Protein 2G7H (pdb70)

Structure (mmCIF, N/CA/C/O backbone):
data_2G7H
#
_entry.id   2G7H
#
loop_
_atom_site.group_PDB
_atom_site.id
_atom_site.type_symbol
_atom_site.label_atom_id
_atom_site.label_alt_id
_atom_site.label_comp_id
_atom_site.label_asym_id
_atom_site.label_entity_id
_atom_site.label_seq_id
_atom_site.pdbx_PDB_ins_code
_atom_site.Cartn_x
_atom_site.Cartn_y
_atom_site.Cartn_z
_atom_site.occupancy
_atom_site.B_iso_or_equiv
_atom_site.auth_seq_id
_atom_site.auth_comp_id
_atom_site.auth_asym_id
_atom_site.auth_atom_id
_atom_site.pdbx_PDB_model_num
ATOM 1 N N . MET A 1 1 ? 4.499 16.871 6.848 1.00 0.00 1 MET A N 1
ATOM 2 C CA . MET A 1 1 ? 4.263 15.403 6.976 1.00 0.00 1 MET A CA 1
ATOM 3 C C . MET A 1 1 ? 2.788 15.087 7.215 1.00 0.00 1 MET A C 1
ATOM 4 O O . MET A 1 1 ? 2.253 14.130 6.653 1.00 0.00 1 MET A O 1
ATOM 20 N N . ILE A 1 2 ? 2.137 15.888 8.053 1.00 0.00 2 ILE A N 1
ATOM 21 C CA . ILE A 1 2 ? 0.728 15.684 8.363 1.00 0.00 2 ILE A CA 1
ATOM 22 C C . ILE A 1 2 ? -0.167 16.402 7.344 1.00 0.00 2 ILE A C 1
ATOM 23 O O . ILE A 1 2 ? 0.089 17.557 7.004 1.00 0.00 2 ILE A O 1
ATOM 39 N N . ILE A 1 3 ? -1.217 15.728 6.858 1.00 0.00 3 ILE A N 1
ATOM 40 C CA . ILE A 1 3 ? -2.120 16.339 5.889 1.00 0.00 3 ILE A CA 1
ATOM 41 C C . ILE A 1 3 ? -3.490 15.661 5.898 1.00 0.00 3 ILE A C 1
ATOM 42 O O . ILE A 1 3 ? -3.589 14.436 5.865 1.00 0.00 3 ILE A O 1
ATOM 58 N N . GLN A 1 4 ? -4.543 16.472 5.935 1.00 0.00 4 GLN A N 1
ATOM 59 C CA . GLN A 1 4 ? -5.908 15.953 5.937 1.00 0.00 4 GLN A CA 1
ATOM 60 C C . GLN A 1 4 ? -6.507 16.017 4.536 1.00 0.00 4 GLN A C 1
ATOM 61 O O . GLN A 1 4 ? -6.392 17.032 3.848 1.00 0.00 4 GLN A O 1
ATOM 75 N N . ILE A 1 5 ? -7.147 14.929 4.111 1.00 0.00 5 ILE A N 1
ATOM 76 C CA . ILE A 1 5 ? -7.756 14.874 2.786 1.00 0.00 5 ILE A CA 1
ATOM 77 C C . ILE A 1 5 ? -8.930 13.900 2.752 1.00 0.00 5 ILE A C 1
ATOM 78 O O . ILE A 1 5 ? -8.824 12.766 3.218 1.00 0.00 5 ILE A O 1
ATOM 94 N N . GLU A 1 6 ? -10.047 14.354 2.189 1.00 0.00 6 GLU A N 1
ATOM 95 C CA . GLU A 1 6 ? -11.249 13.531 2.082 1.00 0.00 6 GLU A CA 1
ATOM 96 C C . GLU A 1 6 ? -11.711 13.043 3.454 1.00 0.00 6 GLU A C 1
ATOM 97 O O . GLU A 1 6 ? -12.552 13.675 4.094 1.00 0.00 6 GLU A O 1
ATOM 109 N N . GLU A 1 7 ? -11.159 11.920 3.904 1.00 0.00 7 GLU A N 1
ATOM 110 C CA . GLU A 1 7 ? -11.520 11.355 5.197 1.00 0.00 7 GLU A CA 1
ATOM 111 C C . GLU A 1 7 ? -10.337 10.611 5.811 1.00 0.00 7 GLU A C 1
ATOM 112 O O . GLU A 1 7 ? -10.506 9.622 6.527 1.00 0.00 7 GLU A O 1
ATOM 124 N N . TYR A 1 8 ? -9.134 11.071 5.510 1.00 0.00 8 TYR A N 1
ATOM 125 C CA . TYR A 1 8 ? -7.943 10.424 6.028 1.00 0.00 8 TYR A CA 1
ATOM 126 C C . TYR A 1 8 ? -6.802 11.412 6.206 1.00 0.00 8 TYR A C 1
ATOM 127 O O . TYR A 1 8 ? -6.589 12.296 5.375 1.00 0.00 8 TYR A O 1
ATOM 145 N N . PHE A 1 9 ? -6.039 11.219 7.272 1.00 0.00 9 PHE A N 1
ATOM 146 C CA . PHE A 1 9 ? -4.880 12.052 7.542 1.00 0.00 9 PHE A CA 1
ATOM 147 C C . PHE A 1 9 ? -3.637 11.269 7.153 1.00 0.00 9 PHE A C 1
ATOM 148 O O . PHE A 1 9 ? -3.230 10.347 7.860 1.00 0.00 9 PHE A O 1
ATOM 165 N N . ILE A 1 10 ? -3.051 11.619 6.019 1.00 0.00 10 ILE A N 1
ATOM 166 C CA . ILE A 1 10 ? -1.877 10.911 5.535 1.00 0.00 10 ILE A CA 1
ATOM 167 C C . ILE A 1 10 ? -0.601 11.433 6.181 1.00 0.00 10 ILE A C 1
ATOM 168 O O . ILE A 1 10 ? -0.324 12.634 6.176 1.00 0.00 10 ILE A O 1
ATOM 184 N N . GLY A 1 11 ? 0.174 10.504 6.728 1.00 0.00 11 GLY A N 1
ATOM 185 C CA . GLY A 1 11 ? 1.422 10.844 7.371 1.00 0.00 11 GLY A CA 1
ATOM 186 C C . GLY A 1 11 ? 2.603 10.562 6.473 1.00 0.00 11 GLY A C 1
ATOM 187 O O . GLY A 1 11 ? 3.355 9.616 6.711 1.00 0.00 11 GLY A O 1
ATOM 191 N N . MET A 1 12 ? 2.752 11.375 5.431 1.00 0.00 12 MET A N 1
ATOM 192 C CA . MET A 1 12 ? 3.842 11.215 4.477 1.00 0.00 12 MET A CA 1
ATOM 193 C C . MET A 1 12 ? 5.135 11.819 5.011 1.00 0.00 12 MET A C 1
ATOM 194 O O . MET A 1 12 ? 5.228 13.028 5.216 1.00 0.00 12 MET A O 1
ATOM 208 N N . ILE A 1 13 ? 6.131 10.971 5.224 1.00 0.00 13 ILE A N 1
ATOM 209 C CA . ILE A 1 13 ? 7.422 11.420 5.725 1.00 0.00 13 ILE A CA 1
ATOM 210 C C . ILE A 1 13 ? 8.554 10.687 5.015 1.00 0.00 13 ILE A C 1
ATOM 211 O O . ILE A 1 13 ? 8.563 9.458 4.944 1.00 0.00 13 ILE A O 1
ATOM 227 N N . PHE A 1 14 ? 9.503 11.448 4.484 1.00 0.00 14 PHE A N 1
ATOM 228 C CA . PHE A 1 14 ? 10.632 10.865 3.772 1.00 0.00 14 PHE A CA 1
ATOM 229 C C . PHE A 1 14 ? 11.936 11.561 4.143 1.00 0.00 14 PHE A C 1
ATOM 230 O O . PHE A 1 14 ? 11.931 12.603 4.800 1.00 0.00 14 PHE A O 1
ATOM 247 N N . LYS A 1 15 ? 13.051 10.982 3.711 1.00 0.00 15 LYS A N 1
ATOM 248 C CA . LYS A 1 15 ? 14.365 11.552 3.988 1.00 0.00 15 LYS A CA 1
ATOM 249 C C . LYS A 1 15 ? 14.907 12.276 2.760 1.00 0.00 15 LYS A C 1
ATOM 250 O O . LYS A 1 15 ? 16.119 12.404 2.586 1.00 0.00 15 LYS A O 1
ATOM 269 N N . GLY A 1 16 ? 14.000 12.744 1.908 1.00 0.00 16 GLY A N 1
ATOM 270 C CA . GLY A 1 16 ? 14.400 13.446 0.703 1.00 0.00 16 GLY A CA 1
ATOM 271 C C . GLY A 1 16 ? 13.747 12.872 -0.538 1.00 0.00 16 GLY A C 1
ATOM 272 O O . GLY A 1 16 ? 12.530 12.957 -0.703 1.00 0.00 16 GLY A O 1
ATOM 276 N N . ASN A 1 17 ? 14.556 12.284 -1.415 1.00 0.00 17 ASN A N 1
ATOM 277 C CA . ASN A 1 17 ? 14.047 11.693 -2.648 1.00 0.00 17 ASN A CA 1
ATOM 278 C C . ASN A 1 17 ? 13.717 10.212 -2.461 1.00 0.00 17 ASN A C 1
ATOM 279 O O . ASN A 1 17 ? 13.667 9.455 -3.432 1.00 0.00 17 ASN A O 1
ATOM 290 N N . GLN A 1 18 ? 13.492 9.799 -1.215 1.00 0.00 18 GLN A N 1
ATOM 291 C CA . GLN A 1 18 ? 13.170 8.407 -0.922 1.00 0.00 18 GLN A CA 1
ATOM 292 C C . GLN A 1 18 ? 12.236 8.299 0.280 1.00 0.00 18 GLN A C 1
ATOM 293 O O . GLN A 1 18 ? 12.560 8.754 1.377 1.00 0.00 18 GLN A O 1
ATOM 307 N N . LEU A 1 19 ? 11.074 7.693 0.059 1.00 0.00 19 LEU A N 1
ATOM 308 C CA . LEU A 1 19 ? 10.082 7.520 1.114 1.00 0.00 19 LEU A CA 1
ATOM 309 C C . LEU A 1 19 ? 10.593 6.603 2.218 1.00 0.00 19 LEU A C 1
ATOM 310 O O . LEU A 1 19 ? 11.614 5.933 2.066 1.00 0.00 19 LEU A O 1
ATOM 326 N N . VAL A 1 20 ? 9.858 6.570 3.324 1.00 0.00 20 VAL A N 1
ATOM 327 C CA . VAL A 1 20 ? 10.209 5.722 4.460 1.00 0.00 20 VAL A CA 1
ATOM 328 C C . VAL A 1 20 ? 8.958 5.305 5.207 1.00 0.00 20 VAL A C 1
ATOM 329 O O . VAL A 1 20 ? 8.842 4.175 5.677 1.00 0.00 20 VAL A O 1
ATOM 342 N N . ARG A 1 21 ? 8.024 6.232 5.301 1.00 0.00 21 ARG A N 1
ATOM 343 C CA . ARG A 1 21 ? 6.768 5.987 5.978 1.00 0.00 21 ARG A CA 1
ATOM 344 C C . ARG A 1 21 ? 5.742 7.038 5.564 1.00 0.00 21 ARG A C 1
ATOM 345 O O . ARG A 1 21 ? 5.981 8.236 5.695 1.00 0.00 21 ARG A O 1
ATOM 366 N N . ASN A 1 22 ? 4.607 6.579 5.053 1.00 0.00 22 ASN A N 1
ATOM 367 C CA . ASN A 1 22 ? 3.549 7.480 4.603 1.00 0.00 22 ASN A CA 1
ATOM 368 C C . ASN A 1 22 ? 2.198 6.776 4.638 1.00 0.00 22 ASN A C 1
ATOM 369 O O . ASN A 1 22 ? 1.791 6.145 3.662 1.00 0.00 22 ASN A O 1
ATOM 380 N N . THR A 1 23 ? 1.514 6.869 5.778 1.00 0.00 23 THR A N 1
ATOM 381 C CA . THR A 1 23 ? 0.214 6.212 5.935 1.00 0.00 23 THR A CA 1
ATOM 382 C C . THR A 1 23 ? -0.618 6.851 7.049 1.00 0.00 23 THR A C 1
ATOM 383 O O . THR A 1 23 ? -0.270 7.912 7.560 1.00 0.00 23 THR A O 1
ATOM 394 N N . ILE A 1 24 ? -1.713 6.171 7.414 1.00 0.00 24 ILE A N 1
ATOM 395 C CA . ILE A 1 24 ? -2.632 6.614 8.475 1.00 0.00 24 ILE A CA 1
ATOM 396 C C . ILE A 1 24 ? -3.870 7.307 7.899 1.00 0.00 24 ILE A C 1
ATOM 397 O O . ILE A 1 24 ? -3.762 8.194 7.055 1.00 0.00 24 ILE A O 1
ATOM 413 N N . PRO A 1 25 ? -5.075 6.900 8.352 1.00 0.00 25 PRO A N 1
ATOM 414 C CA . PRO A 1 25 ? -6.343 7.464 7.903 1.00 0.00 25 PRO A CA 1
ATOM 415 C C . PRO A 1 25 ? -6.860 8.537 8.866 1.00 0.00 25 PRO A C 1
ATOM 416 O O . PRO A 1 25 ? -6.071 9.186 9.552 1.00 0.00 25 PRO A O 1
ATOM 427 N N . LEU A 1 26 ? -8.180 8.725 8.920 1.00 0.00 26 LEU A N 1
ATOM 428 C CA . LEU A 1 26 ? -8.763 9.725 9.810 1.00 0.00 26 LEU A CA 1
ATOM 429 C C . LEU A 1 26 ? -8.920 9.173 11.223 1.00 0.00 26 LEU A C 1
ATOM 430 O O . LEU A 1 26 ? -9.034 7.965 11.420 1.00 0.00 26 LEU A O 1
ATOM 446 N N . ARG A 1 27 ? -8.933 10.074 12.198 1.00 0.00 27 ARG A N 1
ATOM 447 C CA . ARG A 1 27 ? -9.086 9.697 13.598 1.00 0.00 27 ARG A CA 1
ATOM 448 C C . ARG A 1 27 ? -9.416 10.917 14.446 1.00 0.00 27 ARG A C 1
ATOM 449 O O . ARG A 1 27 ? -10.575 11.171 14.772 1.00 0.00 27 ARG A O 1
ATOM 470 N N . ARG A 1 28 ? -8.379 11.658 14.802 1.00 0.00 28 ARG A N 1
ATOM 471 C CA . ARG A 1 28 ? -8.527 12.852 15.619 1.00 0.00 28 ARG A CA 1
ATOM 472 C C . ARG A 1 28 ? -8.361 14.116 14.780 1.00 0.00 28 ARG A C 1
ATOM 473 O O . ARG A 1 28 ? -7.261 14.433 14.331 1.00 0.00 28 ARG A O 1
ATOM 494 N N . GLU A 1 29 ? -9.463 14.832 14.575 1.00 0.00 29 GLU A N 1
ATOM 495 C CA . GLU A 1 29 ? -9.440 16.061 13.790 1.00 0.00 29 GLU A CA 1
ATOM 496 C C . GLU A 1 29 ? -8.470 17.074 14.390 1.00 0.00 29 GLU A C 1
ATOM 497 O O . GLU A 1 29 ? -7.913 17.911 13.680 1.00 0.00 29 GLU A O 1
ATOM 509 N N . GLU A 1 30 ? -8.268 16.991 15.703 1.00 0.00 30 GLU A N 1
ATOM 510 C CA . GLU A 1 30 ? -7.363 17.902 16.392 1.00 0.00 30 GLU A CA 1
ATOM 511 C C . GLU A 1 30 ? -6.012 17.239 16.644 1.00 0.00 30 GLU A C 1
ATOM 512 O O . GLU A 1 30 ? -5.307 17.581 17.592 1.00 0.00 30 GLU A O 1
ATOM 524 N N . ILE A 1 31 ? -5.659 16.289 15.781 1.00 0.00 31 ILE A N 1
ATOM 525 C CA . ILE A 1 31 ? -4.394 15.575 15.902 1.00 0.00 31 ILE A CA 1
ATOM 526 C C . ILE A 1 31 ? -3.204 16.505 15.661 1.00 0.00 31 ILE A C 1
ATOM 527 O O . ILE A 1 31 ? -2.059 16.145 15.937 1.00 0.00 31 ILE A O 1
ATOM 543 N N . PHE A 1 32 ? -3.478 17.702 15.146 1.00 0.00 32 PHE A N 1
ATOM 544 C CA . PHE A 1 32 ? -2.427 18.678 14.872 1.00 0.00 32 PHE A CA 1
ATOM 545 C C . PHE A 1 32 ? -1.635 19.017 16.132 1.00 0.00 32 PHE A C 1
ATOM 546 O O . PHE A 1 32 ? -0.534 19.563 16.050 1.00 0.00 32 PHE A O 1
ATOM 563 N N . ASN A 1 33 ? -2.192 18.695 17.295 1.00 0.00 33 ASN A N 1
ATOM 564 C CA . ASN A 1 33 ? -1.520 18.971 18.560 1.00 0.00 33 ASN A CA 1
ATOM 565 C C . ASN A 1 33 ? -0.456 17.914 18.855 1.00 0.00 33 ASN A C 1
ATOM 566 O O . ASN A 1 33 ? 0.367 18.088 19.753 1.00 0.00 33 ASN A O 1
ATOM 577 N N . PHE A 1 34 ? -0.470 16.825 18.086 1.00 0.00 34 PHE A N 1
ATOM 578 C CA . PHE A 1 34 ? 0.502 15.752 18.259 1.00 0.00 34 PHE A CA 1
ATOM 579 C C . PHE A 1 34 ? 1.800 16.052 17.506 1.00 0.00 34 PHE A C 1
ATOM 580 O O . PHE A 1 34 ? 2.586 15.149 17.226 1.00 0.00 34 PHE A O 1
ATOM 597 N N . MET A 1 35 ? 2.018 17.325 17.180 1.00 0.00 35 MET A N 1
ATOM 598 C CA . MET A 1 35 ? 3.215 17.740 16.459 1.00 0.00 35 MET A CA 1
ATOM 599 C C . MET A 1 35 ? 3.315 19.262 16.423 1.00 0.00 35 MET A C 1
ATOM 600 O O . MET A 1 35 ? 2.709 19.914 15.574 1.00 0.00 35 MET A O 1
ATOM 614 N N . ASP A 1 36 ? 4.080 19.820 17.357 1.00 0.00 36 ASP A N 1
ATOM 615 C CA . ASP A 1 36 ? 4.257 21.266 17.439 1.00 0.00 36 ASP A CA 1
ATOM 616 C C . ASP A 1 36 ? 5.432 21.722 16.583 1.00 0.00 36 ASP A C 1
ATOM 617 O O . ASP A 1 36 ? 6.497 22.062 17.099 1.00 0.00 36 ASP A O 1
ATOM 626 N N . GLY A 1 37 ? 5.228 21.722 15.270 1.00 0.00 37 GLY A N 1
ATOM 627 C CA . GLY A 1 37 ? 6.273 22.138 14.356 1.00 0.00 37 GLY A CA 1
ATOM 628 C C . GLY A 1 37 ? 5.890 21.905 12.910 1.00 0.00 37 GLY A C 1
ATOM 629 O O . GLY A 1 37 ? 6.109 22.764 12.054 1.00 0.00 37 GLY A O 1
ATOM 633 N N . GLU A 1 38 ? 5.313 20.740 12.638 1.00 0.00 38 GLU A N 1
ATOM 634 C CA . GLU A 1 38 ? 4.892 20.390 11.288 1.00 0.00 38 GLU A CA 1
ATOM 635 C C . GLU A 1 38 ? 3.498 20.956 10.992 1.00 0.00 38 GLU A C 1
ATOM 636 O O . GLU A 1 38 ? 3.230 22.122 11.281 1.00 0.00 38 GLU A O 1
ATOM 648 N N . VAL A 1 39 ? 2.613 20.138 10.408 1.00 0.00 39 VAL A N 1
ATOM 649 C CA . VAL A 1 39 ? 1.260 20.575 10.074 1.00 0.00 39 VAL A CA 1
ATOM 650 C C . VAL A 1 39 ? 1.261 21.364 8.770 1.00 0.00 39 VAL A C 1
ATOM 651 O O . VAL A 1 39 ? 0.666 22.439 8.679 1.00 0.00 39 VAL A O 1
ATOM 664 N N . VAL A 1 40 ? 1.939 20.823 7.762 1.00 0.00 40 VAL A N 1
ATOM 665 C CA . VAL A 1 40 ? 2.023 21.479 6.464 1.00 0.00 40 VAL A CA 1
ATOM 666 C C . VAL A 1 40 ? 2.376 20.490 5.357 1.00 0.00 40 VAL A C 1
ATOM 667 O O . VAL A 1 40 ? 1.496 19.979 4.665 1.00 0.00 40 VAL A O 1
ATOM 680 N N . SER A 1 41 ? 3.667 20.228 5.197 1.00 0.00 41 SER A N 1
ATOM 681 C CA . SER A 1 41 ? 4.150 19.299 4.175 1.00 0.00 41 SER A CA 1
ATOM 682 C C . SER A 1 41 ? 4.104 19.924 2.780 1.00 0.00 41 SER A C 1
ATOM 683 O O . SER A 1 41 ? 4.381 19.255 1.786 1.00 0.00 41 SER A O 1
ATOM 691 N N . ASN A 1 42 ? 3.745 21.204 2.710 1.00 0.00 42 ASN A N 1
ATOM 692 C CA . ASN A 1 42 ? 3.661 21.908 1.434 1.00 0.00 42 ASN A CA 1
ATOM 693 C C . ASN A 1 42 ? 2.526 21.344 0.580 1.00 0.00 42 ASN A C 1
ATOM 694 O O . ASN A 1 42 ? 2.766 20.702 -0.443 1.00 0.00 42 ASN A O 1
ATOM 705 N N . PRO A 1 43 ? 1.271 21.578 0.997 1.00 0.00 43 PRO A N 1
ATOM 706 C CA . PRO A 1 43 ? 0.089 21.092 0.272 1.00 0.00 43 PRO A CA 1
ATOM 707 C C . PRO A 1 43 ? 0.125 21.437 -1.212 1.00 0.00 43 PRO A C 1
ATOM 708 O O . PRO A 1 43 ? -0.498 20.767 -2.036 1.00 0.00 43 PRO A O 1
ATOM 719 N N . GLU A 1 44 ? 0.844 22.500 -1.535 1.00 0.00 44 GLU A N 1
ATOM 720 C CA . GLU A 1 44 ? 0.961 22.971 -2.912 1.00 0.00 44 GLU A CA 1
ATOM 721 C C . GLU A 1 44 ? 1.591 21.927 -3.837 1.00 0.00 44 GLU A C 1
ATOM 722 O O . GLU A 1 44 ? 2.739 21.529 -3.653 1.00 0.00 44 GLU A O 1
ATOM 734 N N . ASP A 1 45 ? 0.828 21.530 -4.856 1.00 0.00 45 ASP A N 1
ATOM 735 C CA . ASP A 1 45 ? 1.283 20.569 -5.865 1.00 0.00 45 ASP A CA 1
ATOM 736 C C . ASP A 1 45 ? 1.828 19.270 -5.265 1.00 0.00 45 ASP A C 1
ATOM 737 O O . ASP A 1 45 ? 1.172 18.229 -5.314 1.00 0.00 45 ASP A O 1
ATOM 746 N N . GLU A 1 46 ? 3.047 19.331 -4.741 1.00 0.00 46 GLU A N 1
ATOM 747 C CA . GLU A 1 46 ? 3.718 18.161 -4.170 1.00 0.00 46 GLU A CA 1
ATOM 748 C C . GLU A 1 46 ? 2.787 17.294 -3.320 1.00 0.00 46 GLU A C 1
ATOM 749 O O . GLU A 1 46 ? 3.027 16.097 -3.163 1.00 0.00 46 GLU A O 1
ATOM 761 N N . HIS A 1 47 ? 1.737 17.888 -2.763 1.00 0.00 47 HIS A N 1
ATOM 762 C CA . HIS A 1 47 ? 0.808 17.132 -1.926 1.00 0.00 47 HIS A CA 1
ATOM 763 C C . HIS A 1 47 ? -0.453 16.732 -2.689 1.00 0.00 47 HIS A C 1
ATOM 764 O O . HIS A 1 47 ? -0.896 15.589 -2.606 1.00 0.00 47 HIS A O 1
ATOM 779 N N . LEU A 1 48 ? -1.031 17.672 -3.428 1.00 0.00 48 LEU A N 1
ATOM 780 C CA . LEU A 1 48 ? -2.241 17.386 -4.194 1.00 0.00 48 LEU A CA 1
ATOM 781 C C . LEU A 1 48 ? -1.973 16.323 -5.256 1.00 0.00 48 LEU A C 1
ATOM 782 O O . LEU A 1 48 ? -2.730 15.361 -5.393 1.00 0.00 48 LEU A O 1
ATOM 798 N N . LYS A 1 49 ? -0.892 16.507 -6.008 1.00 0.00 49 LYS A N 1
ATOM 799 C CA . LYS A 1 49 ? -0.515 15.570 -7.063 1.00 0.00 49 LYS A CA 1
ATOM 800 C C . LYS A 1 49 ? -0.369 14.149 -6.526 1.00 0.00 49 LYS A C 1
ATOM 801 O O . LYS A 1 49 ? -0.842 13.191 -7.138 1.00 0.00 49 LYS A O 1
ATOM 820 N N . VAL A 1 50 ? 0.301 14.017 -5.385 1.00 0.00 50 VAL A N 1
ATOM 821 C CA . VAL A 1 50 ? 0.521 12.709 -4.774 1.00 0.00 50 VAL A CA 1
ATOM 822 C C . VAL A 1 50 ? -0.760 12.159 -4.161 1.00 0.00 50 VAL A C 1
ATOM 823 O O . VAL A 1 50 ? -1.057 10.971 -4.279 1.00 0.00 50 VAL A O 1
ATOM 836 N N . ALA A 1 51 ? -1.515 13.030 -3.507 1.00 0.00 51 ALA A N 1
ATOM 837 C CA . ALA A 1 51 ? -2.769 12.633 -2.870 1.00 0.00 51 ALA A CA 1
ATOM 838 C C . ALA A 1 51 ? -3.669 11.890 -3.851 1.00 0.00 51 ALA A C 1
ATOM 839 O O . ALA A 1 51 ? -4.098 10.766 -3.589 1.00 0.00 51 ALA A O 1
ATOM 846 N N . GLU A 1 52 ? -3.946 12.525 -4.984 1.00 0.00 52 GLU A N 1
ATOM 847 C CA . GLU A 1 52 ? -4.789 11.925 -6.013 1.00 0.00 52 GLU A CA 1
ATOM 848 C C . GLU A 1 52 ? -4.200 10.601 -6.485 1.00 0.00 52 GLU A C 1
ATOM 849 O O . GLU A 1 52 ? -4.930 9.668 -6.817 1.00 0.00 52 GLU A O 1
ATOM 861 N N . ILE A 1 53 ? -2.872 10.524 -6.505 1.00 0.00 53 ILE A N 1
ATOM 862 C CA . ILE A 1 53 ? -2.187 9.310 -6.925 1.00 0.00 53 ILE A CA 1
ATOM 863 C C . ILE A 1 53 ? -2.447 8.181 -5.934 1.00 0.00 53 ILE A C 1
ATOM 864 O O . ILE A 1 53 ? -2.827 7.077 -6.322 1.00 0.00 53 ILE A O 1
ATOM 880 N N . ILE A 1 54 ? -2.246 8.471 -4.650 1.00 0.00 54 ILE A N 1
ATOM 881 C CA . ILE A 1 54 ? -2.467 7.482 -3.602 1.00 0.00 54 ILE A CA 1
ATOM 882 C C . ILE A 1 54 ? -3.885 6.928 -3.679 1.00 0.00 54 ILE A C 1
ATOM 883 O O . ILE A 1 54 ? -4.085 5.723 -3.818 1.00 0.00 54 ILE A O 1
ATOM 899 N N . LEU A 1 55 ? -4.867 7.819 -3.598 1.00 0.00 55 LEU A N 1
ATOM 900 C CA . LEU A 1 55 ? -6.268 7.419 -3.671 1.00 0.00 55 LEU A CA 1
ATOM 901 C C . LEU A 1 55 ? -6.549 6.637 -4.955 1.00 0.00 55 LEU A C 1
ATOM 902 O O . LEU A 1 55 ? -7.443 5.791 -4.998 1.00 0.00 55 LEU A O 1
ATOM 918 N N . LYS A 1 56 ? -5.781 6.935 -6.002 1.00 0.00 56 LYS A N 1
ATOM 919 C CA . LYS A 1 56 ? -5.945 6.275 -7.294 1.00 0.00 56 LYS A CA 1
ATOM 920 C C . LYS A 1 56 ? -5.797 4.758 -7.179 1.00 0.00 56 LYS A C 1
ATOM 921 O O . LYS A 1 56 ? -6.754 4.015 -7.403 1.00 0.00 56 LYS A O 1
ATOM 940 N N . LEU A 1 57 ? -4.595 4.304 -6.839 1.00 0.00 57 LEU A N 1
ATOM 941 C CA . LEU A 1 57 ? -4.330 2.874 -6.705 1.00 0.00 57 LEU A CA 1
ATOM 942 C C . LEU A 1 57 ? -5.235 2.243 -5.650 1.00 0.00 57 LEU A C 1
ATOM 943 O O . LEU A 1 57 ? -5.498 1.040 -5.684 1.00 0.00 57 LEU A O 1
ATOM 959 N N . TYR A 1 58 ? -5.705 3.057 -4.710 1.00 0.00 58 TYR A N 1
ATOM 960 C CA . TYR A 1 58 ? -6.577 2.575 -3.645 1.00 0.00 58 TYR A CA 1
ATOM 961 C C . TYR A 1 58 ? -7.900 2.063 -4.205 1.00 0.00 58 TYR A C 1
ATOM 962 O O . TYR A 1 58 ? -8.313 0.940 -3.919 1.00 0.00 58 TYR A O 1
ATOM 980 N N . PHE A 1 59 ? -8.565 2.896 -5.000 1.00 0.00 59 PHE A N 1
ATOM 981 C CA . PHE A 1 59 ? -9.847 2.529 -5.596 1.00 0.00 59 PHE A CA 1
ATOM 982 C C . PHE A 1 59 ? -9.662 1.792 -6.921 1.00 0.00 59 PHE A C 1
ATOM 983 O O . PHE A 1 59 ? -10.449 1.976 -7.851 1.00 0.00 59 PHE A O 1
ATOM 1000 N N . ALA A 1 60 ? -8.627 0.955 -7.002 1.00 0.00 60 ALA A N 1
ATOM 1001 C CA . ALA A 1 60 ? -8.340 0.186 -8.216 1.00 0.00 60 ALA A CA 1
ATOM 1002 C C . ALA A 1 60 ? -8.623 0.994 -9.481 1.00 0.00 60 ALA A C 1
ATOM 1003 O O . ALA A 1 60 ? -9.600 0.741 -10.185 1.00 0.00 60 ALA A O 1
ATOM 1010 N N . GLU A 1 61 ? -7.759 1.964 -9.763 1.00 0.00 61 GLU A N 1
ATOM 1011 C CA . GLU A 1 61 ? -7.914 2.809 -10.945 1.00 0.00 61 GLU A CA 1
ATOM 1012 C C . GLU A 1 61 ? -6.608 3.522 -11.275 1.00 0.00 61 GLU A C 1
ATOM 1013 O O . GLU A 1 61 ? -6.614 4.624 -11.822 1.00 0.00 61 GLU A O 1
ATOM 1025 N N . ILE A 1 62 ? -5.493 2.889 -10.934 1.00 0.00 62 ILE A N 1
ATOM 1026 C CA . ILE A 1 62 ? -4.186 3.466 -11.186 1.00 0.00 62 ILE A CA 1
ATOM 1027 C C . ILE A 1 62 ? -3.604 2.972 -12.505 1.00 0.00 62 ILE A C 1
ATOM 1028 O O . ILE A 1 62 ? -2.911 3.711 -13.206 1.00 0.00 62 ILE A O 1
ATOM 1044 N N . ASP A 1 63 ? -3.882 1.716 -12.837 1.00 0.00 63 ASP A N 1
ATOM 1045 C CA . ASP A 1 63 ? -3.379 1.124 -14.070 1.00 0.00 63 ASP A CA 1
ATOM 1046 C C . ASP A 1 63 ? -1.853 1.119 -14.074 1.00 0.00 63 ASP A C 1
ATOM 1047 O O . ASP A 1 63 ? -1.221 1.780 -13.250 1.00 0.00 63 ASP A O 1
ATOM 1056 N N . ASP A 1 64 ? -1.268 0.367 -15.000 1.00 0.00 64 ASP A N 1
ATOM 1057 C CA . ASP A 1 64 ? 0.184 0.277 -15.100 1.00 0.00 64 ASP A CA 1
ATOM 1058 C C . ASP A 1 64 ? 0.773 -0.324 -13.827 1.00 0.00 64 ASP A C 1
ATOM 1059 O O . ASP A 1 64 ? 0.044 -0.814 -12.967 1.00 0.00 64 ASP A O 1
ATOM 1068 N N . LYS A 1 65 ? 2.098 -0.290 -13.715 1.00 0.00 65 LYS A N 1
ATOM 1069 C CA . LYS A 1 65 ? 2.781 -0.839 -12.550 1.00 0.00 65 LYS A CA 1
ATOM 1070 C C . LYS A 1 65 ? 2.516 -0.000 -11.302 1.00 0.00 65 LYS A C 1
ATOM 1071 O O . LYS A 1 65 ? 2.295 -0.542 -10.219 1.00 0.00 65 LYS A O 1
ATOM 1090 N N . LYS A 1 66 ? 2.549 1.325 -11.461 1.00 0.00 66 LYS A N 1
ATOM 1091 C CA . LYS A 1 66 ? 2.320 2.262 -10.353 1.00 0.00 66 LYS A CA 1
ATOM 1092 C C . LYS A 1 66 ? 3.567 2.412 -9.476 1.00 0.00 66 LYS A C 1
ATOM 1093 O O . LYS A 1 66 ? 3.745 3.433 -8.811 1.00 0.00 66 LYS A O 1
ATOM 1112 N N . VAL A 1 67 ? 4.426 1.401 -9.481 1.00 0.00 67 VAL A N 1
ATOM 1113 C CA . VAL A 1 67 ? 5.652 1.435 -8.691 1.00 0.00 67 VAL A CA 1
ATOM 1114 C C . VAL A 1 67 ? 6.569 2.572 -9.139 1.00 0.00 67 VAL A C 1
ATOM 1115 O O . VAL A 1 67 ? 7.512 2.357 -9.898 1.00 0.00 67 VAL A O 1
ATOM 1128 N N . ARG A 1 68 ? 6.286 3.780 -8.663 1.00 0.00 68 ARG A N 1
ATOM 1129 C CA . ARG A 1 68 ? 7.089 4.947 -9.016 1.00 0.00 68 ARG A CA 1
ATOM 1130 C C . ARG A 1 68 ? 6.584 6.192 -8.293 1.00 0.00 68 ARG A C 1
ATOM 1131 O O . ARG A 1 68 ? 7.267 6.739 -7.427 1.00 0.00 68 ARG A O 1
ATOM 1152 N N . GLU A 1 69 ? 5.386 6.639 -8.660 1.00 0.00 69 GLU A N 1
ATOM 1153 C CA . GLU A 1 69 ? 4.788 7.823 -8.050 1.00 0.00 69 GLU A CA 1
ATOM 1154 C C . GLU A 1 69 ? 4.693 7.686 -6.532 1.00 0.00 69 GLU A C 1
ATOM 1155 O O . GLU A 1 69 ? 4.570 8.680 -5.817 1.00 0.00 69 GLU A O 1
ATOM 1167 N N . LEU A 1 70 ? 4.747 6.451 -6.046 1.00 0.00 70 LEU A N 1
ATOM 1168 C CA . LEU A 1 70 ? 4.664 6.188 -4.613 1.00 0.00 70 LEU A CA 1
ATOM 1169 C C . LEU A 1 70 ? 5.979 6.515 -3.901 1.00 0.00 70 LEU A C 1
ATOM 1170 O O . LEU A 1 70 ? 6.082 6.376 -2.683 1.00 0.00 70 LEU A O 1
ATOM 1186 N N . ILE A 1 71 ? 6.988 6.934 -4.663 1.00 0.00 71 ILE A N 1
ATOM 1187 C CA . ILE A 1 71 ? 8.283 7.256 -4.104 1.00 0.00 71 ILE A CA 1
ATOM 1188 C C . ILE A 1 71 ? 8.939 5.996 -3.570 1.00 0.00 71 ILE A C 1
ATOM 1189 O O . ILE A 1 71 ? 8.278 5.153 -2.965 1.00 0.00 71 ILE A O 1
ATOM 1205 N N . SER A 1 72 ? 10.231 5.857 -3.816 1.00 0.00 72 SER A N 1
ATOM 1206 C CA . SER A 1 72 ? 10.950 4.676 -3.378 1.00 0.00 72 SER A CA 1
ATOM 1207 C C . SER A 1 72 ? 11.135 4.671 -1.863 1.00 0.00 72 SER A C 1
ATOM 1208 O O . SER A 1 72 ? 11.686 5.610 -1.291 1.00 0.00 72 SER A O 1
ATOM 1216 N N . TYR A 1 73 ? 10.670 3.602 -1.225 1.00 0.00 73 TYR A N 1
ATOM 1217 C CA . TYR A 1 73 ? 10.783 3.464 0.225 1.00 0.00 73 TYR A CA 1
ATOM 1218 C C . TYR A 1 73 ? 12.138 2.880 0.612 1.00 0.00 73 TYR A C 1
ATOM 1219 O O . TYR A 1 73 ? 12.723 2.097 -0.136 1.00 0.00 73 TYR A O 1
ATOM 1237 N N . LYS A 1 74 ? 12.630 3.264 1.786 1.00 0.00 74 LYS A N 1
ATOM 1238 C CA . LYS A 1 74 ? 13.915 2.777 2.275 1.00 0.00 74 LYS A CA 1
ATOM 1239 C C . LYS A 1 74 ? 13.840 2.440 3.764 1.00 0.00 74 LYS A C 1
ATOM 1240 O O . LYS A 1 74 ? 13.293 3.211 4.554 1.00 0.00 74 LYS A O 1
ATOM 1259 N N . LEU A 1 75 ? 14.395 1.295 4.141 1.00 0.00 75 LEU A N 1
ATOM 1260 C CA . LEU A 1 75 ? 14.393 0.868 5.536 1.00 0.00 75 LEU A CA 1
ATOM 1261 C C . LEU A 1 75 ? 12.966 0.751 6.069 1.00 0.00 75 LEU A C 1
ATOM 1262 O O . LEU A 1 75 ? 12.010 0.680 5.296 1.00 0.00 75 LEU A O 1
ATOM 1278 N N . GLU A 1 76 ? 12.828 0.732 7.393 1.00 0.00 76 GLU A N 1
ATOM 1279 C CA . GLU A 1 76 ? 11.518 0.626 8.030 1.00 0.00 76 GLU A CA 1
ATOM 1280 C C . GLU A 1 76 ? 10.925 -0.766 7.831 1.00 0.00 76 GLU A C 1
ATOM 1281 O O . GLU A 1 76 ? 10.358 -1.065 6.779 1.00 0.00 76 GLU A O 1
ATOM 1293 N N . VAL A 1 77 ? 11.043 -1.605 8.855 1.00 0.00 77 VAL A N 1
ATOM 1294 C CA . VAL A 1 77 ? 10.499 -2.962 8.804 1.00 0.00 77 VAL A CA 1
ATOM 1295 C C . VAL A 1 77 ? 10.221 -3.495 10.211 1.00 0.00 77 VAL A C 1
ATOM 1296 O O . VAL A 1 77 ? 11.093 -3.458 11.081 1.00 0.00 77 VAL A O 1
ATOM 1309 N N . PRO A 1 78 ? 8.997 -3.997 10.461 1.00 0.00 78 PRO A N 1
ATOM 1310 C CA . PRO A 1 78 ? 8.619 -4.532 11.766 1.00 0.00 78 PRO A CA 1
ATOM 1311 C C . PRO A 1 78 ? 9.042 -5.988 11.936 1.00 0.00 78 PRO A C 1
ATOM 1312 O O . PRO A 1 78 ? 8.207 -6.893 11.927 1.00 0.00 78 PRO A O 1
ATOM 1323 N N . GLU A 1 79 ? 10.351 -6.204 12.079 1.00 0.00 79 GLU A N 1
ATOM 1324 C CA . GLU A 1 79 ? 10.915 -7.546 12.244 1.00 0.00 79 GLU A CA 1
ATOM 1325 C C . GLU A 1 79 ? 11.097 -8.244 10.894 1.00 0.00 79 GLU A C 1
ATOM 1326 O O . GLU A 1 79 ? 11.798 -9.252 10.801 1.00 0.00 79 GLU A O 1
ATOM 1338 N N . PHE A 1 80 ? 10.470 -7.706 9.850 1.00 0.00 80 PHE A N 1
ATOM 1339 C CA . PHE A 1 80 ? 10.570 -8.279 8.511 1.00 0.00 80 PHE A CA 1
ATOM 1340 C C . PHE A 1 80 ? 9.668 -7.526 7.538 1.00 0.00 80 PHE A C 1
ATOM 1341 O O . PHE A 1 80 ? 8.654 -6.955 7.936 1.00 0.00 80 PHE A O 1
ATOM 1358 N N . THR A 1 81 ? 10.045 -7.527 6.263 1.00 0.00 81 THR A N 1
ATOM 1359 C CA . THR A 1 81 ? 9.265 -6.839 5.235 1.00 0.00 81 THR A CA 1
ATOM 1360 C C . THR A 1 81 ? 9.873 -7.037 3.840 1.00 0.00 81 THR A C 1
ATOM 1361 O O . THR A 1 81 ? 9.189 -6.877 2.831 1.00 0.00 81 THR A O 1
ATOM 1372 N N . LYS A 1 82 ? 11.157 -7.369 3.787 1.00 0.00 82 LYS A N 1
ATOM 1373 C CA . LYS A 1 82 ? 11.835 -7.571 2.511 1.00 0.00 82 LYS A CA 1
ATOM 1374 C C . LYS A 1 82 ? 11.188 -8.695 1.705 1.00 0.00 82 LYS A C 1
ATOM 1375 O O . LYS A 1 82 ? 10.914 -8.540 0.516 1.00 0.00 82 LYS A O 1
ATOM 1394 N N . LYS A 1 83 ? 10.955 -9.831 2.357 1.00 0.00 83 LYS A N 1
ATOM 1395 C CA . LYS A 1 83 ? 10.350 -10.982 1.697 1.00 0.00 83 LYS A CA 1
ATOM 1396 C C . LYS A 1 83 ? 8.982 -10.630 1.123 1.00 0.00 83 LYS A C 1
ATOM 1397 O O . LYS A 1 83 ? 8.721 -10.819 -0.069 1.00 0.00 83 LYS A O 1
ATOM 1416 N N . VAL A 1 84 ? 8.111 -10.113 1.977 1.00 0.00 84 VAL A N 1
ATOM 1417 C CA . VAL A 1 84 ? 6.777 -9.733 1.560 1.00 0.00 84 VAL A CA 1
ATOM 1418 C C . VAL A 1 84 ? 6.833 -8.776 0.380 1.00 0.00 84 VAL A C 1
ATOM 1419 O O . VAL A 1 84 ? 6.068 -8.903 -0.576 1.00 0.00 84 VAL A O 1
ATOM 1432 N N . LEU A 1 85 ? 7.763 -7.832 0.436 1.00 0.00 85 LEU A N 1
ATOM 1433 C CA . LEU A 1 85 ? 7.933 -6.871 -0.647 1.00 0.00 85 LEU A CA 1
ATOM 1434 C C . LEU A 1 85 ? 8.138 -7.616 -1.960 1.00 0.00 85 LEU A C 1
ATOM 1435 O O . LEU A 1 85 ? 7.594 -7.238 -2.998 1.00 0.00 85 LEU A O 1
ATOM 1451 N N . ASP A 1 86 ? 8.907 -8.699 -1.899 1.00 0.00 86 ASP A N 1
ATOM 1452 C CA . ASP A 1 86 ? 9.156 -9.519 -3.074 1.00 0.00 86 ASP A CA 1
ATOM 1453 C C . ASP A 1 86 ? 7.837 -10.059 -3.620 1.00 0.00 86 ASP A C 1
ATOM 1454 O O . ASP A 1 86 ? 7.737 -10.420 -4.792 1.00 0.00 86 ASP A O 1
ATOM 1463 N N . ILE A 1 87 ? 6.824 -10.111 -2.752 1.00 0.00 87 ILE A N 1
ATOM 1464 C CA . ILE A 1 87 ? 5.510 -10.603 -3.140 1.00 0.00 87 ILE A CA 1
ATOM 1465 C C . ILE A 1 87 ? 4.820 -9.622 -4.090 1.00 0.00 87 ILE A C 1
ATOM 1466 O O . ILE A 1 87 ? 4.275 -10.023 -5.118 1.00 0.00 87 ILE A O 1
ATOM 1482 N N . VAL A 1 88 ? 4.843 -8.336 -3.741 1.00 0.00 88 VAL A N 1
ATOM 1483 C CA . VAL A 1 88 ? 4.214 -7.315 -4.572 1.00 0.00 88 VAL A CA 1
ATOM 1484 C C . VAL A 1 88 ? 4.801 -7.317 -5.980 1.00 0.00 88 VAL A C 1
ATOM 1485 O O . VAL A 1 88 ? 4.088 -7.116 -6.964 1.00 0.00 88 VAL A O 1
ATOM 1498 N N . LYS A 1 89 ? 6.106 -7.545 -6.065 1.00 0.00 89 LYS A N 1
ATOM 1499 C CA . LYS A 1 89 ? 6.800 -7.576 -7.348 1.00 0.00 89 LYS A CA 1
ATOM 1500 C C . LYS A 1 89 ? 6.156 -8.570 -8.315 1.00 0.00 89 LYS A C 1
ATOM 1501 O O . LYS A 1 89 ? 6.326 -8.461 -9.528 1.00 0.00 89 LYS A O 1
ATOM 1520 N N . ASP A 1 90 ? 5.439 -9.554 -7.773 1.00 0.00 90 ASP A N 1
ATOM 1521 C CA . ASP A 1 90 ? 4.805 -10.571 -8.596 1.00 0.00 90 ASP A CA 1
ATOM 1522 C C . ASP A 1 90 ? 3.283 -10.435 -8.635 1.00 0.00 90 ASP A C 1
ATOM 1523 O O . ASP A 1 90 ? 2.696 -10.275 -9.705 1.00 0.00 90 ASP A O 1
ATOM 1532 N N . ILE A 1 91 ? 2.645 -10.532 -7.471 1.00 0.00 91 ILE A N 1
ATOM 1533 C CA . ILE A 1 91 ? 1.194 -10.452 -7.395 1.00 0.00 91 ILE A CA 1
ATOM 1534 C C . ILE A 1 91 ? 0.686 -9.032 -7.608 1.00 0.00 91 ILE A C 1
ATOM 1535 O O . ILE A 1 91 ? 1.295 -8.062 -7.155 1.00 0.00 91 ILE A O 1
ATOM 1551 N N . GLU A 1 92 ? -0.443 -8.928 -8.300 1.00 0.00 92 GLU A N 1
ATOM 1552 C CA . GLU A 1 92 ? -1.064 -7.640 -8.584 1.00 0.00 92 GLU A CA 1
ATOM 1553 C C . GLU A 1 92 ? -2.558 -7.694 -8.262 1.00 0.00 92 GLU A C 1
ATOM 1554 O O . GLU A 1 92 ? -2.998 -8.527 -7.468 1.00 0.00 92 GLU A O 1
ATOM 1566 N N . PHE A 1 93 ? -3.339 -6.816 -8.885 1.00 0.00 93 PHE A N 1
ATOM 1567 C CA . PHE A 1 93 ? -4.780 -6.784 -8.659 1.00 0.00 93 PHE A CA 1
ATOM 1568 C C . PHE A 1 93 ? -5.452 -7.989 -9.311 1.00 0.00 93 PHE A C 1
ATOM 1569 O O . PHE A 1 93 ? -5.823 -7.943 -10.484 1.00 0.00 93 PHE A O 1
ATOM 1586 N N . GLY A 1 94 ? -5.606 -9.065 -8.546 1.00 0.00 94 GLY A N 1
ATOM 1587 C CA . GLY A 1 94 ? -6.232 -10.262 -9.077 1.00 0.00 94 GLY A CA 1
ATOM 1588 C C . GLY A 1 94 ? -5.851 -11.521 -8.316 1.00 0.00 94 GLY A C 1
ATOM 1589 O O . GLY A 1 94 ? -6.544 -12.533 -8.401 1.00 0.00 94 GLY A O 1
ATOM 1593 N N . LYS A 1 95 ? -4.746 -11.465 -7.577 1.00 0.00 95 LYS A N 1
ATOM 1594 C CA . LYS A 1 95 ? -4.286 -12.612 -6.813 1.00 0.00 95 LYS A CA 1
ATOM 1595 C C . LYS A 1 95 ? -4.655 -12.472 -5.339 1.00 0.00 95 LYS A C 1
ATOM 1596 O O . LYS A 1 95 ? -4.779 -11.362 -4.824 1.00 0.00 95 LYS A O 1
ATOM 1615 N N . THR A 1 96 ? -4.834 -13.605 -4.665 1.00 0.00 96 THR A N 1
ATOM 1616 C CA . THR A 1 96 ? -5.192 -13.605 -3.251 1.00 0.00 96 THR A CA 1
ATOM 1617 C C . THR A 1 96 ? -4.783 -14.918 -2.587 1.00 0.00 96 THR A C 1
ATOM 1618 O O . THR A 1 96 ? -5.249 -15.989 -2.973 1.00 0.00 96 THR A O 1
ATOM 1629 N N . LEU A 1 97 ? -3.917 -14.824 -1.583 1.00 0.00 97 LEU A N 1
ATOM 1630 C CA . LEU A 1 97 ? -3.453 -16.000 -0.859 1.00 0.00 97 LEU A CA 1
ATOM 1631 C C . LEU A 1 97 ? -3.124 -15.623 0.581 1.00 0.00 97 LEU A C 1
ATOM 1632 O O . LEU A 1 97 ? -3.240 -14.461 0.958 1.00 0.00 97 LEU A O 1
ATOM 1648 N N . THR A 1 98 ? -2.738 -16.604 1.388 1.00 0.00 98 THR A N 1
ATOM 1649 C CA . THR A 1 98 ? -2.419 -16.350 2.790 1.00 0.00 98 THR A CA 1
ATOM 1650 C C . THR A 1 98 ? -0.918 -16.141 2.998 1.00 0.00 98 THR A C 1
ATOM 1651 O O . THR A 1 98 ? -0.167 -15.966 2.040 1.00 0.00 98 THR A O 1
ATOM 1662 N N . TYR A 1 99 ? -0.495 -16.152 4.262 1.00 0.00 99 TYR A N 1
ATOM 1663 C CA . TYR A 1 99 ? 0.908 -15.952 4.614 1.00 0.00 99 TYR A CA 1
ATOM 1664 C C . TYR A 1 99 ? 1.729 -17.227 4.417 1.00 0.00 99 TYR A C 1
ATOM 1665 O O . TYR A 1 99 ? 2.888 -17.172 4.009 1.00 0.00 99 TYR A O 1
ATOM 1683 N N . GLY A 1 100 ? 1.127 -18.370 4.728 1.00 0.00 100 GLY A N 1
ATOM 1684 C CA . GLY A 1 100 ? 1.819 -19.644 4.600 1.00 0.00 100 GLY A CA 1
ATOM 1685 C C . GLY A 1 100 ? 2.538 -19.818 3.274 1.00 0.00 100 GLY A C 1
ATOM 1686 O O . GLY A 1 100 ? 3.755 -20.001 3.240 1.00 0.00 100 GLY A O 1
ATOM 1690 N N . ASP A 1 101 ? 1.784 -19.783 2.183 1.00 0.00 101 ASP A N 1
ATOM 1691 C CA . ASP A 1 101 ? 2.352 -19.962 0.851 1.00 0.00 101 ASP A CA 1
ATOM 1692 C C . ASP A 1 101 ? 3.428 -18.920 0.549 1.00 0.00 101 ASP A C 1
ATOM 1693 O O . ASP A 1 101 ? 4.376 -19.194 -0.184 1.00 0.00 101 ASP A O 1
ATOM 1702 N N . ILE A 1 102 ? 3.272 -17.725 1.108 1.00 0.00 102 ILE A N 1
ATOM 1703 C CA . ILE A 1 102 ? 4.231 -16.645 0.883 1.00 0.00 102 ILE A CA 1
ATOM 1704 C C . ILE A 1 102 ? 5.555 -16.905 1.589 1.00 0.00 102 ILE A C 1
ATOM 1705 O O . ILE A 1 102 ? 6.600 -17.034 0.951 1.00 0.00 102 ILE A O 1
ATOM 1721 N N . ALA A 1 103 ? 5.501 -16.964 2.912 1.00 0.00 103 ALA A N 1
ATOM 1722 C CA . ALA A 1 103 ? 6.691 -17.190 3.719 1.00 0.00 103 ALA A CA 1
ATOM 1723 C C . ALA A 1 103 ? 7.441 -18.429 3.255 1.00 0.00 103 ALA A C 1
ATOM 1724 O O . ALA A 1 103 ? 8.648 -18.391 3.024 1.00 0.00 103 ALA A O 1
ATOM 1731 N N . LYS A 1 104 ? 6.709 -19.527 3.116 1.00 0.00 104 LYS A N 1
ATOM 1732 C CA . LYS A 1 104 ? 7.294 -20.786 2.672 1.00 0.00 104 LYS A CA 1
ATOM 1733 C C . LYS A 1 104 ? 7.964 -20.628 1.309 1.00 0.00 104 LYS A C 1
ATOM 1734 O O . LYS A 1 104 ? 8.875 -21.379 0.962 1.00 0.00 104 LYS A O 1
ATOM 1753 N N . LYS A 1 105 ? 7.497 -19.652 0.539 1.00 0.00 105 LYS A N 1
ATOM 1754 C CA . LYS A 1 105 ? 8.041 -19.400 -0.791 1.00 0.00 105 LYS A CA 1
ATOM 1755 C C . LYS A 1 105 ? 9.467 -18.865 -0.718 1.00 0.00 105 LYS A C 1
ATOM 1756 O O . LYS A 1 105 ? 10.292 -19.164 -1.582 1.00 0.00 105 LYS A O 1
ATOM 1775 N N . LEU A 1 106 ? 9.757 -18.070 0.308 1.00 0.00 106 LEU A N 1
ATOM 1776 C CA . LEU A 1 106 ? 11.078 -17.502 0.469 1.00 0.00 106 LEU A CA 1
ATOM 1777 C C . LEU A 1 106 ? 11.952 -18.389 1.351 1.00 0.00 106 LEU A C 1
ATOM 1778 O O . LEU A 1 106 ? 12.750 -19.182 0.853 1.00 0.00 106 LEU A O 1
ATOM 1794 N N . ASN A 1 107 ? 11.793 -18.250 2.663 1.00 0.00 107 ASN A N 1
ATOM 1795 C CA . ASN A 1 107 ? 12.566 -19.041 3.616 1.00 0.00 107 ASN A CA 1
ATOM 1796 C C . ASN A 1 107 ? 12.167 -18.716 5.052 1.00 0.00 107 ASN A C 1
ATOM 1797 O O . ASN A 1 107 ? 13.019 -18.630 5.938 1.00 0.00 107 ASN A O 1
ATOM 1808 N N . THR A 1 108 ? 10.874 -18.526 5.279 1.00 0.00 108 THR A N 1
ATOM 1809 C CA . THR A 1 108 ? 10.380 -18.197 6.613 1.00 0.00 108 THR A CA 1
ATOM 1810 C C . THR A 1 108 ? 9.033 -18.874 6.889 1.00 0.00 108 THR A C 1
ATOM 1811 O O . THR A 1 108 ? 8.795 -19.997 6.445 1.00 0.00 108 THR A O 1
ATOM 1822 N N . SER A 1 109 ? 8.157 -18.190 7.626 1.00 0.00 109 SER A N 1
ATOM 1823 C CA . SER A 1 109 ? 6.845 -18.732 7.956 1.00 0.00 109 SER A CA 1
ATOM 1824 C C . SER A 1 109 ? 5.811 -17.612 8.048 1.00 0.00 109 SER A C 1
ATOM 1825 O O . SER A 1 109 ? 6.167 -16.438 8.151 1.00 0.00 109 SER A O 1
ATOM 1833 N N . PRO A 1 110 ? 4.514 -17.959 8.002 1.00 0.00 110 PRO A N 1
ATOM 1834 C CA . PRO A 1 110 ? 3.432 -16.970 8.070 1.00 0.00 110 PRO A CA 1
ATOM 1835 C C . PRO A 1 110 ? 3.379 -16.234 9.406 1.00 0.00 110 PRO A C 1
ATOM 1836 O O . PRO A 1 110 ? 2.651 -15.251 9.551 1.00 0.00 110 PRO A O 1
ATOM 1847 N N . ARG A 1 111 ? 4.151 -16.705 10.380 1.00 0.00 111 ARG A N 1
ATOM 1848 C CA . ARG A 1 111 ? 4.184 -16.077 11.694 1.00 0.00 111 ARG A CA 1
ATOM 1849 C C . ARG A 1 111 ? 4.951 -14.760 11.641 1.00 0.00 111 ARG A C 1
ATOM 1850 O O . ARG A 1 111 ? 4.424 -13.709 12.008 1.00 0.00 111 ARG A O 1
ATOM 1871 N N . ALA A 1 112 ? 6.195 -14.823 11.180 1.00 0.00 112 ALA A N 1
ATOM 1872 C CA . ALA A 1 112 ? 7.034 -13.636 11.073 1.00 0.00 112 ALA A CA 1
ATOM 1873 C C . ALA A 1 112 ? 6.511 -12.689 9.999 1.00 0.00 112 ALA A C 1
ATOM 1874 O O . ALA A 1 112 ? 6.519 -11.469 10.171 1.00 0.00 112 ALA A O 1
ATOM 1881 N N . VAL A 1 113 ? 6.052 -13.258 8.887 1.00 0.00 113 VAL A N 1
ATOM 1882 C CA . VAL A 1 113 ? 5.526 -12.461 7.787 1.00 0.00 113 VAL A CA 1
ATOM 1883 C C . VAL A 1 113 ? 4.264 -11.713 8.205 1.00 0.00 113 VAL A C 1
ATOM 1884 O O . VAL A 1 113 ? 3.908 -10.699 7.606 1.00 0.00 113 VAL A O 1
ATOM 1897 N N . GLY A 1 114 ? 3.596 -12.209 9.242 1.00 0.00 114 GLY A N 1
ATOM 1898 C CA . GLY A 1 114 ? 2.393 -11.555 9.718 1.00 0.00 114 GLY A CA 1
ATOM 1899 C C . GLY A 1 114 ? 2.669 -10.135 10.161 1.00 0.00 114 GLY A C 1
ATOM 1900 O O . GLY A 1 114 ? 2.140 -9.182 9.588 1.00 0.00 114 GLY A O 1
ATOM 1904 N N . MET A 1 115 ? 3.513 -9.993 11.179 1.00 0.00 115 MET A N 1
ATOM 1905 C CA . MET A 1 115 ? 3.877 -8.680 11.697 1.00 0.00 115 MET A CA 1
ATOM 1906 C C . MET A 1 115 ? 4.486 -7.812 10.598 1.00 0.00 115 MET A C 1
ATOM 1907 O O . MET A 1 115 ? 4.474 -6.584 10.686 1.00 0.00 115 MET A O 1
ATOM 1921 N N . ALA A 1 116 ? 5.021 -8.457 9.562 1.00 0.00 116 ALA A N 1
ATOM 1922 C CA . ALA A 1 116 ? 5.633 -7.740 8.450 1.00 0.00 116 ALA A CA 1
ATOM 1923 C C . ALA A 1 116 ? 4.614 -6.836 7.754 1.00 0.00 116 ALA A C 1
ATOM 1924 O O . ALA A 1 116 ? 4.506 -5.651 8.073 1.00 0.00 116 ALA A O 1
ATOM 1931 N N . LEU A 1 117 ? 3.871 -7.398 6.803 1.00 0.00 117 LEU A N 1
ATOM 1932 C CA . LEU A 1 117 ? 2.865 -6.640 6.064 1.00 0.00 117 LEU A CA 1
ATOM 1933 C C . LEU A 1 117 ? 1.827 -6.013 6.995 1.00 0.00 117 LEU A C 1
ATOM 1934 O O . LEU A 1 117 ? 1.089 -5.114 6.592 1.00 0.00 117 LEU A O 1
ATOM 1950 N N . LYS A 1 118 ? 1.765 -6.489 8.237 1.00 0.00 118 LYS A N 1
ATOM 1951 C CA . LYS A 1 118 ? 0.807 -5.963 9.204 1.00 0.00 118 LYS A CA 1
ATOM 1952 C C . LYS A 1 118 ? 1.064 -4.485 9.474 1.00 0.00 118 LYS A C 1
ATOM 1953 O O . LYS A 1 118 ? 0.218 -3.637 9.191 1.00 0.00 118 LYS A O 1
ATOM 1972 N N . ARG A 1 119 ? 2.239 -4.180 10.016 1.00 0.00 119 ARG A N 1
ATOM 1973 C CA . ARG A 1 119 ? 2.602 -2.801 10.312 1.00 0.00 119 ARG A CA 1
ATOM 1974 C C . ARG A 1 119 ? 3.492 -2.233 9.213 1.00 0.00 119 ARG A C 1
ATOM 1975 O O . ARG A 1 119 ? 4.409 -1.454 9.475 1.00 0.00 119 ARG A O 1
ATOM 1996 N N . ASN A 1 120 ? 3.210 -2.632 7.979 1.00 0.00 120 ASN A N 1
ATOM 1997 C CA . ASN A 1 120 ? 3.973 -2.172 6.825 1.00 0.00 120 ASN A CA 1
ATOM 1998 C C . ASN A 1 120 ? 4.004 -0.645 6.762 1.00 0.00 120 ASN A C 1
ATOM 1999 O O . ASN A 1 120 ? 2.974 0.010 6.916 1.00 0.00 120 ASN A O 1
ATOM 2010 N N . PRO A 1 121 ? 5.192 -0.052 6.537 1.00 0.00 121 PRO A N 1
ATOM 2011 C CA . PRO A 1 121 ? 5.340 1.405 6.459 1.00 0.00 121 PRO A CA 1
ATOM 2012 C C . PRO A 1 121 ? 4.535 2.015 5.313 1.00 0.00 121 PRO A C 1
ATOM 2013 O O . PRO A 1 121 ? 4.190 3.195 5.349 1.00 0.00 121 PRO A O 1
ATOM 2024 N N . LEU A 1 122 ? 4.232 1.202 4.301 1.00 0.00 122 LEU A N 1
ATOM 2025 C CA . LEU A 1 122 ? 3.460 1.662 3.148 1.00 0.00 122 LEU A CA 1
ATOM 2026 C C . LEU A 1 122 ? 2.368 0.648 2.794 1.00 0.00 122 LEU A C 1
ATOM 2027 O O . LEU A 1 122 ? 2.564 -0.218 1.939 1.00 0.00 122 LEU A O 1
ATOM 2043 N N . PRO A 1 123 ? 1.204 0.736 3.463 1.00 0.00 123 PRO A N 1
ATOM 2044 C CA . PRO A 1 123 ? 0.078 -0.182 3.239 1.00 0.00 123 PRO A CA 1
ATOM 2045 C C . PRO A 1 123 ? -0.614 0.022 1.892 1.00 0.00 123 PRO A C 1
ATOM 2046 O O . PRO A 1 123 ? -1.174 -0.919 1.330 1.00 0.00 123 PRO A O 1
ATOM 2057 N N . LEU A 1 124 ? -0.589 1.249 1.381 1.00 0.00 124 LEU A N 1
ATOM 2058 C CA . LEU A 1 124 ? -1.234 1.555 0.104 1.00 0.00 124 LEU A CA 1
ATOM 2059 C C . LEU A 1 124 ? -0.316 1.238 -1.079 1.00 0.00 124 LEU A C 1
ATOM 2060 O O . LEU A 1 124 ? -0.126 2.061 -1.971 1.00 0.00 124 LEU A O 1
ATOM 2076 N N . ILE A 1 125 ? 0.232 0.027 -1.078 1.00 0.00 125 ILE A N 1
ATOM 2077 C CA . ILE A 1 125 ? 1.127 -0.436 -2.140 1.00 0.00 125 ILE A CA 1
ATOM 2078 C C . ILE A 1 125 ? 1.502 -1.893 -1.906 1.00 0.00 125 ILE A C 1
ATOM 2079 O O . ILE A 1 125 ? 1.659 -2.664 -2.852 1.00 0.00 125 ILE A O 1
ATOM 2095 N N . ILE A 1 126 ? 1.629 -2.268 -0.637 1.00 0.00 126 ILE A N 1
ATOM 2096 C CA . ILE A 1 126 ? 1.966 -3.636 -0.277 1.00 0.00 126 ILE A CA 1
ATOM 2097 C C . ILE A 1 126 ? 0.726 -4.523 -0.387 1.00 0.00 126 ILE A C 1
ATOM 2098 O O . ILE A 1 126 ? -0.355 -4.139 0.059 1.00 0.00 126 ILE A O 1
ATOM 2114 N N . PRO A 1 127 ? 0.853 -5.714 -1.005 1.00 0.00 127 PRO A N 1
ATOM 2115 C CA . PRO A 1 127 ? -0.271 -6.640 -1.191 1.00 0.00 127 PRO A CA 1
ATOM 2116 C C . PRO A 1 127 ? -0.699 -7.348 0.093 1.00 0.00 127 PRO A C 1
ATOM 2117 O O . PRO A 1 127 ? -1.085 -8.516 0.059 1.00 0.00 127 PRO A O 1
ATOM 2128 N N . CYS A 1 128 ? -0.654 -6.643 1.219 1.00 0.00 128 CYS A N 1
ATOM 2129 C CA . CYS A 1 128 ? -1.063 -7.221 2.493 1.00 0.00 128 CYS A CA 1
ATOM 2130 C C . CYS A 1 128 ? -2.497 -7.733 2.399 1.00 0.00 128 CYS A C 1
ATOM 2131 O O . CYS A 1 128 ? -2.876 -8.687 3.080 1.00 0.00 128 CYS A O 1
ATOM 2139 N N . HIS A 1 129 ? -3.288 -7.095 1.538 1.00 0.00 129 HIS A N 1
ATOM 2140 C CA . HIS A 1 129 ? -4.678 -7.482 1.338 1.00 0.00 129 HIS A CA 1
ATOM 2141 C C . HIS A 1 129 ? -4.757 -8.901 0.789 1.00 0.00 129 HIS A C 1
ATOM 2142 O O . HIS A 1 129 ? -5.612 -9.689 1.193 1.00 0.00 129 HIS A O 1
ATOM 2157 N N . ARG A 1 130 ? -3.852 -9.222 -0.134 1.00 0.00 130 ARG A N 1
ATOM 2158 C CA . ARG A 1 130 ? -3.805 -10.548 -0.741 1.00 0.00 130 ARG A CA 1
ATOM 2159 C C . ARG A 1 130 ? -3.062 -11.539 0.157 1.00 0.00 130 ARG A C 1
ATOM 2160 O O . ARG A 1 130 ? -2.422 -12.468 -0.331 1.00 0.00 130 ARG A O 1
ATOM 2181 N N . VAL A 1 131 ? -3.155 -11.332 1.467 1.00 0.00 131 VAL A N 1
ATOM 2182 C CA . VAL A 1 131 ? -2.501 -12.195 2.437 1.00 0.00 131 VAL A CA 1
ATOM 2183 C C . VAL A 1 131 ? -3.380 -12.366 3.668 1.00 0.00 131 VAL A C 1
ATOM 2184 O O . VAL A 1 131 ? -3.157 -11.731 4.698 1.00 0.00 131 VAL A O 1
ATOM 2197 N N . VAL A 1 132 ? -4.392 -13.218 3.548 1.00 0.00 132 VAL A N 1
ATOM 2198 C CA . VAL A 1 132 ? -5.316 -13.463 4.646 1.00 0.00 132 VAL A CA 1
ATOM 2199 C C . VAL A 1 132 ? -4.911 -14.698 5.446 1.00 0.00 132 VAL A C 1
ATOM 2200 O O . VAL A 1 132 ? -3.979 -15.411 5.076 1.00 0.00 132 VAL A O 1
ATOM 2213 N N . ALA A 1 133 ? -5.618 -14.942 6.543 1.00 0.00 133 ALA A N 1
ATOM 2214 C CA . ALA A 1 133 ? -5.333 -16.092 7.393 1.00 0.00 133 ALA A CA 1
ATOM 2215 C C . ALA A 1 133 ? -6.003 -17.350 6.852 1.00 0.00 133 ALA A C 1
ATOM 2216 O O . ALA A 1 133 ? -6.623 -17.327 5.788 1.00 0.00 133 ALA A O 1
ATOM 2223 N N . LYS A 1 134 ? -5.876 -18.447 7.593 1.00 0.00 134 LYS A N 1
ATOM 2224 C CA . LYS A 1 134 ? -6.469 -19.720 7.191 1.00 0.00 134 LYS A CA 1
ATOM 2225 C C . LYS A 1 134 ? -7.933 -19.546 6.794 1.00 0.00 134 LYS A C 1
ATOM 2226 O O . LYS A 1 134 ? -8.335 -19.910 5.689 1.00 0.00 134 LYS A O 1
ATOM 2245 N N . ASN A 1 135 ? -8.724 -18.992 7.706 1.00 0.00 135 ASN A N 1
ATOM 2246 C CA . ASN A 1 135 ? -10.143 -18.773 7.454 1.00 0.00 135 ASN A CA 1
ATOM 2247 C C . ASN A 1 135 ? -10.351 -17.688 6.401 1.00 0.00 135 ASN A C 1
ATOM 2248 O O . ASN A 1 135 ? -10.461 -17.977 5.210 1.00 0.00 135 ASN A O 1
ATOM 2259 N N . SER A 1 136 ? -10.403 -16.442 6.850 1.00 0.00 136 SER A N 1
ATOM 2260 C CA . SER A 1 136 ? -10.598 -15.310 5.951 1.00 0.00 136 SER A CA 1
ATOM 2261 C C . SER A 1 136 ? -10.429 -13.988 6.694 1.00 0.00 136 SER A C 1
ATOM 2262 O O . SER A 1 136 ? -10.916 -13.828 7.813 1.00 0.00 136 SER A O 1
ATOM 2270 N N . LEU A 1 137 ? -9.735 -13.045 6.062 1.00 0.00 137 LEU A N 1
ATOM 2271 C CA . LEU A 1 137 ? -9.500 -11.734 6.657 1.00 0.00 137 LEU A CA 1
ATOM 2272 C C . LEU A 1 137 ? -8.695 -11.851 7.947 1.00 0.00 137 LEU A C 1
ATOM 2273 O O . LEU A 1 137 ? -9.043 -12.623 8.841 1.00 0.00 137 LEU A O 1
ATOM 2289 N N . GLY A 1 138 ? -7.618 -11.079 8.038 1.00 0.00 138 GLY A N 1
ATOM 2290 C CA . GLY A 1 138 ? -6.781 -11.111 9.225 1.00 0.00 138 GLY A CA 1
ATOM 2291 C C . GLY A 1 138 ? -5.980 -9.836 9.403 1.00 0.00 138 GLY A C 1
ATOM 2292 O O . GLY A 1 138 ? -4.827 -9.755 8.981 1.00 0.00 138 GLY A O 1
ATOM 2296 N N . GLY A 1 139 ? -6.592 -8.837 10.031 1.00 0.00 139 GLY A N 1
ATOM 2297 C CA . GLY A 1 139 ? -5.912 -7.574 10.255 1.00 0.00 139 GLY A CA 1
ATOM 2298 C C . GLY A 1 139 ? -6.242 -6.967 11.605 1.00 0.00 139 GLY A C 1
ATOM 2299 O O . GLY A 1 139 ? -7.290 -7.255 12.183 1.00 0.00 139 GLY A O 1
ATOM 2303 N N . TYR A 1 140 ? -5.345 -6.125 12.108 1.00 0.00 140 TYR A N 1
ATOM 2304 C CA . TYR A 1 140 ? -5.544 -5.475 13.397 1.00 0.00 140 TYR A CA 1
ATOM 2305 C C . TYR A 1 140 ? -5.447 -3.958 13.260 1.00 0.00 140 TYR A C 1
ATOM 2306 O O . TYR A 1 140 ? -6.337 -3.226 13.698 1.00 0.00 140 TYR A O 1
ATOM 2324 N N . SER A 1 141 ? -4.362 -3.493 12.652 1.00 0.00 141 SER A N 1
ATOM 2325 C CA . SER A 1 141 ? -4.146 -2.064 12.455 1.00 0.00 141 SER A CA 1
ATOM 2326 C C . SER A 1 141 ? -4.708 -1.610 11.111 1.00 0.00 141 SER A C 1
ATOM 2327 O O . SER A 1 141 ? -4.055 -1.755 10.077 1.00 0.00 141 SER A O 1
ATOM 2335 N N . TYR A 1 142 ? -5.921 -1.067 11.132 1.00 0.00 142 TYR A N 1
ATOM 2336 C CA . TYR A 1 142 ? -6.571 -0.599 9.915 1.00 0.00 142 TYR A CA 1
ATOM 2337 C C . TYR A 1 142 ? -6.812 -1.759 8.956 1.00 0.00 142 TYR A C 1
ATOM 2338 O O . TYR A 1 142 ? -5.895 -2.512 8.633 1.00 0.00 142 TYR A O 1
ATOM 2356 N N . GLY A 1 143 ? -8.053 -1.897 8.505 1.00 0.00 143 GLY A N 1
ATOM 2357 C CA . GLY A 1 143 ? -8.391 -2.968 7.589 1.00 0.00 143 GLY A CA 1
ATOM 2358 C C . GLY A 1 143 ? -9.783 -3.513 7.828 1.00 0.00 143 GLY A C 1
ATOM 2359 O O . GLY A 1 143 ? -10.621 -2.843 8.429 1.00 0.00 143 GLY A O 1
ATOM 2363 N N . LEU A 1 144 ? -10.032 -4.727 7.343 1.00 0.00 144 LEU A N 1
ATOM 2364 C CA . LEU A 1 144 ? -11.336 -5.368 7.489 1.00 0.00 144 LEU A CA 1
ATOM 2365 C C . LEU A 1 144 ? -12.351 -4.731 6.544 1.00 0.00 144 LEU A C 1
ATOM 2366 O O . LEU A 1 144 ? -12.671 -5.294 5.498 1.00 0.00 144 LEU A O 1
ATOM 2382 N N . ASP A 1 145 ? -12.845 -3.553 6.909 1.00 0.00 145 ASP A N 1
ATOM 2383 C CA . ASP A 1 145 ? -13.811 -2.847 6.076 1.00 0.00 145 ASP A CA 1
ATOM 2384 C C . ASP A 1 145 ? -13.171 -2.436 4.754 1.00 0.00 145 ASP A C 1
ATOM 2385 O O . ASP A 1 145 ? -13.705 -2.711 3.681 1.00 0.00 145 ASP A O 1
ATOM 2394 N N . LYS A 1 146 ? -12.015 -1.786 4.845 1.00 0.00 146 LYS A N 1
ATOM 2395 C CA . LYS A 1 146 ? -11.288 -1.344 3.661 1.00 0.00 146 LYS A CA 1
ATOM 2396 C C . LYS A 1 146 ? -10.731 -2.544 2.903 1.00 0.00 146 LYS A C 1
ATOM 2397 O O . LYS A 1 146 ? -10.938 -2.679 1.697 1.00 0.00 146 LYS A O 1
ATOM 2416 N N . LYS A 1 147 ? -10.028 -3.416 3.621 1.00 0.00 147 LYS A N 1
ATOM 2417 C CA . LYS A 1 147 ? -9.447 -4.610 3.017 1.00 0.00 147 LYS A CA 1
ATOM 2418 C C . LYS A 1 147 ? -10.525 -5.434 2.323 1.00 0.00 147 LYS A C 1
ATOM 2419 O O . LYS A 1 147 ? -10.260 -6.118 1.336 1.00 0.00 147 LYS A O 1
ATOM 2438 N N . LYS A 1 148 ? -11.750 -5.334 2.830 1.00 0.00 148 LYS A N 1
ATOM 2439 C CA . LYS A 1 148 ? -12.880 -6.039 2.242 1.00 0.00 148 LYS A CA 1
ATOM 2440 C C . LYS A 1 148 ? -13.244 -5.405 0.906 1.00 0.00 148 LYS A C 1
ATOM 2441 O O . LYS A 1 148 ? -13.317 -6.078 -0.123 1.00 0.00 148 LYS A O 1
ATOM 2460 N N . PHE A 1 149 ? -13.466 -4.094 0.941 1.00 0.00 149 PHE A N 1
ATOM 2461 C CA . PHE A 1 149 ? -13.820 -3.332 -0.249 1.00 0.00 149 PHE A CA 1
ATOM 2462 C C . PHE A 1 149 ? -12.778 -3.508 -1.351 1.00 0.00 149 PHE A C 1
ATOM 2463 O O . PHE A 1 149 ? -13.115 -3.822 -2.492 1.00 0.00 149 PHE A O 1
ATOM 2480 N N . ILE A 1 150 ? -11.514 -3.293 -1.005 1.00 0.00 150 ILE A N 1
ATOM 2481 C CA . ILE A 1 150 ? -10.421 -3.415 -1.965 1.00 0.00 150 ILE A CA 1
ATOM 2482 C C . ILE A 1 150 ? -10.293 -4.846 -2.486 1.00 0.00 150 ILE A C 1
ATOM 2483 O O . ILE A 1 150 ? -9.809 -5.069 -3.596 1.00 0.00 150 ILE A O 1
ATOM 2499 N N . LEU A 1 151 ? -10.723 -5.812 -1.681 1.00 0.00 151 LEU A N 1
ATOM 2500 C CA . LEU A 1 151 ? -10.647 -7.218 -2.070 1.00 0.00 151 LEU A CA 1
ATOM 2501 C C . LEU A 1 151 ? -11.644 -7.530 -3.183 1.00 0.00 151 LEU A C 1
ATOM 2502 O O . LEU A 1 151 ? -11.339 -8.285 -4.108 1.00 0.00 151 LEU A O 1
ATOM 2518 N N . GLU A 1 152 ? -12.835 -6.950 -3.087 1.00 0.00 152 GLU A N 1
ATOM 2519 C CA . GLU A 1 152 ? -13.877 -7.172 -4.084 1.00 0.00 152 GLU A CA 1
ATOM 2520 C C . GLU A 1 152 ? -13.699 -6.237 -5.277 1.00 0.00 152 GLU A C 1
ATOM 2521 O O . GLU A 1 152 ? -13.951 -6.619 -6.420 1.00 0.00 152 GLU A O 1
ATOM 2533 N N . ARG A 1 153 ? -13.265 -5.012 -5.005 1.00 0.00 153 ARG A N 1
ATOM 2534 C CA . ARG A 1 153 ? -13.057 -4.021 -6.055 1.00 0.00 153 ARG A CA 1
ATOM 2535 C C . ARG A 1 153 ? -12.050 -4.521 -7.087 1.00 0.00 153 ARG A C 1
ATOM 2536 O O . ARG A 1 153 ? -12.293 -4.447 -8.291 1.00 0.00 153 ARG A O 1
ATOM 2557 N N . GLU A 1 154 ? -10.918 -5.028 -6.608 1.00 0.00 154 GLU A N 1
ATOM 2558 C CA . GLU A 1 154 ? -9.874 -5.538 -7.492 1.00 0.00 154 GLU A CA 1
ATOM 2559 C C . GLU A 1 154 ? -10.429 -6.601 -8.435 1.00 0.00 154 GLU A C 1
ATOM 2560 O O . GLU A 1 154 ? -10.257 -6.516 -9.651 1.00 0.00 154 GLU A O 1
ATOM 2572 N N . ARG A 1 155 ? -11.100 -7.601 -7.868 1.00 0.00 155 ARG A N 1
ATOM 2573 C CA . ARG A 1 155 ? -11.685 -8.677 -8.662 1.00 0.00 155 ARG A CA 1
ATOM 2574 C C . ARG A 1 155 ? -12.651 -8.118 -9.703 1.00 0.00 155 ARG A C 1
ATOM 2575 O O . ARG A 1 155 ? -12.738 -8.625 -10.821 1.00 0.00 155 ARG A O 1
ATOM 2596 N N . LEU A 1 156 ? -13.376 -7.069 -9.323 1.00 0.00 156 LEU A N 1
ATOM 2597 C CA . LEU A 1 156 ? -14.338 -6.437 -10.219 1.00 0.00 156 LEU A CA 1
ATOM 2598 C C . LEU A 1 156 ? -13.661 -5.378 -11.084 1.00 0.00 156 LEU A C 1
ATOM 2599 O O . LEU A 1 156 ? -12.611 -4.848 -10.725 1.00 0.00 156 LEU A O 1
ATOM 2615 N N . ASN A 1 157 ? -14.270 -5.075 -12.226 1.00 0.00 157 ASN A N 1
ATOM 2616 C CA . ASN A 1 157 ? -13.726 -4.080 -13.144 1.00 0.00 157 ASN A CA 1
ATOM 2617 C C . ASN A 1 157 ? -12.360 -4.512 -13.667 1.00 0.00 157 ASN A C 1
ATOM 2618 O O . ASN A 1 157 ? -11.324 -4.117 -13.130 1.00 0.00 157 ASN A O 1
ATOM 2629 N N . MET A 1 158 ? -12.365 -5.325 -14.718 1.00 0.00 158 MET A N 1
ATOM 2630 C CA . MET A 1 158 ? -11.126 -5.811 -15.315 1.00 0.00 158 MET A CA 1
ATOM 2631 C C . MET A 1 158 ? -10.658 -4.881 -16.430 1.00 0.00 158 MET A C 1
ATOM 2632 O O . MET A 1 158 ? -11.317 -4.752 -17.462 1.00 0.00 158 MET A O 1
ATOM 2646 N N . VAL A 1 159 ? -9.517 -4.233 -16.214 1.00 0.00 159 VAL A N 1
ATOM 2647 C CA . VAL A 1 159 ? -8.961 -3.315 -17.200 1.00 0.00 159 VAL A CA 1
ATOM 2648 C C . VAL A 1 159 ? -8.007 -4.035 -18.147 1.00 0.00 159 VAL A C 1
ATOM 2649 O O . VAL A 1 159 ? -7.025 -4.638 -17.713 1.00 0.00 159 VAL A O 1
ATOM 2662 N N . SER A 1 160 ? -8.302 -3.968 -19.441 1.00 0.00 160 SER A N 1
ATOM 2663 C CA . SER A 1 160 ? -7.470 -4.614 -20.450 1.00 0.00 160 SER A CA 1
ATOM 2664 C C . SER A 1 160 ? -6.905 -3.587 -21.426 1.00 0.00 160 SER A C 1
ATOM 2665 O O . SER A 1 160 ? -7.456 -2.499 -21.586 1.00 0.00 160 SER A O 1
ATOM 2673 N N . PHE A 1 161 ? -5.801 -3.942 -22.077 1.00 0.00 161 PHE A N 1
ATOM 2674 C CA . PHE A 1 161 ? -5.160 -3.051 -23.037 1.00 0.00 161 PHE A CA 1
ATOM 2675 C C . PHE A 1 161 ? -5.977 -2.959 -24.322 1.00 0.00 161 PHE A C 1
ATOM 2676 O O . PHE A 1 161 ? -6.922 -3.721 -24.525 1.00 0.00 161 PHE A O 1
ATOM 2693 N N . LYS A 1 162 ? -5.606 -2.021 -25.188 1.00 0.00 162 LYS A N 1
ATOM 2694 C CA . LYS A 1 162 ? -6.304 -1.828 -26.453 1.00 0.00 162 LYS A CA 1
ATOM 2695 C C . LYS A 1 162 ? -5.840 -2.844 -27.491 1.00 0.00 162 LYS A C 1
ATOM 2696 O O . LYS A 1 162 ? -4.655 -3.168 -27.571 1.00 0.00 162 LYS A O 1
ATOM 2715 N N . PHE A 1 163 ? -6.782 -3.344 -28.285 1.00 0.00 163 PHE A N 1
ATOM 2716 C CA . PHE A 1 163 ? -6.468 -4.323 -29.319 1.00 0.00 163 PHE A CA 1
ATOM 2717 C C . PHE A 1 163 ? -5.796 -3.655 -30.516 1.00 0.00 163 PHE A C 1
ATOM 2718 O O . PHE A 1 163 ? -6.461 -3.259 -31.472 1.00 0.00 163 PHE A O 1
ATOM 2735 N N . ASN A 1 164 ? -4.474 -3.536 -30.454 1.00 0.00 164 ASN A N 1
ATOM 2736 C CA . ASN A 1 164 ? -3.711 -2.917 -31.532 1.00 0.00 164 ASN A CA 1
ATOM 2737 C C . ASN A 1 164 ? -2.788 -3.933 -32.198 1.00 0.00 164 ASN A C 1
ATOM 2738 O O . ASN A 1 164 ? -1.659 -4.140 -31.760 1.00 0.00 164 ASN A O 1
ATOM 2749 N N . LYS A 1 165 ? -3.281 -4.562 -33.261 1.00 0.00 165 LYS A N 1
ATOM 2750 C CA . LYS A 1 165 ? -2.501 -5.555 -33.988 1.00 0.00 165 LYS A CA 1
ATOM 2751 C C . LYS A 1 165 ? -1.983 -4.985 -35.305 1.00 0.00 165 LYS A C 1
ATOM 2752 O O . LYS A 1 165 ? -2.764 -4.644 -36.195 1.00 0.00 165 LYS A O 1
ATOM 2771 N N . VAL A 1 166 ? -0.663 -4.882 -35.423 1.00 0.00 166 VAL A N 1
ATOM 2772 C CA . VAL A 1 166 ? -0.043 -4.351 -36.631 1.00 0.00 166 VAL A CA 1
ATOM 2773 C C . VAL A 1 166 ? 0.866 -5.389 -37.283 1.00 0.00 166 VAL A C 1
ATOM 2774 O O . VAL A 1 166 ? 2.050 -5.482 -36.961 1.00 0.00 166 VAL A O 1
ATOM 2787 N N . TYR A 1 167 ? 0.301 -6.168 -38.201 1.00 0.00 167 TYR A N 1
ATOM 2788 C CA . TYR A 1 167 ? 1.061 -7.200 -38.898 1.00 0.00 167 TYR A CA 1
ATOM 2789 C C . TYR A 1 167 ? 1.590 -6.678 -40.230 1.00 0.00 167 TYR A C 1
ATOM 2790 O O . TYR A 1 167 ? 2.763 -6.858 -40.557 1.00 0.00 167 TYR A O 1
ATOM 2808 N N . MET A 1 1 ? 4.682 17.018 5.889 1.00 0.00 1 MET A N 2
ATOM 2809 C CA . MET A 1 1 ? 4.685 15.623 6.404 1.00 0.00 1 MET A CA 2
ATOM 2810 C C . MET A 1 1 ? 3.271 15.159 6.741 1.00 0.00 1 MET A C 2
ATOM 2811 O O . MET A 1 1 ? 2.873 14.041 6.402 1.00 0.00 1 MET A O 2
ATOM 2827 N N . ILE A 1 2 ? 2.518 16.027 7.409 1.00 0.00 2 ILE A N 2
ATOM 2828 C CA . ILE A 1 2 ? 1.148 15.713 7.792 1.00 0.00 2 ILE A CA 2
ATOM 2829 C C . ILE A 1 2 ? 0.174 16.118 6.681 1.00 0.00 2 ILE A C 2
ATOM 2830 O O . ILE A 1 2 ? 0.322 17.187 6.088 1.00 0.00 2 ILE A O 2
ATOM 2846 N N . ILE A 1 3 ? -0.820 15.272 6.390 1.00 0.00 3 ILE A N 2
ATOM 2847 C CA . ILE A 1 3 ? -1.792 15.573 5.345 1.00 0.00 3 ILE A CA 2
ATOM 2848 C C . ILE A 1 3 ? -3.147 14.950 5.662 1.00 0.00 3 ILE A C 2
ATOM 2849 O O . ILE A 1 3 ? -3.344 13.747 5.494 1.00 0.00 3 ILE A O 2
ATOM 2865 N N . GLN A 1 4 ? -4.081 15.779 6.113 1.00 0.00 4 GLN A N 2
ATOM 2866 C CA . GLN A 1 4 ? -5.422 15.312 6.445 1.00 0.00 4 GLN A CA 2
ATOM 2867 C C . GLN A 1 4 ? -6.363 15.503 5.259 1.00 0.00 4 GLN A C 2
ATOM 2868 O O . GLN A 1 4 ? -6.299 16.516 4.563 1.00 0.00 4 GLN A O 2
ATOM 2882 N N . ILE A 1 5 ? -7.237 14.527 5.034 1.00 0.00 5 ILE A N 2
ATOM 2883 C CA . ILE A 1 5 ? -8.187 14.598 3.930 1.00 0.00 5 ILE A CA 2
ATOM 2884 C C . ILE A 1 5 ? -9.441 13.788 4.229 1.00 0.00 5 ILE A C 2
ATOM 2885 O O . ILE A 1 5 ? -9.369 12.594 4.517 1.00 0.00 5 ILE A O 2
ATOM 2901 N N . GLU A 1 6 ? -10.593 14.451 4.159 1.00 0.00 6 GLU A N 2
ATOM 2902 C CA . GLU A 1 6 ? -11.875 13.803 4.420 1.00 0.00 6 GLU A CA 2
ATOM 2903 C C . GLU A 1 6 ? -11.863 13.080 5.768 1.00 0.00 6 GLU A C 2
ATOM 2904 O O . GLU A 1 6 ? -12.217 13.662 6.794 1.00 0.00 6 GLU A O 2
ATOM 2916 N N . GLU A 1 7 ? -11.457 11.813 5.761 1.00 0.00 7 GLU A N 2
ATOM 2917 C CA . GLU A 1 7 ? -11.406 11.024 6.989 1.00 0.00 7 GLU A CA 2
ATOM 2918 C C . GLU A 1 7 ? -10.119 10.201 7.083 1.00 0.00 7 GLU A C 2
ATOM 2919 O O . GLU A 1 7 ? -9.805 9.650 8.139 1.00 0.00 7 GLU A O 2
ATOM 2931 N N . TYR A 1 8 ? -9.375 10.108 5.986 1.00 0.00 8 TYR A N 2
ATOM 2932 C CA . TYR A 1 8 ? -8.137 9.340 5.983 1.00 0.00 8 TYR A CA 2
ATOM 2933 C C . TYR A 1 8 ? -6.929 10.229 6.259 1.00 0.00 8 TYR A C 2
ATOM 2934 O O . TYR A 1 8 ? -6.683 11.199 5.539 1.00 0.00 8 TYR A O 2
ATOM 2952 N N . PHE A 1 9 ? -6.165 9.885 7.294 1.00 0.00 9 PHE A N 2
ATOM 2953 C CA . PHE A 1 9 ? -4.972 10.646 7.639 1.00 0.00 9 PHE A CA 2
ATOM 2954 C C . PHE A 1 9 ? -3.776 10.121 6.853 1.00 0.00 9 PHE A C 2
ATOM 2955 O O . PHE A 1 9 ? -3.547 8.914 6.793 1.00 0.00 9 PHE A O 2
ATOM 2972 N N . ILE A 1 10 ? -3.015 11.021 6.244 1.00 0.00 10 ILE A N 2
ATOM 2973 C CA . ILE A 1 10 ? -1.852 10.611 5.469 1.00 0.00 10 ILE A CA 2
ATOM 2974 C C . ILE A 1 10 ? -0.572 10.821 6.272 1.00 0.00 10 ILE A C 2
ATOM 2975 O O . ILE A 1 10 ? -0.152 11.955 6.513 1.00 0.00 10 ILE A O 2
ATOM 2991 N N . GLY A 1 11 ? 0.040 9.715 6.681 1.00 0.00 11 GLY A N 2
ATOM 2992 C CA . GLY A 1 11 ? 1.265 9.778 7.451 1.00 0.00 11 GLY A CA 2
ATOM 2993 C C . GLY A 1 11 ? 2.486 9.906 6.569 1.00 0.00 11 GLY A C 2
ATOM 2994 O O . GLY A 1 11 ? 3.336 9.017 6.560 1.00 0.00 11 GLY A O 2
ATOM 2998 N N . MET A 1 12 ? 2.562 11.002 5.811 1.00 0.00 12 MET A N 2
ATOM 2999 C CA . MET A 1 12 ? 3.678 11.229 4.900 1.00 0.00 12 MET A CA 2
ATOM 3000 C C . MET A 1 12 ? 4.930 11.695 5.631 1.00 0.00 12 MET A C 2
ATOM 3001 O O . MET A 1 12 ? 5.026 12.844 6.059 1.00 0.00 12 MET A O 2
ATOM 3015 N N . ILE A 1 13 ? 5.895 10.795 5.756 1.00 0.00 13 ILE A N 2
ATOM 3016 C CA . ILE A 1 13 ? 7.157 11.099 6.414 1.00 0.00 13 ILE A CA 2
ATOM 3017 C C . ILE A 1 13 ? 8.314 10.449 5.662 1.00 0.00 13 ILE A C 2
ATOM 3018 O O . ILE A 1 13 ? 8.428 9.224 5.616 1.00 0.00 13 ILE A O 2
ATOM 3034 N N . PHE A 1 14 ? 9.163 11.276 5.063 1.00 0.00 14 PHE A N 2
ATOM 3035 C CA . PHE A 1 14 ? 10.303 10.781 4.301 1.00 0.00 14 PHE A CA 2
ATOM 3036 C C . PHE A 1 14 ? 11.595 11.456 4.754 1.00 0.00 14 PHE A C 2
ATOM 3037 O O . PHE A 1 14 ? 11.566 12.412 5.529 1.00 0.00 14 PHE A O 2
ATOM 3054 N N . LYS A 1 15 ? 12.725 10.954 4.267 1.00 0.00 15 LYS A N 2
ATOM 3055 C CA . LYS A 1 15 ? 14.024 11.514 4.627 1.00 0.00 15 LYS A CA 2
ATOM 3056 C C . LYS A 1 15 ? 14.489 12.547 3.599 1.00 0.00 15 LYS A C 2
ATOM 3057 O O . LYS A 1 15 ? 15.356 13.372 3.887 1.00 0.00 15 LYS A O 2
ATOM 3076 N N . GLY A 1 16 ? 13.911 12.497 2.402 1.00 0.00 16 GLY A N 2
ATOM 3077 C CA . GLY A 1 16 ? 14.288 13.438 1.362 1.00 0.00 16 GLY A CA 2
ATOM 3078 C C . GLY A 1 16 ? 13.740 13.054 0.000 1.00 0.00 16 GLY A C 2
ATOM 3079 O O . GLY A 1 16 ? 12.538 13.159 -0.245 1.00 0.00 16 GLY A O 2
ATOM 3083 N N . ASN A 1 17 ? 14.624 12.609 -0.888 1.00 0.00 17 ASN A N 2
ATOM 3084 C CA . ASN A 1 17 ? 14.225 12.207 -2.233 1.00 0.00 17 ASN A CA 2
ATOM 3085 C C . ASN A 1 17 ? 13.834 10.729 -2.280 1.00 0.00 17 ASN A C 2
ATOM 3086 O O . ASN A 1 17 ? 13.755 10.135 -3.356 1.00 0.00 17 ASN A O 2
ATOM 3097 N N . GLN A 1 18 ? 13.587 10.143 -1.112 1.00 0.00 18 GLN A N 2
ATOM 3098 C CA . GLN A 1 18 ? 13.203 8.741 -1.025 1.00 0.00 18 GLN A CA 2
ATOM 3099 C C . GLN A 1 18 ? 12.240 8.529 0.135 1.00 0.00 18 GLN A C 2
ATOM 3100 O O . GLN A 1 18 ? 12.585 8.757 1.295 1.00 0.00 18 GLN A O 2
ATOM 3114 N N . LEU A 1 19 ? 11.027 8.102 -0.189 1.00 0.00 19 LEU A N 2
ATOM 3115 C CA . LEU A 1 19 ? 10.004 7.867 0.820 1.00 0.00 19 LEU A CA 2
ATOM 3116 C C . LEU A 1 19 ? 10.438 6.793 1.800 1.00 0.00 19 LEU A C 2
ATOM 3117 O O . LEU A 1 19 ? 11.448 6.119 1.596 1.00 0.00 19 LEU A O 2
ATOM 3133 N N . VAL A 1 20 ? 9.671 6.647 2.870 1.00 0.00 20 VAL A N 2
ATOM 3134 C CA . VAL A 1 20 ? 9.977 5.661 3.891 1.00 0.00 20 VAL A CA 2
ATOM 3135 C C . VAL A 1 20 ? 8.700 5.182 4.557 1.00 0.00 20 VAL A C 2
ATOM 3136 O O . VAL A 1 20 ? 8.571 4.015 4.918 1.00 0.00 20 VAL A O 2
ATOM 3149 N N . ARG A 1 21 ? 7.759 6.097 4.698 1.00 0.00 21 ARG A N 2
ATOM 3150 C CA . ARG A 1 21 ? 6.472 5.803 5.300 1.00 0.00 21 ARG A CA 2
ATOM 3151 C C . ARG A 1 21 ? 5.509 6.946 5.020 1.00 0.00 21 ARG A C 2
ATOM 3152 O O . ARG A 1 21 ? 5.815 8.099 5.303 1.00 0.00 21 ARG A O 2
ATOM 3173 N N . ASN A 1 22 ? 4.355 6.633 4.447 1.00 0.00 22 ASN A N 2
ATOM 3174 C CA . ASN A 1 22 ? 3.372 7.670 4.121 1.00 0.00 22 ASN A CA 2
ATOM 3175 C C . ASN A 1 22 ? 1.953 7.108 4.048 1.00 0.00 22 ASN A C 2
ATOM 3176 O O . ASN A 1 22 ? 1.360 7.029 2.972 1.00 0.00 22 ASN A O 2
ATOM 3187 N N . THR A 1 23 ? 1.408 6.722 5.202 1.00 0.00 23 THR A N 2
ATOM 3188 C CA . THR A 1 23 ? 0.054 6.166 5.258 1.00 0.00 23 THR A CA 2
ATOM 3189 C C . THR A 1 23 ? -0.569 6.314 6.647 1.00 0.00 23 THR A C 2
ATOM 3190 O O . THR A 1 23 ? -0.035 7.019 7.502 1.00 0.00 23 THR A O 2
ATOM 3201 N N . ILE A 1 24 ? -1.702 5.624 6.846 1.00 0.00 24 ILE A N 2
ATOM 3202 C CA . ILE A 1 24 ? -2.449 5.622 8.115 1.00 0.00 24 ILE A CA 2
ATOM 3203 C C . ILE A 1 24 ? -3.703 6.496 8.035 1.00 0.00 24 ILE A C 2
ATOM 3204 O O . ILE A 1 24 ? -3.775 7.547 8.668 1.00 0.00 24 ILE A O 2
ATOM 3220 N N . PRO A 1 25 ? -4.722 6.052 7.267 1.00 0.00 25 PRO A N 2
ATOM 3221 C CA . PRO A 1 25 ? -5.991 6.785 7.121 1.00 0.00 25 PRO A CA 2
ATOM 3222 C C . PRO A 1 25 ? -6.653 7.037 8.477 1.00 0.00 25 PRO A C 2
ATOM 3223 O O . PRO A 1 25 ? -5.965 7.094 9.486 1.00 0.00 25 PRO A O 2
ATOM 3234 N N . LEU A 1 26 ? -7.983 7.195 8.501 1.00 0.00 26 LEU A N 2
ATOM 3235 C CA . LEU A 1 26 ? -8.727 7.426 9.747 1.00 0.00 26 LEU A CA 2
ATOM 3236 C C . LEU A 1 26 ? -7.955 8.308 10.735 1.00 0.00 26 LEU A C 2
ATOM 3237 O O . LEU A 1 26 ? -7.025 9.020 10.356 1.00 0.00 26 LEU A O 2
ATOM 3253 N N . ARG A 1 27 ? -8.350 8.244 12.008 1.00 0.00 27 ARG A N 2
ATOM 3254 C CA . ARG A 1 27 ? -7.706 9.016 13.071 1.00 0.00 27 ARG A CA 2
ATOM 3255 C C . ARG A 1 27 ? -8.187 10.462 13.095 1.00 0.00 27 ARG A C 2
ATOM 3256 O O . ARG A 1 27 ? -8.473 11.057 12.056 1.00 0.00 27 ARG A O 2
ATOM 3277 N N . ARG A 1 28 ? -8.262 11.018 14.301 1.00 0.00 28 ARG A N 2
ATOM 3278 C CA . ARG A 1 28 ? -8.694 12.395 14.499 1.00 0.00 28 ARG A CA 2
ATOM 3279 C C . ARG A 1 28 ? -8.427 12.835 15.936 1.00 0.00 28 ARG A C 2
ATOM 3280 O O . ARG A 1 28 ? -9.155 13.656 16.494 1.00 0.00 28 ARG A O 2
ATOM 3301 N N . GLU A 1 29 ? -7.372 12.280 16.523 1.00 0.00 29 GLU A N 2
ATOM 3302 C CA . GLU A 1 29 ? -6.984 12.600 17.894 1.00 0.00 29 GLU A CA 2
ATOM 3303 C C . GLU A 1 29 ? -6.493 14.042 18.032 1.00 0.00 29 GLU A C 2
ATOM 3304 O O . GLU A 1 29 ? -6.141 14.478 19.129 1.00 0.00 29 GLU A O 2
ATOM 3316 N N . GLU A 1 30 ? -6.451 14.780 16.923 1.00 0.00 30 GLU A N 2
ATOM 3317 C CA . GLU A 1 30 ? -5.982 16.159 16.945 1.00 0.00 30 GLU A CA 2
ATOM 3318 C C . GLU A 1 30 ? -4.492 16.206 17.271 1.00 0.00 30 GLU A C 2
ATOM 3319 O O . GLU A 1 30 ? -4.040 17.025 18.072 1.00 0.00 30 GLU A O 2
ATOM 3331 N N . ILE A 1 31 ? -3.738 15.315 16.635 1.00 0.00 31 ILE A N 2
ATOM 3332 C CA . ILE A 1 31 ? -2.297 15.234 16.838 1.00 0.00 31 ILE A CA 2
ATOM 3333 C C . ILE A 1 31 ? -1.603 16.536 16.440 1.00 0.00 31 ILE A C 2
ATOM 3334 O O . ILE A 1 31 ? -0.469 16.792 16.841 1.00 0.00 31 ILE A O 2
ATOM 3350 N N . PHE A 1 32 ? -2.289 17.353 15.643 1.00 0.00 32 PHE A N 2
ATOM 3351 C CA . PHE A 1 32 ? -1.734 18.624 15.184 1.00 0.00 32 PHE A CA 2
ATOM 3352 C C . PHE A 1 32 ? -1.095 19.403 16.328 1.00 0.00 32 PHE A C 2
ATOM 3353 O O . PHE A 1 32 ? -0.057 20.041 16.155 1.00 0.00 32 PHE A O 2
ATOM 3370 N N . ASN A 1 33 ? -1.721 19.343 17.490 1.00 0.00 33 ASN A N 2
ATOM 3371 C CA . ASN A 1 33 ? -1.216 20.041 18.667 1.00 0.00 33 ASN A CA 2
ATOM 3372 C C . ASN A 1 33 ? -0.158 19.206 19.383 1.00 0.00 33 ASN A C 2
ATOM 3373 O O . ASN A 1 33 ? 0.709 19.745 20.070 1.00 0.00 33 ASN A O 2
ATOM 3384 N N . PHE A 1 34 ? -0.235 17.889 19.216 1.00 0.00 34 PHE A N 2
ATOM 3385 C CA . PHE A 1 34 ? 0.719 16.984 19.849 1.00 0.00 34 PHE A CA 2
ATOM 3386 C C . PHE A 1 34 ? 2.008 16.883 19.034 1.00 0.00 34 PHE A C 2
ATOM 3387 O O . PHE A 1 34 ? 3.037 16.441 19.542 1.00 0.00 34 PHE A O 2
ATOM 3404 N N . MET A 1 35 ? 1.945 17.294 17.772 1.00 0.00 35 MET A N 2
ATOM 3405 C CA . MET A 1 35 ? 3.108 17.249 16.894 1.00 0.00 35 MET A CA 2
ATOM 3406 C C . MET A 1 35 ? 4.204 18.183 17.399 1.00 0.00 35 MET A C 2
ATOM 3407 O O . MET A 1 35 ? 3.920 19.267 17.908 1.00 0.00 35 MET A O 2
ATOM 3421 N N . ASP A 1 36 ? 5.453 17.757 17.251 1.00 0.00 36 ASP A N 2
ATOM 3422 C CA . ASP A 1 36 ? 6.591 18.558 17.689 1.00 0.00 36 ASP A CA 2
ATOM 3423 C C . ASP A 1 36 ? 7.096 19.443 16.553 1.00 0.00 36 ASP A C 2
ATOM 3424 O O . ASP A 1 36 ? 8.301 19.614 16.372 1.00 0.00 36 ASP A O 2
ATOM 3433 N N . GLY A 1 37 ? 6.161 19.996 15.787 1.00 0.00 37 GLY A N 2
ATOM 3434 C CA . GLY A 1 37 ? 6.520 20.851 14.674 1.00 0.00 37 GLY A CA 2
ATOM 3435 C C . GLY A 1 37 ? 5.614 20.635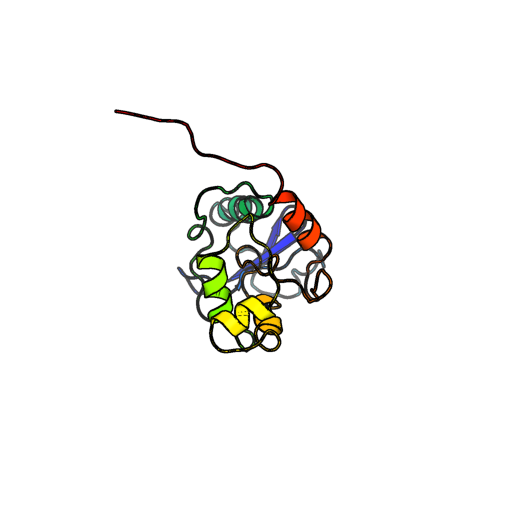 13.481 1.00 0.00 37 GLY A C 2
ATOM 3436 O O . GLY A 1 37 ? 4.395 20.776 13.588 1.00 0.00 37 GLY A O 2
ATOM 3440 N N . GLU A 1 38 ? 6.208 20.287 12.345 1.00 0.00 38 GLU A N 2
ATOM 3441 C CA . GLU A 1 38 ? 5.449 20.042 11.123 1.00 0.00 38 GLU A CA 2
ATOM 3442 C C . GLU A 1 38 ? 4.544 21.226 10.783 1.00 0.00 38 GLU A C 2
ATOM 3443 O O . GLU A 1 38 ? 4.936 22.106 10.015 1.00 0.00 38 GLU A O 2
ATOM 3455 N N . VAL A 1 39 ? 3.332 21.245 11.355 1.00 0.00 39 VAL A N 2
ATOM 3456 C CA . VAL A 1 39 ? 2.369 22.321 11.107 1.00 0.00 39 VAL A CA 2
ATOM 3457 C C . VAL A 1 39 ? 2.496 22.858 9.683 1.00 0.00 39 VAL A C 2
ATOM 3458 O O . VAL A 1 39 ? 2.658 24.059 9.468 1.00 0.00 39 VAL A O 2
ATOM 3471 N N . VAL A 1 40 ? 2.442 21.944 8.716 1.00 0.00 40 VAL A N 2
ATOM 3472 C CA . VAL A 1 40 ? 2.570 22.301 7.303 1.00 0.00 40 VAL A CA 2
ATOM 3473 C C . VAL A 1 40 ? 1.794 23.568 6.969 1.00 0.00 40 VAL A C 2
ATOM 3474 O O . VAL A 1 40 ? 2.326 24.494 6.355 1.00 0.00 40 VAL A O 2
ATOM 3487 N N . SER A 1 41 ? 0.537 23.598 7.383 1.00 0.00 41 SER A N 2
ATOM 3488 C CA . SER A 1 41 ? -0.345 24.742 7.145 1.00 0.00 41 SER A CA 2
ATOM 3489 C C . SER A 1 41 ? -0.905 24.735 5.724 1.00 0.00 41 SER A C 2
ATOM 3490 O O . SER A 1 41 ? -2.064 25.088 5.500 1.00 0.00 41 SER A O 2
ATOM 3498 N N . ASN A 1 42 ? -0.079 24.329 4.770 1.00 0.00 42 ASN A N 2
ATOM 3499 C CA . ASN A 1 42 ? -0.484 24.272 3.371 1.00 0.00 42 ASN A CA 2
ATOM 3500 C C . ASN A 1 42 ? 0.430 23.327 2.593 1.00 0.00 42 ASN A C 2
ATOM 3501 O O . ASN A 1 42 ? 1.499 23.726 2.131 1.00 0.00 42 ASN A O 2
ATOM 3512 N N . PRO A 1 43 ? 0.023 22.053 2.446 1.00 0.00 43 PRO A N 2
ATOM 3513 C CA . PRO A 1 43 ? 0.812 21.047 1.729 1.00 0.00 43 PRO A CA 2
ATOM 3514 C C . PRO A 1 43 ? 1.391 21.574 0.424 1.00 0.00 43 PRO A C 2
ATOM 3515 O O . PRO A 1 43 ? 2.586 21.431 0.162 1.00 0.00 43 PRO A O 2
ATOM 3526 N N . GLU A 1 44 ? 0.527 22.178 -0.379 1.00 0.00 44 GLU A N 2
ATOM 3527 C CA . GLU A 1 44 ? 0.907 22.750 -1.676 1.00 0.00 44 GLU A CA 2
ATOM 3528 C C . GLU A 1 44 ? 0.661 21.752 -2.803 1.00 0.00 44 GLU A C 2
ATOM 3529 O O . GLU A 1 44 ? 0.250 20.618 -2.563 1.00 0.00 44 GLU A O 2
ATOM 3541 N N . ASP A 1 45 ? 0.914 22.184 -4.035 1.00 0.00 45 ASP A N 2
ATOM 3542 C CA . ASP A 1 45 ? 0.720 21.330 -5.201 1.00 0.00 45 ASP A CA 2
ATOM 3543 C C . ASP A 1 45 ? 1.574 20.070 -5.107 1.00 0.00 45 ASP A C 2
ATOM 3544 O O . ASP A 1 45 ? 1.096 18.964 -5.357 1.00 0.00 45 ASP A O 2
ATOM 3553 N N . GLU A 1 46 ? 2.841 20.245 -4.747 1.00 0.00 46 GLU A N 2
ATOM 3554 C CA . GLU A 1 46 ? 3.767 19.125 -4.621 1.00 0.00 46 GLU A CA 2
ATOM 3555 C C . GLU A 1 46 ? 3.227 18.050 -3.680 1.00 0.00 46 GLU A C 2
ATOM 3556 O O . GLU A 1 46 ? 3.628 16.889 -3.759 1.00 0.00 46 GLU A O 2
ATOM 3568 N N . HIS A 1 47 ? 2.326 18.441 -2.784 1.00 0.00 47 HIS A N 2
ATOM 3569 C CA . HIS A 1 47 ? 1.752 17.502 -1.825 1.00 0.00 47 HIS A CA 2
ATOM 3570 C C . HIS A 1 47 ? 0.392 16.984 -2.288 1.00 0.00 47 HIS A C 2
ATOM 3571 O O . HIS A 1 47 ? 0.111 15.789 -2.191 1.00 0.00 47 HIS A O 2
ATOM 3586 N N . LEU A 1 48 ? -0.451 17.883 -2.790 1.00 0.00 48 LEU A N 2
ATOM 3587 C CA . LEU A 1 48 ? -1.776 17.490 -3.261 1.00 0.00 48 LEU A CA 2
ATOM 3588 C C . LEU A 1 48 ? -1.662 16.463 -4.382 1.00 0.00 48 LEU A C 2
ATOM 3589 O O . LEU A 1 48 ? -2.528 15.600 -4.540 1.00 0.00 48 LEU A O 2
ATOM 3605 N N . LYS A 1 49 ? -0.581 16.556 -5.154 1.00 0.00 49 LYS A N 2
ATOM 3606 C CA . LYS A 1 49 ? -0.342 15.633 -6.255 1.00 0.00 49 LYS A CA 2
ATOM 3607 C C . LYS A 1 49 ? -0.392 14.191 -5.767 1.00 0.00 49 LYS A C 2
ATOM 3608 O O . LYS A 1 49 ? -1.065 13.344 -6.358 1.00 0.00 49 LYS A O 2
ATOM 3627 N N . VAL A 1 50 ? 0.320 13.918 -4.678 1.00 0.00 50 VAL A N 2
ATOM 3628 C CA . VAL A 1 50 ? 0.350 12.576 -4.111 1.00 0.00 50 VAL A CA 2
ATOM 3629 C C . VAL A 1 50 ? -0.980 12.241 -3.436 1.00 0.00 50 VAL A C 2
ATOM 3630 O O . VAL A 1 50 ? -1.272 11.073 -3.178 1.00 0.00 50 VAL A O 2
ATOM 3643 N N . ALA A 1 51 ? -1.794 13.265 -3.173 1.00 0.00 51 ALA A N 2
ATOM 3644 C CA . ALA A 1 51 ? -3.095 13.055 -2.556 1.00 0.00 51 ALA A CA 2
ATOM 3645 C C . ALA A 1 51 ? -3.956 12.163 -3.441 1.00 0.00 51 ALA A C 2
ATOM 3646 O O . ALA A 1 51 ? -4.305 11.043 -3.067 1.00 0.00 51 ALA A O 2
ATOM 3653 N N . GLU A 1 52 ? -4.282 12.672 -4.624 1.00 0.00 52 GLU A N 2
ATOM 3654 C CA . GLU A 1 52 ? -5.092 11.931 -5.583 1.00 0.00 52 GLU A CA 2
ATOM 3655 C C . GLU A 1 52 ? -4.411 10.624 -5.975 1.00 0.00 52 GLU A C 2
ATOM 3656 O O . GLU A 1 52 ? -5.075 9.651 -6.331 1.00 0.00 52 GLU A O 2
ATOM 3668 N N . ILE A 1 53 ? -3.081 10.604 -5.900 1.00 0.00 53 ILE A N 2
ATOM 3669 C CA . ILE A 1 53 ? -2.320 9.408 -6.245 1.00 0.00 53 ILE A CA 2
ATOM 3670 C C . ILE A 1 53 ? -2.607 8.283 -5.254 1.00 0.00 53 ILE A C 2
ATOM 3671 O O . ILE A 1 53 ? -2.981 7.178 -5.649 1.00 0.00 53 ILE A O 2
ATOM 3687 N N . ILE A 1 54 ? -2.434 8.571 -3.968 1.00 0.00 54 ILE A N 2
ATOM 3688 C CA . ILE A 1 54 ? -2.679 7.581 -2.926 1.00 0.00 54 ILE A CA 2
ATOM 3689 C C . ILE A 1 54 ? -4.103 7.040 -3.019 1.00 0.00 54 ILE A C 2
ATOM 3690 O O . ILE A 1 54 ? -4.328 5.836 -2.907 1.00 0.00 54 ILE A O 2
ATOM 3706 N N . LEU A 1 55 ? -5.059 7.939 -3.231 1.00 0.00 55 LEU A N 2
ATOM 3707 C CA . LEU A 1 55 ? -6.462 7.552 -3.347 1.00 0.00 55 LEU A CA 2
ATOM 3708 C C . LEU A 1 55 ? -6.641 6.468 -4.410 1.00 0.00 55 LEU A C 2
ATOM 3709 O O . LEU A 1 55 ? -7.332 5.474 -4.187 1.00 0.00 55 LEU A O 2
ATOM 3725 N N . LYS A 1 56 ? -6.009 6.666 -5.563 1.00 0.00 56 LYS A N 2
ATOM 3726 C CA . LYS A 1 56 ? -6.092 5.704 -6.658 1.00 0.00 56 LYS A CA 2
ATOM 3727 C C . LYS A 1 56 ? -5.623 4.327 -6.203 1.00 0.00 56 LYS A C 2
ATOM 3728 O O . LYS A 1 56 ? -6.214 3.306 -6.562 1.00 0.00 56 LYS A O 2
ATOM 3747 N N . LEU A 1 57 ? -4.561 4.308 -5.402 1.00 0.00 57 LEU A N 2
ATOM 3748 C CA . LEU A 1 57 ? -4.013 3.059 -4.885 1.00 0.00 57 LEU A CA 2
ATOM 3749 C C . LEU A 1 57 ? -5.056 2.335 -4.040 1.00 0.00 57 LEU A C 2
ATOM 3750 O O . LEU A 1 57 ? -5.308 1.143 -4.225 1.00 0.00 57 LEU A O 2
ATOM 3766 N N . TYR A 1 58 ? -5.658 3.071 -3.112 1.00 0.00 58 TYR A N 2
ATOM 3767 C CA . TYR A 1 58 ? -6.678 2.521 -2.226 1.00 0.00 58 TYR A CA 2
ATOM 3768 C C . TYR A 1 58 ? -7.928 2.112 -3.005 1.00 0.00 58 TYR A C 2
ATOM 3769 O O . TYR A 1 58 ? -8.706 1.275 -2.547 1.00 0.00 58 TYR A O 2
ATOM 3787 N N . PHE A 1 59 ? -8.122 2.713 -4.174 1.00 0.00 59 PHE A N 2
ATOM 3788 C CA . PHE A 1 59 ? -9.284 2.412 -5.003 1.00 0.00 59 PHE A CA 2
ATOM 3789 C C . PHE A 1 59 ? -9.052 1.161 -5.844 1.00 0.00 59 PHE A C 2
ATOM 3790 O O . PHE A 1 59 ? -9.989 0.415 -6.132 1.00 0.00 59 PHE A O 2
ATOM 3807 N N . ALA A 1 60 ? -7.798 0.938 -6.235 1.00 0.00 60 ALA A N 2
ATOM 3808 C CA . ALA A 1 60 ? -7.431 -0.223 -7.045 1.00 0.00 60 ALA A CA 2
ATOM 3809 C C . ALA A 1 60 ? -7.723 0.025 -8.521 1.00 0.00 60 ALA A C 2
ATOM 3810 O O . ALA A 1 60 ? -8.065 -0.899 -9.259 1.00 0.00 60 ALA A O 2
ATOM 3817 N N . GLU A 1 61 ? -7.583 1.276 -8.946 1.00 0.00 61 GLU A N 2
ATOM 3818 C CA . GLU A 1 61 ? -7.829 1.645 -10.338 1.00 0.00 61 GLU A CA 2
ATOM 3819 C C . GLU A 1 61 ? -6.772 2.627 -10.832 1.00 0.00 61 GLU A C 2
ATOM 3820 O O . GLU A 1 61 ? -7.080 3.580 -11.549 1.00 0.00 61 GLU A O 2
ATOM 3832 N N . ILE A 1 62 ? -5.528 2.389 -10.437 1.00 0.00 62 ILE A N 2
ATOM 3833 C CA . ILE A 1 62 ? -4.420 3.248 -10.829 1.00 0.00 62 ILE A CA 2
ATOM 3834 C C . ILE A 1 62 ? -3.839 2.832 -12.179 1.00 0.00 62 ILE A C 2
ATOM 3835 O O . ILE A 1 62 ? -3.096 3.590 -12.802 1.00 0.00 62 ILE A O 2
ATOM 3851 N N . ASP A 1 63 ? -4.172 1.622 -12.621 1.00 0.00 63 ASP A N 2
ATOM 3852 C CA . ASP A 1 63 ? -3.671 1.110 -13.891 1.00 0.00 63 ASP A CA 2
ATOM 3853 C C . ASP A 1 63 ? -2.160 0.916 -13.828 1.00 0.00 63 ASP A C 2
ATOM 3854 O O . ASP A 1 63 ? -1.473 1.576 -13.049 1.00 0.00 63 ASP A O 2
ATOM 3863 N N . ASP A 1 64 ? -1.648 0.004 -14.649 1.00 0.00 64 ASP A N 2
ATOM 3864 C CA . ASP A 1 64 ? -0.217 -0.276 -14.678 1.00 0.00 64 ASP A CA 2
ATOM 3865 C C . ASP A 1 64 ? 0.247 -0.855 -13.345 1.00 0.00 64 ASP A C 2
ATOM 3866 O O . ASP A 1 64 ? -0.564 -1.129 -12.462 1.00 0.00 64 ASP A O 2
ATOM 3875 N N . LYS A 1 65 ? 1.555 -1.041 -13.209 1.00 0.00 65 LYS A N 2
ATOM 3876 C CA . LYS A 1 65 ? 2.124 -1.590 -11.983 1.00 0.00 65 LYS A CA 2
ATOM 3877 C C . LYS A 1 65 ? 2.014 -0.597 -10.829 1.00 0.00 65 LYS A C 2
ATOM 3878 O O . LYS A 1 65 ? 1.906 -0.994 -9.670 1.00 0.00 65 LYS A O 2
ATOM 3897 N N . LYS A 1 66 ? 2.051 0.695 -11.158 1.00 0.00 66 LYS A N 2
ATOM 3898 C CA . LYS A 1 66 ? 1.963 1.765 -10.158 1.00 0.00 66 LYS A CA 2
ATOM 3899 C C . LYS A 1 66 ? 3.291 1.963 -9.421 1.00 0.00 66 LYS A C 2
ATOM 3900 O O . LYS A 1 66 ? 3.454 2.935 -8.683 1.00 0.00 66 LYS A O 2
ATOM 3919 N N . VAL A 1 67 ? 4.240 1.051 -9.630 1.00 0.00 67 VAL A N 2
ATOM 3920 C CA . VAL A 1 67 ? 5.548 1.146 -8.989 1.00 0.00 67 VAL A CA 2
ATOM 3921 C C . VAL A 1 67 ? 6.310 2.386 -9.456 1.00 0.00 67 VAL A C 2
ATOM 3922 O O . VAL A 1 67 ? 7.192 2.295 -10.308 1.00 0.00 67 VAL A O 2
ATOM 3935 N N . ARG A 1 68 ? 5.970 3.542 -8.893 1.00 0.00 68 ARG A N 2
ATOM 3936 C CA . ARG A 1 68 ? 6.635 4.789 -9.261 1.00 0.00 68 ARG A CA 2
ATOM 3937 C C . ARG A 1 68 ? 6.134 5.956 -8.416 1.00 0.00 68 ARG A C 2
ATOM 3938 O O . ARG A 1 68 ? 6.864 6.486 -7.579 1.00 0.00 68 ARG A O 2
ATOM 3959 N N . GLU A 1 69 ? 4.889 6.361 -8.648 1.00 0.00 69 GLU A N 2
ATOM 3960 C CA . GLU A 1 69 ? 4.292 7.475 -7.917 1.00 0.00 69 GLU A CA 2
ATOM 3961 C C . GLU A 1 69 ? 4.346 7.253 -6.405 1.00 0.00 69 GLU A C 2
ATOM 3962 O O . GLU A 1 69 ? 4.222 8.200 -5.629 1.00 0.00 69 GLU A O 2
ATOM 3974 N N . LEU A 1 70 ? 4.528 6.004 -5.992 1.00 0.00 70 LEU A N 2
ATOM 3975 C CA . LEU A 1 70 ? 4.590 5.672 -4.573 1.00 0.00 70 LEU A CA 2
ATOM 3976 C C . LEU A 1 70 ? 5.929 6.078 -3.956 1.00 0.00 70 LEU A C 2
ATOM 3977 O O . LEU A 1 70 ? 6.107 5.995 -2.741 1.00 0.00 70 LEU A O 2
ATOM 3993 N N . ILE A 1 71 ? 6.872 6.507 -4.792 1.00 0.00 71 ILE A N 2
ATOM 3994 C CA . ILE A 1 71 ? 8.177 6.906 -4.323 1.00 0.00 71 ILE A CA 2
ATOM 3995 C C . ILE A 1 71 ? 8.929 5.707 -3.785 1.00 0.00 71 ILE A C 2
ATOM 3996 O O . ILE A 1 71 ? 8.354 4.852 -3.112 1.00 0.00 71 ILE A O 2
ATOM 4012 N N . SER A 1 72 ? 10.212 5.633 -4.099 1.00 0.00 72 SER A N 2
ATOM 4013 C CA . SER A 1 72 ? 11.022 4.515 -3.656 1.00 0.00 72 SER A CA 2
ATOM 4014 C C . SER A 1 72 ? 11.291 4.589 -2.156 1.00 0.00 72 SER A C 2
ATOM 4015 O O . SER A 1 72 ? 11.535 5.665 -1.609 1.00 0.00 72 SER A O 2
ATOM 4023 N N . TYR A 1 73 ? 11.249 3.435 -1.502 1.00 0.00 73 TYR A N 2
ATOM 4024 C CA . TYR A 1 73 ? 11.497 3.360 -0.063 1.00 0.00 73 TYR A CA 2
ATOM 4025 C C . TYR A 1 73 ? 12.986 3.196 0.220 1.00 0.00 73 TYR A C 2
ATOM 4026 O O . TYR A 1 73 ? 13.694 2.505 -0.513 1.00 0.00 73 TYR A O 2
ATOM 4044 N N . LYS A 1 74 ? 13.457 3.836 1.286 1.00 0.00 74 LYS A N 2
ATOM 4045 C CA . LYS A 1 74 ? 14.865 3.759 1.663 1.00 0.00 74 LYS A CA 2
ATOM 4046 C C . LYS A 1 74 ? 15.020 3.594 3.172 1.00 0.00 74 LYS A C 2
ATOM 4047 O O . LYS A 1 74 ? 14.507 4.399 3.950 1.00 0.00 74 LYS A O 2
ATOM 4066 N N . LEU A 1 75 ? 15.734 2.550 3.578 1.00 0.00 75 LEU A N 2
ATOM 4067 C CA . LEU A 1 75 ? 15.962 2.281 4.995 1.00 0.00 75 LEU A CA 2
ATOM 4068 C C . LEU A 1 75 ? 14.640 2.106 5.737 1.00 0.00 75 LEU A C 2
ATOM 4069 O O . LEU A 1 75 ? 14.130 3.046 6.350 1.00 0.00 75 LEU A O 2
ATOM 4085 N N . GLU A 1 76 ? 14.089 0.898 5.676 1.00 0.00 76 GLU A N 2
ATOM 4086 C CA . GLU A 1 76 ? 12.825 0.593 6.339 1.00 0.00 76 GLU A CA 2
ATOM 4087 C C . GLU A 1 76 ? 12.385 -0.832 6.025 1.00 0.00 76 GLU A C 2
ATOM 4088 O O . GLU A 1 76 ? 11.889 -1.109 4.933 1.00 0.00 76 GLU A O 2
ATOM 4100 N N . VAL A 1 77 ? 12.554 -1.728 6.993 1.00 0.00 77 VAL A N 2
ATOM 4101 C CA . VAL A 1 77 ? 12.156 -3.125 6.815 1.00 0.00 77 VAL A CA 2
ATOM 4102 C C . VAL A 1 77 ? 11.894 -3.812 8.157 1.00 0.00 77 VAL A C 2
ATOM 4103 O O . VAL A 1 77 ? 12.816 -4.307 8.804 1.00 0.00 77 VAL A O 2
ATOM 4116 N N . PRO A 1 78 ? 10.624 -3.860 8.597 1.00 0.00 78 PRO A N 2
ATOM 4117 C CA . PRO A 1 78 ? 10.260 -4.502 9.864 1.00 0.00 78 PRO A CA 2
ATOM 4118 C C . PRO A 1 78 ? 10.475 -6.010 9.818 1.00 0.00 78 PRO A C 2
ATOM 4119 O O . PRO A 1 78 ? 9.807 -6.717 9.064 1.00 0.00 78 PRO A O 2
ATOM 4130 N N . GLU A 1 79 ? 11.419 -6.495 10.622 1.00 0.00 79 GLU A N 2
ATOM 4131 C CA . GLU A 1 79 ? 11.735 -7.921 10.670 1.00 0.00 79 GLU A CA 2
ATOM 4132 C C . GLU A 1 79 ? 12.417 -8.366 9.378 1.00 0.00 79 GLU A C 2
ATOM 4133 O O . GLU A 1 79 ? 13.571 -8.798 9.391 1.00 0.00 79 GLU A O 2
ATOM 4145 N N . PHE A 1 80 ? 11.701 -8.256 8.262 1.00 0.00 80 PHE A N 2
ATOM 4146 C CA . PHE A 1 80 ? 12.239 -8.642 6.960 1.00 0.00 80 PHE A CA 2
ATOM 4147 C C . PHE A 1 80 ? 11.190 -8.460 5.866 1.00 0.00 80 PHE A C 2
ATOM 4148 O O . PHE A 1 80 ? 10.797 -9.417 5.198 1.00 0.00 80 PHE A O 2
ATOM 4165 N N . THR A 1 81 ? 10.745 -7.219 5.687 1.00 0.00 81 THR A N 2
ATOM 4166 C CA . THR A 1 81 ? 9.743 -6.895 4.673 1.00 0.00 81 THR A CA 2
ATOM 4167 C C . THR A 1 81 ? 10.289 -7.072 3.252 1.00 0.00 81 THR A C 2
ATOM 4168 O O . THR A 1 81 ? 9.562 -6.898 2.276 1.00 0.00 81 THR A O 2
ATOM 4179 N N . LYS A 1 82 ? 11.569 -7.404 3.135 1.00 0.00 82 LYS A N 2
ATOM 4180 C CA . LYS A 1 82 ? 12.187 -7.586 1.828 1.00 0.00 82 LYS A CA 2
ATOM 4181 C C . LYS A 1 82 ? 11.485 -8.684 1.036 1.00 0.00 82 LYS A C 2
ATOM 4182 O O . LYS A 1 82 ? 11.194 -8.519 -0.149 1.00 0.00 82 LYS A O 2
ATOM 4201 N N . LYS A 1 83 ? 11.221 -9.807 1.693 1.00 0.00 83 LYS A N 2
ATOM 4202 C CA . LYS A 1 83 ? 10.559 -10.932 1.046 1.00 0.00 83 LYS A CA 2
ATOM 4203 C C . LYS A 1 83 ? 9.162 -10.557 0.565 1.00 0.00 83 LYS A C 2
ATOM 4204 O O . LYS A 1 83 ? 8.828 -10.747 -0.605 1.00 0.00 83 LYS A O 2
ATOM 4223 N N . VAL A 1 84 ? 8.344 -10.019 1.468 1.00 0.00 84 VAL A N 2
ATOM 4224 C CA . VAL A 1 84 ? 6.993 -9.624 1.114 1.00 0.00 84 VAL A CA 2
ATOM 4225 C C . VAL A 1 84 ? 7.025 -8.622 -0.033 1.00 0.00 84 VAL A C 2
ATOM 4226 O O . VAL A 1 84 ? 6.207 -8.680 -0.958 1.00 0.00 84 VAL A O 2
ATOM 4239 N N . LEU A 1 85 ? 8.004 -7.729 0.006 1.00 0.00 85 LEU A N 2
ATOM 4240 C CA . LEU A 1 85 ? 8.170 -6.749 -1.055 1.00 0.00 85 LEU A CA 2
ATOM 4241 C C . LEU A 1 85 ? 8.358 -7.485 -2.374 1.00 0.00 85 LEU A C 2
ATOM 4242 O O . LEU A 1 85 ? 7.825 -7.087 -3.411 1.00 0.00 85 LEU A O 2
ATOM 4258 N N . ASP A 1 86 ? 9.095 -8.592 -2.309 1.00 0.00 86 ASP A N 2
ATOM 4259 C CA . ASP A 1 86 ? 9.328 -9.426 -3.480 1.00 0.00 86 ASP A CA 2
ATOM 4260 C C . ASP A 1 86 ? 8.001 -9.959 -4.013 1.00 0.00 86 ASP A C 2
ATOM 4261 O O . ASP A 1 86 ? 7.902 -10.363 -5.171 1.00 0.00 86 ASP A O 2
ATOM 4270 N N . ILE A 1 87 ? 6.980 -9.945 -3.157 1.00 0.00 87 ILE A N 2
ATOM 4271 C CA . ILE A 1 87 ? 5.658 -10.412 -3.534 1.00 0.00 87 ILE A CA 2
ATOM 4272 C C . ILE A 1 87 ? 5.026 -9.437 -4.520 1.00 0.00 87 ILE A C 2
ATOM 4273 O O . ILE A 1 87 ? 4.476 -9.843 -5.539 1.00 0.00 87 ILE A O 2
ATOM 4289 N N . VAL A 1 88 ? 5.112 -8.149 -4.208 1.00 0.00 88 VAL A N 2
ATOM 4290 C CA . VAL A 1 88 ? 4.546 -7.118 -5.074 1.00 0.00 88 VAL A CA 2
ATOM 4291 C C . VAL A 1 88 ? 5.216 -7.105 -6.450 1.00 0.00 88 VAL A C 2
ATOM 4292 O O . VAL A 1 88 ? 4.622 -6.673 -7.437 1.00 0.00 88 VAL A O 2
ATOM 4305 N N . LYS A 1 89 ? 6.461 -7.567 -6.500 1.00 0.00 89 LYS A N 2
ATOM 4306 C CA . LYS A 1 89 ? 7.228 -7.596 -7.742 1.00 0.00 89 LYS A CA 2
ATOM 4307 C C . LYS A 1 89 ? 6.506 -8.363 -8.846 1.00 0.00 89 LYS A C 2
ATOM 4308 O O . LYS A 1 89 ? 6.445 -7.911 -9.989 1.00 0.00 89 LYS A O 2
ATOM 4327 N N . ASP A 1 90 ? 5.987 -9.539 -8.510 1.00 0.00 90 ASP A N 2
ATOM 4328 C CA . ASP A 1 90 ? 5.304 -10.377 -9.488 1.00 0.00 90 ASP A CA 2
ATOM 4329 C C . ASP A 1 90 ? 3.797 -10.435 -9.254 1.00 0.00 90 ASP A C 2
ATOM 4330 O O . ASP A 1 90 ? 3.018 -10.551 -10.200 1.00 0.00 90 ASP A O 2
ATOM 4339 N N . ILE A 1 91 ? 3.393 -10.368 -7.994 1.00 0.00 91 ILE A N 2
ATOM 4340 C CA . ILE A 1 91 ? 1.981 -10.429 -7.641 1.00 0.00 91 ILE A CA 2
ATOM 4341 C C . ILE A 1 91 ? 1.264 -9.133 -8.012 1.00 0.00 91 ILE A C 2
ATOM 4342 O O . ILE A 1 91 ? 1.576 -8.064 -7.488 1.00 0.00 91 ILE A O 2
ATOM 4358 N N . GLU A 1 92 ? 0.306 -9.243 -8.927 1.00 0.00 92 GLU A N 2
ATOM 4359 C CA . GLU A 1 92 ? -0.458 -8.089 -9.386 1.00 0.00 92 GLU A CA 2
ATOM 4360 C C . GLU A 1 92 ? -1.947 -8.260 -9.081 1.00 0.00 92 GLU A C 2
ATOM 4361 O O . GLU A 1 92 ? -2.335 -9.125 -8.294 1.00 0.00 92 GLU A O 2
ATOM 4373 N N . PHE A 1 93 ? -2.776 -7.437 -9.718 1.00 0.00 93 PHE A N 2
ATOM 4374 C CA . PHE A 1 93 ? -4.221 -7.503 -9.521 1.00 0.00 93 PHE A CA 2
ATOM 4375 C C . PHE A 1 93 ? -4.786 -8.792 -10.106 1.00 0.00 93 PHE A C 2
ATOM 4376 O O . PHE A 1 93 ? -4.923 -8.926 -11.322 1.00 0.00 93 PHE A O 2
ATOM 4393 N N . GLY A 1 94 ? -5.113 -9.739 -9.233 1.00 0.00 94 GLY A N 2
ATOM 4394 C CA . GLY A 1 94 ? -5.659 -11.006 -9.684 1.00 0.00 94 GLY A CA 2
ATOM 4395 C C . GLY A 1 94 ? -5.256 -12.167 -8.795 1.00 0.00 94 GLY A C 2
ATOM 4396 O O . GLY A 1 94 ? -5.873 -13.231 -8.839 1.00 0.00 94 GLY A O 2
ATOM 4400 N N . LYS A 1 95 ? -4.219 -11.967 -7.986 1.00 0.00 95 LYS A N 2
ATOM 4401 C CA . LYS A 1 95 ? -3.740 -13.005 -7.092 1.00 0.00 95 LYS A CA 2
ATOM 4402 C C . LYS A 1 95 ? -4.199 -12.748 -5.660 1.00 0.00 95 LYS A C 2
ATOM 4403 O O . LYS A 1 95 ? -4.450 -11.606 -5.275 1.00 0.00 95 LYS A O 2
ATOM 4422 N N . THR A 1 96 ? -4.306 -13.816 -4.875 1.00 0.00 96 THR A N 2
ATOM 4423 C CA . THR A 1 96 ? -4.735 -13.709 -3.486 1.00 0.00 96 THR A CA 2
ATOM 4424 C C . THR A 1 96 ? -4.198 -14.878 -2.668 1.00 0.00 96 THR A C 2
ATOM 4425 O O . THR A 1 96 ? -4.909 -15.849 -2.412 1.00 0.00 96 THR A O 2
ATOM 4436 N N . LEU A 1 97 ? -2.938 -14.774 -2.254 1.00 0.00 97 LEU A N 2
ATOM 4437 C CA . LEU A 1 97 ? -2.308 -15.817 -1.456 1.00 0.00 97 LEU A CA 2
ATOM 4438 C C . LEU A 1 97 ? -2.509 -15.537 0.025 1.00 0.00 97 LEU A C 2
ATOM 4439 O O . LEU A 1 97 ? -3.081 -14.516 0.396 1.00 0.00 97 LEU A O 2
ATOM 4455 N N . THR A 1 98 ? -2.032 -16.443 0.869 1.00 0.00 98 THR A N 2
ATOM 4456 C CA . THR A 1 98 ? -2.153 -16.275 2.310 1.00 0.00 98 THR A CA 2
ATOM 4457 C C . THR A 1 98 ? -0.801 -15.912 2.917 1.00 0.00 98 THR A C 2
ATOM 4458 O O . THR A 1 98 ? 0.174 -15.698 2.197 1.00 0.00 98 THR A O 2
ATOM 4469 N N . TYR A 1 99 ? -0.747 -15.841 4.244 1.00 0.00 99 TYR A N 2
ATOM 4470 C CA . TYR A 1 99 ? 0.489 -15.497 4.939 1.00 0.00 99 TYR A CA 2
ATOM 4471 C C . TYR A 1 99 ? 1.459 -16.680 4.964 1.00 0.00 99 TYR A C 2
ATOM 4472 O O . TYR A 1 99 ? 2.647 -16.525 4.678 1.00 0.00 99 TYR A O 2
ATOM 4490 N N . GLY A 1 100 ? 0.946 -17.854 5.318 1.00 0.00 100 GLY A N 2
ATOM 4491 C CA . GLY A 1 100 ? 1.780 -19.041 5.387 1.00 0.00 100 GLY A CA 2
ATOM 4492 C C . GLY A 1 100 ? 2.479 -19.358 4.079 1.00 0.00 100 GLY A C 2
ATOM 4493 O O . GLY A 1 100 ? 3.632 -19.786 4.073 1.00 0.00 100 GLY A O 2
ATOM 4497 N N . ASP A 1 101 ? 1.776 -19.165 2.970 1.00 0.00 101 ASP A N 2
ATOM 4498 C CA . ASP A 1 101 ? 2.335 -19.449 1.652 1.00 0.00 101 ASP A CA 2
ATOM 4499 C C . ASP A 1 101 ? 3.597 -18.630 1.393 1.00 0.00 101 ASP A C 2
ATOM 4500 O O . ASP A 1 101 ? 4.607 -19.160 0.927 1.00 0.00 101 ASP A O 2
ATOM 4509 N N . ILE A 1 102 ? 3.535 -17.338 1.689 1.00 0.00 102 ILE A N 2
ATOM 4510 C CA . ILE A 1 102 ? 4.674 -16.449 1.480 1.00 0.00 102 ILE A CA 2
ATOM 4511 C C . ILE A 1 102 ? 5.789 -16.731 2.474 1.00 0.00 102 ILE A C 2
ATOM 4512 O O . ILE A 1 102 ? 6.939 -16.946 2.092 1.00 0.00 102 ILE A O 2
ATOM 4528 N N . ALA A 1 103 ? 5.441 -16.728 3.755 1.00 0.00 103 ALA A N 2
ATOM 4529 C CA . ALA A 1 103 ? 6.409 -16.978 4.808 1.00 0.00 103 ALA A CA 2
ATOM 4530 C C . ALA A 1 103 ? 7.143 -18.290 4.562 1.00 0.00 103 ALA A C 2
ATOM 4531 O O . ALA A 1 103 ? 8.371 -18.339 4.544 1.00 0.00 103 ALA A O 2
ATOM 4538 N N . LYS A 1 104 ? 6.372 -19.350 4.354 1.00 0.00 104 LYS A N 2
ATOM 4539 C CA . LYS A 1 104 ? 6.936 -20.668 4.085 1.00 0.00 104 LYS A CA 2
ATOM 4540 C C . LYS A 1 104 ? 7.801 -20.634 2.825 1.00 0.00 104 LYS A C 2
ATOM 4541 O O . LYS A 1 104 ? 8.646 -21.503 2.615 1.00 0.00 104 LYS A O 2
ATOM 4560 N N . LYS A 1 105 ? 7.573 -19.625 1.989 1.00 0.00 105 LYS A N 2
ATOM 4561 C CA . LYS A 1 105 ? 8.317 -19.474 0.744 1.00 0.00 105 LYS A CA 2
ATOM 4562 C C . LYS A 1 105 ? 9.786 -19.160 1.013 1.00 0.00 105 LYS A C 2
ATOM 4563 O O . LYS A 1 105 ? 10.670 -19.667 0.322 1.00 0.00 105 LYS A O 2
ATOM 4582 N N . LEU A 1 106 ? 10.050 -18.325 2.015 1.00 0.00 106 LEU A N 2
ATOM 4583 C CA . LEU A 1 106 ? 11.415 -17.964 2.353 1.00 0.00 106 LEU A CA 2
ATOM 4584 C C . LEU A 1 106 ? 11.974 -18.896 3.422 1.00 0.00 106 LEU A C 2
ATOM 4585 O O . LEU A 1 106 ? 12.688 -19.852 3.117 1.00 0.00 106 LEU A O 2
ATOM 4601 N N . ASN A 1 107 ? 11.646 -18.609 4.674 1.00 0.00 107 ASN A N 2
ATOM 4602 C CA . ASN A 1 107 ? 12.116 -19.420 5.793 1.00 0.00 107 ASN A CA 2
ATOM 4603 C C . ASN A 1 107 ? 11.539 -18.924 7.117 1.00 0.00 107 ASN A C 2
ATOM 4604 O O . ASN A 1 107 ? 12.241 -18.874 8.128 1.00 0.00 107 ASN A O 2
ATOM 4615 N N . THR A 1 108 ? 10.264 -18.549 7.108 1.00 0.00 108 THR A N 2
ATOM 4616 C CA . THR A 1 108 ? 9.614 -18.049 8.315 1.00 0.00 108 THR A CA 2
ATOM 4617 C C . THR A 1 108 ? 8.184 -18.586 8.438 1.00 0.00 108 THR A C 2
ATOM 4618 O O . THR A 1 108 ? 7.907 -19.719 8.047 1.00 0.00 108 THR A O 2
ATOM 4629 N N . SER A 1 109 ? 7.280 -17.773 8.986 1.00 0.00 109 SER A N 2
ATOM 4630 C CA . SER A 1 109 ? 5.890 -18.180 9.159 1.00 0.00 109 SER A CA 2
ATOM 4631 C C . SER A 1 109 ? 4.952 -16.984 9.007 1.00 0.00 109 SER A C 2
ATOM 4632 O O . SER A 1 109 ? 5.399 -15.837 8.968 1.00 0.00 109 SER A O 2
ATOM 4640 N N . PRO A 1 110 ? 3.634 -17.235 8.911 1.00 0.00 110 PRO A N 2
ATOM 4641 C CA . PRO A 1 110 ? 2.636 -16.171 8.753 1.00 0.00 110 PRO A CA 2
ATOM 4642 C C . PRO A 1 110 ? 2.520 -15.284 9.991 1.00 0.00 110 PRO A C 2
ATOM 4643 O O . PRO A 1 110 ? 1.873 -14.235 9.952 1.00 0.00 110 PRO A O 2
ATOM 4654 N N . ARG A 1 111 ? 3.147 -15.700 11.086 1.00 0.00 111 ARG A N 2
ATOM 4655 C CA . ARG A 1 111 ? 3.109 -14.932 12.324 1.00 0.00 111 ARG A CA 2
ATOM 4656 C C . ARG A 1 111 ? 4.004 -13.702 12.219 1.00 0.00 111 ARG A C 2
ATOM 4657 O O . ARG A 1 111 ? 3.568 -12.579 12.480 1.00 0.00 111 ARG A O 2
ATOM 4678 N N . ALA A 1 112 ? 5.256 -13.919 11.833 1.00 0.00 112 ALA A N 2
ATOM 4679 C CA . ALA A 1 112 ? 6.211 -12.826 11.687 1.00 0.00 112 ALA A CA 2
ATOM 4680 C C . ALA A 1 112 ? 5.836 -11.919 10.519 1.00 0.00 112 ALA A C 2
ATOM 4681 O O . ALA A 1 112 ? 5.765 -10.699 10.665 1.00 0.00 112 ALA A O 2
ATOM 4688 N N . VAL A 1 113 ? 5.601 -12.526 9.360 1.00 0.00 113 VAL A N 2
ATOM 4689 C CA . VAL A 1 113 ? 5.236 -11.769 8.167 1.00 0.00 113 VAL A CA 2
ATOM 4690 C C . VAL A 1 113 ? 3.883 -11.087 8.340 1.00 0.00 113 VAL A C 2
ATOM 4691 O O . VAL A 1 113 ? 3.600 -10.076 7.694 1.00 0.00 113 VAL A O 2
ATOM 4704 N N . GLY A 1 114 ? 3.051 -11.638 9.217 1.00 0.00 114 GLY A N 2
ATOM 4705 C CA . GLY A 1 114 ? 1.745 -11.055 9.455 1.00 0.00 114 GLY A CA 2
ATOM 4706 C C . GLY A 1 114 ? 1.848 -9.610 9.896 1.00 0.00 114 GLY A C 2
ATOM 4707 O O . GLY A 1 114 ? 1.443 -8.702 9.174 1.00 0.00 114 GLY A O 2
ATOM 4711 N N . MET A 1 115 ? 2.407 -9.401 11.083 1.00 0.00 115 MET A N 2
ATOM 4712 C CA . MET A 1 115 ? 2.579 -8.059 11.626 1.00 0.00 115 MET A CA 2
ATOM 4713 C C . MET A 1 115 ? 3.404 -7.183 10.682 1.00 0.00 115 MET A C 2
ATOM 4714 O O . MET A 1 115 ? 3.341 -5.956 10.751 1.00 0.00 115 MET A O 2
ATOM 4728 N N . ALA A 1 116 ? 4.178 -7.818 9.803 1.00 0.00 116 ALA A N 2
ATOM 4729 C CA . ALA A 1 116 ? 5.012 -7.083 8.859 1.00 0.00 116 ALA A CA 2
ATOM 4730 C C . ALA A 1 116 ? 4.165 -6.195 7.948 1.00 0.00 116 ALA A C 2
ATOM 4731 O O . ALA A 1 116 ? 3.965 -5.016 8.234 1.00 0.00 116 ALA A O 2
ATOM 4738 N N . LEU A 1 117 ? 3.671 -6.760 6.846 1.00 0.00 117 LEU A N 2
ATOM 4739 C CA . LEU A 1 117 ? 2.854 -6.004 5.901 1.00 0.00 117 LEU A CA 2
ATOM 4740 C C . LEU A 1 117 ? 1.633 -5.381 6.581 1.00 0.00 117 LEU A C 2
ATOM 4741 O O . LEU A 1 117 ? 1.038 -4.440 6.057 1.00 0.00 117 LEU A O 2
ATOM 4757 N N . LYS A 1 118 ? 1.258 -5.912 7.744 1.00 0.00 118 LYS A N 2
ATOM 4758 C CA . LYS A 1 118 ? 0.101 -5.403 8.476 1.00 0.00 118 LYS A CA 2
ATOM 4759 C C . LYS A 1 118 ? 0.332 -3.975 8.966 1.00 0.00 118 LYS A C 2
ATOM 4760 O O . LYS A 1 118 ? -0.611 -3.194 9.082 1.00 0.00 118 LYS A O 2
ATOM 4779 N N . ARG A 1 119 ? 1.585 -3.641 9.256 1.00 0.00 119 ARG A N 2
ATOM 4780 C CA . ARG A 1 119 ? 1.922 -2.305 9.738 1.00 0.00 119 ARG A CA 2
ATOM 4781 C C . ARG A 1 119 ? 3.197 -1.785 9.078 1.00 0.00 119 ARG A C 2
ATOM 4782 O O . ARG A 1 119 ? 3.895 -0.940 9.639 1.00 0.00 119 ARG A O 2
ATOM 4803 N N . ASN A 1 120 ? 3.492 -2.290 7.885 1.00 0.00 120 ASN A N 2
ATOM 4804 C CA . ASN A 1 120 ? 4.681 -1.868 7.150 1.00 0.00 120 ASN A CA 2
ATOM 4805 C C . ASN A 1 120 ? 4.687 -0.355 6.940 1.00 0.00 120 ASN A C 2
ATOM 4806 O O . ASN A 1 120 ? 3.665 0.308 7.106 1.00 0.00 120 ASN A O 2
ATOM 4817 N N . PRO A 1 121 ? 5.846 0.212 6.563 1.00 0.00 121 PRO A N 2
ATOM 4818 C CA . PRO A 1 121 ? 5.979 1.652 6.317 1.00 0.00 121 PRO A CA 2
ATOM 4819 C C . PRO A 1 121 ? 5.130 2.101 5.132 1.00 0.00 121 PRO A C 2
ATOM 4820 O O . PRO A 1 121 ? 4.692 3.255 5.058 1.00 0.00 121 PRO A O 2
ATOM 4831 N N . LEU A 1 122 ? 4.892 1.171 4.208 1.00 0.00 122 LEU A N 2
ATOM 4832 C CA . LEU A 1 122 ? 4.089 1.443 3.023 1.00 0.00 122 LEU A CA 2
ATOM 4833 C C . LEU A 1 122 ? 2.994 0.384 2.862 1.00 0.00 122 LEU A C 2
ATOM 4834 O O . LEU A 1 122 ? 3.033 -0.422 1.931 1.00 0.00 122 LEU A O 2
ATOM 4850 N N . PRO A 1 123 ? 2.001 0.365 3.773 1.00 0.00 123 PRO A N 2
ATOM 4851 C CA . PRO A 1 123 ? 0.896 -0.610 3.730 1.00 0.00 123 PRO A CA 2
ATOM 4852 C C . PRO A 1 123 ? -0.001 -0.461 2.498 1.00 0.00 123 PRO A C 2
ATOM 4853 O O . PRO A 1 123 ? -1.091 -1.029 2.451 1.00 0.00 123 PRO A O 2
ATOM 4864 N N . LEU A 1 124 ? 0.459 0.288 1.499 1.00 0.00 124 LEU A N 2
ATOM 4865 C CA . LEU A 1 124 ? -0.308 0.484 0.277 1.00 0.00 124 LEU A CA 2
ATOM 4866 C C . LEU A 1 124 ? 0.465 -0.079 -0.904 1.00 0.00 124 LEU A C 2
ATOM 4867 O O . LEU A 1 124 ? -0.086 -0.786 -1.748 1.00 0.00 124 LEU A O 2
ATOM 4883 N N . ILE A 1 125 ? 1.757 0.229 -0.940 1.00 0.00 125 ILE A N 2
ATOM 4884 C CA . ILE A 1 125 ? 2.632 -0.251 -1.993 1.00 0.00 125 ILE A CA 2
ATOM 4885 C C . ILE A 1 125 ? 2.636 -1.778 -2.027 1.00 0.00 125 ILE A C 2
ATOM 4886 O O . ILE A 1 125 ? 2.575 -2.388 -3.095 1.00 0.00 125 ILE A O 2
ATOM 4902 N N . ILE A 1 126 ? 2.707 -2.386 -0.847 1.00 0.00 126 ILE A N 2
ATOM 4903 C CA . ILE A 1 126 ? 2.714 -3.839 -0.736 1.00 0.00 126 ILE A CA 2
ATOM 4904 C C . ILE A 1 126 ? 1.297 -4.398 -0.831 1.00 0.00 126 ILE A C 2
ATOM 4905 O O . ILE A 1 126 ? 0.371 -3.862 -0.221 1.00 0.00 126 ILE A O 2
ATOM 4921 N N . PRO A 1 127 ? 1.102 -5.483 -1.603 1.00 0.00 127 PRO A N 2
ATOM 4922 C CA . PRO A 1 127 ? -0.214 -6.106 -1.771 1.00 0.00 127 PRO A CA 2
ATOM 4923 C C . PRO A 1 127 ? -0.623 -6.947 -0.566 1.00 0.00 127 PRO A C 2
ATOM 4924 O O . PRO A 1 127 ? -0.997 -8.111 -0.709 1.00 0.00 127 PRO A O 2
ATOM 4935 N N . CYS A 1 128 ? -0.562 -6.349 0.620 1.00 0.00 128 CYS A N 2
ATOM 4936 C CA . CYS A 1 128 ? -0.938 -7.041 1.847 1.00 0.00 128 CYS A CA 2
ATOM 4937 C C . CYS A 1 128 ? -2.354 -7.602 1.736 1.00 0.00 128 CYS A C 2
ATOM 4938 O O . CYS A 1 128 ? -2.707 -8.569 2.411 1.00 0.00 128 CYS A O 2
ATOM 4946 N N . HIS A 1 129 ? -3.162 -6.986 0.872 1.00 0.00 129 HIS A N 2
ATOM 4947 C CA . HIS A 1 129 ? -4.538 -7.422 0.667 1.00 0.00 129 HIS A CA 2
ATOM 4948 C C . HIS A 1 129 ? -4.572 -8.857 0.157 1.00 0.00 129 HIS A C 2
ATOM 4949 O O . HIS A 1 129 ? -5.425 -9.649 0.558 1.00 0.00 129 HIS A O 2
ATOM 4964 N N . ARG A 1 130 ? -3.632 -9.190 -0.722 1.00 0.00 130 ARG A N 2
ATOM 4965 C CA . ARG A 1 130 ? -3.542 -10.534 -1.282 1.00 0.00 130 ARG A CA 2
ATOM 4966 C C . ARG A 1 130 ? -2.820 -11.475 -0.320 1.00 0.00 130 ARG A C 2
ATOM 4967 O O . ARG A 1 130 ? -2.022 -12.316 -0.735 1.00 0.00 130 ARG A O 2
ATOM 4988 N N . VAL A 1 131 ? -3.107 -11.322 0.970 1.00 0.00 131 VAL A N 2
ATOM 4989 C CA . VAL A 1 131 ? -2.498 -12.140 2.006 1.00 0.00 131 VAL A CA 2
ATOM 4990 C C . VAL A 1 131 ? -3.425 -12.243 3.210 1.00 0.00 131 VAL A C 2
ATOM 4991 O O . VAL A 1 131 ? -3.233 -11.556 4.214 1.00 0.00 131 VAL A O 2
ATOM 5004 N N . VAL A 1 132 ? -4.438 -13.094 3.097 1.00 0.00 132 VAL A N 2
ATOM 5005 C CA . VAL A 1 132 ? -5.405 -13.277 4.168 1.00 0.00 132 VAL A CA 2
ATOM 5006 C C . VAL A 1 132 ? -5.053 -14.486 5.032 1.00 0.00 132 VAL A C 2
ATOM 5007 O O . VAL A 1 132 ? -4.069 -15.180 4.773 1.00 0.00 132 VAL A O 2
ATOM 5020 N N . ALA A 1 133 ? -5.862 -14.730 6.057 1.00 0.00 133 ALA A N 2
ATOM 5021 C CA . ALA A 1 133 ? -5.636 -15.853 6.956 1.00 0.00 133 ALA A CA 2
ATOM 5022 C C . ALA A 1 133 ? -6.211 -17.142 6.382 1.00 0.00 133 ALA A C 2
ATOM 5023 O O . ALA A 1 133 ? -6.756 -17.153 5.278 1.00 0.00 133 ALA A O 2
ATOM 5030 N N . LYS A 1 134 ? -6.084 -18.229 7.138 1.00 0.00 134 LYS A N 2
ATOM 5031 C CA . LYS A 1 134 ? -6.589 -19.529 6.706 1.00 0.00 134 LYS A CA 2
ATOM 5032 C C . LYS A 1 134 ? -8.038 -19.432 6.232 1.00 0.00 134 LYS A C 2
ATOM 5033 O O . LYS A 1 134 ? -8.384 -19.926 5.159 1.00 0.00 134 LYS A O 2
ATOM 5052 N N . ASN A 1 135 ? -8.878 -18.792 7.038 1.00 0.00 135 ASN A N 2
ATOM 5053 C CA . ASN A 1 135 ? -10.287 -18.631 6.700 1.00 0.00 135 ASN A CA 2
ATOM 5054 C C . ASN A 1 135 ? -10.470 -17.609 5.583 1.00 0.00 135 ASN A C 2
ATOM 5055 O O . ASN A 1 135 ? -10.485 -17.960 4.403 1.00 0.00 135 ASN A O 2
ATOM 5066 N N . SER A 1 136 ? -10.609 -16.346 5.962 1.00 0.00 136 SER A N 2
ATOM 5067 C CA . SER A 1 136 ? -10.792 -15.269 4.995 1.00 0.00 136 SER A CA 2
ATOM 5068 C C . SER A 1 136 ? -10.728 -13.908 5.679 1.00 0.00 136 SER A C 2
ATOM 5069 O O . SER A 1 136 ? -11.203 -13.743 6.803 1.00 0.00 136 SER A O 2
ATOM 5077 N N . LEU A 1 137 ? -10.140 -12.932 4.992 1.00 0.00 137 LEU A N 2
ATOM 5078 C CA . LEU A 1 137 ? -10.015 -11.582 5.528 1.00 0.00 137 LEU A CA 2
ATOM 5079 C C . LEU A 1 137 ? -9.157 -11.574 6.792 1.00 0.00 137 LEU A C 2
ATOM 5080 O O . LEU A 1 137 ? -9.400 -12.338 7.725 1.00 0.00 137 LEU A O 2
ATOM 5096 N N . GLY A 1 138 ? -8.151 -10.705 6.810 1.00 0.00 138 GLY A N 2
ATOM 5097 C CA . GLY A 1 138 ? -7.268 -10.613 7.957 1.00 0.00 138 GLY A CA 2
ATOM 5098 C C . GLY A 1 138 ? -7.998 -10.224 9.229 1.00 0.00 138 GLY A C 2
ATOM 5099 O O . GLY A 1 138 ? -9.163 -10.573 9.416 1.00 0.00 138 GLY A O 2
ATOM 5103 N N . GLY A 1 139 ? -7.309 -9.501 10.105 1.00 0.00 139 GLY A N 2
ATOM 5104 C CA . GLY A 1 139 ? -7.913 -9.080 11.356 1.00 0.00 139 GLY A CA 2
ATOM 5105 C C . GLY A 1 139 ? -8.357 -7.630 11.329 1.00 0.00 139 GLY A C 2
ATOM 5106 O O . GLY A 1 139 ? -9.427 -7.293 11.835 1.00 0.00 139 GLY A O 2
ATOM 5110 N N . TYR A 1 140 ? -7.530 -6.770 10.741 1.00 0.00 140 TYR A N 2
ATOM 5111 C CA . TYR A 1 140 ? -7.843 -5.347 10.653 1.00 0.00 140 TYR A CA 2
ATOM 5112 C C . TYR A 1 140 ? -6.748 -4.597 9.902 1.00 0.00 140 TYR A C 2
ATOM 5113 O O . TYR A 1 140 ? -7.017 -3.892 8.930 1.00 0.00 140 TYR A O 2
ATOM 5131 N N . SER A 1 141 ? -5.511 -4.757 10.361 1.00 0.00 141 SER A N 2
ATOM 5132 C CA . SER A 1 141 ? -4.371 -4.097 9.737 1.00 0.00 141 SER A CA 2
ATOM 5133 C C . SER A 1 141 ? -4.509 -2.577 9.809 1.00 0.00 141 SER A C 2
ATOM 5134 O O . SER A 1 141 ? -4.020 -1.948 10.747 1.00 0.00 141 SER A O 2
ATOM 5142 N N . TYR A 1 142 ? -5.173 -1.988 8.816 1.00 0.00 142 TYR A N 2
ATOM 5143 C CA . TYR A 1 142 ? -5.362 -0.541 8.782 1.00 0.00 142 TYR A CA 2
ATOM 5144 C C . TYR A 1 142 ? -6.655 -0.172 8.059 1.00 0.00 142 TYR A C 2
ATOM 5145 O O . TYR A 1 142 ? -6.718 0.838 7.359 1.00 0.00 142 TYR A O 2
ATOM 5163 N N . GLY A 1 143 ? -7.686 -0.993 8.232 1.00 0.00 143 GLY A N 2
ATOM 5164 C CA . GLY A 1 143 ? -8.956 -0.725 7.586 1.00 0.00 143 GLY A CA 2
ATOM 5165 C C . GLY A 1 143 ? -9.760 -1.986 7.343 1.00 0.00 143 GLY A C 2
ATOM 5166 O O . GLY A 1 143 ? -9.718 -2.558 6.254 1.00 0.00 143 GLY A O 2
ATOM 5170 N N . LEU A 1 144 ? -10.495 -2.418 8.362 1.00 0.00 144 LEU A N 2
ATOM 5171 C CA . LEU A 1 144 ? -11.314 -3.619 8.259 1.00 0.00 144 LEU A CA 2
ATOM 5172 C C . LEU A 1 144 ? -12.317 -3.494 7.115 1.00 0.00 144 LEU A C 2
ATOM 5173 O O . LEU A 1 144 ? -12.292 -4.280 6.168 1.00 0.00 144 LEU A O 2
ATOM 5189 N N . ASP A 1 145 ? -13.194 -2.499 7.207 1.00 0.00 145 ASP A N 2
ATOM 5190 C CA . ASP A 1 145 ? -14.198 -2.270 6.177 1.00 0.00 145 ASP A CA 2
ATOM 5191 C C . ASP A 1 145 ? -13.536 -1.892 4.854 1.00 0.00 145 ASP A C 2
ATOM 5192 O O . ASP A 1 145 ? -14.064 -2.179 3.780 1.00 0.00 145 ASP A O 2
ATOM 5201 N N . LYS A 1 146 ? -12.376 -1.251 4.945 1.00 0.00 146 LYS A N 2
ATOM 5202 C CA . LYS A 1 146 ? -11.634 -0.831 3.763 1.00 0.00 146 LYS A CA 2
ATOM 5203 C C . LYS A 1 146 ? -11.097 -2.042 3.007 1.00 0.00 146 LYS A C 2
ATOM 5204 O O . LYS A 1 146 ? -11.322 -2.187 1.806 1.00 0.00 146 LYS A O 2
ATOM 5223 N N . LYS A 1 147 ? -10.390 -2.914 3.722 1.00 0.00 147 LYS A N 2
ATOM 5224 C CA . LYS A 1 147 ? -9.829 -4.117 3.117 1.00 0.00 147 LYS A CA 2
ATOM 5225 C C . LYS A 1 147 ? -10.932 -4.966 2.492 1.00 0.00 147 LYS A C 2
ATOM 5226 O O . LYS A 1 147 ? -10.700 -5.695 1.529 1.00 0.00 147 LYS A O 2
ATOM 5245 N N . LYS A 1 148 ? -12.139 -4.843 3.036 1.00 0.00 148 LYS A N 2
ATOM 5246 C CA . LYS A 1 148 ? -13.288 -5.575 2.520 1.00 0.00 148 LYS A CA 2
ATOM 5247 C C . LYS A 1 148 ? -13.677 -5.034 1.149 1.00 0.00 148 LYS A C 2
ATOM 5248 O O . LYS A 1 148 ? -13.807 -5.785 0.182 1.00 0.00 148 LYS A O 2
ATOM 5267 N N . PHE A 1 149 ? -13.858 -3.719 1.082 1.00 0.00 149 PHE A N 2
ATOM 5268 C CA . PHE A 1 149 ? -14.227 -3.046 -0.157 1.00 0.00 149 PHE A CA 2
ATOM 5269 C C . PHE A 1 149 ? -13.240 -3.367 -1.276 1.00 0.00 149 PHE A C 2
ATOM 5270 O O . PHE A 1 149 ? -13.626 -3.846 -2.342 1.00 0.00 149 PHE A O 2
ATOM 5287 N N . ILE A 1 150 ? -11.962 -3.096 -1.026 1.00 0.00 150 ILE A N 2
ATOM 5288 C CA . ILE A 1 150 ? -10.916 -3.349 -2.010 1.00 0.00 150 ILE A CA 2
ATOM 5289 C C . ILE A 1 150 ? -10.928 -4.804 -2.468 1.00 0.00 150 ILE A C 2
ATOM 5290 O O . ILE A 1 150 ? -10.817 -5.091 -3.659 1.00 0.00 150 ILE A O 2
ATOM 5306 N N . LEU A 1 151 ? -11.063 -5.720 -1.514 1.00 0.00 151 LEU A N 2
ATOM 5307 C CA . LEU A 1 151 ? -11.090 -7.146 -1.822 1.00 0.00 151 LEU A CA 2
ATOM 5308 C C . LEU A 1 151 ? -12.192 -7.466 -2.830 1.00 0.00 151 LEU A C 2
ATOM 5309 O O . LEU A 1 151 ? -12.112 -8.458 -3.557 1.00 0.00 151 LEU A O 2
ATOM 5325 N N . GLU A 1 152 ? -13.217 -6.622 -2.869 1.00 0.00 152 GLU A N 2
ATOM 5326 C CA . GLU A 1 152 ? -14.334 -6.816 -3.789 1.00 0.00 152 GLU A CA 2
ATOM 5327 C C . GLU A 1 152 ? -14.126 -6.024 -5.077 1.00 0.00 152 GLU A C 2
ATOM 5328 O O . GLU A 1 152 ? -14.641 -6.393 -6.133 1.00 0.00 152 GLU A O 2
ATOM 5340 N N . ARG A 1 153 ? -13.370 -4.933 -4.985 1.00 0.00 153 ARG A N 2
ATOM 5341 C CA . ARG A 1 153 ? -13.097 -4.090 -6.144 1.00 0.00 153 ARG A CA 2
ATOM 5342 C C . ARG A 1 153 ? -12.434 -4.894 -7.258 1.00 0.00 153 ARG A C 2
ATOM 5343 O O . ARG A 1 153 ? -12.875 -4.857 -8.408 1.00 0.00 153 ARG A O 2
ATOM 5364 N N . GLU A 1 154 ? -11.374 -5.616 -6.913 1.00 0.00 154 GLU A N 2
ATOM 5365 C CA . GLU A 1 154 ? -10.649 -6.429 -7.885 1.00 0.00 154 GLU A CA 2
ATOM 5366 C C . GLU A 1 154 ? -11.592 -7.379 -8.619 1.00 0.00 154 GLU A C 2
ATOM 5367 O O . GLU A 1 154 ? -11.689 -7.351 -9.845 1.00 0.00 154 GLU A O 2
ATOM 5379 N N . ARG A 1 155 ? -12.288 -8.219 -7.859 1.00 0.00 155 ARG A N 2
ATOM 5380 C CA . ARG A 1 155 ? -13.224 -9.178 -8.436 1.00 0.00 155 ARG A CA 2
ATOM 5381 C C . ARG A 1 155 ? -14.260 -8.477 -9.312 1.00 0.00 155 ARG A C 2
ATOM 5382 O O . ARG A 1 155 ? -14.816 -9.077 -10.231 1.00 0.00 155 ARG A O 2
ATOM 5403 N N . LEU A 1 156 ? -14.515 -7.205 -9.021 1.00 0.00 156 LEU A N 2
ATOM 5404 C CA . LEU A 1 156 ? -15.487 -6.427 -9.783 1.00 0.00 156 LEU A CA 2
ATOM 5405 C C . LEU A 1 156 ? -14.908 -5.988 -11.125 1.00 0.00 156 LEU A C 2
ATOM 5406 O O . LEU A 1 156 ? -15.609 -5.977 -12.138 1.00 0.00 156 LEU A O 2
ATOM 5422 N N . ASN A 1 157 ? -13.629 -5.625 -11.128 1.00 0.00 157 ASN A N 2
ATOM 5423 C CA . ASN A 1 157 ? -12.966 -5.184 -12.351 1.00 0.00 157 ASN A CA 2
ATOM 5424 C C . ASN A 1 157 ? -12.310 -6.358 -13.073 1.00 0.00 157 ASN A C 2
ATOM 5425 O O . ASN A 1 157 ? -11.138 -6.297 -13.445 1.00 0.00 157 ASN A O 2
ATOM 5436 N N . MET A 1 158 ? -13.076 -7.425 -13.274 1.00 0.00 158 MET A N 2
ATOM 5437 C CA . MET A 1 158 ? -12.573 -8.612 -13.955 1.00 0.00 158 MET A CA 2
ATOM 5438 C C . MET A 1 158 ? -13.473 -8.987 -15.129 1.00 0.00 158 MET A C 2
ATOM 5439 O O . MET A 1 158 ? -14.694 -8.850 -15.053 1.00 0.00 158 MET A O 2
ATOM 5453 N N . VAL A 1 159 ? -12.859 -9.461 -16.213 1.00 0.00 159 VAL A N 2
ATOM 5454 C CA . VAL A 1 159 ? -13.596 -9.861 -17.411 1.00 0.00 159 VAL A CA 2
ATOM 5455 C C . VAL A 1 159 ? -14.688 -8.849 -17.763 1.00 0.00 159 VAL A C 2
ATOM 5456 O O . VAL A 1 159 ? -15.813 -9.222 -18.101 1.00 0.00 159 VAL A O 2
ATOM 5469 N N . SER A 1 160 ? -14.347 -7.568 -17.681 1.00 0.00 160 SER A N 2
ATOM 5470 C CA . SER A 1 160 ? -15.294 -6.502 -17.988 1.00 0.00 160 SER A CA 2
ATOM 5471 C C . SER A 1 160 ? -15.813 -6.628 -19.416 1.00 0.00 160 SER A C 2
ATOM 5472 O O . SER A 1 160 ? -16.993 -6.904 -19.637 1.00 0.00 160 SER A O 2
ATOM 5480 N N . PHE A 1 161 ? -14.926 -6.422 -20.384 1.00 0.00 161 PHE A N 2
ATOM 5481 C CA . PHE A 1 161 ? -15.296 -6.513 -21.792 1.00 0.00 161 PHE A CA 2
ATOM 5482 C C . PHE A 1 161 ? -14.990 -7.900 -22.347 1.00 0.00 161 PHE A C 2
ATOM 5483 O O . PHE A 1 161 ? -14.107 -8.600 -21.850 1.00 0.00 161 PHE A O 2
ATOM 5500 N N . LYS A 1 162 ? -15.727 -8.293 -23.382 1.00 0.00 162 LYS A N 2
ATOM 5501 C CA . LYS A 1 162 ? -15.535 -9.596 -24.005 1.00 0.00 162 LYS A CA 2
ATOM 5502 C C . LYS A 1 162 ? -16.041 -9.591 -25.444 1.00 0.00 162 LYS A C 2
ATOM 5503 O O . LYS A 1 162 ? -17.158 -9.154 -25.718 1.00 0.00 162 LYS A O 2
ATOM 5522 N N . PHE A 1 163 ? -15.211 -10.081 -26.361 1.00 0.00 163 PHE A N 2
ATOM 5523 C CA . PHE A 1 163 ? -15.575 -10.131 -27.772 1.00 0.00 163 PHE A CA 2
ATOM 5524 C C . PHE A 1 163 ? -16.697 -11.137 -28.008 1.00 0.00 163 PHE A C 2
ATOM 5525 O O . PHE A 1 163 ? -16.555 -12.323 -27.707 1.00 0.00 163 PHE A O 2
ATOM 5542 N N . ASN A 1 164 ? -17.813 -10.657 -28.548 1.00 0.00 164 ASN A N 2
ATOM 5543 C CA . ASN A 1 164 ? -18.959 -11.515 -28.824 1.00 0.00 164 ASN A CA 2
ATOM 5544 C C . ASN A 1 164 ? -19.932 -10.832 -29.780 1.00 0.00 164 ASN A C 2
ATOM 5545 O O . ASN A 1 164 ? -20.646 -9.904 -29.397 1.00 0.00 164 ASN A O 2
ATOM 5556 N N . LYS A 1 165 ? -19.953 -11.294 -31.026 1.00 0.00 165 LYS A N 2
ATOM 5557 C CA . LYS A 1 165 ? -20.838 -10.726 -32.037 1.00 0.00 165 LYS A CA 2
ATOM 5558 C C . LYS A 1 165 ? -21.181 -11.762 -33.103 1.00 0.00 165 LYS A C 2
ATOM 5559 O O . LYS A 1 165 ? -20.302 -12.251 -33.813 1.00 0.00 165 LYS A O 2
ATOM 5578 N N . VAL A 1 166 ? -22.464 -12.091 -33.210 1.00 0.00 166 VAL A N 2
ATOM 5579 C CA . VAL A 1 166 ? -22.925 -13.067 -34.190 1.00 0.00 166 VAL A CA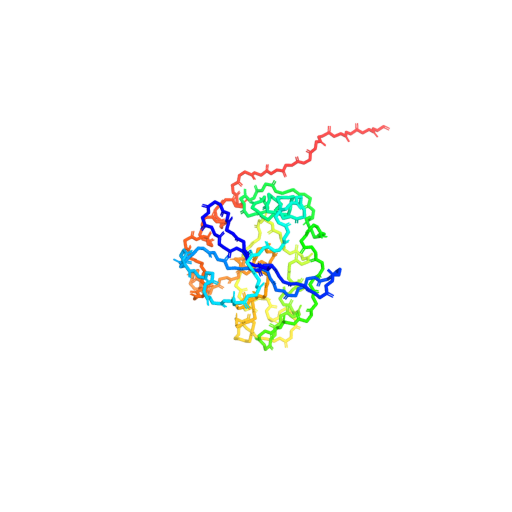 2
ATOM 5580 C C . VAL A 1 166 ? -23.842 -12.419 -35.221 1.00 0.00 166 VAL A C 2
ATOM 5581 O O . VAL A 1 166 ? -24.882 -11.860 -34.877 1.00 0.00 166 VAL A O 2
ATOM 5594 N N . TYR A 1 167 ? -23.449 -12.498 -36.489 1.00 0.00 167 TYR A N 2
ATOM 5595 C CA . TYR A 1 167 ? -24.237 -11.919 -37.570 1.00 0.00 167 TYR A CA 2
ATOM 5596 C C . TYR A 1 167 ? -24.403 -10.415 -37.378 1.00 0.00 167 TYR A C 2
ATOM 5597 O O . TYR A 1 167 ? -24.106 -9.627 -38.276 1.00 0.00 167 TYR A O 2
ATOM 5615 N N . MET A 1 1 ? 4.178 16.928 6.816 1.00 0.00 1 MET A N 3
ATOM 5616 C CA . MET A 1 1 ? 4.222 15.462 7.060 1.00 0.00 1 MET A CA 3
ATOM 5617 C C . MET A 1 1 ? 2.829 14.846 6.955 1.00 0.00 1 MET A C 3
ATOM 5618 O O . MET A 1 1 ? 2.600 13.928 6.167 1.00 0.00 1 MET A O 3
ATOM 5634 N N . ILE A 1 2 ? 1.902 15.361 7.755 1.00 0.00 2 ILE A N 3
ATOM 5635 C CA . ILE A 1 2 ? 0.531 14.867 7.752 1.00 0.00 2 ILE A CA 3
ATOM 5636 C C . ILE A 1 2 ? -0.316 15.634 6.739 1.00 0.00 2 ILE A C 3
ATOM 5637 O O . ILE A 1 2 ? 0.009 16.767 6.381 1.00 0.00 2 ILE A O 3
ATOM 5653 N N . ILE A 1 3 ? -1.407 15.023 6.285 1.00 0.00 3 ILE A N 3
ATOM 5654 C CA . ILE A 1 3 ? -2.293 15.670 5.323 1.00 0.00 3 ILE A CA 3
ATOM 5655 C C . ILE A 1 3 ? -3.710 15.109 5.416 1.00 0.00 3 ILE A C 3
ATOM 5656 O O . ILE A 1 3 ? -3.914 13.897 5.392 1.00 0.00 3 ILE A O 3
ATOM 5672 N N . GLN A 1 4 ? -4.681 16.006 5.528 1.00 0.00 4 GLN A N 3
ATOM 5673 C CA . GLN A 1 4 ? -6.082 15.613 5.630 1.00 0.00 4 GLN A CA 3
ATOM 5674 C C . GLN A 1 4 ? -6.779 15.695 4.277 1.00 0.00 4 GLN A C 3
ATOM 5675 O O . GLN A 1 4 ? -6.574 16.644 3.520 1.00 0.00 4 GLN A O 3
ATOM 5689 N N . ILE A 1 5 ? -7.612 14.702 3.981 1.00 0.00 5 ILE A N 3
ATOM 5690 C CA . ILE A 1 5 ? -8.343 14.673 2.722 1.00 0.00 5 ILE A CA 3
ATOM 5691 C C . ILE A 1 5 ? -9.668 13.935 2.879 1.00 0.00 5 ILE A C 3
ATOM 5692 O O . ILE A 1 5 ? -9.717 12.706 2.832 1.00 0.00 5 ILE A O 3
ATOM 5708 N N . GLU A 1 6 ? -10.739 14.701 3.075 1.00 0.00 6 GLU A N 3
ATOM 5709 C CA . GLU A 1 6 ? -12.072 14.136 3.249 1.00 0.00 6 GLU A CA 3
ATOM 5710 C C . GLU A 1 6 ? -12.154 13.321 4.538 1.00 0.00 6 GLU A C 3
ATOM 5711 O O . GLU A 1 6 ? -12.587 13.826 5.574 1.00 0.00 6 GLU A O 3
ATOM 5723 N N . GLU A 1 7 ? -11.734 12.063 4.469 1.00 0.00 7 GLU A N 3
ATOM 5724 C CA . GLU A 1 7 ? -11.760 11.183 5.631 1.00 0.00 7 GLU A CA 3
ATOM 5725 C C . GLU A 1 7 ? -10.436 10.434 5.792 1.00 0.00 7 GLU A C 3
ATOM 5726 O O . GLU A 1 7 ? -10.088 9.993 6.889 1.00 0.00 7 GLU A O 3
ATOM 5738 N N . TYR A 1 8 ? -9.702 10.281 4.697 1.00 0.00 8 TYR A N 3
ATOM 5739 C CA . TYR A 1 8 ? -8.428 9.580 4.731 1.00 0.00 8 TYR A CA 3
ATOM 5740 C C . TYR A 1 8 ? -7.265 10.546 4.946 1.00 0.00 8 TYR A C 3
ATOM 5741 O O . TYR A 1 8 ? -7.053 11.461 4.148 1.00 0.00 8 TYR A O 3
ATOM 5759 N N . PHE A 1 9 ? -6.502 10.329 6.017 1.00 0.00 9 PHE A N 3
ATOM 5760 C CA . PHE A 1 9 ? -5.352 11.173 6.305 1.00 0.00 9 PHE A CA 3
ATOM 5761 C C . PHE A 1 9 ? -4.073 10.440 5.925 1.00 0.00 9 PHE A C 3
ATOM 5762 O O . PHE A 1 9 ? -3.748 9.408 6.499 1.00 0.00 9 PHE A O 3
ATOM 5779 N N . ILE A 1 10 ? -3.356 10.960 4.938 1.00 0.00 10 ILE A N 3
ATOM 5780 C CA . ILE A 1 10 ? -2.129 10.317 4.484 1.00 0.00 10 ILE A CA 3
ATOM 5781 C C . ILE A 1 10 ? -0.941 10.706 5.354 1.00 0.00 10 ILE A C 3
ATOM 5782 O O . ILE A 1 10 ? -0.669 11.888 5.576 1.00 0.00 10 ILE A O 3
ATOM 5798 N N . GLY A 1 11 ? -0.245 9.685 5.846 1.00 0.00 11 GLY A N 3
ATOM 5799 C CA . GLY A 1 11 ? 0.911 9.896 6.693 1.00 0.00 11 GLY A CA 3
ATOM 5800 C C . GLY A 1 11 ? 2.190 10.008 5.896 1.00 0.00 11 GLY A C 3
ATOM 5801 O O . GLY A 1 11 ? 3.038 9.118 5.962 1.00 0.00 11 GLY A O 3
ATOM 5805 N N . MET A 1 12 ? 2.317 11.090 5.125 1.00 0.00 12 MET A N 3
ATOM 5806 C CA . MET A 1 12 ? 3.491 11.314 4.285 1.00 0.00 12 MET A CA 3
ATOM 5807 C C . MET A 1 12 ? 4.682 11.838 5.083 1.00 0.00 12 MET A C 3
ATOM 5808 O O . MET A 1 12 ? 4.758 13.022 5.401 1.00 0.00 12 MET A O 3
ATOM 5822 N N . ILE A 1 13 ? 5.616 10.946 5.387 1.00 0.00 13 ILE A N 3
ATOM 5823 C CA . ILE A 1 13 ? 6.818 11.303 6.130 1.00 0.00 13 ILE A CA 3
ATOM 5824 C C . ILE A 1 13 ? 8.029 10.573 5.559 1.00 0.00 13 ILE A C 3
ATOM 5825 O O . ILE A 1 13 ? 8.015 9.350 5.414 1.00 0.00 13 ILE A O 3
ATOM 5841 N N . PHE A 1 14 ? 9.072 11.323 5.225 1.00 0.00 14 PHE A N 3
ATOM 5842 C CA . PHE A 1 14 ? 10.280 10.729 4.660 1.00 0.00 14 PHE A CA 3
ATOM 5843 C C . PHE A 1 14 ? 11.537 11.408 5.195 1.00 0.00 14 PHE A C 3
ATOM 5844 O O . PHE A 1 14 ? 11.462 12.436 5.868 1.00 0.00 14 PHE A O 3
ATOM 5861 N N . LYS A 1 15 ? 12.692 10.824 4.889 1.00 0.00 15 LYS A N 3
ATOM 5862 C CA . LYS A 1 15 ? 13.967 11.369 5.337 1.00 0.00 15 LYS A CA 3
ATOM 5863 C C . LYS A 1 15 ? 14.586 12.272 4.272 1.00 0.00 15 LYS A C 3
ATOM 5864 O O . LYS A 1 15 ? 14.752 13.472 4.487 1.00 0.00 15 LYS A O 3
ATOM 5883 N N . GLY A 1 16 ? 14.927 11.691 3.123 1.00 0.00 16 GLY A N 3
ATOM 5884 C CA . GLY A 1 16 ? 15.524 12.470 2.054 1.00 0.00 16 GLY A CA 3
ATOM 5885 C C . GLY A 1 16 ? 15.533 11.744 0.720 1.00 0.00 16 GLY A C 3
ATOM 5886 O O . GLY A 1 16 ? 16.331 10.834 0.505 1.00 0.00 16 GLY A O 3
ATOM 5890 N N . ASN A 1 17 ? 14.648 12.161 -0.181 1.00 0.00 17 ASN A N 3
ATOM 5891 C CA . ASN A 1 17 ? 14.554 11.561 -1.511 1.00 0.00 17 ASN A CA 3
ATOM 5892 C C . ASN A 1 17 ? 14.172 10.081 -1.445 1.00 0.00 17 ASN A C 3
ATOM 5893 O O . ASN A 1 17 ? 14.283 9.363 -2.439 1.00 0.00 17 ASN A O 3
ATOM 5904 N N . GLN A 1 18 ? 13.718 9.631 -0.281 1.00 0.00 18 GLN A N 3
ATOM 5905 C CA . GLN A 1 18 ? 13.319 8.239 -0.107 1.00 0.00 18 GLN A CA 3
ATOM 5906 C C . GLN A 1 18 ? 12.237 8.120 0.958 1.00 0.00 18 GLN A C 3
ATOM 5907 O O . GLN A 1 18 ? 12.474 8.405 2.130 1.00 0.00 18 GLN A O 3
ATOM 5921 N N . LEU A 1 19 ? 11.046 7.704 0.541 1.00 0.00 19 LEU A N 3
ATOM 5922 C CA . LEU A 1 19 ? 9.930 7.555 1.462 1.00 0.00 19 LEU A CA 3
ATOM 5923 C C . LEU A 1 19 ? 10.225 6.499 2.515 1.00 0.00 19 LEU A C 3
ATOM 5924 O O . LEU A 1 19 ? 11.157 5.706 2.377 1.00 0.00 19 LEU A O 3
ATOM 5940 N N . VAL A 1 20 ? 9.425 6.502 3.572 1.00 0.00 20 VAL A N 3
ATOM 5941 C CA . VAL A 1 20 ? 9.592 5.555 4.664 1.00 0.00 20 VAL A CA 3
ATOM 5942 C C . VAL A 1 20 ? 8.248 5.239 5.307 1.00 0.00 20 VAL A C 3
ATOM 5943 O O . VAL A 1 20 ? 8.061 4.179 5.900 1.00 0.00 20 VAL A O 3
ATOM 5956 N N . ARG A 1 21 ? 7.312 6.165 5.171 1.00 0.00 21 ARG A N 3
ATOM 5957 C CA . ARG A 1 21 ? 5.977 6.008 5.713 1.00 0.00 21 ARG A CA 3
ATOM 5958 C C . ARG A 1 21 ? 5.058 7.046 5.083 1.00 0.00 21 ARG A C 3
ATOM 5959 O O . ARG A 1 21 ? 5.295 8.243 5.198 1.00 0.00 21 ARG A O 3
ATOM 5980 N N . ASN A 1 22 ? 4.025 6.583 4.396 1.00 0.00 22 ASN A N 3
ATOM 5981 C CA . ASN A 1 22 ? 3.092 7.487 3.722 1.00 0.00 22 ASN A CA 3
ATOM 5982 C C . ASN A 1 22 ? 1.695 6.883 3.650 1.00 0.00 22 ASN A C 3
ATOM 5983 O O . ASN A 1 22 ? 1.173 6.632 2.564 1.00 0.00 22 ASN A O 3
ATOM 5994 N N . THR A 1 23 ? 1.095 6.645 4.818 1.00 0.00 23 THR A N 3
ATOM 5995 C CA . THR A 1 23 ? -0.247 6.057 4.879 1.00 0.00 23 THR A CA 3
ATOM 5996 C C . THR A 1 23 ? -0.949 6.351 6.205 1.00 0.00 23 THR A C 3
ATOM 5997 O O . THR A 1 23 ? -0.488 7.172 6.996 1.00 0.00 23 THR A O 3
ATOM 6008 N N . ILE A 1 24 ? -2.072 5.652 6.427 1.00 0.00 24 ILE A N 3
ATOM 6009 C CA . ILE A 1 24 ? -2.885 5.786 7.644 1.00 0.00 24 ILE A CA 3
ATOM 6010 C C . ILE A 1 24 ? -4.048 6.760 7.447 1.00 0.00 24 ILE A C 3
ATOM 6011 O O . ILE A 1 24 ? -4.069 7.832 8.045 1.00 0.00 24 ILE A O 3
ATOM 6027 N N . PRO A 1 25 ? -5.044 6.383 6.611 1.00 0.00 25 PRO A N 3
ATOM 6028 C CA . PRO A 1 25 ? -6.229 7.220 6.338 1.00 0.00 25 PRO A CA 3
ATOM 6029 C C . PRO A 1 25 ? -6.948 7.638 7.628 1.00 0.00 25 PRO A C 3
ATOM 6030 O O . PRO A 1 25 ? -6.298 7.908 8.626 1.00 0.00 25 PRO A O 3
ATOM 6041 N N . LEU A 1 26 ? -8.289 7.683 7.599 1.00 0.00 26 LEU A N 3
ATOM 6042 C CA . LEU A 1 26 ? -9.101 8.031 8.774 1.00 0.00 26 LEU A CA 3
ATOM 6043 C C . LEU A 1 26 ? -8.434 9.067 9.689 1.00 0.00 26 LEU A C 3
ATOM 6044 O O . LEU A 1 26 ? -7.540 9.805 9.275 1.00 0.00 26 LEU A O 3
ATOM 6060 N N . ARG A 1 27 ? -8.883 9.098 10.946 1.00 0.00 27 ARG A N 3
ATOM 6061 C CA . ARG A 1 27 ? -8.351 10.011 11.954 1.00 0.00 27 ARG A CA 3
ATOM 6062 C C . ARG A 1 27 ? -8.298 11.453 11.458 1.00 0.00 27 ARG A C 3
ATOM 6063 O O . ARG A 1 27 ? -7.292 11.895 10.904 1.00 0.00 27 ARG A O 3
ATOM 6084 N N . ARG A 1 28 ? -9.390 12.183 11.668 1.00 0.00 28 ARG A N 3
ATOM 6085 C CA . ARG A 1 28 ? -9.464 13.576 11.251 1.00 0.00 28 ARG A CA 3
ATOM 6086 C C . ARG A 1 28 ? -9.513 14.513 12.452 1.00 0.00 28 ARG A C 3
ATOM 6087 O O . ARG A 1 28 ? -8.507 15.120 12.818 1.00 0.00 28 ARG A O 3
ATOM 6108 N N . GLU A 1 29 ? -10.680 14.633 13.054 1.00 0.00 29 GLU A N 3
ATOM 6109 C CA . GLU A 1 29 ? -10.867 15.504 14.209 1.00 0.00 29 GLU A CA 3
ATOM 6110 C C . GLU A 1 29 ? -9.975 15.094 15.383 1.00 0.00 29 GLU A C 3
ATOM 6111 O O . GLU A 1 29 ? -9.849 15.837 16.357 1.00 0.00 29 GLU A O 3
ATOM 6123 N N . GLU A 1 30 ? -9.367 13.914 15.300 1.00 0.00 30 GLU A N 3
ATOM 6124 C CA . GLU A 1 30 ? -8.505 13.430 16.374 1.00 0.00 30 GLU A CA 3
ATOM 6125 C C . GLU A 1 30 ? -7.025 13.689 16.080 1.00 0.00 30 GLU A C 3
ATOM 6126 O O . GLU A 1 30 ? -6.162 13.352 16.890 1.00 0.00 30 GLU A O 3
ATOM 6138 N N . ILE A 1 31 ? -6.729 14.287 14.925 1.00 0.00 31 ILE A N 3
ATOM 6139 C CA . ILE A 1 31 ? -5.346 14.577 14.558 1.00 0.00 31 ILE A CA 3
ATOM 6140 C C . ILE A 1 31 ? -4.788 15.734 15.381 1.00 0.00 31 ILE A C 3
ATOM 6141 O O . ILE A 1 31 ? -3.585 15.807 15.631 1.00 0.00 31 ILE A O 3
ATOM 6157 N N . PHE A 1 32 ? -5.668 16.637 15.800 1.00 0.00 32 PHE A N 3
ATOM 6158 C CA . PHE A 1 32 ? -5.258 17.790 16.595 1.00 0.00 32 PHE A CA 3
ATOM 6159 C C . PHE A 1 32 ? -5.438 17.521 18.087 1.00 0.00 32 PHE A C 3
ATOM 6160 O O . PHE A 1 32 ? -5.626 18.446 18.876 1.00 0.00 32 PHE A O 3
ATOM 6177 N N . ASN A 1 33 ? -5.370 16.248 18.464 1.00 0.00 33 ASN A N 3
ATOM 6178 C CA . ASN A 1 33 ? -5.517 15.851 19.859 1.00 0.00 33 ASN A CA 3
ATOM 6179 C C . ASN A 1 33 ? -4.774 14.542 20.125 1.00 0.00 33 ASN A C 3
ATOM 6180 O O . ASN A 1 33 ? -5.060 13.838 21.092 1.00 0.00 33 ASN A O 3
ATOM 6191 N N . PHE A 1 34 ? -3.818 14.228 19.255 1.00 0.00 34 PHE A N 3
ATOM 6192 C CA . PHE A 1 34 ? -3.025 13.012 19.383 1.00 0.00 34 PHE A CA 3
ATOM 6193 C C . PHE A 1 34 ? -1.729 13.136 18.589 1.00 0.00 34 PHE A C 3
ATOM 6194 O O . PHE A 1 34 ? -1.185 12.142 18.106 1.00 0.00 34 PHE A O 3
ATOM 6211 N N . MET A 1 35 ? -1.244 14.367 18.453 1.00 0.00 35 MET A N 3
ATOM 6212 C CA . MET A 1 35 ? -0.015 14.635 17.715 1.00 0.00 35 MET A CA 3
ATOM 6213 C C . MET A 1 35 ? 0.386 16.099 17.856 1.00 0.00 35 MET A C 3
ATOM 6214 O O . MET A 1 35 ? 0.242 16.886 16.921 1.00 0.00 35 MET A O 3
ATOM 6228 N N . ASP A 1 36 ? 0.887 16.457 19.034 1.00 0.00 36 ASP A N 3
ATOM 6229 C CA . ASP A 1 36 ? 1.311 17.827 19.303 1.00 0.00 36 ASP A CA 3
ATOM 6230 C C . ASP A 1 36 ? 2.791 18.016 18.978 1.00 0.00 36 ASP A C 3
ATOM 6231 O O . ASP A 1 36 ? 3.516 18.683 19.716 1.00 0.00 36 ASP A O 3
ATOM 6240 N N . GLY A 1 37 ? 3.229 17.427 17.871 1.00 0.00 37 GLY A N 3
ATOM 6241 C CA . GLY A 1 37 ? 4.617 17.545 17.468 1.00 0.00 37 GLY A CA 3
ATOM 6242 C C . GLY A 1 37 ? 4.783 17.520 15.962 1.00 0.00 37 GLY A C 3
ATOM 6243 O O . GLY A 1 37 ? 5.870 17.242 15.455 1.00 0.00 37 GLY A O 3
ATOM 6247 N N . GLU A 1 38 ? 3.702 17.811 15.243 1.00 0.00 38 GLU A N 3
ATOM 6248 C CA . GLU A 1 38 ? 3.731 17.820 13.787 1.00 0.00 38 GLU A CA 3
ATOM 6249 C C . GLU A 1 38 ? 2.612 18.695 13.226 1.00 0.00 38 GLU A C 3
ATOM 6250 O O . GLU A 1 38 ? 2.854 19.829 12.816 1.00 0.00 38 GLU A O 3
ATOM 6262 N N . VAL A 1 39 ? 1.389 18.165 13.218 1.00 0.00 39 VAL A N 3
ATOM 6263 C CA . VAL A 1 39 ? 0.226 18.895 12.711 1.00 0.00 39 VAL A CA 3
ATOM 6264 C C . VAL A 1 39 ? 0.583 19.754 11.498 1.00 0.00 39 VAL A C 3
ATOM 6265 O O . VAL A 1 39 ? 0.113 20.885 11.362 1.00 0.00 39 VAL A O 3
ATOM 6278 N N . VAL A 1 40 ? 1.417 19.210 10.619 1.00 0.00 40 VAL A N 3
ATOM 6279 C CA . VAL A 1 40 ? 1.839 19.928 9.420 1.00 0.00 40 VAL A CA 3
ATOM 6280 C C . VAL A 1 40 ? 1.073 19.445 8.193 1.00 0.00 40 VAL A C 3
ATOM 6281 O O . VAL A 1 40 ? 1.413 18.421 7.600 1.00 0.00 40 VAL A O 3
ATOM 6294 N N . SER A 1 41 ? 0.041 20.189 7.819 1.00 0.00 41 SER A N 3
ATOM 6295 C CA . SER A 1 41 ? -0.773 19.840 6.662 1.00 0.00 41 SER A CA 3
ATOM 6296 C C . SER A 1 41 ? -0.060 20.207 5.365 1.00 0.00 41 SER A C 3
ATOM 6297 O O . SER A 1 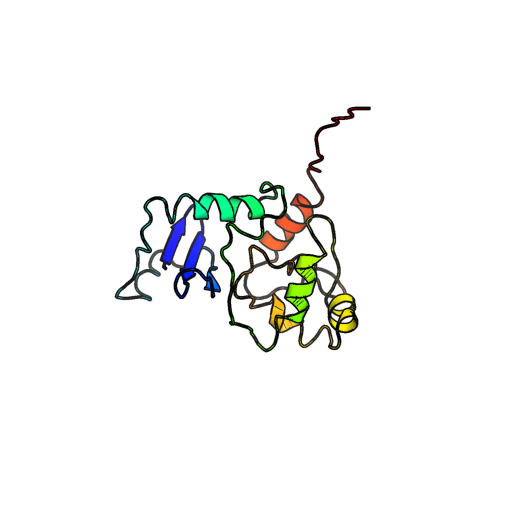41 ? 0.467 19.342 4.666 1.00 0.00 41 SER A O 3
ATOM 6305 N N . ASN A 1 42 ? -0.049 21.497 5.054 1.00 0.00 42 ASN A N 3
ATOM 6306 C CA . ASN A 1 42 ? 0.599 21.998 3.843 1.00 0.00 42 ASN A CA 3
ATOM 6307 C C . ASN A 1 42 ? 0.232 21.150 2.625 1.00 0.00 42 ASN A C 3
ATOM 6308 O O . ASN A 1 42 ? 1.081 20.455 2.063 1.00 0.00 42 ASN A O 3
ATOM 6319 N N . PRO A 1 43 ? -1.042 21.195 2.199 1.00 0.00 43 PRO A N 3
ATOM 6320 C CA . PRO A 1 43 ? -1.518 20.427 1.042 1.00 0.00 43 PRO A CA 3
ATOM 6321 C C . PRO A 1 43 ? -0.835 20.849 -0.249 1.00 0.00 43 PRO A C 3
ATOM 6322 O O . PRO A 1 43 ? -0.325 20.013 -0.996 1.00 0.00 43 PRO A O 3
ATOM 6333 N N . GLU A 1 44 ? -0.830 22.155 -0.486 1.00 0.00 44 GLU A N 3
ATOM 6334 C CA . GLU A 1 44 ? -0.218 22.757 -1.679 1.00 0.00 44 GLU A CA 3
ATOM 6335 C C . GLU A 1 44 ? -0.283 21.834 -2.902 1.00 0.00 44 GLU A C 3
ATOM 6336 O O . GLU A 1 44 ? -1.098 20.912 -2.958 1.00 0.00 44 GLU A O 3
ATOM 6348 N N . ASP A 1 45 ? 0.570 22.102 -3.887 1.00 0.00 45 ASP A N 3
ATOM 6349 C CA . ASP A 1 45 ? 0.603 21.303 -5.107 1.00 0.00 45 ASP A CA 3
ATOM 6350 C C . ASP A 1 45 ? 1.524 20.099 -4.942 1.00 0.00 45 ASP A C 3
ATOM 6351 O O . ASP A 1 45 ? 1.282 19.036 -5.516 1.00 0.00 45 ASP A O 3
ATOM 6360 N N . GLU A 1 46 ? 2.580 20.271 -4.153 1.00 0.00 46 GLU A N 3
ATOM 6361 C CA . GLU A 1 46 ? 3.537 19.197 -3.909 1.00 0.00 46 GLU A CA 3
ATOM 6362 C C . GLU A 1 46 ? 2.834 17.939 -3.404 1.00 0.00 46 GLU A C 3
ATOM 6363 O O . GLU A 1 46 ? 3.341 16.828 -3.564 1.00 0.00 46 GLU A O 3
ATOM 6375 N N . HIS A 1 47 ? 1.667 18.121 -2.796 1.00 0.00 47 HIS A N 3
ATOM 6376 C CA . HIS A 1 47 ? 0.896 16.997 -2.270 1.00 0.00 47 HIS A CA 3
ATOM 6377 C C . HIS A 1 47 ? -0.402 16.795 -3.054 1.00 0.00 47 HIS A C 3
ATOM 6378 O O . HIS A 1 47 ? -1.113 15.811 -2.848 1.00 0.00 47 HIS A O 3
ATOM 6393 N N . LEU A 1 48 ? -0.705 17.726 -3.953 1.00 0.00 48 LEU A N 3
ATOM 6394 C CA . LEU A 1 48 ? -1.912 17.642 -4.767 1.00 0.00 48 LEU A CA 3
ATOM 6395 C C . LEU A 1 48 ? -1.879 16.421 -5.684 1.00 0.00 48 LEU A C 3
ATOM 6396 O O . LEU A 1 48 ? -2.733 15.539 -5.597 1.00 0.00 48 LEU A O 3
ATOM 6412 N N . LYS A 1 49 ? -0.888 16.385 -6.572 1.00 0.00 49 LYS A N 3
ATOM 6413 C CA . LYS A 1 49 ? -0.735 15.288 -7.524 1.00 0.00 49 LYS A CA 3
ATOM 6414 C C . LYS A 1 49 ? -0.693 13.931 -6.828 1.00 0.00 49 LYS A C 3
ATOM 6415 O O . LYS A 1 49 ? -1.274 12.959 -7.312 1.00 0.00 49 LYS A O 3
ATOM 6434 N N . VAL A 1 50 ? 0.002 13.865 -5.698 1.00 0.00 50 VAL A N 3
ATOM 6435 C CA . VAL A 1 50 ? 0.123 12.616 -4.953 1.00 0.00 50 VAL A CA 3
ATOM 6436 C C . VAL A 1 50 ? -1.184 12.260 -4.249 1.00 0.00 50 VAL A C 3
ATOM 6437 O O . VAL A 1 50 ? -1.563 11.093 -4.176 1.00 0.00 50 VAL A O 3
ATOM 6450 N N . ALA A 1 51 ? -1.866 13.275 -3.736 1.00 0.00 51 ALA A N 3
ATOM 6451 C CA . ALA A 1 51 ? -3.133 13.071 -3.042 1.00 0.00 51 ALA A CA 3
ATOM 6452 C C . ALA A 1 51 ? -4.104 12.274 -3.908 1.00 0.00 51 ALA A C 3
ATOM 6453 O O . ALA A 1 51 ? -4.594 11.220 -3.502 1.00 0.00 51 ALA A O 3
ATOM 6460 N N . GLU A 1 52 ? -4.372 12.784 -5.105 1.00 0.00 52 GLU A N 3
ATOM 6461 C CA . GLU A 1 52 ? -5.277 12.124 -6.038 1.00 0.00 52 GLU A CA 3
ATOM 6462 C C . GLU A 1 52 ? -4.783 10.719 -6.368 1.00 0.00 52 GLU A C 3
ATOM 6463 O O . GLU A 1 52 ? -5.578 9.815 -6.624 1.00 0.00 52 GLU A O 3
ATOM 6475 N N . ILE A 1 53 ? -3.466 10.539 -6.351 1.00 0.00 53 ILE A N 3
ATOM 6476 C CA . ILE A 1 53 ? -2.870 9.242 -6.640 1.00 0.00 53 ILE A CA 3
ATOM 6477 C C . ILE A 1 53 ? -3.246 8.233 -5.559 1.00 0.00 53 ILE A C 3
ATOM 6478 O O . ILE A 1 53 ? -3.636 7.105 -5.857 1.00 0.00 53 ILE A O 3
ATOM 6494 N N . ILE A 1 54 ? -3.138 8.654 -4.303 1.00 0.00 54 ILE A N 3
ATOM 6495 C CA . ILE A 1 54 ? -3.476 7.793 -3.180 1.00 0.00 54 ILE A CA 3
ATOM 6496 C C . ILE A 1 54 ? -4.906 7.279 -3.311 1.00 0.00 54 ILE A C 3
ATOM 6497 O O . ILE A 1 54 ? -5.173 6.095 -3.118 1.00 0.00 54 ILE A O 3
ATOM 6513 N N . LEU A 1 55 ? -5.822 8.181 -3.648 1.00 0.00 55 LEU A N 3
ATOM 6514 C CA . LEU A 1 55 ? -7.223 7.817 -3.817 1.00 0.00 55 LEU A CA 3
ATOM 6515 C C . LEU A 1 55 ? -7.385 6.739 -4.889 1.00 0.00 55 LEU A C 3
ATOM 6516 O O . LEU A 1 55 ? -8.204 5.829 -4.750 1.00 0.00 55 LEU A O 3
ATOM 6532 N N . LYS A 1 56 ? -6.607 6.858 -5.961 1.00 0.00 56 LYS A N 3
ATOM 6533 C CA . LYS A 1 56 ? -6.666 5.907 -7.069 1.00 0.00 56 LYS A CA 3
ATOM 6534 C C . LYS A 1 56 ? -6.403 4.475 -6.609 1.00 0.00 56 LYS A C 3
ATOM 6535 O O . LYS A 1 56 ? -7.263 3.605 -6.746 1.00 0.00 56 LYS A O 3
ATOM 6554 N N . LEU A 1 57 ? -5.208 4.230 -6.074 1.00 0.00 57 LEU A N 3
ATOM 6555 C CA . LEU A 1 57 ? -4.847 2.893 -5.612 1.00 0.00 57 LEU A CA 3
ATOM 6556 C C . LEU A 1 57 ? -5.793 2.419 -4.515 1.00 0.00 57 LEU A C 3
ATOM 6557 O O . LEU A 1 57 ? -6.016 1.219 -4.353 1.00 0.00 57 LEU A O 3
ATOM 6573 N N . TYR A 1 58 ? -6.354 3.364 -3.769 1.00 0.00 58 TYR A N 3
ATOM 6574 C CA . TYR A 1 58 ? -7.281 3.030 -2.694 1.00 0.00 58 TYR A CA 3
ATOM 6575 C C . TYR A 1 58 ? -8.518 2.339 -3.254 1.00 0.00 58 TYR A C 3
ATOM 6576 O O . TYR A 1 58 ? -8.954 1.309 -2.740 1.00 0.00 58 TYR A O 3
ATOM 6594 N N . PHE A 1 59 ? -9.075 2.909 -4.317 1.00 0.00 59 PHE A N 3
ATOM 6595 C CA . PHE A 1 59 ? -10.257 2.345 -4.957 1.00 0.00 59 PHE A CA 3
ATOM 6596 C C . PHE A 1 59 ? -9.873 1.277 -5.980 1.00 0.00 59 PHE A C 3
ATOM 6597 O O . PHE A 1 59 ? -10.720 0.500 -6.423 1.00 0.00 59 PHE A O 3
ATOM 6614 N N . ALA A 1 60 ? -8.589 1.241 -6.349 1.00 0.00 60 ALA A N 3
ATOM 6615 C CA . ALA A 1 60 ? -8.084 0.268 -7.317 1.00 0.00 60 ALA A CA 3
ATOM 6616 C C . ALA A 1 60 ? -8.370 0.711 -8.748 1.00 0.00 60 ALA A C 3
ATOM 6617 O O . ALA A 1 60 ? -9.321 0.242 -9.375 1.00 0.00 60 ALA A O 3
ATOM 6624 N N . GLU A 1 61 ? -7.543 1.616 -9.260 1.00 0.00 61 GLU A N 3
ATOM 6625 C CA . GLU A 1 61 ? -7.710 2.119 -10.620 1.00 0.00 61 GLU A CA 3
ATOM 6626 C C . GLU A 1 61 ? -6.377 2.582 -11.201 1.00 0.00 61 GLU A C 3
ATOM 6627 O O . GLU A 1 61 ? -6.272 3.684 -11.739 1.00 0.00 61 GLU A O 3
ATOM 6639 N N . ILE A 1 62 ? -5.361 1.729 -11.092 1.00 0.00 62 ILE A N 3
ATOM 6640 C CA . ILE A 1 62 ? -4.034 2.046 -11.609 1.00 0.00 62 ILE A CA 3
ATOM 6641 C C . ILE A 1 62 ? -3.134 0.815 -11.606 1.00 0.00 62 ILE A C 3
ATOM 6642 O O . ILE A 1 62 ? -3.517 -0.245 -11.109 1.00 0.00 62 ILE A O 3
ATOM 6658 N N . ASP A 1 63 ? -1.934 0.961 -12.161 1.00 0.00 63 ASP A N 3
ATOM 6659 C CA . ASP A 1 63 ? -0.978 -0.142 -12.219 1.00 0.00 63 ASP A CA 3
ATOM 6660 C C . ASP A 1 63 ? 0.322 0.288 -12.889 1.00 0.00 63 ASP A C 3
ATOM 6661 O O . ASP A 1 63 ? 1.407 -0.153 -12.508 1.00 0.00 63 ASP A O 3
ATOM 6670 N N . ASP A 1 64 ? 0.202 1.151 -13.886 1.00 0.00 64 ASP A N 3
ATOM 6671 C CA . ASP A 1 64 ? 1.365 1.648 -14.615 1.00 0.00 64 ASP A CA 3
ATOM 6672 C C . ASP A 1 64 ? 1.687 3.086 -14.216 1.00 0.00 64 ASP A C 3
ATOM 6673 O O . ASP A 1 64 ? 2.287 3.835 -14.988 1.00 0.00 64 ASP A O 3
ATOM 6682 N N . LYS A 1 65 ? 1.285 3.464 -13.008 1.00 0.00 65 LYS A N 3
ATOM 6683 C CA . LYS A 1 65 ? 1.530 4.810 -12.502 1.00 0.00 65 LYS A CA 3
ATOM 6684 C C . LYS A 1 65 ? 1.097 4.913 -11.044 1.00 0.00 65 LYS A C 3
ATOM 6685 O O . LYS A 1 65 ? 0.095 5.556 -10.728 1.00 0.00 65 LYS A O 3
ATOM 6704 N N . LYS A 1 66 ? 1.847 4.264 -10.161 1.00 0.00 66 LYS A N 3
ATOM 6705 C CA . LYS A 1 66 ? 1.526 4.274 -8.740 1.00 0.00 66 LYS A CA 3
ATOM 6706 C C . LYS A 1 66 ? 2.745 3.944 -7.891 1.00 0.00 66 LYS A C 3
ATOM 6707 O O . LYS A 1 66 ? 3.133 4.712 -7.010 1.00 0.00 66 LYS A O 3
ATOM 6726 N N . VAL A 1 67 ? 3.338 2.798 -8.163 1.00 0.00 67 VAL A N 3
ATOM 6727 C CA . VAL A 1 67 ? 4.514 2.345 -7.428 1.00 0.00 67 VAL A CA 3
ATOM 6728 C C . VAL A 1 67 ? 5.653 3.357 -7.525 1.00 0.00 67 VAL A C 3
ATOM 6729 O O . VAL A 1 67 ? 6.487 3.454 -6.624 1.00 0.00 67 VAL A O 3
ATOM 6742 N N . ARG A 1 68 ? 5.683 4.107 -8.621 1.00 0.00 68 ARG A N 3
ATOM 6743 C CA . ARG A 1 68 ? 6.724 5.108 -8.832 1.00 0.00 68 ARG A CA 3
ATOM 6744 C C . ARG A 1 68 ? 6.389 6.407 -8.105 1.00 0.00 68 ARG A C 3
ATOM 6745 O O . ARG A 1 68 ? 7.165 6.883 -7.278 1.00 0.00 68 ARG A O 3
ATOM 6766 N N . GLU A 1 69 ? 5.235 6.981 -8.430 1.00 0.00 69 GLU A N 3
ATOM 6767 C CA . GLU A 1 69 ? 4.797 8.235 -7.821 1.00 0.00 69 GLU A CA 3
ATOM 6768 C C . GLU A 1 69 ? 4.778 8.149 -6.296 1.00 0.00 69 GLU A C 3
ATOM 6769 O O . GLU A 1 69 ? 4.841 9.171 -5.612 1.00 0.00 69 GLU A O 3
ATOM 6781 N N . LEU A 1 70 ? 4.688 6.935 -5.768 1.00 0.00 70 LEU A N 3
ATOM 6782 C CA . LEU A 1 70 ? 4.655 6.732 -4.321 1.00 0.00 70 LEU A CA 3
ATOM 6783 C C . LEU A 1 70 ? 6.049 6.839 -3.701 1.00 0.00 70 LEU A C 3
ATOM 6784 O O . LEU A 1 70 ? 6.214 6.628 -2.499 1.00 0.00 70 LEU A O 3
ATOM 6800 N N . ILE A 1 71 ? 7.052 7.150 -4.516 1.00 0.00 71 ILE A N 3
ATOM 6801 C CA . ILE A 1 71 ? 8.412 7.261 -4.035 1.00 0.00 71 ILE A CA 3
ATOM 6802 C C . ILE A 1 71 ? 8.900 5.902 -3.580 1.00 0.00 71 ILE A C 3
ATOM 6803 O O . ILE A 1 71 ? 8.144 5.124 -2.998 1.00 0.00 71 ILE A O 3
ATOM 6819 N N . SER A 1 72 ? 10.154 5.602 -3.869 1.00 0.00 72 SER A N 3
ATOM 6820 C CA . SER A 1 72 ? 10.708 4.315 -3.502 1.00 0.00 72 SER A CA 3
ATOM 6821 C C . SER A 1 72 ? 10.920 4.216 -1.995 1.00 0.00 72 SER A C 3
ATOM 6822 O O . SER A 1 72 ? 11.262 5.198 -1.338 1.00 0.00 72 SER A O 3
ATOM 6830 N N . TYR A 1 73 ? 10.717 3.018 -1.455 1.00 0.00 73 TYR A N 3
ATOM 6831 C CA . TYR A 1 73 ? 10.893 2.788 -0.023 1.00 0.00 73 TYR A CA 3
ATOM 6832 C C . TYR A 1 73 ? 12.351 2.472 0.293 1.00 0.00 73 TYR A C 3
ATOM 6833 O O . TYR A 1 73 ? 13.021 1.764 -0.459 1.00 0.00 73 TYR A O 3
ATOM 6851 N N . LYS A 1 74 ? 12.829 3.003 1.406 1.00 0.00 74 LYS A N 3
ATOM 6852 C CA . LYS A 1 74 ? 14.206 2.783 1.832 1.00 0.00 74 LYS A CA 3
ATOM 6853 C C . LYS A 1 74 ? 14.283 2.522 3.332 1.00 0.00 74 LYS A C 3
ATOM 6854 O O . LYS A 1 74 ? 13.578 3.155 4.120 1.00 0.00 74 LYS A O 3
ATOM 6873 N N . LEU A 1 75 ? 15.147 1.590 3.721 1.00 0.00 75 LEU A N 3
ATOM 6874 C CA . LEU A 1 75 ? 15.322 1.248 5.128 1.00 0.00 75 LEU A CA 3
ATOM 6875 C C . LEU A 1 75 ? 14.004 0.795 5.750 1.00 0.00 75 LEU A C 3
ATOM 6876 O O . LEU A 1 75 ? 13.023 0.558 5.045 1.00 0.00 75 LEU A O 3
ATOM 6892 N N . GLU A 1 76 ? 13.989 0.683 7.075 1.00 0.00 76 GLU A N 3
ATOM 6893 C CA . GLU A 1 76 ? 12.792 0.263 7.794 1.00 0.00 76 GLU A CA 3
ATOM 6894 C C . GLU A 1 76 ? 12.361 -1.135 7.365 1.00 0.00 76 GLU A C 3
ATOM 6895 O O . GLU A 1 76 ? 11.885 -1.333 6.246 1.00 0.00 76 GLU A O 3
ATOM 6907 N N . VAL A 1 77 ? 12.515 -2.096 8.267 1.00 0.00 77 VAL A N 3
ATOM 6908 C CA . VAL A 1 77 ? 12.125 -3.478 7.990 1.00 0.00 77 VAL A CA 3
ATOM 6909 C C . VAL A 1 77 ? 11.812 -4.241 9.281 1.00 0.00 77 VAL A C 3
ATOM 6910 O O . VAL A 1 77 ? 12.268 -5.368 9.472 1.00 0.00 77 VAL A O 3
ATOM 6923 N N . PRO A 1 78 ? 11.015 -3.639 10.186 1.00 0.00 78 PRO A N 3
ATOM 6924 C CA . PRO A 1 78 ? 10.643 -4.272 11.454 1.00 0.00 78 PRO A CA 3
ATOM 6925 C C . PRO A 1 78 ? 9.953 -5.615 11.243 1.00 0.00 78 PRO A C 3
ATOM 6926 O O . PRO A 1 78 ? 8.993 -5.716 10.479 1.00 0.00 78 PRO A O 3
ATOM 6937 N N . GLU A 1 79 ? 10.450 -6.645 11.921 1.00 0.00 79 GLU A N 3
ATOM 6938 C CA . GLU A 1 79 ? 9.886 -7.988 11.808 1.00 0.00 79 GLU A CA 3
ATOM 6939 C C . GLU A 1 79 ? 10.207 -8.596 10.444 1.00 0.00 79 GLU A C 3
ATOM 6940 O O . GLU A 1 79 ? 10.866 -9.632 10.354 1.00 0.00 79 GLU A O 3
ATOM 6952 N N . PHE A 1 80 ? 9.737 -7.942 9.384 1.00 0.00 80 PHE A N 3
ATOM 6953 C CA . PHE A 1 80 ? 9.971 -8.412 8.024 1.00 0.00 80 PHE A CA 3
ATOM 6954 C C . PHE A 1 80 ? 9.293 -7.490 7.016 1.00 0.00 80 PHE A C 3
ATOM 6955 O O . PHE A 1 80 ? 8.355 -6.768 7.357 1.00 0.00 80 PHE A O 3
ATOM 6972 N N . THR A 1 81 ? 9.774 -7.516 5.778 1.00 0.00 81 THR A N 3
ATOM 6973 C CA . THR A 1 81 ? 9.212 -6.676 4.725 1.00 0.00 81 THR A CA 3
ATOM 6974 C C . THR A 1 81 ? 9.889 -6.948 3.381 1.00 0.00 81 THR A C 3
ATOM 6975 O O . THR A 1 81 ? 9.265 -6.837 2.326 1.00 0.00 81 THR A O 3
ATOM 6986 N N . LYS A 1 82 ? 11.171 -7.290 3.425 1.00 0.00 82 LYS A N 3
ATOM 6987 C CA . LYS A 1 82 ? 11.930 -7.566 2.212 1.00 0.00 82 LYS A CA 3
ATOM 6988 C C . LYS A 1 82 ? 11.352 -8.756 1.448 1.00 0.00 82 LYS A C 3
ATOM 6989 O O . LYS A 1 82 ? 11.102 -8.671 0.245 1.00 0.00 82 LYS A O 3
ATOM 7008 N N . LYS A 1 83 ? 11.154 -9.867 2.151 1.00 0.00 83 LYS A N 3
ATOM 7009 C CA . LYS A 1 83 ? 10.623 -11.080 1.540 1.00 0.00 83 LYS A CA 3
ATOM 7010 C C . LYS A 1 83 ? 9.248 -10.840 0.924 1.00 0.00 83 LYS A C 3
ATOM 7011 O O . LYS A 1 83 ? 9.013 -11.149 -0.248 1.00 0.00 83 LYS A O 3
ATOM 7030 N N . VAL A 1 84 ? 8.339 -10.285 1.716 1.00 0.00 84 VAL A N 3
ATOM 7031 C CA . VAL A 1 84 ? 6.997 -10.011 1.246 1.00 0.00 84 VAL A CA 3
ATOM 7032 C C . VAL A 1 84 ? 7.034 -9.196 -0.042 1.00 0.00 84 VAL A C 3
ATOM 7033 O O . VAL A 1 84 ? 6.336 -9.508 -1.008 1.00 0.00 84 VAL A O 3
ATOM 7046 N N . LEU A 1 85 ? 7.877 -8.172 -0.066 1.00 0.00 85 LEU A N 3
ATOM 7047 C CA . LEU A 1 85 ? 8.017 -7.346 -1.258 1.00 0.00 85 LEU A CA 3
ATOM 7048 C C . LEU A 1 85 ? 8.356 -8.234 -2.450 1.00 0.00 85 LEU A C 3
ATOM 7049 O O . LEU A 1 85 ? 7.945 -7.969 -3.580 1.00 0.00 85 LEU A O 3
ATOM 7065 N N . ASP A 1 86 ? 9.090 -9.307 -2.177 1.00 0.00 86 ASP A N 3
ATOM 7066 C CA . ASP A 1 86 ? 9.462 -10.259 -3.209 1.00 0.00 86 ASP A CA 3
ATOM 7067 C C . ASP A 1 86 ? 8.214 -10.898 -3.811 1.00 0.00 86 ASP A C 3
ATOM 7068 O O . ASP A 1 86 ? 8.224 -11.345 -4.958 1.00 0.00 86 ASP A O 3
ATOM 7077 N N . ILE A 1 87 ? 7.136 -10.940 -3.025 1.00 0.00 87 ILE A N 3
ATOM 7078 C CA . ILE A 1 87 ? 5.883 -11.530 -3.485 1.00 0.00 87 ILE A CA 3
ATOM 7079 C C . ILE A 1 87 ? 5.209 -10.643 -4.534 1.00 0.00 87 ILE A C 3
ATOM 7080 O O . ILE A 1 87 ? 4.797 -11.128 -5.587 1.00 0.00 87 ILE A O 3
ATOM 7096 N N . VAL A 1 88 ? 5.098 -9.345 -4.246 1.00 0.00 88 VAL A N 3
ATOM 7097 C CA . VAL A 1 88 ? 4.465 -8.417 -5.184 1.00 0.00 88 VAL A CA 3
ATOM 7098 C C . VAL A 1 88 ? 5.142 -8.470 -6.552 1.00 0.00 88 VAL A C 3
ATOM 7099 O O . VAL A 1 88 ? 4.495 -8.287 -7.584 1.00 0.00 88 VAL A O 3
ATOM 7112 N N . LYS A 1 89 ? 6.447 -8.719 -6.551 1.00 0.00 89 LYS A N 3
ATOM 7113 C CA . LYS A 1 89 ? 7.215 -8.796 -7.790 1.00 0.00 89 LYS A CA 3
ATOM 7114 C C . LYS A 1 89 ? 6.588 -9.784 -8.774 1.00 0.00 89 LYS A C 3
ATOM 7115 O O . LYS A 1 89 ? 6.726 -9.634 -9.988 1.00 0.00 89 LYS A O 3
ATOM 7134 N N . ASP A 1 90 ? 5.911 -10.800 -8.245 1.00 0.00 90 ASP A N 3
ATOM 7135 C CA . ASP A 1 90 ? 5.282 -11.814 -9.076 1.00 0.00 90 ASP A CA 3
ATOM 7136 C C . ASP A 1 90 ? 3.767 -11.636 -9.149 1.00 0.00 90 ASP A C 3
ATOM 7137 O O . ASP A 1 90 ? 3.193 -11.575 -10.236 1.00 0.00 90 ASP A O 3
ATOM 7146 N N . ILE A 1 91 ? 3.121 -11.567 -7.988 1.00 0.00 91 ILE A N 3
ATOM 7147 C CA . ILE A 1 91 ? 1.677 -11.414 -7.931 1.00 0.00 91 ILE A CA 3
ATOM 7148 C C . ILE A 1 91 ? 1.245 -10.012 -8.346 1.00 0.00 91 ILE A C 3
ATOM 7149 O O . ILE A 1 91 ? 1.956 -9.035 -8.108 1.00 0.00 91 ILE A O 3
ATOM 7165 N N . GLU A 1 92 ? 0.075 -9.925 -8.970 1.00 0.00 92 GLU A N 3
ATOM 7166 C CA . GLU A 1 92 ? -0.464 -8.649 -9.427 1.00 0.00 92 GLU A CA 3
ATOM 7167 C C . GLU A 1 92 ? -1.976 -8.592 -9.202 1.00 0.00 92 GLU A C 3
ATOM 7168 O O . GLU A 1 92 ? -2.506 -9.281 -8.331 1.00 0.00 92 GLU A O 3
ATOM 7180 N N . PHE A 1 93 ? -2.668 -7.767 -9.987 1.00 0.00 93 PHE A N 3
ATOM 7181 C CA . PHE A 1 93 ? -4.114 -7.632 -9.864 1.00 0.00 93 PHE A CA 3
ATOM 7182 C C . PHE A 1 93 ? -4.823 -8.893 -10.352 1.00 0.00 93 PHE A C 3
ATOM 7183 O O . PHE A 1 93 ? -4.941 -9.123 -11.556 1.00 0.00 93 PHE A O 3
ATOM 7200 N N . GLY A 1 94 ? -5.293 -9.706 -9.410 1.00 0.00 94 GLY A N 3
ATOM 7201 C CA . GLY A 1 94 ? -5.983 -10.933 -9.770 1.00 0.00 94 GLY A CA 3
ATOM 7202 C C . GLY A 1 94 ? -5.591 -12.105 -8.891 1.00 0.00 94 GLY A C 3
ATOM 7203 O O . GLY A 1 94 ? -6.323 -13.091 -8.801 1.00 0.00 94 GLY A O 3
ATOM 7207 N N . LYS A 1 95 ? -4.434 -12.003 -8.245 1.00 0.00 95 LYS A N 3
ATOM 7208 C CA . LYS A 1 95 ? -3.945 -13.060 -7.376 1.00 0.00 95 LYS A CA 3
ATOM 7209 C C . LYS A 1 95 ? -4.115 -12.683 -5.909 1.00 0.00 95 LYS A C 3
ATOM 7210 O O . LYS A 1 95 ? -4.153 -11.502 -5.561 1.00 0.00 95 LYS A O 3
ATOM 7229 N N . THR A 1 96 ? -4.219 -13.691 -5.049 1.00 0.00 96 THR A N 3
ATOM 7230 C CA . THR A 1 96 ? -4.386 -13.465 -3.618 1.00 0.00 96 THR A CA 3
ATOM 7231 C C . THR A 1 96 ? -3.828 -14.636 -2.816 1.00 0.00 96 THR A C 3
ATOM 7232 O O . THR A 1 96 ? -4.523 -15.621 -2.569 1.00 0.00 96 THR A O 3
ATOM 7243 N N . LEU A 1 97 ? -2.568 -14.516 -2.408 1.00 0.00 97 LEU A N 3
ATOM 7244 C CA . LEU A 1 97 ? -1.908 -15.552 -1.629 1.00 0.00 97 LEU A CA 3
ATOM 7245 C C . LEU A 1 97 ? -2.102 -15.295 -0.144 1.00 0.00 97 LEU A C 3
ATOM 7246 O O . LEU A 1 97 ? -2.721 -14.306 0.241 1.00 0.00 97 LEU A O 3
ATOM 7262 N N . THR A 1 98 ? -1.579 -16.187 0.687 1.00 0.00 98 THR A N 3
ATOM 7263 C CA . THR A 1 98 ? -1.699 -16.043 2.128 1.00 0.00 98 THR A CA 3
ATOM 7264 C C . THR A 1 98 ? -0.346 -16.298 2.793 1.00 0.00 98 THR A C 3
ATOM 7265 O O . THR A 1 98 ? 0.471 -17.061 2.278 1.00 0.00 98 THR A O 3
ATOM 7276 N N . TYR A 1 99 ? -0.115 -15.641 3.928 1.00 0.00 99 TYR A N 3
ATOM 7277 C CA . TYR A 1 99 ? 1.142 -15.774 4.669 1.00 0.00 99 TYR A CA 3
ATOM 7278 C C . TYR A 1 99 ? 1.687 -17.203 4.630 1.00 0.00 99 TYR A C 3
ATOM 7279 O O . TYR A 1 99 ? 2.884 -17.414 4.436 1.00 0.00 99 TYR A O 3
ATOM 7297 N N . GLY A 1 100 ? 0.805 -18.177 4.828 1.00 0.00 100 GLY A N 3
ATOM 7298 C CA . GLY A 1 100 ? 1.214 -19.573 4.827 1.00 0.00 100 GLY A CA 3
ATOM 7299 C C . GLY A 1 100 ? 2.132 -19.942 3.671 1.00 0.00 100 GLY A C 3
ATOM 7300 O O . GLY A 1 100 ? 3.320 -20.197 3.871 1.00 0.00 100 GLY A O 3
ATOM 7304 N N . ASP A 1 101 ? 1.574 -19.993 2.468 1.00 0.00 101 ASP A N 3
ATOM 7305 C CA . ASP A 1 101 ? 2.338 -20.359 1.276 1.00 0.00 101 ASP A CA 3
ATOM 7306 C C . ASP A 1 101 ? 3.477 -19.377 0.997 1.00 0.00 101 ASP A C 3
ATOM 7307 O O . ASP A 1 101 ? 4.490 -19.747 0.408 1.00 0.00 101 ASP A O 3
ATOM 7316 N N . ILE A 1 102 ? 3.299 -18.126 1.403 1.00 0.00 102 ILE A N 3
ATOM 7317 C CA . ILE A 1 102 ? 4.311 -17.098 1.173 1.00 0.00 102 ILE A CA 3
ATOM 7318 C C . ILE A 1 102 ? 5.524 -17.269 2.079 1.00 0.00 102 ILE A C 3
ATOM 7319 O O . ILE A 1 102 ? 6.647 -17.445 1.606 1.00 0.00 102 ILE A O 3
ATOM 7335 N N . ALA A 1 103 ? 5.290 -17.199 3.382 1.00 0.00 103 ALA A N 3
ATOM 7336 C CA . ALA A 1 103 ? 6.357 -17.326 4.364 1.00 0.00 103 ALA A CA 3
ATOM 7337 C C . ALA A 1 103 ? 7.161 -18.601 4.145 1.00 0.00 103 ALA A C 3
ATOM 7338 O O . ALA A 1 103 ? 8.391 -18.576 4.114 1.00 0.00 103 ALA A O 3
ATOM 7345 N N . LYS A 1 104 ? 6.456 -19.713 3.994 1.00 0.00 104 LYS A N 3
ATOM 7346 C CA . LYS A 1 104 ? 7.101 -21.006 3.778 1.00 0.00 104 LYS A CA 3
ATOM 7347 C C . LYS A 1 104 ? 7.996 -20.968 2.541 1.00 0.00 104 LYS A C 3
ATOM 7348 O O . LYS A 1 104 ? 9.035 -21.625 2.494 1.00 0.00 104 LYS A O 3
ATOM 7367 N N . LYS A 1 105 ? 7.580 -20.195 1.543 1.00 0.00 105 LYS A N 3
ATOM 7368 C CA . LYS A 1 105 ? 8.338 -20.071 0.303 1.00 0.00 105 LYS A CA 3
ATOM 7369 C C . LYS A 1 105 ? 9.627 -19.281 0.521 1.00 0.00 105 LYS A C 3
ATOM 7370 O O . LYS A 1 105 ? 10.638 -19.533 -0.134 1.00 0.00 105 LYS A O 3
ATOM 7389 N N . LEU A 1 106 ? 9.578 -18.319 1.435 1.00 0.00 106 LEU A N 3
ATOM 7390 C CA . LEU A 1 106 ? 10.734 -17.484 1.727 1.00 0.00 106 LEU A CA 3
ATOM 7391 C C . LEU A 1 106 ? 11.629 -18.108 2.802 1.00 0.00 106 LEU A C 3
ATOM 7392 O O . LEU A 1 106 ? 12.557 -17.466 3.291 1.00 0.00 106 LEU A O 3
ATOM 7408 N N . ASN A 1 107 ? 11.350 -19.360 3.163 1.00 0.00 107 ASN A N 3
ATOM 7409 C CA . ASN A 1 107 ? 12.137 -20.058 4.175 1.00 0.00 107 ASN A CA 3
ATOM 7410 C C . ASN A 1 107 ? 12.007 -19.379 5.537 1.00 0.00 107 ASN A C 3
ATOM 7411 O O . ASN A 1 107 ? 12.995 -19.184 6.244 1.00 0.00 107 ASN A O 3
ATOM 7422 N N . THR A 1 108 ? 10.779 -19.020 5.894 1.00 0.00 108 THR A N 3
ATOM 7423 C CA . THR A 1 108 ? 10.515 -18.361 7.168 1.00 0.00 108 THR A CA 3
ATOM 7424 C C . THR A 1 108 ? 9.215 -18.886 7.789 1.00 0.00 108 THR A C 3
ATOM 7425 O O . THR A 1 108 ? 8.954 -20.089 7.757 1.00 0.00 108 THR A O 3
ATOM 7436 N N . SER A 1 109 ? 8.403 -17.992 8.353 1.00 0.00 109 SER A N 3
ATOM 7437 C CA . SER A 1 109 ? 7.145 -18.391 8.970 1.00 0.00 109 SER A CA 3
ATOM 7438 C C . SER A 1 109 ? 6.071 -17.329 8.739 1.00 0.00 109 SER A C 3
ATOM 7439 O O . SER A 1 109 ? 6.356 -16.133 8.772 1.00 0.00 109 SER A O 3
ATOM 7447 N N . PRO A 1 110 ? 4.818 -17.754 8.494 1.00 0.00 110 PRO A N 3
ATOM 7448 C CA . PRO A 1 110 ? 3.704 -16.830 8.250 1.00 0.00 110 PRO A CA 3
ATOM 7449 C C . PRO A 1 110 ? 3.413 -15.929 9.447 1.00 0.00 110 PRO A C 3
ATOM 7450 O O . PRO A 1 110 ? 2.696 -14.937 9.325 1.00 0.00 110 PRO A O 3
ATOM 7461 N N . ARG A 1 111 ? 3.973 -16.277 10.603 1.00 0.00 111 ARG A N 3
ATOM 7462 C CA . ARG A 1 111 ? 3.766 -15.487 11.810 1.00 0.00 111 ARG A CA 3
ATOM 7463 C C . ARG A 1 111 ? 4.544 -14.178 11.732 1.00 0.00 111 ARG A C 3
ATOM 7464 O O . ARG A 1 111 ? 4.008 -13.109 12.019 1.00 0.00 111 ARG A O 3
ATOM 7485 N N . ALA A 1 112 ? 5.809 -14.270 11.332 1.00 0.00 112 ALA A N 3
ATOM 7486 C CA . ALA A 1 112 ? 6.655 -13.092 11.206 1.00 0.00 112 ALA A CA 3
ATOM 7487 C C . ALA A 1 112 ? 6.195 -12.215 10.046 1.00 0.00 112 ALA A C 3
ATOM 7488 O O . ALA A 1 112 ? 6.204 -10.988 10.140 1.00 0.00 112 ALA A O 3
ATOM 7495 N N . VAL A 1 113 ? 5.790 -12.856 8.952 1.00 0.00 113 VAL A N 3
ATOM 7496 C CA . VAL A 1 113 ? 5.323 -12.134 7.774 1.00 0.00 113 VAL A CA 3
ATOM 7497 C C . VAL A 1 113 ? 4.025 -11.389 8.061 1.00 0.00 113 VAL A C 3
ATOM 7498 O O . VAL A 1 113 ? 3.684 -10.431 7.367 1.00 0.00 113 VAL A O 3
ATOM 7511 N N . GLY A 1 114 ? 3.305 -11.824 9.090 1.00 0.00 114 GLY A N 3
ATOM 7512 C CA . GLY A 1 114 ? 2.061 -11.168 9.443 1.00 0.00 114 GLY A CA 3
ATOM 7513 C C . GLY A 1 114 ? 2.275 -9.706 9.770 1.00 0.00 114 GLY A C 3
ATOM 7514 O O . GLY A 1 114 ? 1.889 -8.826 9.002 1.00 0.00 114 GLY A O 3
ATOM 7518 N N . MET A 1 115 ? 2.907 -9.450 10.910 1.00 0.00 115 MET A N 3
ATOM 7519 C CA . MET A 1 115 ? 3.193 -8.086 11.341 1.00 0.00 115 MET A CA 3
ATOM 7520 C C . MET A 1 115 ? 4.038 -7.346 10.304 1.00 0.00 115 MET A C 3
ATOM 7521 O O . MET A 1 115 ? 4.090 -6.116 10.302 1.00 0.00 115 MET A O 3
ATOM 7535 N N . ALA A 1 116 ? 4.702 -8.099 9.429 1.00 0.00 116 ALA A N 3
ATOM 7536 C CA . ALA A 1 116 ? 5.546 -7.505 8.400 1.00 0.00 116 ALA A CA 3
ATOM 7537 C C . ALA A 1 116 ? 4.741 -6.584 7.488 1.00 0.00 116 ALA A C 3
ATOM 7538 O O . ALA A 1 116 ? 4.711 -5.371 7.689 1.00 0.00 116 ALA A O 3
ATOM 7545 N N . LEU A 1 117 ? 4.090 -7.163 6.482 1.00 0.00 117 LEU A N 3
ATOM 7546 C CA . LEU A 1 117 ? 3.290 -6.388 5.539 1.00 0.00 117 LEU A CA 3
ATOM 7547 C C . LEU A 1 117 ? 2.261 -5.516 6.258 1.00 0.00 117 LEU A C 3
ATOM 7548 O O . LEU A 1 117 ? 1.799 -4.514 5.713 1.00 0.00 117 LEU A O 3
ATOM 7564 N N . LYS A 1 118 ? 1.904 -5.900 7.480 1.00 0.00 118 LYS A N 3
ATOM 7565 C CA . LYS A 1 118 ? 0.928 -5.145 8.259 1.00 0.00 118 LYS A CA 3
ATOM 7566 C C . LYS A 1 118 ? 1.468 -3.762 8.617 1.00 0.00 118 LYS A C 3
ATOM 7567 O O . LYS A 1 118 ? 0.761 -2.761 8.498 1.00 0.00 118 LYS A O 3
ATOM 7586 N N . ARG A 1 119 ? 2.724 -3.714 9.050 1.00 0.00 119 ARG A N 3
ATOM 7587 C CA . ARG A 1 119 ? 3.357 -2.452 9.417 1.00 0.00 119 ARG A CA 3
ATOM 7588 C C . ARG A 1 119 ? 4.281 -1.968 8.302 1.00 0.00 119 ARG A C 3
ATOM 7589 O O . ARG A 1 119 ? 5.277 -1.290 8.556 1.00 0.00 119 ARG A O 3
ATOM 7610 N N . ASN A 1 120 ? 3.940 -2.323 7.068 1.00 0.00 120 ASN A N 3
ATOM 7611 C CA . ASN A 1 120 ? 4.731 -1.934 5.906 1.00 0.00 120 ASN A CA 3
ATOM 7612 C C . ASN A 1 120 ? 4.923 -0.420 5.844 1.00 0.00 120 ASN A C 3
ATOM 7613 O O . ASN A 1 120 ? 4.077 0.338 6.317 1.00 0.00 120 ASN A O 3
ATOM 7624 N N . PRO A 1 121 ? 6.045 0.045 5.258 1.00 0.00 121 PRO A N 3
ATOM 7625 C CA . PRO A 1 121 ? 6.342 1.474 5.136 1.00 0.00 121 PRO A CA 3
ATOM 7626 C C . PRO A 1 121 ? 5.474 2.153 4.075 1.00 0.00 121 PRO A C 3
ATOM 7627 O O . PRO A 1 121 ? 5.064 3.305 4.236 1.00 0.00 121 PRO A O 3
ATOM 7638 N N . LEU A 1 122 ? 5.192 1.429 2.992 1.00 0.00 122 LEU A N 3
ATOM 7639 C CA . LEU A 1 122 ? 4.367 1.962 1.909 1.00 0.00 122 LEU A CA 3
ATOM 7640 C C . LEU A 1 122 ? 3.163 1.055 1.636 1.00 0.00 122 LEU A C 3
ATOM 7641 O O . LEU A 1 122 ? 3.018 0.503 0.541 1.00 0.00 122 LEU A O 3
ATOM 7657 N N . PRO A 1 123 ? 2.280 0.886 2.636 1.00 0.00 123 PRO A N 3
ATOM 7658 C CA . PRO A 1 123 ? 1.085 0.049 2.504 1.00 0.00 123 PRO A CA 3
ATOM 7659 C C . PRO A 1 123 ? 0.348 0.287 1.188 1.00 0.00 123 PRO A C 3
ATOM 7660 O O . PRO A 1 123 ? 0.709 1.172 0.415 1.00 0.00 123 PRO A O 3
ATOM 7671 N N . LEU A 1 124 ? -0.687 -0.511 0.946 1.00 0.00 124 LEU A N 3
ATOM 7672 C CA . LEU A 1 124 ? -1.486 -0.397 -0.270 1.00 0.00 124 LEU A CA 3
ATOM 7673 C C . LEU A 1 124 ? -0.678 -0.815 -1.493 1.00 0.00 124 LEU A C 3
ATOM 7674 O O . LEU A 1 124 ? -0.965 -1.838 -2.115 1.00 0.00 124 LEU A O 3
ATOM 7690 N N . ILE A 1 125 ? 0.335 -0.025 -1.836 1.00 0.00 125 ILE A N 3
ATOM 7691 C CA . ILE A 1 125 ? 1.178 -0.331 -2.990 1.00 0.00 125 ILE A CA 3
ATOM 7692 C C . ILE A 1 125 ? 1.849 -1.687 -2.814 1.00 0.00 125 ILE A C 3
ATOM 7693 O O . ILE A 1 125 ? 2.129 -2.384 -3.790 1.00 0.00 125 ILE A O 3
ATOM 7709 N N . ILE A 1 126 ? 2.105 -2.057 -1.562 1.00 0.00 126 ILE A N 3
ATOM 7710 C CA . ILE A 1 126 ? 2.744 -3.334 -1.268 1.00 0.00 126 ILE A CA 3
ATOM 7711 C C . ILE A 1 126 ? 1.756 -4.489 -1.443 1.00 0.00 126 ILE A C 3
ATOM 7712 O O . ILE A 1 126 ? 0.552 -4.270 -1.575 1.00 0.00 126 ILE A O 3
ATOM 7728 N N . PRO A 1 127 ? 2.261 -5.736 -1.487 1.00 0.00 127 PRO A N 3
ATOM 7729 C CA . PRO A 1 127 ? 1.424 -6.930 -1.695 1.00 0.00 127 PRO A CA 3
ATOM 7730 C C . PRO A 1 127 ? 0.623 -7.379 -0.471 1.00 0.00 127 PRO A C 3
ATOM 7731 O O . PRO A 1 127 ? 0.113 -8.497 -0.449 1.00 0.00 127 PRO A O 3
ATOM 7742 N N . CYS A 1 128 ? 0.498 -6.524 0.537 1.00 0.00 128 CYS A N 3
ATOM 7743 C CA . CYS A 1 128 ? -0.264 -6.880 1.735 1.00 0.00 128 CYS A CA 3
ATOM 7744 C C . CYS A 1 128 ? -1.672 -7.348 1.370 1.00 0.00 128 CYS A C 3
ATOM 7745 O O . CYS A 1 128 ? -2.245 -8.207 2.040 1.00 0.00 128 CYS A O 3
ATOM 7753 N N . HIS A 1 129 ? -2.223 -6.768 0.310 1.00 0.00 129 HIS A N 3
ATOM 7754 C CA . HIS A 1 129 ? -3.566 -7.114 -0.143 1.00 0.00 129 HIS A CA 3
ATOM 7755 C C . HIS A 1 129 ? -3.652 -8.579 -0.556 1.00 0.00 129 HIS A C 3
ATOM 7756 O O . HIS A 1 129 ? -4.614 -9.271 -0.222 1.00 0.00 129 HIS A O 3
ATOM 7771 N N . ARG A 1 130 ? -2.646 -9.051 -1.289 1.00 0.00 130 ARG A N 3
ATOM 7772 C CA . ARG A 1 130 ? -2.618 -10.436 -1.751 1.00 0.00 130 ARG A CA 3
ATOM 7773 C C . ARG A 1 130 ? -2.111 -11.386 -0.663 1.00 0.00 130 ARG A C 3
ATOM 7774 O O . ARG A 1 130 ? -1.410 -12.353 -0.955 1.00 0.00 130 ARG A O 3
ATOM 7795 N N . VAL A 1 131 ? -2.470 -11.109 0.588 1.00 0.00 131 VAL A N 3
ATOM 7796 C CA . VAL A 1 131 ? -2.054 -11.942 1.706 1.00 0.00 131 VAL A CA 3
ATOM 7797 C C . VAL A 1 131 ? -3.060 -11.867 2.847 1.00 0.00 131 VAL A C 3
ATOM 7798 O O . VAL A 1 131 ? -2.962 -11.007 3.721 1.00 0.00 131 VAL A O 3
ATOM 7811 N N . VAL A 1 132 ? -4.032 -12.774 2.827 1.00 0.00 132 VAL A N 3
ATOM 7812 C CA . VAL A 1 132 ? -5.063 -12.814 3.854 1.00 0.00 132 VAL A CA 3
ATOM 7813 C C . VAL A 1 132 ? -4.728 -13.842 4.930 1.00 0.00 132 VAL A C 3
ATOM 7814 O O . VAL A 1 132 ? -3.680 -14.486 4.881 1.00 0.00 132 VAL A O 3
ATOM 7827 N N . ALA A 1 133 ? -5.626 -13.994 5.900 1.00 0.00 133 ALA A N 3
ATOM 7828 C CA . ALA A 1 133 ? -5.422 -14.947 6.984 1.00 0.00 133 ALA A CA 3
ATOM 7829 C C . ALA A 1 133 ? -5.845 -16.351 6.566 1.00 0.00 133 ALA A C 3
ATOM 7830 O O . ALA A 1 133 ? -6.213 -16.581 5.414 1.00 0.00 133 ALA A O 3
ATOM 7837 N N . LYS A 1 134 ? -5.789 -17.287 7.508 1.00 0.00 134 LYS A N 3
ATOM 7838 C CA . LYS A 1 134 ? -6.166 -18.672 7.241 1.00 0.00 134 LYS A CA 3
ATOM 7839 C C . LYS A 1 134 ? -7.524 -18.751 6.549 1.00 0.00 134 LYS A C 3
ATOM 7840 O O . LYS A 1 134 ? -7.656 -19.356 5.485 1.00 0.00 134 LYS A O 3
ATOM 7859 N N . ASN A 1 135 ? -8.530 -18.138 7.163 1.00 0.00 135 ASN A N 3
ATOM 7860 C CA . ASN A 1 135 ? -9.878 -18.138 6.609 1.00 0.00 135 ASN A CA 3
ATOM 7861 C C . ASN A 1 135 ? -9.985 -17.182 5.431 1.00 0.00 135 ASN A C 3
ATOM 7862 O O . ASN A 1 135 ? -10.093 -17.601 4.279 1.00 0.00 135 ASN A O 3
ATOM 7873 N N . SER A 1 136 ? -9.959 -15.898 5.737 1.00 0.00 136 SER A N 3
ATOM 7874 C CA . SER A 1 136 ? -10.054 -14.861 4.714 1.00 0.00 136 SER A CA 3
ATOM 7875 C C . SER A 1 136 ? -9.770 -13.481 5.296 1.00 0.00 136 SER A C 3
ATOM 7876 O O . SER A 1 136 ? -9.214 -12.613 4.624 1.00 0.00 136 SER A O 3
ATOM 7884 N N . LEU A 1 137 ? -10.155 -13.288 6.548 1.00 0.00 137 LEU A N 3
ATOM 7885 C CA . LEU A 1 137 ? -9.943 -12.013 7.227 1.00 0.00 137 LEU A CA 3
ATOM 7886 C C . LEU A 1 137 ? -9.671 -12.228 8.711 1.00 0.00 137 LEU A C 3
ATOM 7887 O O . LEU A 1 137 ? -10.461 -12.854 9.414 1.00 0.00 137 LEU A O 3
ATOM 7903 N N . GLY A 1 138 ? -8.542 -11.703 9.182 1.00 0.00 138 GLY A N 3
ATOM 7904 C CA . GLY A 1 138 ? -8.186 -11.847 10.581 1.00 0.00 138 GLY A CA 3
ATOM 7905 C C . GLY A 1 138 ? -9.106 -11.067 11.498 1.00 0.00 138 GLY A C 3
ATOM 7906 O O . GLY A 1 138 ? -10.186 -11.540 11.856 1.00 0.00 138 GLY A O 3
ATOM 7910 N N . GLY A 1 139 ? -8.681 -9.867 11.880 1.00 0.00 139 GLY A N 3
ATOM 7911 C CA . GLY A 1 139 ? -9.487 -9.039 12.757 1.00 0.00 139 GLY A CA 3
ATOM 7912 C C . GLY A 1 139 ? -9.158 -7.564 12.625 1.00 0.00 139 GLY A C 3
ATOM 7913 O O . GLY A 1 139 ? -9.009 -7.051 11.517 1.00 0.00 139 GLY A O 3
ATOM 7917 N N . TYR A 1 140 ? -9.047 -6.881 13.761 1.00 0.00 140 TYR A N 3
ATOM 7918 C CA . TYR A 1 140 ? -8.734 -5.457 13.768 1.00 0.00 140 TYR A CA 3
ATOM 7919 C C . TYR A 1 140 ? -7.228 -5.230 13.686 1.00 0.00 140 TYR A C 3
ATOM 7920 O O . TYR A 1 140 ? -6.523 -5.310 14.691 1.00 0.00 140 TYR A O 3
ATOM 7938 N N . SER A 1 141 ? -6.743 -4.947 12.481 1.00 0.00 141 SER A N 3
ATOM 7939 C CA . SER A 1 141 ? -5.320 -4.707 12.267 1.00 0.00 141 SER A CA 3
ATOM 7940 C C . SER A 1 141 ? -5.072 -3.272 11.812 1.00 0.00 141 SER A C 3
ATOM 7941 O O . SER A 1 141 ? -4.614 -2.435 12.589 1.00 0.00 141 SER A O 3
ATOM 7949 N N . TYR A 1 142 ? -5.376 -2.997 10.547 1.00 0.00 142 TYR A N 3
ATOM 7950 C CA . TYR A 1 142 ? -5.185 -1.664 9.988 1.00 0.00 142 TYR A CA 3
ATOM 7951 C C . TYR A 1 142 ? -6.456 -0.830 10.114 1.00 0.00 142 TYR A C 3
ATOM 7952 O O . TYR A 1 142 ? -6.423 0.300 10.601 1.00 0.00 142 TYR A O 3
ATOM 7970 N N . GLY A 1 143 ? -7.573 -1.393 9.667 1.00 0.00 143 GLY A N 3
ATOM 7971 C CA . GLY A 1 143 ? -8.839 -0.683 9.735 1.00 0.00 143 GLY A CA 3
ATOM 7972 C C . GLY A 1 143 ? -10.037 -1.580 9.481 1.00 0.00 143 GLY A C 3
ATOM 7973 O O . GLY A 1 143 ? -11.128 -1.319 9.992 1.00 0.00 143 GLY A O 3
ATOM 7977 N N . LEU A 1 144 ? -9.838 -2.633 8.687 1.00 0.00 144 LEU A N 3
ATOM 7978 C CA . LEU A 1 144 ? -10.907 -3.580 8.356 1.00 0.00 144 LEU A CA 3
ATOM 7979 C C . LEU A 1 144 ? -11.746 -3.075 7.184 1.00 0.00 144 LEU A C 3
ATOM 7980 O O . LEU A 1 144 ? -11.986 -3.806 6.224 1.00 0.00 144 LEU A O 3
ATOM 7996 N N . ASP A 1 145 ? -12.190 -1.823 7.267 1.00 0.00 145 ASP A N 3
ATOM 7997 C CA . ASP A 1 145 ? -13.000 -1.231 6.209 1.00 0.00 145 ASP A CA 3
ATOM 7998 C C . ASP A 1 145 ? -12.217 -1.153 4.904 1.00 0.00 145 ASP A C 3
ATOM 7999 O O . ASP A 1 145 ? -12.780 -1.311 3.820 1.00 0.00 145 ASP A O 3
ATOM 8008 N N . LYS A 1 146 ? -10.914 -0.913 5.014 1.00 0.00 146 LYS A N 3
ATOM 8009 C CA . LYS A 1 146 ? -10.051 -0.818 3.843 1.00 0.00 146 LYS A CA 3
ATOM 8010 C C . LYS A 1 146 ? -9.907 -2.177 3.169 1.00 0.00 146 LYS A C 3
ATOM 8011 O O . LYS A 1 146 ? -10.196 -2.326 1.981 1.00 0.00 146 LYS A O 3
ATOM 8030 N N . LYS A 1 147 ? -9.464 -3.170 3.935 1.00 0.00 147 LYS A N 3
ATOM 8031 C CA . LYS A 1 147 ? -9.289 -4.520 3.412 1.00 0.00 147 LYS A CA 3
ATOM 8032 C C . LYS A 1 147 ? -10.610 -5.063 2.877 1.00 0.00 147 LYS A C 3
ATOM 8033 O O . LYS A 1 147 ? -10.634 -5.845 1.928 1.00 0.00 147 LYS A O 3
ATOM 8052 N N . LYS A 1 148 ? -11.706 -4.630 3.487 1.00 0.00 148 LYS A N 3
ATOM 8053 C CA . LYS A 1 148 ? -13.036 -5.056 3.068 1.00 0.00 148 LYS A CA 3
ATOM 8054 C C . LYS A 1 148 ? -13.377 -4.481 1.697 1.00 0.00 148 LYS A C 3
ATOM 8055 O O . LYS A 1 148 ? -13.544 -5.216 0.724 1.00 0.00 148 LYS A O 3
ATOM 8074 N N . PHE A 1 149 ? -13.483 -3.158 1.637 1.00 0.00 149 PHE A N 3
ATOM 8075 C CA . PHE A 1 149 ? -13.809 -2.459 0.396 1.00 0.00 149 PHE A CA 3
ATOM 8076 C C . PHE A 1 149 ? -12.854 -2.841 -0.731 1.00 0.00 149 PHE A C 3
ATOM 8077 O O . PHE A 1 149 ? -13.283 -3.280 -1.799 1.00 0.00 149 PHE A O 3
ATOM 8094 N N . ILE A 1 150 ? -11.559 -2.662 -0.492 1.00 0.00 150 ILE A N 3
ATOM 8095 C CA . ILE A 1 150 ? -10.539 -2.977 -1.492 1.00 0.00 150 ILE A CA 3
ATOM 8096 C C . ILE A 1 150 ? -10.747 -4.368 -2.090 1.00 0.00 150 ILE A C 3
ATOM 8097 O O . ILE A 1 150 ? -11.020 -4.504 -3.282 1.00 0.00 150 ILE A O 3
ATOM 8113 N N . LEU A 1 151 ? -10.611 -5.395 -1.258 1.00 0.00 151 LEU A N 3
ATOM 8114 C CA . LEU A 1 151 ? -10.778 -6.774 -1.712 1.00 0.00 151 LEU A CA 3
ATOM 8115 C C . LEU A 1 151 ? -12.108 -6.963 -2.439 1.00 0.00 151 LEU A C 3
ATOM 8116 O O . LEU A 1 151 ? -12.240 -7.847 -3.285 1.00 0.00 151 LEU A O 3
ATOM 8132 N N . GLU A 1 152 ? -13.088 -6.128 -2.109 1.00 0.00 152 GLU A N 3
ATOM 8133 C CA . GLU A 1 152 ? -14.403 -6.209 -2.734 1.00 0.00 152 GLU A CA 3
ATOM 8134 C C . GLU A 1 152 ? -14.366 -5.648 -4.154 1.00 0.00 152 GLU A C 3
ATOM 8135 O O . GLU A 1 152 ? -14.712 -6.335 -5.113 1.00 0.00 152 GLU A O 3
ATOM 8147 N N . ARG A 1 153 ? -13.945 -4.393 -4.277 1.00 0.00 153 ARG A N 3
ATOM 8148 C CA . ARG A 1 153 ? -13.864 -3.736 -5.578 1.00 0.00 153 ARG A CA 3
ATOM 8149 C C . ARG A 1 153 ? -12.949 -4.507 -6.524 1.00 0.00 153 ARG A C 3
ATOM 8150 O O . ARG A 1 153 ? -13.271 -4.699 -7.696 1.00 0.00 153 ARG A O 3
ATOM 8171 N N . GLU A 1 154 ? -11.805 -4.945 -6.007 1.00 0.00 154 GLU A N 3
ATOM 8172 C CA . GLU A 1 154 ? -10.841 -5.692 -6.806 1.00 0.00 154 GLU A CA 3
ATOM 8173 C C . GLU A 1 154 ? -11.425 -7.026 -7.263 1.00 0.00 154 GLU A C 3
ATOM 8174 O O . GLU A 1 154 ? -11.256 -7.426 -8.415 1.00 0.00 154 GLU A O 3
ATOM 8186 N N . ARG A 1 155 ? -12.109 -7.712 -6.353 1.00 0.00 155 ARG A N 3
ATOM 8187 C CA . ARG A 1 155 ? -12.715 -9.003 -6.662 1.00 0.00 155 ARG A CA 3
ATOM 8188 C C . ARG A 1 155 ? -13.640 -8.901 -7.871 1.00 0.00 155 ARG A C 3
ATOM 8189 O O . ARG A 1 155 ? -13.806 -9.862 -8.622 1.00 0.00 155 ARG A O 3
ATOM 8210 N N . LEU A 1 156 ? -14.244 -7.730 -8.053 1.00 0.00 156 LEU A N 3
ATOM 8211 C CA . LEU A 1 156 ? -15.153 -7.505 -9.171 1.00 0.00 156 LEU A CA 3
ATOM 8212 C C . LEU A 1 156 ? -14.405 -6.952 -10.380 1.00 0.00 156 LEU A C 3
ATOM 8213 O O . LEU A 1 156 ? -14.224 -7.646 -11.381 1.00 0.00 156 LEU A O 3
ATOM 8229 N N . ASN A 1 157 ? -13.973 -5.699 -10.281 1.00 0.00 157 ASN A N 3
ATOM 8230 C CA . ASN A 1 157 ? -13.245 -5.053 -11.367 1.00 0.00 157 ASN A CA 3
ATOM 8231 C C . ASN A 1 157 ? -11.782 -5.484 -11.374 1.00 0.00 157 ASN A C 3
ATOM 8232 O O . ASN A 1 157 ? -11.223 -5.835 -10.335 1.00 0.00 157 ASN A O 3
ATOM 8243 N N . MET A 1 158 ? -11.167 -5.455 -12.552 1.00 0.00 158 MET A N 3
ATOM 8244 C CA . MET A 1 158 ? -9.768 -5.841 -12.694 1.00 0.00 158 MET A CA 3
ATOM 8245 C C . MET A 1 158 ? -9.080 -5.009 -13.770 1.00 0.00 158 MET A C 3
ATOM 8246 O O . MET A 1 158 ? -7.985 -4.487 -13.560 1.00 0.00 158 MET A O 3
ATOM 8260 N N . VAL A 1 159 ? -9.728 -4.891 -14.924 1.00 0.00 159 VAL A N 3
ATOM 8261 C CA . VAL A 1 159 ? -9.176 -4.123 -16.034 1.00 0.00 159 VAL A CA 3
ATOM 8262 C C . VAL A 1 159 ? -9.755 -2.710 -16.064 1.00 0.00 159 VAL A C 3
ATOM 8263 O O . VAL A 1 159 ? -9.042 -1.743 -16.333 1.00 0.00 159 VAL A O 3
ATOM 8276 N N . SER A 1 160 ? -11.050 -2.600 -15.789 1.00 0.00 160 SER A N 3
ATOM 8277 C CA . SER A 1 160 ? -11.723 -1.305 -15.785 1.00 0.00 160 SER A CA 3
ATOM 8278 C C . SER A 1 160 ? -11.621 -0.635 -17.151 1.00 0.00 160 SER A C 3
ATOM 8279 O O . SER A 1 160 ? -10.585 -0.069 -17.499 1.00 0.00 160 SER A O 3
ATOM 8287 N N . PHE A 1 161 ? -12.702 -0.703 -17.921 1.00 0.00 161 PHE A N 3
ATOM 8288 C CA . PHE A 1 161 ? -12.733 -0.101 -19.249 1.00 0.00 161 PHE A CA 3
ATOM 8289 C C . PHE A 1 161 ? -14.073 0.578 -19.507 1.00 0.00 161 PHE A C 3
ATOM 8290 O O . PHE A 1 161 ? -15.105 0.161 -18.978 1.00 0.00 161 PHE A O 3
ATOM 8307 N N . LYS A 1 162 ? -14.052 1.629 -20.321 1.00 0.00 162 LYS A N 3
ATOM 8308 C CA . LYS A 1 162 ? -15.266 2.367 -20.650 1.00 0.00 162 LYS A CA 3
ATOM 8309 C C . LYS A 1 162 ? -15.902 2.953 -19.393 1.00 0.00 162 LYS A C 3
ATOM 8310 O O . LYS A 1 162 ? -16.529 2.239 -18.611 1.00 0.00 162 LYS A O 3
ATOM 8329 N N . PHE A 1 163 ? -15.735 4.258 -19.204 1.00 0.00 163 PHE A N 3
ATOM 8330 C CA . PHE A 1 163 ? -16.291 4.942 -18.043 1.00 0.00 163 PHE A CA 3
ATOM 8331 C C . PHE A 1 163 ? -17.748 5.324 -18.282 1.00 0.00 163 PHE A C 3
ATOM 8332 O O . PHE A 1 163 ? -18.166 5.531 -19.421 1.00 0.00 163 PHE A O 3
ATOM 8349 N N . ASN A 1 164 ? -18.516 5.418 -17.202 1.00 0.00 164 ASN A N 3
ATOM 8350 C CA . ASN A 1 164 ? -19.925 5.777 -17.294 1.00 0.00 164 ASN A CA 3
ATOM 8351 C C . ASN A 1 164 ? -20.383 6.512 -16.039 1.00 0.00 164 ASN A C 3
ATOM 8352 O O . ASN A 1 164 ? -19.747 6.421 -14.988 1.00 0.00 164 ASN A O 3
ATOM 8363 N N . LYS A 1 165 ? -21.488 7.241 -16.155 1.00 0.00 165 LYS A N 3
ATOM 8364 C CA . LYS A 1 165 ? -22.029 7.993 -15.030 1.00 0.00 165 LYS A CA 3
ATOM 8365 C C . LYS A 1 165 ? -23.554 8.028 -15.082 1.00 0.00 165 LYS A C 3
ATOM 8366 O O . LYS A 1 165 ? -24.140 8.428 -16.086 1.00 0.00 165 LYS A O 3
ATOM 8385 N N . VAL A 1 166 ? -24.187 7.608 -13.992 1.00 0.00 166 VAL A N 3
ATOM 8386 C CA . VAL A 1 166 ? -25.643 7.590 -13.913 1.00 0.00 166 VAL A CA 3
ATOM 8387 C C . VAL A 1 166 ? -26.122 7.950 -12.510 1.00 0.00 166 VAL A C 3
ATOM 8388 O O . VAL A 1 166 ? -25.672 7.369 -11.522 1.00 0.00 166 VAL A O 3
ATOM 8401 N N . TYR A 1 167 ? -27.034 8.912 -12.432 1.00 0.00 167 TYR A N 3
ATOM 8402 C CA . TYR A 1 167 ? -27.575 9.349 -11.150 1.00 0.00 167 TYR A CA 3
ATOM 8403 C C . TYR A 1 167 ? -29.094 9.462 -11.210 1.00 0.00 167 TYR A C 3
ATOM 8404 O O . TYR A 1 167 ? -29.810 8.731 -10.524 1.00 0.00 167 TYR A O 3
ATOM 8422 N N . MET A 1 1 ? 4.687 15.127 6.716 1.00 0.00 1 MET A N 4
ATOM 8423 C CA . MET A 1 1 ? 3.632 15.787 5.901 1.00 0.00 1 MET A CA 4
ATOM 8424 C C . MET A 1 1 ? 2.303 15.049 6.018 1.00 0.00 1 MET A C 4
ATOM 8425 O O . MET A 1 1 ? 2.027 14.118 5.261 1.00 0.00 1 MET A O 4
ATOM 8441 N N . ILE A 1 2 ? 1.482 15.473 6.972 1.00 0.00 2 ILE A N 4
ATOM 8442 C CA . ILE A 1 2 ? 0.180 14.857 7.192 1.00 0.00 2 ILE A CA 4
ATOM 8443 C C . ILE A 1 2 ? -0.895 15.548 6.350 1.00 0.00 2 ILE A C 4
ATOM 8444 O O . ILE A 1 2 ? -0.731 16.700 5.947 1.00 0.00 2 ILE A O 4
ATOM 8460 N N . ILE A 1 3 ? -1.994 14.842 6.087 1.00 0.00 3 ILE A N 4
ATOM 8461 C CA . ILE A 1 3 ? -3.083 15.391 5.294 1.00 0.00 3 ILE A CA 4
ATOM 8462 C C . ILE A 1 3 ? -4.414 14.742 5.660 1.00 0.00 3 ILE A C 4
ATOM 8463 O O . ILE A 1 3 ? -4.586 13.532 5.511 1.00 0.00 3 ILE A O 4
ATOM 8479 N N . GLN A 1 4 ? -5.352 15.554 6.134 1.00 0.00 4 GLN A N 4
ATOM 8480 C CA . GLN A 1 4 ? -6.671 15.060 6.520 1.00 0.00 4 GLN A CA 4
ATOM 8481 C C . GLN A 1 4 ? -7.673 15.229 5.380 1.00 0.00 4 GLN A C 4
ATOM 8482 O O . GLN A 1 4 ? -8.623 16.006 5.487 1.00 0.00 4 GLN A O 4
ATOM 8496 N N . ILE A 1 5 ? -7.454 14.507 4.287 1.00 0.00 5 ILE A N 4
ATOM 8497 C CA . ILE A 1 5 ? -8.338 14.594 3.129 1.00 0.00 5 ILE A CA 4
ATOM 8498 C C . ILE A 1 5 ? -9.554 13.683 3.278 1.00 0.00 5 ILE A C 4
ATOM 8499 O O . ILE A 1 5 ? -9.432 12.523 3.669 1.00 0.00 5 ILE A O 4
ATOM 8515 N N . GLU A 1 6 ? -10.726 14.224 2.954 1.00 0.00 6 GLU A N 4
ATOM 8516 C CA . GLU A 1 6 ? -11.977 13.475 3.037 1.00 0.00 6 GLU A CA 4
ATOM 8517 C C . GLU A 1 6 ? -12.190 12.893 4.435 1.00 0.00 6 GLU A C 4
ATOM 8518 O O . GLU A 1 6 ? -12.835 13.513 5.280 1.00 0.00 6 GLU A O 4
ATOM 8530 N N . GLU A 1 7 ? -11.653 11.700 4.674 1.00 0.00 7 GLU A N 4
ATOM 8531 C CA . GLU A 1 7 ? -11.799 11.046 5.970 1.00 0.00 7 GLU A CA 4
ATOM 8532 C C . GLU A 1 7 ? -10.600 10.155 6.278 1.00 0.00 7 GLU A C 4
ATOM 8533 O O . GLU A 1 7 ? -10.717 9.160 6.996 1.00 0.00 7 GLU A O 4
ATOM 8545 N N . TYR A 1 8 ? -9.447 10.503 5.723 1.00 0.00 8 TYR A N 4
ATOM 8546 C CA . TYR A 1 8 ? -8.241 9.717 5.938 1.00 0.00 8 TYR A CA 4
ATOM 8547 C C . TYR A 1 8 ? -7.040 10.617 6.199 1.00 0.00 8 TYR A C 4
ATOM 8548 O O . TYR A 1 8 ? -6.835 11.616 5.506 1.00 0.00 8 TYR A O 4
ATOM 8566 N N . PHE A 1 9 ? -6.237 10.249 7.198 1.00 0.00 9 PHE A N 4
ATOM 8567 C CA . PHE A 1 9 ? -5.047 11.021 7.535 1.00 0.00 9 PHE A CA 4
ATOM 8568 C C . PHE A 1 9 ? -3.800 10.264 7.108 1.00 0.00 9 PHE A C 4
ATOM 8569 O O . PHE A 1 9 ? -3.396 9.310 7.767 1.00 0.00 9 PHE A O 4
ATOM 8586 N N . ILE A 1 10 ? -3.195 10.695 6.007 1.00 0.00 10 ILE A N 4
ATOM 8587 C CA . ILE A 1 10 ? -1.998 10.042 5.493 1.00 0.00 10 ILE A CA 4
ATOM 8588 C C . ILE A 1 10 ? -0.735 10.589 6.146 1.00 0.00 10 ILE A C 4
ATOM 8589 O O . ILE A 1 10 ? -0.563 11.801 6.284 1.00 0.00 10 ILE A O 4
ATOM 8605 N N . GLY A 1 11 ? 0.149 9.676 6.529 1.00 0.00 11 GLY A N 4
ATOM 8606 C CA . GLY A 1 11 ? 1.400 10.058 7.149 1.00 0.00 11 GLY A CA 4
ATOM 8607 C C . GLY A 1 11 ? 2.536 10.076 6.150 1.00 0.00 11 GLY A C 4
ATOM 8608 O O . GLY A 1 11 ? 3.288 9.106 6.050 1.00 0.00 11 GLY A O 4
ATOM 8612 N N . MET A 1 12 ? 2.641 11.173 5.397 1.00 0.00 12 MET A N 4
ATOM 8613 C CA . MET A 1 12 ? 3.679 11.327 4.380 1.00 0.00 12 MET A CA 4
ATOM 8614 C C . MET A 1 12 ? 4.990 11.834 4.978 1.00 0.00 12 MET A C 4
ATOM 8615 O O . MET A 1 12 ? 5.114 13.010 5.314 1.00 0.00 12 MET A O 4
ATOM 8629 N N . ILE A 1 13 ? 5.969 10.944 5.091 1.00 0.00 13 ILE A N 4
ATOM 8630 C CA . ILE A 1 13 ? 7.274 11.305 5.632 1.00 0.00 13 ILE A CA 4
ATOM 8631 C C . ILE A 1 13 ? 8.389 10.605 4.861 1.00 0.00 13 ILE A C 4
ATOM 8632 O O . ILE A 1 13 ? 8.508 9.381 4.905 1.00 0.00 13 ILE A O 4
ATOM 8648 N N . PHE A 1 14 ? 9.206 11.380 4.152 1.00 0.00 14 PHE A N 4
ATOM 8649 C CA . PHE A 1 14 ? 10.299 10.804 3.378 1.00 0.00 14 PHE A CA 4
ATOM 8650 C C . PHE A 1 14 ? 11.563 11.655 3.460 1.00 0.00 14 PHE A C 4
ATOM 8651 O O . PHE A 1 14 ? 11.623 12.750 2.900 1.00 0.00 14 PHE A O 4
ATOM 8668 N N . LYS A 1 15 ? 12.568 11.143 4.162 1.00 0.00 15 LYS A N 4
ATOM 8669 C CA . LYS A 1 15 ? 13.835 11.851 4.320 1.00 0.00 15 LYS A CA 4
ATOM 8670 C C . LYS A 1 15 ? 14.926 11.228 3.453 1.00 0.00 15 LYS A C 4
ATOM 8671 O O . LYS A 1 15 ? 14.838 10.062 3.070 1.00 0.00 15 LYS A O 4
ATOM 8690 N N . GLY A 1 16 ? 15.960 12.013 3.155 1.00 0.00 16 GLY A N 4
ATOM 8691 C CA . GLY A 1 16 ? 17.062 11.521 2.347 1.00 0.00 16 GLY A CA 4
ATOM 8692 C C . GLY A 1 16 ? 16.706 11.371 0.880 1.00 0.00 16 GLY A C 4
ATOM 8693 O O . GLY A 1 16 ? 17.212 10.476 0.203 1.00 0.00 16 GLY A O 4
ATOM 8697 N N . ASN A 1 17 ? 15.837 12.246 0.383 1.00 0.00 17 ASN A N 4
ATOM 8698 C CA . ASN A 1 17 ? 15.423 12.204 -1.016 1.00 0.00 17 ASN A CA 4
ATOM 8699 C C . ASN A 1 17 ? 14.896 10.820 -1.393 1.00 0.00 17 ASN A C 4
ATOM 8700 O O . ASN A 1 17 ? 14.949 10.417 -2.553 1.00 0.00 17 ASN A O 4
ATOM 8711 N N . GLN A 1 18 ? 14.387 10.100 -0.398 1.00 0.00 18 GLN A N 4
ATOM 8712 C CA . GLN A 1 18 ? 13.848 8.762 -0.613 1.00 0.00 18 GLN A CA 4
ATOM 8713 C C . GLN A 1 18 ? 12.682 8.509 0.332 1.00 0.00 18 GLN A C 4
ATOM 8714 O O . GLN A 1 18 ? 12.719 8.905 1.497 1.00 0.00 18 GLN A O 4
ATOM 8728 N N . LEU A 1 19 ? 11.646 7.852 -0.174 1.00 0.00 19 LEU A N 4
ATOM 8729 C CA . LEU A 1 19 ? 10.474 7.557 0.636 1.00 0.00 19 LEU A CA 4
ATOM 8730 C C . LEU A 1 19 ? 10.828 6.642 1.792 1.00 0.00 19 LEU A C 4
ATOM 8731 O O . LEU A 1 19 ? 11.890 6.024 1.811 1.00 0.00 19 LEU A O 4
ATOM 8747 N N . VAL A 1 20 ? 9.928 6.573 2.757 1.00 0.00 20 VAL A N 4
ATOM 8748 C CA . VAL A 1 20 ? 10.128 5.745 3.933 1.00 0.00 20 VAL A CA 4
ATOM 8749 C C . VAL A 1 20 ? 8.790 5.261 4.460 1.00 0.00 20 VAL A C 4
ATOM 8750 O O . VAL A 1 20 ? 8.621 4.091 4.806 1.00 0.00 20 VAL A O 4
ATOM 8763 N N . ARG A 1 21 ? 7.844 6.179 4.500 1.00 0.00 21 ARG A N 4
ATOM 8764 C CA . ARG A 1 21 ? 6.497 5.894 4.960 1.00 0.00 21 ARG A CA 4
ATOM 8765 C C . ARG A 1 21 ? 5.588 7.061 4.601 1.00 0.00 21 ARG A C 4
ATOM 8766 O O . ARG A 1 21 ? 5.879 8.201 4.951 1.00 0.00 21 ARG A O 4
ATOM 8787 N N . ASN A 1 22 ? 4.501 6.786 3.891 1.00 0.00 22 ASN A N 4
ATOM 8788 C CA . ASN A 1 22 ? 3.586 7.862 3.489 1.00 0.00 22 ASN A CA 4
ATOM 8789 C C . ASN A 1 22 ? 2.191 7.337 3.170 1.00 0.00 22 ASN A C 4
ATOM 8790 O O . ASN A 1 22 ? 1.765 7.319 2.016 1.00 0.00 22 ASN A O 4
ATOM 8801 N N . THR A 1 23 ? 1.480 6.913 4.206 1.00 0.00 23 THR A N 4
ATOM 8802 C CA . THR A 1 23 ? 0.126 6.390 4.030 1.00 0.00 23 THR A CA 4
ATOM 8803 C C . THR A 1 23 ? -0.641 6.344 5.353 1.00 0.00 23 THR A C 4
ATOM 8804 O O . THR A 1 23 ? -0.196 6.906 6.352 1.00 0.00 23 THR A O 4
ATOM 8815 N N . ILE A 1 24 ? -1.794 5.657 5.334 1.00 0.00 24 ILE A N 4
ATOM 8816 C CA . ILE A 1 24 ? -2.668 5.487 6.503 1.00 0.00 24 ILE A CA 4
ATOM 8817 C C . ILE A 1 24 ? -3.869 6.437 6.440 1.00 0.00 24 ILE A C 4
ATOM 8818 O O . ILE A 1 24 ? -3.703 7.646 6.313 1.00 0.00 24 ILE A O 4
ATOM 8834 N N . PRO A 1 25 ? -5.103 5.898 6.505 1.00 0.00 25 PRO A N 4
ATOM 8835 C CA . PRO A 1 25 ? -6.326 6.691 6.441 1.00 0.00 25 PRO A CA 4
ATOM 8836 C C . PRO A 1 25 ? -6.879 7.016 7.834 1.00 0.00 25 PRO A C 4
ATOM 8837 O O . PRO A 1 25 ? -6.114 7.137 8.788 1.00 0.00 25 PRO A O 4
ATOM 8848 N N . LEU A 1 26 ? -8.205 7.161 7.948 1.00 0.00 26 LEU A N 4
ATOM 8849 C CA . LEU A 1 26 ? -8.851 7.458 9.229 1.00 0.00 26 LEU A CA 4
ATOM 8850 C C . LEU A 1 26 ? -8.106 8.534 10.020 1.00 0.00 26 LEU A C 4
ATOM 8851 O O . LEU A 1 26 ? -7.261 9.246 9.476 1.00 0.00 26 LEU A O 4
ATOM 8867 N N . ARG A 1 27 ? -8.439 8.645 11.308 1.00 0.00 27 ARG A N 4
ATOM 8868 C CA . ARG A 1 27 ? -7.827 9.626 12.204 1.00 0.00 27 ARG A CA 4
ATOM 8869 C C . ARG A 1 27 ? -8.530 10.973 12.094 1.00 0.00 27 ARG A C 4
ATOM 8870 O O . ARG A 1 27 ? -9.187 11.266 11.096 1.00 0.00 27 ARG A O 4
ATOM 8891 N N . ARG A 1 28 ? -8.394 11.786 13.136 1.00 0.00 28 ARG A N 4
ATOM 8892 C CA . ARG A 1 28 ? -9.024 13.098 13.169 1.00 0.00 28 ARG A CA 4
ATOM 8893 C C . ARG A 1 28 ? -8.255 14.044 14.102 1.00 0.00 28 ARG A C 4
ATOM 8894 O O . ARG A 1 28 ? -7.024 14.073 14.078 1.00 0.00 28 ARG A O 4
ATOM 8915 N N . GLU A 1 29 ? -8.972 14.813 14.925 1.00 0.00 29 GLU A N 4
ATOM 8916 C CA . GLU A 1 29 ? -8.339 15.742 15.858 1.00 0.00 29 GLU A CA 4
ATOM 8917 C C . GLU A 1 29 ? -7.546 15.014 16.948 1.00 0.00 29 GLU A C 4
ATOM 8918 O O . GLU A 1 29 ? -7.053 15.644 17.884 1.00 0.00 29 GLU A O 4
ATOM 8930 N N . GLU A 1 30 ? -7.429 13.692 16.837 1.00 0.00 30 GLU A N 4
ATOM 8931 C CA . GLU A 1 30 ? -6.701 12.908 17.831 1.00 0.00 30 GLU A CA 4
ATOM 8932 C C . GLU A 1 30 ? -5.263 12.620 17.392 1.00 0.00 30 GLU A C 4
ATOM 8933 O O . GLU A 1 30 ? -4.486 12.039 18.151 1.00 0.00 30 GLU A O 4
ATOM 8945 N N . ILE A 1 31 ? -4.906 13.022 16.172 1.00 0.00 31 ILE A N 4
ATOM 8946 C CA . ILE A 1 31 ? -3.557 12.795 15.662 1.00 0.00 31 ILE A CA 4
ATOM 8947 C C . ILE A 1 31 ? -2.557 13.775 16.273 1.00 0.00 31 ILE A C 4
ATOM 8948 O O . ILE A 1 31 ? -1.347 13.580 16.176 1.00 0.00 31 ILE A O 4
ATOM 8964 N N . PHE A 1 32 ? -3.069 14.832 16.900 1.00 0.00 32 PHE A N 4
ATOM 8965 C CA . PHE A 1 32 ? -2.213 15.836 17.519 1.00 0.00 32 PHE A CA 4
ATOM 8966 C C . PHE A 1 32 ? -1.423 15.238 18.680 1.00 0.00 32 PHE A C 4
ATOM 8967 O O . PHE A 1 32 ? -1.944 14.433 19.451 1.00 0.00 32 PHE A O 4
ATOM 8984 N N . ASN A 1 33 ? -0.160 15.644 18.798 1.00 0.00 33 ASN A N 4
ATOM 8985 C CA . ASN A 1 33 ? 0.718 15.161 19.863 1.00 0.00 33 ASN A CA 4
ATOM 8986 C C . ASN A 1 33 ? 1.156 13.712 19.634 1.00 0.00 33 ASN A C 4
ATOM 8987 O O . ASN A 1 33 ? 2.035 13.209 20.334 1.00 0.00 33 ASN A O 4
ATOM 8998 N N . PHE A 1 34 ? 0.550 13.044 18.655 1.00 0.00 34 PHE A N 4
ATOM 8999 C CA . PHE A 1 34 ? 0.894 11.660 18.353 1.00 0.00 34 PHE A CA 4
ATOM 9000 C C . PHE A 1 34 ? 2.100 11.587 17.421 1.00 0.00 34 PHE A C 4
ATOM 9001 O O . PHE A 1 34 ? 3.132 11.015 17.768 1.00 0.00 34 PHE A O 4
ATOM 9018 N N . MET A 1 35 ? 1.958 12.173 16.237 1.00 0.00 35 MET A N 4
ATOM 9019 C CA . MET A 1 35 ? 3.033 12.175 15.251 1.00 0.00 35 MET A CA 4
ATOM 9020 C C . MET A 1 35 ? 4.228 12.981 15.751 1.00 0.00 35 MET A C 4
ATOM 9021 O O . MET A 1 35 ? 4.080 13.888 16.570 1.00 0.00 35 MET A O 4
ATOM 9035 N N . ASP A 1 36 ? 5.413 12.645 15.247 1.00 0.00 36 ASP A N 4
ATOM 9036 C CA . ASP A 1 36 ? 6.634 13.340 15.638 1.00 0.00 36 ASP A CA 4
ATOM 9037 C C . ASP A 1 36 ? 6.920 14.499 14.688 1.00 0.00 36 ASP A C 4
ATOM 9038 O O . ASP A 1 36 ? 8.064 14.722 14.288 1.00 0.00 36 ASP A O 4
ATOM 9047 N N . GLY A 1 37 ? 5.871 15.232 14.328 1.00 0.00 37 GLY A N 4
ATOM 9048 C CA . GLY A 1 37 ? 6.019 16.357 13.427 1.00 0.00 37 GLY A CA 4
ATOM 9049 C C . GLY A 1 37 ? 4.716 16.711 12.741 1.00 0.00 37 GLY A C 4
ATOM 9050 O O . GLY A 1 37 ? 4.404 17.888 12.553 1.00 0.00 37 GLY A O 4
ATOM 9054 N N . GLU A 1 38 ? 3.951 15.688 12.368 1.00 0.00 38 GLU A N 4
ATOM 9055 C CA . GLU A 1 38 ? 2.668 15.892 11.700 1.00 0.00 38 GLU A CA 4
ATOM 9056 C C . GLU A 1 38 ? 2.829 16.806 10.481 1.00 0.00 38 GLU A C 4
ATOM 9057 O O . GLU A 1 38 ? 3.215 16.348 9.406 1.00 0.00 38 GLU A O 4
ATOM 9069 N N . VAL A 1 39 ? 2.545 18.096 10.653 1.00 0.00 39 VAL A N 4
ATOM 9070 C CA . VAL A 1 39 ? 2.675 19.062 9.565 1.00 0.00 39 VAL A CA 4
ATOM 9071 C C . VAL A 1 39 ? 1.525 18.948 8.571 1.00 0.00 39 VAL A C 4
ATOM 9072 O O . VAL A 1 39 ? 1.667 18.339 7.511 1.00 0.00 39 VAL A O 4
ATOM 9085 N N . VAL A 1 40 ? 0.389 19.543 8.916 1.00 0.00 40 VAL A N 4
ATOM 9086 C CA . VAL A 1 40 ? -0.781 19.511 8.046 1.00 0.00 40 VAL A CA 4
ATOM 9087 C C . VAL A 1 40 ? -1.092 20.897 7.493 1.00 0.00 40 VAL A C 4
ATOM 9088 O O . VAL A 1 40 ? -1.986 21.587 7.982 1.00 0.00 40 VAL A O 4
ATOM 9101 N N . SER A 1 41 ? -0.359 21.293 6.460 1.00 0.00 41 SER A N 4
ATOM 9102 C CA . SER A 1 41 ? -0.570 22.589 5.831 1.00 0.00 41 SER A CA 4
ATOM 9103 C C . SER A 1 41 ? -1.804 22.544 4.946 1.00 0.00 41 SER A C 4
ATOM 9104 O O . SER A 1 41 ? -2.842 23.124 5.269 1.00 0.00 41 SER A O 4
ATOM 9112 N N . ASN A 1 42 ? -1.683 21.838 3.835 1.00 0.00 42 ASN A N 4
ATOM 9113 C CA . ASN A 1 42 ? -2.784 21.690 2.893 1.00 0.00 42 ASN A CA 4
ATOM 9114 C C . ASN A 1 42 ? -2.528 20.523 1.940 1.00 0.00 42 ASN A C 4
ATOM 9115 O O . ASN A 1 42 ? -1.470 20.443 1.316 1.00 0.00 42 ASN A O 4
ATOM 9126 N N . PRO A 1 43 ? -3.493 19.594 1.814 1.00 0.00 43 PRO A N 4
ATOM 9127 C CA . PRO A 1 43 ? -3.356 18.429 0.930 1.00 0.00 43 PRO A CA 4
ATOM 9128 C C . PRO A 1 43 ? -3.337 18.812 -0.542 1.00 0.00 43 PRO A C 4
ATOM 9129 O O . PRO A 1 43 ? -2.501 18.343 -1.314 1.00 0.00 43 PRO A O 4
ATOM 9140 N N . GLU A 1 44 ? -4.274 19.658 -0.918 1.00 0.00 44 GLU A N 4
ATOM 9141 C CA . GLU A 1 44 ? -4.400 20.111 -2.298 1.00 0.00 44 GLU A CA 4
ATOM 9142 C C . GLU A 1 44 ? -3.126 20.800 -2.785 1.00 0.00 44 GLU A C 4
ATOM 9143 O O . GLU A 1 44 ? -2.518 21.591 -2.066 1.00 0.00 44 GLU A O 4
ATOM 9155 N N . ASP A 1 45 ? -2.745 20.491 -4.024 1.00 0.00 45 ASP A N 4
ATOM 9156 C CA . ASP A 1 45 ? -1.555 21.070 -4.651 1.00 0.00 45 ASP A CA 4
ATOM 9157 C C . ASP A 1 45 ? -0.262 20.523 -4.046 1.00 0.00 45 ASP A C 4
ATOM 9158 O O . ASP A 1 45 ? 0.341 19.597 -4.585 1.00 0.00 45 ASP A O 4
ATOM 9167 N N . GLU A 1 46 ? 0.171 21.115 -2.939 1.00 0.00 46 GLU A N 4
ATOM 9168 C CA . GLU A 1 46 ? 1.407 20.699 -2.279 1.00 0.00 46 GLU A CA 4
ATOM 9169 C C . GLU A 1 46 ? 1.428 19.202 -1.959 1.00 0.00 46 GLU A C 4
ATOM 9170 O O . GLU A 1 46 ? 2.490 18.649 -1.669 1.00 0.00 46 GLU A O 4
ATOM 9182 N N . HIS A 1 47 ? 0.270 18.545 -1.995 1.00 0.00 47 HIS A N 4
ATOM 9183 C CA . HIS A 1 47 ? 0.217 17.117 -1.684 1.00 0.00 47 HIS A CA 4
ATOM 9184 C C . HIS A 1 47 ? -0.733 16.342 -2.603 1.00 0.00 47 HIS A C 4
ATOM 9185 O O . HIS A 1 47 ? -0.945 15.145 -2.402 1.00 0.00 47 HIS A O 4
ATOM 9200 N N . LEU A 1 48 ? -1.295 17.001 -3.616 1.00 0.00 48 LEU A N 4
ATOM 9201 C CA . LEU A 1 48 ? -2.202 16.317 -4.539 1.00 0.00 48 LEU A CA 4
ATOM 9202 C C . LEU A 1 48 ? -1.463 15.271 -5.372 1.00 0.00 48 LEU A C 4
ATOM 9203 O O . LEU A 1 48 ? -2.066 14.319 -5.867 1.00 0.00 48 LEU A O 4
ATOM 9219 N N . LYS A 1 49 ? -0.155 15.459 -5.532 1.00 0.00 49 LYS A N 4
ATOM 9220 C CA . LYS A 1 49 ? 0.664 14.540 -6.311 1.00 0.00 49 LYS A CA 4
ATOM 9221 C C . LYS A 1 49 ? 0.577 13.126 -5.761 1.00 0.00 49 LYS A C 4
ATOM 9222 O O . LYS A 1 49 ? 0.196 12.191 -6.468 1.00 0.00 49 LYS A O 4
ATOM 9241 N N . VAL A 1 50 ? 0.937 12.978 -4.494 1.00 0.00 50 VAL A N 4
ATOM 9242 C CA . VAL A 1 50 ? 0.908 11.677 -3.840 1.00 0.00 50 VAL A CA 4
ATOM 9243 C C . VAL A 1 50 ? -0.520 11.260 -3.506 1.00 0.00 50 VAL A C 4
ATOM 9244 O O . VAL A 1 50 ? -0.918 10.122 -3.753 1.00 0.00 50 VAL A O 4
ATOM 9257 N N . ALA A 1 51 ? -1.285 12.188 -2.945 1.00 0.00 51 ALA A N 4
ATOM 9258 C CA . ALA A 1 51 ? -2.672 11.918 -2.578 1.00 0.00 51 ALA A CA 4
ATOM 9259 C C . ALA A 1 51 ? -3.455 11.358 -3.762 1.00 0.00 51 ALA A C 4
ATOM 9260 O O . ALA A 1 51 ? -4.113 10.324 -3.652 1.00 0.00 51 ALA A O 4
ATOM 9267 N N . GLU A 1 52 ? -3.376 12.049 -4.895 1.00 0.00 52 GLU A N 4
ATOM 9268 C CA . GLU A 1 52 ? -4.074 11.624 -6.103 1.00 0.00 52 GLU A CA 4
ATOM 9269 C C . GLU A 1 52 ? -3.640 10.221 -6.517 1.00 0.00 52 GLU A C 4
ATOM 9270 O O . GLU A 1 52 ? -4.454 9.420 -6.979 1.00 0.00 52 GLU A O 4
ATOM 9282 N N . ILE A 1 53 ? -2.353 9.929 -6.348 1.00 0.00 53 ILE A N 4
ATOM 9283 C CA . ILE A 1 53 ? -1.815 8.620 -6.704 1.00 0.00 53 ILE A CA 4
ATOM 9284 C C . ILE A 1 53 ? -2.367 7.533 -5.783 1.00 0.00 53 ILE A C 4
ATOM 9285 O O . ILE A 1 53 ? -2.893 6.523 -6.251 1.00 0.00 53 ILE A O 4
ATOM 9301 N N . ILE A 1 54 ? -2.241 7.746 -4.477 1.00 0.00 54 ILE A N 4
ATOM 9302 C CA . ILE A 1 54 ? -2.728 6.782 -3.495 1.00 0.00 54 ILE A CA 4
ATOM 9303 C C . ILE A 1 54 ? -4.210 6.484 -3.708 1.00 0.00 54 ILE A C 4
ATOM 9304 O O . ILE A 1 54 ? -4.611 5.327 -3.811 1.00 0.00 54 ILE A O 4
ATOM 9320 N N . LEU A 1 55 ? -5.018 7.537 -3.774 1.00 0.00 55 LEU A N 4
ATOM 9321 C CA . LEU A 1 55 ? -6.454 7.386 -3.978 1.00 0.00 55 LEU A CA 4
ATOM 9322 C C . LEU A 1 55 ? -6.744 6.572 -5.236 1.00 0.00 55 LEU A C 4
ATOM 9323 O O . LEU A 1 55 ? -7.659 5.748 -5.259 1.00 0.00 55 LEU A O 4
ATOM 9339 N N . LYS A 1 56 ? -5.957 6.810 -6.281 1.00 0.00 56 LYS A N 4
ATOM 9340 C CA . LYS A 1 56 ? -6.123 6.102 -7.546 1.00 0.00 56 LYS A CA 4
ATOM 9341 C C . LYS A 1 56 ? -6.023 4.591 -7.351 1.00 0.00 56 LYS A C 4
ATOM 9342 O O . LYS A 1 56 ? -6.990 3.861 -7.567 1.00 0.00 56 LYS A O 4
ATOM 9361 N N . LEU A 1 57 ? -4.845 4.130 -6.942 1.00 0.00 57 LEU A N 4
ATOM 9362 C CA . LEU A 1 57 ? -4.621 2.706 -6.719 1.00 0.00 57 LEU A CA 4
ATOM 9363 C C . LEU A 1 57 ? -5.543 2.167 -5.626 1.00 0.00 57 LEU A C 4
ATOM 9364 O O . LEU A 1 57 ? -5.794 0.965 -5.552 1.00 0.00 57 LEU A O 4
ATOM 9380 N N . TYR A 1 58 ? -6.044 3.064 -4.781 1.00 0.00 58 TYR A N 4
ATOM 9381 C CA . TYR A 1 58 ? -6.938 2.672 -3.696 1.00 0.00 58 TYR A CA 4
ATOM 9382 C C . TYR A 1 58 ? -8.238 2.089 -4.245 1.00 0.00 58 TYR A C 4
ATOM 9383 O O . TYR A 1 58 ? -8.618 0.968 -3.906 1.00 0.00 58 TYR A O 4
ATOM 9401 N N . PHE A 1 59 ? -8.915 2.859 -5.092 1.00 0.00 59 PHE A N 4
ATOM 9402 C CA . PHE A 1 59 ? -10.173 2.422 -5.689 1.00 0.00 59 PHE A CA 4
ATOM 9403 C C . PHE A 1 59 ? -9.941 1.644 -6.983 1.00 0.00 59 PHE A C 4
ATOM 9404 O O . PHE A 1 59 ? -10.732 1.742 -7.922 1.00 0.00 59 PHE A O 4
ATOM 9421 N N . ALA A 1 60 ? -8.856 0.869 -7.027 1.00 0.00 60 ALA A N 4
ATOM 9422 C CA . ALA A 1 60 ? -8.516 0.071 -8.205 1.00 0.00 60 ALA A CA 4
ATOM 9423 C C . ALA A 1 60 ? -8.804 0.821 -9.503 1.00 0.00 60 ALA A C 4
ATOM 9424 O O . ALA A 1 60 ? -9.806 0.565 -10.172 1.00 0.00 60 ALA A O 4
ATOM 9431 N N . GLU A 1 61 ? -7.919 1.750 -9.852 1.00 0.00 61 GLU A N 4
ATOM 9432 C CA . GLU A 1 61 ? -8.081 2.537 -11.072 1.00 0.00 61 GLU A CA 4
ATOM 9433 C C . GLU A 1 61 ? -6.751 2.690 -11.807 1.00 0.00 61 GLU A C 4
ATOM 9434 O O . GLU A 1 61 ? -6.553 3.645 -12.558 1.00 0.00 61 GLU A O 4
ATOM 9446 N N . ILE A 1 62 ? -5.845 1.740 -11.590 1.00 0.00 62 ILE A N 4
ATOM 9447 C CA . ILE A 1 62 ? -4.536 1.763 -12.231 1.00 0.00 62 ILE A CA 4
ATOM 9448 C C . ILE A 1 62 ? -3.844 0.409 -12.107 1.00 0.00 62 ILE A C 4
ATOM 9449 O O . ILE A 1 62 ? -4.222 -0.418 -11.278 1.00 0.00 62 ILE A O 4
ATOM 9465 N N . ASP A 1 63 ? -2.829 0.189 -12.937 1.00 0.00 63 ASP A N 4
ATOM 9466 C CA . ASP A 1 63 ? -2.086 -1.066 -12.917 1.00 0.00 63 ASP A CA 4
ATOM 9467 C C . ASP A 1 63 ? -0.616 -0.825 -12.606 1.00 0.00 63 ASP A C 4
ATOM 9468 O O . ASP A 1 63 ? -0.020 -1.513 -11.777 1.00 0.00 63 ASP A O 4
ATOM 9477 N N . ASP A 1 64 ? -0.043 0.155 -13.280 1.00 0.00 64 ASP A N 4
ATOM 9478 C CA . ASP A 1 64 ? 1.361 0.503 -13.088 1.00 0.00 64 ASP A CA 4
ATOM 9479 C C . ASP A 1 64 ? 1.560 2.013 -13.134 1.00 0.00 64 ASP A C 4
ATOM 9480 O O . ASP A 1 64 ? 0.609 2.767 -13.335 1.00 0.00 64 ASP A O 4
ATOM 9489 N N . LYS A 1 65 ? 2.810 2.444 -12.942 1.00 0.00 65 LYS A N 4
ATOM 9490 C CA . LYS A 1 65 ? 3.163 3.866 -12.957 1.00 0.00 65 LYS A CA 4
ATOM 9491 C C . LYS A 1 65 ? 3.004 4.495 -11.573 1.00 0.00 65 LYS A C 4
ATOM 9492 O O . LYS A 1 65 ? 3.455 5.617 -11.339 1.00 0.00 65 LYS A O 4
ATOM 9511 N N . LYS A 1 66 ? 2.362 3.772 -10.657 1.00 0.00 66 LYS A N 4
ATOM 9512 C CA . LYS A 1 66 ? 2.151 4.270 -9.302 1.00 0.00 66 LYS A CA 4
ATOM 9513 C C . LYS A 1 66 ? 3.410 4.116 -8.463 1.00 0.00 66 LYS A C 4
ATOM 9514 O O . LYS A 1 66 ? 3.736 4.971 -7.642 1.00 0.00 66 LYS A O 4
ATOM 9533 N N . VAL A 1 67 ? 4.114 3.018 -8.687 1.00 0.00 67 VAL A N 4
ATOM 9534 C CA . VAL A 1 67 ? 5.348 2.734 -7.963 1.00 0.00 67 VAL A CA 4
ATOM 9535 C C . VAL A 1 67 ? 6.406 3.799 -8.237 1.00 0.00 67 VAL A C 4
ATOM 9536 O O . VAL A 1 67 ? 7.166 4.177 -7.346 1.00 0.00 67 VAL A O 4
ATOM 9549 N N . ARG A 1 68 ? 6.453 4.277 -9.478 1.00 0.00 68 ARG A N 4
ATOM 9550 C CA . ARG A 1 68 ? 7.422 5.295 -9.873 1.00 0.00 68 ARG A CA 4
ATOM 9551 C C . ARG A 1 68 ? 7.193 6.597 -9.112 1.00 0.00 68 ARG A C 4
ATOM 9552 O O . ARG A 1 68 ? 8.027 7.011 -8.307 1.00 0.00 68 ARG A O 4
ATOM 9573 N N . GLU A 1 69 ? 6.065 7.245 -9.383 1.00 0.00 69 GLU A N 4
ATOM 9574 C CA . GLU A 1 69 ? 5.725 8.509 -8.735 1.00 0.00 69 GLU A CA 4
ATOM 9575 C C . GLU A 1 69 ? 5.763 8.400 -7.210 1.00 0.00 69 GLU A C 4
ATOM 9576 O O . GLU A 1 69 ? 5.816 9.411 -6.512 1.00 0.00 69 GLU A O 4
ATOM 9588 N N . LEU A 1 70 ? 5.726 7.175 -6.697 1.00 0.00 70 LEU A N 4
ATOM 9589 C CA . LEU A 1 70 ? 5.749 6.953 -5.255 1.00 0.00 70 LEU A CA 4
ATOM 9590 C C . LEU A 1 70 ? 7.144 7.186 -4.673 1.00 0.00 70 LEU A C 4
ATOM 9591 O O . LEU A 1 70 ? 7.303 7.291 -3.458 1.00 0.00 70 LEU A O 4
ATOM 9607 N N . ILE A 1 71 ? 8.152 7.257 -5.539 1.00 0.00 71 ILE A N 4
ATOM 9608 C CA . ILE A 1 71 ? 9.517 7.462 -5.108 1.00 0.00 71 ILE A CA 4
ATOM 9609 C C . ILE A 1 71 ? 10.041 6.200 -4.457 1.00 0.00 71 ILE A C 4
ATOM 9610 O O . ILE A 1 71 ? 9.266 5.374 -3.975 1.00 0.00 71 ILE A O 4
ATOM 9626 N N . SER A 1 72 ? 11.353 6.038 -4.459 1.00 0.00 72 SER A N 4
ATOM 9627 C CA . SER A 1 72 ? 11.946 4.851 -3.880 1.00 0.00 72 SER A CA 4
ATOM 9628 C C . SER A 1 72 ? 11.834 4.877 -2.360 1.00 0.00 72 SER A C 4
ATOM 9629 O O . SER A 1 72 ? 12.204 5.858 -1.716 1.00 0.00 72 SER A O 4
ATOM 9637 N N . TYR A 1 73 ? 11.307 3.797 -1.795 1.00 0.00 73 TYR A N 4
ATOM 9638 C CA . TYR A 1 73 ? 11.130 3.703 -0.349 1.00 0.00 73 TYR A CA 4
ATOM 9639 C C . TYR A 1 73 ? 12.402 3.218 0.340 1.00 0.00 73 TYR A C 4
ATOM 9640 O O . TYR A 1 73 ? 13.231 2.534 -0.260 1.00 0.00 73 TYR A O 4
ATOM 9658 N N . LYS A 1 74 ? 12.534 3.577 1.612 1.00 0.00 74 LYS A N 4
ATOM 9659 C CA . LYS A 1 74 ? 13.683 3.193 2.422 1.00 0.00 74 LYS A CA 4
ATOM 9660 C C . LYS A 1 74 ? 13.330 2.013 3.320 1.00 0.00 74 LYS A C 4
ATOM 9661 O O . LYS A 1 74 ? 12.162 1.799 3.643 1.00 0.00 74 LYS A O 4
ATOM 9680 N N . LEU A 1 75 ? 14.338 1.252 3.726 1.00 0.00 75 LEU A N 4
ATOM 9681 C CA . LEU A 1 75 ? 14.113 0.099 4.589 1.00 0.00 75 LEU A CA 4
ATOM 9682 C C . LEU A 1 75 ? 13.985 0.542 6.042 1.00 0.00 75 LEU A C 4
ATOM 9683 O O . LEU A 1 75 ? 14.974 0.642 6.768 1.00 0.00 75 LEU A O 4
ATOM 9699 N N . GLU A 1 76 ? 12.747 0.809 6.451 1.00 0.00 76 GLU A N 4
ATOM 9700 C CA . GLU A 1 76 ? 12.454 1.249 7.809 1.00 0.00 76 GLU A CA 4
ATOM 9701 C C . GLU A 1 76 ? 11.485 0.285 8.478 1.00 0.00 76 GLU A C 4
ATOM 9702 O O . GLU A 1 76 ? 10.512 0.699 9.110 1.00 0.00 76 GLU A O 4
ATOM 9714 N N . VAL A 1 77 ? 11.756 -1.003 8.326 1.00 0.00 77 VAL A N 4
ATOM 9715 C CA . VAL A 1 77 ? 10.906 -2.038 8.905 1.00 0.00 77 VAL A CA 4
ATOM 9716 C C . VAL A 1 77 ? 11.391 -2.424 10.305 1.00 0.00 77 VAL A C 4
ATOM 9717 O O . VAL A 1 77 ? 12.558 -2.769 10.492 1.00 0.00 77 VAL A O 4
ATOM 9730 N N . PRO A 1 78 ? 10.500 -2.370 11.312 1.00 0.00 78 PRO A N 4
ATOM 9731 C CA . PRO A 1 78 ? 10.846 -2.715 12.690 1.00 0.00 78 PRO A CA 4
ATOM 9732 C C . PRO A 1 78 ? 10.747 -4.213 12.957 1.00 0.00 78 PRO A C 4
ATOM 9733 O O . PRO A 1 78 ? 10.172 -4.640 13.957 1.00 0.00 78 PRO A O 4
ATOM 9744 N N . GLU A 1 79 ? 11.310 -5.008 12.048 1.00 0.00 79 GLU A N 4
ATOM 9745 C CA . GLU A 1 79 ? 11.287 -6.462 12.175 1.00 0.00 79 GLU A CA 4
ATOM 9746 C C . GLU A 1 79 ? 11.768 -7.121 10.884 1.00 0.00 79 GLU A C 4
ATOM 9747 O O . GLU A 1 79 ? 12.895 -7.611 10.808 1.00 0.00 79 GLU A O 4
ATOM 9759 N N . PHE A 1 80 ? 10.903 -7.129 9.872 1.00 0.00 80 PHE A N 4
ATOM 9760 C CA . PHE A 1 80 ? 11.233 -7.727 8.582 1.00 0.00 80 PHE A CA 4
ATOM 9761 C C . PHE A 1 80 ? 10.040 -7.661 7.632 1.00 0.00 80 PHE A C 4
ATOM 9762 O O . PHE A 1 80 ? 8.895 -7.818 8.051 1.00 0.00 80 PHE A O 4
ATOM 9779 N N . THR A 1 81 ? 10.317 -7.432 6.352 1.00 0.00 81 THR A N 4
ATOM 9780 C CA . THR A 1 81 ? 9.261 -7.352 5.345 1.00 0.00 81 THR A CA 4
ATOM 9781 C C . THR A 1 81 ? 9.833 -7.237 3.929 1.00 0.00 81 THR A C 4
ATOM 9782 O O . THR A 1 81 ? 9.136 -6.823 3.003 1.00 0.00 81 THR A O 4
ATOM 9793 N N . LYS A 1 82 ? 11.099 -7.604 3.764 1.00 0.00 82 LYS A N 4
ATOM 9794 C CA . LYS A 1 82 ? 11.745 -7.542 2.458 1.00 0.00 82 LYS A CA 4
ATOM 9795 C C . LYS A 1 82 ? 11.143 -8.568 1.502 1.00 0.00 82 LYS A C 4
ATOM 9796 O O . LYS A 1 82 ? 10.888 -8.272 0.334 1.00 0.00 82 LYS A O 4
ATOM 9815 N N . LYS A 1 83 ? 10.934 -9.779 2.007 1.00 0.00 83 LYS A N 4
ATOM 9816 C CA . LYS A 1 83 ? 10.383 -10.868 1.209 1.00 0.00 83 LYS A CA 4
ATOM 9817 C C . LYS A 1 83 ? 9.000 -10.520 0.668 1.00 0.00 83 LYS A C 4
ATOM 9818 O O . LYS A 1 83 ? 8.757 -10.602 -0.539 1.00 0.00 83 LYS A O 4
ATOM 9837 N N . VAL A 1 84 ? 8.096 -10.133 1.560 1.00 0.00 84 VAL A N 4
ATOM 9838 C CA . VAL A 1 84 ? 6.745 -9.782 1.159 1.00 0.00 84 VAL A CA 4
ATOM 9839 C C . VAL A 1 84 ? 6.769 -8.735 0.052 1.00 0.00 84 VAL A C 4
ATOM 9840 O O . VAL A 1 84 ? 5.983 -8.797 -0.897 1.00 0.00 84 VAL A O 4
ATOM 9853 N N . LEU A 1 85 ? 7.701 -7.794 0.154 1.00 0.00 85 LEU A N 4
ATOM 9854 C CA . LEU A 1 85 ? 7.843 -6.766 -0.866 1.00 0.00 85 LEU A CA 4
ATOM 9855 C C . LEU A 1 85 ? 8.086 -7.437 -2.212 1.00 0.00 85 LEU A C 4
ATOM 9856 O O . LEU A 1 85 ? 7.554 -7.018 -3.241 1.00 0.00 85 LEU A O 4
ATOM 9872 N N . ASP A 1 86 ? 8.868 -8.513 -2.181 1.00 0.00 86 ASP A N 4
ATOM 9873 C CA . ASP A 1 86 ? 9.157 -9.281 -3.384 1.00 0.00 86 ASP A CA 4
ATOM 9874 C C . ASP A 1 86 ? 7.862 -9.843 -3.963 1.00 0.00 86 ASP A C 4
ATOM 9875 O O . ASP A 1 86 ? 7.794 -10.187 -5.143 1.00 0.00 86 ASP A O 4
ATOM 9884 N N . ILE A 1 87 ? 6.831 -9.925 -3.121 1.00 0.00 87 ILE A N 4
ATOM 9885 C CA . ILE A 1 87 ? 5.537 -10.434 -3.543 1.00 0.00 87 ILE A CA 4
ATOM 9886 C C . ILE A 1 87 ? 4.870 -9.443 -4.490 1.00 0.00 87 ILE A C 4
ATOM 9887 O O . ILE A 1 87 ? 4.325 -9.827 -5.521 1.00 0.00 87 ILE A O 4
ATOM 9903 N N . VAL A 1 88 ? 4.923 -8.166 -4.130 1.00 0.00 88 VAL A N 4
ATOM 9904 C CA . VAL A 1 88 ? 4.326 -7.117 -4.951 1.00 0.00 88 VAL A CA 4
ATOM 9905 C C . VAL A 1 88 ? 5.018 -7.010 -6.310 1.00 0.00 88 VAL A C 4
ATOM 9906 O O . VAL A 1 88 ? 4.437 -6.520 -7.277 1.00 0.00 88 VAL A O 4
ATOM 9919 N N . LYS A 1 89 ? 6.268 -7.460 -6.365 1.00 0.00 89 LYS A N 4
ATOM 9920 C CA . LYS A 1 89 ? 7.055 -7.408 -7.595 1.00 0.00 89 LYS A CA 4
ATOM 9921 C C . LYS A 1 89 ? 6.313 -8.027 -8.778 1.00 0.00 89 LYS A C 4
ATOM 9922 O O . LYS A 1 89 ? 6.544 -7.649 -9.927 1.00 0.00 89 LYS A O 4
ATOM 9941 N N . ASP A 1 90 ? 5.436 -8.986 -8.501 1.00 0.00 90 ASP A N 4
ATOM 9942 C CA . ASP A 1 90 ? 4.688 -9.652 -9.561 1.00 0.00 90 ASP A CA 4
ATOM 9943 C C . ASP A 1 90 ? 3.228 -9.896 -9.177 1.00 0.00 90 ASP A C 4
ATOM 9944 O O . ASP A 1 90 ? 2.338 -9.809 -10.022 1.00 0.00 90 ASP A O 4
ATOM 9953 N N . ILE A 1 91 ? 2.987 -10.217 -7.911 1.00 0.00 91 ILE A N 4
ATOM 9954 C CA . ILE A 1 91 ? 1.635 -10.485 -7.438 1.00 0.00 91 ILE A CA 4
ATOM 9955 C C . ILE A 1 91 ? 0.803 -9.208 -7.377 1.00 0.00 91 ILE A C 4
ATOM 9956 O O . ILE A 1 91 ? 1.181 -8.237 -6.718 1.00 0.00 91 ILE A O 4
ATOM 9972 N N . GLU A 1 92 ? -0.334 -9.221 -8.066 1.00 0.00 92 GLU A N 4
ATOM 9973 C CA . GLU A 1 92 ? -1.231 -8.070 -8.094 1.00 0.00 92 GLU A CA 4
ATOM 9974 C C . GLU A 1 92 ? -2.686 -8.527 -8.276 1.00 0.00 92 GLU A C 4
ATOM 9975 O O . GLU A 1 92 ? -3.224 -9.241 -7.427 1.00 0.00 92 GLU A O 4
ATOM 9987 N N . PHE A 1 93 ? -3.324 -8.121 -9.375 1.00 0.00 93 PHE A N 4
ATOM 9988 C CA . PHE A 1 93 ? -4.706 -8.503 -9.637 1.00 0.00 93 PHE A CA 4
ATOM 9989 C C . PHE A 1 93 ? -4.812 -9.989 -9.961 1.00 0.00 93 PHE A C 4
ATOM 9990 O O . PHE A 1 93 ? -3.901 -10.573 -10.548 1.00 0.00 93 PHE A O 4
ATOM 10007 N N . GLY A 1 94 ? -5.930 -10.594 -9.575 1.00 0.00 94 GLY A N 4
ATOM 10008 C CA . GLY A 1 94 ? -6.135 -12.006 -9.835 1.00 0.00 94 GLY A CA 4
ATOM 10009 C C . GLY A 1 94 ? -5.312 -12.899 -8.925 1.00 0.00 94 GLY A C 4
ATOM 10010 O O . GLY A 1 94 ? -5.273 -14.115 -9.113 1.00 0.00 94 GLY A O 4
ATOM 10014 N N . LYS A 1 95 ? -4.654 -12.302 -7.934 1.00 0.00 95 LYS A N 4
ATOM 10015 C CA . LYS A 1 95 ? -3.835 -13.055 -7.000 1.00 0.00 95 LYS A CA 4
ATOM 10016 C C . LYS A 1 95 ? -4.281 -12.808 -5.562 1.00 0.00 95 LYS A C 4
ATOM 10017 O O . LYS A 1 95 ? -4.462 -11.663 -5.148 1.00 0.00 95 LYS A O 4
ATOM 10036 N N . THR A 1 96 ? -4.459 -13.888 -4.808 1.00 0.00 96 THR A N 4
ATOM 10037 C CA . THR A 1 96 ? -4.885 -13.785 -3.418 1.00 0.00 96 THR A CA 4
ATOM 10038 C C . THR A 1 96 ? -4.453 -15.009 -2.617 1.00 0.00 96 THR A C 4
ATOM 10039 O O . THR A 1 96 ? -5.262 -15.889 -2.326 1.00 0.00 96 THR A O 4
ATOM 10050 N N . LEU A 1 97 ? -3.179 -15.044 -2.241 1.00 0.00 97 LEU A N 4
ATOM 10051 C CA . LEU A 1 97 ? -2.653 -16.145 -1.445 1.00 0.00 97 LEU A CA 4
ATOM 10052 C C . LEU A 1 97 ? -2.673 -15.760 0.025 1.00 0.00 97 LEU A C 4
ATOM 10053 O O . LEU A 1 97 ? -3.053 -14.647 0.369 1.00 0.00 97 LEU A O 4
ATOM 10069 N N . THR A 1 98 ? -2.268 -16.675 0.891 1.00 0.00 98 THR A N 4
ATOM 10070 C CA . THR A 1 98 ? -2.245 -16.397 2.323 1.00 0.00 98 THR A CA 4
ATOM 10071 C C . THR A 1 98 ? -0.822 -16.102 2.794 1.00 0.00 98 THR A C 4
ATOM 10072 O O . THR A 1 98 ? 0.111 -16.062 1.992 1.00 0.00 98 THR A O 4
ATOM 10083 N N . TYR A 1 99 ? -0.666 -15.892 4.097 1.00 0.00 99 TYR A N 4
ATOM 10084 C CA . TYR A 1 99 ? 0.642 -15.592 4.675 1.00 0.00 99 TYR A CA 4
ATOM 10085 C C . TYR A 1 99 ? 1.570 -16.802 4.610 1.00 0.00 99 TYR A C 4
ATOM 10086 O O . TYR A 1 99 ? 2.716 -16.694 4.174 1.00 0.00 99 TYR A O 4
ATOM 10104 N N . GLY A 1 100 ? 1.070 -17.952 5.053 1.00 0.00 100 GLY A N 4
ATOM 10105 C CA . GLY A 1 100 ? 1.870 -19.163 5.045 1.00 0.00 100 GLY A CA 4
ATOM 10106 C C . GLY A 1 100 ? 2.413 -19.500 3.669 1.00 0.00 100 GLY A C 4
ATOM 10107 O O . GLY A 1 100 ? 3.559 -19.931 3.536 1.00 0.00 100 GLY A O 4
ATOM 10111 N N . ASP A 1 101 ? 1.587 -19.310 2.647 1.00 0.00 101 ASP A N 4
ATOM 10112 C CA . ASP A 1 101 ? 1.988 -19.604 1.277 1.00 0.00 101 ASP A CA 4
ATOM 10113 C C . ASP A 1 101 ? 3.207 -18.780 0.871 1.00 0.00 101 ASP A C 4
ATOM 10114 O O . ASP A 1 101 ? 4.110 -19.283 0.203 1.00 0.00 101 ASP A O 4
ATOM 10123 N N . ILE A 1 102 ? 3.225 -17.513 1.272 1.00 0.00 102 ILE A N 4
ATOM 10124 C CA . ILE A 1 102 ? 4.335 -16.625 0.945 1.00 0.00 102 ILE A CA 4
ATOM 10125 C C . ILE A 1 102 ? 5.580 -16.970 1.748 1.00 0.00 102 ILE A C 4
ATOM 10126 O O . ILE A 1 102 ? 6.650 -17.203 1.189 1.00 0.00 102 ILE A O 4
ATOM 10142 N N . ALA A 1 103 ? 5.432 -16.986 3.065 1.00 0.00 103 ALA A N 4
ATOM 10143 C CA . ALA A 1 103 ? 6.537 -17.284 3.959 1.00 0.00 103 ALA A CA 4
ATOM 10144 C C . ALA A 1 103 ? 7.204 -18.605 3.595 1.00 0.00 103 ALA A C 4
ATOM 10145 O O . ALA A 1 103 ? 8.427 -18.692 3.491 1.00 0.00 103 ALA A O 4
ATOM 10152 N N . LYS A 1 104 ? 6.386 -19.633 3.401 1.00 0.00 104 LYS A N 4
ATOM 10153 C CA . LYS A 1 104 ? 6.891 -20.958 3.047 1.00 0.00 104 LYS A CA 4
ATOM 10154 C C . LYS A 1 104 ? 7.752 -20.894 1.789 1.00 0.00 104 LYS A C 4
ATOM 10155 O O . LYS A 1 104 ? 8.774 -21.571 1.687 1.00 0.00 104 LYS A O 4
ATOM 10174 N N . LYS A 1 105 ? 7.325 -20.076 0.834 1.00 0.00 105 LYS A N 4
ATOM 10175 C CA . LYS A 1 105 ? 8.052 -19.921 -0.420 1.00 0.00 105 LYS A CA 4
ATOM 10176 C C . LYS A 1 105 ? 9.371 -19.188 -0.195 1.00 0.00 105 LYS A C 4
ATOM 10177 O O . LYS A 1 105 ? 10.357 -19.438 -0.889 1.00 0.00 105 LYS A O 4
ATOM 10196 N N . LEU A 1 106 ? 9.378 -18.281 0.774 1.00 0.00 106 LEU A N 4
ATOM 10197 C CA . LEU A 1 106 ? 10.567 -17.504 1.089 1.00 0.00 106 LEU A CA 4
ATOM 10198 C C . LEU A 1 106 ? 11.447 -18.209 2.123 1.00 0.00 106 LEU A C 4
ATOM 10199 O O . LEU A 1 106 ? 12.571 -17.777 2.382 1.00 0.00 106 LEU A O 4
ATOM 10215 N N . ASN A 1 107 ? 10.933 -19.293 2.712 1.00 0.00 107 ASN A N 4
ATOM 10216 C CA . ASN A 1 107 ? 11.671 -20.064 3.717 1.00 0.00 107 ASN A CA 4
ATOM 10217 C C . ASN A 1 107 ? 11.496 -19.465 5.109 1.00 0.00 107 ASN A C 4
ATOM 10218 O O . ASN A 1 107 ? 12.441 -19.406 5.896 1.00 0.00 107 ASN A O 4
ATOM 10229 N N . THR A 1 108 ? 10.278 -19.024 5.408 1.00 0.00 108 THR A N 4
ATOM 10230 C CA . THR A 1 108 ? 9.976 -18.431 6.708 1.00 0.00 108 THR A CA 4
ATOM 10231 C C . THR A 1 108 ? 8.597 -18.881 7.198 1.00 0.00 108 THR A C 4
ATOM 10232 O O . THR A 1 108 ? 8.199 -20.022 6.969 1.00 0.00 108 THR A O 4
ATOM 10243 N N . SER A 1 109 ? 7.870 -17.991 7.875 1.00 0.00 109 SER A N 4
ATOM 10244 C CA . SER A 1 109 ? 6.546 -18.324 8.387 1.00 0.00 109 SER A CA 4
ATOM 10245 C C . SER A 1 109 ? 5.630 -17.104 8.363 1.00 0.00 109 SER A C 4
ATOM 10246 O O . SER A 1 109 ? 6.095 -15.969 8.274 1.00 0.00 109 SER A O 4
ATOM 10254 N N . PRO A 1 110 ? 4.304 -17.326 8.437 1.00 0.00 110 PRO A N 4
ATOM 10255 C CA . PRO A 1 110 ? 3.320 -16.241 8.417 1.00 0.00 110 PRO A CA 4
ATOM 10256 C C . PRO A 1 110 ? 3.216 -15.505 9.751 1.00 0.00 110 PRO A C 4
ATOM 10257 O O . PRO A 1 110 ? 2.403 -14.592 9.900 1.00 0.00 110 PRO A O 4
ATOM 10268 N N . ARG A 1 111 ? 4.042 -15.896 10.718 1.00 0.00 111 ARG A N 4
ATOM 10269 C CA . ARG A 1 111 ? 4.031 -15.259 12.028 1.00 0.00 111 ARG A CA 4
ATOM 10270 C C . ARG A 1 111 ? 4.663 -13.874 11.951 1.00 0.00 111 ARG A C 4
ATOM 10271 O O . ARG A 1 111 ? 4.007 -12.866 12.216 1.00 0.00 111 ARG A O 4
ATOM 10292 N N . ALA A 1 112 ? 5.937 -13.830 11.579 1.00 0.00 112 ALA A N 4
ATOM 10293 C CA . ALA A 1 112 ? 6.652 -12.568 11.458 1.00 0.00 112 ALA A CA 4
ATOM 10294 C C . ALA A 1 112 ? 6.109 -11.745 10.295 1.00 0.00 112 ALA A C 4
ATOM 10295 O O . ALA A 1 112 ? 6.012 -10.521 10.379 1.00 0.00 112 ALA A O 4
ATOM 10302 N N . VAL A 1 113 ? 5.758 -12.426 9.207 1.00 0.00 113 VAL A N 4
ATOM 10303 C CA . VAL A 1 113 ? 5.226 -11.756 8.027 1.00 0.00 113 VAL A CA 4
ATOM 10304 C C . VAL A 1 113 ? 3.859 -11.144 8.305 1.00 0.00 113 VAL A C 4
ATOM 10305 O O . VAL A 1 113 ? 3.484 -10.137 7.701 1.00 0.00 113 VAL A O 4
ATOM 10318 N N . GLY A 1 114 ? 3.114 -11.750 9.225 1.00 0.00 114 GLY A N 4
ATOM 10319 C CA . GLY A 1 114 ? 1.800 -11.236 9.563 1.00 0.00 114 GLY A CA 4
ATOM 10320 C C . GLY A 1 114 ? 1.853 -9.780 9.977 1.00 0.00 114 GLY A C 4
ATOM 10321 O O . GLY A 1 114 ? 1.401 -8.900 9.245 1.00 0.00 114 GLY A O 4
ATOM 10325 N N . MET A 1 115 ? 2.423 -9.527 11.150 1.00 0.00 115 MET A N 4
ATOM 10326 C CA . MET A 1 115 ? 2.556 -8.170 11.663 1.00 0.00 115 MET A CA 4
ATOM 10327 C C . MET A 1 115 ? 3.360 -7.292 10.703 1.00 0.00 115 MET A C 4
ATOM 10328 O O . MET A 1 115 ? 3.313 -6.065 10.785 1.00 0.00 115 MET A O 4
ATOM 10342 N N . ALA A 1 116 ? 4.103 -7.926 9.796 1.00 0.00 116 ALA A N 4
ATOM 10343 C CA . ALA A 1 116 ? 4.919 -7.197 8.833 1.00 0.00 116 ALA A CA 4
ATOM 10344 C C . ALA A 1 116 ? 4.063 -6.278 7.963 1.00 0.00 116 ALA A C 4
ATOM 10345 O O . ALA A 1 116 ? 3.911 -5.093 8.265 1.00 0.00 116 ALA A O 4
ATOM 10352 N N . LEU A 1 117 ? 3.509 -6.822 6.882 1.00 0.00 117 LEU A N 4
ATOM 10353 C CA . LEU A 1 117 ? 2.677 -6.039 5.972 1.00 0.00 117 LEU A CA 4
ATOM 10354 C C . LEU A 1 117 ? 1.522 -5.359 6.709 1.00 0.00 117 LEU A C 4
ATOM 10355 O O . LEU A 1 117 ? 0.939 -4.398 6.205 1.00 0.00 117 LEU A O 4
ATOM 10371 N N . LYS A 1 118 ? 1.191 -5.859 7.896 1.00 0.00 118 LYS A N 4
ATOM 10372 C CA . LYS A 1 118 ? 0.101 -5.294 8.686 1.00 0.00 118 LYS A CA 4
ATOM 10373 C C . LYS A 1 118 ? 0.413 -3.862 9.117 1.00 0.00 118 LYS A C 4
ATOM 10374 O O . LYS A 1 118 ? -0.495 -3.061 9.337 1.00 0.00 118 LYS A O 4
ATOM 10393 N N . ARG A 1 119 ? 1.698 -3.548 9.245 1.00 0.00 119 ARG A N 4
ATOM 10394 C CA . ARG A 1 119 ? 2.115 -2.211 9.658 1.00 0.00 119 ARG A CA 4
ATOM 10395 C C . ARG A 1 119 ? 3.334 -1.747 8.869 1.00 0.00 119 ARG A C 4
ATOM 10396 O O . ARG A 1 119 ? 4.163 -0.989 9.375 1.00 0.00 119 ARG A O 4
ATOM 10417 N N . ASN A 1 120 ? 3.436 -2.199 7.624 1.00 0.00 120 ASN A N 4
ATOM 10418 C CA . ASN A 1 120 ? 4.551 -1.825 6.759 1.00 0.00 120 ASN A CA 4
ATOM 10419 C C . ASN A 1 120 ? 4.656 -0.304 6.635 1.00 0.00 120 ASN A C 4
ATOM 10420 O O . ASN A 1 120 ? 3.827 0.429 7.173 1.00 0.00 120 ASN A O 4
ATOM 10431 N N . PRO A 1 121 ? 5.685 0.190 5.923 1.00 0.00 121 PRO A N 4
ATOM 10432 C CA . PRO A 1 121 ? 5.905 1.622 5.723 1.00 0.00 121 PRO A CA 4
ATOM 10433 C C . PRO A 1 121 ? 5.068 2.186 4.570 1.00 0.00 121 PRO A C 4
ATOM 10434 O O . PRO A 1 121 ? 4.780 3.391 4.521 1.00 0.00 121 PRO A O 4
ATOM 10445 N N . LEU A 1 122 ? 4.681 1.311 3.638 1.00 0.00 122 LEU A N 4
ATOM 10446 C CA . LEU A 1 122 ? 3.880 1.722 2.487 1.00 0.00 122 LEU A CA 4
ATOM 10447 C C . LEU A 1 122 ? 2.698 0.776 2.250 1.00 0.00 122 LEU A C 4
ATOM 10448 O O . LEU A 1 122 ? 2.464 0.331 1.121 1.00 0.00 122 LEU A O 4
ATOM 10464 N N . PRO A 1 123 ? 1.926 0.456 3.310 1.00 0.00 123 PRO A N 4
ATOM 10465 C CA . PRO A 1 123 ? 0.763 -0.430 3.202 1.00 0.00 123 PRO A CA 4
ATOM 10466 C C . PRO A 1 123 ? -0.067 -0.143 1.953 1.00 0.00 123 PRO A C 4
ATOM 10467 O O . PRO A 1 123 ? -0.515 -1.065 1.269 1.00 0.00 123 PRO A O 4
ATOM 10478 N N . LEU A 1 124 ? -0.259 1.139 1.657 1.00 0.00 124 LEU A N 4
ATOM 10479 C CA . LEU A 1 124 ? -1.023 1.547 0.484 1.00 0.00 124 LEU A CA 4
ATOM 10480 C C . LEU A 1 124 ? -0.184 1.378 -0.779 1.00 0.00 124 LEU A C 4
ATOM 10481 O O . LEU A 1 124 ? 0.114 2.345 -1.477 1.00 0.00 124 LEU A O 4
ATOM 10497 N N . ILE A 1 125 ? 0.195 0.138 -1.055 1.00 0.00 125 ILE A N 4
ATOM 10498 C CA . ILE A 1 125 ? 1.002 -0.181 -2.223 1.00 0.00 125 ILE A CA 4
ATOM 10499 C C . ILE A 1 125 ? 1.343 -1.669 -2.227 1.00 0.00 125 ILE A C 4
ATOM 10500 O O . ILE A 1 125 ? 1.389 -2.304 -3.280 1.00 0.00 125 ILE A O 4
ATOM 10516 N N . ILE A 1 126 ? 1.562 -2.222 -1.036 1.00 0.00 126 ILE A N 4
ATOM 10517 C CA . ILE A 1 126 ? 1.876 -3.639 -0.903 1.00 0.00 126 ILE A CA 4
ATOM 10518 C C . ILE A 1 126 ? 0.595 -4.472 -0.968 1.00 0.00 126 ILE A C 4
ATOM 10519 O O . ILE A 1 126 ? -0.448 -4.050 -0.469 1.00 0.00 126 ILE A O 4
ATOM 10535 N N . PRO A 1 127 ? 0.648 -5.663 -1.591 1.00 0.00 127 PRO A N 4
ATOM 10536 C CA . PRO A 1 127 ? -0.516 -6.544 -1.723 1.00 0.00 127 PRO A CA 4
ATOM 10537 C C . PRO A 1 127 ? -0.857 -7.280 -0.428 1.00 0.00 127 PRO A C 4
ATOM 10538 O O . PRO A 1 127 ? -1.192 -8.464 -0.450 1.00 0.00 127 PRO A O 4
ATOM 10549 N N . CYS A 1 128 ? -0.780 -6.575 0.697 1.00 0.00 128 CYS A N 4
ATOM 10550 C CA . CYS A 1 128 ? -1.091 -7.169 1.993 1.00 0.00 128 CYS A CA 4
ATOM 10551 C C . CYS A 1 128 ? -2.508 -7.735 2.002 1.00 0.00 128 CYS A C 4
ATOM 10552 O O . CYS A 1 128 ? -2.779 -8.748 2.647 1.00 0.00 128 CYS A O 4
ATOM 10560 N N . HIS A 1 129 ? -3.407 -7.070 1.283 1.00 0.00 129 HIS A N 4
ATOM 10561 C CA . HIS A 1 129 ? -4.798 -7.502 1.205 1.00 0.00 129 HIS A CA 4
ATOM 10562 C C . HIS A 1 129 ? -4.902 -8.887 0.580 1.00 0.00 129 HIS A C 4
ATOM 10563 O O . HIS A 1 129 ? -5.771 -9.678 0.942 1.00 0.00 129 HIS A O 4
ATOM 10578 N N . ARG A 1 130 ? -4.008 -9.177 -0.360 1.00 0.00 130 ARG A N 4
ATOM 10579 C CA . ARG A 1 130 ? -3.995 -10.469 -1.039 1.00 0.00 130 ARG A CA 4
ATOM 10580 C C . ARG A 1 130 ? -3.274 -11.532 -0.209 1.00 0.00 130 ARG A C 4
ATOM 10581 O O . ARG A 1 130 ? -2.747 -12.497 -0.755 1.00 0.00 130 ARG A O 4
ATOM 10602 N N . VAL A 1 131 ? -3.258 -11.352 1.110 1.00 0.00 131 VAL A N 4
ATOM 10603 C CA . VAL A 1 131 ? -2.612 -12.289 2.011 1.00 0.00 131 VAL A CA 4
ATOM 10604 C C . VAL A 1 131 ? -3.465 -12.502 3.252 1.00 0.00 131 VAL A C 4
ATOM 10605 O O . VAL A 1 131 ? -3.249 -11.867 4.285 1.00 0.00 131 VAL A O 4
ATOM 10618 N N . VAL A 1 132 ? -4.448 -13.388 3.138 1.00 0.00 132 VAL A N 4
ATOM 10619 C CA . VAL A 1 132 ? -5.350 -13.674 4.243 1.00 0.00 132 VAL A CA 4
ATOM 10620 C C . VAL A 1 132 ? -4.916 -14.918 5.015 1.00 0.00 132 VAL A C 4
ATOM 10621 O O . VAL A 1 132 ? -3.917 -15.555 4.678 1.00 0.00 132 VAL A O 4
ATOM 10634 N N . ALA A 1 133 ? -5.676 -15.257 6.051 1.00 0.00 133 ALA A N 4
ATOM 10635 C CA . ALA A 1 133 ? -5.377 -16.424 6.871 1.00 0.00 133 ALA A CA 4
ATOM 10636 C C . ALA A 1 133 ? -5.946 -17.693 6.246 1.00 0.00 133 ALA A C 4
ATOM 10637 O O . A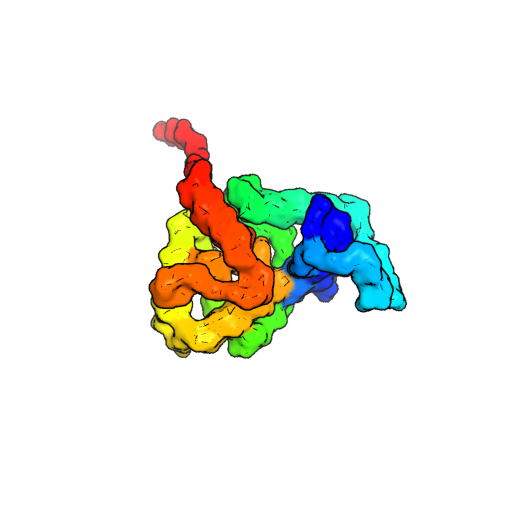LA A 1 133 ? -6.530 -17.658 5.164 1.00 0.00 133 ALA A O 4
ATOM 10644 N N . LYS A 1 134 ? -5.769 -18.816 6.937 1.00 0.00 134 LYS A N 4
ATOM 10645 C CA . LYS A 1 134 ? -6.261 -20.103 6.454 1.00 0.00 134 LYS A CA 4
ATOM 10646 C C . LYS A 1 134 ? -7.733 -20.022 6.056 1.00 0.00 134 LYS A C 4
ATOM 10647 O O . LYS A 1 134 ? -8.115 -20.449 4.966 1.00 0.00 134 LYS A O 4
ATOM 10666 N N . ASN A 1 135 ? -8.556 -19.476 6.947 1.00 0.00 135 ASN A N 4
ATOM 10667 C CA . ASN A 1 135 ? -9.985 -19.345 6.688 1.00 0.00 135 ASN A CA 4
ATOM 10668 C C . ASN A 1 135 ? -10.263 -18.262 5.649 1.00 0.00 135 ASN A C 4
ATOM 10669 O O . ASN A 1 135 ? -10.336 -18.541 4.452 1.00 0.00 135 ASN A O 4
ATOM 10680 N N . SER A 1 136 ? -10.419 -17.029 6.111 1.00 0.00 136 SER A N 4
ATOM 10681 C CA . SER A 1 136 ? -10.691 -15.904 5.221 1.00 0.00 136 SER A CA 4
ATOM 10682 C C . SER A 1 136 ? -10.615 -14.581 5.978 1.00 0.00 136 SER A C 4
ATOM 10683 O O . SER A 1 136 ? -11.240 -14.417 7.025 1.00 0.00 136 SER A O 4
ATOM 10691 N N . LEU A 1 137 ? -9.843 -13.642 5.439 1.00 0.00 137 LEU A N 4
ATOM 10692 C CA . LEU A 1 137 ? -9.679 -12.331 6.060 1.00 0.00 137 LEU A CA 4
ATOM 10693 C C . LEU A 1 137 ? -9.044 -12.456 7.442 1.00 0.00 137 LEU A C 4
ATOM 10694 O O . LEU A 1 137 ? -9.474 -13.264 8.264 1.00 0.00 137 LEU A O 4
ATOM 10710 N N . GLY A 1 138 ? -8.017 -11.650 7.690 1.00 0.00 138 GLY A N 4
ATOM 10711 C CA . GLY A 1 138 ? -7.340 -11.687 8.974 1.00 0.00 138 GLY A CA 4
ATOM 10712 C C . GLY A 1 138 ? -6.673 -10.370 9.318 1.00 0.00 138 GLY A C 4
ATOM 10713 O O . GLY A 1 138 ? -6.394 -9.559 8.437 1.00 0.00 138 GLY A O 4
ATOM 10717 N N . GLY A 1 139 ? -6.416 -10.159 10.606 1.00 0.00 139 GLY A N 4
ATOM 10718 C CA . GLY A 1 139 ? -5.778 -8.931 11.044 1.00 0.00 139 GLY A CA 4
ATOM 10719 C C . GLY A 1 139 ? -6.748 -7.985 11.725 1.00 0.00 139 GLY A C 4
ATOM 10720 O O . GLY A 1 139 ? -7.720 -7.537 11.116 1.00 0.00 139 GLY A O 4
ATOM 10724 N N . TYR A 1 140 ? -6.482 -7.677 12.990 1.00 0.00 140 TYR A N 4
ATOM 10725 C CA . TYR A 1 140 ? -7.339 -6.776 13.754 1.00 0.00 140 TYR A CA 4
ATOM 10726 C C . TYR A 1 140 ? -6.701 -5.397 13.880 1.00 0.00 140 TYR A C 4
ATOM 10727 O O . TYR A 1 140 ? -6.895 -4.700 14.877 1.00 0.00 140 TYR A O 4
ATOM 10745 N N . SER A 1 141 ? -5.938 -5.008 12.864 1.00 0.00 141 SER A N 4
ATOM 10746 C CA . SER A 1 141 ? -5.269 -3.712 12.860 1.00 0.00 141 SER A CA 4
ATOM 10747 C C . SER A 1 141 ? -5.798 -2.831 11.732 1.00 0.00 141 SER A C 4
ATOM 10748 O O . SER A 1 141 ? -6.664 -3.246 10.963 1.00 0.00 141 SER A O 4
ATOM 10756 N N . TYR A 1 142 ? -5.267 -1.615 11.640 1.00 0.00 142 TYR A N 4
ATOM 10757 C CA . TYR A 1 142 ? -5.680 -0.671 10.606 1.00 0.00 142 TYR A CA 4
ATOM 10758 C C . TYR A 1 142 ? -7.140 -0.261 10.790 1.00 0.00 142 TYR A C 4
ATOM 10759 O O . TYR A 1 142 ? -7.430 0.861 11.205 1.00 0.00 142 TYR A O 4
ATOM 10777 N N . GLY A 1 143 ? -8.053 -1.173 10.475 1.00 0.00 143 GLY A N 4
ATOM 10778 C CA . GLY A 1 143 ? -9.468 -0.884 10.608 1.00 0.00 143 GLY A CA 4
ATOM 10779 C C . GLY A 1 143 ? -10.331 -1.978 10.020 1.00 0.00 143 GLY A C 4
ATOM 10780 O O . GLY A 1 143 ? -11.449 -2.205 10.478 1.00 0.00 143 GLY A O 4
ATOM 10784 N N . LEU A 1 144 ? -9.804 -2.655 8.998 1.00 0.00 144 LEU A N 4
ATOM 10785 C CA . LEU A 1 144 ? -10.513 -3.742 8.323 1.00 0.00 144 LEU A CA 4
ATOM 10786 C C . LEU A 1 144 ? -11.554 -3.214 7.335 1.00 0.00 144 LEU A C 4
ATOM 10787 O O . LEU A 1 144 ? -12.159 -3.988 6.592 1.00 0.00 144 LEU A O 4
ATOM 10803 N N . ASP A 1 145 ? -11.757 -1.899 7.316 1.00 0.00 145 ASP A N 4
ATOM 10804 C CA . ASP A 1 145 ? -12.718 -1.291 6.406 1.00 0.00 145 ASP A CA 4
ATOM 10805 C C . ASP A 1 145 ? -12.268 -1.466 4.959 1.00 0.00 145 ASP A C 4
ATOM 10806 O O . ASP A 1 145 ? -13.005 -1.991 4.127 1.00 0.00 145 ASP A O 4
ATOM 10815 N N . LYS A 1 146 ? -11.047 -1.022 4.673 1.00 0.00 146 LYS A N 4
ATOM 10816 C CA . LYS A 1 146 ? -10.487 -1.128 3.331 1.00 0.00 146 LYS A CA 4
ATOM 10817 C C . LYS A 1 146 ? -10.219 -2.586 2.967 1.00 0.00 146 LYS A C 4
ATOM 10818 O O . LYS A 1 146 ? -10.243 -2.955 1.794 1.00 0.00 146 LYS A O 4
ATOM 10837 N N . LYS A 1 147 ? -9.964 -3.412 3.976 1.00 0.00 147 LYS A N 4
ATOM 10838 C CA . LYS A 1 147 ? -9.698 -4.829 3.751 1.00 0.00 147 LYS A CA 4
ATOM 10839 C C . LYS A 1 147 ? -10.889 -5.501 3.073 1.00 0.00 147 LYS A C 4
ATOM 10840 O O . LYS A 1 147 ? -10.745 -6.148 2.037 1.00 0.00 147 LYS A O 4
ATOM 10859 N N . LYS A 1 148 ? -12.066 -5.320 3.661 1.00 0.00 148 LYS A N 4
ATOM 10860 C CA . LYS A 1 148 ? -13.294 -5.885 3.111 1.00 0.00 148 LYS A CA 4
ATOM 10861 C C . LYS A 1 148 ? -13.693 -5.157 1.831 1.00 0.00 148 LYS A C 4
ATOM 10862 O O . LYS A 1 148 ? -14.001 -5.778 0.814 1.00 0.00 148 LYS A O 4
ATOM 10881 N N . PHE A 1 149 ? -13.690 -3.832 1.904 1.00 0.00 149 PHE A N 4
ATOM 10882 C CA . PHE A 1 149 ? -14.052 -2.982 0.775 1.00 0.00 149 PHE A CA 4
ATOM 10883 C C . PHE A 1 149 ? -13.242 -3.333 -0.476 1.00 0.00 149 PHE A C 4
ATOM 10884 O O . PHE A 1 149 ? -13.802 -3.735 -1.495 1.00 0.00 149 PHE A O 4
ATOM 10901 N N . ILE A 1 150 ? -11.926 -3.171 -0.391 1.00 0.00 150 ILE A N 4
ATOM 10902 C CA . ILE A 1 150 ? -11.041 -3.463 -1.515 1.00 0.00 150 ILE A CA 4
ATOM 10903 C C . ILE A 1 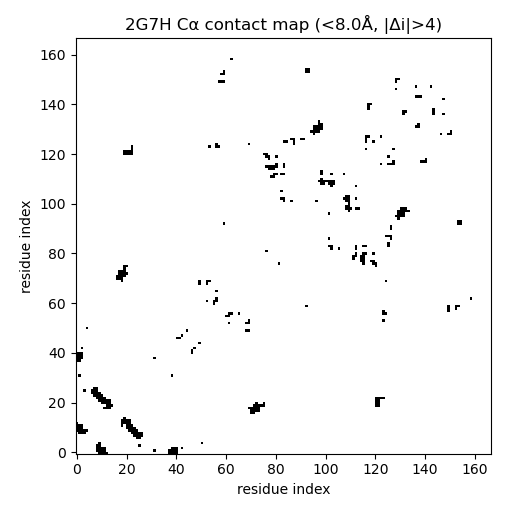150 ? -11.236 -4.889 -2.025 1.00 0.00 150 ILE A C 4
ATOM 10904 O O . ILE A 1 150 ? -11.304 -5.120 -3.232 1.00 0.00 150 ILE A O 4
ATOM 10920 N N . LEU A 1 151 ? -11.318 -5.842 -1.101 1.00 0.00 151 LEU A N 4
ATOM 10921 C CA . LEU A 1 151 ? -11.499 -7.245 -1.462 1.00 0.00 151 LEU A CA 4
ATOM 10922 C C . LEU A 1 151 ? -12.690 -7.426 -2.403 1.00 0.00 151 LEU A C 4
ATOM 10923 O O . LEU A 1 151 ? -12.743 -8.385 -3.172 1.00 0.00 151 LEU A O 4
ATOM 10939 N N . GLU A 1 152 ? -13.643 -6.501 -2.337 1.00 0.00 152 GLU A N 4
ATOM 10940 C CA . GLU A 1 152 ? -14.829 -6.564 -3.183 1.00 0.00 152 GLU A CA 4
ATOM 10941 C C . GLU A 1 152 ? -14.650 -5.714 -4.438 1.00 0.00 152 GLU A C 4
ATOM 10942 O O . GLU A 1 152 ? -14.955 -6.153 -5.547 1.00 0.00 152 GLU A O 4
ATOM 10954 N N . ARG A 1 153 ? -14.157 -4.492 -4.255 1.00 0.00 153 ARG A N 4
ATOM 10955 C CA . ARG A 1 153 ? -13.941 -3.578 -5.372 1.00 0.00 153 ARG A CA 4
ATOM 10956 C C . ARG A 1 153 ? -12.993 -4.184 -6.404 1.00 0.00 153 ARG A C 4
ATOM 10957 O O . ARG A 1 153 ? -13.307 -4.235 -7.593 1.00 0.00 153 ARG A O 4
ATOM 10978 N N . GLU A 1 154 ? -11.834 -4.643 -5.942 1.00 0.00 154 GLU A N 4
ATOM 10979 C CA . GLU A 1 154 ? -10.839 -5.243 -6.825 1.00 0.00 154 GLU A CA 4
ATOM 10980 C C . GLU A 1 154 ? -11.447 -6.379 -7.645 1.00 0.00 154 GLU A C 4
ATOM 10981 O O . GLU A 1 154 ? -11.312 -6.417 -8.867 1.00 0.00 154 GLU A O 4
ATOM 10993 N N . ARG A 1 155 ? -12.116 -7.302 -6.962 1.00 0.00 155 ARG A N 4
ATOM 10994 C CA . ARG A 1 155 ? -12.744 -8.439 -7.626 1.00 0.00 155 ARG A CA 4
ATOM 10995 C C . ARG A 1 155 ? -13.703 -7.973 -8.719 1.00 0.00 155 ARG A C 4
ATOM 10996 O O . ARG A 1 155 ? -13.899 -8.662 -9.721 1.00 0.00 155 ARG A O 4
ATOM 11017 N N . LEU A 1 156 ? -14.298 -6.802 -8.519 1.00 0.00 156 LEU A N 4
ATOM 11018 C CA . LEU A 1 156 ? -15.236 -6.246 -9.488 1.00 0.00 156 LEU A CA 4
ATOM 11019 C C . LEU A 1 156 ? -14.495 -5.599 -10.654 1.00 0.00 156 LEU A C 4
ATOM 11020 O O . LEU A 1 156 ? -14.935 -5.676 -11.801 1.00 0.00 156 LEU A O 4
ATOM 11036 N N . ASN A 1 157 ? -13.368 -4.961 -10.354 1.00 0.00 157 ASN A N 4
ATOM 11037 C CA . ASN A 1 157 ? -12.566 -4.301 -11.378 1.00 0.00 157 ASN A CA 4
ATOM 11038 C C . ASN A 1 157 ? -11.548 -5.268 -11.978 1.00 0.00 157 ASN A C 4
ATOM 11039 O O . ASN A 1 157 ? -10.351 -4.984 -12.013 1.00 0.00 157 ASN A O 4
ATOM 11050 N N . MET A 1 158 ? -12.033 -6.412 -12.450 1.00 0.00 158 MET A N 4
ATOM 11051 C CA . MET A 1 158 ? -11.168 -7.420 -13.048 1.00 0.00 158 MET A CA 4
ATOM 11052 C C . MET A 1 158 ? -10.934 -7.128 -14.528 1.00 0.00 158 MET A C 4
ATOM 11053 O O . MET A 1 158 ? -11.882 -6.950 -15.292 1.00 0.00 158 MET A O 4
ATOM 11067 N N . VAL A 1 159 ? -9.667 -7.080 -14.924 1.00 0.00 159 VAL A N 4
ATOM 11068 C CA . VAL A 1 159 ? -9.310 -6.810 -16.311 1.00 0.00 159 VAL A CA 4
ATOM 11069 C C . VAL A 1 159 ? -9.086 -8.106 -17.083 1.00 0.00 159 VAL A C 4
ATOM 11070 O O . VAL A 1 159 ? -8.424 -9.023 -16.597 1.00 0.00 159 VAL A O 4
ATOM 11083 N N . SER A 1 160 ? -9.642 -8.175 -18.288 1.00 0.00 160 SER A N 4
ATOM 11084 C CA . SER A 1 160 ? -9.503 -9.360 -19.127 1.00 0.00 160 SER A CA 4
ATOM 11085 C C . SER A 1 160 ? -8.229 -9.287 -19.963 1.00 0.00 160 SER A C 4
ATOM 11086 O O . SER A 1 160 ? -7.710 -8.203 -20.229 1.00 0.00 160 SER A O 4
ATOM 11094 N N . PHE A 1 161 ? -7.733 -10.448 -20.376 1.00 0.00 161 PHE A N 4
ATOM 11095 C CA . PHE A 1 161 ? -6.519 -10.516 -21.184 1.00 0.00 161 PHE A CA 4
ATOM 11096 C C . PHE A 1 161 ? -6.849 -10.857 -22.634 1.00 0.00 161 PHE A C 4
ATOM 11097 O O . PHE A 1 161 ? -7.027 -12.023 -22.982 1.00 0.00 161 PHE A O 4
ATOM 11114 N N . LYS A 1 162 ? -6.928 -9.830 -23.474 1.00 0.00 162 LYS A N 4
ATOM 11115 C CA . LYS A 1 162 ? -7.236 -10.019 -24.886 1.00 0.00 162 LYS A CA 4
ATOM 11116 C C . LYS A 1 162 ? -5.992 -10.444 -25.661 1.00 0.00 162 LYS A C 4
ATOM 11117 O O . LYS A 1 162 ? -4.866 -10.162 -25.252 1.00 0.00 162 LYS A O 4
ATOM 11136 N N . PHE A 1 163 ? -6.206 -11.125 -26.783 1.00 0.00 163 PHE A N 4
ATOM 11137 C CA . PHE A 1 163 ? -5.103 -11.588 -27.618 1.00 0.00 163 PHE A CA 4
ATOM 11138 C C . PHE A 1 163 ? -4.205 -12.552 -26.846 1.00 0.00 163 PHE A C 4
ATOM 11139 O O . PHE A 1 163 ? -3.533 -12.162 -25.892 1.00 0.00 163 PHE A O 4
ATOM 11156 N N . ASN A 1 164 ? -4.200 -13.812 -27.269 1.00 0.00 164 ASN A N 4
ATOM 11157 C CA . ASN A 1 164 ? -3.384 -14.832 -26.618 1.00 0.00 164 ASN A CA 4
ATOM 11158 C C . ASN A 1 164 ? -3.791 -15.003 -25.158 1.00 0.00 164 ASN A C 4
ATOM 11159 O O . ASN A 1 164 ? -4.540 -14.193 -24.611 1.00 0.00 164 ASN A O 4
ATOM 11170 N N . LYS A 1 165 ? -3.291 -16.063 -24.531 1.00 0.00 165 LYS A N 4
ATOM 11171 C CA . LYS A 1 165 ? -3.601 -16.342 -23.134 1.00 0.00 165 LYS A CA 4
ATOM 11172 C C . LYS A 1 165 ? -2.324 -16.546 -22.324 1.00 0.00 165 LYS A C 4
ATOM 11173 O O . LYS A 1 165 ? -2.173 -15.993 -21.234 1.00 0.00 165 LYS A O 4
ATOM 11192 N N . VAL A 1 166 ? -1.410 -17.345 -22.863 1.00 0.00 166 VAL A N 4
ATOM 11193 C CA . VAL A 1 166 ? -0.146 -17.621 -22.191 1.00 0.00 166 VAL A CA 4
ATOM 11194 C C . VAL A 1 166 ? 1.016 -17.602 -23.177 1.00 0.00 166 VAL A C 4
ATOM 11195 O O . VAL A 1 166 ? 0.817 -17.690 -24.389 1.00 0.00 166 VAL A O 4
ATOM 11208 N N . TYR A 1 167 ? 2.231 -17.487 -22.650 1.00 0.00 167 TYR A N 4
ATOM 11209 C CA . TYR A 1 167 ? 3.427 -17.457 -23.486 1.00 0.00 167 TYR A CA 4
ATOM 11210 C C . TYR A 1 167 ? 3.385 -16.279 -24.453 1.00 0.00 167 TYR A C 4
ATOM 11211 O O . TYR A 1 167 ? 4.318 -15.477 -24.513 1.00 0.00 167 TYR A O 4
ATOM 11229 N N . MET A 1 1 ? 5.565 15.667 6.664 1.00 0.00 1 MET A N 5
ATOM 11230 C CA . MET A 1 1 ? 4.307 16.359 6.278 1.00 0.00 1 MET A CA 5
ATOM 11231 C C . MET A 1 1 ? 3.103 15.433 6.419 1.00 0.00 1 MET A C 5
ATOM 11232 O O . MET A 1 1 ? 2.899 14.534 5.600 1.00 0.00 1 MET A O 5
ATOM 11248 N N . ILE A 1 2 ? 2.309 15.653 7.459 1.00 0.00 2 ILE A N 5
ATOM 11249 C CA . ILE A 1 2 ? 1.131 14.833 7.696 1.00 0.00 2 ILE A CA 5
ATOM 11250 C C . ILE A 1 2 ? -0.091 15.406 6.969 1.00 0.00 2 ILE A C 5
ATOM 11251 O O . ILE A 1 2 ? -0.695 16.371 7.436 1.00 0.00 2 ILE A O 5
ATOM 11267 N N . ILE A 1 3 ? -0.462 14.810 5.831 1.00 0.00 3 ILE A N 5
ATOM 11268 C CA . ILE A 1 3 ? -1.615 15.273 5.070 1.00 0.00 3 ILE A CA 5
ATOM 11269 C C . ILE A 1 3 ? -2.896 14.627 5.582 1.00 0.00 3 ILE A C 5
ATOM 11270 O O . ILE A 1 3 ? -2.861 13.559 6.190 1.00 0.00 3 ILE A O 5
ATOM 11286 N N . GLN A 1 4 ? -4.026 15.283 5.340 1.00 0.00 4 GLN A N 5
ATOM 11287 C CA . GLN A 1 4 ? -5.311 14.763 5.788 1.00 0.00 4 GLN A CA 5
ATOM 11288 C C . GLN A 1 4 ? -6.404 15.025 4.756 1.00 0.00 4 GLN A C 5
ATOM 11289 O O . GLN A 1 4 ? -6.422 16.071 4.109 1.00 0.00 4 GLN A O 5
ATOM 11303 N N . ILE A 1 5 ? -7.315 14.066 4.610 1.00 0.00 5 ILE A N 5
ATOM 11304 C CA . ILE A 1 5 ? -8.412 14.200 3.657 1.00 0.00 5 ILE A CA 5
ATOM 11305 C C . ILE A 1 5 ? -9.650 13.451 4.136 1.00 0.00 5 ILE A C 5
ATOM 11306 O O . ILE A 1 5 ? -9.663 12.226 4.200 1.00 0.00 5 ILE A O 5
ATOM 11322 N N . GLU A 1 6 ? -10.693 14.207 4.475 1.00 0.00 6 GLU A N 5
ATOM 11323 C CA . GLU A 1 6 ? -11.955 13.640 4.955 1.00 0.00 6 GLU A CA 5
ATOM 11324 C C . GLU A 1 6 ? -11.726 12.594 6.052 1.00 0.00 6 GLU A C 5
ATOM 11325 O O . GLU A 1 6 ? -11.649 12.936 7.233 1.00 0.00 6 GLU A O 5
ATOM 11337 N N . GLU A 1 7 ? -11.627 11.322 5.667 1.00 0.00 7 GLU A N 5
ATOM 11338 C CA . GLU A 1 7 ? -11.422 10.245 6.634 1.00 0.00 7 GLU A CA 5
ATOM 11339 C C . GLU A 1 7 ? -10.076 9.555 6.427 1.00 0.00 7 GLU A C 5
ATOM 11340 O O . GLU A 1 7 ? -9.542 8.916 7.340 1.00 0.00 7 GLU A O 5
ATOM 11352 N N . TYR A 1 8 ? -9.531 9.677 5.224 1.00 0.00 8 TYR A N 5
ATOM 11353 C CA . TYR A 1 8 ? -8.253 9.062 4.914 1.00 0.00 8 TYR A CA 5
ATOM 11354 C C . TYR A 1 8 ? -7.109 10.068 5.027 1.00 0.00 8 TYR A C 5
ATOM 11355 O O . TYR A 1 8 ? -6.836 10.828 4.098 1.00 0.00 8 TYR A O 5
ATOM 11373 N N . PHE A 1 9 ? -6.431 10.064 6.169 1.00 0.00 9 PHE A N 5
ATOM 11374 C CA . PHE A 1 9 ? -5.302 10.964 6.373 1.00 0.00 9 PHE A CA 5
ATOM 11375 C C . PHE A 1 9 ? -4.026 10.306 5.853 1.00 0.00 9 PHE A C 5
ATOM 11376 O O . PHE A 1 9 ? -3.756 9.143 6.146 1.00 0.00 9 PHE A O 5
ATOM 11393 N N . ILE A 1 10 ? -3.246 11.038 5.068 1.00 0.00 10 ILE A N 5
ATOM 11394 C CA . ILE A 1 10 ? -2.014 10.489 4.511 1.00 0.00 10 ILE A CA 5
ATOM 11395 C C . ILE A 1 10 ? -0.791 10.920 5.319 1.00 0.00 10 ILE A C 5
ATOM 11396 O O . ILE A 1 10 ? -0.394 12.083 5.297 1.00 0.00 10 ILE A O 5
ATOM 11412 N N . GLY A 1 11 ? -0.188 9.960 6.019 1.00 0.00 11 GLY A N 5
ATOM 11413 C CA . GLY A 1 11 ? 0.993 10.242 6.813 1.00 0.00 11 GLY A CA 5
ATOM 11414 C C . GLY A 1 11 ? 2.243 10.305 5.963 1.00 0.00 11 GLY A C 5
ATOM 11415 O O . GLY A 1 11 ? 3.017 9.350 5.934 1.00 0.00 11 GLY A O 5
ATOM 11419 N N . MET A 1 12 ? 2.443 11.426 5.272 1.00 0.00 12 MET A N 5
ATOM 11420 C CA . MET A 1 12 ? 3.611 11.594 4.411 1.00 0.00 12 MET A CA 5
ATOM 11421 C C . MET A 1 12 ? 4.840 12.047 5.190 1.00 0.00 12 MET A C 5
ATOM 11422 O O . MET A 1 12 ? 4.967 13.218 5.549 1.00 0.00 12 MET A O 5
ATOM 11436 N N . ILE A 1 13 ? 5.757 11.119 5.422 1.00 0.00 13 ILE A N 5
ATOM 11437 C CA . ILE A 1 13 ? 6.992 11.422 6.128 1.00 0.00 13 ILE A CA 5
ATOM 11438 C C . ILE A 1 13 ? 8.153 10.680 5.474 1.00 0.00 13 ILE A C 5
ATOM 11439 O O . ILE A 1 13 ? 8.215 9.450 5.503 1.00 0.00 13 ILE A O 5
ATOM 11455 N N . PHE A 1 14 ? 9.058 11.437 4.866 1.00 0.00 14 PHE A N 5
ATOM 11456 C CA . PHE A 1 14 ? 10.207 10.856 4.180 1.00 0.00 14 PHE A CA 5
ATOM 11457 C C . PHE A 1 14 ? 11.507 11.516 4.627 1.00 0.00 14 PHE A C 5
ATOM 11458 O O . PHE A 1 14 ? 11.495 12.521 5.337 1.00 0.00 14 PHE A O 5
ATOM 11475 N N . LYS A 1 15 ? 12.628 10.943 4.202 1.00 0.00 15 LYS A N 5
ATOM 11476 C CA . LYS A 1 15 ? 13.941 11.472 4.553 1.00 0.00 15 LYS A CA 5
ATOM 11477 C C . LYS A 1 15 ? 14.452 12.416 3.471 1.00 0.00 15 LYS A C 5
ATOM 11478 O O . LYS A 1 15 ? 14.586 13.620 3.696 1.00 0.00 15 LYS A O 5
ATOM 11497 N N . GLY A 1 16 ? 14.736 11.866 2.295 1.00 0.00 16 GLY A N 5
ATOM 11498 C CA . GLY A 1 16 ? 15.228 12.678 1.197 1.00 0.00 16 GLY A CA 5
ATOM 11499 C C . GLY A 1 16 ? 14.536 12.361 -0.114 1.00 0.00 16 GLY A C 5
ATOM 11500 O O . GLY A 1 16 ? 13.347 12.638 -0.279 1.00 0.00 16 GLY A O 5
ATOM 11504 N N . ASN A 1 17 ? 15.281 11.777 -1.050 1.00 0.00 17 ASN A N 5
ATOM 11505 C CA . ASN A 1 17 ? 14.731 11.419 -2.352 1.00 0.00 17 ASN A CA 5
ATOM 11506 C C . ASN A 1 17 ? 14.156 10.004 -2.343 1.00 0.00 17 ASN A C 5
ATOM 11507 O O . ASN A 1 17 ? 14.018 9.375 -3.392 1.00 0.00 17 ASN A O 5
ATOM 11518 N N . GLN A 1 18 ? 13.824 9.504 -1.155 1.00 0.00 18 GLN A N 5
ATOM 11519 C CA . GLN A 1 18 ? 13.267 8.164 -1.018 1.00 0.00 18 GLN A CA 5
ATOM 11520 C C . GLN A 1 18 ? 12.282 8.106 0.147 1.00 0.00 18 GLN A C 5
ATOM 11521 O O . GLN A 1 18 ? 12.619 8.461 1.276 1.00 0.00 18 GLN A O 5
ATOM 11535 N N . LEU A 1 19 ? 11.062 7.662 -0.138 1.00 0.00 19 LEU A N 5
ATOM 11536 C CA . LEU A 1 19 ? 10.025 7.566 0.882 1.00 0.00 19 LEU A CA 5
ATOM 11537 C C . LEU A 1 19 ? 10.431 6.619 1.997 1.00 0.00 19 LEU A C 5
ATOM 11538 O O . LEU A 1 19 ? 11.444 5.925 1.903 1.00 0.00 19 LEU A O 5
ATOM 11554 N N . VAL A 1 20 ? 9.635 6.605 3.057 1.00 0.00 20 VAL A N 5
ATOM 11555 C CA . VAL A 1 20 ? 9.905 5.752 4.205 1.00 0.00 20 VAL A CA 5
ATOM 11556 C C . VAL A 1 20 ? 8.616 5.423 4.943 1.00 0.00 20 VAL A C 5
ATOM 11557 O O . VAL A 1 20 ? 8.487 4.370 5.566 1.00 0.00 20 VAL A O 5
ATOM 11570 N N . ARG A 1 21 ? 7.663 6.336 4.854 1.00 0.00 21 ARG A N 5
ATOM 11571 C CA . ARG A 1 21 ? 6.371 6.168 5.488 1.00 0.00 21 ARG A CA 5
ATOM 11572 C C . ARG A 1 21 ? 5.388 7.193 4.932 1.00 0.00 21 ARG A C 5
ATOM 11573 O O . ARG A 1 21 ? 5.650 8.393 4.944 1.00 0.00 21 ARG A O 5
ATOM 11594 N N . ASN A 1 22 ? 4.264 6.705 4.432 1.00 0.00 22 ASN A N 5
ATOM 11595 C CA . ASN A 1 22 ? 3.237 7.569 3.853 1.00 0.00 22 ASN A CA 5
ATOM 11596 C C . ASN A 1 22 ? 1.874 6.888 3.902 1.00 0.00 22 ASN A C 5
ATOM 11597 O O . ASN A 1 22 ? 1.302 6.541 2.870 1.00 0.00 22 ASN A O 5
ATOM 11608 N N . THR A 1 23 ? 1.368 6.682 5.119 1.00 0.00 23 THR A N 5
ATOM 11609 C CA . THR A 1 23 ? 0.079 6.018 5.309 1.00 0.00 23 THR A CA 5
ATOM 11610 C C . THR A 1 23 ? -0.569 6.412 6.636 1.00 0.00 23 THR A C 5
ATOM 11611 O O . THR A 1 23 ? -0.138 7.358 7.291 1.00 0.00 23 THR A O 5
ATOM 11622 N N . ILE A 1 24 ? -1.617 5.670 7.010 1.00 0.00 24 ILE A N 5
ATOM 11623 C CA . ILE A 1 24 ? -2.367 5.908 8.249 1.00 0.00 24 ILE A CA 5
ATOM 11624 C C . ILE A 1 24 ? -3.487 6.914 8.011 1.00 0.00 24 ILE A C 5
ATOM 11625 O O . ILE A 1 24 ? -3.326 8.107 8.264 1.00 0.00 24 ILE A O 5
ATOM 11641 N N . PRO A 1 25 ? -4.643 6.438 7.511 1.00 0.00 25 PRO A N 5
ATOM 11642 C CA . PRO A 1 25 ? -5.795 7.298 7.224 1.00 0.00 25 PRO A CA 5
ATOM 11643 C C . PRO A 1 25 ? -6.508 7.778 8.502 1.00 0.00 25 PRO A C 5
ATOM 11644 O O . PRO A 1 25 ? -5.967 8.603 9.236 1.00 0.00 25 PRO A O 5
ATOM 11655 N N . LEU A 1 26 ? -7.698 7.247 8.786 1.00 0.00 26 LEU A N 5
ATOM 11656 C CA . LEU A 1 26 ? -8.439 7.609 9.990 1.00 0.00 26 LEU A CA 5
ATOM 11657 C C . LEU A 1 26 ? -8.951 9.042 9.967 1.00 0.00 26 LEU A C 5
ATOM 11658 O O . LEU A 1 26 ? -8.195 9.997 9.788 1.00 0.00 26 LEU A O 5
ATOM 11674 N N . ARG A 1 27 ? -10.255 9.158 10.166 1.00 0.00 27 ARG A N 5
ATOM 11675 C CA . ARG A 1 27 ? -10.949 10.437 10.195 1.00 0.00 27 ARG A CA 5
ATOM 11676 C C . ARG A 1 27 ? -10.786 11.121 11.555 1.00 0.00 27 ARG A C 5
ATOM 11677 O O . ARG A 1 27 ? -11.770 11.523 12.175 1.00 0.00 27 ARG A O 5
ATOM 11698 N N . ARG A 1 28 ? -9.548 11.241 12.024 1.00 0.00 28 ARG A N 5
ATOM 11699 C CA . ARG A 1 28 ? -9.289 11.864 13.317 1.00 0.00 28 ARG A CA 5
ATOM 11700 C C . ARG A 1 28 ? -8.416 13.108 13.177 1.00 0.00 28 ARG A C 5
ATOM 11701 O O . ARG A 1 28 ? -7.225 13.015 12.886 1.00 0.00 28 ARG A O 5
ATOM 11722 N N . GLU A 1 29 ? -9.018 14.273 13.403 1.00 0.00 29 GLU A N 5
ATOM 11723 C CA . GLU A 1 29 ? -8.295 15.537 13.321 1.00 0.00 29 GLU A CA 5
ATOM 11724 C C . GLU A 1 29 ? -7.189 15.594 14.369 1.00 0.00 29 GLU A C 5
ATOM 11725 O O . GLU A 1 29 ? -6.199 16.307 14.205 1.00 0.00 29 GLU A O 5
ATOM 11737 N N . GLU A 1 30 ? -7.368 14.837 15.450 1.00 0.00 30 GLU A N 5
ATOM 11738 C CA . GLU A 1 30 ? -6.390 14.801 16.532 1.00 0.00 30 GLU A CA 5
ATOM 11739 C C . GLU A 1 30 ? -5.470 13.593 16.391 1.00 0.00 30 GLU A C 5
ATOM 11740 O O . GLU A 1 30 ? -5.165 12.912 17.369 1.00 0.00 30 GLU A O 5
ATOM 11752 N N . ILE A 1 31 ? -5.018 13.347 15.167 1.00 0.00 31 ILE A N 5
ATOM 11753 C CA . ILE A 1 31 ? -4.118 12.236 14.889 1.00 0.00 31 ILE A CA 5
ATOM 11754 C C . ILE A 1 31 ? -2.673 12.720 14.769 1.00 0.00 31 ILE A C 5
ATOM 11755 O O . ILE A 1 31 ? -1.732 11.937 14.890 1.00 0.00 31 ILE A O 5
ATOM 11771 N N . PHE A 1 32 ? -2.509 14.020 14.530 1.00 0.00 32 PHE A N 5
ATOM 11772 C CA . PHE A 1 32 ? -1.184 14.615 14.388 1.00 0.00 32 PHE A CA 5
ATOM 11773 C C . PHE A 1 32 ? -0.562 14.938 15.746 1.00 0.00 32 PHE A C 5
ATOM 11774 O O . PHE A 1 32 ? 0.509 15.537 15.814 1.00 0.00 32 PHE A O 5
ATOM 11791 N N . ASN A 1 33 ? -1.226 14.534 16.825 1.00 0.00 33 ASN A N 5
ATOM 11792 C CA . ASN A 1 33 ? -0.712 14.785 18.166 1.00 0.00 33 ASN A CA 5
ATOM 11793 C C . ASN A 1 33 ? 0.279 13.698 18.573 1.00 0.00 33 ASN A C 5
ATOM 11794 O O . ASN A 1 33 ? 1.163 13.927 19.398 1.00 0.00 33 ASN A O 5
ATOM 11805 N N . PHE A 1 34 ? 0.121 12.515 17.988 1.00 0.00 34 PHE A N 5
ATOM 11806 C CA . PHE A 1 34 ? 0.999 11.391 18.287 1.00 0.00 34 PHE A CA 5
ATOM 11807 C C . PHE A 1 34 ? 2.297 11.477 17.488 1.00 0.00 34 PHE A C 5
ATOM 11808 O O . PHE A 1 34 ? 3.355 11.061 17.961 1.00 0.00 34 PHE A O 5
ATOM 11825 N N . MET A 1 35 ? 2.208 12.013 16.273 1.00 0.00 35 MET A N 5
ATOM 11826 C CA . MET A 1 35 ? 3.375 12.149 15.399 1.00 0.00 35 MET A CA 5
ATOM 11827 C C . MET A 1 35 ? 4.353 13.202 15.917 1.00 0.00 35 MET A C 5
ATOM 11828 O O . MET A 1 35 ? 4.757 14.103 15.179 1.00 0.00 35 MET A O 5
ATOM 11842 N N . ASP A 1 36 ? 4.739 13.086 17.184 1.00 0.00 36 ASP A N 5
ATOM 11843 C CA . ASP A 1 36 ? 5.677 14.025 17.793 1.00 0.00 36 ASP A CA 5
ATOM 11844 C C . ASP A 1 36 ? 5.285 15.468 17.491 1.00 0.00 36 ASP A C 5
ATOM 11845 O O . ASP A 1 36 ? 6.142 16.326 17.282 1.00 0.00 36 ASP A O 5
ATOM 11854 N N . GLY A 1 37 ? 3.984 15.722 17.464 1.00 0.00 37 GLY A N 5
ATOM 11855 C CA . GLY A 1 37 ? 3.496 17.058 17.179 1.00 0.00 37 GLY A CA 5
ATOM 11856 C C . GLY A 1 37 ? 3.356 17.311 15.692 1.00 0.00 37 GLY A C 5
ATOM 11857 O O . GLY A 1 37 ? 2.315 17.021 15.104 1.00 0.00 37 GLY A O 5
ATOM 11861 N N . GLU A 1 38 ? 4.410 17.844 15.082 1.00 0.00 38 GLU A N 5
ATOM 11862 C CA . GLU A 1 38 ? 4.405 18.129 13.650 1.00 0.00 38 GLU A CA 5
ATOM 11863 C C . GLU A 1 38 ? 3.354 19.182 13.302 1.00 0.00 38 GLU A C 5
ATOM 11864 O O . GLU A 1 38 ? 3.688 20.337 13.035 1.00 0.00 38 GLU A O 5
ATOM 11876 N N . VAL A 1 39 ? 2.085 18.774 13.308 1.00 0.00 39 VAL A N 5
ATOM 11877 C CA . VAL A 1 39 ? 0.972 19.670 12.995 1.00 0.00 39 VAL A CA 5
ATOM 11878 C C . VAL A 1 39 ? 1.315 20.629 11.857 1.00 0.00 39 VAL A C 5
ATOM 11879 O O . VAL A 1 39 ? 1.621 21.799 12.086 1.00 0.00 39 VAL A O 5
ATOM 11892 N N . VAL A 1 40 ? 1.259 20.124 10.629 1.00 0.00 40 VAL A N 5
ATOM 11893 C CA . VAL A 1 40 ? 1.562 20.932 9.455 1.00 0.00 40 VAL A CA 5
ATOM 11894 C C . VAL A 1 40 ? 0.348 21.052 8.542 1.00 0.00 40 VAL A C 5
ATOM 11895 O O . VAL A 1 40 ? -0.139 20.056 8.008 1.00 0.00 40 VAL A O 5
ATOM 11908 N N . SER A 1 41 ? -0.136 22.277 8.368 1.00 0.00 41 SER A N 5
ATOM 11909 C CA . SER A 1 41 ? -1.293 22.526 7.517 1.00 0.00 41 SER A CA 5
ATOM 11910 C C . SER A 1 41 ? -0.911 22.464 6.043 1.00 0.00 41 SER A C 5
ATOM 11911 O O . SER A 1 41 ? -1.744 22.166 5.187 1.00 0.00 41 SER A O 5
ATOM 11919 N N . ASN A 1 42 ? 0.356 22.746 5.751 1.00 0.00 42 ASN A N 5
ATOM 11920 C CA . ASN A 1 42 ? 0.851 22.721 4.378 1.00 0.00 42 ASN A CA 5
ATOM 11921 C C . ASN A 1 42 ? 0.009 23.623 3.477 1.00 0.00 42 ASN A C 5
ATOM 11922 O O . ASN A 1 42 ? -0.979 23.180 2.890 1.00 0.00 42 ASN A O 5
ATOM 11933 N N . PRO A 1 43 ? 0.390 24.908 3.356 1.00 0.00 43 PRO A N 5
ATOM 11934 C CA . PRO A 1 43 ? -0.336 25.872 2.522 1.00 0.00 43 PRO A CA 5
ATOM 11935 C C . PRO A 1 43 ? -0.610 25.340 1.123 1.00 0.00 43 PRO A C 5
ATOM 11936 O O . PRO A 1 43 ? -1.572 25.740 0.468 1.00 0.00 43 PRO A O 5
ATOM 11947 N N . GLU A 1 44 ? 0.243 24.433 0.674 1.00 0.00 44 GLU A N 5
ATOM 11948 C CA . GLU A 1 44 ? 0.097 23.832 -0.648 1.00 0.00 44 GLU A CA 5
ATOM 11949 C C . GLU A 1 44 ? -1.254 23.141 -0.775 1.00 0.00 44 GLU A C 5
ATOM 11950 O O . GLU A 1 44 ? -2.112 23.275 0.099 1.00 0.00 44 GLU A O 5
ATOM 11962 N N . ASP A 1 45 ? -1.438 22.400 -1.860 1.00 0.00 45 ASP A N 5
ATOM 11963 C CA . ASP A 1 45 ? -2.687 21.693 -2.085 1.00 0.00 45 ASP A CA 5
ATOM 11964 C C . ASP A 1 45 ? -2.903 20.634 -1.015 1.00 0.00 45 ASP A C 5
ATOM 11965 O O . ASP A 1 45 ? -2.187 19.634 -0.960 1.00 0.00 45 ASP A O 5
ATOM 11974 N N . GLU A 1 46 ? -3.904 20.855 -0.170 1.00 0.00 46 GLU A N 5
ATOM 11975 C CA . GLU A 1 46 ? -4.227 19.915 0.901 1.00 0.00 46 GLU A CA 5
ATOM 11976 C C . GLU A 1 46 ? -4.320 18.493 0.354 1.00 0.00 46 GLU A C 5
ATOM 11977 O O . GLU A 1 46 ? -4.096 17.522 1.075 1.00 0.00 46 GLU A O 5
ATOM 11989 N N . HIS A 1 47 ? -4.625 18.386 -0.937 1.00 0.00 47 HIS A N 5
ATOM 11990 C CA . HIS A 1 47 ? -4.718 17.094 -1.599 1.00 0.00 47 HIS A CA 5
ATOM 11991 C C . HIS A 1 47 ? -3.416 16.802 -2.335 1.00 0.00 47 HIS A C 5
ATOM 11992 O O . HIS A 1 47 ? -2.702 15.854 -2.009 1.00 0.00 47 HIS A O 5
ATOM 12007 N N . LEU A 1 48 ? -3.101 17.645 -3.320 1.00 0.00 48 LEU A N 5
ATOM 12008 C CA . LEU A 1 48 ? -1.875 17.506 -4.097 1.00 0.00 48 LEU A CA 5
ATOM 12009 C C . LEU A 1 48 ? -1.984 16.372 -5.111 1.00 0.00 48 LEU A C 5
ATOM 12010 O O . LEU A 1 48 ? -2.771 15.438 -4.939 1.00 0.00 48 LEU A O 5
ATOM 12026 N N . LYS A 1 49 ? -1.181 16.459 -6.167 1.00 0.00 49 LYS A N 5
ATOM 12027 C CA . LYS A 1 49 ? -1.171 15.445 -7.216 1.00 0.00 49 LYS A CA 5
ATOM 12028 C C . LYS A 1 49 ? -0.973 14.049 -6.637 1.00 0.00 49 LYS A C 5
ATOM 12029 O O . LYS A 1 49 ? -1.413 13.057 -7.219 1.00 0.00 49 LYS A O 5
ATOM 12048 N N . VAL A 1 50 ? -0.298 13.975 -5.496 1.00 0.00 50 VAL A N 5
ATOM 12049 C CA . VAL A 1 50 ? -0.031 12.693 -4.849 1.00 0.00 50 VAL A CA 5
ATOM 12050 C C . VAL A 1 50 ? -1.305 12.087 -4.269 1.00 0.00 50 VAL A C 5
ATOM 12051 O O . VAL A 1 50 ? -1.586 10.907 -4.478 1.00 0.00 50 VAL A O 5
ATOM 12064 N N . ALA A 1 51 ? -2.075 12.891 -3.543 1.00 0.00 51 ALA A N 5
ATOM 12065 C CA . ALA A 1 51 ? -3.318 12.413 -2.943 1.00 0.00 51 ALA A CA 5
ATOM 12066 C C . ALA A 1 51 ? -4.211 11.757 -3.991 1.00 0.00 51 ALA A C 5
ATOM 12067 O O . ALA A 1 51 ? -4.804 10.707 -3.746 1.00 0.00 51 ALA A O 5
ATOM 12074 N N . GLU A 1 52 ? -4.297 12.382 -5.161 1.00 0.00 52 GLU A N 5
ATOM 12075 C CA . GLU A 1 52 ? -5.111 11.856 -6.249 1.00 0.00 52 GLU A CA 5
ATOM 12076 C C . GLU A 1 52 ? -4.643 10.459 -6.650 1.00 0.00 52 GLU A C 5
ATOM 12077 O O . GLU A 1 52 ? -5.453 9.567 -6.898 1.00 0.00 52 GLU A O 5
ATOM 12089 N N . ILE A 1 53 ? -3.327 10.283 -6.716 1.00 0.00 53 ILE A N 5
ATOM 12090 C CA . ILE A 1 53 ? -2.743 9.001 -7.091 1.00 0.00 53 ILE A CA 5
ATOM 12091 C C . ILE A 1 53 ? -3.071 7.924 -6.061 1.00 0.00 53 ILE A C 5
ATOM 12092 O O . ILE A 1 53 ? -3.573 6.854 -6.407 1.00 0.00 53 ILE A O 5
ATOM 12108 N N . ILE A 1 54 ? -2.782 8.211 -4.796 1.00 0.00 54 ILE A N 5
ATOM 12109 C CA . ILE A 1 54 ? -3.045 7.263 -3.719 1.00 0.00 54 ILE A CA 5
ATOM 12110 C C . ILE A 1 54 ? -4.508 6.827 -3.710 1.00 0.00 54 ILE A C 5
ATOM 12111 O O . ILE A 1 54 ? -4.815 5.657 -3.481 1.00 0.00 54 ILE A O 5
ATOM 12127 N N . LEU A 1 55 ? -5.406 7.774 -3.961 1.00 0.00 55 LEU A N 5
ATOM 12128 C CA . LEU A 1 55 ? -6.836 7.486 -3.983 1.00 0.00 55 LEU A CA 5
ATOM 12129 C C . LEU A 1 55 ? -7.149 6.343 -4.948 1.00 0.00 55 LEU A C 5
ATOM 12130 O O . LEU A 1 55 ? -7.819 5.376 -4.585 1.00 0.00 55 LEU A O 5
ATOM 12146 N N . LYS A 1 56 ? -6.658 6.464 -6.179 1.00 0.00 56 LYS A N 5
ATOM 12147 C CA . LYS A 1 56 ? -6.884 5.444 -7.197 1.00 0.00 56 LYS A CA 5
ATOM 12148 C C . LYS A 1 56 ? -6.378 4.081 -6.733 1.00 0.00 56 LYS A C 5
ATOM 12149 O O . LYS A 1 56 ? -6.906 3.043 -7.131 1.00 0.00 56 LYS A O 5
ATOM 12168 N N . LEU A 1 57 ? -5.349 4.091 -5.892 1.00 0.00 57 LEU A N 5
ATOM 12169 C CA . LEU A 1 57 ? -4.771 2.855 -5.378 1.00 0.00 57 LEU A CA 5
ATOM 12170 C C . LEU A 1 57 ? -5.800 2.063 -4.575 1.00 0.00 57 LEU A C 5
ATOM 12171 O O . LEU A 1 57 ? -6.044 0.888 -4.847 1.00 0.00 57 LEU A O 5
ATOM 12187 N N . TYR A 1 58 ? -6.397 2.715 -3.582 1.00 0.00 58 TYR A N 5
ATOM 12188 C CA . TYR A 1 58 ? -7.395 2.073 -2.733 1.00 0.00 58 TYR A CA 5
ATOM 12189 C C . TYR A 1 58 ? -8.636 1.684 -3.533 1.00 0.00 58 TYR A C 5
ATOM 12190 O O . TYR A 1 58 ? -9.309 0.705 -3.210 1.00 0.00 58 TYR A O 5
ATOM 12208 N N . PHE A 1 59 ? -8.938 2.456 -4.571 1.00 0.00 59 PHE A N 5
ATOM 12209 C CA . PHE A 1 59 ? -10.102 2.188 -5.409 1.00 0.00 59 PHE A CA 5
ATOM 12210 C C . PHE A 1 59 ? -9.778 1.173 -6.504 1.00 0.00 59 PHE A C 5
ATOM 12211 O O . PHE A 1 59 ? -10.676 0.525 -7.042 1.00 0.00 59 PHE A O 5
ATOM 12228 N N . ALA A 1 60 ? -8.492 1.046 -6.835 1.00 0.00 60 ALA A N 5
ATOM 12229 C CA . ALA A 1 60 ? -8.042 0.115 -7.869 1.00 0.00 60 ALA A CA 5
ATOM 12230 C C . ALA A 1 60 ? -8.214 0.723 -9.258 1.00 0.00 60 ALA A C 5
ATOM 12231 O O . ALA A 1 60 ? -9.200 0.454 -9.945 1.00 0.00 60 ALA A O 5
ATOM 12238 N N . GLU A 1 61 ? -7.249 1.541 -9.667 1.00 0.00 61 GLU A N 5
ATOM 12239 C CA . GLU A 1 61 ? -7.300 2.185 -10.975 1.00 0.00 61 GLU A CA 5
ATOM 12240 C C . GLU A 1 61 ? -5.943 2.773 -11.353 1.00 0.00 61 GLU A C 5
ATOM 12241 O O . GLU A 1 61 ? -5.865 3.865 -11.917 1.00 0.00 61 GLU A O 5
ATOM 12253 N N . ILE A 1 62 ? -4.878 2.041 -11.048 1.00 0.00 62 ILE A N 5
ATOM 12254 C CA . ILE A 1 62 ? -3.531 2.486 -11.364 1.00 0.00 62 ILE A CA 5
ATOM 12255 C C . ILE A 1 62 ? -2.740 1.413 -12.112 1.00 0.00 62 ILE A C 5
ATOM 12256 O O . ILE A 1 62 ? -1.550 1.579 -12.370 1.00 0.00 62 ILE A O 5
ATOM 12272 N N . ASP A 1 63 ? -3.408 0.313 -12.459 1.00 0.00 63 ASP A N 5
ATOM 12273 C CA . ASP A 1 63 ? -2.763 -0.782 -13.177 1.00 0.00 63 ASP A CA 5
ATOM 12274 C C . ASP A 1 63 ? -1.479 -1.221 -12.474 1.00 0.00 63 ASP A C 5
ATOM 12275 O O . ASP A 1 63 ? -1.512 -2.067 -11.579 1.00 0.00 63 ASP A O 5
ATOM 12284 N N . ASP A 1 64 ? -0.355 -0.646 -12.881 1.00 0.00 64 ASP A N 5
ATOM 12285 C CA . ASP A 1 64 ? 0.934 -0.984 -12.287 1.00 0.00 64 ASP A CA 5
ATOM 12286 C C . ASP A 1 64 ? 1.959 0.117 -12.536 1.00 0.00 64 ASP A C 5
ATOM 12287 O O . ASP A 1 64 ? 2.768 0.029 -13.459 1.00 0.00 64 ASP A O 5
ATOM 12296 N N . LYS A 1 65 ? 1.922 1.153 -11.704 1.00 0.00 65 LYS A N 5
ATOM 12297 C CA . LYS A 1 65 ? 2.852 2.270 -11.835 1.00 0.00 65 LYS A CA 5
ATOM 12298 C C . LYS A 1 65 ? 2.804 3.191 -10.613 1.00 0.00 65 LYS A C 5
ATOM 12299 O O . LYS A 1 65 ? 3.239 4.340 -10.678 1.00 0.00 65 LYS A O 5
ATOM 12318 N N . LYS A 1 66 ? 2.281 2.683 -9.500 1.00 0.00 66 LYS A N 5
ATOM 12319 C CA . LYS A 1 66 ? 2.190 3.466 -8.272 1.00 0.00 66 LYS A CA 5
ATOM 12320 C C . LYS A 1 66 ? 3.508 3.438 -7.511 1.00 0.00 66 LYS A C 5
ATOM 12321 O O . LYS A 1 66 ? 3.881 4.405 -6.849 1.00 0.00 66 LYS A O 5
ATOM 12340 N N . VAL A 1 67 ? 4.203 2.317 -7.612 1.00 0.00 67 VAL A N 5
ATOM 12341 C CA . VAL A 1 67 ? 5.484 2.138 -6.935 1.00 0.00 67 VAL A CA 5
ATOM 12342 C C . VAL A 1 67 ? 6.469 3.246 -7.302 1.00 0.00 67 VAL A C 5
ATOM 12343 O O . VAL A 1 67 ? 7.406 3.526 -6.555 1.00 0.00 67 VAL A O 5
ATOM 12356 N N . ARG A 1 68 ? 6.251 3.874 -8.454 1.00 0.00 68 ARG A N 5
ATOM 12357 C CA . ARG A 1 68 ? 7.123 4.951 -8.910 1.00 0.00 68 ARG A CA 5
ATOM 12358 C C . ARG A 1 68 ? 6.599 6.309 -8.456 1.00 0.00 68 ARG A C 5
ATOM 12359 O O . ARG A 1 68 ? 7.351 7.134 -7.936 1.00 0.00 68 ARG A O 5
ATOM 12380 N N . GLU A 1 69 ? 5.304 6.536 -8.658 1.00 0.00 69 GLU A N 5
ATOM 12381 C CA . GLU A 1 69 ? 4.680 7.797 -8.271 1.00 0.00 69 GLU A CA 5
ATOM 12382 C C . GLU A 1 69 ? 4.622 7.939 -6.756 1.00 0.00 69 GLU A C 5
ATOM 12383 O O . GLU A 1 69 ? 4.684 9.047 -6.221 1.00 0.00 69 GLU A O 5
ATOM 12395 N N . LEU A 1 70 ? 4.502 6.811 -6.072 1.00 0.00 70 LEU A N 5
ATOM 12396 C CA . LEU A 1 70 ? 4.435 6.798 -4.614 1.00 0.00 70 LEU A CA 5
ATOM 12397 C C . LEU A 1 70 ? 5.822 6.962 -3.987 1.00 0.00 70 LEU A C 5
ATOM 12398 O O . LEU A 1 70 ? 5.963 6.914 -2.765 1.00 0.00 70 LEU A O 5
ATOM 12414 N N . ILE A 1 71 ? 6.845 7.141 -4.819 1.00 0.00 71 ILE A N 5
ATOM 12415 C CA . ILE A 1 71 ? 8.199 7.289 -4.332 1.00 0.00 71 ILE A CA 5
ATOM 12416 C C . ILE A 1 71 ? 8.656 5.993 -3.687 1.00 0.00 71 ILE A C 5
ATOM 12417 O O . ILE A 1 71 ? 7.913 5.373 -2.926 1.00 0.00 71 ILE A O 5
ATOM 12433 N N . SER A 1 72 ? 9.864 5.568 -4.019 1.00 0.00 72 SER A N 5
ATOM 12434 C CA . SER A 1 72 ? 10.390 4.322 -3.493 1.00 0.00 72 SER A CA 5
ATOM 12435 C C . SER A 1 72 ? 10.738 4.433 -2.011 1.00 0.00 72 SER A C 5
ATOM 12436 O O . SER A 1 72 ? 11.197 5.475 -1.541 1.00 0.00 72 SER A O 5
ATOM 12444 N N . TYR A 1 73 ? 10.517 3.341 -1.283 1.00 0.00 73 TYR A N 5
ATOM 12445 C CA . TYR A 1 73 ? 10.808 3.294 0.149 1.00 0.00 73 TYR A CA 5
ATOM 12446 C C . TYR A 1 73 ? 12.283 2.983 0.382 1.00 0.00 73 TYR A C 5
ATOM 12447 O O . TYR A 1 73 ? 12.921 2.321 -0.438 1.00 0.00 73 TYR A O 5
ATOM 12465 N N . LYS A 1 74 ? 12.828 3.471 1.493 1.00 0.00 74 LYS A N 5
ATOM 12466 C CA . LYS A 1 74 ? 14.236 3.245 1.805 1.00 0.00 74 LYS A CA 5
ATOM 12467 C C . LYS A 1 74 ? 14.459 2.914 3.280 1.00 0.00 74 LYS A C 5
ATOM 12468 O O . LYS A 1 74 ? 14.053 3.666 4.167 1.00 0.00 74 LYS A O 5
ATOM 12487 N N . LEU A 1 75 ? 15.134 1.796 3.525 1.00 0.00 75 LEU A N 5
ATOM 12488 C CA . LEU A 1 75 ? 15.456 1.358 4.882 1.00 0.00 75 LEU A CA 5
ATOM 12489 C C . LEU A 1 75 ? 14.222 1.291 5.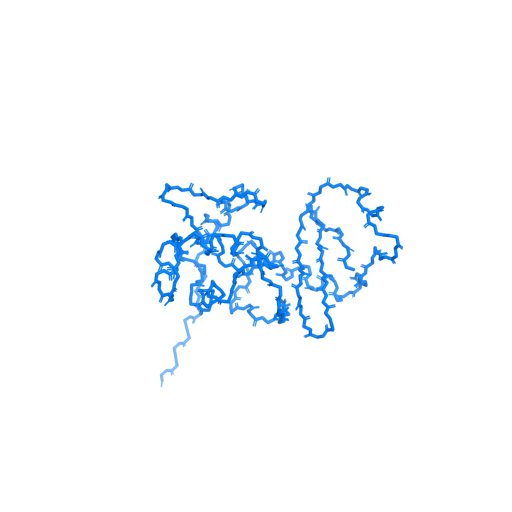781 1.00 0.00 75 LEU A C 5
ATOM 12490 O O . LEU A 1 75 ? 14.111 2.037 6.756 1.00 0.00 75 LEU A O 5
ATOM 12506 N N . GLU A 1 76 ? 13.300 0.388 5.463 1.00 0.00 76 GLU A N 5
ATOM 12507 C CA . GLU A 1 76 ? 12.091 0.226 6.262 1.00 0.00 76 GLU A CA 5
ATOM 12508 C C . GLU A 1 76 ? 11.607 -1.219 6.233 1.00 0.00 76 GLU A C 5
ATOM 12509 O O . GLU A 1 76 ? 11.066 -1.685 5.230 1.00 0.00 76 GLU A O 5
ATOM 12521 N N . VAL A 1 77 ? 11.793 -1.921 7.348 1.00 0.00 77 VAL A N 5
ATOM 12522 C CA . VAL A 1 77 ? 11.362 -3.313 7.459 1.00 0.00 77 VAL A CA 5
ATOM 12523 C C . VAL A 1 77 ? 11.080 -3.686 8.917 1.00 0.00 77 VAL A C 5
ATOM 12524 O O . VAL A 1 77 ? 11.938 -3.514 9.783 1.00 0.00 77 VAL A O 5
ATOM 12537 N N . PRO A 1 78 ? 9.872 -4.200 9.212 1.00 0.00 78 PRO A N 5
ATOM 12538 C CA . PRO A 1 78 ? 9.494 -4.591 10.570 1.00 0.00 78 PRO A CA 5
ATOM 12539 C C . PRO A 1 78 ? 10.056 -5.955 10.956 1.00 0.00 78 PRO A C 5
ATOM 12540 O O . PRO A 1 78 ? 9.305 -6.900 11.197 1.00 0.00 78 PRO A O 5
ATOM 12551 N N . GLU A 1 79 ? 11.386 -6.046 11.011 1.00 0.00 79 GLU A N 5
ATOM 12552 C CA . GLU A 1 79 ? 12.080 -7.287 11.367 1.00 0.00 79 GLU A CA 5
ATOM 12553 C C . GLU A 1 79 ? 12.248 -8.206 10.157 1.00 0.00 79 GLU A C 5
ATOM 12554 O O . GLU A 1 79 ? 13.157 -9.035 10.126 1.00 0.00 79 GLU A O 5
ATOM 12566 N N . PHE A 1 80 ? 11.376 -8.058 9.162 1.00 0.00 80 PHE A N 5
ATOM 12567 C CA . PHE A 1 80 ? 11.442 -8.883 7.958 1.00 0.00 80 PHE A CA 5
ATOM 12568 C C . PHE A 1 80 ? 10.308 -8.542 6.996 1.00 0.00 80 PHE A C 5
ATOM 12569 O O . PHE A 1 80 ? 9.141 -8.497 7.384 1.00 0.00 80 PHE A O 5
ATOM 12586 N N . THR A 1 81 ? 10.664 -8.301 5.738 1.00 0.00 81 THR A N 5
ATOM 12587 C CA . THR A 1 81 ? 9.679 -7.965 4.714 1.00 0.00 81 THR A CA 5
ATOM 12588 C C . THR A 1 81 ? 10.321 -7.868 3.326 1.00 0.00 81 THR A C 5
ATOM 12589 O O . THR A 1 81 ? 9.755 -7.266 2.414 1.00 0.00 81 THR A O 5
ATOM 12600 N N . LYS A 1 82 ? 11.502 -8.462 3.173 1.00 0.00 82 LYS A N 5
ATOM 12601 C CA . LYS A 1 82 ? 12.210 -8.443 1.899 1.00 0.00 82 LYS A CA 5
ATOM 12602 C C . LYS A 1 82 ? 11.502 -9.306 0.857 1.00 0.00 82 LYS A C 5
ATOM 12603 O O . LYS A 1 82 ? 11.243 -8.863 -0.261 1.00 0.00 82 LYS A O 5
ATOM 12622 N N . LYS A 1 83 ? 11.206 -10.548 1.229 1.00 0.00 83 LYS A N 5
ATOM 12623 C CA . LYS A 1 83 ? 10.545 -11.484 0.327 1.00 0.00 83 LYS A CA 5
ATOM 12624 C C . LYS A 1 83 ? 9.180 -10.959 -0.110 1.00 0.00 83 LYS A C 5
ATOM 12625 O O . LYS A 1 83 ? 8.880 -10.908 -1.303 1.00 0.00 83 LYS A O 5
ATOM 12644 N N . VAL A 1 84 ? 8.358 -10.570 0.856 1.00 0.00 84 VAL A N 5
ATOM 12645 C CA . VAL A 1 84 ? 7.033 -10.052 0.559 1.00 0.00 84 VAL A CA 5
ATOM 12646 C C . VAL A 1 84 ? 7.118 -8.895 -0.433 1.00 0.00 84 VAL A C 5
ATOM 12647 O O . VAL A 1 84 ? 6.295 -8.774 -1.351 1.00 0.00 84 VAL A O 5
ATOM 12660 N N . LEU A 1 85 ? 8.141 -8.061 -0.282 1.00 0.00 85 LEU A N 5
ATOM 12661 C CA . LEU A 1 85 ? 8.335 -6.951 -1.203 1.00 0.00 85 LEU A CA 5
ATOM 12662 C C . LEU A 1 85 ? 8.426 -7.509 -2.617 1.00 0.00 85 LEU A C 5
ATOM 12663 O O . LEU A 1 85 ? 7.856 -6.959 -3.560 1.00 0.00 85 LEU A O 5
ATOM 12679 N N . ASP A 1 86 ? 9.120 -8.640 -2.738 1.00 0.00 86 ASP A N 5
ATOM 12680 C CA . ASP A 1 86 ? 9.264 -9.323 -4.014 1.00 0.00 86 ASP A CA 5
ATOM 12681 C C . ASP A 1 86 ? 7.906 -9.837 -4.496 1.00 0.00 86 ASP A C 5
ATOM 12682 O O . ASP A 1 86 ? 7.750 -10.197 -5.663 1.00 0.00 86 ASP A O 5
ATOM 12691 N N . ILE A 1 87 ? 6.924 -9.866 -3.589 1.00 0.00 87 ILE A N 5
ATOM 12692 C CA . ILE A 1 87 ? 5.588 -10.332 -3.928 1.00 0.00 87 ILE A CA 5
ATOM 12693 C C . ILE A 1 87 ? 4.937 -9.350 -4.891 1.00 0.00 87 ILE A C 5
ATOM 12694 O O . ILE A 1 87 ? 4.484 -9.728 -5.973 1.00 0.00 87 ILE A O 5
ATOM 12710 N N . VAL A 1 88 ? 4.927 -8.080 -4.512 1.00 0.00 88 VAL A N 5
ATOM 12711 C CA . VAL A 1 88 ? 4.358 -7.047 -5.369 1.00 0.00 88 VAL A CA 5
ATOM 12712 C C . VAL A 1 88 ? 5.255 -6.798 -6.576 1.00 0.00 88 VAL A C 5
ATOM 12713 O O . VAL A 1 88 ? 4.808 -6.311 -7.614 1.00 0.00 88 VAL A O 5
ATOM 12726 N N . LYS A 1 89 ? 6.530 -7.134 -6.418 1.00 0.00 89 LYS A N 5
ATOM 12727 C CA . LYS A 1 89 ? 7.518 -6.952 -7.466 1.00 0.00 89 LYS A CA 5
ATOM 12728 C C . LYS A 1 89 ? 7.141 -7.672 -8.758 1.00 0.00 89 LYS A C 5
ATOM 12729 O O . LYS A 1 89 ? 7.544 -7.245 -9.841 1.00 0.00 89 LYS A O 5
ATOM 12748 N N . ASP A 1 90 ? 6.403 -8.781 -8.661 1.00 0.00 90 ASP A N 5
ATOM 12749 C CA . ASP A 1 90 ? 6.048 -9.528 -9.863 1.00 0.00 90 ASP A CA 5
ATOM 12750 C C . ASP A 1 90 ? 4.627 -10.096 -9.855 1.00 0.00 90 ASP A C 5
ATOM 12751 O O . ASP A 1 90 ? 4.179 -10.634 -10.869 1.00 0.00 90 ASP A O 5
ATOM 12760 N N . ILE A 1 91 ? 3.907 -9.980 -8.746 1.00 0.00 91 ILE A N 5
ATOM 12761 C CA . ILE A 1 91 ? 2.542 -10.495 -8.691 1.00 0.00 91 ILE A CA 5
ATOM 12762 C C . ILE A 1 91 ? 1.545 -9.485 -9.256 1.00 0.00 91 ILE A C 5
ATOM 12763 O O . ILE A 1 91 ? 1.628 -8.289 -8.973 1.00 0.00 91 ILE A O 5
ATOM 12779 N N . GLU A 1 92 ? 0.603 -9.975 -10.059 1.00 0.00 92 GLU A N 5
ATOM 12780 C CA . GLU A 1 92 ? -0.410 -9.117 -10.668 1.00 0.00 92 GLU A CA 5
ATOM 12781 C C . GLU A 1 92 ? -1.379 -8.582 -9.617 1.00 0.00 92 GLU A C 5
ATOM 12782 O O . GLU A 1 92 ? -1.367 -9.016 -8.464 1.00 0.00 92 GLU A O 5
ATOM 12794 N N . PHE A 1 93 ? -2.239 -7.654 -10.028 1.00 0.00 93 PHE A N 5
ATOM 12795 C CA . PHE A 1 93 ? -3.225 -7.077 -9.124 1.00 0.00 93 PHE A CA 5
ATOM 12796 C C . PHE A 1 93 ? -4.389 -8.040 -8.910 1.00 0.00 93 PHE A C 5
ATOM 12797 O O . PHE A 1 93 ? -5.135 -7.919 -7.939 1.00 0.00 93 PHE A O 5
ATOM 12814 N N . GLY A 1 94 ? -4.534 -8.997 -9.821 1.00 0.00 94 GLY A N 5
ATOM 12815 C CA . GLY A 1 94 ? -5.603 -9.969 -9.712 1.00 0.00 94 GLY A CA 5
ATOM 12816 C C . GLY A 1 94 ? -5.198 -11.195 -8.915 1.00 0.00 94 GLY A C 5
ATOM 12817 O O . GLY A 1 94 ? -5.849 -12.235 -9.000 1.00 0.00 94 GLY A O 5
ATOM 12821 N N . LYS A 1 95 ? -4.125 -11.075 -8.137 1.00 0.00 95 LYS A N 5
ATOM 12822 C CA . LYS A 1 95 ? -3.649 -12.183 -7.328 1.00 0.00 95 LYS A CA 5
ATOM 12823 C C . LYS A 1 95 ? -4.108 -12.030 -5.882 1.00 0.00 95 LYS A C 5
ATOM 12824 O O . LYS A 1 95 ? -4.284 -10.913 -5.395 1.00 0.00 95 LYS A O 5
ATOM 12843 N N . THR A 1 96 ? -4.308 -13.152 -5.200 1.00 0.00 96 THR A N 5
ATOM 12844 C CA . THR A 1 96 ? -4.752 -13.126 -3.812 1.00 0.00 96 THR A CA 5
ATOM 12845 C C . THR A 1 96 ? -4.332 -14.389 -3.069 1.00 0.00 96 THR A C 5
ATOM 12846 O O . THR A 1 96 ? -5.145 -15.282 -2.829 1.00 0.00 96 THR A O 5
ATOM 12857 N N . LEU A 1 97 ? -3.062 -14.442 -2.687 1.00 0.00 97 LEU A N 5
ATOM 12858 C CA . LEU A 1 97 ? -2.533 -15.580 -1.944 1.00 0.00 97 LEU A CA 5
ATOM 12859 C C . LEU A 1 97 ? -2.676 -15.322 -0.451 1.00 0.00 97 LEU A C 5
ATOM 12860 O O . LEU A 1 97 ? -3.158 -14.272 -0.046 1.00 0.00 97 LEU A O 5
ATOM 12876 N N . THR A 1 98 ? -2.271 -16.280 0.365 1.00 0.00 98 THR A N 5
ATOM 12877 C CA . THR A 1 98 ? -2.370 -16.122 1.812 1.00 0.00 98 THR A CA 5
ATOM 12878 C C . THR A 1 98 ? -0.991 -15.923 2.437 1.00 0.00 98 THR A C 5
ATOM 12879 O O . THR A 1 98 ? 0.018 -15.868 1.734 1.00 0.00 98 THR A O 5
ATOM 12890 N N . TYR A 1 99 ? -0.961 -15.812 3.761 1.00 0.00 99 TYR A N 5
ATOM 12891 C CA . TYR A 1 99 ? 0.290 -15.616 4.487 1.00 0.00 99 TYR A CA 5
ATOM 12892 C C . TYR A 1 99 ? 1.240 -16.788 4.263 1.00 0.00 99 TYR A C 5
ATOM 12893 O O . TYR A 1 99 ? 2.424 -16.597 3.990 1.00 0.00 99 TYR A O 5
ATOM 12911 N N . GLY A 1 100 ? 0.710 -18.001 4.380 1.00 0.00 100 GLY A N 5
ATOM 12912 C CA . GLY A 1 100 ? 1.523 -19.190 4.191 1.00 0.00 100 GLY A CA 5
ATOM 12913 C C . GLY A 1 100 ? 2.299 -19.172 2.887 1.00 0.00 100 GLY A C 5
ATOM 12914 O O . GLY A 1 100 ? 3.331 -19.827 2.765 1.00 0.00 100 GLY A O 5
ATOM 12918 N N . ASP A 1 101 ? 1.805 -18.421 1.908 1.00 0.00 101 ASP A N 5
ATOM 12919 C CA . ASP A 1 101 ? 2.465 -18.326 0.610 1.00 0.00 101 ASP A CA 5
ATOM 12920 C C . ASP A 1 101 ? 3.868 -17.739 0.749 1.00 0.00 101 ASP A C 5
ATOM 12921 O O . ASP A 1 101 ? 4.866 -18.418 0.496 1.00 0.00 101 ASP A O 5
ATOM 12930 N N . ILE A 1 102 ? 3.936 -16.477 1.153 1.00 0.00 102 ILE A N 5
ATOM 12931 C CA . ILE A 1 102 ? 5.220 -15.799 1.323 1.00 0.00 102 ILE A CA 5
ATOM 12932 C C . ILE A 1 102 ? 5.994 -16.402 2.482 1.00 0.00 102 ILE A C 5
ATOM 12933 O O . ILE A 1 102 ? 7.189 -16.677 2.371 1.00 0.00 102 ILE A O 5
ATOM 12949 N N . ALA A 1 103 ? 5.303 -16.600 3.598 1.00 0.00 103 ALA A N 5
ATOM 12950 C CA . ALA A 1 103 ? 5.922 -17.166 4.786 1.00 0.00 103 ALA A CA 5
ATOM 12951 C C . ALA A 1 103 ? 6.613 -18.486 4.463 1.00 0.00 103 ALA A C 5
ATOM 12952 O O . ALA A 1 103 ? 7.752 -18.716 4.865 1.00 0.00 103 ALA A O 5
ATOM 12959 N N . LYS A 1 104 ? 5.917 -19.347 3.725 1.00 0.00 104 LYS A N 5
ATOM 12960 C CA . LYS A 1 104 ? 6.472 -20.641 3.338 1.00 0.00 104 LYS A CA 5
ATOM 12961 C C . LYS A 1 104 ? 7.778 -20.453 2.578 1.00 0.00 104 LYS A C 5
ATOM 12962 O O . LYS A 1 104 ? 8.685 -21.281 2.664 1.00 0.00 104 LYS A O 5
ATOM 12981 N N . LYS A 1 105 ? 7.870 -19.352 1.838 1.00 0.00 105 LYS A N 5
ATOM 12982 C CA . LYS A 1 105 ? 9.072 -19.051 1.070 1.00 0.00 105 LYS A CA 5
ATOM 12983 C C . LYS A 1 105 ? 10.237 -18.744 2.007 1.00 0.00 105 LYS A C 5
ATOM 12984 O O . LYS A 1 105 ? 11.394 -19.008 1.685 1.00 0.00 105 LYS A O 5
ATOM 13003 N N . LEU A 1 106 ? 9.915 -18.192 3.173 1.00 0.00 106 LEU A N 5
ATOM 13004 C CA . LEU A 1 106 ? 10.922 -17.855 4.166 1.00 0.00 106 LEU A CA 5
ATOM 13005 C C . LEU A 1 106 ? 11.201 -19.054 5.066 1.00 0.00 106 LEU A C 5
ATOM 13006 O O . LEU A 1 106 ? 12.354 -19.396 5.326 1.00 0.00 106 LEU A O 5
ATOM 13022 N N . ASN A 1 107 ? 10.125 -19.688 5.534 1.00 0.00 107 ASN A N 5
ATOM 13023 C CA . ASN A 1 107 ? 10.214 -20.862 6.404 1.00 0.00 107 ASN A CA 5
ATOM 13024 C C . ASN A 1 107 ? 10.371 -20.461 7.864 1.00 0.00 107 ASN A C 5
ATOM 13025 O O . ASN A 1 107 ? 10.979 -21.180 8.656 1.00 0.00 107 ASN A O 5
ATOM 13036 N N . THR A 1 108 ? 9.815 -19.310 8.212 1.00 0.00 108 THR A N 5
ATOM 13037 C CA . THR A 1 108 ? 9.886 -18.811 9.582 1.00 0.00 108 THR A CA 5
ATOM 13038 C C . THR A 1 108 ? 8.529 -18.941 10.281 1.00 0.00 108 THR A C 5
ATOM 13039 O O . THR A 1 108 ? 8.245 -19.962 10.906 1.00 0.00 108 THR A O 5
ATOM 13050 N N . SER A 1 109 ? 7.695 -17.908 10.175 1.00 0.00 109 SER A N 5
ATOM 13051 C CA . SER A 1 109 ? 6.377 -17.925 10.799 1.00 0.00 109 SER A CA 5
ATOM 13052 C C . SER A 1 109 ? 5.403 -17.015 10.049 1.00 0.00 109 SER A C 5
ATOM 13053 O O . SER A 1 109 ? 5.595 -15.799 10.001 1.00 0.00 109 SER A O 5
ATOM 13061 N N . PRO A 1 110 ? 4.338 -17.587 9.456 1.00 0.00 110 PRO A N 5
ATOM 13062 C CA . PRO A 1 110 ? 3.340 -16.809 8.710 1.00 0.00 110 PRO A CA 5
ATOM 13063 C C . PRO A 1 110 ? 2.681 -15.734 9.569 1.00 0.00 110 PRO A C 5
ATOM 13064 O O . PRO A 1 110 ? 2.103 -14.779 9.048 1.00 0.00 110 PRO A O 5
ATOM 13075 N N . ARG A 1 111 ? 2.770 -15.891 10.887 1.00 0.00 111 ARG A N 5
ATOM 13076 C CA . ARG A 1 111 ? 2.180 -14.931 11.811 1.00 0.00 111 ARG A CA 5
ATOM 13077 C C . ARG A 1 111 ? 3.006 -13.650 11.863 1.00 0.00 111 ARG A C 5
ATOM 13078 O O . ARG A 1 111 ? 2.460 -12.548 11.921 1.00 0.00 111 ARG A O 5
ATOM 13099 N N . ALA A 1 112 ? 4.326 -13.802 11.842 1.00 0.00 112 ALA A N 5
ATOM 13100 C CA . ALA A 1 112 ? 5.229 -12.659 11.886 1.00 0.00 112 ALA A CA 5
ATOM 13101 C C . ALA A 1 112 ? 5.134 -11.834 10.606 1.00 0.00 112 ALA A C 5
ATOM 13102 O O . ALA A 1 112 ? 5.203 -10.604 10.644 1.00 0.00 112 ALA A O 5
ATOM 13109 N N . VAL A 1 113 ? 4.977 -12.515 9.476 1.00 0.00 113 VAL A N 5
ATOM 13110 C CA . VAL A 1 113 ? 4.876 -11.840 8.188 1.00 0.00 113 VAL A CA 5
ATOM 13111 C C . VAL A 1 113 ? 3.609 -10.998 8.104 1.00 0.00 113 VAL A C 5
ATOM 13112 O O . VAL A 1 113 ? 3.590 -9.955 7.449 1.00 0.00 113 VAL A O 5
ATOM 13125 N N . GLY A 1 114 ? 2.552 -11.449 8.775 1.00 0.00 114 GLY A N 5
ATOM 13126 C CA . GLY A 1 114 ? 1.300 -10.712 8.763 1.00 0.00 114 GLY A CA 5
ATOM 13127 C C . GLY A 1 114 ? 1.487 -9.264 9.167 1.00 0.00 114 GLY A C 5
ATOM 13128 O O . GLY A 1 114 ? 1.352 -8.360 8.343 1.00 0.00 114 GLY A O 5
ATOM 13132 N N . MET A 1 115 ? 1.814 -9.047 10.436 1.00 0.00 115 MET A N 5
ATOM 13133 C CA . MET A 1 115 ? 2.039 -7.700 10.951 1.00 0.00 115 MET A CA 5
ATOM 13134 C C . MET A 1 115 ? 3.157 -6.996 10.182 1.00 0.00 115 MET A C 5
ATOM 13135 O O . MET A 1 115 ? 3.288 -5.773 10.245 1.00 0.00 115 MET A O 5
ATOM 13149 N N . ALA A 1 116 ? 3.963 -7.773 9.461 1.00 0.00 116 ALA A N 5
ATOM 13150 C CA . ALA A 1 116 ? 5.070 -7.220 8.690 1.00 0.00 116 ALA A CA 5
ATOM 13151 C C . ALA A 1 116 ? 4.580 -6.218 7.649 1.00 0.00 116 ALA A C 5
ATOM 13152 O O . ALA A 1 116 ? 4.798 -5.014 7.785 1.00 0.00 116 ALA A O 5
ATOM 13159 N N . LEU A 1 117 ? 3.918 -6.716 6.609 1.00 0.00 117 LEU A N 5
ATOM 13160 C CA . LEU A 1 117 ? 3.403 -5.851 5.547 1.00 0.00 117 LEU A CA 5
ATOM 13161 C C . LEU A 1 117 ? 2.495 -4.769 6.126 1.00 0.00 117 LEU A C 5
ATOM 13162 O O . LEU A 1 117 ? 2.385 -3.674 5.574 1.00 0.00 117 LEU A O 5
ATOM 13178 N N . LYS A 1 118 ? 1.844 -5.086 7.242 1.00 0.00 118 LYS A N 5
ATOM 13179 C CA . LYS A 1 118 ? 0.944 -4.146 7.899 1.00 0.00 118 LYS A CA 5
ATOM 13180 C C . LYS A 1 118 ? 1.709 -2.962 8.484 1.00 0.00 118 LYS A C 5
ATOM 13181 O O . LYS A 1 118 ? 1.218 -1.834 8.485 1.00 0.00 118 LYS A O 5
ATOM 13200 N N . ARG A 1 119 ? 2.912 -3.228 8.989 1.00 0.00 119 ARG A N 5
ATOM 13201 C CA . ARG A 1 119 ? 3.738 -2.180 9.584 1.00 0.00 119 ARG A CA 5
ATOM 13202 C C . ARG A 1 119 ? 4.752 -1.624 8.584 1.00 0.00 119 ARG A C 5
ATOM 13203 O O . ARG A 1 119 ? 5.467 -0.669 8.885 1.00 0.00 119 ARG A O 5
ATOM 13224 N N . ASN A 1 120 ? 4.813 -2.225 7.398 1.00 0.00 120 ASN A N 5
ATOM 13225 C CA . ASN A 1 120 ? 5.745 -1.785 6.362 1.00 0.00 120 ASN A CA 5
ATOM 13226 C C . ASN A 1 120 ? 5.670 -0.271 6.157 1.00 0.00 120 ASN A C 5
ATOM 13227 O O . ASN A 1 120 ? 4.779 0.387 6.693 1.00 0.00 120 ASN A O 5
ATOM 13238 N N . PRO A 1 121 ? 6.609 0.305 5.383 1.00 0.00 121 PRO A N 5
ATOM 13239 C CA . PRO A 1 121 ? 6.638 1.748 5.118 1.00 0.00 121 PRO A CA 5
ATOM 13240 C C . PRO A 1 121 ? 5.359 2.234 4.443 1.00 0.00 121 PRO A C 5
ATOM 13241 O O . PRO A 1 121 ? 4.860 3.323 4.741 1.00 0.00 121 PRO A O 5
ATOM 13252 N N . LEU A 1 122 ? 4.838 1.421 3.528 1.00 0.00 122 LEU A N 5
ATOM 13253 C CA . LEU A 1 122 ? 3.623 1.763 2.802 1.00 0.00 122 LEU A CA 5
ATOM 13254 C C . LEU A 1 122 ? 2.779 0.519 2.526 1.00 0.00 122 LEU A C 5
ATOM 13255 O O . LEU A 1 122 ? 2.701 0.053 1.390 1.00 0.00 122 LEU A O 5
ATOM 13271 N N . PRO A 1 123 ? 2.131 -0.038 3.565 1.00 0.00 123 PRO A N 5
ATOM 13272 C CA . PRO A 1 123 ? 1.291 -1.232 3.417 1.00 0.00 123 PRO A CA 5
ATOM 13273 C C . PRO A 1 123 ? 0.244 -1.069 2.319 1.00 0.00 123 PRO A C 5
ATOM 13274 O O . PRO A 1 123 ? -0.233 -2.052 1.752 1.00 0.00 123 PRO A O 5
ATOM 13285 N N . LEU A 1 124 ? -0.108 0.179 2.023 1.00 0.00 124 LEU A N 5
ATOM 13286 C CA . LEU A 1 124 ? -1.094 0.471 0.989 1.00 0.00 124 LEU A CA 5
ATOM 13287 C C . LEU A 1 124 ? -0.649 -0.091 -0.358 1.00 0.00 124 LEU A C 5
ATOM 13288 O O . LEU A 1 124 ? -1.262 -1.020 -0.886 1.00 0.00 124 LEU A O 5
ATOM 13304 N N . ILE A 1 125 ? 0.422 0.474 -0.905 1.00 0.00 125 ILE A N 5
ATOM 13305 C CA . ILE A 1 125 ? 0.951 0.027 -2.188 1.00 0.00 125 ILE A CA 5
ATOM 13306 C C . ILE A 1 125 ? 1.289 -1.460 -2.156 1.00 0.00 125 ILE A C 5
ATOM 13307 O O . ILE A 1 125 ? 1.335 -2.117 -3.197 1.00 0.00 125 ILE A O 5
ATOM 13323 N N . ILE A 1 126 ? 1.523 -1.987 -0.958 1.00 0.00 126 ILE A N 5
ATOM 13324 C CA . ILE A 1 126 ? 1.855 -3.395 -0.798 1.00 0.00 126 ILE A CA 5
ATOM 13325 C C . ILE A 1 126 ? 0.595 -4.258 -0.859 1.00 0.00 126 ILE A C 5
ATOM 13326 O O . ILE A 1 126 ? -0.476 -3.834 -0.426 1.00 0.00 126 ILE A O 5
ATOM 13342 N N . PRO A 1 127 ? 0.701 -5.480 -1.411 1.00 0.00 127 PRO A N 5
ATOM 13343 C CA . PRO A 1 127 ? -0.427 -6.399 -1.545 1.00 0.00 127 PRO A CA 5
ATOM 13344 C C . PRO A 1 127 ? -0.722 -7.167 -0.259 1.00 0.00 127 PRO A C 5
ATOM 13345 O O . PRO A 1 127 ? -1.105 -8.334 -0.301 1.00 0.00 127 PRO A O 5
ATOM 13356 N N . CYS A 1 128 ? -0.556 -6.504 0.881 1.00 0.00 128 CYS A N 5
ATOM 13357 C CA . CYS A 1 128 ? -0.827 -7.126 2.172 1.00 0.00 128 CYS A CA 5
ATOM 13358 C C . CYS A 1 128 ? -2.257 -7.657 2.207 1.00 0.00 128 CYS A C 5
ATOM 13359 O O . CYS A 1 128 ? -2.511 -8.766 2.677 1.00 0.00 128 CYS A O 5
ATOM 13367 N N . HIS A 1 129 ? -3.184 -6.855 1.694 1.00 0.00 129 HIS A N 5
ATOM 13368 C CA . HIS A 1 129 ? -4.591 -7.234 1.649 1.00 0.00 129 HIS A CA 5
ATOM 13369 C C . HIS A 1 129 ? -4.786 -8.473 0.783 1.00 0.00 129 HIS A C 5
ATOM 13370 O O . HIS A 1 129 ? -5.756 -9.213 0.945 1.00 0.00 129 HIS A O 5
ATOM 13385 N N . ARG A 1 130 ? -3.843 -8.701 -0.128 1.00 0.00 130 ARG A N 5
ATOM 13386 C CA . ARG A 1 130 ? -3.889 -9.860 -1.011 1.00 0.00 130 ARG A CA 5
ATOM 13387 C C . ARG A 1 130 ? -3.313 -11.098 -0.321 1.00 0.00 130 ARG A C 5
ATOM 13388 O O . ARG A 1 130 ? -3.124 -12.131 -0.957 1.00 0.00 130 ARG A O 5
ATOM 13409 N N . VAL A 1 131 ? -3.036 -10.982 0.979 1.00 0.00 131 VAL A N 5
ATOM 13410 C CA . VAL A 1 131 ? -2.487 -12.074 1.764 1.00 0.00 131 VAL A CA 5
ATOM 13411 C C . VAL A 1 131 ? -3.388 -12.354 2.958 1.00 0.00 131 VAL A C 5
ATOM 13412 O O . VAL A 1 131 ? -3.113 -11.920 4.077 1.00 0.00 131 VAL A O 5
ATOM 13425 N N . VAL A 1 132 ? -4.481 -13.063 2.702 1.00 0.00 132 VAL A N 5
ATOM 13426 C CA . VAL A 1 132 ? -5.449 -13.385 3.742 1.00 0.00 132 VAL A CA 5
ATOM 13427 C C . VAL A 1 132 ? -5.168 -14.751 4.362 1.00 0.00 132 VAL A C 5
ATOM 13428 O O . VAL A 1 132 ? -4.280 -15.476 3.916 1.00 0.00 132 VAL A O 5
ATOM 13441 N N . ALA A 1 133 ? -5.932 -15.095 5.395 1.00 0.00 133 ALA A N 5
ATOM 13442 C CA . ALA A 1 133 ? -5.766 -16.375 6.073 1.00 0.00 133 ALA A CA 5
ATOM 13443 C C . ALA A 1 133 ? -6.527 -17.479 5.349 1.00 0.00 133 ALA A C 5
ATOM 13444 O O . ALA A 1 133 ? -7.229 -17.224 4.371 1.00 0.00 133 ALA A O 5
ATOM 13451 N N . LYS A 1 134 ? -6.383 -18.709 5.835 1.00 0.00 134 LYS A N 5
ATOM 13452 C CA . LYS A 1 134 ? -7.061 -19.855 5.234 1.00 0.00 134 LYS A CA 5
ATOM 13453 C C . LYS A 1 134 ? -8.546 -19.572 5.032 1.00 0.00 134 LYS A C 5
ATOM 13454 O O . LYS A 1 134 ? -9.107 -19.855 3.973 1.00 0.00 134 LYS A O 5
ATOM 13473 N N . ASN A 1 135 ? -9.179 -19.008 6.056 1.00 0.00 135 ASN A N 5
ATOM 13474 C CA . ASN A 1 135 ? -10.598 -18.683 5.995 1.00 0.00 135 ASN A CA 5
ATOM 13475 C C . ASN A 1 135 ? -10.828 -17.400 5.211 1.00 0.00 135 ASN A C 5
ATOM 13476 O O . ASN A 1 135 ? -11.389 -17.412 4.116 1.00 0.00 135 ASN A O 5
ATOM 13487 N N . SER A 1 136 ? -10.386 -16.296 5.788 1.00 0.00 136 SER A N 5
ATOM 13488 C CA . SER A 1 136 ? -10.531 -14.987 5.160 1.00 0.00 136 SER A CA 5
ATOM 13489 C C . SER A 1 136 ? -9.742 -13.928 5.924 1.00 0.00 136 SER A C 5
ATOM 13490 O O . SER A 1 136 ? -9.265 -14.174 7.031 1.00 0.00 136 SER A O 5
ATOM 13498 N N . LEU A 1 137 ? -9.610 -12.750 5.323 1.00 0.00 137 LEU A N 5
ATOM 13499 C CA . LEU A 1 137 ? -8.878 -11.652 5.945 1.00 0.00 137 LEU A CA 5
ATOM 13500 C C . LEU A 1 137 ? -9.489 -11.283 7.292 1.00 0.00 137 LEU A C 5
ATOM 13501 O O . LEU A 1 137 ? -10.709 -11.239 7.442 1.00 0.00 137 LEU A O 5
ATOM 13517 N N . GLY A 1 138 ? -8.631 -11.017 8.272 1.00 0.00 138 GLY A N 5
ATOM 13518 C CA . GLY A 1 138 ? -9.104 -10.655 9.596 1.00 0.00 138 GLY A CA 5
ATOM 13519 C C . GLY A 1 138 ? -9.080 -9.157 9.831 1.00 0.00 138 GLY A C 5
ATOM 13520 O O . GLY A 1 138 ? -10.018 -8.450 9.464 1.00 0.00 138 GLY A O 5
ATOM 13524 N N . GLY A 1 139 ? -8.005 -8.674 10.445 1.00 0.00 139 GLY A N 5
ATOM 13525 C CA . GLY A 1 139 ? -7.882 -7.254 10.719 1.00 0.00 139 GLY A CA 5
ATOM 13526 C C . GLY A 1 139 ? -7.417 -6.975 12.135 1.00 0.00 139 GLY A C 5
ATOM 13527 O O . GLY A 1 139 ? -7.959 -7.526 13.094 1.00 0.00 139 GLY A O 5
ATOM 13531 N N . TYR A 1 140 ? -6.409 -6.118 12.268 1.00 0.00 140 TYR A N 5
ATOM 13532 C CA . TYR A 1 140 ? -5.871 -5.768 13.577 1.00 0.00 140 TYR A CA 5
ATOM 13533 C C . TYR A 1 140 ? -5.088 -4.461 13.512 1.00 0.00 140 TYR A C 5
ATOM 13534 O O . TYR A 1 140 ? -5.548 -3.425 13.993 1.00 0.00 140 TYR A O 5
ATOM 13552 N N . SER A 1 141 ? -3.903 -4.516 12.914 1.00 0.00 141 SER A N 5
ATOM 13553 C CA . SER A 1 141 ? -3.055 -3.336 12.787 1.00 0.00 141 SER A CA 5
ATOM 13554 C C . SER A 1 141 ? -3.660 -2.334 11.807 1.00 0.00 141 SER A C 5
ATOM 13555 O O . SER A 1 141 ? -4.018 -1.219 12.185 1.00 0.00 141 SER A O 5
ATOM 13563 N N . TYR A 1 142 ? -3.770 -2.741 10.547 1.00 0.00 142 TYR A N 5
ATOM 13564 C CA . TYR A 1 142 ? -4.331 -1.881 9.512 1.00 0.00 142 TYR A CA 5
ATOM 13565 C C . TYR A 1 142 ? -5.066 -2.705 8.459 1.00 0.00 142 TYR A C 5
ATOM 13566 O O . TYR A 1 142 ? -4.447 -3.290 7.571 1.00 0.00 142 TYR A O 5
ATOM 13584 N N . GLY A 1 143 ? -6.391 -2.744 8.565 1.00 0.00 143 GLY A N 5
ATOM 13585 C CA . GLY A 1 143 ? -7.188 -3.498 7.615 1.00 0.00 143 GLY A CA 5
ATOM 13586 C C . GLY A 1 143 ? -8.671 -3.438 7.925 1.00 0.00 143 GLY A C 5
ATOM 13587 O O . GLY A 1 143 ? -9.395 -2.610 7.374 1.00 0.00 143 GLY A O 5
ATOM 13591 N N . LEU A 1 144 ? -9.121 -4.315 8.818 1.00 0.00 144 LEU A N 5
ATOM 13592 C CA . LEU A 1 144 ? -10.526 -4.358 9.214 1.00 0.00 144 LEU A CA 5
ATOM 13593 C C . LEU A 1 144 ? -11.451 -4.448 7.995 1.00 0.00 144 LEU A C 5
ATOM 13594 O O . LEU A 1 144 ? -11.035 -4.875 6.914 1.00 0.00 144 LEU A O 5
ATOM 13610 N N . ASP A 1 145 ? -12.708 -4.046 8.178 1.00 0.00 145 ASP A N 5
ATOM 13611 C CA . ASP A 1 145 ? -13.690 -4.083 7.101 1.00 0.00 145 ASP A CA 5
ATOM 13612 C C . ASP A 1 145 ? -13.254 -3.208 5.930 1.00 0.00 145 ASP A C 5
ATOM 13613 O O . ASP A 1 145 ? -13.740 -3.369 4.811 1.00 0.00 145 ASP A O 5
ATOM 13622 N N . LYS A 1 146 ? -12.327 -2.289 6.185 1.00 0.00 146 LYS A N 5
ATOM 13623 C CA . LYS A 1 146 ? -11.827 -1.407 5.139 1.00 0.00 146 LYS A CA 5
ATOM 13624 C C . LYS A 1 146 ? -11.055 -2.214 4.104 1.00 0.00 146 LYS A C 5
ATOM 13625 O O . LYS A 1 146 ? -11.323 -2.124 2.907 1.00 0.00 146 LYS A O 5
ATOM 13644 N N . LYS A 1 147 ? -10.100 -3.013 4.575 1.00 0.00 147 LYS A N 5
ATOM 13645 C CA . LYS A 1 147 ? -9.295 -3.846 3.690 1.00 0.00 147 LYS A CA 5
ATOM 13646 C C . LYS A 1 147 ? -10.185 -4.774 2.875 1.00 0.00 147 LYS A C 5
ATOM 13647 O O . LYS A 1 147 ? -9.909 -5.046 1.707 1.00 0.00 147 LYS A O 5
ATOM 13666 N N . LYS A 1 148 ? -11.258 -5.252 3.496 1.00 0.00 148 LYS A N 5
ATOM 13667 C CA . LYS A 1 148 ? -12.191 -6.143 2.817 1.00 0.00 148 LYS A CA 5
ATOM 13668 C C . LYS A 1 148 ? -12.832 -5.436 1.629 1.00 0.00 148 LYS A C 5
ATOM 13669 O O . LYS A 1 148 ? -12.892 -5.980 0.527 1.00 0.00 148 LYS A O 5
ATOM 13688 N N . PHE A 1 149 ? -13.302 -4.216 1.862 1.00 0.00 149 PHE A N 5
ATOM 13689 C CA . PHE A 1 149 ? -13.932 -3.422 0.812 1.00 0.00 149 PHE A CA 5
ATOM 13690 C C . PHE A 1 149 ? -12.999 -3.269 -0.388 1.00 0.00 149 PHE A C 5
ATOM 13691 O O . PHE A 1 149 ? -13.452 -3.152 -1.527 1.00 0.00 149 PHE A O 5
ATOM 13708 N N . ILE A 1 150 ? -11.696 -3.271 -0.122 1.00 0.00 150 ILE A N 5
ATOM 13709 C CA . ILE A 1 150 ? -10.699 -3.132 -1.178 1.00 0.00 150 ILE A CA 5
ATOM 13710 C C . ILE A 1 150 ? -10.581 -4.415 -1.996 1.00 0.00 150 ILE A C 5
ATOM 13711 O O . ILE A 1 150 ? -10.444 -4.376 -3.217 1.00 0.00 150 ILE A O 5
ATOM 13727 N N . LEU A 1 151 ? -10.639 -5.552 -1.313 1.00 0.00 151 LEU A N 5
ATOM 13728 C CA . LEU A 1 151 ? -10.543 -6.846 -1.979 1.00 0.00 151 LEU A CA 5
ATOM 13729 C C . LEU A 1 151 ? -11.798 -7.132 -2.805 1.00 0.00 151 LEU A C 5
ATOM 13730 O O . LEU A 1 151 ? -11.818 -8.058 -3.616 1.00 0.00 151 LEU A O 5
ATOM 13746 N N . GLU A 1 152 ? -12.841 -6.333 -2.593 1.00 0.00 152 GLU A N 5
ATOM 13747 C CA . GLU A 1 152 ? -14.094 -6.503 -3.318 1.00 0.00 152 GLU A CA 5
ATOM 13748 C C . GLU A 1 152 ? -14.138 -5.606 -4.551 1.00 0.00 152 GLU A C 5
ATOM 13749 O O . GLU A 1 152 ? -14.525 -6.041 -5.635 1.00 0.00 152 GLU A O 5
ATOM 13761 N N . ARG A 1 153 ? -13.743 -4.346 -4.377 1.00 0.00 153 ARG A N 5
ATOM 13762 C CA . ARG A 1 153 ? -13.742 -3.385 -5.477 1.00 0.00 153 ARG A CA 5
ATOM 13763 C C . ARG A 1 153 ? -12.891 -3.883 -6.643 1.00 0.00 153 ARG A C 5
ATOM 13764 O O . ARG A 1 153 ? -13.191 -3.607 -7.803 1.00 0.00 153 ARG A O 5
ATOM 13785 N N . GLU A 1 154 ? -11.830 -4.620 -6.327 1.00 0.00 154 GLU A N 5
ATOM 13786 C CA . GLU A 1 154 ? -10.939 -5.155 -7.350 1.00 0.00 154 GLU A CA 5
ATOM 13787 C C . GLU A 1 154 ? -11.674 -6.149 -8.245 1.00 0.00 154 GLU A C 5
ATOM 13788 O O . GLU A 1 154 ? -11.547 -6.106 -9.469 1.00 0.00 154 GLU A O 5
ATOM 13800 N N . ARG A 1 155 ? -12.442 -7.041 -7.627 1.00 0.00 155 ARG A N 5
ATOM 13801 C CA . ARG A 1 155 ? -13.198 -8.046 -8.367 1.00 0.00 155 ARG A CA 5
ATOM 13802 C C . ARG A 1 155 ? -14.099 -7.396 -9.412 1.00 0.00 155 ARG A C 5
ATOM 13803 O O . ARG A 1 155 ? -14.263 -7.916 -10.516 1.00 0.00 155 ARG A O 5
ATOM 13824 N N . LEU A 1 156 ? -14.683 -6.255 -9.056 1.00 0.00 156 LEU A N 5
ATOM 13825 C CA . LEU A 1 156 ? -15.568 -5.536 -9.964 1.00 0.00 156 LEU A CA 5
ATOM 13826 C C . LEU A 1 156 ? -14.825 -4.405 -10.667 1.00 0.00 156 LEU A C 5
ATOM 13827 O O . LEU A 1 156 ? -15.399 -3.352 -10.950 1.00 0.00 156 LEU A O 5
ATOM 13843 N N . ASN A 1 157 ? -13.547 -4.630 -10.949 1.00 0.00 157 ASN A N 5
ATOM 13844 C CA . ASN A 1 157 ? -12.722 -3.632 -11.621 1.00 0.00 157 ASN A CA 5
ATOM 13845 C C . ASN A 1 157 ? -12.087 -4.211 -12.880 1.00 0.00 157 ASN A C 5
ATOM 13846 O O . ASN A 1 157 ? -10.945 -4.669 -12.858 1.00 0.00 157 ASN A O 5
ATOM 13857 N N . MET A 1 158 ? -12.836 -4.193 -13.978 1.00 0.00 158 MET A N 5
ATOM 13858 C CA . MET A 1 158 ? -12.346 -4.719 -15.247 1.00 0.00 158 MET A CA 5
ATOM 13859 C C . MET A 1 158 ? -12.715 -3.792 -16.401 1.00 0.00 158 MET A C 5
ATOM 13860 O O . MET A 1 158 ? -11.882 -3.487 -17.254 1.00 0.00 158 MET A O 5
ATOM 13874 N N . VAL A 1 159 ? -13.970 -3.352 -16.423 1.00 0.00 159 VAL A N 5
ATOM 13875 C CA . VAL A 1 159 ? -14.455 -2.461 -17.473 1.00 0.00 159 VAL A CA 5
ATOM 13876 C C . VAL A 1 159 ? -14.544 -3.186 -18.812 1.00 0.00 159 VAL A C 5
ATOM 13877 O O . VAL A 1 159 ? -15.635 -3.392 -19.344 1.00 0.00 159 VAL A O 5
ATOM 13890 N N . SER A 1 160 ? -13.392 -3.574 -19.349 1.00 0.00 160 SER A N 5
ATOM 13891 C CA . SER A 1 160 ? -13.344 -4.278 -20.625 1.00 0.00 160 SER A CA 5
ATOM 13892 C C . SER A 1 160 ? -12.522 -5.558 -20.510 1.00 0.00 160 SER A C 5
ATOM 13893 O O . SER A 1 160 ? -11.328 -5.568 -20.813 1.00 0.00 160 SER A O 5
ATOM 13901 N N . PHE A 1 161 ? -13.169 -6.632 -20.074 1.00 0.00 161 PHE A N 5
ATOM 13902 C CA . PHE A 1 161 ? -12.499 -7.919 -19.920 1.00 0.00 161 PHE A CA 5
ATOM 13903 C C . PHE A 1 161 ? -13.514 -9.041 -19.733 1.00 0.00 161 PHE A C 5
ATOM 13904 O O . PHE A 1 161 ? -13.537 -10.005 -20.498 1.00 0.00 161 PHE A O 5
ATOM 13921 N N . LYS A 1 162 ? -14.354 -8.908 -18.710 1.00 0.00 162 LYS A N 5
ATOM 13922 C CA . LYS A 1 162 ? -15.376 -9.907 -18.416 1.00 0.00 162 LYS A CA 5
ATOM 13923 C C . LYS A 1 162 ? -14.741 -11.255 -18.078 1.00 0.00 162 LYS A C 5
ATOM 13924 O O . LYS A 1 162 ? -14.616 -11.613 -16.906 1.00 0.00 162 LYS A O 5
ATOM 13943 N N . PHE A 1 163 ? -14.344 -11.996 -19.106 1.00 0.00 163 PHE A N 5
ATOM 13944 C CA . PHE A 1 163 ? -13.723 -13.303 -18.914 1.00 0.00 163 PHE A CA 5
ATOM 13945 C C . PHE A 1 163 ? -14.662 -14.247 -18.169 1.00 0.00 163 PHE A C 5
ATOM 13946 O O . PHE A 1 163 ? -14.504 -14.478 -16.972 1.00 0.00 163 PHE A O 5
ATOM 13963 N N . ASN A 1 164 ? -15.637 -14.791 -18.891 1.00 0.00 164 ASN A N 5
ATOM 13964 C CA . ASN A 1 164 ? -16.602 -15.711 -18.298 1.00 0.00 164 ASN A CA 5
ATOM 13965 C C . ASN A 1 164 ? -16.268 -17.156 -18.657 1.00 0.00 164 ASN A C 5
ATOM 13966 O O . ASN A 1 164 ? -15.875 -17.450 -19.787 1.00 0.00 164 ASN A O 5
ATOM 13977 N N . LYS A 1 165 ? -16.426 -18.053 -17.690 1.00 0.00 165 LYS A N 5
ATOM 13978 C CA . LYS A 1 165 ? -16.140 -19.466 -17.905 1.00 0.00 165 LYS A CA 5
ATOM 13979 C C . LYS A 1 165 ? -16.945 -20.335 -16.941 1.00 0.00 165 LYS A C 5
ATOM 13980 O O . LYS A 1 165 ? -17.819 -19.842 -16.228 1.00 0.00 165 LYS A O 5
ATOM 13999 N N . VAL A 1 166 ? -16.643 -21.628 -16.927 1.00 0.00 166 VAL A N 5
ATOM 14000 C CA . VAL A 1 166 ? -17.338 -22.566 -16.053 1.00 0.00 166 VAL A CA 5
ATOM 14001 C C . VAL A 1 166 ? -16.355 -23.298 -15.144 1.00 0.00 166 VAL A C 5
ATOM 14002 O O . VAL A 1 166 ? -15.706 -24.258 -15.560 1.00 0.00 166 VAL A O 5
ATOM 14015 N N . TYR A 1 167 ? -16.254 -22.840 -13.900 1.00 0.00 167 TYR A N 5
ATOM 14016 C CA . TYR A 1 167 ? -15.352 -23.451 -12.930 1.00 0.00 167 TYR A CA 5
ATOM 14017 C C . TYR A 1 167 ? -16.094 -23.815 -11.650 1.00 0.00 167 TYR A C 5
ATOM 14018 O O . TYR A 1 167 ? -16.222 -24.989 -11.307 1.00 0.00 167 TYR A O 5
ATOM 14036 N N . MET A 1 1 ? 4.550 15.116 6.858 1.00 0.00 1 MET A N 6
ATOM 14037 C CA . MET A 1 1 ? 3.393 16.028 6.653 1.00 0.00 1 MET A CA 6
ATOM 14038 C C . MET A 1 1 ? 2.076 15.329 6.975 1.00 0.00 1 MET A C 6
ATOM 14039 O O . MET A 1 1 ? 1.670 14.398 6.280 1.00 0.00 1 MET A O 6
ATOM 14055 N N . ILE A 1 2 ? 1.413 15.787 8.031 1.00 0.00 2 ILE A N 6
ATOM 14056 C CA . ILE A 1 2 ? 0.141 15.207 8.445 1.00 0.00 2 ILE A CA 6
ATOM 14057 C C . ILE A 1 2 ? -1.033 15.916 7.756 1.00 0.00 2 ILE A C 6
ATOM 14058 O O . ILE A 1 2 ? -1.167 17.135 7.865 1.00 0.00 2 ILE A O 6
ATOM 14074 N N . ILE A 1 3 ? -1.884 15.167 7.042 1.00 0.00 3 ILE A N 6
ATOM 14075 C CA . ILE A 1 3 ? -3.021 15.760 6.353 1.00 0.00 3 ILE A CA 6
ATOM 14076 C C . ILE A 1 3 ? -4.179 14.771 6.261 1.00 0.00 3 ILE A C 6
ATOM 14077 O O . ILE A 1 3 ? -3.975 13.582 6.021 1.00 0.00 3 ILE A O 6
ATOM 14093 N N . GLN A 1 4 ? -5.394 15.272 6.466 1.00 0.00 4 GLN A N 6
ATOM 14094 C CA . GLN A 1 4 ? -6.586 14.435 6.415 1.00 0.00 4 GLN A CA 6
ATOM 14095 C C . GLN A 1 4 ? -7.271 14.515 5.055 1.00 0.00 4 GLN A C 6
ATOM 14096 O O . GLN A 1 4 ? -7.053 15.455 4.290 1.00 0.00 4 GLN A O 6
ATOM 14110 N N . ILE A 1 5 ? -8.108 13.522 4.766 1.00 0.00 5 ILE A N 6
ATOM 14111 C CA . ILE A 1 5 ? -8.837 13.475 3.506 1.00 0.00 5 ILE A CA 6
ATOM 14112 C C . ILE A 1 5 ? -10.147 12.710 3.671 1.00 0.00 5 ILE A C 6
ATOM 14113 O O . ILE A 1 5 ? -10.200 11.496 3.481 1.00 0.00 5 ILE A O 6
ATOM 14129 N N . GLU A 1 6 ? -11.203 13.438 4.031 1.00 0.00 6 GLU A N 6
ATOM 14130 C CA . GLU A 1 6 ? -12.524 12.845 4.232 1.00 0.00 6 GLU A CA 6
ATOM 14131 C C . GLU A 1 6 ? -12.564 12.009 5.512 1.00 0.00 6 GLU A C 6
ATOM 14132 O O . GLU A 1 6 ? -12.997 12.487 6.559 1.00 0.00 6 GLU A O 6
ATOM 14144 N N . GLU A 1 7 ? -12.115 10.762 5.420 1.00 0.00 7 GLU A N 6
ATOM 14145 C CA . GLU A 1 7 ? -12.107 9.866 6.574 1.00 0.00 7 GLU A CA 6
ATOM 14146 C C . GLU A 1 7 ? -10.750 9.186 6.750 1.00 0.00 7 GLU A C 6
ATOM 14147 O O . GLU A 1 7 ? -10.393 8.760 7.851 1.00 0.00 7 GLU A O 6
ATOM 14159 N N . TYR A 1 8 ? -9.994 9.072 5.664 1.00 0.00 8 TYR A N 6
ATOM 14160 C CA . TYR A 1 8 ? -8.687 8.438 5.721 1.00 0.00 8 TYR A CA 6
ATOM 14161 C C . TYR A 1 8 ? -7.578 9.470 5.898 1.00 0.00 8 TYR A C 6
ATOM 14162 O O . TYR A 1 8 ? -7.401 10.351 5.055 1.00 0.00 8 TYR A O 6
ATOM 14180 N N . PHE A 1 9 ? -6.813 9.341 6.980 1.00 0.00 9 PHE A N 6
ATOM 14181 C CA . PHE A 1 9 ? -5.706 10.251 7.230 1.00 0.00 9 PHE A CA 6
ATOM 14182 C C . PHE A 1 9 ? -4.481 9.768 6.459 1.00 0.00 9 PHE A C 6
ATOM 14183 O O . PHE A 1 9 ? -4.440 8.621 6.017 1.00 0.00 9 PHE A O 6
ATOM 14200 N N . ILE A 1 10 ? -3.492 10.631 6.283 1.00 0.00 10 ILE A N 6
ATOM 14201 C CA . ILE A 1 10 ? -2.291 10.245 5.551 1.00 0.00 10 ILE A CA 6
ATOM 14202 C C . ILE A 1 10 ? -1.036 10.791 6.222 1.00 0.00 10 ILE A C 6
ATOM 14203 O O . ILE A 1 10 ? -0.843 12.003 6.323 1.00 0.00 10 ILE A O 6
ATOM 14219 N N . GLY A 1 11 ? -0.183 9.878 6.674 1.00 0.00 11 GLY A N 6
ATOM 14220 C CA . GLY A 1 11 ? 1.050 10.267 7.325 1.00 0.00 11 GLY A CA 6
ATOM 14221 C C . GLY A 1 11 ? 2.233 10.187 6.386 1.00 0.00 11 GLY A C 6
ATOM 14222 O O . GLY A 1 11 ? 2.987 9.214 6.417 1.00 0.00 11 GLY A O 6
ATOM 14226 N N . MET A 1 12 ? 2.384 11.208 5.542 1.00 0.00 12 MET A N 6
ATOM 14227 C CA . MET A 1 12 ? 3.476 11.258 4.573 1.00 0.00 12 MET A CA 6
ATOM 14228 C C . MET A 1 12 ? 4.776 11.729 5.219 1.00 0.00 12 MET A C 6
ATOM 14229 O O . MET A 1 12 ? 4.934 12.905 5.541 1.00 0.00 12 MET A O 6
ATOM 14243 N N . ILE A 1 13 ? 5.704 10.798 5.398 1.00 0.00 13 ILE A N 6
ATOM 14244 C CA . ILE A 1 13 ? 6.996 11.102 5.995 1.00 0.00 13 ILE A CA 6
ATOM 14245 C C . ILE A 1 13 ? 8.112 10.343 5.283 1.00 0.00 13 ILE A C 6
ATOM 14246 O O . ILE A 1 13 ? 7.950 9.178 4.923 1.00 0.00 13 ILE A O 6
ATOM 14262 N N . PHE A 1 14 ? 9.243 11.009 5.082 1.00 0.00 14 PHE A N 6
ATOM 14263 C CA . PHE A 1 14 ? 10.384 10.391 4.410 1.00 0.00 14 PHE A CA 6
ATOM 14264 C C . PHE A 1 14 ? 11.695 10.832 5.054 1.00 0.00 14 PHE A C 6
ATOM 14265 O O . PHE A 1 14 ? 11.718 11.752 5.871 1.00 0.00 14 PHE A O 6
ATOM 14282 N N . LYS A 1 15 ? 12.786 10.180 4.667 1.00 0.00 15 LYS A N 6
ATOM 14283 C CA . LYS A 1 15 ? 14.104 10.514 5.193 1.00 0.00 15 LYS A CA 6
ATOM 14284 C C . LYS A 1 15 ? 14.876 11.368 4.192 1.00 0.00 15 LYS A C 6
ATOM 14285 O O . LYS A 1 15 ? 16.106 11.339 4.155 1.00 0.00 15 LYS A O 6
ATOM 14304 N N . GLY A 1 16 ? 14.143 12.120 3.376 1.00 0.00 16 GLY A N 6
ATOM 14305 C CA . GLY A 1 16 ? 14.767 12.966 2.378 1.00 0.00 16 GLY A CA 6
ATOM 14306 C C . GLY A 1 16 ? 14.120 12.815 1.016 1.00 0.00 16 GLY A C 6
ATOM 14307 O O . GLY A 1 16 ? 12.921 13.050 0.863 1.00 0.00 16 GLY A O 6
ATOM 14311 N N . ASN A 1 17 ? 14.911 12.417 0.025 1.00 0.00 17 ASN A N 6
ATOM 14312 C CA . ASN A 1 17 ? 14.403 12.230 -1.331 1.00 0.00 17 ASN A CA 6
ATOM 14313 C C . ASN A 1 17 ? 13.951 10.788 -1.559 1.00 0.00 17 ASN A C 6
ATOM 14314 O O . ASN A 1 17 ? 13.951 10.303 -2.691 1.00 0.00 17 ASN A O 6
ATOM 14325 N N . GLN A 1 18 ? 13.567 10.105 -0.484 1.00 0.00 18 GLN A N 6
ATOM 14326 C CA . GLN A 1 18 ? 13.118 8.720 -0.581 1.00 0.00 18 GLN A CA 6
ATOM 14327 C C . GLN A 1 18 ? 12.055 8.415 0.470 1.00 0.00 18 GLN A C 6
ATOM 14328 O O . GLN A 1 18 ? 12.254 8.653 1.661 1.00 0.00 18 GLN A O 6
ATOM 14342 N N . LEU A 1 19 ? 10.924 7.886 0.015 1.00 0.00 19 LEU A N 6
ATOM 14343 C CA . LEU A 1 19 ? 9.822 7.545 0.904 1.00 0.00 19 LEU A CA 6
ATOM 14344 C C . LEU A 1 19 ? 10.232 6.490 1.921 1.00 0.00 19 LEU A C 6
ATOM 14345 O O . LEU A 1 19 ? 11.245 5.811 1.757 1.00 0.00 19 LEU A O 6
ATOM 14361 N N . VAL A 1 20 ? 9.430 6.362 2.969 1.00 0.00 20 VAL A N 6
ATOM 14362 C CA . VAL A 1 20 ? 9.684 5.390 4.024 1.00 0.00 20 VAL A CA 6
ATOM 14363 C C . VAL A 1 20 ? 8.379 4.997 4.710 1.00 0.00 20 VAL A C 6
ATOM 14364 O O . VAL A 1 20 ? 8.205 3.864 5.157 1.00 0.00 20 VAL A O 6
ATOM 14377 N N . ARG A 1 21 ? 7.467 5.952 4.770 1.00 0.00 21 ARG A N 6
ATOM 14378 C CA . ARG A 1 21 ? 6.161 5.756 5.375 1.00 0.00 21 ARG A CA 6
ATOM 14379 C C . ARG A 1 21 ? 5.252 6.905 4.966 1.00 0.00 21 ARG A C 6
ATOM 14380 O O . ARG A 1 21 ? 5.588 8.067 5.177 1.00 0.00 21 ARG A O 6
ATOM 14401 N N . ASN A 1 22 ? 4.113 6.588 4.364 1.00 0.00 22 ASN A N 6
ATOM 14402 C CA . ASN A 1 22 ? 3.190 7.630 3.914 1.00 0.00 22 ASN A CA 6
ATOM 14403 C C . ASN A 1 22 ? 1.756 7.121 3.850 1.00 0.00 22 ASN A C 6
ATOM 14404 O O . ASN A 1 22 ? 1.160 7.034 2.776 1.00 0.00 22 ASN A O 6
ATOM 14415 N N . THR A 1 23 ? 1.207 6.794 5.013 1.00 0.00 23 THR A N 6
ATOM 14416 C CA . THR A 1 23 ? -0.165 6.301 5.100 1.00 0.00 23 THR A CA 6
ATOM 14417 C C . THR A 1 23 ? -0.692 6.391 6.530 1.00 0.00 23 THR A C 6
ATOM 14418 O O . THR A 1 23 ? 0.082 6.568 7.468 1.00 0.00 23 THR A O 6
ATOM 14429 N N . ILE A 1 24 ? -2.014 6.242 6.679 1.00 0.00 24 ILE A N 6
ATOM 14430 C CA . ILE A 1 24 ? -2.679 6.278 7.988 1.00 0.00 24 ILE A CA 6
ATOM 14431 C C . ILE A 1 24 ? -4.130 6.746 7.860 1.00 0.00 24 ILE A C 6
ATOM 14432 O O . ILE A 1 24 ? -4.488 7.816 8.349 1.00 0.00 24 ILE A O 6
ATOM 14448 N N . PRO A 1 25 ? -4.997 5.942 7.213 1.00 0.00 25 PRO A N 6
ATOM 14449 C CA . PRO A 1 25 ? -6.416 6.286 7.049 1.00 0.00 25 PRO A CA 6
ATOM 14450 C C . PRO A 1 25 ? -7.080 6.540 8.400 1.00 0.00 25 PRO A C 6
ATOM 14451 O O . PRO A 1 25 ? -6.389 6.780 9.382 1.00 0.00 25 PRO A O 6
ATOM 14462 N N . LEU A 1 26 ? -8.412 6.491 8.452 1.00 0.00 26 LEU A N 6
ATOM 14463 C CA . LEU A 1 26 ? -9.146 6.704 9.704 1.00 0.00 26 LEU A CA 6
ATOM 14464 C C . LEU A 1 26 ? -8.558 7.854 10.529 1.00 0.00 26 LEU A C 6
ATOM 14465 O O . LEU A 1 26 ? -7.773 8.655 10.023 1.00 0.00 26 LEU A O 6
ATOM 14481 N N . ARG A 1 27 ? -8.944 7.927 11.804 1.00 0.00 27 ARG A N 6
ATOM 14482 C CA . ARG A 1 27 ? -8.458 8.968 12.708 1.00 0.00 27 ARG A CA 6
ATOM 14483 C C . ARG A 1 27 ? -9.126 10.308 12.415 1.00 0.00 27 ARG A C 6
ATOM 14484 O O . ARG A 1 27 ? -9.894 10.435 11.462 1.00 0.00 27 ARG A O 6
ATOM 14505 N N . ARG A 1 28 ? -8.838 11.303 13.252 1.00 0.00 28 ARG A N 6
ATOM 14506 C CA . ARG A 1 28 ? -9.424 12.627 13.088 1.00 0.00 28 ARG A CA 6
ATOM 14507 C C . ARG A 1 28 ? -8.367 13.727 13.198 1.00 0.00 28 ARG A C 6
ATOM 14508 O O . ARG A 1 28 ? -7.168 13.460 13.113 1.00 0.00 28 ARG A O 6
ATOM 14529 N N . GLU A 1 29 ? -8.824 14.965 13.377 1.00 0.00 29 GLU A N 6
ATOM 14530 C CA . GLU A 1 29 ? -7.929 16.112 13.483 1.00 0.00 29 GLU A CA 6
ATOM 14531 C C . GLU A 1 29 ? -6.933 15.958 14.629 1.00 0.00 29 GLU A C 6
ATOM 14532 O O . GLU A 1 29 ? -5.851 16.545 14.600 1.00 0.00 29 GLU A O 6
ATOM 14544 N N . GLU A 1 30 ? -7.298 15.181 15.643 1.00 0.00 30 GLU A N 6
ATOM 14545 C CA . GLU A 1 30 ? -6.424 14.980 16.794 1.00 0.00 30 GLU A CA 6
ATOM 14546 C C . GLU A 1 30 ? -5.578 13.721 16.632 1.00 0.00 30 GLU A C 6
ATOM 14547 O O . GLU A 1 30 ? -5.470 12.908 17.550 1.00 0.00 30 GLU A O 6
ATOM 14559 N N . ILE A 1 31 ? -4.971 13.574 15.459 1.00 0.00 31 ILE A N 6
ATOM 14560 C CA . ILE A 1 31 ? -4.123 12.424 15.169 1.00 0.00 31 ILE A CA 6
ATOM 14561 C C . ILE A 1 31 ? -2.647 12.783 15.319 1.00 0.00 31 ILE A C 6
ATOM 14562 O O . ILE A 1 31 ? -1.808 11.919 15.576 1.00 0.00 31 ILE A O 6
ATOM 14578 N N . PHE A 1 32 ? -2.337 14.066 15.147 1.00 0.00 32 PHE A N 6
ATOM 14579 C CA . PHE A 1 32 ? -0.963 14.546 15.251 1.00 0.00 32 PHE A CA 6
ATOM 14580 C C . PHE A 1 32 ? -0.354 14.236 16.616 1.00 0.00 32 PHE A C 6
ATOM 14581 O O . PHE A 1 32 ? 0.865 14.271 16.779 1.00 0.00 32 PHE A O 6
ATOM 14598 N N . ASN A 1 33 ? -1.197 13.936 17.596 1.00 0.00 33 ASN A N 6
ATOM 14599 C CA . ASN A 1 33 ? -0.717 13.628 18.939 1.00 0.00 33 ASN A CA 6
ATOM 14600 C C . ASN A 1 33 ? -0.249 12.177 19.041 1.00 0.00 33 ASN A C 6
ATOM 14601 O O . ASN A 1 33 ? 0.473 11.815 19.970 1.00 0.00 33 ASN A O 6
ATOM 14612 N N . PHE A 1 34 ? -0.661 11.351 18.084 1.00 0.00 34 PHE A N 6
ATOM 14613 C CA . PHE A 1 34 ? -0.277 9.943 18.075 1.00 0.00 34 PHE A CA 6
ATOM 14614 C C . PHE A 1 34 ? 1.118 9.757 17.481 1.00 0.00 34 PHE A C 6
ATOM 14615 O O . PHE A 1 34 ? 1.935 9.011 18.019 1.00 0.00 34 PHE A O 6
ATOM 14632 N N . MET A 1 35 ? 1.384 10.438 16.370 1.00 0.00 35 MET A N 6
ATOM 14633 C CA . MET A 1 35 ? 2.682 10.348 15.698 1.00 0.00 35 MET A CA 6
ATOM 14634 C C . MET A 1 35 ? 3.791 11.033 16.496 1.00 0.00 35 MET A C 6
ATOM 14635 O O . MET A 1 35 ? 4.643 11.715 15.927 1.00 0.00 35 MET A O 6
ATOM 14649 N N . ASP A 1 36 ? 3.785 10.846 17.813 1.00 0.00 36 ASP A N 6
ATOM 14650 C CA . ASP A 1 36 ? 4.798 11.447 18.677 1.00 0.00 36 ASP A CA 6
ATOM 14651 C C . ASP A 1 36 ? 4.967 12.932 18.375 1.00 0.00 36 ASP A C 6
ATOM 14652 O O . ASP A 1 36 ? 6.072 13.470 18.444 1.00 0.00 36 ASP A O 6
ATOM 14661 N N . GLY A 1 37 ? 3.863 13.585 18.038 1.00 0.00 37 GLY A N 6
ATOM 14662 C CA . GLY A 1 37 ? 3.905 15.001 17.726 1.00 0.00 37 GLY A CA 6
ATOM 14663 C C . GLY A 1 37 ? 3.864 15.266 16.233 1.00 0.00 37 GLY A C 6
ATOM 14664 O O . GLY A 1 37 ? 2.833 15.074 15.590 1.00 0.00 37 GLY A O 6
ATOM 14668 N N . GLU A 1 38 ? 4.988 15.711 15.681 1.00 0.00 38 GLU A N 6
ATOM 14669 C CA . GLU A 1 38 ? 5.070 16.005 14.254 1.00 0.00 38 GLU A CA 6
ATOM 14670 C C . GLU A 1 38 ? 3.951 16.947 13.824 1.00 0.00 38 GLU A C 6
ATOM 14671 O O . GLU A 1 38 ? 3.507 16.918 12.677 1.00 0.00 38 GLU A O 6
ATOM 14683 N N . VAL A 1 39 ? 3.502 17.786 14.753 1.00 0.00 39 VAL A N 6
ATOM 14684 C CA . VAL A 1 39 ? 2.439 18.737 14.465 1.00 0.00 39 VAL A CA 6
ATOM 14685 C C . VAL A 1 39 ? 2.950 19.841 13.549 1.00 0.00 39 VAL A C 6
ATOM 14686 O O . VAL A 1 39 ? 3.595 20.788 14.000 1.00 0.00 39 VAL A O 6
ATOM 14699 N N . VAL A 1 40 ? 2.664 19.709 12.260 1.00 0.00 40 VAL A N 6
ATOM 14700 C CA . VAL A 1 40 ? 3.104 20.696 11.279 1.00 0.00 40 VAL A CA 6
ATOM 14701 C C . VAL A 1 40 ? 2.155 21.887 11.239 1.00 0.00 40 VAL A C 6
ATOM 14702 O O . VAL A 1 40 ? 0.943 21.724 11.100 1.00 0.00 40 VAL A O 6
ATOM 14715 N N . SER A 1 41 ? 2.717 23.085 11.360 1.00 0.00 41 SER A N 6
ATOM 14716 C CA . SER A 1 41 ? 1.923 24.309 11.336 1.00 0.00 41 SER A CA 6
ATOM 14717 C C . SER A 1 41 ? 1.501 24.659 9.911 1.00 0.00 41 SER A C 6
ATOM 14718 O O . SER A 1 41 ? 0.576 25.445 9.705 1.00 0.00 41 SER A O 6
ATOM 14726 N N . ASN A 1 42 ? 2.182 24.072 8.931 1.00 0.00 42 ASN A N 6
ATOM 14727 C CA . ASN A 1 42 ? 1.873 24.325 7.529 1.00 0.00 42 ASN A CA 6
ATOM 14728 C C . ASN A 1 42 ? 0.632 23.542 7.098 1.00 0.00 42 ASN A C 6
ATOM 14729 O O . ASN A 1 42 ? 0.589 22.319 7.232 1.00 0.00 42 ASN A O 6
ATOM 14740 N N . PRO A 1 43 ? -0.397 24.235 6.573 1.00 0.00 43 PRO A N 6
ATOM 14741 C CA . PRO A 1 43 ? -1.634 23.585 6.128 1.00 0.00 43 PRO A CA 6
ATOM 14742 C C . PRO A 1 43 ? -1.396 22.620 4.978 1.00 0.00 43 PRO A C 6
ATOM 14743 O O . PRO A 1 43 ? -1.836 21.472 5.013 1.00 0.00 43 PRO A O 6
ATOM 14754 N N . GLU A 1 44 ? -0.697 23.109 3.962 1.00 0.00 44 GLU A N 6
ATOM 14755 C CA . GLU A 1 44 ? -0.374 22.319 2.772 1.00 0.00 44 GLU A CA 6
ATOM 14756 C C . GLU A 1 44 ? -1.519 22.378 1.767 1.00 0.00 44 GLU A C 6
ATOM 14757 O O . GLU A 1 44 ? -2.381 23.254 1.846 1.00 0.00 44 GLU A O 6
ATOM 14769 N N . ASP A 1 45 ? -1.534 21.437 0.830 1.00 0.00 45 ASP A N 6
ATOM 14770 C CA . ASP A 1 45 ? -2.583 21.381 -0.176 1.00 0.00 45 ASP A CA 6
ATOM 14771 C C . ASP A 1 45 ? -3.766 20.566 0.336 1.00 0.00 45 ASP A C 6
ATOM 14772 O O . ASP A 1 45 ? -4.913 20.844 -0.010 1.00 0.00 45 ASP A O 6
ATOM 14781 N N . GLU A 1 46 ? -3.461 19.558 1.164 1.00 0.00 46 GLU A N 6
ATOM 14782 C CA . GLU A 1 46 ? -4.463 18.668 1.762 1.00 0.00 46 GLU A CA 6
ATOM 14783 C C . GLU A 1 46 ? -4.538 17.355 0.990 1.00 0.00 46 GLU A C 6
ATOM 14784 O O . GLU A 1 46 ? -4.526 16.274 1.576 1.00 0.00 46 GLU A O 6
ATOM 14796 N N . HIS A 1 47 ? -4.616 17.465 -0.332 1.00 0.00 47 HIS A N 6
ATOM 14797 C CA . HIS A 1 47 ? -4.692 16.295 -1.196 1.00 0.00 47 HIS A CA 6
ATOM 14798 C C . HIS A 1 47 ? -3.466 16.208 -2.100 1.00 0.00 47 HIS A C 6
ATOM 14799 O O . HIS A 1 47 ? -2.883 15.141 -2.271 1.00 0.00 47 HIS A O 6
ATOM 14814 N N . LEU A 1 48 ? -3.077 17.349 -2.660 1.00 0.00 48 LEU A N 6
ATOM 14815 C CA . LEU A 1 48 ? -1.916 17.433 -3.550 1.00 0.00 48 LEU A CA 6
ATOM 14816 C C . LEU A 1 48 ? -1.833 16.249 -4.524 1.00 0.00 48 LEU A C 6
ATOM 14817 O O . LEU A 1 48 ? -2.640 15.319 -4.486 1.00 0.00 48 LEU A O 6
ATOM 14833 N N . LYS A 1 49 ? -0.848 16.312 -5.414 1.00 0.00 49 LYS A N 6
ATOM 14834 C CA . LYS A 1 49 ? -0.634 15.275 -6.418 1.00 0.00 49 LYS A CA 6
ATOM 14835 C C . LYS A 1 49 ? -0.469 13.893 -5.791 1.00 0.00 49 LYS A C 6
ATOM 14836 O O . LYS A 1 49 ? -0.725 12.877 -6.438 1.00 0.00 49 LYS A O 6
ATOM 14855 N N . VAL A 1 50 ? -0.014 13.857 -4.545 1.00 0.00 50 VAL A N 6
ATOM 14856 C CA . VAL A 1 50 ? 0.216 12.590 -3.857 1.00 0.00 50 VAL A CA 6
ATOM 14857 C C . VAL A 1 50 ? -1.091 11.871 -3.514 1.00 0.00 50 VAL A C 6
ATOM 14858 O O . VAL A 1 50 ? -1.271 10.707 -3.875 1.00 0.00 50 VAL A O 6
ATOM 14871 N N . ALA A 1 51 ? -2.000 12.552 -2.820 1.00 0.00 51 ALA A N 6
ATOM 14872 C CA . ALA A 1 51 ? -3.274 11.940 -2.446 1.00 0.00 51 ALA A CA 6
ATOM 14873 C C . ALA A 1 51 ? -4.002 11.404 -3.672 1.00 0.00 51 ALA A C 6
ATOM 14874 O O . ALA A 1 51 ? -4.610 10.333 -3.627 1.00 0.00 51 ALA A O 6
ATOM 14881 N N . GLU A 1 52 ? -3.932 12.150 -4.770 1.00 0.00 52 GLU A N 6
ATOM 14882 C CA . GLU A 1 52 ? -4.582 11.739 -6.011 1.00 0.00 52 GLU A CA 6
ATOM 14883 C C . GLU A 1 52 ? -4.070 10.373 -6.459 1.00 0.00 52 GLU A C 6
ATOM 14884 O O . GLU A 1 52 ? -4.840 9.528 -6.915 1.00 0.00 52 GLU A O 6
ATOM 14896 N N . ILE A 1 53 ? -2.765 10.164 -6.318 1.00 0.00 53 ILE A N 6
ATOM 14897 C CA . ILE A 1 53 ? -2.142 8.902 -6.698 1.00 0.00 53 ILE A CA 6
ATOM 14898 C C . ILE A 1 53 ? -2.583 7.775 -5.767 1.00 0.00 53 ILE A C 6
ATOM 14899 O O . ILE A 1 53 ? -2.984 6.700 -6.216 1.00 0.00 53 ILE A O 6
ATOM 14915 N N . ILE A 1 54 ? -2.500 8.030 -4.465 1.00 0.00 54 ILE A N 6
ATOM 14916 C CA . ILE A 1 54 ? -2.884 7.042 -3.464 1.00 0.00 54 ILE A CA 6
ATOM 14917 C C . ILE A 1 54 ? -4.310 6.553 -3.696 1.00 0.00 54 ILE A C 6
ATOM 14918 O O . ILE A 1 54 ? -4.565 5.352 -3.742 1.00 0.00 54 ILE A O 6
ATOM 14934 N N . LEU A 1 55 ? -5.238 7.492 -3.847 1.00 0.00 55 LEU A N 6
ATOM 14935 C CA . LEU A 1 55 ? -6.635 7.149 -4.081 1.00 0.00 55 LEU A CA 6
ATOM 14936 C C . LEU A 1 55 ? -6.779 6.269 -5.323 1.00 0.00 55 LEU A C 6
ATOM 14937 O O . LEU A 1 55 ? -7.683 5.437 -5.406 1.00 0.00 55 LEU A O 6
ATOM 14953 N N . LYS A 1 56 ? -5.880 6.462 -6.284 1.00 0.00 56 LYS A N 6
ATOM 14954 C CA . LYS A 1 56 ? -5.902 5.691 -7.523 1.00 0.00 56 LYS A CA 6
ATOM 14955 C C . LYS A 1 56 ? -5.802 4.192 -7.246 1.00 0.00 56 LYS A C 6
ATOM 14956 O O . LYS A 1 56 ? -6.719 3.431 -7.561 1.00 0.00 56 LYS A O 6
ATOM 14975 N N . LEU A 1 57 ? -4.686 3.770 -6.656 1.00 0.00 57 LEU A N 6
ATOM 14976 C CA . LEU A 1 57 ? -4.484 2.360 -6.343 1.00 0.00 57 LEU A CA 6
ATOM 14977 C C . LEU A 1 57 ? -5.523 1.878 -5.335 1.00 0.00 57 LEU A C 6
ATOM 14978 O O . LEU A 1 57 ? -5.919 0.713 -5.343 1.00 0.00 57 LEU A O 6
ATOM 14994 N N . TYR A 1 58 ? -5.959 2.787 -4.468 1.00 0.00 58 TYR A N 6
ATOM 14995 C CA . TYR A 1 58 ? -6.951 2.462 -3.450 1.00 0.00 58 TYR A CA 6
ATOM 14996 C C . TYR A 1 58 ? -8.275 2.064 -4.092 1.00 0.00 58 TYR A C 6
ATOM 14997 O O . TYR A 1 58 ? -8.907 1.090 -3.683 1.00 0.00 58 TYR A O 6
ATOM 15015 N N . PHE A 1 59 ? -8.688 2.823 -5.101 1.00 0.00 59 PHE A N 6
ATOM 15016 C CA . PHE A 1 59 ? -9.938 2.551 -5.806 1.00 0.00 59 PHE A CA 6
ATOM 15017 C C . PHE A 1 59 ? -9.722 1.578 -6.965 1.00 0.00 59 PHE A C 6
ATOM 15018 O O . PHE A 1 59 ? -10.467 1.599 -7.944 1.00 0.00 59 PHE A O 6
ATOM 15035 N N . ALA A 1 60 ? -8.702 0.727 -6.847 1.00 0.00 60 ALA A N 6
ATOM 15036 C CA . ALA A 1 60 ? -8.384 -0.255 -7.883 1.00 0.00 60 ALA A CA 6
ATOM 15037 C C . ALA A 1 60 ? -8.529 0.331 -9.285 1.00 0.00 60 ALA A C 6
ATOM 15038 O O . ALA A 1 60 ? -9.507 0.064 -9.983 1.00 0.00 60 ALA A O 6
ATOM 15045 N N . GLU A 1 61 ? -7.548 1.131 -9.694 1.00 0.00 61 GLU A N 6
ATOM 15046 C CA . GLU A 1 61 ? -7.568 1.750 -11.014 1.00 0.00 61 GLU A CA 6
ATOM 15047 C C . GLU A 1 61 ? -6.187 2.272 -11.394 1.00 0.00 61 GLU A C 6
ATOM 15048 O O . GLU A 1 61 ? -5.987 3.476 -11.551 1.00 0.00 61 GLU A O 6
ATOM 15060 N N . ILE A 1 62 ? -5.233 1.357 -11.538 1.00 0.00 62 ILE A N 6
ATOM 15061 C CA . ILE A 1 62 ? -3.869 1.723 -11.898 1.00 0.00 62 ILE A CA 6
ATOM 15062 C C . ILE A 1 62 ? -3.003 0.481 -12.100 1.00 0.00 62 ILE A C 6
ATOM 15063 O O . ILE A 1 62 ? -3.210 -0.543 -11.450 1.00 0.00 62 ILE A O 6
ATOM 15079 N N . ASP A 1 63 ? -2.036 0.574 -13.010 1.00 0.00 63 ASP A N 6
ATOM 15080 C CA . ASP A 1 63 ? -1.149 -0.549 -13.298 1.00 0.00 63 ASP A CA 6
ATOM 15081 C C . ASP A 1 63 ? 0.310 -0.196 -13.021 1.00 0.00 63 ASP A C 6
ATOM 15082 O O . ASP A 1 63 ? 0.846 -0.514 -11.960 1.00 0.00 63 ASP A O 6
ATOM 15091 N N . ASP A 1 64 ? 0.943 0.456 -13.986 1.00 0.00 64 ASP A N 6
ATOM 15092 C CA . ASP A 1 64 ? 2.343 0.851 -13.857 1.00 0.00 64 ASP A CA 6
ATOM 15093 C C . ASP A 1 64 ? 2.522 2.342 -14.129 1.00 0.00 64 ASP A C 6
ATOM 15094 O O . ASP A 1 64 ? 2.782 2.749 -15.261 1.00 0.00 64 ASP A O 6
ATOM 15103 N N . LYS A 1 65 ? 2.380 3.149 -13.083 1.00 0.00 65 LYS A N 6
ATOM 15104 C CA . LYS A 1 65 ? 2.528 4.597 -13.208 1.00 0.00 65 LYS A CA 6
ATOM 15105 C C . LYS A 1 65 ? 2.454 5.286 -11.844 1.00 0.00 65 LYS A C 6
ATOM 15106 O O . LYS A 1 65 ? 2.978 6.385 -11.666 1.00 0.00 65 LYS A O 6
ATOM 15125 N N . LYS A 1 66 ? 1.788 4.639 -10.894 1.00 0.00 66 LYS A N 6
ATOM 15126 C CA . LYS A 1 66 ? 1.626 5.187 -9.551 1.00 0.00 66 LYS A CA 6
ATOM 15127 C C . LYS A 1 66 ? 2.900 5.051 -8.731 1.00 0.00 66 LYS A C 6
ATOM 15128 O O . LYS A 1 66 ? 3.194 5.888 -7.879 1.00 0.00 66 LYS A O 6
ATOM 15147 N N . VAL A 1 67 ? 3.638 3.987 -8.989 1.00 0.00 67 VAL A N 6
ATOM 15148 C CA . VAL A 1 67 ? 4.881 3.716 -8.273 1.00 0.00 67 VAL A CA 6
ATOM 15149 C C . VAL A 1 67 ? 5.875 4.868 -8.399 1.00 0.00 67 VAL A C 6
ATOM 15150 O O . VAL A 1 67 ? 6.477 5.290 -7.412 1.00 0.00 67 VAL A O 6
ATOM 15163 N N . ARG A 1 68 ? 6.053 5.369 -9.618 1.00 0.00 68 ARG A N 6
ATOM 15164 C CA . ARG A 1 68 ? 6.984 6.467 -9.869 1.00 0.00 68 ARG A CA 6
ATOM 15165 C C . ARG A 1 68 ? 6.747 7.630 -8.906 1.00 0.00 68 ARG A C 6
ATOM 15166 O O . ARG A 1 68 ? 7.526 7.852 -7.979 1.00 0.00 68 ARG A O 6
ATOM 15187 N N . GLU A 1 69 ? 5.670 8.373 -9.141 1.00 0.00 69 GLU A N 6
ATOM 15188 C CA . GLU A 1 69 ? 5.328 9.523 -8.306 1.00 0.00 69 GLU A CA 6
ATOM 15189 C C . GLU A 1 69 ? 5.238 9.154 -6.824 1.00 0.00 69 GLU A C 6
ATOM 15190 O O . GLU A 1 69 ? 5.256 10.031 -5.960 1.00 0.00 69 GLU A O 6
ATOM 15202 N N . LEU A 1 70 ? 5.136 7.861 -6.528 1.00 0.00 70 LEU A N 6
ATOM 15203 C CA . LEU A 1 70 ? 5.040 7.405 -5.145 1.00 0.00 70 LEU A CA 6
ATOM 15204 C C . LEU A 1 70 ? 6.386 7.508 -4.427 1.00 0.00 70 LEU A C 6
ATOM 15205 O O . LEU A 1 70 ? 6.456 7.359 -3.207 1.00 0.00 70 LEU A O 6
ATOM 15221 N N . ILE A 1 71 ? 7.454 7.751 -5.185 1.00 0.00 71 ILE A N 6
ATOM 15222 C CA . ILE A 1 71 ? 8.779 7.854 -4.617 1.00 0.00 71 ILE A CA 6
ATOM 15223 C C . ILE A 1 71 ? 9.220 6.504 -4.095 1.00 0.00 71 ILE A C 6
ATOM 15224 O O . ILE A 1 71 ? 8.407 5.726 -3.596 1.00 0.00 71 ILE A O 6
ATOM 15240 N N . SER A 1 72 ? 10.504 6.213 -4.228 1.00 0.00 72 SER A N 6
ATOM 15241 C CA . SER A 1 72 ? 11.019 4.937 -3.780 1.00 0.00 72 SER A CA 6
ATOM 15242 C C . SER A 1 72 ? 11.042 4.866 -2.257 1.00 0.00 72 SER A C 6
ATOM 15243 O O . SER A 1 72 ? 11.342 5.852 -1.584 1.00 0.00 72 SER A O 6
ATOM 15251 N N . TYR A 1 73 ? 10.713 3.695 -1.720 1.00 0.00 73 TYR A N 6
ATOM 15252 C CA . TYR A 1 73 ? 10.692 3.507 -0.273 1.00 0.00 73 TYR A CA 6
ATOM 15253 C C . TYR A 1 73 ? 12.066 3.112 0.258 1.00 0.00 73 TYR A C 6
ATOM 15254 O O . TYR A 1 73 ? 12.821 2.396 -0.400 1.00 0.00 73 TYR A O 6
ATOM 15272 N N . LYS A 1 74 ? 12.371 3.589 1.457 1.00 0.00 74 LYS A N 6
ATOM 15273 C CA . LYS A 1 74 ? 13.642 3.303 2.110 1.00 0.00 74 LYS A CA 6
ATOM 15274 C C . LYS A 1 74 ? 13.525 2.053 2.973 1.00 0.00 74 LYS A C 6
ATOM 15275 O O . LYS A 1 74 ? 12.431 1.689 3.406 1.00 0.00 74 LYS A O 6
ATOM 15294 N N . LEU A 1 75 ? 14.649 1.393 3.214 1.00 0.00 75 LEU A N 6
ATOM 15295 C CA . LEU A 1 75 ? 14.649 0.180 4.020 1.00 0.00 75 LEU A CA 6
ATOM 15296 C C . LEU A 1 75 ? 14.640 0.523 5.506 1.00 0.00 75 LEU A C 6
ATOM 15297 O O . LEU A 1 75 ? 15.638 0.980 6.061 1.00 0.00 75 LEU A O 6
ATOM 15313 N N . GLU A 1 76 ? 13.492 0.292 6.136 1.00 0.00 76 GLU A N 6
ATOM 15314 C CA . GLU A 1 76 ? 13.314 0.564 7.553 1.00 0.00 76 GLU A CA 6
ATOM 15315 C C . GLU A 1 76 ? 12.665 -0.641 8.211 1.00 0.00 76 GLU A C 6
ATOM 15316 O O . GLU A 1 76 ? 11.520 -0.582 8.657 1.00 0.00 76 GLU A O 6
ATOM 15328 N N . VAL A 1 77 ? 13.396 -1.747 8.233 1.00 0.00 77 VAL A N 6
ATOM 15329 C CA . VAL A 1 77 ? 12.883 -2.980 8.799 1.00 0.00 77 VAL A CA 6
ATOM 15330 C C . VAL A 1 77 ? 14.011 -3.869 9.323 1.00 0.00 77 VAL A C 6
ATOM 15331 O O . VAL A 1 77 ? 15.116 -3.862 8.779 1.00 0.00 77 VAL A O 6
ATOM 15344 N N . PRO A 1 78 ? 13.751 -4.658 10.381 1.00 0.00 78 PRO A N 6
ATOM 15345 C CA . PRO A 1 78 ? 14.745 -5.555 10.959 1.00 0.00 78 PRO A CA 6
ATOM 15346 C C . PRO A 1 78 ? 14.829 -6.875 10.191 1.00 0.00 78 PRO A C 6
ATOM 15347 O O . PRO A 1 78 ? 14.769 -7.953 10.780 1.00 0.00 78 PRO A O 6
ATOM 15358 N N . GLU A 1 79 ? 14.964 -6.776 8.871 1.00 0.00 79 GLU A N 6
ATOM 15359 C CA . GLU A 1 79 ? 15.049 -7.958 8.020 1.00 0.00 79 GLU A CA 6
ATOM 15360 C C . GLU A 1 79 ? 13.779 -8.795 8.125 1.00 0.00 79 GLU A C 6
ATOM 15361 O O . GLU A 1 79 ? 13.635 -9.613 9.035 1.00 0.00 79 GLU A O 6
ATOM 15373 N N . PHE A 1 80 ? 12.859 -8.585 7.188 1.00 0.00 80 PHE A N 6
ATOM 15374 C CA . PHE A 1 80 ? 11.596 -9.320 7.174 1.00 0.00 80 PHE A CA 6
ATOM 15375 C C . PHE A 1 80 ? 10.692 -8.840 6.040 1.00 0.00 80 PHE A C 6
ATOM 15376 O O . PHE A 1 80 ? 10.197 -9.642 5.248 1.00 0.00 80 PHE A O 6
ATOM 15393 N N . THR A 1 81 ? 10.477 -7.528 5.968 1.00 0.00 81 THR A N 6
ATOM 15394 C CA . THR A 1 81 ? 9.627 -6.951 4.930 1.00 0.00 81 THR A CA 6
ATOM 15395 C C . THR A 1 81 ? 10.216 -7.176 3.537 1.00 0.00 81 THR A C 6
ATOM 15396 O O . THR A 1 81 ? 9.531 -7.006 2.530 1.00 0.00 81 THR A O 6
ATOM 15407 N N . LYS A 1 82 ? 11.488 -7.550 3.483 1.00 0.00 82 LYS A N 6
ATOM 15408 C CA . LYS A 1 82 ? 12.147 -7.788 2.208 1.00 0.00 82 LYS A CA 6
ATOM 15409 C C . LYS A 1 82 ? 11.490 -8.952 1.470 1.00 0.00 82 LYS A C 6
ATOM 15410 O O . LYS A 1 82 ? 11.313 -8.905 0.253 1.00 0.00 82 LYS A O 6
ATOM 15429 N N . LYS A 1 83 ? 11.125 -9.991 2.215 1.00 0.00 83 LYS A N 6
ATOM 15430 C CA . LYS A 1 83 ? 10.478 -11.158 1.632 1.00 0.00 83 LYS A CA 6
ATOM 15431 C C . LYS A 1 83 ? 9.159 -10.765 0.980 1.00 0.00 83 LYS A C 6
ATOM 15432 O O . LYS A 1 83 ? 8.947 -10.979 -0.216 1.00 0.00 83 LYS A O 6
ATOM 15451 N N . VAL A 1 84 ? 8.278 -10.170 1.774 1.00 0.00 84 VAL A N 6
ATOM 15452 C CA . VAL A 1 84 ? 6.988 -9.729 1.280 1.00 0.00 84 VAL A CA 6
ATOM 15453 C C . VAL A 1 84 ? 7.177 -8.752 0.127 1.00 0.00 84 VAL A C 6
ATOM 15454 O O . VAL A 1 84 ? 6.405 -8.737 -0.832 1.00 0.00 84 VAL A O 6
ATOM 15467 N N . LEU A 1 85 ? 8.238 -7.964 0.204 1.00 0.00 85 LEU A N 6
ATOM 15468 C CA . LEU A 1 85 ? 8.548 -7.027 -0.865 1.00 0.00 85 LEU A CA 6
ATOM 15469 C C . LEU A 1 85 ? 8.698 -7.812 -2.160 1.00 0.00 85 LEU A C 6
ATOM 15470 O O . LEU A 1 85 ? 8.205 -7.411 -3.215 1.00 0.00 85 LEU A O 6
ATOM 15486 N N . ASP A 1 86 ? 9.362 -8.961 -2.049 1.00 0.00 86 ASP A N 6
ATOM 15487 C CA . ASP A 1 86 ? 9.564 -9.853 -3.182 1.00 0.00 86 ASP A CA 6
ATOM 15488 C C . ASP A 1 86 ? 8.220 -10.337 -3.724 1.00 0.00 86 ASP A C 6
ATOM 15489 O O . ASP A 1 86 ? 8.127 -10.785 -4.867 1.00 0.00 86 ASP A O 6
ATOM 15498 N N . ILE A 1 87 ? 7.178 -10.237 -2.897 1.00 0.00 87 ILE A N 6
ATOM 15499 C CA . ILE A 1 87 ? 5.842 -10.654 -3.297 1.00 0.00 87 ILE A CA 6
ATOM 15500 C C . ILE A 1 87 ? 5.335 -9.738 -4.402 1.00 0.00 87 ILE A C 6
ATOM 15501 O O . ILE A 1 87 ? 5.043 -10.187 -5.510 1.00 0.00 87 ILE A O 6
ATOM 15517 N N . VAL A 1 88 ? 5.239 -8.449 -4.096 1.00 0.00 88 VAL A N 6
ATOM 15518 C CA . VAL A 1 88 ? 4.772 -7.467 -5.070 1.00 0.00 88 VAL A CA 6
ATOM 15519 C C . VAL A 1 88 ? 5.639 -7.481 -6.331 1.00 0.00 88 VAL A C 6
ATOM 15520 O O . VAL A 1 88 ? 5.206 -7.049 -7.398 1.00 0.00 88 VAL A O 6
ATOM 15533 N N . LYS A 1 89 ? 6.867 -7.969 -6.188 1.00 0.00 89 LYS A N 6
ATOM 15534 C CA . LYS A 1 89 ? 7.811 -8.034 -7.300 1.00 0.00 89 LYS A CA 6
ATOM 15535 C C . LYS A 1 89 ? 7.216 -8.740 -8.519 1.00 0.00 89 LYS A C 6
ATOM 15536 O O . LYS A 1 89 ? 7.561 -8.419 -9.656 1.00 0.00 89 LYS A O 6
ATOM 15555 N N . ASP A 1 90 ? 6.339 -9.711 -8.282 1.00 0.00 90 ASP A N 6
ATOM 15556 C CA . ASP A 1 90 ? 5.731 -10.458 -9.374 1.00 0.00 90 ASP A CA 6
ATOM 15557 C C . ASP A 1 90 ? 4.232 -10.681 -9.166 1.00 0.00 90 ASP A C 6
ATOM 15558 O O . ASP A 1 90 ? 3.471 -10.744 -10.133 1.00 0.00 90 ASP A O 6
ATOM 15567 N N . ILE A 1 91 ? 3.809 -10.811 -7.915 1.00 0.00 91 ILE A N 6
ATOM 15568 C CA . ILE A 1 91 ? 2.402 -11.039 -7.609 1.00 0.00 91 ILE A CA 6
ATOM 15569 C C . ILE A 1 91 ? 1.571 -9.788 -7.872 1.00 0.00 91 ILE A C 6
ATOM 15570 O O . ILE A 1 91 ? 1.866 -8.712 -7.354 1.00 0.00 91 ILE A O 6
ATOM 15586 N N . GLU A 1 92 ? 0.532 -9.940 -8.690 1.00 0.00 92 GLU A N 6
ATOM 15587 C CA . GLU A 1 92 ? -0.341 -8.826 -9.037 1.00 0.00 92 GLU A CA 6
ATOM 15588 C C . GLU A 1 92 ? -1.663 -8.900 -8.274 1.00 0.00 92 GLU A C 6
ATOM 15589 O O . GLU A 1 92 ? -1.791 -9.643 -7.301 1.00 0.00 92 GLU A O 6
ATOM 15601 N N . PHE A 1 93 ? -2.644 -8.123 -8.727 1.00 0.00 93 PHE A N 6
ATOM 15602 C CA . PHE A 1 93 ? -3.958 -8.095 -8.094 1.00 0.00 93 PHE A CA 6
ATOM 15603 C C . PHE A 1 93 ? -4.767 -9.344 -8.437 1.00 0.00 93 PHE A C 6
ATOM 15604 O O . PHE A 1 93 ? -5.738 -9.670 -7.756 1.00 0.00 93 PHE A O 6
ATOM 15621 N N . GLY A 1 94 ? -4.366 -10.040 -9.498 1.00 0.00 94 GLY A N 6
ATOM 15622 C CA . GLY A 1 94 ? -5.071 -11.240 -9.907 1.00 0.00 94 GLY A CA 6
ATOM 15623 C C . GLY A 1 94 ? -4.773 -12.436 -9.017 1.00 0.00 94 GLY A C 6
ATOM 15624 O O . GLY A 1 94 ? -5.372 -13.497 -9.179 1.00 0.00 94 GLY A O 6
ATOM 15628 N N . LYS A 1 95 ? -3.847 -12.265 -8.076 1.00 0.00 95 LYS A N 6
ATOM 15629 C CA . LYS A 1 95 ? -3.475 -13.337 -7.168 1.00 0.00 95 LYS A CA 6
ATOM 15630 C C . LYS A 1 95 ? -4.051 -13.098 -5.775 1.00 0.00 95 LYS A C 6
ATOM 15631 O O . LYS A 1 95 ? -4.312 -11.959 -5.391 1.00 0.00 95 LYS A O 6
ATOM 15650 N N . THR A 1 96 ? -4.250 -14.175 -5.022 1.00 0.00 96 THR A N 6
ATOM 15651 C CA . THR A 1 96 ? -4.793 -14.072 -3.670 1.00 0.00 96 THR A CA 6
ATOM 15652 C C . THR A 1 96 ? -4.353 -15.258 -2.818 1.00 0.00 96 THR A C 6
ATOM 15653 O O . THR A 1 96 ? -5.120 -16.193 -2.590 1.00 0.00 96 THR A O 6
ATOM 15664 N N . LEU A 1 97 ? -3.114 -15.202 -2.343 1.00 0.00 97 LEU A N 6
ATOM 15665 C CA . LEU A 1 97 ? -2.561 -16.259 -1.505 1.00 0.00 97 LEU A CA 6
ATOM 15666 C C . LEU A 1 97 ? -2.775 -15.933 -0.034 1.00 0.00 97 LEU A C 6
ATOM 15667 O O . LEU A 1 97 ? -3.301 -14.876 0.303 1.00 0.00 97 LEU A O 6
ATOM 15683 N N . THR A 1 98 ? -2.361 -16.842 0.840 1.00 0.00 98 THR A N 6
ATOM 15684 C CA . THR A 1 98 ? -2.500 -16.633 2.276 1.00 0.00 98 THR A CA 6
ATOM 15685 C C . THR A 1 98 ? -1.144 -16.323 2.904 1.00 0.00 98 THR A C 6
ATOM 15686 O O . THR A 1 98 ? -0.135 -16.228 2.204 1.00 0.00 98 THR A O 6
ATOM 15697 N N . TYR A 1 99 ? -1.124 -16.164 4.223 1.00 0.00 99 TYR A N 6
ATOM 15698 C CA . TYR A 1 99 ? 0.113 -15.861 4.939 1.00 0.00 99 TYR A CA 6
ATOM 15699 C C . TYR A 1 99 ? 1.070 -17.051 4.924 1.00 0.00 99 TYR A C 6
ATOM 15700 O O . TYR A 1 99 ? 2.271 -16.890 4.708 1.00 0.00 99 TYR A O 6
ATOM 15718 N N . GLY A 1 100 ? 0.533 -18.244 5.165 1.00 0.00 100 GLY A N 6
ATOM 15719 C CA . GLY A 1 100 ? 1.356 -19.441 5.186 1.00 0.00 100 GLY A CA 6
ATOM 15720 C C . GLY A 1 100 ? 1.969 -19.767 3.839 1.00 0.00 100 GLY A C 6
ATOM 15721 O O . GLY A 1 100 ? 3.046 -20.353 3.768 1.00 0.00 100 GLY A O 6
ATOM 15725 N N . ASP A 1 101 ? 1.279 -19.399 2.769 1.00 0.00 101 ASP A N 6
ATOM 15726 C CA . ASP A 1 101 ? 1.761 -19.669 1.418 1.00 0.00 101 ASP A CA 6
ATOM 15727 C C . ASP A 1 101 ? 3.104 -18.991 1.154 1.00 0.00 101 ASP A C 6
ATOM 15728 O O . ASP A 1 101 ? 4.089 -19.652 0.826 1.00 0.00 101 ASP A O 6
ATOM 15737 N N . ILE A 1 102 ? 3.131 -17.669 1.285 1.00 0.00 102 ILE A N 6
ATOM 15738 C CA . ILE A 1 102 ? 4.350 -16.898 1.044 1.00 0.00 102 ILE A CA 6
ATOM 15739 C C . ILE A 1 102 ? 5.381 -17.108 2.138 1.00 0.00 102 ILE A C 6
ATOM 15740 O O . ILE A 1 102 ? 6.548 -17.381 1.864 1.00 0.00 102 ILE A O 6
ATOM 15756 N N . ALA A 1 103 ? 4.945 -16.961 3.381 1.00 0.00 103 ALA A N 6
ATOM 15757 C CA . ALA A 1 103 ? 5.829 -17.115 4.523 1.00 0.00 103 ALA A CA 6
ATOM 15758 C C . ALA A 1 103 ? 6.556 -18.453 4.473 1.00 0.00 103 ALA A C 6
ATOM 15759 O O . ALA A 1 103 ? 7.779 -18.514 4.586 1.00 0.00 103 ALA A O 6
ATOM 15766 N N . LYS A 1 104 ? 5.789 -19.523 4.289 1.00 0.00 104 LYS A N 6
ATOM 15767 C CA . LYS A 1 104 ? 6.357 -20.866 4.207 1.00 0.00 104 LYS A CA 6
ATOM 15768 C C . LYS A 1 104 ? 7.346 -20.963 3.048 1.00 0.00 104 LYS A C 6
ATOM 15769 O O . LYS A 1 104 ? 8.388 -21.608 3.158 1.00 0.00 104 LYS A O 6
ATOM 15788 N N . LYS A 1 105 ? 7.003 -20.315 1.939 1.00 0.00 105 LYS A N 6
ATOM 15789 C CA . LYS A 1 105 ? 7.849 -20.323 0.752 1.00 0.00 105 LYS A CA 6
ATOM 15790 C C . LYS A 1 105 ? 9.140 -19.545 0.995 1.00 0.00 105 LYS A C 6
ATOM 15791 O O . LYS A 1 105 ? 10.169 -19.826 0.380 1.00 0.00 105 LYS A O 6
ATOM 15810 N N . LEU A 1 106 ? 9.077 -18.567 1.891 1.00 0.00 106 LEU A N 6
ATOM 15811 C CA . LEU A 1 106 ? 10.236 -17.751 2.211 1.00 0.00 106 LEU A CA 6
ATOM 15812 C C . LEU A 1 106 ? 11.084 -18.392 3.310 1.00 0.00 106 LEU A C 6
ATOM 15813 O O . LEU A 1 106 ? 12.200 -17.947 3.577 1.00 0.00 106 LEU A O 6
ATOM 15829 N N . ASN A 1 107 ? 10.547 -19.440 3.941 1.00 0.00 107 ASN A N 6
ATOM 15830 C CA . ASN A 1 107 ? 11.248 -20.154 5.009 1.00 0.00 107 ASN A CA 6
ATOM 15831 C C . ASN A 1 107 ? 11.049 -19.464 6.354 1.00 0.00 107 ASN A C 6
ATOM 15832 O O . ASN A 1 107 ? 11.961 -19.412 7.179 1.00 0.00 107 ASN A O 6
ATOM 15843 N N . THR A 1 108 ? 9.848 -18.937 6.569 1.00 0.00 108 THR A N 6
ATOM 15844 C CA . THR A 1 108 ? 9.531 -18.253 7.819 1.00 0.00 108 THR A CA 6
ATOM 15845 C C . THR A 1 108 ? 8.101 -18.560 8.265 1.00 0.00 108 THR A C 6
ATOM 15846 O O . THR A 1 108 ? 7.437 -19.423 7.691 1.00 0.00 108 THR A O 6
ATOM 15857 N N . SER A 1 109 ? 7.630 -17.848 9.289 1.00 0.00 109 SER A N 6
ATOM 15858 C CA . SER A 1 109 ? 6.280 -18.047 9.803 1.00 0.00 109 SER A CA 6
ATOM 15859 C C . SER A 1 109 ? 5.310 -17.043 9.188 1.00 0.00 109 SER A C 6
ATOM 15860 O O . SER A 1 109 ? 5.684 -15.905 8.903 1.00 0.00 109 SER A O 6
ATOM 15868 N N . PRO A 1 110 ? 4.043 -17.442 8.983 1.00 0.00 110 PRO A N 6
ATOM 15869 C CA . PRO A 1 110 ? 3.025 -16.560 8.408 1.00 0.00 110 PRO A CA 6
ATOM 15870 C C . PRO A 1 110 ? 2.582 -15.477 9.385 1.00 0.00 110 PRO A C 6
ATOM 15871 O O . PRO A 1 110 ? 2.019 -14.458 8.985 1.00 0.00 110 PRO A O 6
ATOM 15882 N N . ARG A 1 111 ? 2.841 -15.701 10.670 1.00 0.00 111 ARG A N 6
ATOM 15883 C CA . ARG A 1 111 ? 2.472 -14.741 11.701 1.00 0.00 111 ARG A CA 6
ATOM 15884 C C . ARG A 1 111 ? 3.402 -13.535 11.664 1.00 0.00 111 ARG A C 6
ATOM 15885 O O . ARG A 1 111 ? 2.963 -12.395 11.805 1.00 0.00 111 ARG A O 6
ATOM 15906 N N . ALA A 1 112 ? 4.689 -13.796 11.461 1.00 0.00 112 ALA A N 6
ATOM 15907 C CA . ALA A 1 112 ? 5.680 -12.733 11.392 1.00 0.00 112 ALA A CA 6
ATOM 15908 C C . ALA A 1 112 ? 5.461 -11.878 10.148 1.00 0.00 112 ALA A C 6
ATOM 15909 O O . ALA A 1 112 ? 5.538 -10.650 10.203 1.00 0.00 112 ALA A O 6
ATOM 15916 N N . VAL A 1 113 ? 5.182 -12.538 9.028 1.00 0.00 113 VAL A N 6
ATOM 15917 C CA . VAL A 1 113 ? 4.945 -11.840 7.772 1.00 0.00 113 VAL A CA 6
ATOM 15918 C C . VAL A 1 113 ? 3.670 -11.007 7.844 1.00 0.00 113 VAL A C 6
ATOM 15919 O O . VAL A 1 113 ? 3.511 -10.034 7.107 1.00 0.00 113 VAL A O 6
ATOM 15932 N N . GLY A 1 114 ? 2.763 -11.386 8.741 1.00 0.00 114 GLY A N 6
ATOM 15933 C CA . GLY A 1 114 ? 1.524 -10.649 8.889 1.00 0.00 114 GLY A CA 6
ATOM 15934 C C . GLY A 1 114 ? 1.773 -9.200 9.249 1.00 0.00 114 GLY A C 6
ATOM 15935 O O . GLY A 1 114 ? 1.477 -8.297 8.468 1.00 0.00 114 GLY A O 6
ATOM 15939 N N . MET A 1 115 ? 2.336 -8.981 10.433 1.00 0.00 115 MET A N 6
ATOM 15940 C CA . MET A 1 115 ? 2.646 -7.634 10.898 1.00 0.00 115 MET A CA 6
ATOM 15941 C C . MET A 1 115 ? 3.584 -6.922 9.924 1.00 0.00 115 MET A C 6
ATOM 15942 O O . MET A 1 115 ? 3.664 -5.694 9.914 1.00 0.00 115 MET A O 6
ATOM 15956 N N . ALA A 1 116 ? 4.297 -7.699 9.108 1.00 0.00 116 ALA A N 6
ATOM 15957 C CA . ALA A 1 116 ? 5.229 -7.135 8.140 1.00 0.00 116 ALA A CA 6
ATOM 15958 C C . ALA A 1 116 ? 4.512 -6.224 7.148 1.00 0.00 116 ALA A C 6
ATOM 15959 O O . ALA A 1 116 ? 4.516 -5.003 7.305 1.00 0.00 116 ALA A O 6
ATOM 15966 N N . LEU A 1 117 ? 3.897 -6.817 6.126 1.00 0.00 117 LEU A N 6
ATOM 15967 C CA . LEU A 1 117 ? 3.180 -6.045 5.113 1.00 0.00 117 LEU A CA 6
ATOM 15968 C C . LEU A 1 117 ? 2.178 -5.087 5.757 1.00 0.00 117 LEU A C 6
ATOM 15969 O O . LEU A 1 117 ? 1.823 -4.062 5.176 1.00 0.00 117 LEU A O 6
ATOM 15985 N N . LYS A 1 118 ? 1.726 -5.429 6.960 1.00 0.00 118 LYS A N 6
ATOM 15986 C CA . LYS A 1 118 ? 0.767 -4.601 7.682 1.00 0.00 118 LYS A CA 6
ATOM 15987 C C . LYS A 1 118 ? 1.398 -3.277 8.111 1.00 0.00 118 LYS A C 6
ATOM 15988 O O . LYS A 1 118 ? 0.793 -2.215 7.960 1.00 0.00 118 LYS A O 6
ATOM 16007 N N . ARG A 1 119 ? 2.614 -3.348 8.645 1.00 0.00 119 ARG A N 6
ATOM 16008 C CA . ARG A 1 119 ? 3.323 -2.152 9.097 1.00 0.00 119 ARG A CA 6
ATOM 16009 C C . ARG A 1 119 ? 4.380 -1.713 8.083 1.00 0.00 119 ARG A C 6
ATOM 16010 O O . ARG A 1 119 ? 5.258 -0.912 8.400 1.00 0.00 119 ARG A O 6
ATOM 16031 N N . ASN A 1 120 ? 4.291 -2.238 6.865 1.00 0.00 120 ASN A N 6
ATOM 16032 C CA . ASN A 1 120 ? 5.242 -1.894 5.812 1.00 0.00 120 ASN A CA 6
ATOM 16033 C C . ASN A 1 120 ? 5.293 -0.384 5.587 1.00 0.00 120 ASN A C 6
ATOM 16034 O O . ASN A 1 120 ? 4.436 0.353 6.074 1.00 0.00 120 ASN A O 6
ATOM 16045 N N . PRO A 1 121 ? 6.296 0.099 4.830 1.00 0.00 121 PRO A N 6
ATOM 16046 C CA . PRO A 1 121 ? 6.441 1.529 4.535 1.00 0.00 121 PRO A CA 6
ATOM 16047 C C . PRO A 1 121 ? 5.223 2.069 3.789 1.00 0.00 121 PRO A C 6
ATOM 16048 O O . PRO A 1 121 ? 4.819 3.221 3.973 1.00 0.00 121 PRO A O 6
ATOM 16059 N N . LEU A 1 122 ? 4.639 1.216 2.952 1.00 0.00 122 LEU A N 6
ATOM 16060 C CA . LEU A 1 122 ? 3.460 1.575 2.172 1.00 0.00 122 LEU A CA 6
ATOM 16061 C C . LEU A 1 122 ? 2.540 0.364 2.008 1.00 0.00 122 LEU A C 6
ATOM 16062 O O . LEU A 1 122 ? 2.536 -0.291 0.964 1.00 0.00 122 LEU A O 6
ATOM 16078 N N . PRO A 1 123 ? 1.746 0.045 3.044 1.00 0.00 123 PRO A N 6
ATOM 16079 C CA . PRO A 1 123 ? 0.824 -1.098 3.013 1.00 0.00 123 PRO A CA 6
ATOM 16080 C C . PRO A 1 123 ? -0.219 -0.994 1.901 1.00 0.00 123 PRO A C 6
ATOM 16081 O O . PRO A 1 123 ? -0.915 -1.965 1.604 1.00 0.00 123 PRO A O 6
ATOM 16092 N N . LEU A 1 124 ? -0.334 0.184 1.295 1.00 0.00 124 LEU A N 6
ATOM 16093 C CA . LEU A 1 124 ? -1.306 0.398 0.228 1.00 0.00 124 LEU A CA 6
ATOM 16094 C C . LEU A 1 124 ? -0.879 -0.286 -1.072 1.00 0.00 124 LEU A C 6
ATOM 16095 O O . LEU A 1 124 ? -1.475 -1.285 -1.476 1.00 0.00 124 LEU A O 6
ATOM 16111 N N . ILE A 1 125 ? 0.142 0.256 -1.738 1.00 0.00 125 ILE A N 6
ATOM 16112 C CA . ILE A 1 125 ? 0.612 -0.319 -2.998 1.00 0.00 125 ILE A CA 6
ATOM 16113 C C . ILE A 1 125 ? 1.049 -1.777 -2.829 1.00 0.00 125 ILE A C 6
ATOM 16114 O O . ILE A 1 125 ? 1.189 -2.503 -3.812 1.00 0.00 125 ILE A O 6
ATOM 16130 N N . ILE A 1 126 ? 1.256 -2.209 -1.584 1.00 0.00 126 ILE A N 6
ATOM 16131 C CA . ILE A 1 126 ? 1.667 -3.586 -1.322 1.00 0.00 126 ILE A CA 6
ATOM 16132 C C . ILE A 1 126 ? 0.469 -4.528 -1.434 1.00 0.00 126 ILE A C 6
ATOM 16133 O O . ILE A 1 126 ? -0.632 -4.198 -0.990 1.00 0.00 126 ILE A O 6
ATOM 16149 N N . PRO A 1 127 ? 0.662 -5.717 -2.037 1.00 0.00 127 PRO A N 6
ATOM 16150 C CA . PRO A 1 127 ? -0.412 -6.702 -2.211 1.00 0.00 127 PRO A CA 6
ATOM 16151 C C . PRO A 1 127 ? -0.730 -7.477 -0.933 1.00 0.00 127 PRO A C 6
ATOM 16152 O O . PRO A 1 127 ? -1.043 -8.666 -0.982 1.00 0.00 127 PRO A O 6
ATOM 16163 N N . CYS A 1 128 ? -0.657 -6.799 0.207 1.00 0.00 128 CYS A N 6
ATOM 16164 C CA . CYS A 1 128 ? -0.955 -7.425 1.490 1.00 0.00 128 CYS A CA 6
ATOM 16165 C C . CYS A 1 128 ? -2.352 -8.039 1.472 1.00 0.00 128 CYS A C 6
ATOM 16166 O O . CYS A 1 128 ? -2.608 -9.045 2.132 1.00 0.00 128 CYS A O 6
ATOM 16174 N N . HIS A 1 129 ? -3.247 -7.424 0.706 1.00 0.00 129 HIS A N 6
ATOM 16175 C CA . HIS A 1 129 ? -4.618 -7.905 0.592 1.00 0.00 129 HIS A CA 6
ATOM 16176 C C . HIS A 1 129 ? -4.643 -9.317 0.019 1.00 0.00 129 HIS A C 6
ATOM 16177 O O . HIS A 1 129 ? -5.542 -10.103 0.318 1.00 0.00 129 HIS A O 6
ATOM 16192 N N . ARG A 1 130 ? -3.642 -9.634 -0.796 1.00 0.00 130 ARG A N 6
ATOM 16193 C CA . ARG A 1 130 ? -3.532 -10.955 -1.408 1.00 0.00 130 ARG A CA 6
ATOM 16194 C C . ARG A 1 130 ? -2.908 -11.963 -0.439 1.00 0.00 130 ARG A C 6
ATOM 16195 O O . ARG A 1 130 ? -2.330 -12.963 -0.864 1.00 0.00 130 ARG A O 6
ATOM 16216 N N . VAL A 1 131 ? -3.026 -11.693 0.859 1.00 0.00 131 VAL A N 6
ATOM 16217 C CA . VAL A 1 131 ? -2.474 -12.569 1.881 1.00 0.00 131 VAL A CA 6
ATOM 16218 C C . VAL A 1 131 ? -3.436 -12.694 3.055 1.00 0.00 131 VAL A C 6
ATOM 16219 O O . VAL A 1 131 ? -3.264 -12.045 4.086 1.00 0.00 131 VAL A O 6
ATOM 16232 N N . VAL A 1 132 ? -4.455 -13.530 2.887 1.00 0.00 132 VAL A N 6
ATOM 16233 C CA . VAL A 1 132 ? -5.452 -13.737 3.929 1.00 0.00 132 VAL A CA 6
ATOM 16234 C C . VAL A 1 132 ? -5.132 -14.969 4.768 1.00 0.00 132 VAL A C 6
ATOM 16235 O O . VAL A 1 132 ? -4.490 -15.907 4.294 1.00 0.00 132 VAL A O 6
ATOM 16248 N N . ALA A 1 133 ? -5.585 -14.958 6.015 1.00 0.00 133 ALA A N 6
ATOM 16249 C CA . ALA A 1 133 ? -5.349 -16.075 6.924 1.00 0.00 133 ALA A CA 6
ATOM 16250 C C . ALA A 1 133 ? -6.387 -17.172 6.724 1.00 0.00 133 ALA A C 6
ATOM 16251 O O . ALA A 1 133 ? -7.552 -16.895 6.443 1.00 0.00 133 ALA A O 6
ATOM 16258 N N . LYS A 1 134 ? -5.956 -18.423 6.874 1.00 0.00 134 LYS A N 6
ATOM 16259 C CA . LYS A 1 134 ? -6.850 -19.567 6.714 1.00 0.00 134 LYS A CA 6
ATOM 16260 C C . LYS A 1 134 ? -8.112 -19.397 7.553 1.00 0.00 134 LYS A C 6
ATOM 16261 O O . LYS A 1 134 ? -9.195 -19.833 7.165 1.00 0.00 134 LYS A O 6
ATOM 16280 N N . ASN A 1 135 ? -7.957 -18.764 8.713 1.00 0.00 135 ASN A N 6
ATOM 16281 C CA . ASN A 1 135 ? -9.077 -18.538 9.618 1.00 0.00 135 ASN A CA 6
ATOM 16282 C C . ASN A 1 135 ? -9.904 -17.321 9.202 1.00 0.00 135 ASN A C 6
ATOM 16283 O O . ASN A 1 135 ? -10.854 -16.948 9.891 1.00 0.00 135 ASN A O 6
ATOM 16294 N N . SER A 1 136 ? -9.531 -16.703 8.078 1.00 0.00 136 SER A N 6
ATOM 16295 C CA . SER A 1 136 ? -10.221 -15.520 7.555 1.00 0.00 136 SER A CA 6
ATOM 16296 C C . SER A 1 136 ? -9.573 -14.243 8.077 1.00 0.00 136 SER A C 6
ATOM 16297 O O . SER A 1 136 ? -8.682 -14.289 8.925 1.00 0.00 136 SER A O 6
ATOM 16305 N N . LEU A 1 137 ? -10.022 -13.100 7.561 1.00 0.00 137 LEU A N 6
ATOM 16306 C CA . LEU A 1 137 ? -9.483 -11.805 7.971 1.00 0.00 137 LEU A CA 6
ATOM 16307 C C . LEU A 1 137 ? -9.393 -11.700 9.492 1.00 0.00 137 LEU A C 6
ATOM 16308 O O . LEU A 1 137 ? -10.070 -12.431 10.215 1.00 0.00 137 LEU A O 6
ATOM 16324 N N . GLY A 1 138 ? -8.556 -10.786 9.968 1.00 0.00 138 GLY A N 6
ATOM 16325 C CA . GLY A 1 138 ? -8.393 -10.600 11.398 1.00 0.00 138 GLY A CA 6
ATOM 16326 C C . GLY A 1 138 ? -9.505 -9.764 12.002 1.00 0.00 138 GLY A C 6
ATOM 16327 O O . GLY A 1 138 ? -10.598 -10.267 12.258 1.00 0.00 138 GLY A O 6
ATOM 16331 N N . GLY A 1 139 ? -9.224 -8.487 12.231 1.00 0.00 139 GLY A N 6
ATOM 16332 C CA . GLY A 1 139 ? -10.218 -7.599 12.806 1.00 0.00 139 GLY A CA 6
ATOM 16333 C C . GLY A 1 139 ? -9.779 -6.148 12.789 1.00 0.00 139 GLY A C 6
ATOM 16334 O O . GLY A 1 139 ? -10.580 -5.253 12.517 1.00 0.00 139 GLY A O 6
ATOM 16338 N N . TYR A 1 140 ? -8.503 -5.915 13.080 1.00 0.00 140 TYR A N 6
ATOM 16339 C CA . TYR A 1 140 ? -7.957 -4.563 13.098 1.00 0.00 140 TYR A CA 6
ATOM 16340 C C . TYR A 1 140 ? -6.657 -4.493 12.301 1.00 0.00 140 TYR A C 6
ATOM 16341 O O . TYR A 1 140 ? -5.609 -4.118 12.827 1.00 0.00 140 TYR A O 6
ATOM 16359 N N . SER A 1 141 ? -6.732 -4.855 11.022 1.00 0.00 141 SER A N 6
ATOM 16360 C CA . SER A 1 141 ? -5.560 -4.833 10.153 1.00 0.00 141 SER A CA 6
ATOM 16361 C C . SER A 1 141 ? -5.341 -3.439 9.573 1.00 0.00 141 SER A C 6
ATOM 16362 O O . SER A 1 141 ? -5.544 -3.211 8.380 1.00 0.00 141 SER A O 6
ATOM 16370 N N . TYR A 1 142 ? -4.924 -2.512 10.427 1.00 0.00 142 TYR A N 6
ATOM 16371 C CA . TYR A 1 142 ? -4.674 -1.138 10.006 1.00 0.00 142 TYR A CA 6
ATOM 16372 C C . TYR A 1 142 ? -5.941 -0.480 9.466 1.00 0.00 142 TYR A C 6
ATOM 16373 O O . TYR A 1 142 ? -5.874 0.531 8.770 1.00 0.00 142 TYR A O 6
ATOM 16391 N N . GLY A 1 143 ? -7.098 -1.053 9.786 1.00 0.00 143 GLY A N 6
ATOM 16392 C CA . GLY A 1 143 ? -8.346 -0.493 9.315 1.00 0.00 143 GLY A CA 6
ATOM 16393 C C . GLY A 1 143 ? -9.445 -1.527 9.262 1.00 0.00 143 GLY A C 6
ATOM 16394 O O . GLY A 1 143 ? -9.663 -2.254 10.229 1.00 0.00 143 GLY A O 6
ATOM 16398 N N . LEU A 1 144 ? -10.130 -1.597 8.124 1.00 0.00 144 LEU A N 6
ATOM 16399 C CA . LEU A 1 144 ? -11.215 -2.554 7.931 1.00 0.00 144 LEU A CA 6
ATOM 16400 C C . LEU A 1 144 ? -12.007 -2.216 6.674 1.00 0.00 144 LEU A C 6
ATOM 16401 O O . LEU A 1 144 ? -12.225 -3.070 5.815 1.00 0.00 144 LEU A O 6
ATOM 16417 N N . ASP A 1 145 ? -12.431 -0.960 6.574 1.00 0.00 145 ASP A N 6
ATOM 16418 C CA . ASP A 1 145 ? -13.196 -0.499 5.423 1.00 0.00 145 ASP A CA 6
ATOM 16419 C C . ASP A 1 145 ? -12.354 -0.555 4.151 1.00 0.00 145 ASP A C 6
ATOM 16420 O O . ASP A 1 145 ? -12.877 -0.776 3.058 1.00 0.00 145 ASP A O 6
ATOM 16429 N N . LYS A 1 146 ? -11.050 -0.350 4.297 1.00 0.00 146 LYS A N 6
ATOM 16430 C CA . LYS A 1 146 ? -10.141 -0.376 3.157 1.00 0.00 146 LYS A CA 6
ATOM 16431 C C . LYS A 1 146 ? -9.965 -1.795 2.626 1.00 0.00 146 LYS A C 6
ATOM 16432 O O . LYS A 1 146 ? -10.068 -2.035 1.423 1.00 0.00 146 LYS A O 6
ATOM 16451 N N . LYS A 1 147 ? -9.696 -2.734 3.529 1.00 0.00 147 LYS A N 6
ATOM 16452 C CA . LYS A 1 147 ? -9.497 -4.128 3.149 1.00 0.00 147 LYS A CA 6
ATOM 16453 C C . LYS A 1 147 ? -10.731 -4.694 2.451 1.00 0.00 147 LYS A C 6
ATOM 16454 O O . LYS A 1 147 ? -10.621 -5.375 1.433 1.00 0.00 147 LYS A O 6
ATOM 16473 N N . LYS A 1 148 ? -11.904 -4.405 3.002 1.00 0.00 148 LYS A N 6
ATOM 16474 C CA . LYS A 1 148 ? -13.155 -4.886 2.421 1.00 0.00 148 LYS A CA 6
ATOM 16475 C C . LYS A 1 148 ? -13.421 -4.227 1.069 1.00 0.00 148 LYS A C 6
ATOM 16476 O O . LYS A 1 148 ? -13.609 -4.909 0.062 1.00 0.00 148 LYS A O 6
ATOM 16495 N N . PHE A 1 149 ? -13.440 -2.897 1.058 1.00 0.00 149 PHE A N 6
ATOM 16496 C CA . PHE A 1 149 ? -13.689 -2.139 -0.166 1.00 0.00 149 PHE A CA 6
ATOM 16497 C C . PHE A 1 149 ? -12.709 -2.524 -1.273 1.00 0.00 149 PHE A C 6
ATOM 16498 O O . PHE A 1 149 ? -13.112 -2.992 -2.337 1.00 0.00 149 PHE A O 6
ATOM 16515 N N . ILE A 1 150 ? -11.420 -2.313 -1.018 1.00 0.00 150 ILE A N 6
ATOM 16516 C CA . ILE A 1 150 ? -10.379 -2.627 -1.996 1.00 0.00 150 ILE A CA 6
ATOM 16517 C C . ILE A 1 150 ? -10.567 -4.023 -2.590 1.00 0.00 150 ILE A C 6
ATOM 16518 O O . ILE A 1 150 ? -10.662 -4.180 -3.808 1.00 0.00 150 ILE A O 6
ATOM 16534 N N . LEU A 1 151 ? -10.615 -5.032 -1.727 1.00 0.00 151 LEU A N 6
ATOM 16535 C CA . LEU A 1 151 ? -10.787 -6.410 -2.175 1.00 0.00 151 LEU A CA 6
ATOM 16536 C C . LEU A 1 151 ? -12.077 -6.574 -2.974 1.00 0.00 151 LEU A C 6
ATOM 16537 O O . LEU A 1 151 ? -12.172 -7.438 -3.847 1.00 0.00 151 LEU A O 6
ATOM 16553 N N . GLU A 1 152 ? -13.068 -5.741 -2.672 1.00 0.00 152 GLU A N 6
ATOM 16554 C CA . GLU A 1 152 ? -14.351 -5.799 -3.365 1.00 0.00 152 GLU A CA 6
ATOM 16555 C C . GLU A 1 152 ? -14.239 -5.223 -4.773 1.00 0.00 152 GLU A C 6
ATOM 16556 O O . GLU A 1 152 ? -14.662 -5.846 -5.746 1.00 0.00 152 GLU A O 6
ATOM 16568 N N . ARG A 1 153 ? -13.666 -4.027 -4.874 1.00 0.00 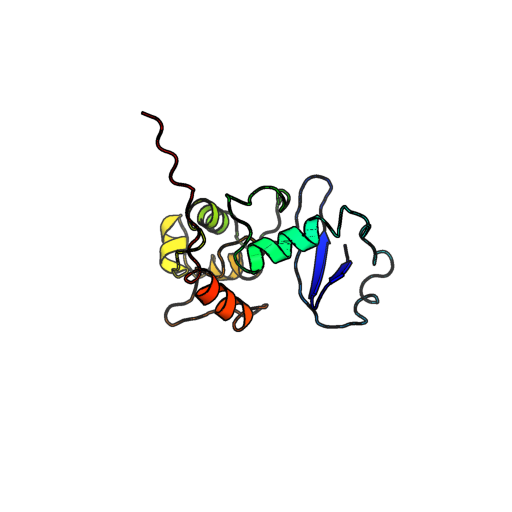153 ARG A N 6
ATOM 16569 C CA . ARG A 1 153 ? -13.498 -3.367 -6.164 1.00 0.00 153 ARG A CA 6
ATOM 16570 C C . ARG A 1 153 ? -12.675 -4.227 -7.117 1.00 0.00 153 ARG A C 6
ATOM 16571 O O . ARG A 1 153 ? -12.966 -4.303 -8.311 1.00 0.00 153 ARG A O 6
ATOM 16592 N N . GLU A 1 154 ? -11.645 -4.875 -6.582 1.00 0.00 154 GLU A N 6
ATOM 16593 C CA . GLU A 1 154 ? -10.778 -5.730 -7.387 1.00 0.00 154 GLU A CA 6
ATOM 16594 C C . GLU A 1 154 ? -11.541 -6.942 -7.911 1.00 0.00 154 GLU A C 6
ATOM 16595 O O . GLU A 1 154 ? -11.741 -7.089 -9.118 1.00 0.00 154 GLU A O 6
ATOM 16607 N N . ARG A 1 155 ? -11.966 -7.811 -6.998 1.00 0.00 155 ARG A N 6
ATOM 16608 C CA . ARG A 1 155 ? -12.706 -9.013 -7.368 1.00 0.00 155 ARG A CA 6
ATOM 16609 C C . ARG A 1 155 ? -13.940 -8.666 -8.199 1.00 0.00 155 ARG A C 6
ATOM 16610 O O . ARG A 1 155 ? -14.396 -9.468 -9.014 1.00 0.00 155 ARG A O 6
ATOM 16631 N N . LEU A 1 156 ? -14.473 -7.468 -7.989 1.00 0.00 156 LEU A N 6
ATOM 16632 C CA . LEU A 1 156 ? -15.653 -7.017 -8.720 1.00 0.00 156 LEU A CA 6
ATOM 16633 C C . LEU A 1 156 ? -15.260 -6.141 -9.905 1.00 0.00 156 LEU A C 6
ATOM 16634 O O . LEU A 1 156 ? -15.935 -5.158 -10.214 1.00 0.00 156 LEU A O 6
ATOM 16650 N N . ASN A 1 157 ? -14.164 -6.503 -10.564 1.00 0.00 157 ASN A N 6
ATOM 16651 C CA . ASN A 1 157 ? -13.682 -5.750 -11.717 1.00 0.00 157 ASN A CA 6
ATOM 16652 C C . ASN A 1 157 ? -13.010 -6.673 -12.729 1.00 0.00 157 ASN A C 6
ATOM 16653 O O . ASN A 1 157 ? -11.786 -6.680 -12.863 1.00 0.00 157 ASN A O 6
ATOM 16664 N N . MET A 1 158 ? -13.819 -7.453 -13.438 1.00 0.00 158 MET A N 6
ATOM 16665 C CA . MET A 1 158 ? -13.303 -8.381 -14.437 1.00 0.00 158 MET A CA 6
ATOM 16666 C C . MET A 1 158 ? -14.375 -8.717 -15.471 1.00 0.00 158 MET A C 6
ATOM 16667 O O . MET A 1 158 ? -14.394 -9.815 -16.028 1.00 0.00 158 MET A O 6
ATOM 16681 N N . VAL A 1 159 ? -15.267 -7.763 -15.723 1.00 0.00 159 VAL A N 6
ATOM 16682 C CA . VAL A 1 159 ? -16.340 -7.957 -16.690 1.00 0.00 159 VAL A CA 6
ATOM 16683 C C . VAL A 1 159 ? -16.648 -6.664 -17.438 1.00 0.00 159 VAL A C 6
ATOM 16684 O O . VAL A 1 159 ? -16.021 -5.632 -17.196 1.00 0.00 159 VAL A O 6
ATOM 16697 N N . SER A 1 160 ? -17.615 -6.727 -18.346 1.00 0.00 160 SER A N 6
ATOM 16698 C CA . SER A 1 160 ? -18.007 -5.562 -19.130 1.00 0.00 160 SER A CA 6
ATOM 16699 C C . SER A 1 160 ? -16.845 -5.071 -19.991 1.00 0.00 160 SER A C 6
ATOM 16700 O O . SER A 1 160 ? -16.569 -3.873 -20.054 1.00 0.00 160 SER A O 6
ATOM 16708 N N . PHE A 1 161 ? -16.170 -6.005 -20.652 1.00 0.00 161 PHE A N 6
ATOM 16709 C CA . PHE A 1 161 ? -15.038 -5.669 -21.510 1.00 0.00 161 PHE A CA 6
ATOM 16710 C C . PHE A 1 161 ? -15.358 -5.967 -22.971 1.00 0.00 161 PHE A C 6
ATOM 16711 O O . PHE A 1 161 ? -14.985 -5.206 -23.865 1.00 0.00 161 PHE A O 6
ATOM 16728 N N . LYS A 1 162 ? -16.049 -7.077 -23.206 1.00 0.00 162 LYS A N 6
ATOM 16729 C CA . LYS A 1 162 ? -16.418 -7.474 -24.560 1.00 0.00 162 LYS A CA 6
ATOM 16730 C C . LYS A 1 162 ? -15.178 -7.682 -25.422 1.00 0.00 162 LYS A C 6
ATOM 16731 O O . LYS A 1 162 ? -14.709 -6.759 -26.087 1.00 0.00 162 LYS A O 6
ATOM 16750 N N . PHE A 1 163 ? -14.650 -8.902 -25.406 1.00 0.00 163 PHE A N 6
ATOM 16751 C CA . PHE A 1 163 ? -13.463 -9.234 -26.186 1.00 0.00 163 PHE A CA 6
ATOM 16752 C C . PHE A 1 163 ? -13.838 -9.608 -27.616 1.00 0.00 163 PHE A C 6
ATOM 16753 O O . PHE A 1 163 ? -14.789 -10.356 -27.844 1.00 0.00 163 PHE A O 6
ATOM 16770 N N . ASN A 1 164 ? -13.085 -9.081 -28.578 1.00 0.00 164 ASN A N 6
ATOM 16771 C CA . ASN A 1 164 ? -13.338 -9.359 -29.987 1.00 0.00 164 ASN A CA 6
ATOM 16772 C C . ASN A 1 164 ? -14.729 -8.885 -30.394 1.00 0.00 164 ASN A C 6
ATOM 16773 O O . ASN A 1 164 ? -15.695 -9.648 -30.348 1.00 0.00 164 ASN A O 6
ATOM 16784 N N . LYS A 1 165 ? -14.824 -7.620 -30.792 1.00 0.00 165 LYS A N 6
ATOM 16785 C CA . LYS A 1 165 ? -16.098 -7.044 -31.209 1.00 0.00 165 LYS A CA 6
ATOM 16786 C C . LYS A 1 165 ? -15.879 -5.889 -32.182 1.00 0.00 165 LYS A C 6
ATOM 16787 O O . LYS A 1 165 ? -15.808 -4.728 -31.776 1.00 0.00 165 LYS A O 6
ATOM 16806 N N . VAL A 1 166 ? -15.773 -6.216 -33.465 1.00 0.00 166 VAL A N 6
ATOM 16807 C CA . VAL A 1 166 ? -15.563 -5.206 -34.495 1.00 0.00 166 VAL A CA 6
ATOM 16808 C C . VAL A 1 166 ? -16.844 -4.425 -34.769 1.00 0.00 166 VAL A C 6
ATOM 16809 O O . VAL A 1 166 ? -17.934 -4.994 -34.803 1.00 0.00 166 VAL A O 6
ATOM 16822 N N . TYR A 1 167 ? -16.703 -3.118 -34.960 1.00 0.00 167 TYR A N 6
ATOM 16823 C CA . TYR A 1 167 ? -17.850 -2.258 -35.230 1.00 0.00 167 TYR A CA 6
ATOM 16824 C C . TYR A 1 167 ? -18.847 -2.300 -34.076 1.00 0.00 167 TYR A C 6
ATOM 16825 O O . TYR A 1 167 ? -19.762 -3.125 -34.065 1.00 0.00 167 TYR A O 6
ATOM 16843 N N . MET A 1 1 ? 3.984 17.295 5.235 1.00 0.00 1 MET A N 7
ATOM 16844 C CA . MET A 1 1 ? 4.020 15.949 5.862 1.00 0.00 1 MET A CA 7
ATOM 16845 C C . MET A 1 1 ? 2.613 15.396 6.066 1.00 0.00 1 MET A C 7
ATOM 16846 O O . MET A 1 1 ? 2.284 14.314 5.580 1.00 0.00 1 MET A O 7
ATOM 16862 N N . ILE A 1 2 ? 1.787 16.146 6.786 1.00 0.00 2 ILE A N 7
ATOM 16863 C CA . ILE A 1 2 ? 0.415 15.730 7.052 1.00 0.00 2 ILE A CA 7
ATOM 16864 C C . ILE A 1 2 ? -0.527 16.221 5.947 1.00 0.00 2 ILE A C 7
ATOM 16865 O O . ILE A 1 2 ? -0.327 17.304 5.398 1.00 0.00 2 ILE A O 7
ATOM 16881 N N . ILE A 1 3 ? -1.549 15.426 5.618 1.00 0.00 3 ILE A N 7
ATOM 16882 C CA . ILE A 1 3 ? -2.499 15.802 4.573 1.00 0.00 3 ILE A CA 7
ATOM 16883 C C . ILE A 1 3 ? -3.869 15.173 4.825 1.00 0.00 3 ILE A C 7
ATOM 16884 O O . ILE A 1 3 ? -4.034 13.960 4.721 1.00 0.00 3 ILE A O 7
ATOM 16900 N N . GLN A 1 4 ? -4.850 16.009 5.155 1.00 0.00 4 GLN A N 7
ATOM 16901 C CA . GLN A 1 4 ? -6.203 15.529 5.418 1.00 0.00 4 GLN A CA 7
ATOM 16902 C C . GLN A 1 4 ? -7.054 15.579 4.152 1.00 0.00 4 GLN A C 7
ATOM 16903 O O . GLN A 1 4 ? -6.940 16.508 3.353 1.00 0.00 4 GLN A O 7
ATOM 16917 N N . ILE A 1 5 ? -7.905 14.571 3.972 1.00 0.00 5 ILE A N 7
ATOM 16918 C CA . ILE A 1 5 ? -8.770 14.504 2.799 1.00 0.00 5 ILE A CA 7
ATOM 16919 C C . ILE A 1 5 ? -10.058 13.742 3.101 1.00 0.00 5 ILE A C 7
ATOM 16920 O O . ILE A 1 5 ? -10.027 12.566 3.463 1.00 0.00 5 ILE A O 7
ATOM 16936 N N . GLU A 1 6 ? -11.189 14.423 2.943 1.00 0.00 6 GLU A N 7
ATOM 16937 C CA . GLU A 1 6 ? -12.496 13.821 3.189 1.00 0.00 6 GLU A CA 7
ATOM 16938 C C . GLU A 1 6 ? -12.595 13.271 4.615 1.00 0.00 6 GLU A C 7
ATOM 16939 O O . GLU A 1 6 ? -13.028 13.972 5.529 1.00 0.00 6 GLU A O 7
ATOM 16951 N N . GLU A 1 7 ? -12.197 12.015 4.801 1.00 0.00 7 GLU A N 7
ATOM 16952 C CA . GLU A 1 7 ? -12.248 11.382 6.115 1.00 0.00 7 GLU A CA 7
ATOM 16953 C C . GLU A 1 7 ? -11.006 10.530 6.362 1.00 0.00 7 GLU A C 7
ATOM 16954 O O . GLU A 1 7 ? -11.023 9.598 7.171 1.00 0.00 7 GLU A O 7
ATOM 16966 N N . TYR A 1 8 ? -9.930 10.840 5.652 1.00 0.00 8 TYR A N 7
ATOM 16967 C CA . TYR A 1 8 ? -8.695 10.090 5.790 1.00 0.00 8 TYR A CA 7
ATOM 16968 C C . TYR A 1 8 ? -7.488 11.008 5.645 1.00 0.00 8 TYR A C 7
ATOM 16969 O O . TYR A 1 8 ? -7.447 11.858 4.755 1.00 0.00 8 TYR A O 7
ATOM 16987 N N . PHE A 1 9 ? -6.496 10.817 6.505 1.00 0.00 9 PHE A N 7
ATOM 16988 C CA . PHE A 1 9 ? -5.282 11.615 6.443 1.00 0.00 9 PHE A CA 7
ATOM 16989 C C . PHE A 1 9 ? -4.161 10.792 5.822 1.00 0.00 9 PHE A C 7
ATOM 16990 O O . PHE A 1 9 ? -4.271 9.573 5.705 1.00 0.00 9 PHE A O 7
ATOM 17007 N N . ILE A 1 10 ? -3.088 11.454 5.417 1.00 0.00 10 ILE A N 7
ATOM 17008 C CA . ILE A 1 10 ? -1.962 10.763 4.812 1.00 0.00 10 ILE A CA 7
ATOM 17009 C C . ILE A 1 10 ? -0.664 11.141 5.519 1.00 0.00 10 ILE A C 7
ATOM 17010 O O . ILE A 1 10 ? -0.369 12.320 5.719 1.00 0.00 10 ILE A O 7
ATOM 17026 N N . GLY A 1 11 ? 0.097 10.122 5.905 1.00 0.00 11 GLY A N 7
ATOM 17027 C CA . GLY A 1 11 ? 1.348 10.343 6.600 1.00 0.00 11 GLY A CA 7
ATOM 17028 C C . GLY A 1 11 ? 2.536 10.365 5.665 1.00 0.00 11 GLY A C 7
ATOM 17029 O O . GLY A 1 11 ? 3.352 9.443 5.685 1.00 0.00 11 GLY A O 7
ATOM 17033 N N . MET A 1 12 ? 2.628 11.409 4.842 1.00 0.00 12 MET A N 7
ATOM 17034 C CA . MET A 1 12 ? 3.721 11.544 3.882 1.00 0.00 12 MET A CA 7
ATOM 17035 C C . MET A 1 12 ? 5.008 12.011 4.555 1.00 0.00 12 MET A C 7
ATOM 17036 O O . MET A 1 12 ? 5.170 13.194 4.860 1.00 0.00 12 MET A O 7
ATOM 17050 N N . ILE A 1 13 ? 5.923 11.078 4.771 1.00 0.00 13 ILE A N 7
ATOM 17051 C CA . ILE A 1 13 ? 7.205 11.381 5.393 1.00 0.00 13 ILE A CA 7
ATOM 17052 C C . ILE A 1 13 ? 8.327 10.596 4.719 1.00 0.00 13 ILE A C 7
ATOM 17053 O O . ILE A 1 13 ? 8.151 9.432 4.360 1.00 0.00 13 ILE A O 7
ATOM 17069 N N . PHE A 1 14 ? 9.477 11.236 4.552 1.00 0.00 14 PHE A N 7
ATOM 17070 C CA . PHE A 1 14 ? 10.622 10.589 3.921 1.00 0.00 14 PHE A CA 7
ATOM 17071 C C . PHE A 1 14 ? 11.920 10.982 4.622 1.00 0.00 14 PHE A C 7
ATOM 17072 O O . PHE A 1 14 ? 11.933 11.883 5.461 1.00 0.00 14 PHE A O 7
ATOM 17089 N N . LYS A 1 15 ? 13.008 10.305 4.270 1.00 0.00 15 LYS A N 7
ATOM 17090 C CA . LYS A 1 15 ? 14.309 10.592 4.865 1.00 0.00 15 LYS A CA 7
ATOM 17091 C C . LYS A 1 15 ? 15.137 11.489 3.951 1.00 0.00 15 LYS A C 7
ATOM 17092 O O . LYS A 1 15 ? 15.496 12.606 4.321 1.00 0.00 15 LYS A O 7
ATOM 17111 N N . GLY A 1 16 ? 15.433 10.991 2.756 1.00 0.00 16 GLY A N 7
ATOM 17112 C CA . GLY A 1 16 ? 16.215 11.758 1.803 1.00 0.00 16 GLY A CA 7
ATOM 17113 C C . GLY A 1 16 ? 15.979 11.313 0.373 1.00 0.00 16 GLY A C 7
ATOM 17114 O O . GLY A 1 16 ? 16.611 10.370 -0.102 1.00 0.00 16 GLY A O 7
ATOM 17118 N N . ASN A 1 17 ? 15.062 11.989 -0.310 1.00 0.00 17 ASN A N 7
ATOM 17119 C CA . ASN A 1 17 ? 14.738 11.651 -1.692 1.00 0.00 17 ASN A CA 7
ATOM 17120 C C . ASN A 1 17 ? 14.217 10.219 -1.798 1.00 0.00 17 ASN A C 7
ATOM 17121 O O . ASN A 1 17 ? 14.236 9.620 -2.873 1.00 0.00 17 ASN A O 7
ATOM 17132 N N . GLN A 1 18 ? 13.751 9.677 -0.676 1.00 0.00 18 GLN A N 7
ATOM 17133 C CA . GLN A 1 18 ? 13.224 8.318 -0.640 1.00 0.00 18 GLN A CA 7
ATOM 17134 C C . GLN A 1 18 ? 12.127 8.194 0.411 1.00 0.00 18 GLN A C 7
ATOM 17135 O O . GLN A 1 18 ? 12.294 8.626 1.551 1.00 0.00 18 GLN A O 7
ATOM 17149 N N . LEU A 1 19 ? 11.005 7.604 0.017 1.00 0.00 19 LEU A N 7
ATOM 17150 C CA . LEU A 1 19 ? 9.878 7.426 0.921 1.00 0.00 19 LEU A CA 7
ATOM 17151 C C . LEU A 1 19 ? 10.252 6.534 2.097 1.00 0.00 19 LEU A C 7
ATOM 17152 O O . LEU A 1 19 ? 11.290 5.875 2.087 1.00 0.00 19 LEU A O 7
ATOM 17168 N N . VAL A 1 20 ? 9.392 6.523 3.104 1.00 0.00 20 VAL A N 7
ATOM 17169 C CA . VAL A 1 20 ? 9.614 5.716 4.295 1.00 0.00 20 VAL A CA 7
ATOM 17170 C C . VAL A 1 20 ? 8.287 5.391 4.966 1.00 0.00 20 VAL A C 7
ATOM 17171 O O . VAL A 1 20 ? 8.110 4.325 5.547 1.00 0.00 20 VAL A O 7
ATOM 17184 N N . ARG A 1 21 ? 7.361 6.328 4.864 1.00 0.00 21 ARG A N 7
ATOM 17185 C CA . ARG A 1 21 ? 6.036 6.180 5.433 1.00 0.00 21 ARG A CA 7
ATOM 17186 C C . ARG A 1 21 ? 5.103 7.199 4.798 1.00 0.00 21 ARG A C 7
ATOM 17187 O O . ARG A 1 21 ? 5.408 8.387 4.763 1.00 0.00 21 ARG A O 7
ATOM 17208 N N . ASN A 1 22 ? 3.982 6.730 4.271 1.00 0.00 22 ASN A N 7
ATOM 17209 C CA . ASN A 1 22 ? 3.027 7.619 3.607 1.00 0.00 22 ASN A CA 7
ATOM 17210 C C . ASN A 1 22 ? 1.593 7.125 3.771 1.00 0.00 22 ASN A C 7
ATOM 17211 O O . ASN A 1 22 ? 0.912 6.833 2.788 1.00 0.00 22 ASN A O 7
ATOM 17222 N N . THR A 1 23 ? 1.137 7.041 5.022 1.00 0.00 23 THR A N 7
ATOM 17223 C CA . THR A 1 23 ? -0.226 6.585 5.306 1.00 0.00 23 THR A CA 7
ATOM 17224 C C . THR A 1 23 ? -0.714 7.049 6.677 1.00 0.00 23 THR A C 7
ATOM 17225 O O . THR A 1 23 ? 0.090 7.367 7.553 1.00 0.00 23 THR A O 7
ATOM 17236 N N . ILE A 1 24 ? -2.043 7.062 6.846 1.00 0.00 24 ILE A N 7
ATOM 17237 C CA . ILE A 1 24 ? -2.693 7.462 8.104 1.00 0.00 24 ILE A CA 7
ATOM 17238 C C . ILE A 1 24 ? -4.094 8.019 7.836 1.00 0.00 24 ILE A C 7
ATOM 17239 O O . ILE A 1 24 ? -4.371 9.179 8.135 1.00 0.00 24 ILE A O 7
ATOM 17255 N N . PRO A 1 25 ? -5.001 7.201 7.268 1.00 0.00 25 PRO A N 7
ATOM 17256 C CA . PRO A 1 25 ? -6.376 7.630 6.964 1.00 0.00 25 PRO A CA 7
ATOM 17257 C C . PRO A 1 25 ? -7.119 8.108 8.213 1.00 0.00 25 PRO A C 7
ATOM 17258 O O . PRO A 1 25 ? -6.494 8.573 9.164 1.00 0.00 25 PRO A O 7
ATOM 17269 N N . LEU A 1 26 ? -8.450 8.013 8.209 1.00 0.00 26 LEU A N 7
ATOM 17270 C CA . LEU A 1 26 ? -9.249 8.449 9.350 1.00 0.00 26 LEU A CA 7
ATOM 17271 C C . LEU A 1 26 ? -9.130 9.953 9.560 1.00 0.00 26 LEU A C 7
ATOM 17272 O O . LEU A 1 26 ? -8.635 10.677 8.696 1.00 0.00 26 LEU A O 7
ATOM 17288 N N . ARG A 1 27 ? -9.599 10.420 10.711 1.00 0.00 27 ARG A N 7
ATOM 17289 C CA . ARG A 1 27 ? -9.556 11.841 11.027 1.00 0.00 27 ARG A CA 7
ATOM 17290 C C . ARG A 1 27 ? -9.781 12.078 12.516 1.00 0.00 27 ARG A C 7
ATOM 17291 O O . ARG A 1 27 ? -9.921 11.134 13.292 1.00 0.00 27 ARG A O 7
ATOM 17312 N N . ARG A 1 28 ? -9.820 13.349 12.904 1.00 0.00 28 ARG A N 7
ATOM 17313 C CA . ARG A 1 28 ? -10.036 13.719 14.295 1.00 0.00 28 ARG A CA 7
ATOM 17314 C C . ARG A 1 28 ? -10.123 15.234 14.444 1.00 0.00 28 ARG A C 7
ATOM 17315 O O . ARG A 1 28 ? -9.621 15.979 13.602 1.00 0.00 28 ARG A O 7
ATOM 17336 N N . GLU A 1 29 ? -10.768 15.684 15.514 1.00 0.00 29 GLU A N 7
ATOM 17337 C CA . GLU A 1 29 ? -10.924 17.114 15.759 1.00 0.00 29 GLU A CA 7
ATOM 17338 C C . GLU A 1 29 ? -9.569 17.801 15.912 1.00 0.00 29 GLU A C 7
ATOM 17339 O O . GLU A 1 29 ? -9.279 18.774 15.216 1.00 0.00 29 GLU A O 7
ATOM 17351 N N . GLU A 1 30 ? -8.747 17.305 16.834 1.00 0.00 30 GLU A N 7
ATOM 17352 C CA . GLU A 1 30 ? -7.433 17.898 17.072 1.00 0.00 30 GLU A CA 7
ATOM 17353 C C . GLU A 1 30 ? -6.345 16.833 17.204 1.00 0.00 30 GLU A C 7
ATOM 17354 O O . GLU A 1 30 ? -5.685 16.728 18.239 1.00 0.00 30 GLU A O 7
ATOM 17366 N N . ILE A 1 31 ? -6.148 16.053 16.146 1.00 0.00 31 ILE A N 7
ATOM 17367 C CA . ILE A 1 31 ? -5.125 15.012 16.148 1.00 0.00 31 ILE A CA 7
ATOM 17368 C C . ILE A 1 31 ? -3.876 15.484 15.409 1.00 0.00 31 ILE A C 7
ATOM 17369 O O . ILE A 1 31 ? -2.751 15.234 15.844 1.00 0.00 31 ILE A O 7
ATOM 17385 N N . PHE A 1 32 ? -4.085 16.177 14.292 1.00 0.00 32 PHE A N 7
ATOM 17386 C CA . PHE A 1 32 ? -2.985 16.699 13.486 1.00 0.00 32 PHE A CA 7
ATOM 17387 C C . PHE A 1 32 ? -1.942 15.623 13.196 1.00 0.00 32 PHE A C 7
ATOM 17388 O O . PHE A 1 32 ? -0.739 15.880 13.252 1.00 0.00 32 PHE A O 7
ATOM 17405 N N . ASN A 1 33 ? -2.409 14.418 12.890 1.00 0.00 33 ASN A N 7
ATOM 17406 C CA . ASN A 1 33 ? -1.512 13.306 12.597 1.00 0.00 33 ASN A CA 7
ATOM 17407 C C . ASN A 1 33 ? -0.525 13.097 13.740 1.00 0.00 33 ASN A C 7
ATOM 17408 O O . ASN A 1 33 ? 0.580 12.593 13.537 1.00 0.00 33 ASN A O 7
ATOM 17419 N N . PHE A 1 34 ? -0.936 13.496 14.941 1.00 0.00 34 PHE A N 7
ATOM 17420 C CA . PHE A 1 34 ? -0.099 13.365 16.132 1.00 0.00 34 PHE A CA 7
ATOM 17421 C C . PHE A 1 34 ? 1.068 14.349 16.097 1.00 0.00 34 PHE A C 7
ATOM 17422 O O . PHE A 1 34 ? 2.112 14.094 16.691 1.00 0.00 34 PHE A O 7
ATOM 17439 N N . MET A 1 35 ? 0.866 15.473 15.400 1.00 0.00 35 MET A N 7
ATOM 17440 C CA . MET A 1 35 ? 1.878 16.535 15.270 1.00 0.00 35 MET A CA 7
ATOM 17441 C C . MET A 1 35 ? 3.308 16.011 15.401 1.00 0.00 35 MET A C 7
ATOM 17442 O O . MET A 1 35 ? 3.756 15.654 16.492 1.00 0.00 35 MET A O 7
ATOM 17456 N N . ASP A 1 36 ? 4.028 15.983 14.286 1.00 0.00 36 ASP A N 7
ATOM 17457 C CA . ASP A 1 36 ? 5.408 15.511 14.282 1.00 0.00 36 ASP A CA 7
ATOM 17458 C C . ASP A 1 36 ? 6.266 16.314 13.307 1.00 0.00 36 ASP A C 7
ATOM 17459 O O . ASP A 1 36 ? 6.846 15.762 12.371 1.00 0.00 36 ASP A O 7
ATOM 17468 N N . GLY A 1 37 ? 6.346 17.622 13.537 1.00 0.00 37 GLY A N 7
ATOM 17469 C CA . GLY A 1 37 ? 7.141 18.481 12.679 1.00 0.00 37 GLY A CA 7
ATOM 17470 C C . GLY A 1 37 ? 6.342 19.079 11.538 1.00 0.00 37 GLY A C 7
ATOM 17471 O O . GLY A 1 37 ? 6.862 19.260 10.438 1.00 0.00 37 GLY A O 7
ATOM 17475 N N . GLU A 1 38 ? 5.075 19.388 11.798 1.00 0.00 38 GLU A N 7
ATOM 17476 C CA . GLU A 1 38 ? 4.211 19.972 10.779 1.00 0.00 38 GLU A CA 7
ATOM 17477 C C . GLU A 1 38 ? 3.044 20.720 11.414 1.00 0.00 38 GLU A C 7
ATOM 17478 O O . GLU A 1 38 ? 2.999 21.951 11.387 1.00 0.00 38 GLU A O 7
ATOM 17490 N N . VAL A 1 39 ? 2.104 19.971 11.985 1.00 0.00 39 VAL A N 7
ATOM 17491 C CA . VAL A 1 39 ? 0.929 20.558 12.628 1.00 0.00 39 VAL A CA 7
ATOM 17492 C C . VAL A 1 39 ? 0.348 21.698 11.792 1.00 0.00 39 VAL A C 7
ATOM 17493 O O . VAL A 1 39 ? -0.022 22.747 12.321 1.00 0.00 39 VAL A O 7
ATOM 17506 N N . VAL A 1 40 ? 0.272 21.481 10.484 1.00 0.00 40 VAL A N 7
ATOM 17507 C CA . VAL A 1 40 ? -0.262 22.484 9.569 1.00 0.00 40 VAL A CA 7
ATOM 17508 C C . VAL A 1 40 ? -1.572 22.001 8.949 1.00 0.00 40 VAL A C 7
ATOM 17509 O O . VAL A 1 40 ? -2.191 21.061 9.445 1.00 0.00 40 VAL A O 7
ATOM 17522 N N . SER A 1 41 ? -1.993 22.645 7.862 1.00 0.00 41 SER A N 7
ATOM 17523 C CA . SER A 1 41 ? -3.230 22.272 7.187 1.00 0.00 41 SER A CA 7
ATOM 17524 C C . SER A 1 41 ? -3.273 22.840 5.773 1.00 0.00 41 SER A C 7
ATOM 17525 O O . SER A 1 41 ? -3.004 22.137 4.800 1.00 0.00 41 SER A O 7
ATOM 17533 N N . ASN A 1 42 ? -3.615 24.117 5.670 1.00 0.00 42 ASN A N 7
ATOM 17534 C CA . ASN A 1 42 ? -3.700 24.790 4.376 1.00 0.00 42 ASN A CA 7
ATOM 17535 C C . ASN A 1 42 ? -4.532 23.975 3.388 1.00 0.00 42 ASN A C 7
ATOM 17536 O O . ASN A 1 42 ? -3.998 23.149 2.647 1.00 0.00 42 ASN A O 7
ATOM 17547 N N . PRO A 1 43 ? -5.857 24.198 3.363 1.00 0.00 43 PRO A N 7
ATOM 17548 C CA . PRO A 1 43 ? -6.765 23.479 2.461 1.00 0.00 43 PRO A CA 7
ATOM 17549 C C . PRO A 1 43 ? -6.285 23.492 1.019 1.00 0.00 43 PRO A C 7
ATOM 17550 O O . PRO A 1 43 ? -6.216 22.455 0.361 1.00 0.00 43 PRO A O 7
ATOM 17561 N N . GLU A 1 44 ? -5.958 24.679 0.540 1.00 0.00 44 GLU A N 7
ATOM 17562 C CA . GLU A 1 44 ? -5.483 24.854 -0.827 1.00 0.00 44 GLU A CA 7
ATOM 17563 C C . GLU A 1 44 ? -4.205 24.057 -1.067 1.00 0.00 44 GLU A C 7
ATOM 17564 O O . GLU A 1 44 ? -3.208 24.240 -0.368 1.00 0.00 44 GLU A O 7
ATOM 17576 N N . ASP A 1 45 ? -4.240 23.173 -2.063 1.00 0.00 45 ASP A N 7
ATOM 17577 C CA . ASP A 1 45 ? -3.083 22.345 -2.404 1.00 0.00 45 ASP A CA 7
ATOM 17578 C C . ASP A 1 45 ? -2.822 21.274 -1.343 1.00 0.00 45 ASP A C 7
ATOM 17579 O O . ASP A 1 45 ? -1.843 20.533 -1.428 1.00 0.00 45 ASP A O 7
ATOM 17588 N N . GLU A 1 46 ? -3.696 21.198 -0.345 1.00 0.00 46 GLU A N 7
ATOM 17589 C CA . GLU A 1 46 ? -3.552 20.219 0.729 1.00 0.00 46 GLU A CA 7
ATOM 17590 C C . GLU A 1 46 ? -3.378 18.809 0.172 1.00 0.00 46 GLU A C 7
ATOM 17591 O O . GLU A 1 46 ? -2.661 17.990 0.746 1.00 0.00 46 GLU A O 7
ATOM 17603 N N . HIS A 1 47 ? -4.032 18.533 -0.952 1.00 0.00 47 HIS A N 7
ATOM 17604 C CA . HIS A 1 47 ? -3.940 17.218 -1.583 1.00 0.00 47 HIS A CA 7
ATOM 17605 C C . HIS A 1 47 ? -2.728 17.147 -2.509 1.00 0.00 47 HIS A C 7
ATOM 17606 O O . HIS A 1 47 ? -1.769 16.427 -2.234 1.00 0.00 47 HIS A O 7
ATOM 17621 N N . LEU A 1 48 ? -2.787 17.899 -3.608 1.00 0.00 48 LEU A N 7
ATOM 17622 C CA . LEU A 1 48 ? -1.702 17.945 -4.594 1.00 0.00 48 LEU A CA 7
ATOM 17623 C C . LEU A 1 48 ? -1.806 16.782 -5.575 1.00 0.00 48 LEU A C 7
ATOM 17624 O O . LEU A 1 48 ? -2.609 15.867 -5.389 1.00 0.00 48 LEU A O 7
ATOM 17640 N N . LYS A 1 49 ? -0.985 16.826 -6.618 1.00 0.00 49 LYS A N 7
ATOM 17641 C CA . LYS A 1 49 ? -0.969 15.781 -7.636 1.00 0.00 49 LYS A CA 7
ATOM 17642 C C . LYS A 1 49 ? -0.737 14.402 -7.024 1.00 0.00 49 LYS A C 7
ATOM 17643 O O . LYS A 1 49 ? -1.188 13.392 -7.561 1.00 0.00 49 LYS A O 7
ATOM 17662 N N . VAL A 1 50 ? -0.018 14.364 -5.905 1.00 0.00 50 VAL A N 7
ATOM 17663 C CA . VAL A 1 50 ? 0.286 13.104 -5.234 1.00 0.00 50 VAL A CA 7
ATOM 17664 C C . VAL A 1 50 ? -0.936 12.534 -4.518 1.00 0.00 50 VAL A C 7
ATOM 17665 O O . VAL A 1 50 ? -1.246 11.349 -4.651 1.00 0.00 50 VAL A O 7
ATOM 17678 N N . ALA A 1 51 ? -1.622 13.376 -3.752 1.00 0.00 51 ALA A N 7
ATOM 17679 C CA . ALA A 1 51 ? -2.803 12.945 -3.012 1.00 0.00 51 ALA A CA 7
ATOM 17680 C C . ALA A 1 51 ? -3.822 12.268 -3.925 1.00 0.00 51 ALA A C 7
ATOM 17681 O O . ALA A 1 51 ? -4.261 11.150 -3.661 1.00 0.00 51 ALA A O 7
ATOM 17688 N N . GLU A 1 52 ? -4.193 12.956 -5.001 1.00 0.00 52 GLU A N 7
ATOM 17689 C CA . GLU A 1 52 ? -5.163 12.424 -5.951 1.00 0.00 52 GLU A CA 7
ATOM 17690 C C . GLU A 1 52 ? -4.691 11.095 -6.529 1.00 0.00 52 GLU A C 7
ATOM 17691 O O . GLU A 1 52 ? -5.498 10.208 -6.810 1.00 0.00 52 GLU A O 7
ATOM 17703 N N . ILE A 1 53 ? -3.380 10.958 -6.702 1.00 0.00 53 ILE A N 7
ATOM 17704 C CA . ILE A 1 53 ? -2.808 9.732 -7.243 1.00 0.00 53 ILE A CA 7
ATOM 17705 C C . ILE A 1 53 ? -3.035 8.565 -6.287 1.00 0.00 53 ILE A C 7
ATOM 17706 O O . ILE A 1 53 ? -3.449 7.483 -6.701 1.00 0.00 53 ILE A O 7
ATOM 17722 N N . ILE A 1 54 ? -2.773 8.794 -5.005 1.00 0.00 54 ILE A N 7
ATOM 17723 C CA . ILE A 1 54 ? -2.961 7.762 -3.993 1.00 0.00 54 ILE A CA 7
ATOM 17724 C C . ILE A 1 54 ? -4.399 7.254 -4.002 1.00 0.00 54 ILE A C 7
ATOM 17725 O O . ILE A 1 54 ? -4.645 6.049 -4.032 1.00 0.00 54 ILE A O 7
ATOM 17741 N N . LEU A 1 55 ? -5.347 8.185 -3.980 1.00 0.00 55 LEU A N 7
ATOM 17742 C CA . LEU A 1 55 ? -6.764 7.832 -3.993 1.00 0.00 55 LEU A CA 7
ATOM 17743 C C . LEU A 1 55 ? -7.111 6.985 -5.218 1.00 0.00 55 LEU A C 7
ATOM 17744 O O . LEU A 1 55 ? -7.824 5.987 -5.112 1.00 0.00 55 LEU A O 7
ATOM 17760 N N . LYS A 1 56 ? -6.613 7.399 -6.382 1.00 0.00 56 LYS A N 7
ATOM 17761 C CA . LYS A 1 56 ? -6.879 6.689 -7.632 1.00 0.00 56 LYS A CA 7
ATOM 17762 C C . LYS A 1 56 ? -6.422 5.232 -7.564 1.00 0.00 56 LYS A C 7
ATOM 17763 O O . LYS A 1 56 ? -7.209 4.315 -7.803 1.00 0.00 56 LYS A O 7
ATOM 17782 N N . LEU A 1 57 ? -5.147 5.021 -7.245 1.00 0.00 57 LEU A N 7
ATOM 17783 C CA . LEU A 1 57 ? -4.606 3.668 -7.156 1.00 0.00 57 LEU A CA 7
ATOM 17784 C C . LEU A 1 57 ? -5.351 2.854 -6.103 1.00 0.00 57 LEU A C 7
ATOM 17785 O O . LEU A 1 57 ? -5.607 1.664 -6.291 1.00 0.00 57 LEU A O 7
ATOM 17801 N N . TYR A 1 58 ? -5.705 3.505 -4.999 1.00 0.00 58 TYR A N 7
ATOM 17802 C CA . TYR A 1 58 ? -6.427 2.841 -3.920 1.00 0.00 58 TYR A CA 7
ATOM 17803 C C . TYR A 1 58 ? -7.812 2.405 -4.388 1.00 0.00 58 TYR A C 7
ATOM 17804 O O . TYR A 1 58 ? -8.272 1.310 -4.068 1.00 0.00 58 TYR A O 7
ATOM 17822 N N . PHE A 1 59 ? -8.471 3.272 -5.152 1.00 0.00 59 PHE A N 7
ATOM 17823 C CA . PHE A 1 59 ? -9.804 2.983 -5.670 1.00 0.00 59 PHE A CA 7
ATOM 17824 C C . PHE A 1 59 ? -9.732 2.251 -7.010 1.00 0.00 59 PHE A C 7
ATOM 17825 O O . PHE A 1 59 ? -10.642 2.359 -7.833 1.00 0.00 59 PHE A O 7
ATOM 17842 N N . ALA A 1 60 ? -8.646 1.508 -7.227 1.00 0.00 60 ALA A N 7
ATOM 17843 C CA . ALA A 1 60 ? -8.457 0.762 -8.467 1.00 0.00 60 ALA A CA 7
ATOM 17844 C C . ALA A 1 60 ? -8.819 1.603 -9.688 1.00 0.00 60 ALA A C 7
ATOM 17845 O O . ALA A 1 60 ? -9.924 1.498 -10.222 1.00 0.00 60 ALA A O 7
ATOM 17852 N N . GLU A 1 61 ? -7.878 2.431 -10.128 1.00 0.00 61 GLU A N 7
ATOM 17853 C CA . GLU A 1 61 ? -8.099 3.285 -11.297 1.00 0.00 61 GLU A CA 7
ATOM 17854 C C . GLU A 1 61 ? -6.799 3.522 -12.060 1.00 0.00 61 GLU A C 7
ATOM 17855 O O . GLU A 1 61 ? -6.768 3.448 -13.289 1.00 0.00 61 GLU A O 7
ATOM 17867 N N . ILE A 1 62 ? -5.725 3.807 -11.330 1.00 0.00 62 ILE A N 7
ATOM 17868 C CA . ILE A 1 62 ? -4.427 4.053 -11.946 1.00 0.00 62 ILE A CA 7
ATOM 17869 C C . ILE A 1 62 ? -3.887 2.795 -12.619 1.00 0.00 62 ILE A C 7
ATOM 17870 O O . ILE A 1 62 ? -3.633 2.786 -13.823 1.00 0.00 62 ILE A O 7
ATOM 17886 N N . ASP A 1 63 ? -3.711 1.739 -11.833 1.00 0.00 63 ASP A N 7
ATOM 17887 C CA . ASP A 1 63 ? -3.199 0.474 -12.349 1.00 0.00 63 ASP A CA 7
ATOM 17888 C C . ASP A 1 63 ? -1.782 0.637 -12.890 1.00 0.00 63 ASP A C 7
ATOM 17889 O O . ASP A 1 63 ? -0.804 0.431 -12.170 1.00 0.00 63 ASP A O 7
ATOM 17898 N N . ASP A 1 64 ? -1.677 1.001 -14.160 1.00 0.00 64 ASP A N 7
ATOM 17899 C CA . ASP A 1 64 ? -0.379 1.187 -14.801 1.00 0.00 64 ASP A CA 7
ATOM 17900 C C . ASP A 1 64 ? 0.137 2.608 -14.592 1.00 0.00 64 ASP A C 7
ATOM 17901 O O . ASP A 1 64 ? -0.592 3.578 -14.801 1.00 0.00 64 ASP A O 7
ATOM 17910 N N . LYS A 1 65 ? 1.400 2.717 -14.177 1.00 0.00 65 LYS A N 7
ATOM 17911 C CA . LYS A 1 65 ? 2.036 4.013 -13.934 1.00 0.00 65 LYS A CA 7
ATOM 17912 C C . LYS A 1 65 ? 1.721 4.518 -12.530 1.00 0.00 65 LYS A C 7
ATOM 17913 O O . LYS A 1 65 ? 0.941 5.455 -12.357 1.00 0.00 65 LYS A O 7
ATOM 17932 N N . LYS A 1 66 ? 2.330 3.890 -11.530 1.00 0.00 66 LYS A N 7
ATOM 17933 C CA . LYS A 1 66 ? 2.109 4.277 -10.140 1.00 0.00 66 LYS A CA 7
ATOM 17934 C C . LYS A 1 66 ? 3.203 3.738 -9.225 1.00 0.00 66 LYS A C 7
ATOM 17935 O O . LYS A 1 66 ? 3.579 4.384 -8.247 1.00 0.00 66 LYS A O 7
ATOM 17954 N N . VAL A 1 67 ? 3.709 2.557 -9.551 1.00 0.00 67 VAL A N 7
ATOM 17955 C CA . VAL A 1 67 ? 4.761 1.923 -8.761 1.00 0.00 67 VAL A CA 7
ATOM 17956 C C . VAL A 1 67 ? 5.978 2.834 -8.611 1.00 0.00 67 VAL A C 7
ATOM 17957 O O . VAL A 1 67 ? 6.771 2.672 -7.683 1.00 0.00 67 VAL A O 7
ATOM 17970 N N . ARG A 1 68 ? 6.124 3.788 -9.525 1.00 0.00 68 ARG A N 7
ATOM 17971 C CA . ARG A 1 68 ? 7.249 4.717 -9.483 1.00 0.00 68 ARG A CA 7
ATOM 17972 C C . ARG A 1 68 ? 6.824 6.073 -8.931 1.00 0.00 68 ARG A C 7
ATOM 17973 O O . ARG A 1 68 ? 7.467 6.615 -8.033 1.00 0.00 68 ARG A O 7
ATOM 17994 N N . GLU A 1 69 ? 5.750 6.624 -9.486 1.00 0.00 69 GLU A N 7
ATOM 17995 C CA . GLU A 1 69 ? 5.245 7.928 -9.063 1.00 0.00 69 GLU A CA 7
ATOM 17996 C C . GLU A 1 69 ? 5.016 7.992 -7.554 1.00 0.00 69 GLU A C 7
ATOM 17997 O O . GLU A 1 69 ? 4.998 9.074 -6.967 1.00 0.00 69 GLU A O 7
ATOM 18009 N N . LEU A 1 70 ? 4.836 6.834 -6.930 1.00 0.00 70 LEU A N 7
ATOM 18010 C CA . LEU A 1 70 ? 4.601 6.772 -5.487 1.00 0.00 70 LEU A CA 7
ATOM 18011 C C . LEU A 1 70 ? 5.897 6.933 -4.685 1.00 0.00 70 LEU A C 7
ATOM 18012 O O . LEU A 1 70 ? 5.895 6.786 -3.463 1.00 0.00 70 LEU A O 7
ATOM 18028 N N . ILE A 1 71 ? 7.000 7.224 -5.371 1.00 0.00 71 ILE A N 7
ATOM 18029 C CA . ILE A 1 71 ? 8.284 7.391 -4.721 1.00 0.00 71 ILE A CA 7
ATOM 18030 C C . ILE A 1 71 ? 8.748 6.072 -4.141 1.00 0.00 71 ILE A C 7
ATOM 18031 O O . ILE A 1 71 ? 7.951 5.310 -3.592 1.00 0.00 71 ILE A O 7
ATOM 18047 N N . SER A 1 72 ? 10.034 5.794 -4.275 1.00 0.00 72 SER A N 7
ATOM 18048 C CA . SER A 1 72 ? 10.576 4.552 -3.769 1.00 0.00 72 SER A CA 7
ATOM 18049 C C . SER A 1 72 ? 10.618 4.572 -2.245 1.00 0.00 72 SER A C 7
ATOM 18050 O O . SER A 1 72 ? 11.009 5.567 -1.637 1.00 0.00 72 SER A O 7
ATOM 18058 N N . TYR A 1 73 ? 10.201 3.469 -1.633 1.00 0.00 73 TYR A N 7
ATOM 18059 C CA . TYR A 1 73 ? 10.183 3.376 -0.176 1.00 0.00 73 TYR A CA 7
ATOM 18060 C C . TYR A 1 73 ? 11.535 2.933 0.371 1.00 0.00 73 TYR A C 7
ATOM 18061 O O . TYR A 1 73 ? 12.260 2.166 -0.263 1.00 0.00 73 TYR A O 7
ATOM 18079 N N . LYS A 1 74 ? 11.853 3.423 1.562 1.00 0.00 74 LYS A N 7
ATOM 18080 C CA . LYS A 1 74 ? 13.102 3.092 2.232 1.00 0.00 74 LYS A CA 7
ATOM 18081 C C . LYS A 1 74 ? 12.894 1.926 3.190 1.00 0.00 74 LYS A C 7
ATOM 18082 O O . LYS A 1 74 ? 11.776 1.684 3.648 1.00 0.00 74 LYS A O 7
ATOM 18101 N N . LEU A 1 75 ? 13.963 1.198 3.484 1.00 0.00 75 LEU A N 7
ATOM 18102 C CA . LEU A 1 75 ? 13.870 0.057 4.381 1.00 0.00 75 LEU A CA 7
ATOM 18103 C C . LEU A 1 75 ? 13.893 0.519 5.835 1.00 0.00 75 LEU A C 7
ATOM 18104 O O . LEU A 1 75 ? 14.920 0.968 6.343 1.00 0.00 75 LEU A O 7
ATOM 18120 N N . GLU A 1 76 ? 12.743 0.405 6.491 1.00 0.00 76 GLU A N 7
ATOM 18121 C CA . GLU A 1 76 ? 12.599 0.805 7.882 1.00 0.00 76 GLU A CA 7
ATOM 18122 C C . GLU A 1 76 ? 11.732 -0.211 8.608 1.00 0.00 76 GLU A C 7
ATOM 18123 O O . GLU A 1 76 ? 10.588 0.070 8.963 1.00 0.00 76 GLU A O 7
ATOM 18135 N N . VAL A 1 77 ? 12.275 -1.405 8.794 1.00 0.00 77 VAL A N 7
ATOM 18136 C CA . VAL A 1 77 ? 11.541 -2.476 9.443 1.00 0.00 77 VAL A CA 7
ATOM 18137 C C . VAL A 1 77 ? 12.474 -3.419 10.205 1.00 0.00 77 VAL A C 7
ATOM 18138 O O . VAL A 1 77 ? 13.335 -4.064 9.605 1.00 0.00 77 VAL A O 7
ATOM 18151 N N . PRO A 1 78 ? 12.319 -3.515 11.539 1.00 0.00 78 PRO A N 7
ATOM 18152 C CA . PRO A 1 78 ? 13.155 -4.391 12.370 1.00 0.00 78 PRO A CA 7
ATOM 18153 C C . PRO A 1 78 ? 12.984 -5.864 12.008 1.00 0.00 78 PRO A C 7
ATOM 18154 O O . PRO A 1 78 ? 12.317 -6.616 12.721 1.00 0.00 78 PRO A O 7
ATOM 18165 N N . GLU A 1 79 ? 13.591 -6.271 10.898 1.00 0.00 79 GLU A N 7
ATOM 18166 C CA . GLU A 1 79 ? 13.508 -7.655 10.439 1.00 0.00 79 GLU A CA 7
ATOM 18167 C C . GLU A 1 79 ? 12.070 -8.034 10.098 1.00 0.00 79 GLU A C 7
ATOM 18168 O O . GLU A 1 79 ? 11.180 -7.913 10.935 1.00 0.00 79 GLU A O 7
ATOM 18180 N N . PHE A 1 80 ? 11.870 -8.489 8.854 1.00 0.00 80 PHE A N 7
ATOM 18181 C CA . PHE A 1 80 ? 10.555 -8.907 8.337 1.00 0.00 80 PHE A CA 7
ATOM 18182 C C . PHE A 1 80 ? 9.941 -7.817 7.467 1.00 0.00 80 PHE A C 7
ATOM 18183 O O . PHE A 1 80 ? 10.270 -6.642 7.609 1.00 0.00 80 PHE A O 7
ATOM 18200 N N . THR A 1 81 ? 9.047 -8.232 6.563 1.00 0.00 81 THR A N 7
ATOM 18201 C CA . THR A 1 81 ? 8.357 -7.322 5.641 1.00 0.00 81 THR A CA 7
ATOM 18202 C C . THR A 1 81 ? 9.092 -7.239 4.301 1.00 0.00 81 THR A C 7
ATOM 18203 O O . THR A 1 81 ? 8.492 -6.951 3.267 1.00 0.00 81 THR A O 7
ATOM 18214 N N . LYS A 1 82 ? 10.396 -7.484 4.331 1.00 0.00 82 LYS A N 7
ATOM 18215 C CA . LYS A 1 82 ? 11.210 -7.434 3.123 1.00 0.00 82 LYS A CA 7
ATOM 18216 C C . LYS A 1 82 ? 10.803 -8.521 2.130 1.00 0.00 82 LYS A C 7
ATOM 18217 O O . LYS A 1 82 ? 10.605 -8.249 0.945 1.00 0.00 82 LYS A O 7
ATOM 18236 N N . LYS A 1 83 ? 10.690 -9.753 2.617 1.00 0.00 83 LYS A N 7
ATOM 18237 C CA . LYS A 1 83 ? 10.315 -10.882 1.769 1.00 0.00 83 LYS A CA 7
ATOM 18238 C C . LYS A 1 83 ? 8.951 -10.654 1.128 1.00 0.00 83 LYS A C 7
ATOM 18239 O O . LYS A 1 83 ? 8.801 -10.734 -0.095 1.00 0.00 83 LYS A O 7
ATOM 18258 N N . VAL A 1 84 ? 7.958 -10.366 1.958 1.00 0.00 84 VAL A N 7
ATOM 18259 C CA . VAL A 1 84 ? 6.612 -10.125 1.476 1.00 0.00 84 VAL A CA 7
ATOM 18260 C C . VAL A 1 84 ? 6.624 -9.093 0.356 1.00 0.00 84 VAL A C 7
ATOM 18261 O O . VAL A 1 84 ? 5.970 -9.266 -0.674 1.00 0.00 84 VAL A O 7
ATOM 18274 N N . LEU A 1 85 ? 7.402 -8.035 0.541 1.00 0.00 85 LEU A N 7
ATOM 18275 C CA . LEU A 1 85 ? 7.520 -7.001 -0.479 1.00 0.00 85 LEU A CA 7
ATOM 18276 C C . LEU A 1 85 ? 7.930 -7.643 -1.799 1.00 0.00 85 LEU A C 7
ATOM 18277 O O . LEU A 1 85 ? 7.465 -7.259 -2.872 1.00 0.00 85 LEU A O 7
ATOM 18293 N N . ASP A 1 86 ? 8.785 -8.653 -1.702 1.00 0.00 86 ASP A N 7
ATOM 18294 C CA . ASP A 1 86 ? 9.238 -9.381 -2.876 1.00 0.00 86 ASP A CA 7
ATOM 18295 C C . ASP A 1 86 ? 8.049 -10.033 -3.580 1.00 0.00 86 ASP A C 7
ATOM 18296 O O . ASP A 1 86 ? 8.112 -10.332 -4.773 1.00 0.00 86 ASP A O 7
ATOM 18305 N N . ILE A 1 87 ? 6.964 -10.249 -2.833 1.00 0.00 87 ILE A N 7
ATOM 18306 C CA . ILE A 1 87 ? 5.766 -10.863 -3.392 1.00 0.00 87 ILE A CA 7
ATOM 18307 C C . ILE A 1 87 ? 5.051 -9.901 -4.343 1.00 0.00 87 ILE A C 7
ATOM 18308 O O . ILE A 1 87 ? 4.717 -10.274 -5.467 1.00 0.00 87 ILE A O 7
ATOM 18324 N N . VAL A 1 88 ? 4.821 -8.662 -3.897 1.00 0.00 88 VAL A N 7
ATOM 18325 C CA . VAL A 1 88 ? 4.145 -7.675 -4.745 1.00 0.00 88 VAL A CA 7
ATOM 18326 C C . VAL A 1 88 ? 4.869 -7.526 -6.079 1.00 0.00 88 VAL A C 7
ATOM 18327 O O . VAL A 1 88 ? 4.240 -7.353 -7.122 1.00 0.00 88 VAL A O 7
ATOM 18340 N N . LYS A 1 89 ? 6.194 -7.602 -6.035 1.00 0.00 89 LYS A N 7
ATOM 18341 C CA . LYS A 1 89 ? 7.008 -7.482 -7.240 1.00 0.00 89 LYS A CA 7
ATOM 18342 C C . LYS A 1 89 ? 6.569 -8.479 -8.315 1.00 0.00 89 LYS A C 7
ATOM 18343 O O . LYS A 1 89 ? 6.818 -8.270 -9.503 1.00 0.00 89 LYS A O 7
ATOM 18362 N N . ASP A 1 90 ? 5.935 -9.572 -7.893 1.00 0.00 90 ASP A N 7
ATOM 18363 C CA . ASP A 1 90 ? 5.488 -10.600 -8.820 1.00 0.00 90 ASP A CA 7
ATOM 18364 C C . ASP A 1 90 ? 3.968 -10.608 -8.987 1.00 0.00 90 ASP A C 7
ATOM 18365 O O . ASP A 1 90 ? 3.458 -10.551 -10.107 1.00 0.00 90 ASP A O 7
ATOM 18374 N N . ILE A 1 91 ? 3.246 -10.701 -7.874 1.00 0.00 91 ILE A N 7
ATOM 18375 C CA . ILE A 1 91 ? 1.792 -10.740 -7.909 1.00 0.00 91 ILE A CA 7
ATOM 18376 C C . ILE A 1 91 ? 1.198 -9.390 -8.289 1.00 0.00 91 ILE A C 7
ATOM 18377 O O . ILE A 1 91 ? 1.877 -8.363 -8.245 1.00 0.00 91 ILE A O 7
ATOM 18393 N N . GLU A 1 92 ? -0.077 -9.405 -8.663 1.00 0.00 92 GLU A N 7
ATOM 18394 C CA . GLU A 1 92 ? -0.777 -8.189 -9.054 1.00 0.00 92 GLU A CA 7
ATOM 18395 C C . GLU A 1 92 ? -2.236 -8.229 -8.605 1.00 0.00 92 GLU A C 7
ATOM 18396 O O . GLU A 1 92 ? -2.638 -9.101 -7.831 1.00 0.00 92 GLU A O 7
ATOM 18408 N N . PHE A 1 93 ? -3.023 -7.283 -9.107 1.00 0.00 93 PHE A N 7
ATOM 18409 C CA . PHE A 1 93 ? -4.436 -7.209 -8.765 1.00 0.00 93 PHE A CA 7
ATOM 18410 C C . PHE A 1 93 ? -5.207 -8.366 -9.393 1.00 0.00 93 PHE A C 7
ATOM 18411 O O . PHE A 1 93 ? -5.507 -8.353 -10.586 1.00 0.00 93 PHE A O 7
ATOM 18428 N N . GLY A 1 94 ? -5.521 -9.369 -8.580 1.00 0.00 94 GLY A N 7
ATOM 18429 C CA . GLY A 1 94 ? -6.250 -10.521 -9.076 1.00 0.00 94 GLY A CA 7
ATOM 18430 C C . GLY A 1 94 ? -5.916 -11.795 -8.325 1.00 0.00 94 GLY A C 7
ATOM 18431 O O . GLY A 1 94 ? -6.711 -12.735 -8.305 1.00 0.00 94 GLY A O 7
ATOM 18435 N N . LYS A 1 95 ? -4.736 -11.836 -7.709 1.00 0.00 95 LYS A N 7
ATOM 18436 C CA . LYS A 1 95 ? -4.308 -13.008 -6.962 1.00 0.00 95 LYS A CA 7
ATOM 18437 C C . LYS A 1 95 ? -4.409 -12.769 -5.459 1.00 0.00 95 LYS A C 7
ATOM 18438 O O . LYS A 1 95 ? -4.352 -11.630 -4.998 1.00 0.00 95 LYS A O 7
ATOM 18457 N N . THR A 1 96 ? -4.567 -13.849 -4.696 1.00 0.00 96 THR A N 7
ATOM 18458 C CA . THR A 1 96 ? -4.683 -13.746 -3.244 1.00 0.00 96 THR A CA 7
ATOM 18459 C C . THR A 1 96 ? -4.180 -15.011 -2.552 1.00 0.00 96 THR A C 7
ATOM 18460 O O . THR A 1 96 ? -4.930 -15.969 -2.367 1.00 0.00 96 THR A O 7
ATOM 18471 N N . LEU A 1 97 ? -2.908 -14.999 -2.156 1.00 0.00 97 LEU A N 7
ATOM 18472 C CA . LEU A 1 97 ? -2.306 -16.133 -1.467 1.00 0.00 97 LEU A CA 7
ATOM 18473 C C . LEU A 1 97 ? -2.369 -15.928 0.041 1.00 0.00 97 LEU A C 7
ATOM 18474 O O . LEU A 1 97 ? -2.835 -14.891 0.509 1.00 0.00 97 LEU A O 7
ATOM 18490 N N . THR A 1 98 ? -1.901 -16.913 0.798 1.00 0.00 98 THR A N 7
ATOM 18491 C CA . THR A 1 98 ? -1.903 -16.818 2.253 1.00 0.00 98 THR A CA 7
ATOM 18492 C C . THR A 1 98 ? -0.500 -16.513 2.776 1.00 0.00 98 THR A C 7
ATOM 18493 O O . THR A 1 98 ? 0.437 -16.338 1.998 1.00 0.00 98 THR A O 7
ATOM 18504 N N . TYR A 1 99 ? -0.364 -16.450 4.099 1.00 0.00 99 TYR A N 7
ATOM 18505 C CA . TYR A 1 99 ? 0.923 -16.159 4.728 1.00 0.00 99 TYR A CA 7
ATOM 18506 C C . TYR A 1 99 ? 1.856 -17.369 4.692 1.00 0.00 99 TYR A C 7
ATOM 18507 O O . TYR A 1 99 ? 3.070 -17.223 4.554 1.00 0.00 99 TYR A O 7
ATOM 18525 N N . GLY A 1 100 ? 1.285 -18.559 4.841 1.00 0.00 100 GLY A N 7
ATOM 18526 C CA . GLY A 1 100 ? 2.085 -19.774 4.846 1.00 0.00 100 GLY A CA 7
ATOM 18527 C C . GLY A 1 100 ? 2.797 -20.031 3.531 1.00 0.00 100 GLY A C 7
ATOM 18528 O O . GLY A 1 100 ? 3.914 -20.548 3.516 1.00 0.00 100 GLY A O 7
ATOM 18532 N N . ASP A 1 101 ? 2.149 -19.685 2.428 1.00 0.00 101 ASP A N 7
ATOM 18533 C CA . ASP A 1 101 ? 2.725 -19.899 1.103 1.00 0.00 101 ASP A CA 7
ATOM 18534 C C . ASP A 1 101 ? 4.046 -19.148 0.929 1.00 0.00 101 ASP A C 7
ATOM 18535 O O . ASP A 1 101 ? 5.037 -19.722 0.479 1.00 0.00 101 ASP A O 7
ATOM 18544 N N . ILE A 1 102 ? 4.047 -17.863 1.266 1.00 0.00 102 ILE A N 7
ATOM 18545 C CA . ILE A 1 102 ? 5.243 -17.035 1.121 1.00 0.00 102 ILE A CA 7
ATOM 18546 C C . ILE A 1 102 ? 6.317 -17.379 2.142 1.00 0.00 102 ILE A C 7
ATOM 18547 O O . ILE A 1 102 ? 7.437 -17.743 1.786 1.00 0.00 102 ILE A O 7
ATOM 18563 N N . ALA A 1 103 ? 5.972 -17.239 3.415 1.00 0.00 103 ALA A N 7
ATOM 18564 C CA . ALA A 1 103 ? 6.903 -17.508 4.498 1.00 0.00 103 ALA A CA 7
ATOM 18565 C C . ALA A 1 103 ? 7.579 -18.862 4.322 1.00 0.00 103 ALA A C 7
ATOM 18566 O O . ALA A 1 103 ? 8.794 -18.990 4.467 1.00 0.00 103 ALA A O 7
ATOM 18573 N N . LYS A 1 104 ? 6.774 -19.866 4.010 1.00 0.00 104 LYS A N 7
ATOM 18574 C CA . LYS A 1 104 ? 7.275 -21.221 3.812 1.00 0.00 104 LYS A CA 7
ATOM 18575 C C . LYS A 1 104 ? 8.294 -21.285 2.673 1.00 0.00 104 LYS A C 7
ATOM 18576 O O . LYS A 1 104 ? 9.322 -21.953 2.787 1.00 0.00 104 LYS A O 7
ATOM 18595 N N . LYS A 1 105 ? 7.991 -20.609 1.570 1.00 0.00 105 LYS A N 7
ATOM 18596 C CA . LYS A 1 105 ? 8.874 -20.618 0.405 1.00 0.00 105 LYS A CA 7
ATOM 18597 C C . LYS A 1 105 ? 10.160 -19.830 0.652 1.00 0.00 105 LYS A C 7
ATOM 18598 O O . LYS A 1 105 ? 11.141 -20.002 -0.071 1.00 0.00 105 LYS A O 7
ATOM 18617 N N . LEU A 1 106 ? 10.162 -18.968 1.666 1.00 0.00 106 LEU A N 7
ATOM 18618 C CA . LEU A 1 106 ? 11.336 -18.180 1.974 1.00 0.00 106 LEU A CA 7
ATOM 18619 C C . LEU A 1 106 ? 12.215 -18.903 2.988 1.00 0.00 106 LEU A C 7
ATOM 18620 O O . LEU A 1 106 ? 13.183 -19.570 2.625 1.00 0.00 106 LEU A O 7
ATOM 18636 N N . ASN A 1 107 ? 11.864 -18.771 4.262 1.00 0.00 107 ASN A N 7
ATOM 18637 C CA . ASN A 1 107 ? 12.614 -19.421 5.334 1.00 0.00 107 ASN A CA 7
ATOM 18638 C C . ASN A 1 107 ? 11.987 -19.134 6.694 1.00 0.00 107 ASN A C 7
ATOM 18639 O O . ASN A 1 107 ? 12.687 -19.011 7.698 1.00 0.00 107 ASN A O 7
ATOM 18650 N N . THR A 1 108 ? 10.667 -19.019 6.714 1.00 0.00 108 THR A N 7
ATOM 18651 C CA . THR A 1 108 ? 9.949 -18.736 7.950 1.00 0.00 108 THR A CA 7
ATOM 18652 C C . THR A 1 108 ? 8.567 -19.398 7.952 1.00 0.00 108 THR A C 7
ATOM 18653 O O . THR A 1 108 ? 8.392 -20.483 7.398 1.00 0.00 108 THR A O 7
ATOM 18664 N N . SER A 1 109 ? 7.592 -18.739 8.575 1.00 0.00 109 SER A N 7
ATOM 18665 C CA . SER A 1 109 ? 6.232 -19.261 8.646 1.00 0.00 109 SER A CA 7
ATOM 18666 C C . SER A 1 109 ? 5.224 -18.115 8.680 1.00 0.00 109 SER A C 7
ATOM 18667 O O . SER A 1 109 ? 5.600 -16.954 8.832 1.00 0.00 109 SER A O 7
ATOM 18675 N N . PRO A 1 110 ? 3.923 -18.422 8.536 1.00 0.00 110 PRO A N 7
ATOM 18676 C CA . PRO A 1 110 ? 2.873 -17.403 8.551 1.00 0.00 110 PRO A CA 7
ATOM 18677 C C . PRO A 1 110 ? 2.680 -16.786 9.932 1.00 0.00 110 PRO A C 7
ATOM 18678 O O . PRO A 1 110 ? 2.215 -15.651 10.055 1.00 0.00 110 PRO A O 7
ATOM 18689 N N . ARG A 1 111 ? 3.049 -17.534 10.971 1.00 0.00 111 ARG A N 7
ATOM 18690 C CA . ARG A 1 111 ? 2.922 -17.055 12.346 1.00 0.00 111 ARG A CA 7
ATOM 18691 C C . ARG A 1 111 ? 4.031 -16.058 12.688 1.00 0.00 111 ARG A C 7
ATOM 18692 O O . ARG A 1 111 ? 4.669 -16.157 13.736 1.00 0.00 111 ARG A O 7
ATOM 18713 N N . ALA A 1 112 ? 4.251 -15.098 11.796 1.00 0.00 112 ALA A N 7
ATOM 18714 C CA . ALA A 1 112 ? 5.272 -14.080 11.991 1.00 0.00 112 ALA A CA 7
ATOM 18715 C C . ALA A 1 112 ? 5.213 -13.052 10.869 1.00 0.00 112 ALA A C 7
ATOM 18716 O O . ALA A 1 112 ? 5.251 -11.846 11.113 1.00 0.00 112 ALA A O 7
ATOM 18723 N N . VAL A 1 113 ? 5.111 -13.544 9.639 1.00 0.00 113 VAL A N 7
ATOM 18724 C CA . VAL A 1 113 ? 5.034 -12.673 8.473 1.00 0.00 113 VAL A CA 7
ATOM 18725 C C . VAL A 1 113 ? 3.734 -11.877 8.479 1.00 0.00 113 VAL A C 7
ATOM 18726 O O . VAL A 1 113 ? 3.640 -10.822 7.849 1.00 0.00 113 VAL A O 7
ATOM 18739 N N . GLY A 1 114 ? 2.734 -12.376 9.201 1.00 0.00 114 GLY A N 7
ATOM 18740 C CA . GLY A 1 114 ? 1.464 -11.679 9.276 1.00 0.00 114 GLY A CA 7
ATOM 18741 C C . GLY A 1 114 ? 1.628 -10.273 9.816 1.00 0.00 114 GLY A C 7
ATOM 18742 O O . GLY A 1 114 ? 1.451 -9.295 9.089 1.00 0.00 114 GLY A O 7
ATOM 18746 N N . MET A 1 115 ? 1.984 -10.176 11.092 1.00 0.00 115 MET A N 7
ATOM 18747 C CA . MET A 1 115 ? 2.194 -8.883 11.732 1.00 0.00 115 MET A CA 7
ATOM 18748 C C . MET A 1 115 ? 3.266 -8.079 10.999 1.00 0.00 115 MET A C 7
ATOM 18749 O O . MET A 1 115 ? 3.321 -6.855 11.109 1.00 0.00 115 MET A O 7
ATOM 18763 N N . ALA A 1 116 ? 4.123 -8.778 10.254 1.00 0.00 116 ALA A N 7
ATOM 18764 C CA . ALA A 1 116 ? 5.195 -8.130 9.508 1.00 0.00 116 ALA A CA 7
ATOM 18765 C C . ALA A 1 116 ? 4.644 -7.161 8.468 1.00 0.00 116 ALA A C 7
ATOM 18766 O O . ALA A 1 116 ? 4.677 -5.946 8.663 1.00 0.00 116 ALA A O 7
ATOM 18773 N N . LEU A 1 117 ? 4.140 -7.701 7.360 1.00 0.00 117 LEU A N 7
ATOM 18774 C CA . LEU A 1 117 ? 3.589 -6.868 6.295 1.00 0.00 117 LEU A CA 7
ATOM 18775 C C . LEU A 1 117 ? 2.519 -5.920 6.831 1.00 0.00 117 LEU A C 7
ATOM 18776 O O . LEU A 1 117 ? 2.244 -4.878 6.236 1.00 0.00 117 LEU A O 7
ATOM 18792 N N . LYS A 1 118 ? 1.918 -6.283 7.960 1.00 0.00 118 LYS A N 7
ATOM 18793 C CA . LYS A 1 118 ? 0.885 -5.459 8.572 1.00 0.00 118 LYS A CA 7
ATOM 18794 C C . LYS A 1 118 ? 1.464 -4.140 9.077 1.00 0.00 118 LYS A C 7
ATOM 18795 O O . LYS A 1 118 ? 0.764 -3.130 9.148 1.00 0.00 118 LYS A O 7
ATOM 18814 N N . ARG A 1 119 ? 2.749 -4.156 9.427 1.00 0.00 119 ARG A N 7
ATOM 18815 C CA . ARG A 1 119 ? 3.419 -2.959 9.924 1.00 0.00 119 ARG A CA 7
ATOM 18816 C C . ARG A 1 119 ? 4.290 -2.325 8.842 1.00 0.00 119 ARG A C 7
ATOM 18817 O O . ARG A 1 119 ? 5.227 -1.585 9.144 1.00 0.00 119 ARG A O 7
ATOM 18838 N N . ASN A 1 120 ? 3.976 -2.615 7.581 1.00 0.00 120 ASN A N 7
ATOM 18839 C CA . ASN A 1 120 ? 4.735 -2.067 6.459 1.00 0.00 120 ASN A CA 7
ATOM 18840 C C . ASN A 1 120 ? 4.790 -0.541 6.528 1.00 0.00 120 ASN A C 7
ATOM 18841 O O . ASN A 1 120 ? 3.964 0.089 7.186 1.00 0.00 120 ASN A O 7
ATOM 18852 N N . PRO A 1 121 ? 5.763 0.073 5.831 1.00 0.00 121 PRO A N 7
ATOM 18853 C CA . PRO A 1 121 ? 5.919 1.524 5.799 1.00 0.00 121 PRO A CA 7
ATOM 18854 C C . PRO A 1 121 ? 4.939 2.185 4.825 1.00 0.00 121 PRO A C 7
ATOM 18855 O O . PRO A 1 121 ? 4.700 3.393 4.887 1.00 0.00 121 PRO A O 7
ATOM 18866 N N . LEU A 1 122 ? 4.377 1.383 3.921 1.00 0.00 122 LEU A N 7
ATOM 18867 C CA . LEU A 1 122 ? 3.430 1.893 2.935 1.00 0.00 122 LEU A CA 7
ATOM 18868 C C . LEU A 1 122 ? 2.163 1.036 2.882 1.00 0.00 122 LEU A C 7
ATOM 18869 O O . LEU A 1 122 ? 1.890 0.376 1.875 1.00 0.00 122 LEU A O 7
ATOM 18885 N N . PRO A 1 123 ? 1.372 1.036 3.975 1.00 0.00 123 PRO A N 7
ATOM 18886 C CA . PRO A 1 123 ? 0.123 0.262 4.057 1.00 0.00 123 PRO A CA 7
ATOM 18887 C C . PRO A 1 123 ? -0.837 0.580 2.912 1.00 0.00 123 PRO A C 7
ATOM 18888 O O . PRO A 1 123 ? -1.857 1.243 3.104 1.00 0.00 123 PRO A O 7
ATOM 18899 N N . LEU A 1 124 ? -0.493 0.105 1.724 1.00 0.00 124 LEU A N 7
ATOM 18900 C CA . LEU A 1 124 ? -1.298 0.323 0.529 1.00 0.00 124 LEU A CA 7
ATOM 18901 C C . LEU A 1 124 ? -0.627 -0.368 -0.647 1.00 0.00 124 LEU A C 7
ATOM 18902 O O . LEU A 1 124 ? -1.106 -1.388 -1.142 1.00 0.00 124 LEU A O 7
ATOM 18918 N N . ILE A 1 125 ? 0.513 0.176 -1.056 1.00 0.00 125 ILE A N 7
ATOM 18919 C CA . ILE A 1 125 ? 1.291 -0.405 -2.139 1.00 0.00 125 ILE A CA 7
ATOM 18920 C C . ILE A 1 125 ? 1.743 -1.816 -1.763 1.00 0.00 125 ILE A C 7
ATOM 18921 O O . ILE A 1 125 ? 2.196 -2.584 -2.613 1.00 0.00 125 ILE A O 7
ATOM 18937 N N . ILE A 1 126 ? 1.621 -2.150 -0.479 1.00 0.00 126 ILE A N 7
ATOM 18938 C CA . ILE A 1 126 ? 2.021 -3.457 0.014 1.00 0.00 126 ILE A CA 7
ATOM 18939 C C . ILE A 1 126 ? 1.028 -4.533 -0.425 1.00 0.00 126 ILE A C 7
ATOM 18940 O O . ILE A 1 126 ? -0.178 -4.297 -0.478 1.00 0.00 126 ILE A O 7
ATOM 18956 N N . PRO A 1 127 ? 1.536 -5.732 -0.764 1.00 0.00 127 PRO A N 7
ATOM 18957 C CA . PRO A 1 127 ? 0.710 -6.853 -1.223 1.00 0.00 127 PRO A CA 7
ATOM 18958 C C . PRO A 1 127 ? 0.044 -7.624 -0.089 1.00 0.00 127 PRO A C 7
ATOM 18959 O O . PRO A 1 127 ? -0.264 -8.806 -0.233 1.00 0.00 127 PRO A O 7
ATOM 18970 N N . CYS A 1 128 ? -0.187 -6.957 1.034 1.00 0.00 128 CYS A N 7
ATOM 18971 C CA . CYS A 1 128 ? -0.829 -7.594 2.178 1.00 0.00 128 CYS A CA 7
ATOM 18972 C C . CYS A 1 128 ? -2.145 -8.245 1.757 1.00 0.00 128 CYS A C 7
ATOM 18973 O O . CYS A 1 128 ? -2.592 -9.217 2.364 1.00 0.00 128 CYS A O 7
ATOM 18981 N N . HIS A 1 129 ? -2.755 -7.702 0.704 1.00 0.00 129 HIS A N 7
ATOM 18982 C CA . HIS A 1 129 ? -4.012 -8.229 0.190 1.00 0.00 129 HIS A CA 7
ATOM 18983 C C . HIS A 1 129 ? -3.829 -9.657 -0.316 1.00 0.00 129 HIS A C 7
ATOM 18984 O O . HIS A 1 129 ? -4.687 -10.515 -0.105 1.00 0.00 129 HIS A O 7
ATOM 18999 N N . ARG A 1 130 ? -2.702 -9.906 -0.980 1.00 0.00 130 ARG A N 7
ATOM 19000 C CA . ARG A 1 130 ? -2.395 -11.229 -1.516 1.00 0.00 130 ARG A CA 7
ATOM 19001 C C . ARG A 1 130 ? -1.841 -12.154 -0.432 1.00 0.00 130 ARG A C 7
ATOM 19002 O O . ARG A 1 130 ? -1.066 -13.065 -0.722 1.00 0.00 130 ARG A O 7
ATOM 19023 N N . VAL A 1 131 ? -2.233 -11.915 0.817 1.00 0.00 131 VAL A N 7
ATOM 19024 C CA . VAL A 1 131 ? -1.764 -12.728 1.928 1.00 0.00 131 VAL A CA 7
ATOM 19025 C C . VAL A 1 131 ? -2.780 -12.752 3.062 1.00 0.00 131 VAL A C 7
ATOM 19026 O O . VAL A 1 131 ? -2.676 -11.987 4.020 1.00 0.00 131 VAL A O 7
ATOM 19039 N N . VAL A 1 132 ? -3.764 -13.639 2.945 1.00 0.00 132 VAL A N 7
ATOM 19040 C CA . VAL A 1 132 ? -4.800 -13.767 3.959 1.00 0.00 132 VAL A CA 7
ATOM 19041 C C . VAL A 1 132 ? -4.478 -14.898 4.931 1.00 0.00 132 VAL A C 7
ATOM 19042 O O . VAL A 1 132 ? -3.466 -15.583 4.787 1.00 0.00 132 VAL A O 7
ATOM 19055 N N . ALA A 1 133 ? -5.344 -15.084 5.922 1.00 0.00 133 ALA A N 7
ATOM 19056 C CA . ALA A 1 133 ? -5.149 -16.130 6.918 1.00 0.00 133 ALA A CA 7
ATOM 19057 C C . ALA A 1 133 ? -5.651 -17.476 6.408 1.00 0.00 133 ALA A C 7
ATOM 19058 O O . ALA A 1 133 ? -6.229 -17.565 5.323 1.00 0.00 133 ALA A O 7
ATOM 19065 N N . LYS A 1 134 ? -5.427 -18.523 7.196 1.00 0.00 134 LYS A N 7
ATOM 19066 C CA . LYS A 1 134 ? -5.855 -19.870 6.828 1.00 0.00 134 LYS A CA 7
ATOM 19067 C C . LYS A 1 134 ? -7.314 -19.880 6.380 1.00 0.00 134 LYS A C 7
ATOM 19068 O O . LYS A 1 134 ? -7.672 -20.552 5.412 1.00 0.00 134 LYS A O 7
ATOM 19087 N N . ASN A 1 135 ? -8.150 -19.130 7.090 1.00 0.00 135 ASN A N 7
ATOM 19088 C CA . ASN A 1 135 ? -9.570 -19.055 6.761 1.00 0.00 135 ASN A CA 7
ATOM 19089 C C . ASN A 1 135 ? -9.812 -18.074 5.615 1.00 0.00 135 ASN A C 7
ATOM 19090 O O . ASN A 1 135 ? -9.726 -18.447 4.444 1.00 0.00 135 ASN A O 7
ATOM 19101 N N . SER A 1 136 ? -10.111 -16.826 5.951 1.00 0.00 136 SER A N 7
ATOM 19102 C CA . SER A 1 136 ? -10.361 -15.802 4.944 1.00 0.00 136 SER A CA 7
ATOM 19103 C C . SER A 1 136 ? -10.470 -14.423 5.585 1.00 0.00 136 SER A C 7
ATOM 19104 O O . SER A 1 136 ? -11.207 -14.233 6.552 1.00 0.00 136 SER A O 7
ATOM 19112 N N . LEU A 1 137 ? -9.730 -13.462 5.037 1.00 0.00 137 LEU A N 7
ATOM 19113 C CA . LEU A 1 137 ? -9.739 -12.097 5.551 1.00 0.00 137 LEU A CA 7
ATOM 19114 C C . LEU A 1 137 ? -9.215 -12.045 6.982 1.00 0.00 137 LEU A C 7
ATOM 19115 O O . LEU A 1 137 ? -9.654 -12.805 7.845 1.00 0.00 137 LEU A O 7
ATOM 19131 N N . GLY A 1 138 ? -8.272 -11.140 7.227 1.00 0.00 138 GLY A N 7
ATOM 19132 C CA . GLY A 1 138 ? -7.702 -11.002 8.554 1.00 0.00 138 GLY A CA 7
ATOM 19133 C C . GLY A 1 138 ? -7.570 -9.552 8.979 1.00 0.00 138 GLY A C 7
ATOM 19134 O O . GLY A 1 138 ? -6.797 -8.795 8.391 1.00 0.00 138 GLY A O 7
ATOM 19138 N N . GLY A 1 139 ? -8.327 -9.166 9.999 1.00 0.00 139 GLY A N 7
ATOM 19139 C CA . GLY A 1 139 ? -8.277 -7.797 10.482 1.00 0.00 139 GLY A CA 7
ATOM 19140 C C . GLY A 1 139 ? -7.275 -7.613 11.605 1.00 0.00 139 GLY A C 7
ATOM 19141 O O . GLY A 1 139 ? -6.117 -8.015 11.486 1.00 0.00 139 GLY A O 7
ATOM 19145 N N . TYR A 1 140 ? -7.719 -7.002 12.697 1.00 0.00 140 TYR A N 7
ATOM 19146 C CA . TYR A 1 140 ? -6.854 -6.761 13.847 1.00 0.00 140 TYR A CA 7
ATOM 19147 C C . TYR A 1 140 ? -5.654 -5.902 13.457 1.00 0.00 140 TYR A C 7
ATOM 19148 O O . TYR A 1 140 ? -4.615 -5.935 14.117 1.00 0.00 140 TYR A O 7
ATOM 19166 N N . SER A 1 141 ? -5.805 -5.130 12.384 1.00 0.00 141 SER A N 7
ATOM 19167 C CA . SER A 1 141 ? -4.734 -4.261 11.909 1.00 0.00 141 SER A CA 7
ATOM 19168 C C . SER A 1 141 ? -5.270 -3.236 10.914 1.00 0.00 141 SER A C 7
ATOM 19169 O O . SER A 1 141 ? -6.213 -3.512 10.173 1.00 0.00 141 SER A O 7
ATOM 19177 N N . TYR A 1 142 ? -4.657 -2.055 10.902 1.00 0.00 142 TYR A N 7
ATOM 19178 C CA . TYR A 1 142 ? -5.066 -0.984 9.998 1.00 0.00 142 TYR A CA 7
ATOM 19179 C C . TYR A 1 142 ? -6.462 -0.470 10.343 1.00 0.00 142 TYR A C 7
ATOM 19180 O O . TYR A 1 142 ? -6.619 0.661 10.803 1.00 0.00 142 TYR A O 7
ATOM 19198 N N . GLY A 1 143 ? -7.473 -1.304 10.116 1.00 0.00 143 GLY A N 7
ATOM 19199 C CA . GLY A 1 143 ? -8.838 -0.906 10.407 1.00 0.00 143 GLY A CA 7
ATOM 19200 C C . GLY A 1 143 ? -9.868 -1.945 9.994 1.00 0.00 143 GLY A C 7
ATOM 19201 O O . GLY A 1 143 ? -11.012 -1.896 10.445 1.00 0.00 143 GLY A O 7
ATOM 19205 N N . LEU A 1 144 ? -9.464 -2.889 9.139 1.00 0.00 144 LEU A N 7
ATOM 19206 C CA . LEU A 1 144 ? -10.357 -3.950 8.665 1.00 0.00 144 LEU A CA 7
ATOM 19207 C C . LEU A 1 144 ? -11.208 -3.479 7.486 1.00 0.00 144 LEU A C 7
ATOM 19208 O O . LEU A 1 144 ? -11.369 -4.200 6.502 1.00 0.00 144 LEU A O 7
ATOM 19224 N N . ASP A 1 145 ? -11.756 -2.271 7.591 1.00 0.00 145 ASP A N 7
ATOM 19225 C CA . ASP A 1 145 ? -12.590 -1.718 6.530 1.00 0.00 145 ASP A CA 7
ATOM 19226 C C . ASP A 1 145 ? -11.796 -1.545 5.238 1.00 0.00 145 ASP A C 7
ATOM 19227 O O . ASP A 1 145 ? -12.361 -1.558 4.146 1.00 0.00 145 ASP A O 7
ATOM 19236 N N . LYS A 1 146 ? -10.485 -1.380 5.368 1.00 0.00 146 LYS A N 7
ATOM 19237 C CA . LYS A 1 146 ? -9.619 -1.205 4.208 1.00 0.00 146 LYS A CA 7
ATOM 19238 C C . LYS A 1 146 ? -9.476 -2.506 3.420 1.00 0.00 146 LYS A C 7
ATOM 19239 O O . LYS A 1 146 ? -9.651 -2.528 2.203 1.00 0.00 146 LYS A O 7
ATOM 19258 N N . LYS A 1 147 ? -9.146 -3.584 4.125 1.00 0.00 147 LYS A N 7
ATOM 19259 C CA . LYS A 1 147 ? -8.967 -4.891 3.497 1.00 0.00 147 LYS A CA 7
ATOM 19260 C C . LYS A 1 147 ? -10.241 -5.368 2.805 1.00 0.00 147 LYS A C 7
ATOM 19261 O O . LYS A 1 147 ? -10.193 -5.904 1.699 1.00 0.00 147 LYS A O 7
ATOM 19280 N N . LYS A 1 148 ? -11.379 -5.173 3.463 1.00 0.00 148 LYS A N 7
ATOM 19281 C CA . LYS A 1 148 ? -12.662 -5.590 2.903 1.00 0.00 148 LYS A CA 7
ATOM 19282 C C . LYS A 1 148 ? -13.015 -4.774 1.663 1.00 0.00 148 LYS A C 7
ATOM 19283 O O . LYS A 1 148 ? -13.326 -5.332 0.611 1.00 0.00 148 LYS A O 7
ATOM 19302 N N . PHE A 1 149 ? -12.968 -3.451 1.794 1.00 0.00 149 PHE A N 7
ATOM 19303 C CA . PHE A 1 149 ? -13.286 -2.559 0.683 1.00 0.00 149 PHE A CA 7
ATOM 19304 C C . PHE A 1 149 ? -12.421 -2.858 -0.539 1.00 0.00 149 PHE A C 7
ATOM 19305 O O . PHE A 1 149 ? -12.929 -2.984 -1.653 1.00 0.00 149 PHE A O 7
ATOM 19322 N N . ILE A 1 150 ? -11.114 -2.960 -0.327 1.00 0.00 150 ILE A N 7
ATOM 19323 C CA . ILE A 1 150 ? -10.179 -3.234 -1.415 1.00 0.00 150 ILE A CA 7
ATOM 19324 C C . ILE A 1 150 ? -10.390 -4.630 -1.996 1.00 0.00 150 ILE A C 7
ATOM 19325 O O . ILE A 1 150 ? -10.349 -4.817 -3.212 1.00 0.00 150 ILE A O 7
ATOM 19341 N N . LEU A 1 151 ? -10.612 -5.608 -1.123 1.00 0.00 151 LEU A N 7
ATOM 19342 C CA . LEU A 1 151 ? -10.824 -6.986 -1.559 1.00 0.00 151 LEU A CA 7
ATOM 19343 C C . LEU A 1 151 ? -11.953 -7.071 -2.582 1.00 0.00 151 LEU A C 7
ATOM 19344 O O . LEU A 1 151 ? -11.818 -7.727 -3.616 1.00 0.00 151 LEU A O 7
ATOM 19360 N N . GLU A 1 152 ? -13.062 -6.406 -2.288 1.00 0.00 152 GLU A N 7
ATOM 19361 C CA . GLU A 1 152 ? -14.215 -6.404 -3.181 1.00 0.00 152 GLU A CA 7
ATOM 19362 C C . GLU A 1 152 ? -14.042 -5.379 -4.300 1.00 0.00 152 GLU A C 7
ATOM 19363 O O . GLU A 1 152 ? -14.655 -5.494 -5.362 1.00 0.00 152 GLU A O 7
ATOM 19375 N N . ARG A 1 153 ? -13.207 -4.375 -4.054 1.00 0.00 153 ARG A N 7
ATOM 19376 C CA . ARG A 1 153 ? -12.954 -3.326 -5.035 1.00 0.00 153 ARG A CA 7
ATOM 19377 C C . ARG A 1 153 ? -12.444 -3.914 -6.349 1.00 0.00 153 ARG A C 7
ATOM 19378 O O . ARG A 1 153 ? -13.134 -3.866 -7.367 1.00 0.00 153 ARG A O 7
ATOM 19399 N N . GLU A 1 154 ? -11.233 -4.465 -6.315 1.00 0.00 154 GLU A N 7
ATOM 19400 C CA . GLU A 1 154 ? -10.622 -5.063 -7.501 1.00 0.00 154 GLU A CA 7
ATOM 19401 C C . GLU A 1 154 ? -11.623 -5.914 -8.280 1.00 0.00 154 GLU A C 7
ATOM 19402 O O . GLU A 1 154 ? -11.797 -5.737 -9.485 1.00 0.00 154 GLU A O 7
ATOM 19414 N N . ARG A 1 155 ? -12.278 -6.838 -7.582 1.00 0.00 155 ARG A N 7
ATOM 19415 C CA . ARG A 1 155 ? -13.261 -7.714 -8.210 1.00 0.00 155 ARG A CA 7
ATOM 19416 C C . ARG A 1 155 ? -14.343 -6.902 -8.920 1.00 0.00 155 ARG A C 7
ATOM 19417 O O . ARG A 1 155 ? -14.681 -7.174 -10.073 1.00 0.00 155 ARG A O 7
ATOM 19438 N N . LEU A 1 156 ? -14.877 -5.903 -8.226 1.00 0.00 156 LEU A N 7
ATOM 19439 C CA . LEU A 1 156 ? -15.917 -5.049 -8.790 1.00 0.00 156 LEU A CA 7
ATOM 19440 C C . LEU A 1 156 ? -15.301 -3.863 -9.525 1.00 0.00 156 LEU A C 7
ATOM 19441 O O . LEU A 1 156 ? -14.080 -3.763 -9.648 1.00 0.00 156 LEU A O 7
ATOM 19457 N N . ASN A 1 157 ? -16.152 -2.968 -10.015 1.00 0.00 157 ASN A N 7
ATOM 19458 C CA . ASN A 1 157 ? -15.688 -1.789 -10.739 1.00 0.00 157 ASN A CA 7
ATOM 19459 C C . ASN A 1 157 ? -14.936 -2.187 -12.006 1.00 0.00 157 ASN A C 7
ATOM 19460 O O . ASN A 1 157 ? -13.885 -1.627 -12.320 1.00 0.00 157 ASN A O 7
ATOM 19471 N N . MET A 1 158 ? -15.481 -3.159 -12.730 1.00 0.00 158 MET A N 7
ATOM 19472 C CA . MET A 1 158 ? -14.863 -3.632 -13.963 1.00 0.00 158 MET A CA 7
ATOM 19473 C C . MET A 1 158 ? -15.908 -3.831 -15.056 1.00 0.00 158 MET A C 7
ATOM 19474 O O . MET A 1 158 ? -16.938 -4.467 -14.834 1.00 0.00 158 MET A O 7
ATOM 19488 N N . VAL A 1 159 ? -15.634 -3.283 -16.236 1.00 0.00 159 VAL A N 7
ATOM 19489 C CA . VAL A 1 159 ? -16.549 -3.401 -17.365 1.00 0.00 159 VAL A CA 7
ATOM 19490 C C . VAL A 1 159 ? -16.572 -4.825 -17.908 1.00 0.00 159 VAL A C 7
ATOM 19491 O O . VAL A 1 159 ? -15.560 -5.331 -18.393 1.00 0.00 159 VAL A O 7
ATOM 19504 N N . SER A 1 160 ? -17.733 -5.467 -17.824 1.00 0.00 160 SER A N 7
ATOM 19505 C CA . SER A 1 160 ? -17.889 -6.833 -18.309 1.00 0.00 160 SER A CA 7
ATOM 19506 C C . SER A 1 160 ? -19.334 -7.299 -18.166 1.00 0.00 160 SER A C 7
ATOM 19507 O O . SER A 1 160 ? -20.193 -6.556 -17.690 1.00 0.00 160 SER A O 7
ATOM 19515 N N . PHE A 1 161 ? -19.596 -8.534 -18.583 1.00 0.00 161 PHE A N 7
ATOM 19516 C CA . PHE A 1 161 ? -20.938 -9.099 -18.503 1.00 0.00 161 PHE A CA 7
ATOM 19517 C C . PHE A 1 161 ? -20.915 -10.456 -17.805 1.00 0.00 161 PHE A C 7
ATOM 19518 O O . PHE A 1 161 ? -20.278 -11.397 -18.277 1.00 0.00 161 PHE A O 7
ATOM 19535 N N . LYS A 1 162 ? -21.616 -10.548 -16.679 1.00 0.00 162 LYS A N 7
ATOM 19536 C CA . LYS A 1 162 ? -21.676 -11.790 -15.916 1.00 0.00 162 LYS A CA 7
ATOM 19537 C C . LYS A 1 162 ? -23.113 -12.122 -15.529 1.00 0.00 162 LYS A C 7
ATOM 19538 O O . LYS A 1 162 ? -24.009 -11.287 -15.655 1.00 0.00 162 LYS A O 7
ATOM 19557 N N . PHE A 1 163 ? -23.325 -13.347 -15.058 1.00 0.00 163 PHE A N 7
ATOM 19558 C CA . PHE A 1 163 ? -24.654 -13.790 -14.653 1.00 0.00 163 PHE A CA 7
ATOM 19559 C C . PHE A 1 163 ? -24.963 -13.346 -13.226 1.00 0.00 163 PHE A C 7
ATOM 19560 O O . PHE A 1 163 ? -25.975 -12.691 -12.975 1.00 0.00 163 PHE A O 7
ATOM 19577 N N . ASN A 1 164 ? -24.086 -13.708 -12.297 1.00 0.00 164 ASN A N 7
ATOM 19578 C CA . ASN A 1 164 ? -24.266 -13.347 -10.895 1.00 0.00 164 ASN A CA 7
ATOM 19579 C C . ASN A 1 164 ? -23.003 -13.639 -10.092 1.00 0.00 164 ASN A C 7
ATOM 19580 O O . ASN A 1 164 ? -22.124 -14.373 -10.543 1.00 0.00 164 ASN A O 7
ATOM 19591 N N . LYS A 1 165 ? -22.920 -13.060 -8.897 1.00 0.00 165 LYS A N 7
ATOM 19592 C CA . LYS A 1 165 ? -21.763 -13.258 -8.031 1.00 0.00 165 LYS A CA 7
ATOM 19593 C C . LYS A 1 165 ? -22.092 -14.227 -6.900 1.00 0.00 165 LYS A C 7
ATOM 19594 O O . LYS A 1 165 ? -23.257 -14.414 -6.547 1.00 0.00 165 LYS A O 7
ATOM 19613 N N . VAL A 1 166 ? -21.057 -14.842 -6.336 1.00 0.00 166 VAL A N 7
ATOM 19614 C CA . VAL A 1 166 ? -21.234 -15.791 -5.245 1.00 0.00 166 VAL A CA 7
ATOM 19615 C C . VAL A 1 166 ? -21.479 -15.068 -3.923 1.00 0.00 166 VAL A C 7
ATOM 19616 O O . VAL A 1 166 ? -21.008 -13.949 -3.720 1.00 0.00 166 VAL A O 7
ATOM 19629 N N . TYR A 1 167 ? -22.217 -15.716 -3.027 1.00 0.00 167 TYR A N 7
ATOM 19630 C CA . TYR A 1 167 ? -22.523 -15.135 -1.725 1.00 0.00 167 TYR A CA 7
ATOM 19631 C C . TYR A 1 167 ? -21.296 -15.149 -0.821 1.00 0.00 167 TYR A C 7
ATOM 19632 O O . TYR A 1 167 ? -20.479 -16.069 -0.878 1.00 0.00 167 TYR A O 7
ATOM 19650 N N . MET A 1 1 ? 5.701 15.016 6.692 1.00 0.00 1 MET A N 8
ATOM 19651 C CA . MET A 1 1 ? 4.546 15.842 6.250 1.00 0.00 1 MET A CA 8
ATOM 19652 C C . MET A 1 1 ? 3.235 15.076 6.393 1.00 0.00 1 MET A C 8
ATOM 19653 O O . MET A 1 1 ? 3.226 13.846 6.453 1.00 0.00 1 MET A O 8
ATOM 19669 N N . ILE A 1 2 ? 2.130 15.811 6.447 1.00 0.00 2 ILE A N 8
ATOM 19670 C CA . ILE A 1 2 ? 0.813 15.202 6.582 1.00 0.00 2 ILE A CA 8
ATOM 19671 C C . ILE A 1 2 ? -0.218 15.929 5.724 1.00 0.00 2 ILE A C 8
ATOM 19672 O O . ILE A 1 2 ? -0.010 17.078 5.332 1.00 0.00 2 ILE A O 8
ATOM 19688 N N . ILE A 1 3 ? -1.326 15.256 5.431 1.00 0.00 3 ILE A N 8
ATOM 19689 C CA . ILE A 1 3 ? -2.380 15.837 4.620 1.00 0.00 3 ILE A CA 8
ATOM 19690 C C . ILE A 1 3 ? -3.725 15.182 4.918 1.00 0.00 3 ILE A C 8
ATOM 19691 O O . ILE A 1 3 ? -3.909 13.987 4.687 1.00 0.00 3 ILE A O 8
ATOM 19707 N N . GLN A 1 4 ? -4.662 15.972 5.429 1.00 0.00 4 GLN A N 8
ATOM 19708 C CA . GLN A 1 4 ? -5.991 15.469 5.755 1.00 0.00 4 GLN A CA 8
ATOM 19709 C C . GLN A 1 4 ? -6.959 15.708 4.599 1.00 0.00 4 GLN A C 8
ATOM 19710 O O . GLN A 1 4 ? -6.859 16.713 3.895 1.00 0.00 4 GLN A O 8
ATOM 19724 N N . ILE A 1 5 ? -7.894 14.783 4.411 1.00 0.00 5 ILE A N 8
ATOM 19725 C CA . ILE A 1 5 ? -8.876 14.902 3.340 1.00 0.00 5 ILE A CA 8
ATOM 19726 C C . ILE A 1 5 ? -10.168 14.170 3.692 1.00 0.00 5 ILE A C 8
ATOM 19727 O O . ILE A 1 5 ? -10.167 12.960 3.919 1.00 0.00 5 ILE A O 8
ATOM 19743 N N . GLU A 1 6 ? -11.268 14.917 3.734 1.00 0.00 6 GLU A N 8
ATOM 19744 C CA . GLU A 1 6 ? -12.574 14.349 4.054 1.00 0.00 6 GLU A CA 8
ATOM 19745 C C . GLU A 1 6 ? -12.531 13.567 5.368 1.00 0.00 6 GLU A C 8
ATOM 19746 O O . GLU A 1 6 ? -12.761 14.128 6.439 1.00 0.00 6 GLU A O 8
ATOM 19758 N N . GLU A 1 7 ? -12.243 12.269 5.284 1.00 0.00 7 GLU A N 8
ATOM 19759 C CA . GLU A 1 7 ? -12.181 11.423 6.472 1.00 0.00 7 GLU A CA 8
ATOM 19760 C C . GLU A 1 7 ? -10.924 10.550 6.480 1.00 0.00 7 GLU A C 8
ATOM 19761 O O . GLU A 1 7 ? -10.574 9.964 7.506 1.00 0.00 7 GLU A O 8
ATOM 19773 N N . TYR A 1 8 ? -10.249 10.452 5.340 1.00 0.00 8 TYR A N 8
ATOM 19774 C CA . TYR A 1 8 ? -9.045 9.641 5.250 1.00 0.00 8 TYR A CA 8
ATOM 19775 C C . TYR A 1 8 ? -7.787 10.481 5.445 1.00 0.00 8 TYR A C 8
ATOM 19776 O O . TYR A 1 8 ? -7.539 11.430 4.700 1.00 0.00 8 TYR A O 8
ATOM 19794 N N . PHE A 1 9 ? -6.982 10.108 6.436 1.00 0.00 9 PHE A N 8
ATOM 19795 C CA . PHE A 1 9 ? -5.734 10.803 6.708 1.00 0.00 9 PHE A CA 8
ATOM 19796 C C . PHE A 1 9 ? -4.596 10.112 5.970 1.00 0.00 9 PHE A C 8
ATOM 19797 O O . PHE A 1 9 ? -4.690 8.931 5.639 1.00 0.00 9 PHE A O 8
ATOM 19814 N N . ILE A 1 10 ? -3.521 10.842 5.714 1.00 0.00 10 ILE A N 8
ATOM 19815 C CA . ILE A 1 10 ? -2.377 10.274 5.020 1.00 0.00 10 ILE A CA 8
ATOM 19816 C C . ILE A 1 10 ? -1.074 10.819 5.590 1.00 0.00 10 ILE A C 8
ATOM 19817 O O . ILE A 1 10 ? -0.752 11.995 5.426 1.00 0.00 10 ILE A O 8
ATOM 19833 N N . GLY A 1 11 ? -0.325 9.946 6.250 1.00 0.00 11 GLY A N 8
ATOM 19834 C CA . GLY A 1 11 ? 0.940 10.341 6.824 1.00 0.00 11 GLY A CA 8
ATOM 19835 C C . GLY A 1 11 ? 2.074 10.172 5.840 1.00 0.00 11 GLY A C 8
ATOM 19836 O O . GLY A 1 11 ? 2.667 9.093 5.755 1.00 0.00 11 GLY A O 8
ATOM 19840 N N . MET A 1 12 ? 2.351 11.236 5.083 1.00 0.00 12 MET A N 8
ATOM 19841 C CA . MET A 1 12 ? 3.414 11.230 4.081 1.00 0.00 12 MET A CA 8
ATOM 19842 C C . MET A 1 12 ? 4.722 11.786 4.646 1.00 0.00 12 MET A C 8
ATOM 19843 O O . MET A 1 12 ? 4.920 13.000 4.693 1.00 0.00 12 MET A O 8
ATOM 19857 N N . ILE A 1 13 ? 5.614 10.897 5.059 1.00 0.00 13 ILE A N 8
ATOM 19858 C CA . ILE A 1 13 ? 6.904 11.300 5.604 1.00 0.00 13 ILE A CA 8
ATOM 19859 C C . ILE A 1 13 ? 8.013 10.366 5.124 1.00 0.00 13 ILE A C 8
ATOM 19860 O O . ILE A 1 13 ? 8.003 9.170 5.417 1.00 0.00 13 ILE A O 8
ATOM 19876 N N . PHE A 1 14 ? 8.969 10.922 4.387 1.00 0.00 14 PHE A N 8
ATOM 19877 C CA . PHE A 1 14 ? 10.087 10.138 3.869 1.00 0.00 14 PHE A CA 8
ATOM 19878 C C . PHE A 1 14 ? 11.371 10.444 4.636 1.00 0.00 14 PHE A C 8
ATOM 19879 O O . PHE A 1 14 ? 11.424 11.384 5.429 1.00 0.00 14 PHE A O 8
ATOM 19896 N N . LYS A 1 15 ? 12.405 9.647 4.385 1.00 0.00 15 LYS A N 8
ATOM 19897 C CA . LYS A 1 15 ? 13.694 9.835 5.040 1.00 0.00 15 LYS A CA 8
ATOM 19898 C C . LYS A 1 15 ? 14.660 10.582 4.124 1.00 0.00 15 LYS A C 8
ATOM 19899 O O . LYS A 1 15 ? 15.550 11.295 4.590 1.00 0.00 15 LYS A O 8
ATOM 19918 N N . GLY A 1 16 ? 14.476 10.414 2.817 1.00 0.00 16 GLY A N 8
ATOM 19919 C CA . GLY A 1 16 ? 15.334 11.076 1.851 1.00 0.00 16 GLY A CA 8
ATOM 19920 C C . GLY A 1 16 ? 14.693 11.171 0.478 1.00 0.00 16 GLY A C 8
ATOM 19921 O O . GLY A 1 16 ? 13.624 11.761 0.326 1.00 0.00 16 GLY A O 8
ATOM 19925 N N . ASN A 1 17 ? 15.347 10.587 -0.522 1.00 0.00 17 ASN A N 8
ATOM 19926 C CA . ASN A 1 17 ? 14.834 10.605 -1.889 1.00 0.00 17 ASN A CA 8
ATOM 19927 C C . ASN A 1 17 ? 13.954 9.386 -2.167 1.00 0.00 17 ASN A C 8
ATOM 19928 O O . ASN A 1 17 ? 13.802 8.969 -3.316 1.00 0.00 17 ASN A O 8
ATOM 19939 N N . GLN A 1 18 ? 13.378 8.817 -1.112 1.00 0.00 18 GLN A N 8
ATOM 19940 C CA . GLN A 1 18 ? 12.518 7.647 -1.245 1.00 0.00 18 GLN A CA 8
ATOM 19941 C C . GLN A 1 18 ? 11.428 7.654 -0.177 1.00 0.00 18 GLN A C 8
ATOM 19942 O O . GLN A 1 18 ? 11.713 7.616 1.019 1.00 0.00 18 GLN A O 8
ATOM 19956 N N . LEU A 1 19 ? 10.179 7.712 -0.622 1.00 0.00 19 LEU A N 8
ATOM 19957 C CA . LEU A 1 19 ? 9.038 7.734 0.284 1.00 0.00 19 LEU A CA 8
ATOM 19958 C C . LEU A 1 19 ? 8.985 6.468 1.124 1.00 0.00 19 LEU A C 8
ATOM 19959 O O . LEU A 1 19 ? 9.655 5.486 0.822 1.00 0.00 19 LEU A O 8
ATOM 19975 N N . VAL A 1 20 ? 8.180 6.497 2.177 1.00 0.00 20 VAL A N 8
ATOM 19976 C CA . VAL A 1 20 ? 8.035 5.350 3.054 1.00 0.00 20 VAL A CA 8
ATOM 19977 C C . VAL A 1 20 ? 6.669 5.387 3.710 1.00 0.00 20 VAL A C 8
ATOM 19978 O O . VAL A 1 20 ? 5.727 4.751 3.240 1.00 0.00 20 VAL A O 8
ATOM 19991 N N . ARG A 1 21 ? 6.559 6.158 4.771 1.00 0.00 21 ARG A N 8
ATOM 19992 C CA . ARG A 1 21 ? 5.295 6.305 5.461 1.00 0.00 21 ARG A CA 8
ATOM 19993 C C . ARG A 1 21 ? 4.400 7.246 4.672 1.00 0.00 21 ARG A C 8
ATOM 19994 O O . ARG A 1 21 ? 4.682 8.432 4.565 1.00 0.00 21 ARG A O 8
ATOM 20015 N N . ASN A 1 22 ? 3.331 6.718 4.106 1.00 0.00 22 ASN A N 8
ATOM 20016 C CA . ASN A 1 22 ? 2.412 7.534 3.318 1.00 0.00 22 ASN A CA 8
ATOM 20017 C C . ASN A 1 22 ? 1.028 6.908 3.305 1.00 0.00 22 ASN A C 8
ATOM 20018 O O . ASN A 1 22 ? 0.494 6.561 2.251 1.00 0.00 22 ASN A O 8
ATOM 20029 N N . THR A 1 23 ? 0.459 6.749 4.495 1.00 0.00 23 THR A N 8
ATOM 20030 C CA . THR A 1 23 ? -0.865 6.140 4.621 1.00 0.00 23 THR A CA 8
ATOM 20031 C C . THR A 1 23 ? -1.510 6.446 5.973 1.00 0.00 23 THR A C 8
ATOM 20032 O O . THR A 1 23 ? -1.025 7.291 6.725 1.00 0.00 23 THR A O 8
ATOM 20043 N N . ILE A 1 24 ? -2.604 5.730 6.266 1.00 0.00 24 ILE A N 8
ATOM 20044 C CA . ILE A 1 24 ? -3.358 5.862 7.523 1.00 0.00 24 ILE A CA 8
ATOM 20045 C C . ILE A 1 24 ? -4.592 6.753 7.363 1.00 0.00 24 ILE A C 8
ATOM 20046 O O . ILE A 1 24 ? -4.605 7.898 7.817 1.00 0.00 24 ILE A O 8
ATOM 20062 N N . PRO A 1 25 ? -5.661 6.225 6.732 1.00 0.00 25 PRO A N 8
ATOM 20063 C CA . PRO A 1 25 ? -6.915 6.965 6.530 1.00 0.00 25 PRO A CA 8
ATOM 20064 C C . PRO A 1 25 ? -7.546 7.383 7.859 1.00 0.00 25 PRO A C 8
ATOM 20065 O O . PRO A 1 25 ? -6.842 7.568 8.847 1.00 0.00 25 PRO A O 8
ATOM 20076 N N . LEU A 1 26 ? -8.872 7.540 7.877 1.00 0.00 26 LEU A N 8
ATOM 20077 C CA . LEU A 1 26 ? -9.586 7.929 9.090 1.00 0.00 26 LEU A CA 8
ATOM 20078 C C . LEU A 1 26 ? -8.991 9.173 9.737 1.00 0.00 26 LEU A C 8
ATOM 20079 O O . LEU A 1 26 ? -7.959 9.685 9.306 1.00 0.00 26 LEU A O 8
ATOM 20095 N N . ARG A 1 27 ? -9.659 9.646 10.780 1.00 0.00 27 ARG A N 8
ATOM 20096 C CA . ARG A 1 27 ? -9.219 10.825 11.517 1.00 0.00 27 ARG A CA 8
ATOM 20097 C C . ARG A 1 27 ? -8.057 10.485 12.449 1.00 0.00 27 ARG A C 8
ATOM 20098 O O . ARG A 1 27 ? -8.189 9.638 13.332 1.00 0.00 27 ARG A O 8
ATOM 20119 N N . ARG A 1 28 ? -6.921 11.161 12.249 1.00 0.00 28 ARG A N 8
ATOM 20120 C CA . ARG A 1 28 ? -5.719 10.955 13.067 1.00 0.00 28 ARG A CA 8
ATOM 20121 C C . ARG A 1 28 ? -5.649 9.535 13.638 1.00 0.00 28 ARG A C 8
ATOM 20122 O O . ARG A 1 28 ? -5.428 9.347 14.835 1.00 0.00 28 ARG A O 8
ATOM 20143 N N . GLU A 1 29 ? -5.858 8.545 12.778 1.00 0.00 29 GLU A N 8
ATOM 20144 C CA . GLU A 1 29 ? -5.840 7.147 13.200 1.00 0.00 29 GLU A CA 8
ATOM 20145 C C . GLU A 1 29 ? -4.507 6.758 13.839 1.00 0.00 29 GLU A C 8
ATOM 20146 O O . GLU A 1 29 ? -4.477 6.247 14.959 1.00 0.00 29 GLU A O 8
ATOM 20158 N N . GLU A 1 30 ? -3.409 6.982 13.126 1.00 0.00 30 GLU A N 8
ATOM 20159 C CA . GLU A 1 30 ? -2.092 6.627 13.645 1.00 0.00 30 GLU A CA 8
ATOM 20160 C C . GLU A 1 30 ? -1.032 7.671 13.303 1.00 0.00 30 GLU A C 8
ATOM 20161 O O . GLU A 1 30 ? 0.141 7.334 13.137 1.00 0.00 30 GLU A O 8
ATOM 20173 N N . ILE A 1 31 ? -1.435 8.932 13.196 1.00 0.00 31 ILE A N 8
ATOM 20174 C CA . ILE A 1 31 ? -0.492 9.997 12.874 1.00 0.00 31 ILE A CA 8
ATOM 20175 C C . ILE A 1 31 ? 0.159 10.563 14.134 1.00 0.00 31 ILE A C 8
ATOM 20176 O O . ILE A 1 31 ? 1.233 11.159 14.072 1.00 0.00 31 ILE A O 8
ATOM 20192 N N . PHE A 1 32 ? -0.495 10.370 15.277 1.00 0.00 32 PHE A N 8
ATOM 20193 C CA . PHE A 1 32 ? 0.029 10.863 16.547 1.00 0.00 32 PHE A CA 8
ATOM 20194 C C . PHE A 1 32 ? 0.709 9.744 17.338 1.00 0.00 32 PHE A C 8
ATOM 20195 O O . PHE A 1 32 ? 1.074 9.930 18.499 1.00 0.00 32 PHE A O 8
ATOM 20212 N N . ASN A 1 33 ? 0.869 8.580 16.711 1.00 0.00 33 ASN A N 8
ATOM 20213 C CA . ASN A 1 33 ? 1.497 7.438 17.367 1.00 0.00 33 ASN A CA 8
ATOM 20214 C C . ASN A 1 33 ? 3.023 7.507 17.285 1.00 0.00 33 ASN A C 8
ATOM 20215 O O . ASN A 1 33 ? 3.714 6.617 17.780 1.00 0.00 33 ASN A O 8
ATOM 20226 N N . PHE A 1 34 ? 3.546 8.562 16.663 1.00 0.00 34 PHE A N 8
ATOM 20227 C CA . PHE A 1 34 ? 4.990 8.724 16.531 1.00 0.00 34 PHE A CA 8
ATOM 20228 C C . PHE A 1 34 ? 5.359 10.181 16.271 1.00 0.00 34 PHE A C 8
ATOM 20229 O O . PHE A 1 34 ? 6.245 10.731 16.924 1.00 0.00 34 PHE A O 8
ATOM 20246 N N . MET A 1 35 ? 4.675 10.802 15.314 1.00 0.00 35 MET A N 8
ATOM 20247 C CA . MET A 1 35 ? 4.938 12.197 14.976 1.00 0.00 35 MET A CA 8
ATOM 20248 C C . MET A 1 35 ? 4.564 13.116 16.133 1.00 0.00 35 MET A C 8
ATOM 20249 O O . MET A 1 35 ? 3.476 13.011 16.697 1.00 0.00 35 MET A O 8
ATOM 20263 N N . ASP A 1 36 ? 5.474 14.021 16.479 1.00 0.00 36 ASP A N 8
ATOM 20264 C CA . ASP A 1 36 ? 5.239 14.963 17.567 1.00 0.00 36 ASP A CA 8
ATOM 20265 C C . ASP A 1 36 ? 4.634 16.262 17.039 1.00 0.00 36 ASP A C 8
ATOM 20266 O O . ASP A 1 36 ? 5.034 17.356 17.439 1.00 0.00 36 ASP A O 8
ATOM 20275 N N . GLY A 1 37 ? 3.667 16.134 16.136 1.00 0.00 37 GLY A N 8
ATOM 20276 C CA . GLY A 1 37 ? 3.022 17.301 15.566 1.00 0.00 37 GLY A CA 8
ATOM 20277 C C . GLY A 1 37 ? 2.945 17.238 14.054 1.00 0.00 37 GLY A C 8
ATOM 20278 O O . GLY A 1 37 ? 2.116 16.520 13.498 1.00 0.00 37 GLY A O 8
ATOM 20282 N N . GLU A 1 38 ? 3.811 17.995 13.387 1.00 0.00 38 GLU A N 8
ATOM 20283 C CA . GLU A 1 38 ? 3.840 18.024 11.928 1.00 0.00 38 GLU A CA 8
ATOM 20284 C C . GLU A 1 38 ? 2.473 18.387 11.356 1.00 0.00 38 GLU A C 8
ATOM 20285 O O . GLU A 1 38 ? 2.165 18.062 10.209 1.00 0.00 38 GLU A O 8
ATOM 20297 N N . VAL A 1 39 ? 1.658 19.067 12.156 1.00 0.00 39 VAL A N 8
ATOM 20298 C CA . VAL A 1 39 ? 0.330 19.475 11.718 1.00 0.00 39 VAL A CA 8
ATOM 20299 C C . VAL A 1 39 ? 0.420 20.625 10.721 1.00 0.00 39 VAL A C 8
ATOM 20300 O O . VAL A 1 39 ? -0.054 21.731 10.984 1.00 0.00 39 VAL A O 8
ATOM 20313 N N . VAL A 1 40 ? 1.042 20.355 9.577 1.00 0.00 40 VAL A N 8
ATOM 20314 C CA . VAL A 1 40 ? 1.208 21.364 8.535 1.00 0.00 40 VAL A CA 8
ATOM 20315 C C . VAL A 1 40 ? -0.129 21.976 8.131 1.00 0.00 40 VAL A C 8
ATOM 20316 O O . VAL A 1 40 ? -1.138 21.279 8.024 1.00 0.00 40 VAL A O 8
ATOM 20329 N N . SER A 1 41 ? -0.123 23.286 7.904 1.00 0.00 41 SER A N 8
ATOM 20330 C CA . SER A 1 41 ? -1.328 24.004 7.504 1.00 0.00 41 SER A CA 8
ATOM 20331 C C . SER A 1 41 ? -1.607 23.851 6.008 1.00 0.00 41 SER A C 8
ATOM 20332 O O . SER A 1 41 ? -2.528 24.470 5.478 1.00 0.00 41 SER A O 8
ATOM 20340 N N . ASN A 1 42 ? -0.800 23.032 5.329 1.00 0.00 42 ASN A N 8
ATOM 20341 C CA . ASN A 1 42 ? -0.954 22.807 3.890 1.00 0.00 42 ASN A CA 8
ATOM 20342 C C . ASN A 1 42 ? -0.353 23.965 3.099 1.00 0.00 42 ASN A C 8
ATOM 20343 O O . ASN A 1 42 ? -1.060 24.888 2.695 1.00 0.00 42 ASN A O 8
ATOM 20354 N N . PRO A 1 43 ? 0.974 23.933 2.877 1.00 0.00 43 PRO A N 8
ATOM 20355 C CA . PRO A 1 43 ? 1.681 24.984 2.138 1.00 0.00 43 PRO A CA 8
ATOM 20356 C C . PRO A 1 43 ? 1.007 25.339 0.823 1.00 0.00 43 PRO A C 8
ATOM 20357 O O . PRO A 1 43 ? 0.774 26.511 0.525 1.00 0.00 43 PRO A O 8
ATOM 20368 N N . GLU A 1 44 ? 0.709 24.321 0.036 1.00 0.00 44 GLU A N 8
ATOM 20369 C CA . GLU A 1 44 ? 0.067 24.519 -1.260 1.00 0.00 44 GLU A CA 8
ATOM 20370 C C . GLU A 1 44 ? -0.175 23.184 -1.968 1.00 0.00 44 GLU A C 8
ATOM 20371 O O . GLU A 1 44 ? -0.177 22.126 -1.339 1.00 0.00 44 GLU A O 8
ATOM 20383 N N . ASP A 1 45 ? -0.384 23.251 -3.281 1.00 0.00 45 ASP A N 8
ATOM 20384 C CA . ASP A 1 45 ? -0.636 22.060 -4.088 1.00 0.00 45 ASP A CA 8
ATOM 20385 C C . ASP A 1 45 ? 0.556 21.101 -4.089 1.00 0.00 45 ASP A C 8
ATOM 20386 O O . ASP A 1 45 ? 0.457 19.985 -4.601 1.00 0.00 45 ASP A O 8
ATOM 20395 N N . GLU A 1 46 ? 1.682 21.526 -3.514 1.00 0.00 46 GLU A N 8
ATOM 20396 C CA . GLU A 1 46 ? 2.875 20.686 -3.458 1.00 0.00 46 GLU A CA 8
ATOM 20397 C C . GLU A 1 46 ? 2.549 19.304 -2.893 1.00 0.00 46 GLU A C 8
ATOM 20398 O O . GLU A 1 46 ? 3.238 18.324 -3.180 1.00 0.00 46 GLU A O 8
ATOM 20410 N N . HIS A 1 47 ? 1.489 19.234 -2.092 1.00 0.00 47 HIS A N 8
ATOM 20411 C CA . HIS A 1 47 ? 1.063 17.976 -1.490 1.00 0.00 47 HIS A CA 8
ATOM 20412 C C . HIS A 1 47 ? -0.248 17.491 -2.108 1.00 0.00 47 HIS A C 8
ATOM 20413 O O . HIS A 1 47 ? -0.593 16.312 -2.010 1.00 0.00 47 HIS A O 8
ATOM 20428 N N . LEU A 1 48 ? -0.970 18.404 -2.752 1.00 0.00 48 LEU A N 8
ATOM 20429 C CA . LEU A 1 48 ? -2.237 18.070 -3.393 1.00 0.00 48 LEU A CA 8
ATOM 20430 C C . LEU A 1 48 ? -2.030 17.037 -4.498 1.00 0.00 48 LEU A C 8
ATOM 20431 O O . LEU A 1 48 ? -2.839 16.124 -4.668 1.00 0.00 48 LEU A O 8
ATOM 20447 N N . LYS A 1 49 ? -0.939 17.190 -5.245 1.00 0.00 49 LYS A N 8
ATOM 20448 C CA . LYS A 1 49 ? -0.618 16.278 -6.337 1.00 0.00 49 LYS A CA 8
ATOM 20449 C C . LYS A 1 49 ? -0.615 14.833 -5.856 1.00 0.00 49 LYS A C 8
ATOM 20450 O O . LYS A 1 49 ? -1.196 13.952 -6.492 1.00 0.00 49 LYS A O 8
ATOM 20469 N N . VAL A 1 50 ? 0.039 14.594 -4.725 1.00 0.00 50 VAL A N 8
ATOM 20470 C CA . VAL A 1 50 ? 0.107 13.251 -4.165 1.00 0.00 50 VAL A CA 8
ATOM 20471 C C . VAL A 1 50 ? -1.241 12.841 -3.577 1.00 0.00 50 VAL A C 8
ATOM 20472 O O . VAL A 1 50 ? -1.491 11.657 -3.347 1.00 0.00 50 VAL A O 8
ATOM 20485 N N . ALA A 1 51 ? -2.122 13.821 -3.359 1.00 0.00 51 ALA A N 8
ATOM 20486 C CA . ALA A 1 51 ? -3.447 13.543 -2.826 1.00 0.00 51 ALA A CA 8
ATOM 20487 C C . ALA A 1 51 ? -4.213 12.629 -3.772 1.00 0.00 51 ALA A C 8
ATOM 20488 O O . ALA A 1 51 ? -4.560 11.501 -3.421 1.00 0.00 51 ALA A O 8
ATOM 20495 N N . GLU A 1 52 ? -4.465 13.127 -4.978 1.00 0.00 52 GLU A N 8
ATOM 20496 C CA . GLU A 1 52 ? -5.181 12.364 -5.991 1.00 0.00 52 GLU A CA 8
ATOM 20497 C C . GLU A 1 52 ? -4.439 11.075 -6.332 1.00 0.00 52 GLU A C 8
ATOM 20498 O O . GLU A 1 52 ? -5.056 10.064 -6.669 1.00 0.00 52 GLU A O 8
ATOM 20510 N N . ILE A 1 53 ? -3.112 11.114 -6.241 1.00 0.00 53 ILE A N 8
ATOM 20511 C CA . ILE A 1 53 ? -2.295 9.943 -6.540 1.00 0.00 53 ILE A CA 8
ATOM 20512 C C . ILE A 1 53 ? -2.542 8.833 -5.522 1.00 0.00 53 ILE A C 8
ATOM 20513 O O . ILE A 1 53 ? -2.902 7.714 -5.886 1.00 0.00 53 ILE A O 8
ATOM 20529 N N . ILE A 1 54 ? -2.343 9.149 -4.245 1.00 0.00 54 ILE A N 8
ATOM 20530 C CA . ILE A 1 54 ? -2.545 8.177 -3.178 1.00 0.00 54 ILE A CA 8
ATOM 20531 C C . ILE A 1 54 ? -3.961 7.610 -3.215 1.00 0.00 54 ILE A C 8
ATOM 20532 O O . ILE A 1 54 ? -4.167 6.415 -3.005 1.00 0.00 54 ILE A O 8
ATOM 20548 N N . LEU A 1 55 ? -4.934 8.475 -3.487 1.00 0.00 55 LEU A N 8
ATOM 20549 C CA . LEU A 1 55 ? -6.331 8.059 -3.555 1.00 0.00 55 LEU A CA 8
ATOM 20550 C C . LEU A 1 55 ? -6.505 6.896 -4.527 1.00 0.00 55 LEU A C 8
ATOM 20551 O O . LEU A 1 55 ? -7.120 5.882 -4.197 1.00 0.00 55 LEU A O 8
ATOM 20567 N N . LYS A 1 56 ? -5.955 7.050 -5.728 1.00 0.00 56 LYS A N 8
ATOM 20568 C CA . LYS A 1 56 ? -6.041 6.014 -6.751 1.00 0.00 56 LYS A CA 8
ATOM 20569 C C . LYS A 1 56 ? -5.467 4.696 -6.237 1.00 0.00 56 LYS A C 8
ATOM 20570 O O . LYS A 1 56 ? -6.044 3.627 -6.449 1.00 0.00 56 LYS A O 8
ATOM 20589 N N . LEU A 1 57 ? -4.332 4.781 -5.555 1.00 0.00 57 LEU A N 8
ATOM 20590 C CA . LEU A 1 57 ? -3.684 3.598 -5.007 1.00 0.00 57 LEU A CA 8
ATOM 20591 C C . LEU A 1 57 ? -4.596 2.913 -3.993 1.00 0.00 57 LEU A C 8
ATOM 20592 O O . LEU A 1 57 ? -4.900 1.726 -4.115 1.00 0.00 57 LEU A O 8
ATOM 20608 N N . TYR A 1 58 ? -5.030 3.677 -2.995 1.00 0.00 58 TYR A N 8
ATOM 20609 C CA . TYR A 1 58 ? -5.908 3.160 -1.950 1.00 0.00 58 TYR A CA 8
ATOM 20610 C C . TYR A 1 58 ? -7.230 2.660 -2.528 1.00 0.00 58 TYR A C 8
ATOM 20611 O O . TYR A 1 58 ? -7.974 1.942 -1.860 1.00 0.00 58 TYR A O 8
ATOM 20629 N N . PHE A 1 59 ? -7.524 3.039 -3.770 1.00 0.00 59 PHE A N 8
ATOM 20630 C CA . PHE A 1 59 ? -8.758 2.619 -4.418 1.00 0.00 59 PHE A CA 8
ATOM 20631 C C . PHE A 1 59 ? -8.613 1.218 -5.006 1.00 0.00 59 PHE A C 8
ATOM 20632 O O . PHE A 1 59 ? -9.468 0.358 -4.797 1.00 0.00 59 PHE A O 8
ATOM 20649 N N . ALA A 1 60 ? -7.527 0.993 -5.738 1.00 0.00 60 ALA A N 8
ATOM 20650 C CA . ALA A 1 60 ? -7.281 -0.310 -6.346 1.00 0.00 60 ALA A CA 8
ATOM 20651 C C . ALA A 1 60 ? -5.876 -0.413 -6.943 1.00 0.00 60 ALA A C 8
ATOM 20652 O O . ALA A 1 60 ? -5.610 -1.300 -7.754 1.00 0.00 60 ALA A O 8
ATOM 20659 N N . GLU A 1 61 ? -4.982 0.492 -6.547 1.00 0.00 61 GLU A N 8
ATOM 20660 C CA . GLU A 1 61 ? -3.610 0.490 -7.051 1.00 0.00 61 GLU A CA 8
ATOM 20661 C C . GLU A 1 61 ? -3.557 0.804 -8.548 1.00 0.00 61 GLU A C 8
ATOM 20662 O O . GLU A 1 61 ? -2.493 0.721 -9.162 1.00 0.00 61 GLU A O 8
ATOM 20674 N N . ILE A 1 62 ? -4.705 1.173 -9.128 1.00 0.00 62 ILE A N 8
ATOM 20675 C CA . ILE A 1 62 ? -4.794 1.508 -10.551 1.00 0.00 62 ILE A CA 8
ATOM 20676 C C . ILE A 1 62 ? -3.936 0.578 -11.414 1.00 0.00 62 ILE A C 8
ATOM 20677 O O . ILE A 1 62 ? -3.505 -0.484 -10.962 1.00 0.00 62 ILE A O 8
ATOM 20693 N N . ASP A 1 63 ? -3.699 0.977 -12.662 1.00 0.00 63 ASP A N 8
ATOM 20694 C CA . ASP A 1 63 ? -2.898 0.178 -13.581 1.00 0.00 63 ASP A CA 8
ATOM 20695 C C . ASP A 1 63 ? -1.485 0.758 -13.702 1.00 0.00 63 ASP A C 8
ATOM 20696 O O . ASP A 1 63 ? -0.984 1.378 -12.764 1.00 0.00 63 ASP A O 8
ATOM 20705 N N . ASP A 1 64 ? -0.846 0.552 -14.854 1.00 0.00 64 ASP A N 8
ATOM 20706 C CA . ASP A 1 64 ? 0.506 1.054 -15.092 1.00 0.00 64 ASP A CA 8
ATOM 20707 C C . ASP A 1 64 ? 1.446 0.680 -13.943 1.00 0.00 64 ASP A C 8
ATOM 20708 O O . ASP A 1 64 ? 1.138 -0.201 -13.140 1.00 0.00 64 ASP A O 8
ATOM 20717 N N . LYS A 1 65 ? 2.593 1.352 -13.876 1.00 0.00 65 LYS A N 8
ATOM 20718 C CA . LYS A 1 65 ? 3.573 1.084 -12.831 1.00 0.00 65 LYS A CA 8
ATOM 20719 C C . LYS A 1 65 ? 3.073 1.569 -11.475 1.00 0.00 65 LYS A C 8
ATOM 20720 O O . LYS A 1 65 ? 2.847 0.772 -10.566 1.00 0.00 65 LYS A O 8
ATOM 20739 N N . LYS A 1 66 ? 2.910 2.886 -11.350 1.00 0.00 66 LYS A N 8
ATOM 20740 C CA . LYS A 1 66 ? 2.439 3.508 -10.109 1.00 0.00 66 LYS A CA 8
ATOM 20741 C C . LYS A 1 66 ? 3.584 3.708 -9.113 1.00 0.00 66 LYS A C 8
ATOM 20742 O O . LYS A 1 66 ? 3.554 4.630 -8.297 1.00 0.00 66 LYS A O 8
ATOM 20761 N N . VAL A 1 67 ? 4.588 2.845 -9.190 1.00 0.00 67 VAL A N 8
ATOM 20762 C CA . VAL A 1 67 ? 5.742 2.930 -8.302 1.00 0.00 67 VAL A CA 8
ATOM 20763 C C . VAL A 1 67 ? 6.473 4.259 -8.473 1.00 0.00 67 VAL A C 8
ATOM 20764 O O . VAL A 1 67 ? 7.074 4.773 -7.528 1.00 0.00 67 VAL A O 8
ATOM 20777 N N . ARG A 1 68 ? 6.419 4.809 -9.681 1.00 0.00 68 ARG A N 8
ATOM 20778 C CA . ARG A 1 68 ? 7.078 6.079 -9.977 1.00 0.00 68 ARG A CA 8
ATOM 20779 C C . ARG A 1 68 ? 6.591 7.177 -9.037 1.00 0.00 68 ARG A C 8
ATOM 20780 O O . ARG A 1 68 ? 7.292 7.565 -8.103 1.00 0.00 68 ARG A O 8
ATOM 20801 N N . GLU A 1 69 ? 5.388 7.679 -9.297 1.00 0.00 69 GLU A N 8
ATOM 20802 C CA . GLU A 1 69 ? 4.805 8.737 -8.477 1.00 0.00 69 GLU A CA 8
ATOM 20803 C C . GLU A 1 69 ? 4.713 8.316 -7.011 1.00 0.00 69 GLU A C 8
ATOM 20804 O O . GLU A 1 69 ? 4.609 9.160 -6.121 1.00 0.00 69 GLU A O 8
ATOM 20816 N N . LEU A 1 70 ? 4.751 7.012 -6.767 1.00 0.00 70 LEU A N 8
ATOM 20817 C CA . LEU A 1 70 ? 4.669 6.484 -5.409 1.00 0.00 70 LEU A CA 8
ATOM 20818 C C . LEU A 1 70 ? 5.991 6.663 -4.664 1.00 0.00 70 LEU A C 8
ATOM 20819 O O . LEU A 1 70 ? 6.033 6.614 -3.436 1.00 0.00 70 LEU A O 8
ATOM 20835 N N . ILE A 1 71 ? 7.069 6.866 -5.415 1.00 0.00 71 ILE A N 8
ATOM 20836 C CA . ILE A 1 71 ? 8.388 7.046 -4.838 1.00 0.00 71 ILE A CA 8
ATOM 20837 C C . ILE A 1 71 ? 8.859 5.750 -4.207 1.00 0.00 71 ILE A C 8
ATOM 20838 O O . ILE A 1 71 ? 8.056 4.974 -3.692 1.00 0.00 71 ILE A O 8
ATOM 20854 N N . SER A 1 72 ? 10.157 5.501 -4.272 1.00 0.00 72 SER A N 8
ATOM 20855 C CA . SER A 1 72 ? 10.704 4.273 -3.730 1.00 0.00 72 SER A CA 8
ATOM 20856 C C . SER A 1 72 ? 10.677 4.274 -2.203 1.00 0.00 72 SER A C 8
ATOM 20857 O O . SER A 1 72 ? 10.429 5.303 -1.574 1.00 0.00 72 SER A O 8
ATOM 20865 N N . TYR A 1 73 ? 10.925 3.107 -1.617 1.00 0.00 73 TYR A N 8
ATOM 20866 C CA . TYR A 1 73 ? 10.922 2.954 -0.164 1.00 0.00 73 TYR A CA 8
ATOM 20867 C C . TYR A 1 73 ? 12.297 3.256 0.434 1.00 0.00 73 TYR A C 8
ATOM 20868 O O . TYR A 1 73 ? 13.326 2.907 -0.144 1.00 0.00 73 TYR A O 8
ATOM 20886 N N . LYS A 1 74 ? 12.303 3.904 1.599 1.00 0.00 74 LYS A N 8
ATOM 20887 C CA . LYS A 1 74 ? 13.550 4.250 2.280 1.00 0.00 74 LYS A CA 8
ATOM 20888 C C . LYS A 1 74 ? 13.454 3.988 3.781 1.00 0.00 74 LYS A C 8
ATOM 20889 O O . LYS A 1 74 ? 12.526 4.447 4.445 1.00 0.00 74 LYS A O 8
ATOM 20908 N N . LEU A 1 75 ? 14.429 3.255 4.311 1.00 0.00 75 LEU A N 8
ATOM 20909 C CA . LEU A 1 75 ? 14.463 2.943 5.736 1.00 0.00 75 LEU A CA 8
ATOM 20910 C C . LEU A 1 75 ? 13.214 2.177 6.162 1.00 0.00 75 LEU A C 8
ATOM 20911 O O . LEU A 1 75 ? 12.160 2.769 6.392 1.00 0.00 75 LEU A O 8
ATOM 20927 N N . GLU A 1 76 ? 13.345 0.858 6.269 1.00 0.00 76 GLU A N 8
ATOM 20928 C CA . GLU A 1 76 ? 12.231 0.006 6.673 1.00 0.00 76 GLU A CA 8
ATOM 20929 C C . GLU A 1 76 ? 12.657 -1.457 6.707 1.00 0.00 76 GLU A C 8
ATOM 20930 O O . GLU A 1 76 ? 13.809 -1.781 6.425 1.00 0.00 76 GLU A O 8
ATOM 20942 N N . VAL A 1 77 ? 11.719 -2.332 7.069 1.00 0.00 77 VAL A N 8
ATOM 20943 C CA . VAL A 1 77 ? 11.980 -3.767 7.156 1.00 0.00 77 VAL A CA 8
ATOM 20944 C C . VAL A 1 77 ? 13.236 -4.072 7.978 1.00 0.00 77 VAL A C 8
ATOM 20945 O O . VAL A 1 77 ? 14.094 -4.845 7.551 1.00 0.00 77 VAL A O 8
ATOM 20958 N N . PRO A 1 78 ? 13.358 -3.474 9.178 1.00 0.00 78 PRO A N 8
ATOM 20959 C CA . PRO A 1 78 ? 14.511 -3.690 10.056 1.00 0.00 78 PRO A CA 8
ATOM 20960 C C . PRO A 1 78 ? 14.401 -4.987 10.856 1.00 0.00 78 PRO A C 8
ATOM 20961 O O . PRO A 1 78 ? 14.574 -4.991 12.075 1.00 0.00 78 PRO A O 8
ATOM 20972 N N . GLU A 1 79 ? 14.115 -6.087 10.165 1.00 0.00 79 GLU A N 8
ATOM 20973 C CA . GLU A 1 79 ? 13.985 -7.389 10.810 1.00 0.00 79 GLU A CA 8
ATOM 20974 C C . GLU A 1 79 ? 13.612 -8.458 9.789 1.00 0.00 79 GLU A C 8
ATOM 20975 O O . GLU A 1 79 ? 14.319 -9.453 9.631 1.00 0.00 79 GLU A O 8
ATOM 20987 N N . PHE A 1 80 ? 12.499 -8.238 9.094 1.00 0.00 80 PHE A N 8
ATOM 20988 C CA . PHE A 1 80 ? 12.023 -9.172 8.080 1.00 0.00 80 PHE A CA 8
ATOM 20989 C C . PHE A 1 80 ? 10.718 -8.676 7.461 1.00 0.00 80 PHE A C 8
ATOM 20990 O O . PHE A 1 80 ? 9.683 -8.633 8.124 1.00 0.00 80 PHE A O 8
ATOM 21007 N N . THR A 1 81 ? 10.784 -8.302 6.188 1.00 0.00 81 THR A N 8
ATOM 21008 C CA . THR A 1 81 ? 9.615 -7.802 5.466 1.00 0.00 81 THR A CA 8
ATOM 21009 C C . THR A 1 81 ? 9.948 -7.527 3.993 1.00 0.00 81 THR A C 8
ATOM 21010 O O . THR A 1 81 ? 9.053 -7.397 3.164 1.00 0.00 81 THR A O 8
ATOM 21021 N N . LYS A 1 82 ? 11.231 -7.438 3.668 1.00 0.00 82 LYS A N 8
ATOM 21022 C CA . LYS A 1 82 ? 11.645 -7.182 2.296 1.00 0.00 82 LYS A CA 8
ATOM 21023 C C . LYS A 1 82 ? 11.112 -8.272 1.370 1.00 0.00 82 LYS A C 8
ATOM 21024 O O . LYS A 1 82 ? 10.872 -8.038 0.186 1.00 0.00 82 LYS A O 8
ATOM 21043 N N . LYS A 1 83 ? 10.926 -9.467 1.925 1.00 0.00 83 LYS A N 8
ATOM 21044 C CA . LYS A 1 83 ? 10.420 -10.601 1.162 1.00 0.00 83 LYS A CA 8
ATOM 21045 C C . LYS A 1 83 ? 9.012 -10.338 0.634 1.00 0.00 83 LYS A C 8
ATOM 21046 O O . LYS A 1 83 ? 8.747 -10.511 -0.556 1.00 0.00 83 LYS A O 8
ATOM 21065 N N . VAL A 1 84 ? 8.104 -9.916 1.515 1.00 0.00 84 VAL A N 8
ATOM 21066 C CA . VAL A 1 84 ? 6.738 -9.640 1.100 1.00 0.00 84 VAL A CA 8
ATOM 21067 C C . VAL A 1 84 ? 6.731 -8.611 -0.023 1.00 0.00 84 VAL A C 8
ATOM 21068 O O . VAL A 1 84 ? 5.968 -8.721 -0.988 1.00 0.00 84 VAL A O 8
ATOM 21081 N N . LEU A 1 85 ? 7.621 -7.630 0.079 1.00 0.00 85 LEU A N 8
ATOM 21082 C CA . LEU A 1 85 ? 7.740 -6.619 -0.960 1.00 0.00 85 LEU A CA 8
ATOM 21083 C C . LEU A 1 85 ? 8.033 -7.314 -2.283 1.00 0.00 85 LEU A C 8
ATOM 21084 O O . LEU A 1 85 ? 7.507 -6.941 -3.334 1.00 0.00 85 LEU A O 8
ATOM 21100 N N . ASP A 1 86 ? 8.853 -8.362 -2.207 1.00 0.00 86 ASP A N 8
ATOM 21101 C CA . ASP A 1 86 ? 9.193 -9.155 -3.379 1.00 0.00 86 ASP A CA 8
ATOM 21102 C C . ASP A 1 86 ? 7.931 -9.784 -3.964 1.00 0.00 86 ASP A C 8
ATOM 21103 O O . ASP A 1 86 ? 7.902 -10.176 -5.129 1.00 0.00 86 ASP A O 8
ATOM 21112 N N . ILE A 1 87 ? 6.882 -9.865 -3.143 1.00 0.00 87 ILE A N 8
ATOM 21113 C CA . ILE A 1 87 ? 5.615 -10.428 -3.573 1.00 0.00 87 ILE A CA 8
ATOM 21114 C C . ILE A 1 87 ? 4.957 -9.492 -4.578 1.00 0.00 87 ILE A C 8
ATOM 21115 O O . ILE A 1 87 ? 4.458 -9.929 -5.609 1.00 0.00 87 ILE A O 8
ATOM 21131 N N . VAL A 1 88 ? 4.966 -8.200 -4.269 1.00 0.00 88 VAL A N 8
ATOM 21132 C CA . VAL A 1 88 ? 4.372 -7.204 -5.156 1.00 0.00 88 VAL A CA 8
ATOM 21133 C C . VAL A 1 88 ? 5.085 -7.166 -6.510 1.00 0.00 88 VAL A C 8
ATOM 21134 O O . VAL A 1 88 ? 4.489 -6.813 -7.527 1.00 0.00 88 VAL A O 8
ATOM 21147 N N . LYS A 1 89 ? 6.366 -7.519 -6.505 1.00 0.00 89 LYS A N 8
ATOM 21148 C CA . LYS A 1 89 ? 7.175 -7.513 -7.721 1.00 0.00 89 LYS A CA 8
ATOM 21149 C C . LYS A 1 89 ? 6.520 -8.304 -8.854 1.00 0.00 89 LYS A C 8
ATOM 21150 O O . LYS A 1 89 ? 6.822 -8.080 -10.026 1.00 0.00 89 LYS A O 8
ATOM 21169 N N . ASP A 1 90 ? 5.637 -9.236 -8.508 1.00 0.00 90 ASP A N 8
ATOM 21170 C CA . ASP A 1 90 ? 4.970 -10.051 -9.514 1.00 0.00 90 ASP A CA 8
ATOM 21171 C C . ASP A 1 90 ? 3.483 -10.231 -9.216 1.00 0.00 90 ASP A C 8
ATOM 21172 O O . ASP A 1 90 ? 2.647 -10.146 -10.116 1.00 0.00 90 ASP A O 8
ATOM 21181 N N . ILE A 1 91 ? 3.156 -10.486 -7.954 1.00 0.00 91 ILE A N 8
ATOM 21182 C CA . ILE A 1 91 ? 1.770 -10.683 -7.549 1.00 0.00 91 ILE A CA 8
ATOM 21183 C C . ILE A 1 91 ? 1.006 -9.360 -7.556 1.00 0.00 91 ILE A C 8
ATOM 21184 O O . ILE A 1 91 ? 1.492 -8.347 -7.054 1.00 0.00 91 ILE A O 8
ATOM 21200 N N . GLU A 1 92 ? -0.191 -9.384 -8.134 1.00 0.00 92 GLU A N 8
ATOM 21201 C CA . GLU A 1 92 ? -1.028 -8.195 -8.214 1.00 0.00 92 GLU A CA 8
ATOM 21202 C C . GLU A 1 92 ? -2.504 -8.582 -8.408 1.00 0.00 92 GLU A C 8
ATOM 21203 O O . GLU A 1 92 ? -3.039 -9.381 -7.638 1.00 0.00 92 GLU A O 8
ATOM 21215 N N . PHE A 1 93 ? -3.160 -8.030 -9.429 1.00 0.00 93 PHE A N 8
ATOM 21216 C CA . PHE A 1 93 ? -4.560 -8.342 -9.691 1.00 0.00 93 PHE A CA 8
ATOM 21217 C C . PHE A 1 93 ? -4.705 -9.753 -10.252 1.00 0.00 93 PHE A C 8
ATOM 21218 O O . PHE A 1 93 ? -4.260 -10.039 -11.363 1.00 0.00 93 PHE A O 8
ATOM 21235 N N . GLY A 1 94 ? -5.331 -10.631 -9.474 1.00 0.00 94 GLY A N 8
ATOM 21236 C CA . GLY A 1 94 ? -5.525 -12.002 -9.909 1.00 0.00 94 GLY A CA 8
ATOM 21237 C C . GLY A 1 94 ? -4.821 -13.007 -9.013 1.00 0.00 94 GLY A C 8
ATOM 21238 O O . GLY A 1 94 ? -4.737 -14.188 -9.349 1.00 0.00 94 GLY A O 8
ATOM 21242 N N . LYS A 1 95 ? -4.319 -12.542 -7.871 1.00 0.00 95 LYS A N 8
ATOM 21243 C CA . LYS A 1 95 ? -3.627 -13.411 -6.934 1.00 0.00 95 LYS A CA 8
ATOM 21244 C C . LYS A 1 95 ? -4.181 -13.236 -5.524 1.00 0.00 95 LYS A C 8
ATOM 21245 O O . LYS A 1 95 ? -4.409 -12.114 -5.071 1.00 0.00 95 LYS A O 8
ATOM 21264 N N . THR A 1 96 ? -4.394 -14.351 -4.831 1.00 0.00 96 THR A N 8
ATOM 21265 C CA . THR A 1 96 ? -4.921 -14.317 -3.472 1.00 0.00 96 THR A CA 8
ATOM 21266 C C . THR A 1 96 ? -4.528 -15.577 -2.704 1.00 0.00 96 THR A C 8
ATOM 21267 O O . THR A 1 96 ? -4.978 -16.677 -3.030 1.00 0.00 96 THR A O 8
ATOM 21278 N N . LEU A 1 97 ? -3.690 -15.414 -1.684 1.00 0.00 97 LEU A N 8
ATOM 21279 C CA . LEU A 1 97 ? -3.243 -16.544 -0.876 1.00 0.00 97 LEU A CA 8
ATOM 21280 C C . LEU A 1 97 ? -3.022 -16.106 0.567 1.00 0.00 97 LEU A C 8
ATOM 21281 O O . LEU A 1 97 ? -3.186 -14.936 0.894 1.00 0.00 97 LEU A O 8
ATOM 21297 N N . THR A 1 98 ? -2.662 -17.054 1.427 1.00 0.00 98 THR A N 8
ATOM 21298 C CA . THR A 1 98 ? -2.428 -16.751 2.837 1.00 0.00 98 THR A CA 8
ATOM 21299 C C . THR A 1 98 ? -0.933 -16.687 3.146 1.00 0.00 98 THR A C 8
ATOM 21300 O O . THR A 1 98 ? -0.099 -17.029 2.308 1.00 0.00 98 THR A O 8
ATOM 21311 N N . TYR A 1 99 ? -0.608 -16.252 4.361 1.00 0.00 99 TYR A N 8
ATOM 21312 C CA . TYR A 1 99 ? 0.782 -16.140 4.798 1.00 0.00 99 TYR A CA 8
ATOM 21313 C C . TYR A 1 99 ? 1.506 -17.483 4.704 1.00 0.00 99 TYR A C 8
ATOM 21314 O O . TYR A 1 99 ? 2.727 -17.532 4.569 1.00 0.00 99 TYR A O 8
ATOM 21332 N N . GLY A 1 100 ? 0.745 -18.570 4.787 1.00 0.00 100 GLY A N 8
ATOM 21333 C CA . GLY A 1 100 ? 1.325 -19.904 4.724 1.00 0.00 100 GLY A CA 8
ATOM 21334 C C . GLY A 1 100 ? 2.341 -20.082 3.605 1.00 0.00 100 GLY A C 8
ATOM 21335 O O . GLY A 1 100 ? 3.539 -20.215 3.861 1.00 0.00 100 GLY A O 8
ATOM 21339 N N . ASP A 1 101 ? 1.859 -20.113 2.368 1.00 0.00 101 ASP A N 8
ATOM 21340 C CA . ASP A 1 101 ? 2.723 -20.308 1.206 1.00 0.00 101 ASP A CA 8
ATOM 21341 C C . ASP A 1 101 ? 3.788 -19.219 1.086 1.00 0.00 101 ASP A C 8
ATOM 21342 O O . ASP A 1 101 ? 4.891 -19.473 0.599 1.00 0.00 101 ASP A O 8
ATOM 21351 N N . ILE A 1 102 ? 3.458 -18.008 1.514 1.00 0.00 102 ILE A N 8
ATOM 21352 C CA . ILE A 1 102 ? 4.395 -16.890 1.433 1.00 0.00 102 ILE A CA 8
ATOM 21353 C C . ILE A 1 102 ? 5.514 -17.013 2.458 1.00 0.00 102 ILE A C 8
ATOM 21354 O O . ILE A 1 102 ? 6.693 -16.993 2.110 1.00 0.00 102 ILE A O 8
ATOM 21370 N N . ALA A 1 103 ? 5.133 -17.127 3.726 1.00 0.00 103 ALA A N 8
ATOM 21371 C CA . ALA A 1 103 ? 6.092 -17.239 4.814 1.00 0.00 103 ALA A CA 8
ATOM 21372 C C . ALA A 1 103 ? 7.063 -18.389 4.580 1.00 0.00 103 ALA A C 8
ATOM 21373 O O . ALA A 1 103 ? 8.278 -18.219 4.681 1.00 0.00 103 ALA A O 8
ATOM 21380 N N . LYS A 1 104 ? 6.519 -19.557 4.261 1.00 0.00 104 LYS A N 8
ATOM 21381 C CA . LYS A 1 104 ? 7.344 -20.733 4.004 1.00 0.00 104 LYS A CA 8
ATOM 21382 C C . LYS A 1 104 ? 8.348 -20.449 2.891 1.00 0.00 104 LYS A C 8
ATOM 21383 O O . LYS A 1 104 ? 9.458 -20.982 2.887 1.00 0.00 104 LYS A O 8
ATOM 21402 N N . LYS A 1 105 ? 7.947 -19.597 1.954 1.00 0.00 105 LYS A N 8
ATOM 21403 C CA . LYS A 1 105 ? 8.806 -19.226 0.835 1.00 0.00 105 LYS A CA 8
ATOM 21404 C C . LYS A 1 105 ? 9.955 -18.337 1.304 1.00 0.00 105 LYS A C 8
ATOM 21405 O O . LYS A 1 105 ? 11.011 -18.288 0.674 1.00 0.00 105 LYS A O 8
ATOM 21424 N N . LEU A 1 106 ? 9.740 -17.633 2.413 1.00 0.00 106 LEU A N 8
ATOM 21425 C CA . LEU A 1 106 ? 10.751 -16.744 2.966 1.00 0.00 106 LEU A CA 8
ATOM 21426 C C . LEU A 1 106 ? 11.713 -17.499 3.882 1.00 0.00 106 LEU A C 8
ATOM 21427 O O . LEU A 1 106 ? 12.748 -16.964 4.280 1.00 0.00 106 LEU A O 8
ATOM 21443 N N . ASN A 1 107 ? 11.359 -18.741 4.223 1.00 0.00 107 ASN A N 8
ATOM 21444 C CA . ASN A 1 107 ? 12.179 -19.574 5.102 1.00 0.00 107 ASN A CA 8
ATOM 21445 C C . ASN A 1 107 ? 11.882 -19.259 6.563 1.00 0.00 107 ASN A C 8
ATOM 21446 O O . ASN A 1 107 ? 12.770 -19.299 7.415 1.00 0.00 107 ASN A O 8
ATOM 21457 N N . THR A 1 108 ? 10.624 -18.943 6.837 1.00 0.00 108 THR A N 8
ATOM 21458 C CA . THR A 1 108 ? 10.192 -18.617 8.190 1.00 0.00 108 THR A CA 8
ATOM 21459 C C . THR A 1 108 ? 8.811 -19.219 8.474 1.00 0.00 108 THR A C 8
ATOM 21460 O O . THR A 1 108 ? 8.573 -20.390 8.183 1.00 0.00 108 THR A O 8
ATOM 21471 N N . SER A 1 109 ? 7.902 -18.424 9.039 1.00 0.00 109 SER A N 8
ATOM 21472 C CA . SER A 1 109 ? 6.561 -18.902 9.346 1.00 0.00 109 SER A CA 8
ATOM 21473 C C . SER A 1 109 ? 5.547 -17.769 9.209 1.00 0.00 109 SER A C 8
ATOM 21474 O O . SER A 1 109 ? 5.906 -16.595 9.290 1.00 0.00 109 SER A O 8
ATOM 21482 N N . PRO A 1 110 ? 4.265 -18.105 8.998 1.00 0.00 110 PRO A N 8
ATOM 21483 C CA . PRO A 1 110 ? 3.205 -17.105 8.848 1.00 0.00 110 PRO A CA 8
ATOM 21484 C C . PRO A 1 110 ? 2.980 -16.322 10.136 1.00 0.00 110 PRO A C 8
ATOM 21485 O O . PRO A 1 110 ? 2.550 -15.163 10.106 1.00 0.00 110 PRO A O 8
ATOM 21496 N N . ARG A 1 111 ? 3.292 -16.951 11.268 1.00 0.00 111 ARG A N 8
ATOM 21497 C CA . ARG A 1 111 ? 3.144 -16.312 12.573 1.00 0.00 111 ARG A CA 8
ATOM 21498 C C . ARG A 1 111 ? 4.261 -15.296 12.798 1.00 0.00 111 ARG A C 8
ATOM 21499 O O . ARG A 1 111 ? 4.945 -15.316 13.822 1.00 0.00 111 ARG A O 8
ATOM 21520 N N . ALA A 1 112 ? 4.438 -14.412 11.825 1.00 0.00 112 ALA A N 8
ATOM 21521 C CA . ALA A 1 112 ? 5.462 -13.383 11.884 1.00 0.00 112 ALA A CA 8
ATOM 21522 C C . ALA A 1 112 ? 5.324 -12.454 10.689 1.00 0.00 112 ALA A C 8
ATOM 21523 O O . ALA A 1 112 ? 5.443 -11.234 10.814 1.00 0.00 112 ALA A O 8
ATOM 21530 N N . VAL A 1 113 ? 5.054 -13.044 9.527 1.00 0.00 113 VAL A N 8
ATOM 21531 C CA . VAL A 1 113 ? 4.877 -12.278 8.305 1.00 0.00 113 VAL A CA 8
ATOM 21532 C C . VAL A 1 113 ? 3.646 -11.387 8.413 1.00 0.00 113 VAL A C 8
ATOM 21533 O O . VAL A 1 113 ? 3.576 -10.327 7.789 1.00 0.00 113 VAL A O 8
ATOM 21546 N N . GLY A 1 114 ? 2.679 -11.817 9.223 1.00 0.00 114 GLY A N 8
ATOM 21547 C CA . GLY A 1 114 ? 1.471 -11.033 9.409 1.00 0.00 114 GLY A CA 8
ATOM 21548 C C . GLY A 1 114 ? 1.779 -9.611 9.832 1.00 0.00 114 GLY A C 8
ATOM 21549 O O . GLY A 1 114 ? 1.536 -8.665 9.083 1.00 0.00 114 GLY A O 8
ATOM 21553 N N . MET A 1 115 ? 2.325 -9.463 11.034 1.00 0.00 115 MET A N 8
ATOM 21554 C CA . MET A 1 115 ? 2.683 -8.149 11.559 1.00 0.00 115 MET A CA 8
ATOM 21555 C C . MET A 1 115 ? 3.677 -7.440 10.640 1.00 0.00 115 MET A C 8
ATOM 21556 O O . MET A 1 115 ? 3.824 -6.219 10.700 1.00 0.00 115 MET A O 8
ATOM 21570 N N . ALA A 1 116 ? 4.361 -8.211 9.795 1.00 0.00 116 ALA A N 8
ATOM 21571 C CA . ALA A 1 116 ? 5.345 -7.649 8.875 1.00 0.00 116 ALA A CA 8
ATOM 21572 C C . ALA A 1 116 ? 4.710 -6.619 7.947 1.00 0.00 116 ALA A C 8
ATOM 21573 O O . ALA A 1 116 ? 4.832 -5.416 8.172 1.00 0.00 116 ALA A O 8
ATOM 21580 N N . LEU A 1 117 ? 4.033 -7.088 6.901 1.00 0.00 117 LEU A N 8
ATOM 21581 C CA . LEU A 1 117 ? 3.388 -6.189 5.949 1.00 0.00 117 LEU A CA 8
ATOM 21582 C C . LEU A 1 117 ? 2.426 -5.236 6.659 1.00 0.00 117 LEU A C 8
ATOM 21583 O O . LEU A 1 117 ? 2.113 -4.161 6.145 1.00 0.00 117 LEU A O 8
ATOM 21599 N N . LYS A 1 118 ? 1.962 -5.635 7.839 1.00 0.00 118 LYS A N 8
ATOM 21600 C CA . LYS A 1 118 ? 1.041 -4.813 8.617 1.00 0.00 118 LYS A CA 8
ATOM 21601 C C . LYS A 1 118 ? 1.727 -3.545 9.121 1.00 0.00 118 LYS A C 8
ATOM 21602 O O . LYS A 1 118 ? 1.086 -2.507 9.285 1.00 0.00 118 LYS A O 8
ATOM 21621 N N . ARG A 1 119 ? 3.032 -3.637 9.366 1.00 0.00 119 ARG A N 8
ATOM 21622 C CA . ARG A 1 119 ? 3.801 -2.494 9.853 1.00 0.00 119 ARG A CA 8
ATOM 21623 C C . ARG A 1 119 ? 4.579 -1.819 8.723 1.00 0.00 119 ARG A C 8
ATOM 21624 O O . ARG A 1 119 ? 5.283 -0.833 8.948 1.00 0.00 119 ARG A O 8
ATOM 21645 N N . ASN A 1 120 ? 4.456 -2.353 7.510 1.00 0.00 120 ASN A N 8
ATOM 21646 C CA . ASN A 1 120 ? 5.154 -1.797 6.354 1.00 0.00 120 ASN A CA 8
ATOM 21647 C C . ASN A 1 120 ? 4.835 -0.311 6.176 1.00 0.00 120 ASN A C 8
ATOM 21648 O O . ASN A 1 120 ? 3.685 0.105 6.321 1.00 0.00 120 ASN A O 8
ATOM 21659 N N . PRO A 1 121 ? 5.851 0.507 5.846 1.00 0.00 121 PRO A N 8
ATOM 21660 C CA . PRO A 1 121 ? 5.669 1.950 5.637 1.00 0.00 121 PRO A CA 8
ATOM 21661 C C . PRO A 1 121 ? 4.654 2.245 4.534 1.00 0.00 121 PRO A C 8
ATOM 21662 O O . PRO A 1 121 ? 4.092 3.345 4.461 1.00 0.00 121 PRO A O 8
ATOM 21673 N N . LEU A 1 122 ? 4.425 1.248 3.681 1.00 0.00 122 LEU A N 8
ATOM 21674 C CA . LEU A 1 122 ? 3.481 1.373 2.578 1.00 0.00 122 LEU A CA 8
ATOM 21675 C C . LEU A 1 122 ? 2.527 0.176 2.565 1.00 0.00 122 LEU A C 8
ATOM 21676 O O . LEU A 1 122 ? 2.674 -0.737 1.751 1.00 0.00 122 LEU A O 8
ATOM 21692 N N . PRO A 1 123 ? 1.541 0.161 3.481 1.00 0.00 123 PRO A N 8
ATOM 21693 C CA . PRO A 1 123 ? 0.564 -0.932 3.597 1.00 0.00 123 PRO A CA 8
ATOM 21694 C C . PRO A 1 123 ? -0.385 -1.030 2.401 1.00 0.00 123 PRO A C 8
ATOM 21695 O O . PRO A 1 123 ? -1.229 -1.924 2.348 1.00 0.00 123 PRO A O 8
ATOM 21706 N N . LEU A 1 124 ? -0.246 -0.124 1.440 1.00 0.00 124 LEU A N 8
ATOM 21707 C CA . LEU A 1 124 ? -1.092 -0.138 0.255 1.00 0.00 124 LEU A CA 8
ATOM 21708 C C . LEU A 1 124 ? -0.287 -0.616 -0.939 1.00 0.00 124 LEU A C 8
ATOM 21709 O O . LEU A 1 124 ? -0.781 -1.350 -1.794 1.00 0.00 124 LEU A O 8
ATOM 21725 N N . ILE A 1 125 ? 0.970 -0.197 -0.975 1.00 0.00 125 ILE A N 8
ATOM 21726 C CA . ILE A 1 125 ? 1.883 -0.571 -2.038 1.00 0.00 125 ILE A CA 8
ATOM 21727 C C . ILE A 1 125 ? 2.025 -2.092 -2.115 1.00 0.00 125 ILE A C 8
ATOM 21728 O O . ILE A 1 125 ? 2.043 -2.669 -3.201 1.00 0.00 125 ILE A O 8
ATOM 21744 N N . ILE A 1 126 ? 2.124 -2.735 -0.952 1.00 0.00 126 ILE A N 8
ATOM 21745 C CA . ILE A 1 126 ? 2.259 -4.186 -0.892 1.00 0.00 126 ILE A CA 8
ATOM 21746 C C . ILE A 1 126 ? 0.892 -4.866 -1.008 1.00 0.00 126 ILE A C 8
ATOM 21747 O O . ILE A 1 126 ? -0.097 -4.374 -0.464 1.00 0.00 126 ILE A O 8
ATOM 21763 N N . PRO A 1 127 ? 0.816 -6.004 -1.724 1.00 0.00 127 PRO A N 8
ATOM 21764 C CA . PRO A 1 127 ? -0.434 -6.740 -1.916 1.00 0.00 127 PRO A CA 8
ATOM 21765 C C . PRO A 1 127 ? -0.837 -7.548 -0.683 1.00 0.00 127 PRO A C 8
ATOM 21766 O O . PRO A 1 127 ? -1.049 -8.757 -0.762 1.00 0.00 127 PRO A O 8
ATOM 21777 N N . CYS A 1 128 ? -0.954 -6.869 0.455 1.00 0.00 128 CYS A N 8
ATOM 21778 C CA . CYS A 1 128 ? -1.351 -7.525 1.697 1.00 0.00 128 CYS A CA 8
ATOM 21779 C C . CYS A 1 128 ? -2.675 -8.264 1.510 1.00 0.00 128 CYS A C 8
ATOM 21780 O O . CYS A 1 128 ? -2.964 -9.230 2.215 1.00 0.00 128 CYS A O 8
ATOM 21788 N N . HIS A 1 129 ? -3.473 -7.800 0.548 1.00 0.00 129 HIS A N 8
ATOM 21789 C CA . HIS A 1 129 ? -4.764 -8.414 0.262 1.00 0.00 129 HIS A CA 8
ATOM 21790 C C . HIS A 1 129 ? -4.582 -9.858 -0.185 1.00 0.00 129 HIS A C 8
ATOM 21791 O O . HIS A 1 129 ? -5.411 -10.719 0.107 1.00 0.00 129 HIS A O 8
ATOM 21806 N N . ARG A 1 130 ? -3.481 -10.121 -0.884 1.00 0.00 130 ARG A N 8
ATOM 21807 C CA . ARG A 1 130 ? -3.176 -11.465 -1.361 1.00 0.00 130 ARG A CA 8
ATOM 21808 C C . ARG A 1 130 ? -2.589 -12.318 -0.237 1.00 0.00 130 ARG A C 8
ATOM 21809 O O . ARG A 1 130 ? -1.927 -13.322 -0.494 1.00 0.00 130 ARG A O 8
ATOM 21830 N N . VAL A 1 131 ? -2.825 -11.911 1.008 1.00 0.00 131 VAL A N 8
ATOM 21831 C CA . VAL A 1 131 ? -2.311 -12.636 2.154 1.00 0.00 131 VAL A CA 8
ATOM 21832 C C . VAL A 1 131 ? -3.301 -12.624 3.312 1.00 0.00 131 VAL A C 8
ATOM 21833 O O . VAL A 1 131 ? -3.146 -11.866 4.268 1.00 0.00 131 VAL A O 8
ATOM 21846 N N . VAL A 1 132 ? -4.314 -13.476 3.220 1.00 0.00 132 VAL A N 8
ATOM 21847 C CA . VAL A 1 132 ? -5.326 -13.571 4.262 1.00 0.00 132 VAL A CA 8
ATOM 21848 C C . VAL A 1 132 ? -4.999 -14.702 5.232 1.00 0.00 132 VAL A C 8
ATOM 21849 O O . VAL A 1 132 ? -3.993 -15.396 5.071 1.00 0.00 132 VAL A O 8
ATOM 21862 N N . ALA A 1 133 ? -5.845 -14.884 6.237 1.00 0.00 133 ALA A N 8
ATOM 21863 C CA . ALA A 1 133 ? -5.637 -15.931 7.228 1.00 0.00 133 ALA A CA 8
ATOM 21864 C C . ALA A 1 133 ? -6.167 -17.273 6.730 1.00 0.00 133 ALA A C 8
ATOM 21865 O O . ALA A 1 133 ? -6.633 -17.384 5.596 1.00 0.00 133 ALA A O 8
ATOM 21872 N N . LYS A 1 134 ? -6.091 -18.289 7.586 1.00 0.00 134 LYS A N 8
ATOM 21873 C CA . LYS A 1 134 ? -6.560 -19.628 7.234 1.00 0.00 134 LYS A CA 8
ATOM 21874 C C . LYS A 1 134 ? -7.954 -19.581 6.609 1.00 0.00 134 LYS A C 8
ATOM 21875 O O . LYS A 1 134 ? -8.158 -20.053 5.491 1.00 0.00 134 LYS A O 8
ATOM 21894 N N . ASN A 1 135 ? -8.906 -19.009 7.338 1.00 0.00 135 ASN A N 8
ATOM 21895 C CA . ASN A 1 135 ? -10.277 -18.902 6.852 1.00 0.00 135 ASN A CA 8
ATOM 21896 C C . ASN A 1 135 ? -10.365 -17.930 5.682 1.00 0.00 135 ASN A C 8
ATOM 21897 O O . ASN A 1 135 ? -10.339 -18.336 4.520 1.00 0.00 135 ASN A O 8
ATOM 21908 N N . SER A 1 136 ? -10.466 -16.649 5.998 1.00 0.00 136 SER A N 8
ATOM 21909 C CA . SER A 1 136 ? -10.557 -15.609 4.980 1.00 0.00 136 SER A CA 8
ATOM 21910 C C . SER A 1 136 ? -10.449 -14.223 5.606 1.00 0.00 136 SER A C 8
ATOM 21911 O O . SER A 1 136 ? -10.807 -14.028 6.767 1.00 0.00 136 SER A O 8
ATOM 21919 N N . LEU A 1 137 ? -9.952 -13.266 4.830 1.00 0.00 137 LEU A N 8
ATOM 21920 C CA . LEU A 1 137 ? -9.796 -11.897 5.308 1.00 0.00 137 LEU A CA 8
ATOM 21921 C C . LEU A 1 137 ? -8.812 -11.835 6.472 1.00 0.00 137 LEU A C 8
ATOM 21922 O O . LEU A 1 137 ? -9.006 -12.487 7.498 1.00 0.00 137 LEU A O 8
ATOM 21938 N N . GLY A 1 138 ? -7.757 -11.046 6.305 1.00 0.00 138 GLY A N 8
ATOM 21939 C CA . GLY A 1 138 ? -6.757 -10.912 7.350 1.00 0.00 138 GLY A CA 8
ATOM 21940 C C . GLY A 1 138 ? -6.565 -9.472 7.784 1.00 0.00 138 GLY A C 8
ATOM 21941 O O . GLY A 1 138 ? -5.804 -8.727 7.167 1.00 0.00 138 GLY A O 8
ATOM 21945 N N . GLY A 1 139 ? -7.258 -9.080 8.848 1.00 0.00 139 GLY A N 8
ATOM 21946 C CA . GLY A 1 139 ? -7.147 -7.721 9.344 1.00 0.00 139 GLY A CA 8
ATOM 21947 C C . GLY A 1 139 ? -6.525 -7.655 10.725 1.00 0.00 139 GLY A C 8
ATOM 21948 O O . GLY A 1 139 ? -5.301 -7.680 10.864 1.00 0.00 139 GLY A O 8
ATOM 21952 N N . TYR A 1 140 ? -7.367 -7.568 11.750 1.00 0.00 140 TYR A N 8
ATOM 21953 C CA . TYR A 1 140 ? -6.893 -7.494 13.127 1.00 0.00 140 TYR A CA 8
ATOM 21954 C C . TYR A 1 140 ? -6.008 -6.268 13.335 1.00 0.00 140 TYR A C 8
ATOM 21955 O O . TYR A 1 140 ? -5.171 -6.241 14.239 1.00 0.00 140 TYR A O 8
ATOM 21973 N N . SER A 1 141 ? -6.197 -5.254 12.493 1.00 0.00 141 SER A N 8
ATOM 21974 C CA . SER A 1 141 ? -5.417 -4.023 12.584 1.00 0.00 141 SER A CA 8
ATOM 21975 C C . SER A 1 141 ? -5.786 -3.064 11.458 1.00 0.00 141 SER A C 8
ATOM 21976 O O . SER A 1 141 ? -6.590 -3.397 10.588 1.00 0.00 141 SER A O 8
ATOM 21984 N N . TYR A 1 142 ? -5.191 -1.874 11.479 1.00 0.00 142 TYR A N 8
ATOM 21985 C CA . TYR A 1 142 ? -5.454 -0.863 10.459 1.00 0.00 142 TYR A CA 8
ATOM 21986 C C . TYR A 1 142 ? -6.899 -0.375 10.529 1.00 0.00 142 TYR A C 8
ATOM 21987 O O . TYR A 1 142 ? -7.162 0.758 10.937 1.00 0.00 142 TYR A O 8
ATOM 22005 N N . GLY A 1 143 ? -7.830 -1.231 10.126 1.00 0.00 143 GLY A N 8
ATOM 22006 C CA . GLY A 1 143 ? -9.236 -0.866 10.148 1.00 0.00 143 GLY A CA 8
ATOM 22007 C C . GLY A 1 143 ? -10.123 -1.926 9.523 1.00 0.00 143 GLY A C 8
ATOM 22008 O O . GLY A 1 143 ? -11.299 -2.038 9.867 1.00 0.00 143 GLY A O 8
ATOM 22012 N N . LEU A 1 144 ? -9.556 -2.701 8.592 1.00 0.00 144 LEU A N 8
ATOM 22013 C CA . LEU A 1 144 ? -10.283 -3.767 7.896 1.00 0.00 144 LEU A CA 8
ATOM 22014 C C . LEU A 1 144 ? -11.121 -3.216 6.740 1.00 0.00 144 LEU A C 8
ATOM 22015 O O . LEU A 1 144 ? -11.350 -3.909 5.749 1.00 0.00 144 LEU A O 8
ATOM 22031 N N . ASP A 1 145 ? -11.572 -1.970 6.863 1.00 0.00 145 ASP A N 8
ATOM 22032 C CA . ASP A 1 145 ? -12.375 -1.343 5.822 1.00 0.00 145 ASP A CA 8
ATOM 22033 C C . ASP A 1 145 ? -11.568 -1.170 4.537 1.00 0.00 145 ASP A C 8
ATOM 22034 O O . ASP A 1 145 ? -12.130 -1.107 3.444 1.00 0.00 145 ASP A O 8
ATOM 22043 N N . LYS A 1 146 ? -10.247 -1.089 4.678 1.00 0.00 146 LYS A N 8
ATOM 22044 C CA . LYS A 1 146 ? -9.364 -0.920 3.529 1.00 0.00 146 LYS A CA 8
ATOM 22045 C C . LYS A 1 146 ? -9.364 -2.168 2.652 1.00 0.00 146 LYS A C 8
ATOM 22046 O O . LYS A 1 146 ? -9.685 -2.104 1.466 1.00 0.00 146 LYS A O 8
ATOM 22065 N N . LYS A 1 147 ? -9.007 -3.301 3.244 1.00 0.00 147 LYS A N 8
ATOM 22066 C CA . LYS A 1 147 ? -8.972 -4.565 2.517 1.00 0.00 147 LYS A CA 8
ATOM 22067 C C . LYS A 1 147 ? -10.356 -4.916 1.978 1.00 0.00 147 LYS A C 8
ATOM 22068 O O . LYS A 1 147 ? -10.485 -5.534 0.923 1.00 0.00 147 LYS A O 8
ATOM 22087 N N . LYS A 1 148 ? -11.385 -4.509 2.712 1.00 0.00 148 LYS A N 8
ATOM 22088 C CA . LYS A 1 148 ? -12.764 -4.772 2.314 1.00 0.00 148 LYS A CA 8
ATOM 22089 C C . LYS A 1 148 ? -13.127 -3.997 1.049 1.00 0.00 148 LYS A C 8
ATOM 22090 O O . LYS A 1 148 ? -13.519 -4.582 0.040 1.00 0.00 148 LYS A O 8
ATOM 22109 N N . PHE A 1 149 ? -13.000 -2.676 1.120 1.00 0.00 149 PHE A N 8
ATOM 22110 C CA . PHE A 1 149 ? -13.321 -1.807 -0.010 1.00 0.00 149 PHE A CA 8
ATOM 22111 C C . PHE A 1 149 ? -12.575 -2.228 -1.274 1.00 0.00 149 PHE A C 8
ATOM 22112 O O . PHE A 1 149 ? -13.191 -2.512 -2.300 1.00 0.00 149 PHE A O 8
ATOM 22129 N N . ILE A 1 150 ? -11.249 -2.254 -1.197 1.00 0.00 150 ILE A N 8
ATOM 22130 C CA . ILE A 1 150 ? -10.421 -2.629 -2.341 1.00 0.00 150 ILE A CA 8
ATOM 22131 C C . ILE A 1 150 ? -10.846 -3.975 -2.925 1.00 0.00 150 ILE A C 8
ATOM 22132 O O . ILE A 1 150 ? -11.107 -4.085 -4.124 1.00 0.00 150 ILE A O 8
ATOM 22148 N N . LEU A 1 151 ? -10.909 -4.997 -2.077 1.00 0.00 151 LEU A N 8
ATOM 22149 C CA . LEU A 1 151 ? -11.296 -6.334 -2.520 1.00 0.00 151 LEU A CA 8
ATOM 22150 C C . LEU A 1 151 ? -12.676 -6.324 -3.175 1.00 0.00 151 LEU A C 8
ATOM 22151 O O . LEU A 1 151 ? -12.986 -7.184 -3.998 1.00 0.00 151 LEU A O 8
ATOM 22167 N N . GLU A 1 152 ? -13.502 -5.351 -2.802 1.00 0.00 152 GLU A N 8
ATOM 22168 C CA . GLU A 1 152 ? -14.848 -5.241 -3.354 1.00 0.00 152 GLU A CA 8
ATOM 22169 C C . GLU A 1 152 ? -14.833 -4.529 -4.704 1.00 0.00 152 GLU A C 8
ATOM 22170 O O . GLU A 1 152 ? -15.432 -4.998 -5.671 1.00 0.00 152 GLU A O 8
ATOM 22182 N N . ARG A 1 153 ? -14.146 -3.393 -4.762 1.00 0.00 153 ARG A N 8
ATOM 22183 C CA . ARG A 1 153 ? -14.055 -2.613 -5.991 1.00 0.00 153 ARG A CA 8
ATOM 22184 C C . ARG A 1 153 ? -13.458 -3.441 -7.124 1.00 0.00 153 ARG A C 8
ATOM 22185 O O . ARG A 1 153 ? -13.989 -3.467 -8.234 1.00 0.00 153 ARG A O 8
ATOM 22206 N N . GLU A 1 154 ? -12.348 -4.113 -6.839 1.00 0.00 154 GLU A N 8
ATOM 22207 C CA . GLU A 1 154 ? -11.677 -4.939 -7.838 1.00 0.00 154 GLU A CA 8
ATOM 22208 C C . GLU A 1 154 ? -12.618 -6.008 -8.384 1.00 0.00 154 GLU A C 8
ATOM 22209 O O . GLU A 1 154 ? -12.725 -6.197 -9.595 1.00 0.00 154 GLU A O 8
ATOM 22221 N N . ARG A 1 155 ? -13.302 -6.708 -7.482 1.00 0.00 155 ARG A N 8
ATOM 22222 C CA . ARG A 1 155 ? -14.236 -7.757 -7.874 1.00 0.00 155 ARG A CA 8
ATOM 22223 C C . ARG A 1 155 ? -15.301 -7.214 -8.822 1.00 0.00 155 ARG A C 8
ATOM 22224 O O . ARG A 1 155 ? -15.672 -7.867 -9.797 1.00 0.00 155 ARG A O 8
ATOM 22245 N N . LEU A 1 156 ? -15.791 -6.013 -8.528 1.00 0.00 156 LEU A N 8
ATOM 22246 C CA . LEU A 1 156 ? -16.813 -5.379 -9.352 1.00 0.00 156 LEU A CA 8
ATOM 22247 C C . LEU A 1 156 ? -16.204 -4.790 -10.620 1.00 0.00 156 LEU A C 8
ATOM 22248 O O . LEU A 1 156 ? -16.331 -5.361 -11.704 1.00 0.00 156 LEU A O 8
ATOM 22264 N N . ASN A 1 157 ? -15.544 -3.645 -10.478 1.00 0.00 157 ASN A N 8
ATOM 22265 C CA . ASN A 1 157 ? -14.917 -2.979 -11.615 1.00 0.00 157 ASN A CA 8
ATOM 22266 C C . ASN A 1 157 ? -13.397 -2.998 -11.488 1.00 0.00 157 ASN A C 8
ATOM 22267 O O . ASN A 1 157 ? -12.853 -2.881 -10.390 1.00 0.00 157 ASN A O 8
ATOM 22278 N N . MET A 1 158 ? -12.717 -3.148 -12.620 1.00 0.00 158 MET A N 8
ATOM 22279 C CA . MET A 1 158 ? -11.259 -3.181 -12.638 1.00 0.00 158 MET A CA 8
ATOM 22280 C C . MET A 1 158 ? -10.690 -1.826 -13.048 1.00 0.00 158 MET A C 8
ATOM 22281 O O . MET A 1 158 ? -9.609 -1.438 -12.607 1.00 0.00 158 MET A O 8
ATOM 22295 N N . VAL A 1 159 ? -11.427 -1.113 -13.892 1.00 0.00 159 VAL A N 8
ATOM 22296 C CA . VAL A 1 159 ? -10.998 0.200 -14.362 1.00 0.00 159 VAL A CA 8
ATOM 22297 C C . VAL A 1 159 ? -12.153 1.194 -14.340 1.00 0.00 159 VAL A C 8
ATOM 22298 O O . VAL A 1 159 ? -12.010 2.317 -13.855 1.00 0.00 159 VAL A O 8
ATOM 22311 N N . SER A 1 160 ? -13.297 0.774 -14.871 1.00 0.00 160 SER A N 8
ATOM 22312 C CA . SER A 1 160 ? -14.479 1.628 -14.912 1.00 0.00 160 SER A CA 8
ATOM 22313 C C . SER A 1 160 ? -14.205 2.899 -15.710 1.00 0.00 160 SER A C 8
ATOM 22314 O O . SER A 1 160 ? -13.058 3.205 -16.035 1.00 0.00 160 SER A O 8
ATOM 22322 N N . PHE A 1 161 ? -15.269 3.633 -16.023 1.00 0.00 161 PHE A N 8
ATOM 22323 C CA . PHE A 1 161 ? -15.144 4.872 -16.782 1.00 0.00 161 PHE A CA 8
ATOM 22324 C C . PHE A 1 161 ? -15.958 5.989 -16.138 1.00 0.00 161 PHE A C 8
ATOM 22325 O O . PHE A 1 161 ? -17.171 5.870 -15.971 1.00 0.00 161 PHE A O 8
ATOM 22342 N N . LYS A 1 162 ? -15.281 7.074 -15.775 1.00 0.00 162 LYS A N 8
ATOM 22343 C CA . LYS A 1 162 ? -15.942 8.213 -15.147 1.00 0.00 162 LYS A CA 8
ATOM 22344 C C . LYS A 1 162 ? -16.613 9.097 -16.193 1.00 0.00 162 LYS A C 8
ATOM 22345 O O . LYS A 1 162 ? -15.972 9.952 -16.802 1.00 0.00 162 LYS A O 8
ATOM 22364 N N . PHE A 1 163 ? -17.910 8.883 -16.396 1.00 0.00 163 PHE A N 8
ATOM 22365 C CA . PHE A 1 163 ? -18.670 9.659 -17.369 1.00 0.00 163 PHE A CA 8
ATOM 22366 C C . PHE A 1 163 ? -19.757 10.478 -16.680 1.00 0.00 163 PHE A C 8
ATOM 22367 O O . PHE A 1 163 ? -19.844 11.693 -16.864 1.00 0.00 163 PHE A O 8
ATOM 22384 N N . ASN A 1 164 ? -20.583 9.806 -15.887 1.00 0.00 164 ASN A N 8
ATOM 22385 C CA . ASN A 1 164 ? -21.666 10.471 -15.170 1.00 0.00 164 ASN A CA 8
ATOM 22386 C C . ASN A 1 164 ? -21.128 11.243 -13.969 1.00 0.00 164 ASN A C 8
ATOM 22387 O O . ASN A 1 164 ? -20.867 10.667 -12.913 1.00 0.00 164 ASN A O 8
ATOM 22398 N N . LYS A 1 165 ? -20.964 12.551 -14.137 1.00 0.00 165 LYS A N 8
ATOM 22399 C CA . LYS A 1 165 ? -20.458 13.404 -13.068 1.00 0.00 165 LYS A CA 8
ATOM 22400 C C . LYS A 1 165 ? -20.898 14.850 -13.269 1.00 0.00 165 LYS A C 8
ATOM 22401 O O . LYS A 1 165 ? -20.531 15.488 -14.256 1.00 0.00 165 LYS A O 8
ATOM 22420 N N . VAL A 1 166 ? -21.685 15.361 -12.328 1.00 0.00 166 VAL A N 8
ATOM 22421 C CA . VAL A 1 166 ? -22.174 16.732 -12.402 1.00 0.00 166 VAL A CA 8
ATOM 22422 C C . VAL A 1 166 ? -22.549 17.257 -11.019 1.00 0.00 166 VAL A C 8
ATOM 22423 O O . VAL A 1 166 ? -23.124 16.534 -10.206 1.00 0.00 166 VAL A O 8
ATOM 22436 N N . TYR A 1 167 ? -22.221 18.518 -10.762 1.00 0.00 167 TYR A N 8
ATOM 22437 C CA . TYR A 1 167 ? -22.523 19.140 -9.478 1.00 0.00 167 TYR A CA 8
ATOM 22438 C C . TYR A 1 167 ? -21.837 18.397 -8.337 1.00 0.00 167 TYR A C 8
ATOM 22439 O O . TYR A 1 167 ? -21.677 18.933 -7.240 1.00 0.00 167 TYR A O 8
ATOM 22457 N N . MET A 1 1 ? 5.616 16.305 5.616 1.00 0.00 1 MET A N 9
ATOM 22458 C CA . MET A 1 1 ? 4.522 16.944 4.839 1.00 0.00 1 MET A CA 9
ATOM 22459 C C . MET A 1 1 ? 3.176 16.303 5.151 1.00 0.00 1 MET A C 9
ATOM 22460 O O . MET A 1 1 ? 2.929 15.148 4.803 1.00 0.00 1 MET A O 9
ATOM 22476 N N . ILE A 1 2 ? 2.305 17.058 5.812 1.00 0.00 2 ILE A N 9
ATOM 22477 C CA . ILE A 1 2 ? 0.983 16.561 6.168 1.00 0.00 2 ILE A CA 9
ATOM 22478 C C . ILE A 1 2 ? -0.044 16.916 5.091 1.00 0.00 2 ILE A C 9
ATOM 22479 O O . ILE A 1 2 ? 0.096 17.929 4.406 1.00 0.00 2 ILE A O 9
ATOM 22495 N N . ILE A 1 3 ? -1.078 16.085 4.947 1.00 0.00 3 ILE A N 9
ATOM 22496 C CA . ILE A 1 3 ? -2.124 16.325 3.955 1.00 0.00 3 ILE A CA 9
ATOM 22497 C C . ILE A 1 3 ? -3.443 15.712 4.415 1.00 0.00 3 ILE A C 9
ATOM 22498 O O . ILE A 1 3 ? -3.471 14.592 4.916 1.00 0.00 3 ILE A O 9
ATOM 22514 N N . GLN A 1 4 ? -4.534 16.452 4.245 1.00 0.00 4 GLN A N 9
ATOM 22515 C CA . GLN A 1 4 ? -5.851 15.969 4.653 1.00 0.00 4 GLN A CA 9
ATOM 22516 C C . GLN A 1 4 ? -6.822 15.971 3.477 1.00 0.00 4 GLN A C 9
ATOM 22517 O O . GLN A 1 4 ? -6.720 16.804 2.577 1.00 0.00 4 GLN A O 9
ATOM 22531 N N . ILE A 1 5 ? -7.766 15.032 3.492 1.00 0.00 5 ILE A N 9
ATOM 22532 C CA . ILE A 1 5 ? -8.756 14.925 2.425 1.00 0.00 5 ILE A CA 9
ATOM 22533 C C . ILE A 1 5 ? -10.044 14.271 2.920 1.00 0.00 5 ILE A C 9
ATOM 22534 O O . ILE A 1 5 ? -10.122 13.049 3.048 1.00 0.00 5 ILE A O 9
ATOM 22550 N N . GLU A 1 6 ? -11.052 15.094 3.188 1.00 0.00 6 GLU A N 9
ATOM 22551 C CA . GLU A 1 6 ? -12.345 14.605 3.658 1.00 0.00 6 GLU A CA 9
ATOM 22552 C C . GLU A 1 6 ? -12.207 13.821 4.965 1.00 0.00 6 GLU A C 9
ATOM 22553 O O . GLU A 1 6 ? -12.292 14.394 6.051 1.00 0.00 6 GLU A O 9
ATOM 22565 N N . GLU A 1 7 ? -12.005 12.507 4.858 1.00 0.00 7 GLU A N 9
ATOM 22566 C CA . GLU A 1 7 ? -11.869 11.659 6.040 1.00 0.00 7 GLU A CA 9
ATOM 22567 C C . GLU A 1 7 ? -10.582 10.836 5.995 1.00 0.00 7 GLU A C 9
ATOM 22568 O O . GLU A 1 7 ? -10.417 9.882 6.758 1.00 0.00 7 GLU A O 9
ATOM 22580 N N . TYR A 1 8 ? -9.679 11.190 5.089 1.00 0.00 8 TYR A N 9
ATOM 22581 C CA . TYR A 1 8 ? -8.428 10.459 4.954 1.00 0.00 8 TYR A CA 9
ATOM 22582 C C . TYR A 1 8 ? -7.251 11.399 4.732 1.00 0.00 8 TYR A C 9
ATOM 22583 O O . TYR A 1 8 ? -7.086 11.962 3.649 1.00 0.00 8 TYR A O 9
ATOM 22601 N N . PHE A 1 9 ? -6.417 11.546 5.759 1.00 0.00 9 PHE A N 9
ATOM 22602 C CA . PHE A 1 9 ? -5.236 12.399 5.659 1.00 0.00 9 PHE A CA 9
ATOM 22603 C C . PHE A 1 9 ? -3.994 11.538 5.484 1.00 0.00 9 PHE A C 9
ATOM 22604 O O . PHE A 1 9 ? -3.783 10.586 6.226 1.00 0.00 9 PHE A O 9
ATOM 22621 N N . ILE A 1 10 ? -3.179 11.867 4.494 1.00 0.00 10 ILE A N 9
ATOM 22622 C CA . ILE A 1 10 ? -1.973 11.099 4.228 1.00 0.00 10 ILE A CA 9
ATOM 22623 C C . ILE A 1 10 ? -0.789 11.604 5.049 1.00 0.00 10 ILE A C 9
ATOM 22624 O O . ILE A 1 10 ? -0.481 12.797 5.051 1.00 0.00 10 ILE A O 9
ATOM 22640 N N . GLY A 1 11 ? -0.119 10.677 5.729 1.00 0.00 11 GLY A N 9
ATOM 22641 C CA . GLY A 1 11 ? 1.038 11.027 6.528 1.00 0.00 11 GLY A CA 9
ATOM 22642 C C . GLY A 1 11 ? 2.309 10.894 5.720 1.00 0.00 11 GLY A C 9
ATOM 22643 O O . GLY A 1 11 ? 3.003 9.883 5.816 1.00 0.00 11 GLY A O 9
ATOM 22647 N N . MET A 1 12 ? 2.607 11.913 4.916 1.00 0.00 12 MET A N 9
ATOM 22648 C CA . MET A 1 12 ? 3.793 11.906 4.067 1.00 0.00 12 MET A CA 9
ATOM 22649 C C . MET A 1 12 ? 5.048 12.313 4.833 1.00 0.00 12 MET A C 9
ATOM 22650 O O . MET A 1 12 ? 5.179 13.458 5.267 1.00 0.00 12 MET A O 9
ATOM 22664 N N . ILE A 1 13 ? 5.978 11.375 4.971 1.00 0.00 13 ILE A N 9
ATOM 22665 C CA . ILE A 1 13 ? 7.236 11.638 5.657 1.00 0.00 13 ILE A CA 9
ATOM 22666 C C . ILE A 1 13 ? 8.386 10.949 4.925 1.00 0.00 13 ILE A C 9
ATOM 22667 O O . ILE A 1 13 ? 8.460 9.721 4.879 1.00 0.00 13 ILE A O 9
ATOM 22683 N N . PHE A 1 14 ? 9.273 11.746 4.341 1.00 0.00 14 PHE A N 9
ATOM 22684 C CA . PHE A 1 14 ? 10.408 11.211 3.599 1.00 0.00 14 PHE A CA 9
ATOM 22685 C C . PHE A 1 14 ? 11.674 11.212 4.451 1.00 0.00 14 PHE A C 9
ATOM 22686 O O . PHE A 1 14 ? 11.899 12.119 5.251 1.00 0.00 14 PHE A O 9
ATOM 22703 N N . LYS A 1 15 ? 12.502 10.189 4.262 1.00 0.00 15 LYS A N 9
ATOM 22704 C CA . LYS A 1 15 ? 13.753 10.072 5.001 1.00 0.00 15 LYS A CA 9
ATOM 22705 C C . LYS A 1 15 ? 14.923 10.564 4.156 1.00 0.00 15 LYS A C 9
ATOM 22706 O O . LYS A 1 15 ? 16.055 10.106 4.316 1.00 0.00 15 LYS A O 9
ATOM 22725 N N . GLY A 1 16 ? 14.639 11.496 3.253 1.00 0.00 16 GLY A N 9
ATOM 22726 C CA . GLY A 1 16 ? 15.673 12.036 2.388 1.00 0.00 16 GLY A CA 9
ATOM 22727 C C . GLY A 1 16 ? 15.213 12.140 0.946 1.00 0.00 16 GLY A C 9
ATOM 22728 O O . GLY A 1 16 ? 14.177 12.739 0.660 1.00 0.00 16 GLY A O 9
ATOM 22732 N N . ASN A 1 17 ? 15.983 11.554 0.035 1.00 0.00 17 ASN A N 9
ATOM 22733 C CA . ASN A 1 17 ? 15.642 11.579 -1.384 1.00 0.00 17 ASN A CA 9
ATOM 22734 C C . ASN A 1 17 ? 14.753 10.393 -1.761 1.00 0.00 17 ASN A C 9
ATOM 22735 O O . ASN A 1 17 ? 14.531 10.127 -2.942 1.00 0.00 17 ASN A O 9
ATOM 22746 N N . GLN A 1 18 ? 14.247 9.685 -0.755 1.00 0.00 18 GLN A N 9
ATOM 22747 C CA . GLN A 1 18 ? 13.384 8.533 -0.985 1.00 0.00 18 GLN A CA 9
ATOM 22748 C C . GLN A 1 18 ? 12.361 8.393 0.138 1.00 0.00 18 GLN A C 9
ATOM 22749 O O . GLN A 1 18 ? 12.648 8.706 1.294 1.00 0.00 18 GLN A O 9
ATOM 22763 N N . LEU A 1 19 ? 11.167 7.930 -0.211 1.00 0.00 19 LEU A N 9
ATOM 22764 C CA . LEU A 1 19 ? 10.096 7.756 0.762 1.00 0.00 19 LEU A CA 9
ATOM 22765 C C . LEU A 1 19 ? 10.505 6.791 1.864 1.00 0.00 19 LEU A C 9
ATOM 22766 O O . LEU A 1 19 ? 11.543 6.136 1.781 1.00 0.00 19 LEU A O 9
ATOM 22782 N N . VAL A 1 20 ? 9.685 6.721 2.906 1.00 0.00 20 VAL A N 9
ATOM 22783 C CA . VAL A 1 20 ? 9.963 5.850 4.037 1.00 0.00 20 VAL A CA 9
ATOM 22784 C C . VAL A 1 20 ? 8.682 5.505 4.783 1.00 0.00 20 VAL A C 9
ATOM 22785 O O . VAL A 1 20 ? 8.545 4.420 5.348 1.00 0.00 20 VAL A O 9
ATOM 22798 N N . ARG A 1 21 ? 7.751 6.444 4.771 1.00 0.00 21 ARG A N 9
ATOM 22799 C CA . ARG A 1 21 ? 6.474 6.270 5.432 1.00 0.00 21 ARG A CA 9
ATOM 22800 C C . ARG A 1 21 ? 5.478 7.311 4.939 1.00 0.00 21 ARG A C 9
ATOM 22801 O O . ARG A 1 21 ? 5.735 8.513 4.989 1.00 0.00 21 ARG A O 9
ATOM 22822 N N . ASN A 1 22 ? 4.343 6.831 4.461 1.00 0.00 22 ASN A N 9
ATOM 22823 C CA . ASN A 1 22 ? 3.288 7.698 3.947 1.00 0.00 22 ASN A CA 9
ATOM 22824 C C . ASN A 1 22 ? 1.946 6.985 4.028 1.00 0.00 22 ASN A C 9
ATOM 22825 O O . ASN A 1 22 ? 1.489 6.381 3.058 1.00 0.00 22 ASN A O 9
ATOM 22836 N N . THR A 1 23 ? 1.331 7.039 5.207 1.00 0.00 23 THR A N 9
ATOM 22837 C CA . THR A 1 23 ? 0.050 6.372 5.429 1.00 0.00 23 THR A CA 9
ATOM 22838 C C . THR A 1 23 ? -0.719 7.007 6.591 1.00 0.00 23 THR A C 9
ATOM 22839 O O . THR A 1 23 ? -0.352 8.074 7.083 1.00 0.00 23 THR A O 9
ATOM 22850 N N . ILE A 1 24 ? -1.787 6.331 7.026 1.00 0.00 24 ILE A N 9
ATOM 22851 C CA . ILE A 1 24 ? -2.620 6.806 8.135 1.00 0.00 24 ILE A CA 9
ATOM 22852 C C . ILE A 1 24 ? -3.588 7.897 7.685 1.00 0.00 24 ILE A C 9
ATOM 22853 O O . ILE A 1 24 ? -3.322 9.082 7.874 1.00 0.00 24 ILE A O 9
ATOM 22869 N N . PRO A 1 25 ? -4.732 7.508 7.088 1.00 0.00 25 PRO A N 9
ATOM 22870 C CA . PRO A 1 25 ? -5.746 8.456 6.610 1.00 0.00 25 PRO A CA 9
ATOM 22871 C C . PRO A 1 25 ? -6.641 8.980 7.751 1.00 0.00 25 PRO A C 9
ATOM 22872 O O . PRO A 1 25 ? -6.159 9.695 8.627 1.00 0.00 25 PRO A O 9
ATOM 22883 N N . LEU A 1 26 ? -7.926 8.616 7.755 1.00 0.00 26 LEU A N 9
ATOM 22884 C CA . LEU A 1 26 ? -8.842 9.045 8.808 1.00 0.00 26 LEU A CA 9
ATOM 22885 C C . LEU A 1 26 ? -8.936 10.569 8.886 1.00 0.00 26 LEU A C 9
ATOM 22886 O O . LEU A 1 26 ? -8.644 11.273 7.921 1.00 0.00 26 LEU A O 9
ATOM 22902 N N . ARG A 1 27 ? -9.342 11.061 10.051 1.00 0.00 27 ARG A N 9
ATOM 22903 C CA . ARG A 1 27 ? -9.481 12.491 10.292 1.00 0.00 27 ARG A CA 9
ATOM 22904 C C . ARG A 1 27 ? -9.366 12.767 11.788 1.00 0.00 27 ARG A C 9
ATOM 22905 O O . ARG A 1 27 ? -10.286 12.491 12.556 1.00 0.00 27 ARG A O 9
ATOM 22926 N N . ARG A 1 28 ? -8.210 13.284 12.200 1.00 0.00 28 ARG A N 9
ATOM 22927 C CA . ARG A 1 28 ? -7.962 13.564 13.607 1.00 0.00 28 ARG A CA 9
ATOM 22928 C C . ARG A 1 28 ? -7.232 14.890 13.793 1.00 0.00 28 ARG A C 9
ATOM 22929 O O . ARG A 1 28 ? -6.139 15.089 13.265 1.00 0.00 28 ARG A O 9
ATOM 22950 N N . GLU A 1 29 ? -7.842 15.792 14.556 1.00 0.00 29 GLU A N 9
ATOM 22951 C CA . GLU A 1 29 ? -7.245 17.096 14.823 1.00 0.00 29 GLU A CA 9
ATOM 22952 C C . GLU A 1 29 ? -5.904 16.952 15.543 1.00 0.00 29 GLU A C 9
ATOM 22953 O O . GLU A 1 29 ? -5.112 17.893 15.592 1.00 0.00 29 GLU A O 9
ATOM 22965 N N . GLU A 1 30 ? -5.656 15.769 16.100 1.00 0.00 30 GLU A N 9
ATOM 22966 C CA . GLU A 1 30 ? -4.412 15.507 16.817 1.00 0.00 30 GLU A CA 9
ATOM 22967 C C . GLU A 1 30 ? -3.412 14.785 15.919 1.00 0.00 30 GLU A C 9
ATOM 22968 O O . GLU A 1 30 ? -2.716 13.870 16.356 1.00 0.00 30 GLU A O 9
ATOM 22980 N N . ILE A 1 31 ? -3.342 15.214 14.663 1.00 0.00 31 ILE A N 9
ATOM 22981 C CA . ILE A 1 31 ? -2.424 14.618 13.700 1.00 0.00 31 ILE A CA 9
ATOM 22982 C C . ILE A 1 31 ? -1.172 15.479 13.529 1.00 0.00 31 ILE A C 9
ATOM 22983 O O . ILE A 1 31 ? -0.133 14.996 13.082 1.00 0.00 31 ILE A O 9
ATOM 22999 N N . PHE A 1 32 ? -1.280 16.754 13.892 1.00 0.00 32 PHE A N 9
ATOM 23000 C CA . PHE A 1 32 ? -0.158 17.679 13.778 1.00 0.00 32 PHE A CA 9
ATOM 23001 C C . PHE A 1 32 ? 0.556 17.838 15.118 1.00 0.00 32 PHE A C 9
ATOM 23002 O O . PHE A 1 32 ? 1.365 18.748 15.295 1.00 0.00 32 PHE A O 9
ATOM 23019 N N . ASN A 1 33 ? 0.257 16.945 16.059 1.00 0.00 33 ASN A N 9
ATOM 23020 C CA . ASN A 1 33 ? 0.879 16.988 17.374 1.00 0.00 33 ASN A CA 9
ATOM 23021 C C . ASN A 1 33 ? 2.249 16.320 17.339 1.00 0.00 33 ASN A C 9
ATOM 23022 O O . ASN A 1 33 ? 3.127 16.639 18.141 1.00 0.00 33 ASN A O 9
ATOM 23033 N N . PHE A 1 34 ? 2.427 15.399 16.397 1.00 0.00 34 PHE A N 9
ATOM 23034 C CA . PHE A 1 34 ? 3.694 14.694 16.250 1.00 0.00 34 PHE A CA 9
ATOM 23035 C C . PHE A 1 34 ? 4.683 15.542 15.460 1.00 0.00 34 PHE A C 9
ATOM 23036 O O . PHE A 1 34 ? 5.636 16.086 16.017 1.00 0.00 34 PHE A O 9
ATOM 23053 N N . MET A 1 35 ? 4.443 15.657 14.158 1.00 0.00 35 MET A N 9
ATOM 23054 C CA . MET A 1 35 ? 5.306 16.447 13.289 1.00 0.00 35 MET A CA 9
ATOM 23055 C C . MET A 1 35 ? 5.201 17.929 13.633 1.00 0.00 35 MET A C 9
ATOM 23056 O O . MET A 1 35 ? 4.351 18.641 13.098 1.00 0.00 35 MET A O 9
ATOM 23070 N N . ASP A 1 36 ? 6.066 18.387 14.531 1.00 0.00 36 ASP A N 9
ATOM 23071 C CA . ASP A 1 36 ? 6.065 19.784 14.948 1.00 0.00 36 ASP A CA 9
ATOM 23072 C C . ASP A 1 36 ? 6.986 20.619 14.066 1.00 0.00 36 ASP A C 9
ATOM 23073 O O . ASP A 1 36 ? 8.204 20.620 14.249 1.00 0.00 36 ASP A O 9
ATOM 23082 N N . GLY A 1 37 ? 6.397 21.329 13.110 1.00 0.00 37 GLY A N 9
ATOM 23083 C CA . GLY A 1 37 ? 7.182 22.160 12.216 1.00 0.00 37 GLY A CA 9
ATOM 23084 C C . GLY A 1 37 ? 6.621 22.194 10.807 1.00 0.00 37 GLY A C 9
ATOM 23085 O O . GLY A 1 37 ? 6.819 23.166 10.078 1.00 0.00 37 GLY A O 9
ATOM 23089 N N . GLU A 1 38 ? 5.924 21.130 10.418 1.00 0.00 38 GLU A N 9
ATOM 23090 C CA . GLU A 1 38 ? 5.340 21.051 9.083 1.00 0.00 38 GLU A CA 9
ATOM 23091 C C . GLU A 1 38 ? 3.991 21.764 9.027 1.00 0.00 38 GLU A C 9
ATOM 23092 O O . GLU A 1 38 ? 3.911 22.907 8.578 1.00 0.00 38 GLU A O 9
ATOM 23104 N N . VAL A 1 39 ? 2.934 21.085 9.487 1.00 0.00 39 VAL A N 9
ATOM 23105 C CA . VAL A 1 39 ? 1.583 21.654 9.486 1.00 0.00 39 VAL A CA 9
ATOM 23106 C C . VAL A 1 39 ? 1.355 22.555 8.274 1.00 0.00 39 VAL A C 9
ATOM 23107 O O . VAL A 1 39 ? 0.784 23.640 8.388 1.00 0.00 39 VAL A O 9
ATOM 23120 N N . VAL A 1 40 ? 1.824 22.100 7.116 1.00 0.00 40 VAL A N 9
ATOM 23121 C CA . VAL A 1 40 ? 1.691 22.867 5.881 1.00 0.00 40 VAL A CA 9
ATOM 23122 C C . VAL A 1 40 ? 0.278 22.777 5.317 1.00 0.00 40 VAL A C 9
ATOM 23123 O O . VAL A 1 40 ? -0.206 23.712 4.678 1.00 0.00 40 VAL A O 9
ATOM 23136 N N . SER A 1 41 ? -0.372 21.646 5.553 1.00 0.00 41 SER A N 9
ATOM 23137 C CA . SER A 1 41 ? -1.733 21.419 5.068 1.00 0.00 41 SER A CA 9
ATOM 23138 C C . SER A 1 41 ? -1.735 21.101 3.577 1.00 0.00 41 SER A C 9
ATOM 23139 O O . SER A 1 41 ? -2.197 20.042 3.156 1.00 0.00 41 SER A O 9
ATOM 23147 N N . ASN A 1 42 ? -1.214 22.029 2.790 1.00 0.00 42 ASN A N 9
ATOM 23148 C CA . ASN A 1 42 ? -1.146 21.864 1.341 1.00 0.00 42 ASN A CA 9
ATOM 23149 C C . ASN A 1 42 ? -0.098 22.800 0.742 1.00 0.00 42 ASN A C 9
ATOM 23150 O O . ASN A 1 42 ? -0.401 23.941 0.391 1.00 0.00 42 ASN A O 9
ATOM 23161 N N . PRO A 1 43 ? 1.157 22.330 0.622 1.00 0.00 43 PRO A N 9
ATOM 23162 C CA . PRO A 1 43 ? 2.252 23.131 0.068 1.00 0.00 43 PRO A CA 9
ATOM 23163 C C . PRO A 1 43 ? 1.908 23.741 -1.281 1.00 0.00 43 PRO A C 9
ATOM 23164 O O . PRO A 1 43 ? 2.083 24.940 -1.502 1.00 0.00 43 PRO A O 9
ATOM 23175 N N . GLU A 1 44 ? 1.421 22.902 -2.177 1.00 0.00 44 GLU A N 9
ATOM 23176 C CA . GLU A 1 44 ? 1.047 23.340 -3.518 1.00 0.00 44 GLU A CA 9
ATOM 23177 C C . GLU A 1 44 ? 0.541 22.165 -4.352 1.00 0.00 44 GLU A C 9
ATOM 23178 O O . GLU A 1 44 ? 0.200 21.111 -3.815 1.00 0.00 44 GLU A O 9
ATOM 23190 N N . ASP A 1 45 ? 0.494 22.354 -5.668 1.00 0.00 45 ASP A N 9
ATOM 23191 C CA . ASP A 1 45 ? 0.030 21.310 -6.576 1.00 0.00 45 ASP A CA 9
ATOM 23192 C C . ASP A 1 45 ? 0.939 20.082 -6.519 1.00 0.00 45 ASP A C 9
ATOM 23193 O O . ASP A 1 45 ? 0.559 19.000 -6.964 1.00 0.00 45 ASP A O 9
ATOM 23202 N N . GLU A 1 46 ? 2.142 20.253 -5.973 1.00 0.00 46 GLU A N 9
ATOM 23203 C CA . GLU A 1 46 ? 3.098 19.156 -5.867 1.00 0.00 46 GLU A CA 9
ATOM 23204 C C . GLU A 1 46 ? 2.471 17.942 -5.183 1.00 0.00 46 GLU A C 9
ATOM 23205 O O . GLU A 1 46 ? 2.875 16.805 -5.427 1.00 0.00 46 GLU A O 9
ATOM 23217 N N . HIS A 1 47 ? 1.482 18.190 -4.331 1.00 0.00 47 HIS A N 9
ATOM 23218 C CA . HIS A 1 47 ? 0.801 17.115 -3.617 1.00 0.00 47 HIS A CA 9
ATOM 23219 C C . HIS A 1 47 ? -0.538 16.777 -4.271 1.00 0.00 47 HIS A C 9
ATOM 23220 O O . HIS A 1 47 ? -1.138 15.744 -3.977 1.00 0.00 47 HIS A O 9
ATOM 23235 N N . LEU A 1 48 ? -1.004 17.651 -5.158 1.00 0.00 48 LEU A N 9
ATOM 23236 C CA . LEU A 1 48 ? -2.270 17.441 -5.853 1.00 0.00 48 LEU A CA 9
ATOM 23237 C C . LEU A 1 48 ? -2.226 16.194 -6.736 1.00 0.00 48 LEU A C 9
ATOM 23238 O O . LEU A 1 48 ? -2.970 15.238 -6.517 1.00 0.00 48 LEU A O 9
ATOM 23254 N N . LYS A 1 49 ? -1.359 16.224 -7.745 1.00 0.00 49 LYS A N 9
ATOM 23255 C CA . LYS A 1 49 ? -1.219 15.114 -8.686 1.00 0.00 49 LYS A CA 9
ATOM 23256 C C . LYS A 1 49 ? -0.980 13.786 -7.972 1.00 0.00 49 LYS A C 9
ATOM 23257 O O . LYS A 1 49 ? -1.519 12.752 -8.368 1.00 0.00 49 LYS A O 9
ATOM 23276 N N . VAL A 1 50 ? -0.164 13.817 -6.926 1.00 0.00 50 VAL A N 9
ATOM 23277 C CA . VAL A 1 50 ? 0.148 12.607 -6.173 1.00 0.00 50 VAL A CA 9
ATOM 23278 C C . VAL A 1 50 ? -1.043 12.159 -5.333 1.00 0.00 50 VAL A C 9
ATOM 23279 O O . VAL A 1 50 ? -1.354 10.970 -5.258 1.00 0.00 50 VAL A O 9
ATOM 23292 N N . ALA A 1 51 ? -1.707 13.122 -4.705 1.00 0.00 51 ALA A N 9
ATOM 23293 C CA . ALA A 1 51 ? -2.869 12.833 -3.870 1.00 0.00 51 ALA A CA 9
ATOM 23294 C C . ALA A 1 51 ? -3.896 12.000 -4.629 1.00 0.00 51 ALA A C 9
ATOM 23295 O O . ALA A 1 51 ? -4.347 10.961 -4.145 1.00 0.00 51 ALA A O 9
ATOM 23302 N N . GLU A 1 52 ? -4.256 12.458 -5.823 1.00 0.00 52 GLU A N 9
ATOM 23303 C CA . GLU A 1 52 ? -5.226 11.749 -6.652 1.00 0.00 52 GLU A CA 9
ATOM 23304 C C . GLU A 1 52 ? -4.733 10.340 -6.970 1.00 0.00 52 GLU A C 9
ATOM 23305 O O . GLU A 1 52 ? -5.522 9.399 -7.056 1.00 0.00 52 GLU A O 9
ATOM 23317 N N . ILE A 1 53 ? -3.422 10.208 -7.140 1.00 0.00 53 ILE A N 9
ATOM 23318 C CA . ILE A 1 53 ? -2.816 8.918 -7.447 1.00 0.00 53 ILE A CA 9
ATOM 23319 C C . ILE A 1 53 ? -3.001 7.940 -6.289 1.00 0.00 53 ILE A C 9
ATOM 23320 O O . ILE A 1 53 ? -3.417 6.799 -6.487 1.00 0.00 53 ILE A O 9
ATOM 23336 N N . ILE A 1 54 ? -2.691 8.398 -5.080 1.00 0.00 54 ILE A N 9
ATOM 23337 C CA . ILE A 1 54 ? -2.824 7.564 -3.891 1.00 0.00 54 ILE A CA 9
ATOM 23338 C C . ILE A 1 54 ? -4.247 7.026 -3.759 1.00 0.00 54 ILE A C 9
ATOM 23339 O O . ILE A 1 54 ? -4.452 5.862 -3.414 1.00 0.00 54 ILE A O 9
ATOM 23355 N N . LEU A 1 55 ? -5.226 7.882 -4.041 1.00 0.00 55 LEU A N 9
ATOM 23356 C CA . LEU A 1 55 ? -6.631 7.497 -3.958 1.00 0.00 55 LEU A CA 9
ATOM 23357 C C . LEU A 1 55 ? -6.913 6.257 -4.804 1.00 0.00 55 LEU A C 9
ATOM 23358 O O . LEU A 1 55 ? -7.542 5.307 -4.341 1.00 0.00 55 LEU A O 9
ATOM 23374 N N . LYS A 1 56 ? -6.444 6.276 -6.049 1.00 0.00 56 LYS A N 9
ATOM 23375 C CA . LYS A 1 56 ? -6.646 5.154 -6.961 1.00 0.00 56 LYS A CA 9
ATOM 23376 C C . LYS A 1 56 ? -6.114 3.859 -6.355 1.00 0.00 56 LYS A C 9
ATOM 23377 O O . LYS A 1 56 ? -6.639 2.776 -6.615 1.00 0.00 56 LYS A O 9
ATOM 23396 N N . LEU A 1 57 ? -5.071 3.981 -5.543 1.00 0.00 57 LEU A N 9
ATOM 23397 C CA . LEU A 1 57 ? -4.468 2.824 -4.892 1.00 0.00 57 LEU A CA 9
ATOM 23398 C C . LEU A 1 57 ? -5.467 2.148 -3.957 1.00 0.00 57 LEU A C 9
ATOM 23399 O O . LEU A 1 57 ? -5.711 0.945 -4.054 1.00 0.00 57 LEU A O 9
ATOM 23415 N N . TYR A 1 58 ? -6.040 2.933 -3.049 1.00 0.00 58 TYR A N 9
ATOM 23416 C CA . TYR A 1 58 ? -7.012 2.420 -2.091 1.00 0.00 58 TYR A CA 9
ATOM 23417 C C . TYR A 1 58 ? -8.276 1.929 -2.792 1.00 0.00 58 TYR A C 9
ATOM 23418 O O . TYR A 1 58 ? -8.989 1.070 -2.273 1.00 0.00 58 TYR A O 9
ATOM 23436 N N . PHE A 1 59 ? -8.552 2.479 -3.970 1.00 0.00 59 PHE A N 9
ATOM 23437 C CA . PHE A 1 59 ? -9.735 2.093 -4.734 1.00 0.00 59 PHE A CA 9
ATOM 23438 C C . PHE A 1 59 ? -9.477 0.842 -5.577 1.00 0.00 59 PHE A C 9
ATOM 23439 O O . PHE A 1 59 ? -10.341 0.418 -6.344 1.00 0.00 59 PHE A O 9
ATOM 23456 N N . ALA A 1 60 ? -8.290 0.252 -5.427 1.00 0.00 60 ALA A N 9
ATOM 23457 C CA . ALA A 1 60 ? -7.926 -0.951 -6.176 1.00 0.00 60 ALA A CA 9
ATOM 23458 C C . ALA A 1 60 ? -8.339 -0.845 -7.643 1.00 0.00 60 ALA A C 9
ATOM 23459 O O . ALA A 1 60 ? -9.226 -1.562 -8.105 1.00 0.00 60 ALA A O 9
ATOM 23466 N N . GLU A 1 61 ? -7.685 0.057 -8.368 1.00 0.00 61 GLU A N 9
ATOM 23467 C CA . GLU A 1 61 ? -7.977 0.265 -9.783 1.00 0.00 61 GLU A CA 9
ATOM 23468 C C . GLU A 1 61 ? -6.706 0.600 -10.552 1.00 0.00 61 GLU A C 9
ATOM 23469 O O . GLU A 1 61 ? -6.454 0.059 -11.629 1.00 0.00 61 GLU A O 9
ATOM 23481 N N . ILE A 1 62 ? -5.911 1.503 -9.989 1.00 0.00 62 ILE A N 9
ATOM 23482 C CA . ILE A 1 62 ? -4.661 1.928 -10.608 1.00 0.00 62 ILE A CA 9
ATOM 23483 C C . ILE A 1 62 ? -3.826 0.734 -11.070 1.00 0.00 62 ILE A C 9
ATOM 23484 O O . ILE A 1 62 ? -3.805 -0.310 -10.419 1.00 0.00 62 ILE A O 9
ATOM 23500 N N . ASP A 1 63 ? -3.142 0.897 -12.199 1.00 0.00 63 ASP A N 9
ATOM 23501 C CA . ASP A 1 63 ? -2.307 -0.166 -12.747 1.00 0.00 63 ASP A CA 9
ATOM 23502 C C . ASP A 1 63 ? -1.424 0.364 -13.875 1.00 0.00 63 ASP A C 9
ATOM 23503 O O . ASP A 1 63 ? -1.396 -0.197 -14.970 1.00 0.00 63 ASP A O 9
ATOM 23512 N N . ASP A 1 64 ? -0.707 1.449 -13.599 1.00 0.00 64 ASP A N 9
ATOM 23513 C CA . ASP A 1 64 ? 0.173 2.055 -14.593 1.00 0.00 64 ASP A CA 9
ATOM 23514 C C . ASP A 1 64 ? 1.545 2.363 -13.997 1.00 0.00 64 ASP A C 9
ATOM 23515 O O . ASP A 1 64 ? 2.233 3.278 -14.452 1.00 0.00 64 ASP A O 9
ATOM 23524 N N . LYS A 1 65 ? 1.931 1.595 -12.979 1.00 0.00 65 LYS A N 9
ATOM 23525 C CA . LYS A 1 65 ? 3.222 1.775 -12.309 1.00 0.00 65 LYS A CA 9
ATOM 23526 C C . LYS A 1 65 ? 3.138 2.869 -11.250 1.00 0.00 65 LYS A C 9
ATOM 23527 O O . LYS A 1 65 ? 3.806 3.899 -11.349 1.00 0.00 65 LYS A O 9
ATOM 23546 N N . LYS A 1 66 ? 2.310 2.637 -10.237 1.00 0.00 66 LYS A N 9
ATOM 23547 C CA . LYS A 1 66 ? 2.134 3.601 -9.157 1.00 0.00 66 LYS A CA 9
ATOM 23548 C C . LYS A 1 66 ? 3.282 3.526 -8.163 1.00 0.00 66 LYS A C 9
ATOM 23549 O O . LYS A 1 66 ? 3.706 4.536 -7.602 1.00 0.00 66 LYS A O 9
ATOM 23568 N N . VAL A 1 67 ? 3.774 2.317 -7.948 1.00 0.00 67 VAL A N 9
ATOM 23569 C CA . VAL A 1 67 ? 4.872 2.085 -7.015 1.00 0.00 67 VAL A CA 9
ATOM 23570 C C . VAL A 1 67 ? 6.088 2.943 -7.355 1.00 0.00 67 VAL A C 9
ATOM 23571 O O . VAL A 1 67 ? 6.927 3.214 -6.496 1.00 0.00 67 VAL A O 9
ATOM 23584 N N . ARG A 1 68 ? 6.182 3.369 -8.612 1.00 0.00 68 ARG A N 9
ATOM 23585 C CA . ARG A 1 68 ? 7.298 4.197 -9.056 1.00 0.00 68 ARG A CA 9
ATOM 23586 C C . ARG A 1 68 ? 7.003 5.678 -8.836 1.00 0.00 68 ARG A C 9
ATOM 23587 O O . ARG A 1 68 ? 7.783 6.391 -8.205 1.00 0.00 68 ARG A O 9
ATOM 23608 N N . GLU A 1 69 ? 5.872 6.133 -9.364 1.00 0.00 69 GLU A N 9
ATOM 23609 C CA . GLU A 1 69 ? 5.475 7.530 -9.228 1.00 0.00 69 GLU A CA 9
ATOM 23610 C C . GLU A 1 69 ? 5.293 7.914 -7.761 1.00 0.00 69 GLU A C 9
ATOM 23611 O O . GLU A 1 69 ? 5.330 9.093 -7.410 1.00 0.00 69 GLU A O 9
ATOM 23623 N N . LEU A 1 70 ? 5.097 6.912 -6.906 1.00 0.00 70 LEU A N 9
ATOM 23624 C CA . LEU A 1 70 ? 4.913 7.149 -5.476 1.00 0.00 70 LEU A CA 9
ATOM 23625 C C . LEU A 1 70 ? 6.248 7.354 -4.757 1.00 0.00 70 LEU A C 9
ATOM 23626 O O . LEU A 1 70 ? 6.312 7.276 -3.530 1.00 0.00 70 LEU A O 9
ATOM 23642 N N . ILE A 1 71 ? 7.315 7.601 -5.515 1.00 0.00 71 ILE A N 9
ATOM 23643 C CA . ILE A 1 71 ? 8.627 7.796 -4.944 1.00 0.00 71 ILE A CA 9
ATOM 23644 C C . ILE A 1 71 ? 9.153 6.487 -4.395 1.00 0.00 71 ILE A C 9
ATOM 23645 O O . ILE A 1 71 ? 8.387 5.661 -3.898 1.00 0.00 71 ILE A O 9
ATOM 23661 N N . SER A 1 72 ? 10.457 6.291 -4.496 1.00 0.00 72 SER A N 9
ATOM 23662 C CA . SER A 1 72 ? 11.056 5.065 -4.012 1.00 0.00 72 SER A CA 9
ATOM 23663 C C . SER A 1 72 ? 11.037 5.040 -2.490 1.00 0.00 72 SER A C 9
ATOM 23664 O O . SER A 1 72 ? 11.493 5.978 -1.841 1.00 0.00 72 SER A O 9
ATOM 23672 N N . TYR A 1 73 ? 10.481 3.975 -1.927 1.00 0.00 73 TYR A N 9
ATOM 23673 C CA . TYR A 1 73 ? 10.381 3.853 -0.477 1.00 0.00 73 TYR A CA 9
ATOM 23674 C C . TYR A 1 73 ? 11.661 3.304 0.141 1.00 0.00 73 TYR A C 9
ATOM 23675 O O . TYR A 1 73 ? 12.568 2.853 -0.558 1.00 0.00 73 TYR A O 9
ATOM 23693 N N . LYS A 1 74 ? 11.704 3.346 1.465 1.00 0.00 74 LYS A N 9
ATOM 23694 C CA . LYS A 1 74 ? 12.843 2.856 2.228 1.00 0.00 74 LYS A CA 9
ATOM 23695 C C . LYS A 1 74 ? 12.546 1.476 2.800 1.00 0.00 74 LYS A C 9
ATOM 23696 O O . LYS A 1 74 ? 11.385 1.115 2.995 1.00 0.00 74 LYS A O 9
ATOM 23715 N N . LEU A 1 75 ? 13.592 0.708 3.073 1.00 0.00 75 LEU A N 9
ATOM 23716 C CA . LEU A 1 75 ? 13.425 -0.631 3.626 1.00 0.00 75 LEU A CA 9
ATOM 23717 C C . LEU A 1 75 ? 13.292 -0.572 5.148 1.00 0.00 75 LEU A C 9
ATOM 23718 O O . LEU A 1 75 ? 13.867 -1.389 5.867 1.00 0.00 75 LEU A O 9
ATOM 23734 N N . GLU A 1 76 ? 12.521 0.403 5.628 1.00 0.00 76 GLU A N 9
ATOM 23735 C CA . GLU A 1 76 ? 12.295 0.582 7.056 1.00 0.00 76 GLU A CA 9
ATOM 23736 C C . GLU A 1 76 ? 11.383 -0.513 7.588 1.00 0.00 76 GLU A C 9
ATOM 23737 O O . GLU A 1 76 ? 10.163 -0.350 7.635 1.00 0.00 76 GLU A O 9
ATOM 23749 N N . VAL A 1 77 ? 11.977 -1.632 7.976 1.00 0.00 77 VAL A N 9
ATOM 23750 C CA . VAL A 1 77 ? 11.204 -2.756 8.491 1.00 0.00 77 VAL A CA 9
ATOM 23751 C C . VAL A 1 77 ? 11.992 -3.554 9.533 1.00 0.00 77 VAL A C 9
ATOM 23752 O O . VAL A 1 77 ? 13.153 -3.902 9.314 1.00 0.00 77 VAL A O 9
ATOM 23765 N N . PRO A 1 78 ? 11.367 -3.855 10.688 1.00 0.00 78 PRO A N 9
ATOM 23766 C CA . PRO A 1 78 ? 12.003 -4.611 11.761 1.00 0.00 78 PRO A CA 9
ATOM 23767 C C . PRO A 1 78 ? 11.820 -6.116 11.594 1.00 0.00 78 PRO A C 9
ATOM 23768 O O . PRO A 1 78 ? 10.971 -6.564 10.825 1.00 0.00 78 PRO A O 9
ATOM 23779 N N . GLU A 1 79 ? 12.620 -6.890 12.319 1.00 0.00 79 GLU A N 9
ATOM 23780 C CA . GLU A 1 79 ? 12.544 -8.346 12.252 1.00 0.00 79 GLU A CA 9
ATOM 23781 C C . GLU A 1 79 ? 12.840 -8.843 10.838 1.00 0.00 79 GLU A C 9
ATOM 23782 O O . GLU A 1 79 ? 13.966 -9.237 10.536 1.00 0.00 79 GLU A O 9
ATOM 23794 N N . PHE A 1 80 ? 11.825 -8.823 9.974 1.00 0.00 80 PHE A N 9
ATOM 23795 C CA . PHE A 1 80 ? 11.984 -9.272 8.595 1.00 0.00 80 PHE A CA 9
ATOM 23796 C C . PHE A 1 80 ? 10.660 -9.204 7.839 1.00 0.00 80 PHE A C 9
ATOM 23797 O O . PHE A 1 80 ? 9.620 -9.624 8.345 1.00 0.00 80 PHE A O 9
ATOM 23814 N N . THR A 1 81 ? 10.709 -8.671 6.624 1.00 0.00 81 THR A N 9
ATOM 23815 C CA . THR A 1 81 ? 9.518 -8.546 5.791 1.00 0.00 81 THR A CA 9
ATOM 23816 C C . THR A 1 81 ? 9.860 -8.008 4.400 1.00 0.00 81 THR A C 9
ATOM 23817 O O . THR A 1 81 ? 8.988 -7.524 3.677 1.00 0.00 81 THR A O 9
ATOM 23828 N N . LYS A 1 82 ? 11.127 -8.110 4.016 1.00 0.00 82 LYS A N 9
ATOM 23829 C CA . LYS A 1 82 ? 11.559 -7.653 2.705 1.00 0.00 82 LYS A CA 9
ATOM 23830 C C . LYS A 1 82 ? 11.033 -8.585 1.616 1.00 0.00 82 LYS A C 9
ATOM 23831 O O . LYS A 1 82 ? 10.794 -8.165 0.484 1.00 0.00 82 LYS A O 9
ATOM 23850 N N . LYS A 1 83 ? 10.858 -9.858 1.971 1.00 0.00 83 LYS A N 9
ATOM 23851 C CA . LYS A 1 83 ? 10.360 -10.853 1.028 1.00 0.00 83 LYS A CA 9
ATOM 23852 C C . LYS A 1 83 ? 8.980 -10.465 0.518 1.00 0.00 83 LYS A C 9
ATOM 23853 O O . LYS A 1 83 ? 8.758 -10.371 -0.689 1.00 0.00 83 LYS A O 9
ATOM 23872 N N . VAL A 1 84 ? 8.052 -10.226 1.442 1.00 0.00 84 VAL A N 9
ATOM 23873 C CA . VAL A 1 84 ? 6.705 -9.834 1.077 1.00 0.00 84 VAL A CA 9
ATOM 23874 C C . VAL A 1 84 ? 6.750 -8.605 0.177 1.00 0.00 84 VAL A C 9
ATOM 23875 O O . VAL A 1 84 ? 6.008 -8.498 -0.803 1.00 0.00 84 VAL A O 9
ATOM 23888 N N . LEU A 1 85 ? 7.663 -7.691 0.492 1.00 0.00 85 LEU A N 9
ATOM 23889 C CA . LEU A 1 85 ? 7.833 -6.497 -0.320 1.00 0.00 85 LEU A CA 9
ATOM 23890 C C . LEU A 1 85 ? 8.181 -6.922 -1.744 1.00 0.00 85 LEU A C 9
ATOM 23891 O O . LEU A 1 85 ? 7.712 -6.334 -2.718 1.00 0.00 85 LEU A O 9
ATOM 23907 N N . ASP A 1 86 ? 8.982 -7.982 -1.847 1.00 0.00 86 ASP A N 9
ATOM 23908 C CA . ASP A 1 86 ? 9.367 -8.528 -3.141 1.00 0.00 86 ASP A CA 9
ATOM 23909 C C . ASP A 1 86 ? 8.131 -9.016 -3.894 1.00 0.00 86 ASP A C 9
ATOM 23910 O O . ASP A 1 86 ? 8.160 -9.195 -5.110 1.00 0.00 86 ASP A O 9
ATOM 23919 N N . ILE A 1 87 ? 7.041 -9.222 -3.155 1.00 0.00 87 ILE A N 9
ATOM 23920 C CA . ILE A 1 87 ? 5.790 -9.673 -3.740 1.00 0.00 87 ILE A CA 9
ATOM 23921 C C . ILE A 1 87 ? 5.157 -8.541 -4.536 1.00 0.00 87 ILE A C 9
ATOM 23922 O O . ILE A 1 87 ? 4.706 -8.736 -5.659 1.00 0.00 87 ILE A O 9
ATOM 23938 N N . VAL A 1 88 ? 5.142 -7.348 -3.953 1.00 0.00 88 VAL A N 9
ATOM 23939 C CA . VAL A 1 88 ? 4.577 -6.185 -4.628 1.00 0.00 88 VAL A CA 9
ATOM 23940 C C . VAL A 1 88 ? 5.360 -5.848 -5.898 1.00 0.00 88 VAL A C 9
ATOM 23941 O O . VAL A 1 88 ? 4.843 -5.198 -6.807 1.00 0.00 88 VAL A O 9
ATOM 23954 N N . LYS A 1 89 ? 6.618 -6.282 -5.939 1.00 0.00 89 LYS A N 9
ATOM 23955 C CA . LYS A 1 89 ? 7.492 -6.021 -7.077 1.00 0.00 89 LYS A CA 9
ATOM 23956 C C . LYS A 1 89 ? 6.927 -6.553 -8.390 1.00 0.00 89 LYS A C 9
ATOM 23957 O O . LYS A 1 89 ? 7.011 -5.884 -9.420 1.00 0.00 89 LYS A O 9
ATOM 23976 N N . ASP A 1 90 ? 6.388 -7.771 -8.372 1.00 0.00 90 ASP A N 9
ATOM 23977 C CA . ASP A 1 90 ? 5.866 -8.369 -9.595 1.00 0.00 90 ASP A CA 9
ATOM 23978 C C . ASP A 1 90 ? 4.551 -9.123 -9.400 1.00 0.00 90 ASP A C 9
ATOM 23979 O O . ASP A 1 90 ? 4.150 -9.895 -10.271 1.00 0.00 90 ASP A O 9
ATOM 23988 N N . ILE A 1 91 ? 3.862 -8.897 -8.286 1.00 0.00 91 ILE A N 9
ATOM 23989 C CA . ILE A 1 91 ? 2.586 -9.567 -8.052 1.00 0.00 91 ILE A CA 9
ATOM 23990 C C . ILE A 1 91 ? 1.473 -8.899 -8.861 1.00 0.00 91 ILE A C 9
ATOM 23991 O O . ILE A 1 91 ? 1.308 -7.679 -8.818 1.00 0.00 91 ILE A O 9
ATOM 24007 N N . GLU A 1 92 ? 0.713 -9.705 -9.597 1.00 0.00 92 GLU A N 9
ATOM 24008 C CA . GLU A 1 92 ? -0.384 -9.192 -10.412 1.00 0.00 92 GLU A CA 9
ATOM 24009 C C . GLU A 1 92 ? -1.402 -8.458 -9.544 1.00 0.00 92 GLU A C 9
ATOM 24010 O O . GLU A 1 92 ? -1.497 -8.706 -8.343 1.00 0.00 92 GLU A O 9
ATOM 24022 N N . PHE A 1 93 ? -2.174 -7.566 -10.159 1.00 0.00 93 PHE A N 9
ATOM 24023 C CA . PHE A 1 93 ? -3.190 -6.815 -9.431 1.00 0.00 93 PHE A CA 9
ATOM 24024 C C . PHE A 1 93 ? -4.379 -7.710 -9.106 1.00 0.00 93 PHE A C 9
ATOM 24025 O O . PHE A 1 93 ? -5.035 -7.542 -8.079 1.00 0.00 93 PHE A O 9
ATOM 24042 N N . GLY A 1 94 ? -4.640 -8.670 -9.987 1.00 0.00 94 GLY A N 9
ATOM 24043 C CA . GLY A 1 94 ? -5.739 -9.590 -9.778 1.00 0.00 94 GLY A CA 9
ATOM 24044 C C . GLY A 1 94 ? -5.287 -10.874 -9.113 1.00 0.00 94 GLY A C 9
ATOM 24045 O O . GLY A 1 94 ? -5.881 -11.931 -9.320 1.00 0.00 94 GLY A O 9
ATOM 24049 N N . LYS A 1 95 ? -4.228 -10.781 -8.313 1.00 0.00 95 LYS A N 9
ATOM 24050 C CA . LYS A 1 95 ? -3.694 -11.936 -7.618 1.00 0.00 95 LYS A CA 9
ATOM 24051 C C . LYS A 1 95 ? -4.151 -11.953 -6.165 1.00 0.00 95 LYS A C 9
ATOM 24052 O O . LYS A 1 95 ? -4.457 -10.910 -5.587 1.00 0.00 95 LYS A O 9
ATOM 24071 N N . THR A 1 96 ? -4.199 -13.144 -5.578 1.00 0.00 96 THR A N 9
ATOM 24072 C CA . THR A 1 96 ? -4.624 -13.297 -4.193 1.00 0.00 96 THR A CA 9
ATOM 24073 C C . THR A 1 96 ? -3.992 -14.532 -3.564 1.00 0.00 96 THR A C 9
ATOM 24074 O O . THR A 1 96 ? -4.605 -15.598 -3.503 1.00 0.00 96 THR A O 9
ATOM 24085 N N . LEU A 1 97 ? -2.762 -14.372 -3.091 1.00 0.00 97 LEU A N 9
ATOM 24086 C CA . LEU A 1 97 ? -2.033 -15.459 -2.455 1.00 0.00 97 LEU A CA 9
ATOM 24087 C C . LEU A 1 97 ? -2.296 -15.466 -0.956 1.00 0.00 97 LEU A C 9
ATOM 24088 O O . LEU A 1 97 ? -3.013 -14.608 -0.443 1.00 0.00 97 LEU A O 9
ATOM 24104 N N . THR A 1 98 ? -1.718 -16.435 -0.259 1.00 0.00 98 THR A N 9
ATOM 24105 C CA . THR A 1 98 ? -1.892 -16.541 1.184 1.00 0.00 98 THR A CA 9
ATOM 24106 C C . THR A 1 98 ? -0.553 -16.373 1.899 1.00 0.00 98 THR A C 9
ATOM 24107 O O . THR A 1 98 ? 0.505 -16.441 1.275 1.00 0.00 98 THR A O 9
ATOM 24118 N N . TYR A 1 99 ? -0.607 -16.156 3.208 1.00 0.00 99 TYR A N 9
ATOM 24119 C CA . TYR A 1 99 ? 0.604 -15.980 4.004 1.00 0.00 99 TYR A CA 9
ATOM 24120 C C . TYR A 1 99 ? 1.533 -17.183 3.858 1.00 0.00 99 TYR A C 9
ATOM 24121 O O . TYR A 1 99 ? 2.707 -17.037 3.518 1.00 0.00 99 TYR A O 9
ATOM 24139 N N . GLY A 1 100 ? 0.996 -18.370 4.124 1.00 0.00 100 GLY A N 9
ATOM 24140 C CA . GLY A 1 100 ? 1.783 -19.588 4.029 1.00 0.00 100 GLY A CA 9
ATOM 24141 C C . GLY A 1 100 ? 2.600 -19.674 2.751 1.00 0.00 100 GLY A C 9
ATOM 24142 O O . GLY A 1 100 ? 3.642 -20.322 2.721 1.00 0.00 100 GLY A O 9
ATOM 24146 N N . ASP A 1 101 ? 2.129 -19.020 1.695 1.00 0.00 101 ASP A N 9
ATOM 24147 C CA . ASP A 1 101 ? 2.831 -19.034 0.416 1.00 0.00 101 ASP A CA 9
ATOM 24148 C C . ASP A 1 101 ? 4.220 -18.412 0.544 1.00 0.00 101 ASP A C 9
ATOM 24149 O O . ASP A 1 101 ? 5.238 -19.092 0.394 1.00 0.00 101 ASP A O 9
ATOM 24158 N N . ILE A 1 102 ? 4.253 -17.115 0.827 1.00 0.00 102 ILE A N 9
ATOM 24159 C CA . ILE A 1 102 ? 5.516 -16.401 0.974 1.00 0.00 102 ILE A CA 9
ATOM 24160 C C . ILE A 1 102 ? 6.264 -16.894 2.201 1.00 0.00 102 ILE A C 9
ATOM 24161 O O . ILE A 1 102 ? 7.452 -17.207 2.136 1.00 0.00 102 ILE A O 9
ATOM 24177 N N . ALA A 1 103 ? 5.557 -16.961 3.320 1.00 0.00 103 ALA A N 9
ATOM 24178 C CA . ALA A 1 103 ? 6.142 -17.414 4.571 1.00 0.00 103 ALA A CA 9
ATOM 24179 C C . ALA A 1 103 ? 6.862 -18.744 4.385 1.00 0.00 103 ALA A C 9
ATOM 24180 O O . ALA A 1 103 ? 7.975 -18.932 4.873 1.00 0.00 103 ALA A O 9
ATOM 24187 N N . LYS A 1 104 ? 6.220 -19.660 3.669 1.00 0.00 104 LYS A N 9
ATOM 24188 C CA . LYS A 1 104 ? 6.804 -20.973 3.409 1.00 0.00 104 LYS A CA 9
ATOM 24189 C C . LYS A 1 104 ? 8.134 -20.839 2.676 1.00 0.00 104 LYS A C 9
ATOM 24190 O O . LYS A 1 104 ? 9.034 -21.659 2.849 1.00 0.00 104 LYS A O 9
ATOM 24209 N N . LYS A 1 105 ? 8.252 -19.801 1.851 1.00 0.00 105 LYS A N 9
ATOM 24210 C CA . LYS A 1 105 ? 9.475 -19.571 1.092 1.00 0.00 105 LYS A CA 9
ATOM 24211 C C . LYS A 1 105 ? 10.637 -19.218 2.017 1.00 0.00 105 LYS A C 9
ATOM 24212 O O . LYS A 1 105 ? 11.759 -19.688 1.825 1.00 0.00 105 LYS A O 9
ATOM 24231 N N . LEU A 1 106 ? 10.363 -18.395 3.025 1.00 0.00 106 LEU A N 9
ATOM 24232 C CA . LEU A 1 106 ? 11.390 -17.994 3.979 1.00 0.00 106 LEU A CA 9
ATOM 24233 C C . LEU A 1 106 ? 11.480 -18.988 5.136 1.00 0.00 106 LEU A C 9
ATOM 24234 O O . LEU A 1 106 ? 12.531 -19.131 5.762 1.00 0.00 106 LEU A O 9
ATOM 24250 N N . ASN A 1 107 ? 10.370 -19.673 5.410 1.00 0.00 107 ASN A N 9
ATOM 24251 C CA . ASN A 1 107 ? 10.299 -20.664 6.486 1.00 0.00 107 ASN A CA 9
ATOM 24252 C C . ASN A 1 107 ? 10.021 -20.002 7.828 1.00 0.00 107 ASN A C 9
ATOM 24253 O O . ASN A 1 107 ? 10.448 -20.486 8.876 1.00 0.00 107 ASN A O 9
ATOM 24264 N N . THR A 1 108 ? 9.299 -18.893 7.782 1.00 0.00 108 THR A N 9
ATOM 24265 C CA . THR A 1 108 ? 8.950 -18.150 8.989 1.00 0.00 108 THR A CA 9
ATOM 24266 C C . THR A 1 108 ? 7.488 -18.371 9.374 1.00 0.00 108 THR A C 9
ATOM 24267 O O . THR A 1 108 ? 7.021 -17.868 10.396 1.00 0.00 108 THR A O 9
ATOM 24278 N N . SER A 1 109 ? 6.770 -19.123 8.545 1.00 0.00 109 SER A N 9
ATOM 24279 C CA . SER A 1 109 ? 5.360 -19.408 8.790 1.00 0.00 109 SER A CA 9
ATOM 24280 C C . SER A 1 109 ? 4.506 -18.164 8.553 1.00 0.00 109 SER A C 9
ATOM 24281 O O . SER A 1 109 ? 4.983 -17.037 8.690 1.00 0.00 109 SER A O 9
ATOM 24289 N N . PRO A 1 110 ? 3.225 -18.356 8.186 1.00 0.00 110 PRO A N 9
ATOM 24290 C CA . PRO A 1 110 ? 2.299 -17.247 7.920 1.00 0.00 110 PRO A CA 9
ATOM 24291 C C . PRO A 1 110 ? 2.054 -16.368 9.146 1.00 0.00 110 PRO A C 9
ATOM 24292 O O . PRO A 1 110 ? 1.486 -15.280 9.033 1.00 0.00 110 PRO A O 9
ATOM 24303 N N . ARG A 1 111 ? 2.481 -16.836 10.316 1.00 0.00 111 ARG A N 9
ATOM 24304 C CA . ARG A 1 111 ? 2.299 -16.081 11.549 1.00 0.00 111 ARG A CA 9
ATOM 24305 C C . ARG A 1 111 ? 3.255 -14.893 11.602 1.00 0.00 111 ARG A C 9
ATOM 24306 O O . ARG A 1 111 ? 2.850 -13.771 11.903 1.00 0.00 111 ARG A O 9
ATOM 24327 N N . ALA A 1 112 ? 4.525 -15.148 11.307 1.00 0.00 112 ALA A N 9
ATOM 24328 C CA . ALA A 1 112 ? 5.538 -14.098 11.319 1.00 0.00 112 ALA A CA 9
ATOM 24329 C C . ALA A 1 112 ? 5.304 -13.095 10.194 1.00 0.00 112 ALA A C 9
ATOM 24330 O O . ALA A 1 112 ? 5.403 -11.885 10.396 1.00 0.00 112 ALA A O 9
ATOM 24337 N N . VAL A 1 113 ? 4.994 -13.606 9.007 1.00 0.00 113 VAL A N 9
ATOM 24338 C CA . VAL A 1 113 ? 4.749 -12.752 7.851 1.00 0.00 113 VAL A CA 9
ATOM 24339 C C . VAL A 1 113 ? 3.513 -11.885 8.056 1.00 0.00 113 VAL A C 9
ATOM 24340 O O . VAL A 1 113 ? 3.395 -10.808 7.473 1.00 0.00 113 VAL A O 9
ATOM 24353 N N . GLY A 1 114 ? 2.592 -12.355 8.896 1.00 0.00 114 GLY A N 9
ATOM 24354 C CA . GLY A 1 114 ? 1.386 -11.597 9.165 1.00 0.00 114 GLY A CA 9
ATOM 24355 C C . GLY A 1 114 ? 1.694 -10.204 9.677 1.00 0.00 114 GLY A C 9
ATOM 24356 O O . GLY A 1 114 ? 1.428 -9.212 8.999 1.00 0.00 114 GLY A O 9
ATOM 24360 N N . MET A 1 115 ? 2.267 -10.133 10.873 1.00 0.00 115 MET A N 9
ATOM 24361 C CA . MET A 1 115 ? 2.628 -8.856 11.476 1.00 0.00 115 MET A CA 9
ATOM 24362 C C . MET A 1 115 ? 3.593 -8.077 10.582 1.00 0.00 115 MET A C 9
ATOM 24363 O O . MET A 1 115 ? 3.735 -6.861 10.719 1.00 0.00 115 MET A O 9
ATOM 24377 N N . ALA A 1 116 ? 4.258 -8.783 9.669 1.00 0.00 116 ALA A N 9
ATOM 24378 C CA . ALA A 1 116 ? 5.211 -8.153 8.763 1.00 0.00 116 ALA A CA 9
ATOM 24379 C C . ALA A 1 116 ? 4.539 -7.085 7.903 1.00 0.00 116 ALA A C 9
ATOM 24380 O O . ALA A 1 116 ? 4.619 -5.894 8.207 1.00 0.00 116 ALA A O 9
ATOM 24387 N N . LEU A 1 117 ? 3.875 -7.511 6.832 1.00 0.00 117 LEU A N 9
ATOM 24388 C CA . LEU A 1 117 ? 3.193 -6.578 5.936 1.00 0.00 117 LEU A CA 9
ATOM 24389 C C . LEU A 1 117 ? 2.140 -5.753 6.680 1.00 0.00 117 LEU A C 9
ATOM 24390 O O . LEU A 1 117 ? 1.659 -4.744 6.165 1.00 0.00 117 LEU A O 9
ATOM 24406 N N . LYS A 1 118 ? 1.777 -6.187 7.885 1.00 0.00 118 LYS A N 9
ATOM 24407 C CA . LYS A 1 118 ? 0.773 -5.484 8.678 1.00 0.00 118 LYS A CA 9
ATOM 24408 C C . LYS A 1 118 ? 1.251 -4.089 9.079 1.00 0.00 118 LYS A C 9
ATOM 24409 O O . LYS A 1 118 ? 0.505 -3.117 8.977 1.00 0.00 118 LYS A O 9
ATOM 24428 N N . ARG A 1 119 ? 2.493 -3.997 9.544 1.00 0.00 119 ARG A N 9
ATOM 24429 C CA . ARG A 1 119 ? 3.049 -2.713 9.967 1.00 0.00 119 ARG A CA 9
ATOM 24430 C C . ARG A 1 119 ? 3.888 -2.075 8.866 1.00 0.00 119 ARG A C 9
ATOM 24431 O O . ARG A 1 119 ? 4.700 -1.187 9.129 1.00 0.00 119 ARG A O 9
ATOM 24452 N N . ASN A 1 120 ? 3.690 -2.531 7.639 1.00 0.00 120 ASN A N 9
ATOM 24453 C CA . ASN A 1 120 ? 4.427 -2.010 6.497 1.00 0.00 120 ASN A CA 9
ATOM 24454 C C . ASN A 1 120 ? 4.416 -0.479 6.474 1.00 0.00 120 ASN A C 9
ATOM 24455 O O . ASN A 1 120 ? 3.470 0.152 6.944 1.00 0.00 120 ASN A O 9
ATOM 24466 N N . PRO A 1 121 ? 5.480 0.136 5.923 1.00 0.00 121 PRO A N 9
ATOM 24467 C CA . PRO A 1 121 ? 5.596 1.598 5.841 1.00 0.00 121 PRO A CA 9
ATOM 24468 C C . PRO A 1 121 ? 4.678 2.197 4.780 1.00 0.00 121 PRO A C 9
ATOM 24469 O O . PRO A 1 121 ? 4.365 3.392 4.815 1.00 0.00 121 PRO A O 9
ATOM 24480 N N . LEU A 1 122 ? 4.259 1.365 3.828 1.00 0.00 122 LEU A N 9
ATOM 24481 C CA . LEU A 1 122 ? 3.385 1.811 2.748 1.00 0.00 122 LEU A CA 9
ATOM 24482 C C . LEU A 1 122 ? 2.340 0.738 2.410 1.00 0.00 122 LEU A C 9
ATOM 24483 O O . LEU A 1 122 ? 2.461 0.028 1.412 1.00 0.00 122 LEU A O 9
ATOM 24499 N N . PRO A 1 123 ? 1.285 0.614 3.234 1.00 0.00 123 PRO A N 9
ATOM 24500 C CA . PRO A 1 123 ? 0.224 -0.366 3.007 1.00 0.00 123 PRO A CA 9
ATOM 24501 C C . PRO A 1 123 ? -0.669 0.015 1.830 1.00 0.00 123 PRO A C 9
ATOM 24502 O O . PRO A 1 123 ? -1.449 -0.801 1.342 1.00 0.00 123 PRO A O 9
ATOM 24513 N N . LEU A 1 124 ? -0.540 1.258 1.370 1.00 0.00 124 LEU A N 9
ATOM 24514 C CA . LEU A 1 124 ? -1.325 1.739 0.241 1.00 0.00 124 LEU A CA 9
ATOM 24515 C C . LEU A 1 124 ? -0.582 1.491 -1.066 1.00 0.00 124 LEU A C 9
ATOM 24516 O O . LEU A 1 124 ? -0.450 2.385 -1.899 1.00 0.00 124 LEU A O 9
ATOM 24532 N N . ILE A 1 125 ? -0.104 0.259 -1.230 1.00 0.00 125 ILE A N 9
ATOM 24533 C CA . ILE A 1 125 ? 0.634 -0.145 -2.425 1.00 0.00 125 ILE A CA 9
ATOM 24534 C C . ILE A 1 125 ? 1.046 -1.611 -2.327 1.00 0.00 125 ILE A C 9
ATOM 24535 O O . ILE A 1 125 ? 1.102 -2.315 -3.336 1.00 0.00 125 ILE A O 9
ATOM 24551 N N . ILE A 1 126 ? 1.324 -2.076 -1.108 1.00 0.00 126 ILE A N 9
ATOM 24552 C CA . ILE A 1 126 ? 1.717 -3.467 -0.902 1.00 0.00 126 ILE A CA 9
ATOM 24553 C C . ILE A 1 126 ? 0.490 -4.380 -0.924 1.00 0.00 126 ILE A C 9
ATOM 24554 O O . ILE A 1 126 ? -0.550 -4.040 -0.357 1.00 0.00 126 ILE A O 9
ATOM 24570 N N . PRO A 1 127 ? 0.584 -5.549 -1.587 1.00 0.00 127 PRO A N 9
ATOM 24571 C CA . PRO A 1 127 ? -0.526 -6.501 -1.685 1.00 0.00 127 PRO A CA 9
ATOM 24572 C C . PRO A 1 127 ? -0.751 -7.289 -0.395 1.00 0.00 127 PRO A C 9
ATOM 24573 O O . PRO A 1 127 ? -0.976 -8.499 -0.434 1.00 0.00 127 PRO A O 9
ATOM 24584 N N . CYS A 1 128 ? -0.703 -6.603 0.742 1.00 0.00 128 CYS A N 9
ATOM 24585 C CA . CYS A 1 128 ? -0.919 -7.248 2.032 1.00 0.00 128 CYS A CA 9
ATOM 24586 C C . CYS A 1 128 ? -2.261 -7.970 2.046 1.00 0.00 128 CYS A C 9
ATOM 24587 O O . CYS A 1 128 ? -2.353 -9.126 2.459 1.00 0.00 128 CYS A O 9
ATOM 24595 N N . HIS A 1 129 ? -3.297 -7.280 1.578 1.00 0.00 129 HIS A N 9
ATOM 24596 C CA . HIS A 1 129 ? -4.635 -7.856 1.521 1.00 0.00 129 HIS A CA 9
ATOM 24597 C C . HIS A 1 129 ? -4.661 -9.069 0.596 1.00 0.00 129 HIS A C 9
ATOM 24598 O O . HIS A 1 129 ? -5.522 -9.939 0.721 1.00 0.00 129 HIS A O 9
ATOM 24613 N N . ARG A 1 130 ? -3.695 -9.130 -0.322 1.00 0.00 130 ARG A N 9
ATOM 24614 C CA . ARG A 1 130 ? -3.592 -10.245 -1.256 1.00 0.00 130 ARG A CA 9
ATOM 24615 C C . ARG A 1 130 ? -2.820 -11.411 -0.633 1.00 0.00 130 ARG A C 9
ATOM 24616 O O . ARG A 1 130 ? -2.275 -12.255 -1.343 1.00 0.00 130 ARG A O 9
ATOM 24637 N N . VAL A 1 131 ? -2.781 -11.451 0.696 1.00 0.00 131 VAL A N 9
ATOM 24638 C CA . VAL A 1 131 ? -2.088 -12.504 1.420 1.00 0.00 131 VAL A CA 9
ATOM 24639 C C . VAL A 1 131 ? -2.914 -12.938 2.623 1.00 0.00 131 VAL A C 9
ATOM 24640 O O . VAL A 1 131 ? -2.720 -12.445 3.733 1.00 0.00 131 VAL A O 9
ATOM 24653 N N . VAL A 1 132 ? -3.856 -13.845 2.388 1.00 0.00 132 VAL A N 9
ATOM 24654 C CA . VAL A 1 132 ? -4.735 -14.325 3.447 1.00 0.00 132 VAL A CA 9
ATOM 24655 C C . VAL A 1 132 ? -4.195 -15.595 4.096 1.00 0.00 132 VAL A C 9
ATOM 24656 O O . VAL A 1 132 ? -3.266 -16.222 3.584 1.00 0.00 132 VAL A O 9
ATOM 24669 N N . ALA A 1 133 ? -4.782 -15.963 5.230 1.00 0.00 133 ALA A N 9
ATOM 24670 C CA . ALA A 1 133 ? -4.364 -17.153 5.958 1.00 0.00 133 ALA A CA 9
ATOM 24671 C C . ALA A 1 133 ? -5.016 -18.408 5.392 1.00 0.00 133 ALA A C 9
ATOM 24672 O O . ALA A 1 133 ? -4.465 -19.505 5.489 1.00 0.00 133 ALA A O 9
ATOM 24679 N N . LYS A 1 134 ? -6.192 -18.238 4.801 1.00 0.00 134 LYS A N 9
ATOM 24680 C CA . LYS A 1 134 ? -6.930 -19.356 4.215 1.00 0.00 134 LYS A CA 9
ATOM 24681 C C . LYS A 1 134 ? -8.348 -18.933 3.834 1.00 0.00 134 LYS A C 9
ATOM 24682 O O . LYS A 1 134 ? -8.635 -18.672 2.666 1.00 0.00 134 LYS A O 9
ATOM 24701 N N . ASN A 1 135 ? -9.230 -18.873 4.826 1.00 0.00 135 ASN A N 9
ATOM 24702 C CA . ASN A 1 135 ? -10.619 -18.487 4.594 1.00 0.00 135 ASN A CA 9
ATOM 24703 C C . ASN A 1 135 ? -10.756 -16.976 4.445 1.00 0.00 135 ASN A C 9
ATOM 24704 O O . ASN A 1 135 ? -11.720 -16.487 3.854 1.00 0.00 135 ASN A O 9
ATOM 24715 N N . SER A 1 136 ? -9.792 -16.241 4.984 1.00 0.00 136 SER A N 9
ATOM 24716 C CA . SER A 1 136 ? -9.810 -14.784 4.910 1.00 0.00 136 SER A CA 9
ATOM 24717 C C . SER A 1 136 ? -8.493 -14.201 5.410 1.00 0.00 136 SER A C 9
ATOM 24718 O O . SER A 1 136 ? -7.600 -14.933 5.835 1.00 0.00 136 SER A O 9
ATOM 24726 N N . LEU A 1 137 ? -8.378 -12.876 5.356 1.00 0.00 137 LEU A N 9
ATOM 24727 C CA . LEU A 1 137 ? -7.167 -12.191 5.802 1.00 0.00 137 LEU A CA 9
ATOM 24728 C C . LEU A 1 137 ? -6.756 -12.652 7.199 1.00 0.00 137 LEU A C 9
ATOM 24729 O O . LEU A 1 137 ? -5.685 -13.233 7.381 1.00 0.00 137 LEU A O 9
ATOM 24745 N N . GLY A 1 138 ? -7.611 -12.389 8.181 1.00 0.00 138 GLY A N 9
ATOM 24746 C CA . GLY A 1 138 ? -7.317 -12.784 9.546 1.00 0.00 138 GLY A CA 9
ATOM 24747 C C . GLY A 1 138 ? -7.903 -11.826 10.567 1.00 0.00 138 GLY A C 9
ATOM 24748 O O . GLY A 1 138 ? -8.928 -11.192 10.315 1.00 0.00 138 GLY A O 9
ATOM 24752 N N . GLY A 1 139 ? -7.249 -11.724 11.720 1.00 0.00 139 GLY A N 9
ATOM 24753 C CA . GLY A 1 139 ? -7.726 -10.836 12.764 1.00 0.00 139 GLY A CA 9
ATOM 24754 C C . GLY A 1 139 ? -7.742 -9.383 12.332 1.00 0.00 139 GLY A C 9
ATOM 24755 O O . GLY A 1 139 ? -7.923 -9.082 11.153 1.00 0.00 139 GLY A O 9
ATOM 24759 N N . TYR A 1 140 ? -7.552 -8.480 13.289 1.00 0.00 140 TYR A N 9
ATOM 24760 C CA . TYR A 1 140 ? -7.545 -7.050 13.002 1.00 0.00 140 TYR A CA 9
ATOM 24761 C C . TYR A 1 140 ? -6.484 -6.706 11.961 1.00 0.00 140 TYR A C 9
ATOM 24762 O O . TYR A 1 140 ? -5.382 -7.256 11.980 1.00 0.00 140 TYR A O 9
ATOM 24780 N N . SER A 1 141 ? -6.825 -5.795 11.056 1.00 0.00 141 SER A N 9
ATOM 24781 C CA . SER A 1 141 ? -5.900 -5.378 10.009 1.00 0.00 141 SER A CA 9
ATOM 24782 C C . SER A 1 141 ? -6.183 -3.946 9.567 1.00 0.00 141 SER A C 9
ATOM 24783 O O . SER A 1 141 ? -7.019 -3.707 8.696 1.00 0.00 141 SER A O 9
ATOM 24791 N N . TYR A 1 142 ? -5.479 -2.996 10.177 1.00 0.00 142 TYR A N 9
ATOM 24792 C CA . TYR A 1 142 ? -5.650 -1.584 9.848 1.00 0.00 142 TYR A CA 9
ATOM 24793 C C . TYR A 1 142 ? -7.073 -1.112 10.141 1.00 0.00 142 TYR A C 9
ATOM 24794 O O . TYR A 1 142 ? -7.502 -0.072 9.644 1.00 0.00 142 TYR A O 9
ATOM 24812 N N . GLY A 1 143 ? -7.800 -1.878 10.949 1.00 0.00 143 GLY A N 9
ATOM 24813 C CA . GLY A 1 143 ? -9.164 -1.511 11.286 1.00 0.00 143 GLY A CA 9
ATOM 24814 C C . GLY A 1 143 ? -10.188 -2.508 10.774 1.00 0.00 143 GLY A C 9
ATOM 24815 O O . GLY A 1 143 ? -11.367 -2.423 11.115 1.00 0.00 143 GLY A O 9
ATOM 24819 N N . LEU A 1 144 ? -9.740 -3.458 9.953 1.00 0.00 144 LEU A N 9
ATOM 24820 C CA . LEU A 1 144 ? -10.626 -4.479 9.394 1.00 0.00 144 LEU A CA 9
ATOM 24821 C C . LEU A 1 144 ? -11.491 -3.908 8.272 1.00 0.00 144 LEU A C 9
ATOM 24822 O O . LEU A 1 144 ? -11.455 -4.393 7.141 1.00 0.00 144 LEU A O 9
ATOM 24838 N N . ASP A 1 145 ? -12.270 -2.878 8.590 1.00 0.00 145 ASP A N 9
ATOM 24839 C CA . ASP A 1 145 ? -13.144 -2.249 7.607 1.00 0.00 145 ASP A CA 9
ATOM 24840 C C . ASP A 1 145 ? -12.337 -1.640 6.465 1.00 0.00 145 ASP A C 9
ATOM 24841 O O . ASP A 1 145 ? -12.842 -1.479 5.354 1.00 0.00 145 ASP A O 9
ATOM 24850 N N . LYS A 1 146 ? -11.081 -1.300 6.741 1.00 0.00 146 LYS A N 9
ATOM 24851 C CA . LYS A 1 146 ? -10.212 -0.709 5.731 1.00 0.00 146 LYS A CA 9
ATOM 24852 C C . LYS A 1 146 ? -9.872 -1.725 4.646 1.00 0.00 146 LYS A C 9
ATOM 24853 O O . LYS A 1 146 ? -10.287 -1.582 3.495 1.00 0.00 146 LYS A O 9
ATOM 24872 N N . LYS A 1 147 ? -9.113 -2.751 5.019 1.00 0.00 147 LYS A N 9
ATOM 24873 C CA . LYS A 1 147 ? -8.714 -3.790 4.075 1.00 0.00 147 LYS A CA 9
ATOM 24874 C C . LYS A 1 147 ? -9.935 -4.442 3.434 1.00 0.00 147 LYS A C 9
ATOM 24875 O O . LYS A 1 147 ? -9.888 -4.868 2.280 1.00 0.00 147 LYS A O 9
ATOM 24894 N N . LYS A 1 148 ? -11.028 -4.512 4.186 1.00 0.00 148 LYS A N 9
ATOM 24895 C CA . LYS A 1 148 ? -12.262 -5.108 3.686 1.00 0.00 148 LYS A CA 9
ATOM 24896 C C . LYS A 1 148 ? -12.805 -4.308 2.505 1.00 0.00 148 LYS A C 9
ATOM 24897 O O . LYS A 1 148 ? -13.188 -4.874 1.482 1.00 0.00 148 LYS A O 9
ATOM 24916 N N . PHE A 1 149 ? -12.834 -2.988 2.658 1.00 0.00 149 PHE A N 9
ATOM 24917 C CA . PHE A 1 149 ? -13.326 -2.103 1.609 1.00 0.00 149 PHE A CA 9
ATOM 24918 C C . PHE A 1 149 ? -12.599 -2.358 0.290 1.00 0.00 149 PHE A C 9
ATOM 24919 O O . PHE A 1 149 ? -13.223 -2.446 -0.768 1.00 0.00 149 PHE A O 9
ATOM 24936 N N . ILE A 1 150 ? -11.278 -2.474 0.362 1.00 0.00 150 ILE A N 9
ATOM 24937 C CA . ILE A 1 150 ? -10.464 -2.716 -0.822 1.00 0.00 150 ILE A CA 9
ATOM 24938 C C . ILE A 1 150 ? -10.635 -4.147 -1.326 1.00 0.00 150 ILE A C 9
ATOM 24939 O O . ILE A 1 150 ? -10.723 -4.385 -2.531 1.00 0.00 150 ILE A O 9
ATOM 24955 N N . LEU A 1 151 ? -10.678 -5.095 -0.397 1.00 0.00 151 LEU A N 9
ATOM 24956 C CA . LEU A 1 151 ? -10.835 -6.503 -0.745 1.00 0.00 151 LEU A CA 9
ATOM 24957 C C . LEU A 1 151 ? -12.131 -6.737 -1.516 1.00 0.00 151 LEU A C 9
ATOM 24958 O O . LEU A 1 151 ? -12.221 -7.654 -2.332 1.00 0.00 151 LEU A O 9
ATOM 24974 N N . GLU A 1 152 ? -13.131 -5.902 -1.252 1.00 0.00 152 GLU A N 9
ATOM 24975 C CA . GLU A 1 152 ? -14.421 -6.020 -1.921 1.00 0.00 152 GLU A CA 9
ATOM 24976 C C . GLU A 1 152 ? -14.363 -5.434 -3.328 1.00 0.00 152 GLU A C 9
ATOM 24977 O O . GLU A 1 152 ? -14.682 -6.110 -4.307 1.00 0.00 152 GLU A O 9
ATOM 24989 N N . ARG A 1 153 ? -13.957 -4.172 -3.422 1.00 0.00 153 ARG A N 9
ATOM 24990 C CA . ARG A 1 153 ? -13.859 -3.494 -4.710 1.00 0.00 153 ARG A CA 9
ATOM 24991 C C . ARG A 1 153 ? -12.909 -4.235 -5.647 1.00 0.00 153 ARG A C 9
ATOM 24992 O O . ARG A 1 153 ? -13.199 -4.407 -6.831 1.00 0.00 153 ARG A O 9
ATOM 25013 N N . GLU A 1 154 ? -11.774 -4.670 -5.109 1.00 0.00 154 GLU A N 9
ATOM 25014 C CA . GLU A 1 154 ? -10.781 -5.394 -5.897 1.00 0.00 154 GLU A CA 9
ATOM 25015 C C . GLU A 1 154 ? -11.379 -6.659 -6.500 1.00 0.00 154 GLU A C 9
ATOM 25016 O O . GLU A 1 154 ? -11.388 -6.833 -7.720 1.00 0.00 154 GLU A O 9
ATOM 25028 N N . ARG A 1 155 ? -11.879 -7.542 -5.640 1.00 0.00 155 ARG A N 9
ATOM 25029 C CA . ARG A 1 155 ? -12.481 -8.794 -6.088 1.00 0.00 155 ARG A CA 9
ATOM 25030 C C . ARG A 1 155 ? -13.599 -8.537 -7.095 1.00 0.00 155 ARG A C 9
ATOM 25031 O O . ARG A 1 155 ? -13.760 -9.279 -8.063 1.00 0.00 155 ARG A O 9
ATOM 25052 N N . LEU A 1 156 ? -14.370 -7.479 -6.858 1.00 0.00 156 LEU A N 9
ATOM 25053 C CA . LEU A 1 156 ? -15.473 -7.125 -7.743 1.00 0.00 156 LEU A CA 9
ATOM 25054 C C . LEU A 1 156 ? -14.950 -6.600 -9.078 1.00 0.00 156 LEU A C 9
ATOM 25055 O O . LEU A 1 156 ? -15.563 -6.812 -10.123 1.00 0.00 156 LEU A O 9
ATOM 25071 N N . ASN A 1 157 ? -13.812 -5.915 -9.032 1.00 0.00 157 ASN A N 9
ATOM 25072 C CA . ASN A 1 157 ? -13.206 -5.360 -10.238 1.00 0.00 157 ASN A CA 9
ATOM 25073 C C . ASN A 1 157 ? -12.601 -6.463 -11.100 1.00 0.00 157 ASN A C 9
ATOM 25074 O O . ASN A 1 157 ? -11.695 -7.176 -10.669 1.00 0.00 157 ASN A O 9
ATOM 25085 N N . MET A 1 158 ? -13.109 -6.597 -12.321 1.00 0.00 158 MET A N 9
ATOM 25086 C CA . MET A 1 158 ? -12.620 -7.613 -13.244 1.00 0.00 158 MET A CA 9
ATOM 25087 C C . MET A 1 158 ? -12.655 -7.104 -14.682 1.00 0.00 158 MET A C 9
ATOM 25088 O O . MET A 1 158 ? -11.650 -7.147 -15.391 1.00 0.00 158 MET A O 9
ATOM 25102 N N . VAL A 1 159 ? -13.818 -6.619 -15.103 1.00 0.00 159 VAL A N 9
ATOM 25103 C CA . VAL A 1 159 ? -13.985 -6.100 -16.454 1.00 0.00 159 VAL A CA 9
ATOM 25104 C C . VAL A 1 159 ? -14.828 -4.830 -16.453 1.00 0.00 159 VAL A C 9
ATOM 25105 O O . VAL A 1 159 ? -15.623 -4.600 -15.541 1.00 0.00 159 VAL A O 9
ATOM 25118 N N . SER A 1 160 ? -14.650 -4.006 -17.481 1.00 0.00 160 SER A N 9
ATOM 25119 C CA . SER A 1 160 ? -15.393 -2.757 -17.599 1.00 0.00 160 SER A CA 9
ATOM 25120 C C . SER A 1 160 ? -16.865 -3.028 -17.894 1.00 0.00 160 SER A C 9
ATOM 25121 O O . SER A 1 160 ? -17.243 -4.147 -18.240 1.00 0.00 160 SER A O 9
ATOM 25129 N N . PHE A 1 161 ? -17.691 -1.996 -17.754 1.00 0.00 161 PHE A N 9
ATOM 25130 C CA . PHE A 1 161 ? -19.121 -2.123 -18.007 1.00 0.00 161 PHE A CA 9
ATOM 25131 C C . PHE A 1 161 ? -19.734 -0.772 -18.360 1.00 0.00 161 PHE A C 9
ATOM 25132 O O . PHE A 1 161 ? -19.042 0.246 -18.392 1.00 0.00 161 PHE A O 9
ATOM 25149 N N . LYS A 1 162 ? -21.036 -0.770 -18.624 1.00 0.00 162 LYS A N 9
ATOM 25150 C CA . LYS A 1 162 ? -21.743 0.457 -18.975 1.00 0.00 162 LYS A CA 9
ATOM 25151 C C . LYS A 1 162 ? -21.166 1.075 -20.244 1.00 0.00 162 LYS A C 9
ATOM 25152 O O . LYS A 1 162 ? -20.241 1.886 -20.185 1.00 0.00 162 LYS A O 9
ATOM 25171 N N . PHE A 1 163 ? -21.717 0.687 -21.389 1.00 0.00 163 PHE A N 9
ATOM 25172 C CA . PHE A 1 163 ? -21.256 1.204 -22.672 1.00 0.00 163 PHE A CA 9
ATOM 25173 C C . PHE A 1 163 ? -22.135 2.360 -23.141 1.00 0.00 163 PHE A C 9
ATOM 25174 O O . PHE A 1 163 ? -23.271 2.510 -22.694 1.00 0.00 163 PHE A O 9
ATOM 25191 N N . ASN A 1 164 ? -21.598 3.174 -24.044 1.00 0.00 164 ASN A N 9
ATOM 25192 C CA . ASN A 1 164 ? -22.333 4.316 -24.574 1.00 0.00 164 ASN A CA 9
ATOM 25193 C C . ASN A 1 164 ? -23.024 3.959 -25.886 1.00 0.00 164 ASN A C 9
ATOM 25194 O O . ASN A 1 164 ? -22.416 3.365 -26.776 1.00 0.00 164 ASN A O 9
ATOM 25205 N N . LYS A 1 165 ? -24.297 4.325 -25.999 1.00 0.00 165 LYS A N 9
ATOM 25206 C CA . LYS A 1 165 ? -25.068 4.041 -27.205 1.00 0.00 165 LYS A CA 9
ATOM 25207 C C . LYS A 1 165 ? -25.525 5.333 -27.877 1.00 0.00 165 LYS A C 9
ATOM 25208 O O . LYS A 1 165 ? -25.532 5.436 -29.104 1.00 0.00 165 LYS A O 9
ATOM 25227 N N . VAL A 1 166 ? -25.908 6.315 -27.067 1.00 0.00 166 VAL A N 9
ATOM 25228 C CA . VAL A 1 166 ? -26.364 7.599 -27.589 1.00 0.00 166 VAL A CA 9
ATOM 25229 C C . VAL A 1 166 ? -26.137 8.722 -26.580 1.00 0.00 166 VAL A C 9
ATOM 25230 O O . VAL A 1 166 ? -25.682 9.807 -26.941 1.00 0.00 166 VAL A O 9
ATOM 25243 N N . TYR A 1 167 ? -26.456 8.454 -25.317 1.00 0.00 167 TYR A N 9
ATOM 25244 C CA . TYR A 1 167 ? -26.287 9.444 -24.259 1.00 0.00 167 TYR A CA 9
ATOM 25245 C C . TYR A 1 167 ? -27.200 10.645 -24.487 1.00 0.00 167 TYR A C 9
ATOM 25246 O O . TYR A 1 167 ? -27.677 11.265 -23.538 1.00 0.00 167 TYR A O 9
ATOM 25264 N N . MET A 1 1 ? 4.472 16.210 7.968 1.00 0.00 1 MET A N 10
ATOM 25265 C CA . MET A 1 1 ? 4.438 14.782 7.549 1.00 0.00 1 MET A CA 10
ATOM 25266 C C . MET A 1 1 ? 3.059 14.169 7.776 1.00 0.00 1 MET A C 10
ATOM 25267 O O . MET A 1 1 ? 2.657 13.244 7.070 1.00 0.00 1 MET A O 10
ATOM 25283 N N . ILE A 1 2 ? 2.339 14.688 8.765 1.00 0.00 2 ILE A N 10
ATOM 25284 C CA . ILE A 1 2 ? 1.005 14.191 9.077 1.00 0.00 2 ILE A CA 10
ATOM 25285 C C . ILE A 1 2 ? -0.062 14.978 8.308 1.00 0.00 2 ILE A C 10
ATOM 25286 O O . ILE A 1 2 ? 0.032 16.200 8.194 1.00 0.00 2 ILE A O 10
ATOM 25302 N N . ILE A 1 3 ? -1.082 14.289 7.790 1.00 0.00 3 ILE A N 10
ATOM 25303 C CA . ILE A 1 3 ? -2.151 14.953 7.056 1.00 0.00 3 ILE A CA 10
ATOM 25304 C C . ILE A 1 3 ? -3.432 14.132 7.109 1.00 0.00 3 ILE A C 10
ATOM 25305 O O . ILE A 1 3 ? -3.394 12.913 7.271 1.00 0.00 3 ILE A O 10
ATOM 25321 N N . GLN A 1 4 ? -4.570 14.806 6.979 1.00 0.00 4 GLN A N 10
ATOM 25322 C CA . GLN A 1 4 ? -5.862 14.134 7.022 1.00 0.00 4 GLN A CA 10
ATOM 25323 C C . GLN A 1 4 ? -6.838 14.756 6.031 1.00 0.00 4 GLN A C 10
ATOM 25324 O O . GLN A 1 4 ? -7.649 15.607 6.396 1.00 0.00 4 GLN A O 10
ATOM 25338 N N . ILE A 1 5 ? -6.759 14.328 4.776 1.00 0.00 5 ILE A N 10
ATOM 25339 C CA . ILE A 1 5 ? -7.641 14.848 3.739 1.00 0.00 5 ILE A CA 10
ATOM 25340 C C . ILE A 1 5 ? -8.945 14.061 3.684 1.00 0.00 5 ILE A C 10
ATOM 25341 O O . ILE A 1 5 ? -8.940 12.846 3.481 1.00 0.00 5 I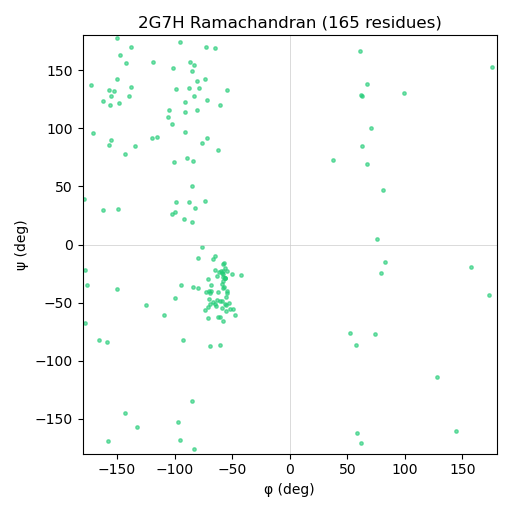LE A O 10
ATOM 25357 N N . GLU A 1 6 ? -10.061 14.762 3.863 1.00 0.00 6 GLU A N 10
ATOM 25358 C CA . GLU A 1 6 ? -11.377 14.132 3.833 1.00 0.00 6 GLU A CA 10
ATOM 25359 C C . GLU A 1 6 ? -11.575 13.219 5.040 1.00 0.00 6 GLU A C 10
ATOM 25360 O O . GLU A 1 6 ? -12.263 13.577 5.995 1.00 0.00 6 GLU A O 10
ATOM 25372 N N . GLU A 1 7 ? -10.972 12.037 4.986 1.00 0.00 7 GLU A N 10
ATOM 25373 C CA . GLU A 1 7 ? -11.092 11.071 6.076 1.00 0.00 7 GLU A CA 10
ATOM 25374 C C . GLU A 1 7 ? -9.863 10.162 6.178 1.00 0.00 7 GLU A C 10
ATOM 25375 O O . GLU A 1 7 ? -9.699 9.439 7.162 1.00 0.00 7 GLU A O 10
ATOM 25387 N N . TYR A 1 8 ? -9.007 10.176 5.161 1.00 0.00 8 TYR A N 10
ATOM 25388 C CA . TYR A 1 8 ? -7.821 9.335 5.173 1.00 0.00 8 TYR A CA 10
ATOM 25389 C C . TYR A 1 8 ? -6.611 10.079 5.728 1.00 0.00 8 TYR A C 10
ATOM 25390 O O . TYR A 1 8 ? -6.174 11.081 5.158 1.00 0.00 8 TYR A O 10
ATOM 25408 N N . PHE A 1 9 ? -6.059 9.576 6.835 1.00 0.00 9 PHE A N 10
ATOM 25409 C CA . PHE A 1 9 ? -4.886 10.198 7.431 1.00 0.00 9 PHE A CA 10
ATOM 25410 C C . PHE A 1 9 ? -3.626 9.689 6.742 1.00 0.00 9 PHE A C 10
ATOM 25411 O O . PHE A 1 9 ? -3.195 8.565 6.978 1.00 0.00 9 PHE A O 10
ATOM 25428 N N . ILE A 1 10 ? -3.036 10.507 5.887 1.00 0.00 10 ILE A N 10
ATOM 25429 C CA . ILE A 1 10 ? -1.833 10.095 5.182 1.00 0.00 10 ILE A CA 10
ATOM 25430 C C . ILE A 1 10 ? -0.591 10.377 6.018 1.00 0.00 10 ILE A C 10
ATOM 25431 O O . ILE A 1 10 ? -0.204 11.528 6.219 1.00 0.00 10 ILE A O 10
ATOM 25447 N N . GLY A 1 11 ? 0.025 9.303 6.495 1.00 0.00 11 GLY A N 10
ATOM 25448 C CA . GLY A 1 11 ? 1.221 9.421 7.298 1.00 0.00 11 GLY A CA 10
ATOM 25449 C C . GLY A 1 11 ? 2.454 9.552 6.441 1.00 0.00 11 GLY A C 10
ATOM 25450 O O . GLY A 1 11 ? 3.336 8.696 6.493 1.00 0.00 11 GLY A O 10
ATOM 25454 N N . MET A 1 12 ? 2.500 10.609 5.628 1.00 0.00 12 MET A N 10
ATOM 25455 C CA . MET A 1 12 ? 3.626 10.837 4.726 1.00 0.00 12 MET A CA 10
ATOM 25456 C C . MET A 1 12 ? 4.807 11.486 5.435 1.00 0.00 12 MET A C 10
ATOM 25457 O O . MET A 1 12 ? 4.777 12.667 5.775 1.00 0.00 12 MET A O 10
ATOM 25471 N N . ILE A 1 13 ? 5.851 10.697 5.637 1.00 0.00 13 ILE A N 10
ATOM 25472 C CA . ILE A 1 13 ? 7.068 11.160 6.282 1.00 0.00 13 ILE A CA 10
ATOM 25473 C C . ILE A 1 13 ? 8.281 10.580 5.564 1.00 0.00 13 ILE A C 10
ATOM 25474 O O . ILE A 1 13 ? 8.490 9.365 5.561 1.00 0.00 13 ILE A O 10
ATOM 25490 N N . PHE A 1 14 ? 9.067 11.448 4.942 1.00 0.00 14 PHE A N 10
ATOM 25491 C CA . PHE A 1 14 ? 10.248 11.010 4.208 1.00 0.00 14 PHE A CA 10
ATOM 25492 C C . PHE A 1 14 ? 11.494 11.761 4.665 1.00 0.00 14 PHE A C 10
ATOM 25493 O O . PHE A 1 14 ? 11.404 12.737 5.411 1.00 0.00 14 PHE A O 10
ATOM 25510 N N . LYS A 1 15 ? 12.655 11.300 4.212 1.00 0.00 15 LYS A N 10
ATOM 25511 C CA . LYS A 1 15 ? 13.921 11.928 4.575 1.00 0.00 15 LYS A CA 10
ATOM 25512 C C . LYS A 1 15 ? 14.418 12.853 3.465 1.00 0.00 15 LYS A C 10
ATOM 25513 O O . LYS A 1 15 ? 15.607 13.170 3.398 1.00 0.00 15 LYS A O 10
ATOM 25532 N N . GLY A 1 16 ? 13.507 13.289 2.600 1.00 0.00 16 GLY A N 10
ATOM 25533 C CA . GLY A 1 16 ? 13.884 14.175 1.513 1.00 0.00 16 GLY A CA 10
ATOM 25534 C C . GLY A 1 16 ? 13.356 13.712 0.169 1.00 0.00 16 GLY A C 10
ATOM 25535 O O . GLY A 1 16 ? 12.145 13.687 -0.056 1.00 0.00 16 GLY A O 10
ATOM 25539 N N . ASN A 1 17 ? 14.267 13.350 -0.730 1.00 0.00 17 ASN A N 10
ATOM 25540 C CA . ASN A 1 17 ? 13.890 12.890 -2.064 1.00 0.00 17 ASN A CA 10
ATOM 25541 C C . ASN A 1 17 ? 13.688 11.375 -2.097 1.00 0.00 17 ASN A C 10
ATOM 25542 O O . ASN A 1 17 ? 13.747 10.758 -3.161 1.00 0.00 17 ASN A O 10
ATOM 25553 N N . GLN A 1 18 ? 13.445 10.780 -0.933 1.00 0.00 18 GLN A N 10
ATOM 25554 C CA . GLN A 1 18 ? 13.233 9.341 -0.841 1.00 0.00 18 GLN A CA 10
ATOM 25555 C C . GLN A 1 18 ? 12.255 9.011 0.281 1.00 0.00 18 GLN A C 10
ATOM 25556 O O . GLN A 1 18 ? 12.526 9.273 1.453 1.00 0.00 18 GLN A O 10
ATOM 25570 N N . LEU A 1 19 ? 11.113 8.447 -0.090 1.00 0.00 19 LEU A N 10
ATOM 25571 C CA . LEU A 1 19 ? 10.084 8.090 0.878 1.00 0.00 19 LEU A CA 10
ATOM 25572 C C . LEU A 1 19 ? 10.582 7.051 1.866 1.00 0.00 19 LEU A C 10
ATOM 25573 O O . LEU A 1 19 ? 11.646 6.457 1.686 1.00 0.00 19 LEU A O 10
ATOM 25589 N N . VAL A 1 20 ? 9.800 6.844 2.917 1.00 0.00 20 VAL A N 10
ATOM 25590 C CA . VAL A 1 20 ? 10.146 5.883 3.951 1.00 0.00 20 VAL A CA 10
ATOM 25591 C C . VAL A 1 20 ? 8.889 5.315 4.588 1.00 0.00 20 VAL A C 10
ATOM 25592 O O . VAL A 1 20 ? 8.837 4.145 4.960 1.00 0.00 20 VAL A O 10
ATOM 25605 N N . ARG A 1 21 ? 7.876 6.160 4.696 1.00 0.00 21 ARG A N 10
ATOM 25606 C CA . ARG A 1 21 ? 6.598 5.771 5.268 1.00 0.00 21 ARG A CA 10
ATOM 25607 C C . ARG A 1 21 ? 5.550 6.834 4.954 1.00 0.00 21 ARG A C 10
ATOM 25608 O O . ARG A 1 21 ? 5.739 8.002 5.272 1.00 0.00 21 ARG A O 10
ATOM 25629 N N . ASN A 1 22 ? 4.454 6.433 4.320 1.00 0.00 22 ASN A N 10
ATOM 25630 C CA . ASN A 1 22 ? 3.398 7.385 3.962 1.00 0.00 22 ASN A CA 10
ATOM 25631 C C . ASN A 1 22 ? 2.042 6.697 3.805 1.00 0.00 22 ASN A C 10
ATOM 25632 O O . ASN A 1 22 ? 1.560 6.488 2.693 1.00 0.00 22 ASN A O 10
ATOM 25643 N N . THR A 1 23 ? 1.424 6.343 4.934 1.00 0.00 23 THR A N 10
ATOM 25644 C CA . THR A 1 23 ? 0.120 5.666 4.901 1.00 0.00 23 THR A CA 10
ATOM 25645 C C . THR A 1 23 ? -0.653 5.818 6.214 1.00 0.00 23 THR A C 10
ATOM 25646 O O . THR A 1 23 ? -0.276 6.599 7.085 1.00 0.00 23 THR A O 10
ATOM 25657 N N . ILE A 1 24 ? -1.731 5.028 6.333 1.00 0.00 24 ILE A N 10
ATOM 25658 C CA . ILE A 1 24 ? -2.596 5.002 7.522 1.00 0.00 24 ILE A CA 10
ATOM 25659 C C . ILE A 1 24 ? -3.789 5.959 7.408 1.00 0.00 24 ILE A C 10
ATOM 25660 O O . ILE A 1 24 ? -3.932 6.874 8.218 1.00 0.00 24 ILE A O 10
ATOM 25676 N N . PRO A 1 25 ? -4.683 5.741 6.417 1.00 0.00 25 PRO A N 10
ATOM 25677 C CA . PRO A 1 25 ? -5.883 6.578 6.225 1.00 0.00 25 PRO A CA 10
ATOM 25678 C C . PRO A 1 25 ? -6.740 6.626 7.491 1.00 0.00 25 PRO A C 10
ATOM 25679 O O . PRO A 1 25 ? -6.216 6.478 8.584 1.00 0.00 25 PRO A O 10
ATOM 25690 N N . LEU A 1 26 ? -8.055 6.837 7.342 1.00 0.00 26 LEU A N 10
ATOM 25691 C CA . LEU A 1 26 ? -8.985 6.879 8.480 1.00 0.00 26 LEU A CA 10
ATOM 25692 C C . LEU A 1 26 ? -8.371 7.524 9.727 1.00 0.00 26 LEU A C 10
ATOM 25693 O O . LEU A 1 26 ? -7.355 8.214 9.651 1.00 0.00 26 LEU A O 10
ATOM 25709 N N . ARG A 1 27 ? -8.998 7.281 10.879 1.00 0.00 27 ARG A N 10
ATOM 25710 C CA . ARG A 1 27 ? -8.516 7.810 12.149 1.00 0.00 27 ARG A CA 10
ATOM 25711 C C . ARG A 1 27 ? -8.614 9.332 12.194 1.00 0.00 27 ARG A C 10
ATOM 25712 O O . ARG A 1 27 ? -8.737 9.989 11.162 1.00 0.00 27 ARG A O 10
ATOM 25733 N N . ARG A 1 28 ? -8.545 9.874 13.411 1.00 0.00 28 ARG A N 10
ATOM 25734 C CA . ARG A 1 28 ? -8.611 11.315 13.643 1.00 0.00 28 ARG A CA 10
ATOM 25735 C C . ARG A 1 28 ? -8.871 11.600 15.116 1.00 0.00 28 ARG A C 10
ATOM 25736 O O . ARG A 1 28 ? -8.380 12.581 15.674 1.00 0.00 28 ARG A O 10
ATOM 25757 N N . GLU A 1 29 ? -9.648 10.724 15.734 1.00 0.00 29 GLU A N 10
ATOM 25758 C CA . GLU A 1 29 ? -9.989 10.854 17.145 1.00 0.00 29 GLU A CA 10
ATOM 25759 C C . GLU A 1 29 ? -8.738 10.785 18.018 1.00 0.00 29 GLU A C 10
ATOM 25760 O O . GLU A 1 29 ? -8.645 11.465 19.040 1.00 0.00 29 GLU A O 10
ATOM 25772 N N . GLU A 1 30 ? -7.783 9.954 17.613 1.00 0.00 30 GLU A N 10
ATOM 25773 C CA . GLU A 1 30 ? -6.542 9.791 18.362 1.00 0.00 30 GLU A CA 10
ATOM 25774 C C . GLU A 1 30 ? -5.327 10.074 17.483 1.00 0.00 30 GLU A C 10
ATOM 25775 O O . GLU A 1 30 ? -4.565 9.168 17.143 1.00 0.00 30 GLU A O 10
ATOM 25787 N N . ILE A 1 31 ? -5.148 11.341 17.124 1.00 0.00 31 ILE A N 10
ATOM 25788 C CA . ILE A 1 31 ? -4.024 11.752 16.290 1.00 0.00 31 ILE A CA 10
ATOM 25789 C C . ILE A 1 31 ? -2.703 11.653 17.050 1.00 0.00 31 ILE A C 10
ATOM 25790 O O . ILE A 1 31 ? -1.634 11.557 16.449 1.00 0.00 31 ILE A O 10
ATOM 25806 N N . PHE A 1 32 ? -2.789 11.674 18.375 1.00 0.00 32 PHE A N 10
ATOM 25807 C CA . PHE A 1 32 ? -1.624 11.583 19.228 1.00 0.00 32 PHE A CA 10
ATOM 25808 C C . PHE A 1 32 ? -1.281 10.126 19.476 1.00 0.00 32 PHE A C 10
ATOM 25809 O O . PHE A 1 32 ? -1.631 9.261 18.675 1.00 0.00 32 PHE A O 10
ATOM 25826 N N . ASN A 1 33 ? -0.584 9.845 20.570 1.00 0.00 33 ASN A N 10
ATOM 25827 C CA . ASN A 1 33 ? -0.196 8.478 20.874 1.00 0.00 33 ASN A CA 10
ATOM 25828 C C . ASN A 1 33 ? 0.734 7.926 19.793 1.00 0.00 33 ASN A C 10
ATOM 25829 O O . ASN A 1 33 ? 1.225 6.803 19.905 1.00 0.00 33 ASN A O 10
ATOM 25840 N N . PHE A 1 34 ? 0.975 8.718 18.742 1.00 0.00 34 PHE A N 10
ATOM 25841 C CA . PHE A 1 34 ? 1.848 8.282 17.655 1.00 0.00 34 PHE A CA 10
ATOM 25842 C C . PHE A 1 34 ? 2.517 9.466 16.956 1.00 0.00 34 PHE A C 10
ATOM 25843 O O . PHE A 1 34 ? 3.687 9.391 16.580 1.00 0.00 34 PHE A O 10
ATOM 25860 N N . MET A 1 35 ? 1.777 10.557 16.777 1.00 0.00 35 MET A N 10
ATOM 25861 C CA . MET A 1 35 ? 2.317 11.742 16.117 1.00 0.00 35 MET A CA 10
ATOM 25862 C C . MET A 1 35 ? 3.446 12.361 16.935 1.00 0.00 35 MET A C 10
ATOM 25863 O O . MET A 1 35 ? 3.318 12.553 18.144 1.00 0.00 35 MET A O 10
ATOM 25877 N N . ASP A 1 36 ? 4.549 12.677 16.264 1.00 0.00 36 ASP A N 10
ATOM 25878 C CA . ASP A 1 36 ? 5.701 13.282 16.923 1.00 0.00 36 ASP A CA 10
ATOM 25879 C C . ASP A 1 36 ? 5.628 14.805 16.847 1.00 0.00 36 ASP A C 10
ATOM 25880 O O . ASP A 1 36 ? 6.599 15.468 16.486 1.00 0.00 36 ASP A O 10
ATOM 25889 N N . GLY A 1 37 ? 4.463 15.349 17.188 1.00 0.00 37 GLY A N 10
ATOM 25890 C CA . GLY A 1 37 ? 4.276 16.789 17.152 1.00 0.00 37 GLY A CA 10
ATOM 25891 C C . GLY A 1 37 ? 4.496 17.366 15.768 1.00 0.00 37 GLY A C 10
ATOM 25892 O O . GLY A 1 37 ? 5.616 17.732 15.411 1.00 0.00 37 GLY A O 10
ATOM 25896 N N . GLU A 1 38 ? 3.424 17.449 14.981 1.00 0.00 38 GLU A N 10
ATOM 25897 C CA . GLU A 1 38 ? 3.515 17.986 13.628 1.00 0.00 38 GLU A CA 10
ATOM 25898 C C . GLU A 1 38 ? 2.154 18.497 13.142 1.00 0.00 38 GLU A C 10
ATOM 25899 O O . GLU A 1 38 ? 1.792 19.644 13.408 1.00 0.00 38 GLU A O 10
ATOM 25911 N N . VAL A 1 39 ? 1.407 17.654 12.427 1.00 0.00 39 VAL A N 10
ATOM 25912 C CA . VAL A 1 39 ? 0.097 18.040 11.902 1.00 0.00 39 VAL A CA 10
ATOM 25913 C C . VAL A 1 39 ? 0.136 19.443 11.295 1.00 0.00 39 VAL A C 10
ATOM 25914 O O . VAL A 1 39 ? -0.706 20.289 11.596 1.00 0.00 39 VAL A O 10
ATOM 25927 N N . VAL A 1 40 ? 1.127 19.680 10.440 1.00 0.00 40 VAL A N 10
ATOM 25928 C CA . VAL A 1 40 ? 1.286 20.979 9.792 1.00 0.00 40 VAL A CA 10
ATOM 25929 C C . VAL A 1 40 ? 1.231 20.834 8.267 1.00 0.00 40 VAL A C 10
ATOM 25930 O O . VAL A 1 40 ? 0.555 19.944 7.750 1.00 0.00 40 VAL A O 10
ATOM 25943 N N . SER A 1 41 ? 1.936 21.715 7.549 1.00 0.00 41 SER A N 10
ATOM 25944 C CA . SER A 1 41 ? 1.957 21.687 6.090 1.00 0.00 41 SER A CA 10
ATOM 25945 C C . SER A 1 41 ? 0.686 22.307 5.527 1.00 0.00 41 SER A C 10
ATOM 25946 O O . SER A 1 41 ? -0.410 21.781 5.717 1.00 0.00 41 SER A O 10
ATOM 25954 N N . ASN A 1 42 ? 0.837 23.433 4.840 1.00 0.00 42 ASN A N 10
ATOM 25955 C CA . ASN A 1 42 ? -0.303 24.125 4.257 1.00 0.00 42 ASN A CA 10
ATOM 25956 C C . ASN A 1 42 ? -0.772 23.414 2.990 1.00 0.00 42 ASN A C 10
ATOM 25957 O O . ASN A 1 42 ? 0.029 23.135 2.098 1.00 0.00 42 ASN A O 10
ATOM 25968 N N . PRO A 1 43 ? -2.082 23.108 2.889 1.00 0.00 43 PRO A N 10
ATOM 25969 C CA . PRO A 1 43 ? -2.654 22.421 1.727 1.00 0.00 43 PRO A CA 10
ATOM 25970 C C . PRO A 1 43 ? -2.079 22.897 0.397 1.00 0.00 43 PRO A C 10
ATOM 25971 O O . PRO A 1 43 ? -2.039 22.149 -0.579 1.00 0.00 43 PRO A O 10
ATOM 25982 N N . GLU A 1 44 ? -1.637 24.143 0.369 1.00 0.00 44 GLU A N 10
ATOM 25983 C CA . GLU A 1 44 ? -1.065 24.726 -0.837 1.00 0.00 44 GLU A CA 10
ATOM 25984 C C . GLU A 1 44 ? 0.163 23.946 -1.305 1.00 0.00 44 GLU A C 10
ATOM 25985 O O . GLU A 1 44 ? 1.281 24.208 -0.863 1.00 0.00 44 GLU A O 10
ATOM 25997 N N . ASP A 1 45 ? -0.053 22.995 -2.214 1.00 0.00 45 ASP A N 10
ATOM 25998 C CA . ASP A 1 45 ? 1.035 22.183 -2.762 1.00 0.00 45 ASP A CA 10
ATOM 25999 C C . ASP A 1 45 ? 1.559 21.156 -1.758 1.00 0.00 45 ASP A C 10
ATOM 26000 O O . ASP A 1 45 ? 2.526 20.448 -2.035 1.00 0.00 45 ASP A O 10
ATOM 26009 N N . GLU A 1 46 ? 0.926 21.077 -0.591 1.00 0.00 46 GLU A N 10
ATOM 26010 C CA . GLU A 1 46 ? 1.349 20.132 0.441 1.00 0.00 46 GLU A CA 10
ATOM 26011 C C . GLU A 1 46 ? 1.506 18.726 -0.137 1.00 0.00 46 GLU A C 10
ATOM 26012 O O . GLU A 1 46 ? 2.508 18.054 0.105 1.00 0.00 46 GLU A O 10
ATOM 26024 N N . HIS A 1 47 ? 0.511 18.292 -0.901 1.00 0.00 47 HIS A N 10
ATOM 26025 C CA . HIS A 1 47 ? 0.534 16.968 -1.516 1.00 0.00 47 HIS A CA 10
ATOM 26026 C C . HIS A 1 47 ? -0.769 16.698 -2.261 1.00 0.00 47 HIS A C 10
ATOM 26027 O O . HIS A 1 47 ? -1.308 15.593 -2.212 1.00 0.00 47 HIS A O 10
ATOM 26042 N N . LEU A 1 48 ? -1.270 17.716 -2.949 1.00 0.00 48 LEU A N 10
ATOM 26043 C CA . LEU A 1 48 ? -2.511 17.593 -3.706 1.00 0.00 48 LEU A CA 10
ATOM 26044 C C . LEU A 1 48 ? -2.381 16.563 -4.829 1.00 0.00 48 LEU A C 10
ATOM 26045 O O . LEU A 1 48 ? -3.189 15.642 -4.936 1.00 0.00 48 LEU A O 10
ATOM 26061 N N . LYS A 1 49 ? -1.364 16.736 -5.667 1.00 0.00 49 LYS A N 10
ATOM 26062 C CA . LYS A 1 49 ? -1.126 15.837 -6.794 1.00 0.00 49 LYS A CA 10
ATOM 26063 C C . LYS A 1 49 ? -1.012 14.384 -6.342 1.00 0.00 49 LYS A C 10
ATOM 26064 O O . LYS A 1 49 ? -1.582 13.484 -6.961 1.00 0.00 49 LYS A O 10
ATOM 26083 N N . VAL A 1 50 ? -0.264 14.158 -5.269 1.00 0.00 50 VAL A N 10
ATOM 26084 C CA . VAL A 1 50 ? -0.065 12.808 -4.748 1.00 0.00 50 VAL A CA 10
ATOM 26085 C C . VAL A 1 50 ? -1.325 12.282 -4.069 1.00 0.00 50 VAL A C 10
ATOM 26086 O O . VAL A 1 50 ? -1.668 11.108 -4.198 1.00 0.00 50 VAL A O 10
ATOM 26099 N N . ALA A 1 51 ? -2.008 13.159 -3.346 1.00 0.00 51 ALA A N 10
ATOM 26100 C CA . ALA A 1 51 ? -3.232 12.788 -2.643 1.00 0.00 51 ALA A CA 10
ATOM 26101 C C . ALA A 1 51 ? -4.235 12.134 -3.590 1.00 0.00 51 ALA A C 10
ATOM 26102 O O . ALA A 1 51 ? -4.675 11.008 -3.362 1.00 0.00 51 ALA A O 10
ATOM 26109 N N . GLU A 1 52 ? -4.590 12.849 -4.654 1.00 0.00 52 GLU A N 10
ATOM 26110 C CA . GLU A 1 52 ? -5.537 12.337 -5.637 1.00 0.00 52 GLU A CA 10
ATOM 26111 C C . GLU A 1 52 ? -5.045 11.022 -6.230 1.00 0.00 52 GLU A C 10
ATOM 26112 O O . GLU A 1 52 ? -5.840 10.135 -6.547 1.00 0.00 52 GLU A O 10
ATOM 26124 N N . ILE A 1 53 ? -3.729 10.899 -6.371 1.00 0.00 53 ILE A N 10
ATOM 26125 C CA . ILE A 1 53 ? -3.130 9.689 -6.920 1.00 0.00 53 ILE A CA 10
ATOM 26126 C C . ILE A 1 53 ? -3.339 8.505 -5.980 1.00 0.00 53 ILE A C 10
ATOM 26127 O O . ILE A 1 53 ? -3.745 7.423 -6.406 1.00 0.00 53 ILE A O 10
ATOM 26143 N N . ILE A 1 54 ? -3.063 8.717 -4.697 1.00 0.00 54 ILE A N 10
ATOM 26144 C CA . ILE A 1 54 ? -3.224 7.667 -3.701 1.00 0.00 54 ILE A CA 10
ATOM 26145 C C . ILE A 1 54 ? -4.644 7.110 -3.729 1.00 0.00 54 ILE A C 10
ATOM 26146 O O . ILE A 1 54 ? -4.849 5.898 -3.670 1.00 0.00 54 ILE A O 10
ATOM 26162 N N . LEU A 1 55 ? -5.622 8.001 -3.826 1.00 0.00 55 LEU A N 10
ATOM 26163 C CA . LEU A 1 55 ? -7.022 7.594 -3.874 1.00 0.00 55 LEU A CA 10
ATOM 26164 C C . LEU A 1 55 ? -7.273 6.644 -5.045 1.00 0.00 55 LEU A C 10
ATOM 26165 O O . LEU A 1 55 ? -8.081 5.721 -4.948 1.00 0.00 55 LEU A O 10
ATOM 26181 N N . LYS A 1 56 ? -6.580 6.889 -6.154 1.00 0.00 56 LYS A N 10
ATOM 26182 C CA . LYS A 1 56 ? -6.728 6.068 -7.355 1.00 0.00 56 LYS A CA 10
ATOM 26183 C C . LYS A 1 56 ? -6.413 4.599 -7.080 1.00 0.00 56 LYS A C 10
ATOM 26184 O O . LYS A 1 56 ? -7.267 3.730 -7.263 1.00 0.00 56 LYS A O 10
ATOM 26203 N N . LEU A 1 57 ? -5.184 4.319 -6.650 1.00 0.00 57 LEU A N 10
ATOM 26204 C CA . LEU A 1 57 ? -4.779 2.943 -6.368 1.00 0.00 57 LEU A CA 10
ATOM 26205 C C . LEU A 1 57 ? -5.612 2.349 -5.237 1.00 0.00 57 LEU A C 10
ATOM 26206 O O . LEU A 1 57 ? -5.858 1.144 -5.204 1.00 0.00 57 LEU A O 10
ATOM 26222 N N . TYR A 1 58 ? -6.042 3.201 -4.313 1.00 0.00 58 TYR A N 10
ATOM 26223 C CA . TYR A 1 58 ? -6.847 2.755 -3.181 1.00 0.00 58 TYR A CA 10
ATOM 26224 C C . TYR A 1 58 ? -8.177 2.178 -3.655 1.00 0.00 58 TYR A C 10
ATOM 26225 O O . TYR A 1 58 ? -8.583 1.098 -3.227 1.00 0.00 58 TYR A O 10
ATOM 26243 N N . PHE A 1 59 ? -8.847 2.904 -4.542 1.00 0.00 59 PHE A N 10
ATOM 26244 C CA . PHE A 1 59 ? -10.130 2.464 -5.078 1.00 0.00 59 PHE A CA 10
ATOM 26245 C C . PHE A 1 59 ? -9.937 1.516 -6.261 1.00 0.00 59 PHE A C 10
ATOM 26246 O O . PHE A 1 59 ? -10.879 0.850 -6.689 1.00 0.00 59 PHE A O 10
ATOM 26263 N N . ALA A 1 60 ? -8.711 1.462 -6.786 1.00 0.00 60 ALA A N 10
ATOM 26264 C CA . ALA A 1 60 ? -8.389 0.599 -7.921 1.00 0.00 60 ALA A CA 10
ATOM 26265 C C . ALA A 1 60 ? -8.811 1.244 -9.235 1.00 0.00 60 ALA A C 10
ATOM 26266 O O . ALA A 1 60 ? -9.917 1.013 -9.724 1.00 0.00 60 ALA A O 10
ATOM 26273 N N . GLU A 1 61 ? -7.924 2.053 -9.806 1.00 0.00 61 GLU A N 10
ATOM 26274 C CA . GLU A 1 61 ? -8.212 2.729 -11.067 1.00 0.00 61 GLU A CA 10
ATOM 26275 C C . GLU A 1 61 ? -6.928 3.196 -11.747 1.00 0.00 61 GLU A C 10
ATOM 26276 O O . GLU A 1 61 ? -6.848 4.321 -12.242 1.00 0.00 61 GLU A O 10
ATOM 26288 N N . ILE A 1 62 ? -5.927 2.322 -11.774 1.00 0.00 62 ILE A N 10
ATOM 26289 C CA . ILE A 1 62 ? -4.650 2.639 -12.400 1.00 0.00 62 ILE A CA 10
ATOM 26290 C C . ILE A 1 62 ? -3.839 1.376 -12.673 1.00 0.00 62 ILE A C 10
ATOM 26291 O O . ILE A 1 62 ? -3.242 1.231 -13.741 1.00 0.00 62 ILE A O 10
ATOM 26307 N N . ASP A 1 63 ? -3.821 0.463 -11.706 1.00 0.00 63 ASP A N 10
ATOM 26308 C CA . ASP A 1 63 ? -3.081 -0.786 -11.852 1.00 0.00 63 ASP A CA 10
ATOM 26309 C C . ASP A 1 63 ? -1.591 -0.513 -12.077 1.00 0.00 63 ASP A C 10
ATOM 26310 O O . ASP A 1 63 ? -1.051 0.466 -11.559 1.00 0.00 63 ASP A O 10
ATOM 26319 N N . ASP A 1 64 ? -0.928 -1.377 -12.847 1.00 0.00 64 ASP A N 10
ATOM 26320 C CA . ASP A 1 64 ? 0.495 -1.220 -13.132 1.00 0.00 64 ASP A CA 10
ATOM 26321 C C . ASP A 1 64 ? 1.331 -1.374 -11.863 1.00 0.00 64 ASP A C 10
ATOM 26322 O O . ASP A 1 64 ? 1.877 -2.445 -11.598 1.00 0.00 64 ASP A O 10
ATOM 26331 N N . LYS A 1 65 ? 1.430 -0.301 -11.083 1.00 0.00 65 LYS A N 10
ATOM 26332 C CA . LYS A 1 65 ? 2.203 -0.333 -9.846 1.00 0.00 65 LYS A CA 10
ATOM 26333 C C . LYS A 1 65 ? 1.988 0.939 -9.031 1.00 0.00 65 LYS A C 10
ATOM 26334 O O . LYS A 1 65 ? 1.477 0.890 -7.912 1.00 0.00 65 LYS A O 10
ATOM 26353 N N . LYS A 1 66 ? 2.387 2.076 -9.599 1.00 0.00 66 LYS A N 10
ATOM 26354 C CA . LYS A 1 66 ? 2.246 3.370 -8.930 1.00 0.00 66 LYS A CA 10
ATOM 26355 C C . LYS A 1 66 ? 3.328 3.570 -7.866 1.00 0.00 66 LYS A C 10
ATOM 26356 O O . LYS A 1 66 ? 3.378 4.610 -7.211 1.00 0.00 66 LYS A O 10
ATOM 26375 N N . VAL A 1 67 ? 4.197 2.575 -7.700 1.00 0.00 67 VAL A N 10
ATOM 26376 C CA . VAL A 1 67 ? 5.276 2.659 -6.723 1.00 0.00 67 VAL A CA 10
ATOM 26377 C C . VAL A 1 67 ? 6.218 3.815 -7.045 1.00 0.00 67 VAL A C 10
ATOM 26378 O O . VAL A 1 67 ? 6.611 4.575 -6.161 1.00 0.00 67 VAL A O 10
ATOM 26391 N N . ARG A 1 68 ? 6.577 3.940 -8.321 1.00 0.00 68 ARG A N 10
ATOM 26392 C CA . ARG A 1 68 ? 7.478 5.000 -8.767 1.00 0.00 68 ARG A CA 10
ATOM 26393 C C . ARG A 1 68 ? 6.957 6.372 -8.343 1.00 0.00 68 ARG A C 10
ATOM 26394 O O . ARG A 1 68 ? 7.545 7.032 -7.489 1.00 0.00 68 ARG A O 10
ATOM 26415 N N . GLU A 1 69 ? 5.851 6.795 -8.952 1.00 0.00 69 GLU A N 10
ATOM 26416 C CA . GLU A 1 69 ? 5.253 8.090 -8.637 1.00 0.00 69 GLU A CA 10
ATOM 26417 C C . GLU A 1 69 ? 4.987 8.229 -7.141 1.00 0.00 69 GLU A C 10
ATOM 26418 O O . GLU A 1 69 ? 4.889 9.339 -6.618 1.00 0.00 69 GLU A O 10
ATOM 26430 N N . LEU A 1 70 ? 4.869 7.095 -6.458 1.00 0.00 70 LEU A N 10
ATOM 26431 C CA . LEU A 1 70 ? 4.615 7.084 -5.020 1.00 0.00 70 LEU A CA 10
ATOM 26432 C C . LEU A 1 70 ? 5.893 7.328 -4.216 1.00 0.00 70 LEU A C 10
ATOM 26433 O O . LEU A 1 70 ? 5.925 7.084 -3.011 1.00 0.00 70 LEU A O 10
ATOM 26449 N N . ILE A 1 71 ? 6.948 7.795 -4.881 1.00 0.00 71 ILE A N 10
ATOM 26450 C CA . ILE A 1 71 ? 8.207 8.046 -4.219 1.00 0.00 71 ILE A CA 10
ATOM 26451 C C . ILE A 1 71 ? 8.812 6.739 -3.740 1.00 0.00 71 ILE A C 10
ATOM 26452 O O . ILE A 1 71 ? 8.144 5.939 -3.084 1.00 0.00 71 ILE A O 10
ATOM 26468 N N . SER A 1 72 ? 10.069 6.514 -4.090 1.00 0.00 72 SER A N 10
ATOM 26469 C CA . SER A 1 72 ? 10.743 5.285 -3.714 1.00 0.00 72 SER A CA 10
ATOM 26470 C C . SER A 1 72 ? 11.054 5.254 -2.221 1.00 0.00 72 SER A C 10
ATOM 26471 O O . SER A 1 72 ? 11.480 6.252 -1.640 1.00 0.00 72 SER A O 10
ATOM 26479 N N . TYR A 1 73 ? 10.844 4.092 -1.611 1.00 0.00 73 TYR A N 10
ATOM 26480 C CA . TYR A 1 73 ? 11.106 3.914 -0.185 1.00 0.00 73 TYR A CA 10
ATOM 26481 C C . TYR A 1 73 ? 12.560 3.516 0.044 1.00 0.00 73 TYR A C 10
ATOM 26482 O O . TYR A 1 73 ? 13.116 2.711 -0.704 1.00 0.00 73 TYR A O 10
ATOM 26500 N N . LYS A 1 74 ? 13.174 4.083 1.077 1.00 0.00 74 LYS A N 10
ATOM 26501 C CA . LYS A 1 74 ? 14.566 3.786 1.392 1.00 0.00 74 LYS A CA 10
ATOM 26502 C C . LYS A 1 74 ? 14.773 3.611 2.894 1.00 0.00 74 LYS A C 10
ATOM 26503 O O . LYS A 1 74 ? 14.452 4.500 3.683 1.00 0.00 74 LYS A O 10
ATOM 26522 N N . LEU A 1 75 ? 15.320 2.462 3.279 1.00 0.00 75 LEU A N 10
ATOM 26523 C CA . LEU A 1 75 ? 15.584 2.168 4.685 1.00 0.00 75 LEU A CA 10
ATOM 26524 C C . LEU A 1 75 ? 14.309 2.243 5.520 1.00 0.00 75 LEU A C 10
ATOM 26525 O O . LEU A 1 75 ? 13.996 3.280 6.103 1.00 0.00 75 LEU A O 10
ATOM 26541 N N . GLU A 1 76 ? 13.581 1.131 5.578 1.00 0.00 76 GLU A N 10
ATOM 26542 C CA . GLU A 1 76 ? 12.343 1.070 6.350 1.00 0.00 76 GLU A CA 10
ATOM 26543 C C . GLU A 1 76 ? 11.902 -0.372 6.555 1.00 0.00 76 GLU A C 10
ATOM 26544 O O . GLU A 1 76 ? 10.709 -0.670 6.596 1.00 0.00 76 GLU A O 10
ATOM 26556 N N . VAL A 1 77 ? 12.876 -1.262 6.675 1.00 0.00 77 VAL A N 10
ATOM 26557 C CA . VAL A 1 77 ? 12.596 -2.679 6.868 1.00 0.00 77 VAL A CA 10
ATOM 26558 C C . VAL A 1 77 ? 13.640 -3.336 7.771 1.00 0.00 77 VAL A C 10
ATOM 26559 O O . VAL A 1 77 ? 14.419 -4.176 7.323 1.00 0.00 77 VAL A O 10
ATOM 26572 N N . PRO A 1 78 ? 13.661 -2.966 9.063 1.00 0.00 78 PRO A N 10
ATOM 26573 C CA . PRO A 1 78 ? 14.602 -3.524 10.028 1.00 0.00 78 PRO A CA 10
ATOM 26574 C C . PRO A 1 78 ? 14.082 -4.809 10.663 1.00 0.00 78 PRO A C 10
ATOM 26575 O O . PRO A 1 78 ? 14.203 -5.012 11.871 1.00 0.00 78 PRO A O 10
ATOM 26586 N N . GLU A 1 79 ? 13.500 -5.670 9.836 1.00 0.00 79 GLU A N 10
ATOM 26587 C CA . GLU A 1 79 ? 12.952 -6.942 10.296 1.00 0.00 79 GLU A CA 10
ATOM 26588 C C . GLU A 1 79 ? 12.281 -7.682 9.143 1.00 0.00 79 GLU A C 10
ATOM 26589 O O . GLU A 1 79 ? 12.404 -7.285 7.984 1.00 0.00 79 GLU A O 10
ATOM 26601 N N . PHE A 1 80 ? 11.567 -8.756 9.466 1.00 0.00 80 PHE A N 10
ATOM 26602 C CA . PHE A 1 80 ? 10.874 -9.544 8.454 1.00 0.00 80 PHE A CA 10
ATOM 26603 C C . PHE A 1 80 ? 9.892 -8.677 7.668 1.00 0.00 80 PHE A C 10
ATOM 26604 O O . PHE A 1 80 ? 8.904 -8.195 8.216 1.00 0.00 80 PHE A O 10
ATOM 26621 N N . THR A 1 81 ? 10.176 -8.489 6.384 1.00 0.00 81 THR A N 10
ATOM 26622 C CA . THR A 1 81 ? 9.321 -7.684 5.511 1.00 0.00 81 THR A CA 10
ATOM 26623 C C . THR A 1 81 ? 9.868 -7.660 4.080 1.00 0.00 81 THR A C 10
ATOM 26624 O O . THR A 1 81 ? 9.120 -7.481 3.123 1.00 0.00 81 THR A O 10
ATOM 26635 N N . LYS A 1 82 ? 11.175 -7.842 3.940 1.00 0.00 82 LYS A N 10
ATOM 26636 C CA . LYS A 1 82 ? 11.800 -7.844 2.622 1.00 0.00 82 LYS A CA 10
ATOM 26637 C C . LYS A 1 82 ? 11.207 -8.950 1.754 1.00 0.00 82 LYS A C 10
ATOM 26638 O O . LYS A 1 82 ? 11.020 -8.778 0.547 1.00 0.00 82 LYS A O 10
ATOM 26657 N N . LYS A 1 83 ? 10.917 -10.085 2.379 1.00 0.00 83 LYS A N 10
ATOM 26658 C CA . LYS A 1 83 ? 10.349 -11.233 1.679 1.00 0.00 83 LYS A CA 10
ATOM 26659 C C . LYS A 1 83 ? 9.001 -10.894 1.056 1.00 0.00 83 LYS A C 10
ATOM 26660 O O . LYS A 1 83 ? 8.802 -11.061 -0.149 1.00 0.00 83 LYS A O 10
ATOM 26679 N N . VAL A 1 84 ? 8.070 -10.417 1.878 1.00 0.00 84 VAL A N 10
ATOM 26680 C CA . VAL A 1 84 ? 6.746 -10.061 1.395 1.00 0.00 84 VAL A CA 10
ATOM 26681 C C . VAL A 1 84 ? 6.850 -9.104 0.214 1.00 0.00 84 VAL A C 10
ATOM 26682 O O . VAL A 1 84 ? 6.136 -9.239 -0.787 1.00 0.00 84 VAL A O 10
ATOM 26695 N N . LEU A 1 85 ? 7.774 -8.157 0.314 1.00 0.00 85 LEU A N 10
ATOM 26696 C CA . LEU A 1 85 ? 7.996 -7.210 -0.769 1.00 0.00 85 LEU A CA 10
ATOM 26697 C C . LEU A 1 85 ? 8.298 -7.984 -2.044 1.00 0.00 85 LEU A C 10
ATOM 26698 O O . LEU A 1 85 ? 7.844 -7.627 -3.131 1.00 0.00 85 LEU A O 10
ATOM 26714 N N . ASP A 1 86 ? 9.044 -9.075 -1.884 1.00 0.00 86 ASP A N 10
ATOM 26715 C CA . ASP A 1 86 ? 9.384 -9.939 -3.004 1.00 0.00 86 ASP A CA 10
ATOM 26716 C C . ASP A 1 86 ? 8.113 -10.528 -3.612 1.00 0.00 86 ASP A C 10
ATOM 26717 O O . ASP A 1 86 ? 8.111 -10.974 -4.760 1.00 0.00 86 ASP A O 10
ATOM 26726 N N . ILE A 1 87 ? 7.030 -10.518 -2.833 1.00 0.00 87 ILE A N 10
ATOM 26727 C CA . ILE A 1 87 ? 5.753 -11.040 -3.294 1.00 0.00 87 ILE A CA 10
ATOM 26728 C C . ILE A 1 87 ? 5.185 -10.132 -4.374 1.00 0.00 87 ILE A C 10
ATOM 26729 O O . ILE A 1 87 ? 4.708 -10.600 -5.402 1.00 0.00 87 ILE A O 10
ATOM 26745 N N . VAL A 1 88 ? 5.248 -8.829 -4.132 1.00 0.00 88 VAL A N 10
ATOM 26746 C CA . VAL A 1 88 ? 4.742 -7.856 -5.096 1.00 0.00 88 VAL A CA 10
ATOM 26747 C C . VAL A 1 88 ? 5.552 -7.892 -6.394 1.00 0.00 88 VAL A C 10
ATOM 26748 O O . VAL A 1 88 ? 5.064 -7.506 -7.455 1.00 0.00 88 VAL A O 10
ATOM 26761 N N . LYS A 1 89 ? 6.798 -8.347 -6.293 1.00 0.00 89 LYS A N 10
ATOM 26762 C CA . LYS A 1 89 ? 7.693 -8.427 -7.443 1.00 0.00 89 LYS A CA 10
ATOM 26763 C C . LYS A 1 89 ? 7.070 -9.195 -8.609 1.00 0.00 89 LYS A C 10
ATOM 26764 O O . LYS A 1 89 ? 7.413 -8.957 -9.766 1.00 0.00 89 LYS A O 10
ATOM 26783 N N . ASP A 1 90 ? 6.169 -10.125 -8.305 1.00 0.00 90 ASP A N 10
ATOM 26784 C CA . ASP A 1 90 ? 5.533 -10.923 -9.344 1.00 0.00 90 ASP A CA 10
ATOM 26785 C C . ASP A 1 90 ? 4.026 -11.066 -9.130 1.00 0.00 90 ASP A C 10
ATOM 26786 O O . ASP A 1 90 ? 3.258 -11.095 -10.092 1.00 0.00 90 ASP A O 10
ATOM 26795 N N . ILE A 1 91 ? 3.606 -11.166 -7.874 1.00 0.00 91 ILE A N 10
ATOM 26796 C CA . ILE A 1 91 ? 2.191 -11.316 -7.558 1.00 0.00 91 ILE A CA 10
ATOM 26797 C C . ILE A 1 91 ? 1.426 -10.027 -7.843 1.00 0.00 91 ILE A C 10
ATOM 26798 O O . ILE A 1 91 ? 1.794 -8.952 -7.370 1.00 0.00 91 ILE A O 10
ATOM 26814 N N . GLU A 1 92 ? 0.362 -10.149 -8.634 1.00 0.00 92 GLU A N 10
ATOM 26815 C CA . GLU A 1 92 ? -0.459 -9.003 -9.003 1.00 0.00 92 GLU A CA 10
ATOM 26816 C C . GLU A 1 92 ? -1.843 -9.082 -8.357 1.00 0.00 92 GLU A C 10
ATOM 26817 O O . GLU A 1 92 ? -2.067 -9.865 -7.435 1.00 0.00 92 GLU A O 10
ATOM 26829 N N . PHE A 1 93 ? -2.766 -8.264 -8.855 1.00 0.00 93 PHE A N 10
ATOM 26830 C CA . PHE A 1 93 ? -4.127 -8.237 -8.332 1.00 0.00 93 PHE A CA 10
ATOM 26831 C C . PHE A 1 93 ? -4.930 -9.454 -8.791 1.00 0.00 93 PHE A C 10
ATOM 26832 O O . PHE A 1 93 ? -6.050 -9.675 -8.330 1.00 0.00 93 PHE A O 10
ATOM 26849 N N . GLY A 1 94 ? -4.357 -10.243 -9.698 1.00 0.00 94 GLY A N 10
ATOM 26850 C CA . GLY A 1 94 ? -5.043 -11.423 -10.191 1.00 0.00 94 GLY A CA 10
ATOM 26851 C C . GLY A 1 94 ? -4.719 -12.669 -9.388 1.00 0.00 94 GLY A C 10
ATOM 26852 O O . GLY A 1 94 ? -5.011 -13.786 -9.817 1.00 0.00 94 GLY A O 10
ATOM 26856 N N . LYS A 1 95 ? -4.113 -12.480 -8.217 1.00 0.00 95 LYS A N 10
ATOM 26857 C CA . LYS A 1 95 ? -3.751 -13.590 -7.353 1.00 0.00 95 LYS A CA 10
ATOM 26858 C C . LYS A 1 95 ? -4.215 -13.336 -5.923 1.00 0.00 95 LYS A C 10
ATOM 26859 O O . LYS A 1 95 ? -4.378 -12.190 -5.511 1.00 0.00 95 LYS A O 10
ATOM 26878 N N . THR A 1 96 ? -4.428 -14.408 -5.168 1.00 0.00 96 THR A N 10
ATOM 26879 C CA . THR A 1 96 ? -4.872 -14.293 -3.783 1.00 0.00 96 THR A CA 10
ATOM 26880 C C . THR A 1 96 ? -4.440 -15.514 -2.979 1.00 0.00 96 THR A C 10
ATOM 26881 O O . THR A 1 96 ? -4.745 -16.649 -3.344 1.00 0.00 96 THR A O 10
ATOM 26892 N N . LEU A 1 97 ? -3.727 -15.275 -1.883 1.00 0.00 97 LEU A N 10
ATOM 26893 C CA . LEU A 1 97 ? -3.249 -16.354 -1.031 1.00 0.00 97 LEU A CA 10
ATOM 26894 C C . LEU A 1 97 ? -3.124 -15.870 0.405 1.00 0.00 97 LEU A C 10
ATOM 26895 O O . LEU A 1 97 ? -3.375 -14.703 0.693 1.00 0.00 97 LEU A O 10
ATOM 26911 N N . THR A 1 98 ? -2.744 -16.768 1.305 1.00 0.00 98 THR A N 10
ATOM 26912 C CA . THR A 1 98 ? -2.595 -16.413 2.710 1.00 0.00 98 THR A CA 10
ATOM 26913 C C . THR A 1 98 ? -1.132 -16.134 3.052 1.00 0.00 98 THR A C 10
ATOM 26914 O O . THR A 1 98 ? -0.285 -16.039 2.165 1.00 0.00 98 THR A O 10
ATOM 26925 N N . TYR A 1 99 ? -0.846 -15.999 4.344 1.00 0.00 99 TYR A N 10
ATOM 26926 C CA . TYR A 1 99 ? 0.510 -15.724 4.806 1.00 0.00 99 TYR A CA 10
ATOM 26927 C C . TYR A 1 99 ? 1.370 -16.987 4.806 1.00 0.00 99 TYR A C 10
ATOM 26928 O O . TYR A 1 99 ? 2.559 -16.940 4.492 1.00 0.00 99 TYR A O 10
ATOM 26946 N N . GLY A 1 100 ? 0.765 -18.113 5.174 1.00 0.00 100 GLY A N 10
ATOM 26947 C CA . GLY A 1 100 ? 1.494 -19.370 5.226 1.00 0.00 100 GLY A CA 10
ATOM 26948 C C . GLY A 1 100 ? 2.176 -19.723 3.916 1.00 0.00 100 GLY A C 10
ATOM 26949 O O . GLY A 1 100 ? 3.359 -20.062 3.897 1.00 0.00 100 GLY A O 10
ATOM 26953 N N . ASP A 1 101 ? 1.425 -19.661 2.823 1.00 0.00 101 ASP A N 10
ATOM 26954 C CA . ASP A 1 101 ? 1.961 -19.995 1.506 1.00 0.00 101 ASP A CA 10
ATOM 26955 C C . ASP A 1 101 ? 3.160 -19.115 1.153 1.00 0.00 101 ASP A C 10
ATOM 26956 O O . ASP A 1 101 ? 4.137 -19.588 0.571 1.00 0.00 101 ASP A O 10
ATOM 26965 N N . ILE A 1 102 ? 3.080 -17.837 1.503 1.00 0.00 102 ILE A N 10
ATOM 26966 C CA . ILE A 1 102 ? 4.161 -16.897 1.217 1.00 0.00 102 ILE A CA 10
ATOM 26967 C C . ILE A 1 102 ? 5.375 -17.160 2.096 1.00 0.00 102 ILE A C 10
ATOM 26968 O O . ILE A 1 102 ? 6.499 -17.281 1.607 1.00 0.00 102 ILE A O 10
ATOM 26984 N N . ALA A 1 103 ? 5.139 -17.243 3.400 1.00 0.00 103 ALA A N 10
ATOM 26985 C CA . ALA A 1 103 ? 6.205 -17.484 4.358 1.00 0.00 103 ALA A CA 10
ATOM 26986 C C . ALA A 1 103 ? 6.937 -18.779 4.039 1.00 0.00 103 ALA A C 10
ATOM 26987 O O . ALA A 1 103 ? 8.157 -18.794 3.871 1.00 0.00 103 ALA A O 10
ATOM 26994 N N . LYS A 1 104 ? 6.179 -19.865 3.946 1.00 0.00 104 LYS A N 10
ATOM 26995 C CA . LYS A 1 104 ? 6.747 -21.172 3.633 1.00 0.00 104 LYS A CA 10
ATOM 26996 C C . LYS A 1 104 ? 7.476 -21.141 2.290 1.00 0.00 104 LYS A C 10
ATOM 26997 O O . LYS A 1 104 ? 8.313 -21.998 2.007 1.00 0.00 104 LYS A O 10
ATOM 27016 N N . LYS A 1 105 ? 7.144 -20.151 1.465 1.00 0.00 105 LYS A N 10
ATOM 27017 C CA . LYS A 1 105 ? 7.759 -20.013 0.152 1.00 0.00 105 LYS A CA 10
ATOM 27018 C C . LYS A 1 105 ? 9.236 -19.644 0.268 1.00 0.00 105 LYS A C 10
ATOM 27019 O O . LYS A 1 105 ? 10.070 -20.166 -0.471 1.00 0.00 105 LYS A O 10
ATOM 27038 N N . LEU A 1 106 ? 9.559 -18.745 1.196 1.00 0.00 106 LEU A N 10
ATOM 27039 C CA . LEU A 1 106 ? 10.933 -18.325 1.388 1.00 0.00 106 LEU A CA 10
ATOM 27040 C C . LEU A 1 106 ? 11.617 -19.164 2.462 1.00 0.00 106 LEU A C 10
ATOM 27041 O O . LEU A 1 106 ? 12.334 -20.119 2.159 1.00 0.00 106 LEU A O 10
ATOM 27057 N N . ASN A 1 107 ? 11.391 -18.800 3.720 1.00 0.00 107 ASN A N 10
ATOM 27058 C CA . ASN A 1 107 ? 11.983 -19.519 4.843 1.00 0.00 107 ASN A CA 10
ATOM 27059 C C . ASN A 1 107 ? 11.494 -18.958 6.176 1.00 0.00 107 ASN A C 10
ATOM 27060 O O . ASN A 1 107 ? 12.269 -18.821 7.122 1.00 0.00 107 ASN A O 10
ATOM 27071 N N . THR A 1 108 ? 10.210 -18.628 6.243 1.00 0.00 108 THR A N 10
ATOM 27072 C CA . THR A 1 108 ? 9.633 -18.073 7.464 1.00 0.00 108 THR A CA 10
ATOM 27073 C C . THR A 1 108 ? 8.248 -18.663 7.737 1.00 0.00 108 THR A C 10
ATOM 27074 O O . THR A 1 108 ? 7.975 -19.809 7.381 1.00 0.00 108 THR A O 10
ATOM 27085 N N . SER A 1 109 ? 7.377 -17.880 8.372 1.00 0.00 109 SER A N 10
ATOM 27086 C CA . SER A 1 109 ? 6.030 -18.336 8.688 1.00 0.00 109 SER A CA 10
ATOM 27087 C C . SER A 1 109 ? 5.040 -17.175 8.644 1.00 0.00 109 SER A C 10
ATOM 27088 O O . SER A 1 109 ? 5.438 -16.010 8.632 1.00 0.00 109 SER A O 10
ATOM 27096 N N . PRO A 1 110 ? 3.732 -17.479 8.613 1.00 0.00 110 PRO A N 10
ATOM 27097 C CA . PRO A 1 110 ? 2.683 -16.455 8.561 1.00 0.00 110 PRO A CA 10
ATOM 27098 C C . PRO A 1 110 ? 2.577 -15.649 9.853 1.00 0.00 110 PRO A C 10
ATOM 27099 O O . PRO A 1 110 ? 1.847 -14.659 9.917 1.00 0.00 110 PRO A O 10
ATOM 27110 N N . ARG A 1 111 ? 3.311 -16.068 10.881 1.00 0.00 111 ARG A N 10
ATOM 27111 C CA . ARG A 1 111 ? 3.294 -15.370 12.160 1.00 0.00 111 ARG A CA 10
ATOM 27112 C C . ARG A 1 111 ? 4.074 -14.065 12.065 1.00 0.00 111 ARG A C 10
ATOM 27113 O O . ARG A 1 111 ? 3.537 -12.988 12.327 1.00 0.00 111 ARG A O 10
ATOM 27134 N N . ALA A 1 112 ? 5.342 -14.168 11.682 1.00 0.00 112 ALA A N 10
ATOM 27135 C CA . ALA A 1 112 ? 6.197 -12.998 11.543 1.00 0.00 112 ALA A CA 10
ATOM 27136 C C . ALA A 1 112 ? 5.744 -12.128 10.378 1.00 0.00 112 ALA A C 10
ATOM 27137 O O . ALA A 1 112 ? 5.782 -10.899 10.451 1.00 0.00 112 ALA A O 10
ATOM 27144 N N . VAL A 1 113 ? 5.312 -12.776 9.299 1.00 0.00 113 VAL A N 10
ATOM 27145 C CA . VAL A 1 113 ? 4.851 -12.063 8.114 1.00 0.00 113 VAL A CA 10
ATOM 27146 C C . VAL A 1 113 ? 3.578 -11.276 8.402 1.00 0.00 113 VAL A C 10
ATOM 27147 O O . VAL A 1 113 ? 3.292 -10.276 7.741 1.00 0.00 113 VAL A O 10
ATOM 27160 N N . GLY A 1 114 ? 2.818 -11.724 9.397 1.00 0.00 114 GLY A N 10
ATOM 27161 C CA . GLY A 1 114 ? 1.591 -11.036 9.751 1.00 0.00 114 GLY A CA 10
ATOM 27162 C C . GLY A 1 114 ? 1.840 -9.580 10.085 1.00 0.00 114 GLY A C 10
ATOM 27163 O O . GLY A 1 114 ? 1.459 -8.690 9.327 1.00 0.00 114 GLY A O 10
ATOM 27167 N N . MET A 1 115 ? 2.494 -9.341 11.218 1.00 0.00 115 MET A N 10
ATOM 27168 C CA . MET A 1 115 ? 2.811 -7.986 11.653 1.00 0.00 115 MET A CA 10
ATOM 27169 C C . MET A 1 115 ? 3.631 -7.243 10.599 1.00 0.00 115 MET A C 10
ATOM 27170 O O . MET A 1 115 ? 3.690 -6.014 10.603 1.00 0.00 115 MET A O 10
ATOM 27184 N N . ALA A 1 116 ? 4.263 -7.994 9.700 1.00 0.00 116 ALA A N 10
ATOM 27185 C CA . ALA A 1 116 ? 5.079 -7.399 8.647 1.00 0.00 116 ALA A CA 10
ATOM 27186 C C . ALA A 1 116 ? 4.250 -6.453 7.779 1.00 0.00 116 ALA A C 10
ATOM 27187 O O . ALA A 1 116 ? 4.228 -5.246 8.012 1.00 0.00 116 ALA A O 10
ATOM 27194 N N . LEU A 1 117 ? 3.572 -7.008 6.778 1.00 0.00 117 LEU A N 10
ATOM 27195 C CA . LEU A 1 117 ? 2.750 -6.208 5.877 1.00 0.00 117 LEU A CA 10
ATOM 27196 C C . LEU A 1 117 ? 1.678 -5.418 6.632 1.00 0.00 117 LEU A C 10
ATOM 27197 O O . LEU A 1 117 ? 1.131 -4.449 6.105 1.00 0.00 117 LEU A O 10
ATOM 27213 N N . LYS A 1 118 ? 1.370 -5.837 7.856 1.00 0.00 118 LYS A N 10
ATOM 27214 C CA . LYS A 1 118 ? 0.353 -5.160 8.657 1.00 0.00 118 LYS A CA 10
ATOM 27215 C C . LYS A 1 118 ? 0.785 -3.745 9.035 1.00 0.00 118 LYS A C 10
ATOM 27216 O O . LYS A 1 118 ? 0.188 -2.766 8.588 1.00 0.00 118 LYS A O 10
ATOM 27235 N N . ARG A 1 119 ? 1.815 -3.644 9.870 1.00 0.00 119 ARG A N 10
ATOM 27236 C CA . ARG A 1 119 ? 2.309 -2.346 10.317 1.00 0.00 119 ARG A CA 10
ATOM 27237 C C . ARG A 1 119 ? 3.469 -1.856 9.452 1.00 0.00 119 ARG A C 10
ATOM 27238 O O . ARG A 1 119 ? 4.248 -1.002 9.874 1.00 0.00 119 ARG A O 10
ATOM 27259 N N . ASN A 1 120 ? 3.577 -2.390 8.239 1.00 0.00 120 ASN A N 10
ATOM 27260 C CA . ASN A 1 120 ? 4.642 -1.990 7.326 1.00 0.00 120 ASN A CA 10
ATOM 27261 C C . ASN A 1 120 ? 4.618 -0.479 7.091 1.00 0.00 120 ASN A C 10
ATOM 27262 O O . ASN A 1 120 ? 3.680 0.204 7.504 1.00 0.00 120 ASN A O 10
ATOM 27273 N N . PRO A 1 121 ? 5.655 0.062 6.431 1.00 0.00 121 PRO A N 10
ATOM 27274 C CA . PRO A 1 121 ? 5.752 1.494 6.148 1.00 0.00 121 PRO A CA 10
ATOM 27275 C C . PRO A 1 121 ? 4.987 1.895 4.888 1.00 0.00 121 PRO A C 10
ATOM 27276 O O . PRO A 1 121 ? 4.501 3.023 4.775 1.00 0.00 121 PRO A O 10
ATOM 27287 N N . LEU A 1 122 ? 4.885 0.962 3.944 1.00 0.00 122 LEU A N 10
ATOM 27288 C CA . LEU A 1 122 ? 4.180 1.210 2.690 1.00 0.00 122 LEU A CA 10
ATOM 27289 C C . LEU A 1 122 ? 3.067 0.180 2.484 1.00 0.00 122 LEU A C 10
ATOM 27290 O O . LEU A 1 122 ? 2.996 -0.468 1.440 1.00 0.00 122 LEU A O 10
ATOM 27306 N N . PRO A 1 123 ? 2.181 0.013 3.482 1.00 0.00 123 PRO A N 10
ATOM 27307 C CA . PRO A 1 123 ? 1.073 -0.945 3.410 1.00 0.00 123 PRO A CA 10
ATOM 27308 C C . PRO A 1 123 ? 0.275 -0.824 2.115 1.00 0.00 123 PRO A C 10
ATOM 27309 O O . PRO A 1 123 ? -0.223 -1.818 1.590 1.00 0.00 123 PRO A O 10
ATOM 27320 N N . LEU A 1 124 ? 0.156 0.397 1.605 1.00 0.00 124 LEU A N 10
ATOM 27321 C CA . LEU A 1 124 ? -0.586 0.638 0.372 1.00 0.00 124 LEU A CA 10
ATOM 27322 C C . LEU A 1 124 ? 0.137 0.034 -0.826 1.00 0.00 124 LEU A C 10
ATOM 27323 O O . LEU A 1 124 ? -0.388 -0.858 -1.495 1.00 0.00 124 LEU A O 10
ATOM 27339 N N . ILE A 1 125 ? 1.342 0.525 -1.096 1.00 0.00 125 ILE A N 10
ATOM 27340 C CA . ILE A 1 125 ? 2.134 0.035 -2.217 1.00 0.00 125 ILE A CA 10
ATOM 27341 C C . ILE A 1 125 ? 2.345 -1.477 -2.122 1.00 0.00 125 ILE A C 10
ATOM 27342 O O . ILE A 1 125 ? 2.556 -2.148 -3.132 1.00 0.00 125 ILE A O 10
ATOM 27358 N N . ILE A 1 126 ? 2.284 -2.004 -0.903 1.00 0.00 126 ILE A N 10
ATOM 27359 C CA . ILE A 1 126 ? 2.465 -3.434 -0.678 1.00 0.00 126 ILE A CA 10
ATOM 27360 C C . ILE A 1 126 ? 1.170 -4.196 -0.960 1.00 0.00 126 ILE A C 10
ATOM 27361 O O . ILE A 1 126 ? 0.080 -3.731 -0.622 1.00 0.00 126 ILE A O 10
ATOM 27377 N N . PRO A 1 127 ? 1.269 -5.380 -1.595 1.00 0.00 127 PRO A N 10
ATOM 27378 C CA . PRO A 1 127 ? 0.106 -6.202 -1.935 1.00 0.00 127 PRO A CA 10
ATOM 27379 C C . PRO A 1 127 ? -0.377 -7.072 -0.775 1.00 0.00 127 PRO A C 10
ATOM 27380 O O . PRO A 1 127 ? -0.749 -8.229 -0.970 1.00 0.00 127 PRO A O 10
ATOM 27391 N N . CYS A 1 128 ? -0.377 -6.505 0.425 1.00 0.00 128 CYS A N 10
ATOM 27392 C CA . CYS A 1 128 ? -0.826 -7.221 1.616 1.00 0.00 128 CYS A CA 10
ATOM 27393 C C . CYS A 1 128 ? -2.245 -7.762 1.434 1.00 0.00 128 CYS A C 10
ATOM 27394 O O . CYS A 1 128 ? -2.653 -8.703 2.115 1.00 0.00 128 CYS A O 10
ATOM 27402 N N . HIS A 1 129 ? -2.995 -7.158 0.514 1.00 0.00 129 HIS A N 10
ATOM 27403 C CA . HIS A 1 129 ? -4.368 -7.579 0.252 1.00 0.00 129 HIS A CA 10
ATOM 27404 C C . HIS A 1 129 ? -4.417 -9.041 -0.175 1.00 0.00 129 HIS A C 10
ATOM 27405 O O . HIS A 1 129 ? -5.298 -9.790 0.248 1.00 0.00 129 HIS A O 10
ATOM 27420 N N . ARG A 1 130 ? -3.463 -9.447 -1.007 1.00 0.00 130 ARG A N 10
ATOM 27421 C CA . ARG A 1 130 ? -3.397 -10.824 -1.484 1.00 0.00 130 ARG A CA 10
ATOM 27422 C C . ARG A 1 130 ? -2.725 -11.731 -0.452 1.00 0.00 130 ARG A C 10
ATOM 27423 O O . ARG A 1 130 ? -1.920 -12.595 -0.798 1.00 0.00 130 ARG A O 10
ATOM 27444 N N . VAL A 1 131 ? -3.067 -11.525 0.818 1.00 0.00 131 VAL A N 10
ATOM 27445 C CA . VAL A 1 131 ? -2.510 -12.310 1.907 1.00 0.00 131 VAL A CA 10
ATOM 27446 C C . VAL A 1 131 ? -3.488 -12.366 3.073 1.00 0.00 131 VAL A C 10
ATOM 27447 O O . VAL A 1 131 ? -3.378 -11.594 4.025 1.00 0.00 131 VAL A O 10
ATOM 27460 N N . VAL A 1 132 ? -4.455 -13.272 2.983 1.00 0.00 132 VAL A N 10
ATOM 27461 C CA . VAL A 1 132 ? -5.463 -13.417 4.022 1.00 0.00 132 VAL A CA 10
ATOM 27462 C C . VAL A 1 132 ? -5.111 -14.541 4.993 1.00 0.00 132 VAL A C 10
ATOM 27463 O O . VAL A 1 132 ? -4.139 -15.267 4.791 1.00 0.00 132 VAL A O 10
ATOM 27476 N N . ALA A 1 133 ? -5.911 -14.679 6.044 1.00 0.00 133 ALA A N 10
ATOM 27477 C CA . ALA A 1 133 ? -5.688 -15.719 7.038 1.00 0.00 133 ALA A CA 10
ATOM 27478 C C . ALA A 1 133 ? -6.305 -17.039 6.592 1.00 0.00 133 ALA A C 10
ATOM 27479 O O . ALA A 1 133 ? -6.790 -17.159 5.466 1.00 0.00 133 ALA A O 10
ATOM 27486 N N . LYS A 1 134 ? -6.289 -18.027 7.481 1.00 0.00 134 LYS A N 10
ATOM 27487 C CA . LYS A 1 134 ? -6.849 -19.341 7.180 1.00 0.00 134 LYS A CA 10
ATOM 27488 C C . LYS A 1 134 ? -8.255 -19.223 6.595 1.00 0.00 134 LYS A C 10
ATOM 27489 O O . LYS A 1 134 ? -8.627 -19.977 5.694 1.00 0.00 134 LYS A O 10
ATOM 27508 N N . ASN A 1 135 ? -9.032 -18.278 7.115 1.00 0.00 135 ASN A N 10
ATOM 27509 C CA . ASN A 1 135 ? -10.395 -18.071 6.646 1.00 0.00 135 ASN A CA 10
ATOM 27510 C C . ASN A 1 135 ? -10.417 -17.257 5.354 1.00 0.00 135 ASN A C 10
ATOM 27511 O O . ASN A 1 135 ? -10.481 -17.816 4.258 1.00 0.00 135 ASN A O 10
ATOM 27522 N N . SER A 1 136 ? -10.370 -15.942 5.494 1.00 0.00 136 SER A N 10
ATOM 27523 C CA . SER A 1 136 ? -10.389 -15.047 4.338 1.00 0.00 136 SER A CA 10
ATOM 27524 C C . SER A 1 136 ? -10.109 -13.604 4.740 1.00 0.00 136 SER A C 10
ATOM 27525 O O . SER A 1 136 ? -9.565 -12.826 3.955 1.00 0.00 136 SER A O 10
ATOM 27533 N N . LEU A 1 137 ? -10.485 -13.249 5.959 1.00 0.00 137 LEU A N 10
ATOM 27534 C CA . LEU A 1 137 ? -10.273 -11.897 6.462 1.00 0.00 137 LEU A CA 10
ATOM 27535 C C . LEU A 1 137 ? -10.008 -11.909 7.963 1.00 0.00 137 LEU A C 10
ATOM 27536 O O . LEU A 1 137 ? -10.633 -12.664 8.708 1.00 0.00 137 LEU A O 10
ATOM 27552 N N . GLY A 1 138 ? -9.078 -11.067 8.401 1.00 0.00 138 GLY A N 10
ATOM 27553 C CA . GLY A 1 138 ? -8.746 -10.995 9.811 1.00 0.00 138 GLY A CA 10
ATOM 27554 C C . GLY A 1 138 ? -9.081 -9.647 10.417 1.00 0.00 138 GLY A C 10
ATOM 27555 O O . GLY A 1 138 ? -10.217 -9.407 10.827 1.00 0.00 138 GLY A O 10
ATOM 27559 N N . GLY A 1 139 ? -8.089 -8.763 10.474 1.00 0.00 139 GLY A N 10
ATOM 27560 C CA . GLY A 1 139 ? -8.304 -7.443 11.036 1.00 0.00 139 GLY A CA 10
ATOM 27561 C C . GLY A 1 139 ? -7.612 -7.264 12.373 1.00 0.00 139 GLY A C 10
ATOM 27562 O O . GLY A 1 139 ? -7.720 -8.117 13.254 1.00 0.00 139 GLY A O 10
ATOM 27566 N N . TYR A 1 140 ? -6.900 -6.152 12.524 1.00 0.00 140 TYR A N 10
ATOM 27567 C CA . TYR A 1 140 ? -6.188 -5.864 13.764 1.00 0.00 140 TYR A CA 10
ATOM 27568 C C . TYR A 1 140 ? -5.694 -4.421 13.788 1.00 0.00 140 TYR A C 10
ATOM 27569 O O . TYR A 1 140 ? -5.793 -3.738 14.807 1.00 0.00 140 TYR A O 10
ATOM 27587 N N . SER A 1 141 ? -5.160 -3.963 12.660 1.00 0.00 141 SER A N 10
ATOM 27588 C CA . SER A 1 141 ? -4.650 -2.600 12.557 1.00 0.00 141 SER A CA 10
ATOM 27589 C C . SER A 1 141 ? -4.977 -1.994 11.197 1.00 0.00 141 SER A C 10
ATOM 27590 O O . SER A 1 141 ? -5.565 -2.648 10.337 1.00 0.00 141 SER A O 10
ATOM 27598 N N . TYR A 1 142 ? -4.590 -0.734 11.013 1.00 0.00 142 TYR A N 10
ATOM 27599 C CA . TYR A 1 142 ? -4.836 -0.025 9.762 1.00 0.00 142 TYR A CA 10
ATOM 27600 C C . TYR A 1 142 ? -6.334 0.139 9.511 1.00 0.00 142 TYR A C 10
ATOM 27601 O O . TYR A 1 142 ? -6.890 1.219 9.716 1.00 0.00 142 TYR A O 10
ATOM 27619 N N . GLY A 1 143 ? -6.980 -0.929 9.060 1.00 0.00 143 GLY A N 10
ATOM 27620 C CA . GLY A 1 143 ? -8.403 -0.876 8.784 1.00 0.00 143 GLY A CA 10
ATOM 27621 C C . GLY A 1 143 ? -8.830 -1.934 7.789 1.00 0.00 143 GLY A C 10
ATOM 27622 O O . GLY A 1 143 ? -8.974 -1.657 6.598 1.00 0.00 143 GLY A O 10
ATOM 27626 N N . LEU A 1 144 ? -9.025 -3.154 8.280 1.00 0.00 144 LEU A N 10
ATOM 27627 C CA . LEU A 1 144 ? -9.429 -4.273 7.434 1.00 0.00 144 LEU A CA 10
ATOM 27628 C C . LEU A 1 144 ? -10.682 -3.951 6.619 1.00 0.00 144 LEU A C 10
ATOM 27629 O O . LEU A 1 144 ? -10.972 -4.624 5.629 1.00 0.00 144 LEU A O 10
ATOM 27645 N N . ASP A 1 145 ? -11.424 -2.924 7.030 1.00 0.00 145 ASP A N 10
ATOM 27646 C CA . ASP A 1 145 ? -12.638 -2.537 6.321 1.00 0.00 145 ASP A CA 10
ATOM 27647 C C . ASP A 1 145 ? -12.319 -2.149 4.881 1.00 0.00 145 ASP A C 10
ATOM 27648 O O . ASP A 1 145 ? -13.076 -2.461 3.962 1.00 0.00 145 ASP A O 10
ATOM 27657 N N . LYS A 1 146 ? -11.191 -1.473 4.690 1.00 0.00 146 LYS A N 10
ATOM 27658 C CA . LYS A 1 146 ? -10.768 -1.052 3.360 1.00 0.00 146 LYS A CA 10
ATOM 27659 C C . LYS A 1 146 ? -10.381 -2.263 2.517 1.00 0.00 146 LYS A C 10
ATOM 27660 O O . LYS A 1 146 ? -10.658 -2.312 1.319 1.00 0.00 146 LYS A O 10
ATOM 27679 N N . LYS A 1 147 ? -9.752 -3.247 3.157 1.00 0.00 147 LYS A N 10
ATOM 27680 C CA . LYS A 1 147 ? -9.345 -4.466 2.468 1.00 0.00 147 LYS A CA 10
ATOM 27681 C C . LYS A 1 147 ? -10.561 -5.159 1.864 1.00 0.00 147 LYS A C 10
ATOM 27682 O O . LYS A 1 147 ? -10.477 -5.779 0.806 1.00 0.00 147 LYS A O 10
ATOM 27701 N N . LYS A 1 148 ? -11.696 -5.016 2.539 1.00 0.00 148 LYS A N 10
ATOM 27702 C CA . LYS A 1 148 ? -12.946 -5.595 2.066 1.00 0.00 148 LYS A CA 10
ATOM 27703 C C . LYS A 1 148 ? -13.408 -4.868 0.810 1.00 0.00 148 LYS A C 10
ATOM 27704 O O . LYS A 1 148 ? -13.727 -5.488 -0.205 1.00 0.00 148 LYS A O 10
ATOM 27723 N N . PHE A 1 149 ? -13.433 -3.542 0.894 1.00 0.00 149 PHE A N 10
ATOM 27724 C CA . PHE A 1 149 ? -13.844 -2.699 -0.221 1.00 0.00 149 PHE A CA 10
ATOM 27725 C C . PHE A 1 149 ? -13.015 -2.991 -1.469 1.00 0.00 149 PHE A C 10
ATOM 27726 O O . PHE A 1 149 ? -13.554 -3.340 -2.519 1.00 0.00 149 PHE A O 10
ATOM 27743 N N . ILE A 1 150 ? -11.700 -2.837 -1.345 1.00 0.00 150 ILE A N 10
ATOM 27744 C CA . ILE A 1 150 ? -10.789 -3.076 -2.459 1.00 0.00 150 ILE A CA 10
ATOM 27745 C C . ILE A 1 150 ? -10.941 -4.489 -3.015 1.00 0.00 150 ILE A C 10
ATOM 27746 O O . ILE A 1 150 ? -10.937 -4.692 -4.228 1.00 0.00 150 ILE A O 10
ATOM 27762 N N . LEU A 1 151 ? -11.073 -5.463 -2.120 1.00 0.00 151 LEU A N 10
ATOM 27763 C CA . LEU A 1 151 ? -11.223 -6.858 -2.525 1.00 0.00 151 LEU A CA 10
ATOM 27764 C C . LEU A 1 151 ? -12.402 -7.033 -3.480 1.00 0.00 151 LEU A C 10
ATOM 27765 O O . LEU A 1 151 ? -12.438 -7.977 -4.269 1.00 0.00 151 LEU A O 10
ATOM 27781 N N . GLU A 1 152 ? -13.367 -6.122 -3.399 1.00 0.00 152 GLU A N 10
ATOM 27782 C CA . GLU A 1 152 ? -14.545 -6.183 -4.256 1.00 0.00 152 GLU A CA 10
ATOM 27783 C C . GLU A 1 152 ? -14.360 -5.331 -5.508 1.00 0.00 152 GLU A C 10
ATOM 27784 O O . GLU A 1 152 ? -14.615 -5.783 -6.622 1.00 0.00 152 GLU A O 10
ATOM 27796 N N . ARG A 1 153 ? -13.915 -4.092 -5.315 1.00 0.00 153 ARG A N 10
ATOM 27797 C CA . ARG A 1 153 ? -13.697 -3.175 -6.428 1.00 0.00 153 ARG A CA 10
ATOM 27798 C C . ARG A 1 153 ? -12.701 -3.753 -7.430 1.00 0.00 153 ARG A C 10
ATOM 27799 O O . ARG A 1 153 ? -12.793 -3.496 -8.630 1.00 0.00 153 ARG A O 10
ATOM 27820 N N . GLU A 1 154 ? -11.749 -4.534 -6.929 1.00 0.00 154 GLU A N 10
ATOM 27821 C CA . GLU A 1 154 ? -10.733 -5.149 -7.778 1.00 0.00 154 GLU A CA 10
ATOM 27822 C C . GLU A 1 154 ? -11.372 -5.960 -8.902 1.00 0.00 154 GLU A C 10
ATOM 27823 O O . GLU A 1 154 ? -11.237 -5.625 -10.079 1.00 0.00 154 GLU A O 10
ATOM 27835 N N . ARG A 1 155 ? -12.071 -7.029 -8.531 1.00 0.00 155 ARG A N 10
ATOM 27836 C CA . ARG A 1 155 ? -12.733 -7.890 -9.506 1.00 0.00 155 ARG A CA 10
ATOM 27837 C C . ARG A 1 155 ? -13.672 -7.087 -10.402 1.00 0.00 155 ARG A C 10
ATOM 27838 O O . ARG A 1 155 ? -13.885 -7.432 -11.564 1.00 0.00 155 ARG A O 10
ATOM 27859 N N . LEU A 1 156 ? -14.235 -6.016 -9.851 1.00 0.00 156 LEU A N 10
ATOM 27860 C CA . LEU A 1 156 ? -15.155 -5.166 -10.600 1.00 0.00 156 LEU A CA 10
ATOM 27861 C C . LEU A 1 156 ? -14.391 -4.171 -11.469 1.00 0.00 156 LEU A C 10
ATOM 27862 O O . LEU A 1 156 ? -13.161 -4.168 -11.495 1.00 0.00 156 LEU A O 10
ATOM 27878 N N . ASN A 1 157 ? -15.134 -3.327 -12.182 1.00 0.00 157 ASN A N 10
ATOM 27879 C CA . ASN A 1 157 ? -14.533 -2.323 -13.056 1.00 0.00 157 ASN A CA 10
ATOM 27880 C C . ASN A 1 157 ? -13.828 -2.980 -14.239 1.00 0.00 157 ASN A C 10
ATOM 27881 O O . ASN A 1 157 ? -14.307 -2.916 -15.372 1.00 0.00 157 ASN A O 10
ATOM 27892 N N . MET A 1 158 ? -12.690 -3.611 -13.970 1.00 0.00 158 MET A N 10
ATOM 27893 C CA . MET A 1 158 ? -11.921 -4.279 -15.014 1.00 0.00 158 MET A CA 10
ATOM 27894 C C . MET A 1 158 ? -11.517 -3.295 -16.107 1.00 0.00 158 MET A C 10
ATOM 27895 O O . MET A 1 158 ? -11.787 -2.098 -16.011 1.00 0.00 158 MET A O 10
ATOM 27909 N N . VAL A 1 159 ? -10.868 -3.808 -17.148 1.00 0.00 159 VAL A N 10
ATOM 27910 C CA . VAL A 1 159 ? -10.428 -2.974 -18.260 1.00 0.00 159 VAL A CA 10
ATOM 27911 C C . VAL A 1 159 ? -11.257 -3.247 -19.511 1.00 0.00 159 VAL A C 10
ATOM 27912 O O . VAL A 1 159 ? -10.975 -4.178 -20.265 1.00 0.00 159 VAL A O 10
ATOM 27925 N N . SER A 1 160 ? -12.283 -2.429 -19.725 1.00 0.00 160 SER A N 10
ATOM 27926 C CA . SER A 1 160 ? -13.154 -2.582 -20.884 1.00 0.00 160 SER A CA 10
ATOM 27927 C C . SER A 1 160 ? -13.427 -1.235 -21.543 1.00 0.00 160 SER A C 10
ATOM 27928 O O . SER A 1 160 ? -14.252 -0.456 -21.068 1.00 0.00 160 SER A O 10
ATOM 27936 N N . PHE A 1 161 ? -12.728 -0.968 -22.642 1.00 0.00 161 PHE A N 10
ATOM 27937 C CA . PHE A 1 161 ? -12.894 0.287 -23.367 1.00 0.00 161 PHE A CA 10
ATOM 27938 C C . PHE A 1 161 ? -13.452 0.035 -24.766 1.00 0.00 161 PHE A C 10
ATOM 27939 O O . PHE A 1 161 ? -13.708 -1.107 -25.146 1.00 0.00 161 PHE A O 10
ATOM 27956 N N . LYS A 1 162 ? -13.636 1.111 -25.525 1.00 0.00 162 LYS A N 10
ATOM 27957 C CA . LYS A 1 162 ? -14.163 1.007 -26.881 1.00 0.00 162 LYS A CA 10
ATOM 27958 C C . LYS A 1 162 ? -13.275 1.754 -27.870 1.00 0.00 162 LYS A C 10
ATOM 27959 O O . LYS A 1 162 ? -12.991 1.258 -28.961 1.00 0.00 162 LYS A O 10
ATOM 27978 N N . PHE A 1 163 ? -12.838 2.950 -27.484 1.00 0.00 163 PHE A N 10
ATOM 27979 C CA . PHE A 1 163 ? -11.981 3.769 -28.336 1.00 0.00 163 PHE A CA 10
ATOM 27980 C C . PHE A 1 163 ? -12.742 4.259 -29.564 1.00 0.00 163 PHE A C 10
ATOM 27981 O O . PHE A 1 163 ? -13.045 5.445 -29.686 1.00 0.00 163 PHE A O 10
ATOM 27998 N N . ASN A 1 164 ? -13.047 3.338 -30.473 1.00 0.00 164 ASN A N 10
ATOM 27999 C CA . ASN A 1 164 ? -13.774 3.677 -31.692 1.00 0.00 164 ASN A CA 10
ATOM 28000 C C . ASN A 1 164 ? -15.255 3.345 -31.552 1.00 0.00 164 ASN A C 10
ATOM 28001 O O . ASN A 1 164 ? -15.620 2.335 -30.950 1.00 0.00 164 ASN A O 10
ATOM 28012 N N . LYS A 1 165 ? -16.103 4.200 -32.112 1.00 0.00 165 LYS A N 10
ATOM 28013 C CA . LYS A 1 165 ? -17.546 3.998 -32.049 1.00 0.00 165 LYS A CA 10
ATOM 28014 C C . LYS A 1 165 ? -18.254 4.791 -33.143 1.00 0.00 165 LYS A C 10
ATOM 28015 O O . LYS A 1 165 ? -17.673 5.697 -33.741 1.00 0.00 165 LYS A O 10
ATOM 28034 N N . VAL A 1 166 ? -19.511 4.445 -33.399 1.00 0.00 166 VAL A N 10
ATOM 28035 C CA . VAL A 1 166 ? -20.298 5.125 -34.419 1.00 0.00 166 VAL A CA 10
ATOM 28036 C C . VAL A 1 166 ? -21.429 5.936 -33.793 1.00 0.00 166 VAL A C 10
ATOM 28037 O O . VAL A 1 166 ? -22.323 5.381 -33.153 1.00 0.00 166 VAL A O 10
ATOM 28050 N N . TYR A 1 167 ? -21.380 7.250 -33.980 1.00 0.00 167 TYR A N 10
ATOM 28051 C CA . TYR A 1 167 ? -22.400 8.138 -33.432 1.00 0.00 167 TYR A CA 10
ATOM 28052 C C . TYR A 1 167 ? -23.617 8.198 -34.347 1.00 0.00 167 TYR A C 10
ATOM 28053 O O . TYR A 1 167 ? -24.035 7.186 -34.910 1.00 0.00 167 TYR A O 10
#

Nearest PDB structures (foldseek):
  2g7h-assembly1_A  TM=8.645E-01  e=1.982E-22  Methanocaldococcus jannaschii
  1mgt-assembly1_A  TM=6.941E-01  e=1.188E-06  Thermococcus kodakarensis KOD1
  7e1p-assembly1_A  TM=6.555E-01  e=1.538E-05  Sulfurisphaera tokodaii str. 7
  1sfe-assembly1_A  TM=6.941E-01  e=1.393E-04  Escherichia coli B
  7dqq-assembly1_A  TM=6.564E-01  e=1.035E-04  Sulfurisphaera tokodaii str. 7

Foldseek 3Di:
DWDADPAFIWPWDCPPQATAFTGQIGDDPPPPVPDPPDHDADPPPSQPVPVVVLVCLLLPHDFPQCCVVVGHHDPFDPDPAVQQQVCVVPDGLVAAEAQAVSQVVPPHGSPRVVVHCAVGRCVSSGPCLRHDDPPRFDDDDSCSPSSVNNNVSSVPPPDDDDVDDDD

InterPro domains:
  IPR001497 Methylated-DNA-[protein]-cysteine S-methyltransferase, active site [PS00374] (126-132)
  IPR014048 Methylated-DNA-[protein]-cysteine S-methyltransferase, DNA binding [PF01035] (79-155)
  IPR014048 Methylated-DNA-[protein]-cysteine S-methyltransferase, DNA binding [TIGR00589] (79-154)
  IPR014048 Methylated-DNA-[protein]-cysteine S-methyltransferase, DNA binding [cd06445] (80-155)
  IPR023546 Methylated-DNA--protein-cysteine methyltransferase [MF_00772] (1-155)
  IPR036217 Methylated DNA-protein cysteine methyltransferase, DNA binding domain [SSF46767] (78-155)
  IPR036388 Winged helix-like DNA-binding domain superfamily [G3DSA:1.10.10.10] (77-157)
  IPR055028 Methylated DNA-protein cysteine MeTransferase OGT, N-terminal domain [PF22413] (2-73)

Secondary structure (DSSP, 8-state):
-EEEETTEEEEEEESSSSEEEEE-----TTGGGG-SS-S-S--TTTTHHHHHHHHHHHTT---S--TTTT--B-S--SS--HHHHHHHTT--BTB-EEHHHHHHHHTS-HHHHHHHHHT-S-TTTSGGGGEE-SSS---SSS-SHHHHHHHHHHHSS----------

Radius of gyration: 17.08 Å; Cα contacts (8 Å, |Δi|>4): 218; chains: 1; bounding box: 29×44×58 Å

CATH classification: 3.30.160.460 (+1 more: 1.10.10.10)

Organism: Methanocaldococcus jannaschii (strain ATCC 43067 / DSM 2661 / JAL-1 / JCM 10045 / NBRC 100440) (NCBI:txid243232)

Solvent-accessible surface area: 12367 Å² total; per-residue (Å²): 58,29,25,109,40,121,123,32,34,11,23,13,75,71,174,46,138,78,3,11,89,17,10,76,15,85,161,169,145,136,48,70,120,160,100,139,71,51,52,82,22,83,57,125,85,93,6,94,127,12,10,110,30,20,42,80,16,36,104,26,119,33,71,116,150,33,88,192,94,20,40,63,67,105,123,86,72,19,137,80,7,139,32,2,14,50,19,35,140,105,20,79,87,53,126,75,44,46,22,25,107,5,0,163,160,60,142,36,52,57,218,38,1,10,96,0,7,97,164,5,8,2,34,41,31,6,1,14,25,17,1,19,44,204,144,70,45,25,22,210,75,86,7,86,67,61,16,109,148,22,30,125,104,13,183,120,116,168,109,100,185,175,210,110,164,137,239

Sequence (167 aa):
MIIQIEEYFIGMIFKGNQLVRNTIPLRREEIFNFMDGEVVSNPEDEHLKVAEIILKLYFAEIDDKKVRELISYKLEVPEFTKKVLDIVKDIEFGKTLTYGDIAKKLNTSPRAVGMALKRNPLPLIIPCHRVVAKNSLGGYSYGLDKKKFILERERLNMVSFKFNKVYMIIQIEEYFIGMIFKGNQLVRNTIPLRREEIFNFMDGEVVSNPEDEHLKVAEIILKLYFAEIDDKKVRELISYKLEVPEFTKKVLDIVKDIEFGKTLTYGDIAKKLNTSPRAVGMALKRNPLPLIIPCHRVVAKNSLGGYSYGLDKKKFILERERLNMVSFKFNKVYMIIQIEEYFIGMIFKGNQLVRNTIPLRREEIFNFMDGEVVSNPEDEHLKVAEIILKLYFAEIDDKKVRELISYKLEVPEFTKKVLDIVKDIEFGKTLTYGDIAKKLNTSPRAVGMALKRNPLPLIIPCHRVVAKNSLGGYSYGLDKKKFILERERLNMVSFKFNKVYMIIQIEEYFIGMIFKGNQLVRNTIPLRREEIFNFMDGEVVSNPEDEHLKVAEIILKLYFAEIDDKKVRELISYKLEVPEFTKKVLDIVKDIEFGKTLTYGDIAKKLNTSPRAVGMALKRNPLPLIIPCHRVVAKNSLGGYSYGLDKKKFILERERLNMVSFKFNKVYMIIQIEEYFIGMIFKGNQLVRNTIPLRREEIFNFMDGEVVSNPEDEHLKVAEIILKLYFAEIDDKKVRELISYKLEVPEFTKKVLDIVKDIEFGKTLTYGDIAKKLNTSPRAVGMALKRNPLPLIIPCHRVVAKNSLGGYSYGLDKKKFILERERLNMVSFKFNKVYMIIQIEEYFIGMIFKGNQLVRNTIPLRREEIFNFMDGEVVSNPEDEHLKVAEIILKLYFAEIDDKKVRELISYKLEVPEFTKKVLDIVKDIEFGKTLTYGDIAKKLNTSPRAVGMALKRNPLPLIIPCHRVVAKNSLGGYSYGLDKKKFILERERLNMVSFKFNKVYMIIQIEEYFIGMIFKGNQLVRNTIPLRREEIFNFMDGEVVSNPEDEHLKVAEIILKLYFAEIDDKKVRELISYKLEVPEFTKKVLDIVKDIEFGKTLTYGDIAKKLNTSPRAVGMALKRNPLPLIIPCHRVVAKNSLGGYSYGLDKKKFILERERLNMVSFKFNKVYMIIQIEEYFIGMIFKGNQLVRNTIPLRREEIFNFMDGEVVSNPEDEHLKVAEIILKLYFAEIDDKKVRELISYKLEVPEFTKKVLDIVKDIEFGKTLTYGDIAKKLNTSPRAVGMALKRNPLPLIIPCHRVVAKNSLGGYSYGLDKKKFILERERLNMVSFKFNKVYMIIQIEEYFIGMIFKGNQLVRNTIPLRREEIFNFMDGEVVSNPEDEHLKVAEIILKLYFAEIDDKKVRELISYKLEVPEFTKKVLDIVKDIEFGKTLTYGDIAKKLNTSPRAVGMALKRNPLPLIIPCHRVVAKNSLGGYSYGLDKKKFILERERLNMVSFKFNKVYMIIQIEEYFIGMIFKGNQLVRNTIPLRREEIFNFMDGEVVSNPEDEHLKVAEIILKLYFAEIDDKKVRELISYKLEVPEFTKKVLDIVKDIEFGKTLTYGDIAKKLNTSPRAVGMALKRNPLPLIIPCHRVVAKNSLGGYSYGLDKKKFILERERLNMVSFKFNKVY